Protein 9HJ8 (pdb70)

Nearest PDB structures (foldseek):
  7sq9-assembly1_A  TM=9.921E-01  e=3.343E-62  Mus musculus
  7sq6-assembly1_A  TM=9.912E-01  e=2.392E-61  Mus musculus
  9cbz-assembly1_B  TM=9.897E-01  e=5.062E-61  Mus musculus
  9cc2-assembly1_A  TM=9.206E-01  e=6.271E-58  Mus musculus
  5wpq-assembly1_A  TM=9.072E-01  e=2.489E-53  Mus musculus

Solvent-accessible surface area: 79750 Å² total; per-residue (Å²): 176,100,15,203,116,104,31,129,34,46,106,25,14,29,67,58,54,100,183,46,102,38,123,155,67,56,35,62,96,7,0,85,58,0,25,115,13,1,10,51,1,0,53,42,6,9,91,12,2,73,18,4,3,37,2,54,50,33,0,12,50,0,0,39,44,1,1,10,77,70,30,64,62,71,22,74,119,50,33,20,3,13,20,71,83,79,0,51,105,12,0,38,49,1,0,52,35,0,48,33,4,74,101,29,2,8,15,101,32,10,35,31,126,6,53,56,132,35,25,74,135,34,1,0,0,0,2,1,7,54,23,13,88,72,3,113,13,54,8,61,92,8,27,8,49,0,15,42,106,72,44,73,77,43,41,56,14,91,12,112,115,23,107,127,17,98,8,78,19,56,25,1,24,31,0,9,0,31,0,31,0,34,7,6,4,7,15,13,20,123,24,123,31,46,1,18,4,3,25,1,44,2,67,0,28,3,31,5,115,15,19,0,0,28,2,49,9,47,2,83,30,145,38,115,30,62,105,7,114,147,34,52,9,104,148,128,175,54,106,124,35,0,63,70,0,38,114,14,0,42,81,0,74,110,47,0,38,141,30,48,104,103,2,117,98,12,22,65,75,38,42,34,109,100,217,228,105,112,195,79,88,94,123,18,70,38,46,49,22,79,48,1,24,62,0,0,78,40,0,41,43,0,0,104,40,4,44,11,13,54,60,54,118,81,47,41,26,42,53,0,2,25,32,2,0,39,0,0,23,34,0,36,30,1,24,2,33,26,43,33,67,90,108,80,76,12,21,4,38,13,0,29,158,67,2,82,65,34,3,107,64,8,47,65,4,21,44,26,10,41,71,0,16,4,28,1,0,60,10,1,0,2,16,27,1,96,11,0,108,40,69,28,32,0,27,0,0,0,23,0,0,19,27,12,16,44,0,22,72,1,2,36,35,1,43,62,11,67,72,122,23,68,76,1,25,92,25,1,18,115,8,2,54,51,0,0,40,45,5,26,18,22,9,40,11,0,27,50,13,18,1,38,30,11,17,78,101,32,134,180,101,15,201,117,104,30,129,35,43,102,23,14,28,66,56,52,100,180,44,103,38,124,155,64,55,35,60,97,6,0,86,60,0,24,116,13,2,11,51,0,1,54,43,6,10,91,13,2,71,17,4,3,38,0,53,49,33,1,13,52,0,0,39,43,2,1,10,80,71,30,62,62,70,23,76,118,52,32,20,3,12,20,70,83,80,0,52,106,13,0,40,49,1,0,53,34,0,47,32,5,74,101,28,1,9,14,103,32,8,35,31,127,6,52,56,133,36,25,74,136,33,1,0,0,0,1,1,7,54,23,14,89,69,3,113,14,53,8,63,94,8,27,7,48,0,15,42,108,72,45,71,76,44,42,57,13,91,12,113,115,24,107,126,18,98,9,81,19,56,23,2,26,31,0,9,0,30,0,32,0,35,6,6,4,6,16,13,20,123,25,122,32,47,1,18,3,3,25,0,44,2,66,0,28,3,33,5,112,16,19,0,0,27,1,49,9,50,2,80,32,145,39,114,31,63,104,6,117,147,34,52,8,104,146,129,173,55,106,124,34,0,63,71,0,38,114,14,0,41,82,0,75,109,46,0,40,142,30,48,103,102,2,117,100,13,23,67,76,37,43,34,109,102,216,227,104,110,196,79,87,92,124,17,70,38,45,52,19,79,48,1,24,63,0,0,80,40,0,41,43,0,0,104,40,3,43,10,12,55,60,52,116,84,46,40,26,43,50,0,3,27,31,2,0,38,0,0,24,34,0,35,30,0,23,2,29,25,42,33,64,91,110,79,76,20,20,4,27,23,1,18,152,71,2,65,64,33,2,109,63,7,47,65,4,20,45,25,10,40,70,0,16,4,28,0,0,60,10,0,0,2,16,28,0,96,12,0,108,40,68,27,33,0,27,0,0,0,24,0,0,19,25,12,16,43,0,22,71,0,1,37,36,1,43,63,12,68,71,122,23,69,77,0,26,92,24,0,19,114,8,2,54,51,0,1,39,46,5,26,20,22,9,41,12,0,27,49,14,17,1,38,29,10,16,79,101,34,133,179,101,17,203,119,98,30,127,34,45,109,23,14,28,66,58,52,101,178,44,101,38,122,156,65,54,37,62,96,6,0,85,58,0,25,114,13,2,11,53,1,0,53,43,5,9,90,14,2,72,17,3,2,38,2,51,48,34,1,13,50,0,0,39,44,2,1,10,80,69,29,63,61,70,22,71,118,50,34,20,3,12,20,71,84,80,0,53,104,12,0,39,48,1,0,54,35,0,47,33,4,74,101,29,1,8,15,103,32,8,34,31,125,6,54,56,133,36,24,73,135,33,1,0,0,0,1,1,7,52,23,14,88,70,3,110,14,54,8,63,93,9,26,7,49,0,14,42,107,73,44,72,76,43,42,57,13,90,12,112,115,22,108,127,18,98,9,80,18,55,23,1,25,31,0,10,0,32,0,31,0,35,6,6,4,6,15,12,20,125,25,125,31,47,1,18,4,4,26,0,45,2,66,0,27,4,33,5,115,15,20,0,1,27,2,49,10,50,2,81,32,142,40,111,31,63,103,7,115,147,33,51,8,107,147,130,175,54,108,124,35,0,61,71,0,37,113,14,0,41,81,0,74,109,46,0,40,142,29,47,103,101,2,116,98,18,22,65,83,38,43,34,110,100,217,225,104,111,198,79,88,94,125,17,71,35,44,48,22,79,47,1,24,62,0,0,80,40,0,40,43,0,0,103,39,4,42,10,13,55,60,54,116,82,46,40,26,43,52,0,3,27,31,1,0,39,0,0,24,33,0,36,30,1,23,2,33,26,41,34,64,89,108,80,75,13,20,4,37,15,0,30,165,67,2,80,65,34,2,107,63,8,49,66,3,20,46,27,10,41,70,0,16,4,28,0,0,60,11,0,0,2,15,28,0,95,12,0,109,39,67,27,32,0,26,0,0,0,24,0,0,20,25,12,16,42,0,22,72,0,1,36,34,1,42,63,12,68,71,121,22,68,77,0,25,94,24,1,17,114,8,1,56,51,0,1,39,45,5,25,20,22,8,41,11,1,25,48,13,18,2,37,31,10,18,79,102,32,134,180,102,16,200,114,104,30,129,36,46,104,24,14,29,68,57,52,101,182,46,100,38,125,157,64,53,35,62,98,7,0,87,58,0,25,115,13,2,11,51,1,0,53,43,5,9,91,12,1,72,18,3,2,38,1,54,51,33,1,12,51,0,0,39,45,1,1,10,80,69,30,63,61,71,24,73,119,50,33,20,3,14,20,71,82,81,0,50,103,12,0,39,49,1,0,52,35,0,49,32,4,75,101,28,1,8,15,102,31,8,36,30,126,6,53,57,134,36,25,74,135,33,1,0,0,0,1,1,7,54,23,13,89,71,4,114,13,54,8,61,93,8,27,8,50,0,14,42,108,72,43,72,74,46,41,58,14,90,12,112,117,23,107,127,18,98,8,80,19,56,23,2,24,31,0,10,0,30,0,31,0,33,7,6,5,6,14,12,21,124,25,124,32,47,1,18,3,4,25,0,44,1,66,0,28,3,34,5,113,16,20,0,1,27,1,49,10,49,1,81,32,146,38,112,32,63,105,6,115,149,33,52,9,106,144,128,174,55,106,126,33,0,63,72,0,38,114,14,0,41,81,0,74,111,47,0,40,142,28,48,103,100,2,114,98,15,21,64,74,35,44,34,111,100,217,228,106,110,194,77,89,92,124,19,72,36,44,49,21,78,47,1,24,62,0,0,79,40,0,40,43,0,0,101,40,4,43,10,12,54,58,54,115,83,47,40,26,41,53,0,3,27,32,2,0,38,0,0,25,34,0,37,30,1,23,3,34,26,41,35,65,90,108,81,76,12,20,4,36,16,1,29,159,67,2,80,64,34,3,107,66,7,45,64,3,20,45,26,10,40,69,0,15,3,28,0,0,61,10,1,0,2,16,28,0,94,12,0,108,41,68,28,31,0,27,0,0,0,24,0,0,20,25,11,15,42,0,22,73,1,1,37,34,1,43,63,12,66,72,122,23,67,78,0,25,92,24,0,17,110,8,1,53,52,0,0,40,45,5,26,19,22,8,43,10,0,27,49,13,17,2,38,30,10,17,77,102,32,132

GO terms:
  GO:0043235 signaling receptor complex (C, IDA)
  GO:0099604 ligand-gated calcium channel activity (F, IDA)
  GO:0005262 calcium channel activity (F, IDA)
  GO:0005381 iron ion transmembrane transporter activity (F, IDA)
  GO:0005764 lysosome (C, IDA)
  GO:0005765 lysosomal membrane (C, IDA)
  GO:0005770 late endosome (C, IDA)
  GO:0016020 membrane (C, IDA)
  GO:1905673 positive regulation of lysosome organization (P, IDA)
  GO:1901660 calcium ion export (P, IDA)
  GO:0051289 protein homotetramerization (P, IDA)
  GO:0090382 phagosome maturation (P, IDA)
  GO:0070588 calcium ion transmembrane transport (P, IDA)
  GO:0031902 late endosome membrane (C, EXP)
  GO:0005765 lysosomal membrane (C, EXP)
  GO:0030659 cytoplasmic vesicle membrane (C, EXP)
  GO:0034755 iron ion transmembrane transport (P, IMP)
  GO:0005515 protein binding (F, IPI)
  GO:0097708 intracellular vesicle (C, IDA)
  GO:0006882 intracellular zinc ion homeostasis (P, IMP)

Radius of gyration: 39.44 Å; Cα contacts (8 Å, |Δi|>4): 2819; chains: 4; bounding box: 94×94×93 Å

B-factor: mean 49.82, std 21.17, range [21.71, 121.78]

Organism: Homo sapiens (NCBI:txid9606)

Foldseek 3Di:
DVLVVVVVLLPDAPVVVCVVPVDDCPLLVLLVVLLVLLVVLLVLLVVVLVLVVCVVVVVQVLLCVQQAPPDDPPCQVPAWDQDPVRVLVSVVSNVVSQQCVVPPPPFDKDFDADDDPPGHGQFFKKKKWKFFPDWDDDVVVPDIDGDRDIDIDIDTHHHVVVNPDDDPLQGTAKIKMWGKIKHWSVVCVVSLADIWIKIKIKMWIFGCNVVPSITHIHIDIDIDTAHDDPDDDDVRPSVVSLVVSLVSLVVSLVVLVVSQVVLLVSLVVVVVVVVCDPVSSCVSGDVLSVLSNVLSVLSNVLSVVSVCVRVRVDDCSVSSSVSSVVSSVSSVVSSCSNVCNPLVSNLVVQLCVQLVVVLVVLCVVVVVVLVVLLVCCLVLVLVQAVQNVDSVSSNVVLVCLLVVPPLVVRLVSLVVCCPPPVVSNVVSVVSSVVSNCCRNPPSVVVSVVSSVVSSVVSD/DVLVVVVVLLPDAPVVVCVVPVDDCPLLVLLVVLLVLLVVLLVLLVVVLVLVVCVVVVVQVLLCVQQAPPDDPPCQVPAWDQDPVRVLVSVVSNVVSQQCVVPPPPFDKDFDADDDPPGHGQFFKKKKWKFFPDWDDDVVVPDIDGDRDIDIDIDTHHHVVVNPDDDPLQGTAKIKMWGKIKHWSVVCVVSLADIWIKIKIKMWIFGCNVVPSITHIHIDIDIDTAHDDPDDDDVRPSVVSLVVSLVSLVVSLVVLVVSQVVLLVSLVVVVVVVVCDPVSSCVSGDVLSVLSNVLSVLSNVLSVVSVCVRVRVDDCSVSSSVSSVVSSVSSVVSSCSNVCNPLVSNLVVQLCVQLVVVLVVLCVVVVVVLVVLLVCCLVLVLVQAVQNVDSVSSNVVLVCLLVVPPLVVRLVSLVVCCPPPVVSNVVSVVSSVVSSCCRNPPSVVVSVVSSVVSSVVSD/DVLVVVVVLLPDAPVVVCVVPVDDCPLLVLLVVLLVLLVVLLVLLVVVLVLVVCVVVVVQVLLCVQQAPPDDPPCQVPAWDQDPVRVLVSVVSNVVSQQCVVPPPPFDKDFDADDDPPGHGQFFKKKKWKFFPDWDDDVVVPDIDGDRDIDIDIDTHHHVVVNPDDDPLQGTAKIKMWGKIKHWSVVCVVSLADIWIKIKIKMWIFGCNVVPSITRIHIDIDIDTAHDDPDDDDVRPSVVSLVVSLVSLVVSLVVLVVSQVVLLVSLVVVVVVVVCDPVSSCVSGDVLSVLSNVLSVLSNVLSVVSVCVRVRVDDCSVSSSVSSVVSSVSSVVSSCSNVCNPLVSNLVVQLCVQLVVVLVVLCVVVVVVLVVLLVCCLVLVLVQAVQNVDSVSSNVVLVCLLVVPPLVVRLVSLPVCCPPPVVSNVVSVVSSVVSNCCRNPPSVVVSVVSSVVSSVVSD/DVLVVVVVLLPDAPVVVCVVPVDDCPLLVLLVVLLVLLVVLLVLLVVVLVLVVCVVVVVQVLLCVQQAPPDDPPCQVPAWDQDPVRVLVSVVSNVVSQQCVVPPPPFDKDFDADDDPPGHGQFFKKKKWKFFPDWDDDVVVPDIDGDRDIDIDIDTHHHVVVNPDDDPLQGTAKIKMWGKIKHWSVVCVVSLADIWIKIKIKMWIFGCNVVPSITHIHIDIDIDTAHDDPDDDDVRPSVVSLVVSLVSLVVSLVVLVVSQVVLLVSLVVVVVVVVCDPVSSCVSGDVLSVLSNVLSVLSNVLSVVSVCVRVRVDDCSVSSSVSSVVSSVSSVVSSCSNVCNPLVSNLVVQLCVQLVVVLVVLCVVVVVVLVVLLVCCLVLVLVQAVQNVDSVSSNVVLVCLLVVPPLVVRLVSLVVCCVPPVVSNVVSVVSSVVSSCCRNPPSVVVSVVSSVVSSVVSD

Secondary structure (DSSP, 8-state):
-HHHHHHHHHT--HHHHHHHH----HHHHHHHHHHHHHHHHHHHHHHHHHHHHHHHHHHHHHHHHHHSTT--TT-TTT-EE-BHHHHHHHHHHHHHHHHHHHHHBSS--EE---SSTTPPTT--EEEEEEEEEEEEEETTTTEEEEEEEEEEEEEEE----GGG----GGGEEEEEEEEEEEEE-GGGGGGT-PPPEEEEEEEEEEE-TT-SS-EEEEEEEEEEEEPPSS-EETT--HHHHHHHHHHHHHHHHHHHHHHHHHHHHHHHHHHHHHH--HHHHHTT--HHHHHHHHHHHHHHHHHHHHHHHHTTS---HHHHHHHHHHHHHHHHHHTHHHHTT-GGG-HHHHHHHHHHHHHHHHHHHHHHHHHHHHHHHHHHHTTT-GGGSSHHHHHHHHHHHHTT-SHHHHHHTTTTHHHH-HHHHHHHHHHHHHHHIIIIIIIHHHHHHHHHHHHHHH-/-HHHHHHHHHT--HHHHHHHH----HHHHHHHHHHHHHHHHHHHHHHHHHHHHHHHHHHHHHHHHHHSTT--TT-TTT-EE-BHHHHHHHHHHHHHHHHHHHHHBSS--EE---SSTTPPTT--EEEEEEEEEEEEEETTTTEEEEEEEEEEEEEEE----GGG----GGGEEEEEEEEEEEEE-GGGGGGT-PPPEEEEEEEEEEE-TT-SS-EEEEEEEEEEEEPPSS-EETT--HHHHHHHHHHHHHHHHHHHHHHHHHHHHHHHHHHHHHH--HHHHHTT--HHHHHHHHHHHHHHHHHHHHHHHHTTS---HHHHHHHHHHHHHHHHHHTHHHHTT-GGG-HHHHHHHHHHHHHHHHHHHHHHHHHHHHHHHHHHHTTT-GGGSSHHHHHHHHHHHHTT-SHHHHHHTTTTHHHH-HHHHHHHHHHHHHHHIIIIIIIHHHHHHHHHHHHHHH-/-HHHHHHHHHT--HHHHHHHH----HHHHHHHHHHHHHHHHHHHHHHHHHHHHHHHHHHHHHHHHHHSTT--TT-TTT-EE-BHHHHHHHHHHHHHHHHHHHHHBSS--EE---SSTTPPTT--EEEEEEEEEEEEEETTTTEEEEEEEEEEEEEEE----GGG----GGGEEEEEEEEEEEEE-GGGGGGT-PPPEEEEEEEEEEE-TT-SS-EEEEEEEEEEEEPPSS-EETT--HHHHHHHHHHHHHHHHHHHHHHHHHHHHHHHHHHHHHH--HHHHHTT--HHHHHHHHHHHHHHHHHHHHHHHHTTS---HHHHHHHHHHHHHHHHHHTHHHHTT-GGG-HHHHHHHHHHHHHHHHHHHHHHHHHHHHHHHHHHHTTT-GGGSSHHHHHHHHHHHHTT-SHHHHHHTTTTHHHH-HHHHHHHHHHHHHHHIIIIIIIHHHHHHHHHHHHHHH-/-HHHHHHHHHT--HHHHHHHH----HHHHHHHHHHHHHHHHHHHHHHHHHHHHHHHHHHHHHHHHHHSTT--TT-TTT-EE-BHHHHHHHHHHHHHHHHHHHHHBSS--EE---SSTTPPTT--EEEEEEEEEEEEEETTTTEEEEEEEEEEEEEEE----GGG----GGGEEEEEEEEEEEEE-GGGGGGT-PPPEEEEEEEEEEE-TT-SS-EEEEEEEEEEEEPPSS-EETT--HHHHHHHHHHHHHHHHHHHHHHHHHHHHHHHHHHHHHH--HHHHHTT--HHHHHHHHHHHHHHHHHHHHHHHHTTS---HHHHHHHHHHHHHHHHHHTHHHHTT-GGG-HHHHHHHHHHHHHHHHHHHHHHHHHHHHHHHHHHHTTT-GGGSSHHHHHHHHHHHHTT-SHHHHHHTTTTHHHH-HHHHHHHHHHHHHHHIIIIIIIHHHHHHHHHHHHHHH-

Sequence (1836 aa):
EDLRRRLKYFFMSPCDKFRAKGRKPCKLMLQVVKILVVTVQLILFGLSNQLAVTFREENTIAFRHLFLLGYSDGADDTFAAYTREQLYQAIFHAVDQYLALPDVSLGRYAYVRGGGDPWTNGSGLALCQRYYHRGHHVDPANDTFDIDPMVVTDCIQVDPPSYKNLTLKFHKLVNVTIHFRLKTINLQSLINNEIPDCYTFSVLITFDNKAHSGRIPISLETQAHIQECKHPSVFQHFRLLFDVVVILTCSLSFLLCARSLLRGFLLQNEFVGFMWRSLWERLEFVNGWYILLVTSDVLTISGTIMKIGIEAKNLASYDVCSILLGTSTLLVWVGVIRYLTFFHNYNILIATLRVALPSVMRFCCCVAVIYLGYCFCGWIVLGPYHVKFRSLSMVSECLFSLINGDDMFVTFAAMQAQQGRSSLVWLFSQLYLYSFISLFIYMVLSLFIALITGAYDTIKEDLRRRLKYFFMSPCDKFRAKGRKPCKLMLQVVKILVVTVQLILFGLSNQLAVTFREENTIAFRHLFLLGYSDGADDTFAAYTREQLYQAIFHAVDQYLALPDVSLGRYAYVRGGGDPWTNGSGLALCQRYYHRGHHVDPANDTFDIDPMVVTDCIQVDPPSYKNLTLKFHKLVNVTIHFRLKTINLQSLINNEIPDCYTFSVLITFDNKAHSGRIPISLETQAHIQECKHPSVFQHFRLLFDVVVILTCSLSFLLCARSLLRGFLLQNEFVGFMWRSLWERLEFVNGWYILLVTSDVLTISGTIMKIGIEAKNLASYDVCSILLGTSTLLVWVGVIRYLTFFHNYNILIATLRVALPSVMRFCCCVAVIYLGYCFCGWIVLGPYHVKFRSLSMVSECLFSLINGDDMFVTFAAMQAQQGRSSLVWLFSQLYLYSFISLFIYMVLSLFIALITGAYDTIKEDLRRRLKYFFMSPCDKFRAKGRKPCKLMLQVVKILVVTVQLILFGLSNQLAVTFREENTIAFRHLFLLGYSDGADDTFAAYTREQLYQAIFHAVDQYLALPDVSLGRYAYVRGGGDPWTNGSGLALCQRYYHRGHHVDPANDTFDIDPMVVTDCIQVDPPSYKNLTLKFHKLVNVTIHFRLKTINLQSLINNEIPDCYTFSVLITFDNKAHSGRIPISLETQAHIQECKHPSVFQHFRLLFDVVVILTCSLSFLLCARSLLRGFLLQNEFVGFMWRSLWERLEFVNGWYILLVTSDVLTISGTIMKIGIEAKNLASYDVCSILLGTSTLLVWVGVIRYLTFFHNYNILIATLRVALPSVMRFCCCVAVIYLGYCFCGWIVLGPYHVKFRSLSMVSECLFSLINGDDMFVTFAAMQAQQGRSSLVWLFSQLYLYSFISLFIYMVLSLFIALITGAYDTIKEDLRRRLKYFFMSPCDKFRAKGRKPCKLMLQVVKILVVTVQLILFGLSNQLAVTFREENTIAFRHLFLLGYSDGADDTFAAYTREQLYQAIFHAVDQYLALPDVSLGRYAYVRGGGDPWTNGSGLALCQRYYHRGHHVDPANDTFDIDPMVVTDCIQVDPPSYKNLTLKFHKLVNVTIHFRLKTINLQSLINNEIPDCYTFSVLITFDNKAHSGRIPISLETQAHIQECKHPSVFQHFRLLFDVVVILTCSLSFLLCARSLLRGFLLQNEFVGFMWRSLWERLEFVNGWYILLVTSDVLTISGTIMKIGIEAKNLASYDVCSILLGTSTLLVWVGVIRYLTFFHNYNILIATLRVALPSVMRFCCCVAVIYLGYCFCGWIVLGPYHVKFRSLSMVSECLFSLINGDDMFVTFAAMQAQQGRSSLVWLFSQLYLYSFISLFIYMVLSLFIALITGAYDTIK

Structure (mmCIF, N/CA/C/O backbone):
data_9HJ8
#
_entry.id   9HJ8
#
_cell.length_a   1.00
_cell.length_b   1.00
_cell.length_c   1.00
_cell.angle_alpha   90.00
_cell.angle_beta   90.00
_cell.angle_gamma   90.00
#
loop_
_entity.id
_entity.type
_entity.pdbx_description
1 polymer Mucolipin-1
2 branched 2-acetamido-2-deoxy-beta-D-glucopyranose-(1-4)-2-acetamido-2-deoxy-beta-D-glucopyranose
3 non-polymer '(2R)-3-{[(S)-hydroxy{[(1S,2R,3R,4S,5S,6R)-2,4,6-trihydroxy-3,5-bis(phosphonooxy)cyclohexyl]oxy}phosphoryl]oxy}propane-1,2-diyl dioctanoate'
4 non-polymer "N,N-dimethyl-4-[1'-[2,2,2-tris(fluoranyl)ethyl]spiro[2H-indole-3,4'-piperidine]-1-yl]sulfonyl-benzenesulfonamide"
5 non-polymer 1,2-DIACYL-SN-GLYCERO-3-PHOSPHOCHOLINE
6 non-polymer N-OCTANE
7 water water
#
loop_
_atom_site.group_PDB
_atom_site.id
_atom_site.type_symbol
_atom_site.label_atom_id
_atom_site.label_alt_id
_atom_site.label_comp_id
_atom_site.label_asym_id
_atom_site.label_entity_id
_atom_site.label_seq_id
_atom_site.pdbx_PDB_ins_code
_atom_site.Cartn_x
_atom_site.Cartn_y
_atom_site.Cartn_z
_atom_site.occupancy
_atom_site.B_iso_or_equiv
_atom_site.auth_seq_id
_atom_site.auth_comp_id
_atom_site.auth_asym_id
_atom_site.auth_atom_id
_atom_site.pdbx_PDB_model_num
ATOM 1 N N . GLU A 1 87 ? 224.065 165.151 226.797 1 104.14 39 GLU A N 1
ATOM 2 C CA . GLU A 1 87 ? 225.247 165.979 227.014 1 108.85 39 GLU A CA 1
ATOM 3 C C . GLU A 1 87 ? 225.66 166.676 225.716 1 109.02 39 GLU A C 1
ATOM 4 O O . GLU A 1 87 ? 225.092 167.707 225.357 1 104.78 39 GLU A O 1
ATOM 10 N N . ASP A 1 88 ? 226.65 166.118 225.012 1 109.45 40 ASP A N 1
ATOM 11 C CA . ASP A 1 88 ? 227.075 166.694 223.743 1 106.56 40 ASP A CA 1
ATOM 12 C C . ASP A 1 88 ? 225.993 166.608 222.677 1 104.97 40 ASP A C 1
ATOM 13 O O . ASP A 1 88 ? 226.051 167.356 221.697 1 104.61 40 ASP A O 1
ATOM 18 N N . LEU A 1 89 ? 225.015 165.715 222.841 1 103.45 41 LEU A N 1
ATOM 19 C CA . LEU A 1 89 ? 223.987 165.555 221.818 1 102.07 41 LEU A CA 1
ATOM 20 C C . LEU A 1 89 ? 223.176 166.833 221.641 1 103.28 41 LEU A C 1
ATOM 21 O O . LEU A 1 89 ? 222.846 167.215 220.512 1 102.5 41 LEU A O 1
ATOM 26 N N . ARG A 1 90 ? 222.83 167.499 222.744 1 103.81 42 ARG A N 1
ATOM 27 C CA . ARG A 1 90 ? 222.058 168.734 222.643 1 102.61 42 ARG A CA 1
ATOM 28 C C . ARG A 1 90 ? 222.812 169.779 221.833 1 100.86 42 ARG A C 1
ATOM 29 O O . ARG A 1 90 ? 222.25 170.413 220.932 1 99.31 42 ARG A O 1
ATOM 37 N N . ARG A 1 91 ? 224.096 169.966 222.142 1 99.8 43 ARG A N 1
ATOM 38 C CA . ARG A 1 91 ? 224.899 170.943 221.418 1 98.49 43 ARG A CA 1
ATOM 39 C C . ARG A 1 91 ? 225.056 170.548 219.956 1 98.72 43 ARG A C 1
ATOM 40 O O . ARG A 1 91 ? 225.011 171.406 219.066 1 99.41 43 ARG A O 1
ATOM 48 N N . ARG A 1 92 ? 225.233 169.254 219.687 1 99.06 44 ARG A N 1
ATOM 49 C CA . ARG A 1 92 ? 225.372 168.796 218.309 1 96.94 44 ARG A CA 1
ATOM 50 C C . ARG A 1 92 ? 224.111 169.091 217.506 1 94.56 44 ARG A C 1
ATOM 51 O O . ARG A 1 92 ? 224.185 169.586 216.377 1 93.73 44 ARG A O 1
ATOM 59 N N . LEU A 1 93 ? 222.939 168.803 218.076 1 93.65 45 LEU A N 1
ATOM 60 C CA . LEU A 1 93 ? 221.691 169.092 217.372 1 91.82 45 LEU A CA 1
ATOM 61 C C . LEU A 1 93 ? 221.511 170.591 217.166 1 92.14 45 LEU A C 1
ATOM 62 O O . LEU A 1 93 ? 221.138 171.042 216.071 1 89.92 45 LEU A O 1
ATOM 67 N N . LYS A 1 94 ? 221.781 171.383 218.207 1 92.9 46 LYS A N 1
ATOM 68 C CA . LYS A 1 94 ? 221.639 172.828 218.087 1 91.91 46 LYS A CA 1
ATOM 69 C C . LYS A 1 94 ? 222.529 173.368 216.976 1 91.1 46 LYS A C 1
ATOM 70 O O . LYS A 1 94 ? 222.107 174.23 216.197 1 91.15 46 LYS A O 1
ATOM 76 N N . TYR A 1 95 ? 223.765 172.875 216.888 1 91.68 47 TYR A N 1
ATOM 77 C CA . TYR A 1 95 ? 224.633 173.27 215.786 1 89.69 47 TYR A CA 1
ATOM 78 C C . TYR A 1 95 ? 224.074 172.797 214.452 1 88.26 47 TYR A C 1
ATOM 79 O O . TYR A 1 95 ? 224.125 173.525 213.454 1 88.89 47 TYR A O 1
ATOM 88 N N . PHE A 1 96 ? 223.54 171.576 214.413 1 87.76 48 PHE A N 1
ATOM 89 C CA . PHE A 1 96 ? 223.006 171.033 213.173 1 84.82 48 PHE A CA 1
ATOM 90 C C . PHE A 1 96 ? 221.861 171.87 212.625 1 84.92 48 PHE A C 1
ATOM 91 O O . PHE A 1 96 ? 221.652 171.887 211.408 1 86.33 48 PHE A O 1
ATOM 99 N N . PHE A 1 97 ? 221.116 172.564 213.485 1 86.24 49 PHE A N 1
ATOM 100 C CA . PHE A 1 97 ? 219.987 173.369 213.033 1 85.4 49 PHE A CA 1
ATOM 101 C C . PHE A 1 97 ? 220.297 174.863 212.973 1 85.62 49 PHE A C 1
ATOM 102 O O . PHE A 1 97 ? 219.367 175.674 212.957 1 84.1 49 PHE A O 1
ATOM 110 N N . MET A 1 98 ? 221.57 175.248 212.92 1 87.29 50 MET A N 1
ATOM 111 C CA . MET A 1 98 ? 221.929 176.658 212.908 1 85.73 50 MET A CA 1
ATOM 112 C C . MET A 1 98 ? 222.053 177.184 211.477 1 86.24 50 MET A C 1
ATOM 113 O O . MET A 1 98 ? 222.09 176.426 210.506 1 86.92 50 MET A O 1
ATOM 118 N N . SER A 1 99 ? 222.113 178.508 211.364 1 85.48 51 SER A N 1
ATOM 119 C CA . SER A 1 99 ? 222.212 179.181 210.076 1 83.69 51 SER A CA 1
ATOM 120 C C . SER A 1 99 ? 223.665 179.262 209.626 1 85.96 51 SER A C 1
ATOM 121 O O . SER A 1 99 ? 224.59 179.038 210.409 1 87.62 51 SER A O 1
ATOM 124 N N . PRO A 1 100 ? 223.903 179.571 208.347 1 85.5 52 PRO A N 1
ATOM 125 C CA . PRO A 1 100 ? 225.297 179.682 207.882 1 86.46 52 PRO A CA 1
ATOM 126 C C . PRO A 1 100 ? 226.116 180.689 208.669 1 87.46 52 PRO A C 1
ATOM 127 O O . PRO A 1 100 ? 227.27 180.408 209.011 1 90.36 52 PRO A O 1
ATOM 131 N N . CYS A 1 101 ? 225.55 181.858 208.973 1 88.75 53 CYS A N 1
ATOM 132 C CA . CYS A 1 101 ? 226.272 182.834 209.781 1 88.94 53 CYS A CA 1
ATOM 133 C C . CYS A 1 101 ? 226.507 182.307 211.19 1 89.22 53 CYS A C 1
ATOM 134 O O . CYS A 1 101 ? 227.589 182.49 211.758 1 91.36 53 CYS A O 1
ATOM 137 N N . ASP A 1 102 ? 225.502 181.647 211.766 1 89.87 54 ASP A N 1
ATOM 138 C CA . ASP A 1 102 ? 225.662 181.077 213.098 1 89.53 54 ASP A CA 1
ATOM 139 C C . ASP A 1 102 ? 226.739 180.002 213.11 1 89.64 54 ASP A C 1
ATOM 140 O O . ASP A 1 102 ? 227.544 179.929 214.044 1 90.23 54 ASP A O 1
ATOM 145 N N . LYS A 1 103 ? 226.771 179.156 212.079 1 88.87 55 LYS A N 1
ATOM 146 C CA . LYS A 1 103 ? 227.787 178.111 212.018 1 88.14 55 LYS A CA 1
ATOM 147 C C . LYS A 1 103 ? 229.173 178.704 211.801 1 89.36 55 LYS A C 1
ATOM 148 O O . LYS A 1 103 ? 230.164 178.198 212.341 1 91.16 55 LYS A O 1
ATOM 154 N N . PHE A 1 104 ? 229.263 179.778 211.014 1 90.41 56 PHE A N 1
ATOM 155 C CA . PHE A 1 104 ? 230.538 180.467 210.855 1 91.71 56 PHE A CA 1
ATOM 156 C C . PHE A 1 104 ? 231.013 181.039 212.183 1 92.63 56 PHE A C 1
ATOM 157 O O . PHE A 1 104 ? 232.203 180.967 212.511 1 93.08 56 PHE A O 1
ATOM 165 N N . ARG A 1 105 ? 230.095 181.613 212.962 1 92.97 57 ARG A N 1
ATOM 166 C CA . ARG A 1 105 ? 230.453 182.093 214.292 1 92.18 57 ARG A CA 1
ATOM 167 C C . ARG A 1 105 ? 230.915 180.948 215.183 1 91.32 57 ARG A C 1
ATOM 168 O O . ARG A 1 105 ? 231.892 181.083 215.927 1 90.53 57 ARG A O 1
ATOM 176 N N . ALA A 1 106 ? 230.223 179.81 215.118 1 91.1 58 ALA A N 1
ATOM 177 C CA . ALA A 1 106 ? 230.504 178.71 216.033 1 91.1 58 ALA A CA 1
ATOM 178 C C . ALA A 1 106 ? 231.841 178.051 215.717 1 92.52 58 ALA A C 1
ATOM 179 O O . ALA A 1 106 ? 232.754 178.043 216.551 1 92.46 58 ALA A O 1
ATOM 181 N N . LYS A 1 107 ? 231.978 177.488 214.514 1 92.88 59 LYS A N 1
ATOM 182 C CA . LYS A 1 107 ? 233.154 176.699 214.159 1 91.56 59 LYS A CA 1
ATOM 183 C C . LYS A 1 107 ? 233.902 177.273 212.961 1 91.93 59 LYS A C 1
ATOM 184 O O . LYS A 1 107 ? 234.698 176.565 212.338 1 92.57 59 LYS A O 1
ATOM 190 N N . GLY A 1 108 ? 233.666 178.536 212.623 1 92.01 60 GLY A N 1
ATOM 191 C CA . GLY A 1 108 ? 234.403 179.157 211.534 1 93.31 60 GLY A CA 1
ATOM 192 C C . GLY A 1 108 ? 234.239 178.446 210.209 1 95.23 60 GLY A C 1
ATOM 193 O O . GLY A 1 108 ? 235.197 178.357 209.431 1 96.56 60 GLY A O 1
ATOM 194 N N . ARG A 1 109 ? 233.041 177.94 209.93 1 94.42 61 ARG A N 1
ATOM 195 C CA . ARG A 1 109 ? 232.798 177.204 208.699 1 92.65 61 ARG A CA 1
ATOM 196 C C . ARG A 1 109 ? 232.504 178.171 207.56 1 93.45 61 ARG A C 1
ATOM 197 O O . ARG A 1 109 ? 231.647 179.051 207.684 1 91.44 61 ARG A O 1
ATOM 205 N N . LYS A 1 110 ? 233.22 178.007 206.454 1 94.14 62 LYS A N 1
ATOM 206 C CA . LYS A 1 110 ? 233.007 178.851 205.285 1 91.58 62 LYS A CA 1
ATOM 207 C C . LYS A 1 110 ? 231.795 178.353 204.503 1 88.47 62 LYS A C 1
ATOM 208 O O . LYS A 1 110 ? 231.705 177.157 204.211 1 86.95 62 LYS A O 1
ATOM 214 N N . PRO A 1 111 ? 230.848 179.229 204.148 1 84.72 63 PRO A N 1
ATOM 215 C CA . PRO A 1 111 ? 229.625 178.766 203.461 1 82.38 63 PRO A CA 1
ATOM 216 C C . PRO A 1 111 ? 229.828 178.55 201.963 1 79.79 63 PRO A C 1
ATOM 217 O O . PRO A 1 111 ? 229.459 179.357 201.114 1 78.55 63 PRO A O 1
ATOM 221 N N . CYS A 1 112 ? 230.436 177.414 201.619 1 79.99 64 CYS A N 1
ATOM 222 C CA . CYS A 1 112 ? 230.71 177.139 200.214 1 76.83 64 CYS A CA 1
ATOM 223 C C . CYS A 1 112 ? 229.447 176.744 199.46 1 71.81 64 CYS A C 1
ATOM 224 O O . CYS A 1 112 ? 229.352 176.982 198.253 1 72.27 64 CYS A O 1
ATOM 227 N N . LYS A 1 113 ? 228.47 176.151 200.145 1 69.21 65 LYS A N 1
ATOM 228 C CA . LYS A 1 113 ? 227.236 175.757 199.474 1 66.3 65 LYS A CA 1
ATOM 229 C C . LYS A 1 113 ? 226.47 176.974 198.963 1 66.15 65 LYS A C 1
ATOM 230 O O . LYS A 1 113 ? 225.894 176.94 197.872 1 66.56 65 LYS A O 1
ATOM 236 N N . LEU A 1 114 ? 226.461 178.065 199.732 1 66 66 LEU A N 1
ATOM 237 C CA . LEU A 1 114 ? 225.731 179.26 199.317 1 65.58 66 LEU A CA 1
ATOM 238 C C . LEU A 1 114 ? 226.382 179.917 198.101 1 66.21 66 LEU A C 1
ATOM 239 O O . LEU A 1 114 ? 225.697 180.29 197.136 1 66.91 66 LEU A O 1
ATOM 244 N N . MET A 1 115 ? 227.705 180.082 198.132 1 66.59 67 MET A N 1
ATOM 245 C CA . MET A 1 115 ? 228.391 180.648 196.977 1 67.9 67 MET A CA 1
ATOM 246 C C . MET A 1 115 ? 228.249 179.733 195.768 1 63.38 67 MET A C 1
ATOM 247 O O . MET A 1 115 ? 228.123 180.205 194.631 1 62.96 67 MET A O 1
ATOM 252 N N . LEU A 1 116 ? 228.244 178.418 195.999 1 61.52 68 LEU A N 1
ATOM 253 C CA . LEU A 1 116 ? 227.978 177.482 194.916 1 61.01 68 LEU A CA 1
ATOM 254 C C . LEU A 1 116 ? 226.591 177.703 194.335 1 60.76 68 LEU A C 1
ATOM 255 O O . LEU A 1 116 ? 226.406 177.635 193.12 1 60.11 68 LEU A O 1
ATOM 260 N N . GLN A 1 117 ? 225.599 177.956 195.191 1 58.88 69 GLN A N 1
ATOM 261 C CA . GLN A 1 117 ? 224.246 178.207 194.703 1 58.24 69 GLN A CA 1
ATOM 262 C C . GLN A 1 117 ? 224.199 179.458 193.835 1 56.23 69 GLN A C 1
ATOM 263 O O . GLN A 1 117 ? 223.526 179.48 192.797 1 55.17 69 GLN A O 1
ATOM 269 N N . VAL A 1 118 ? 224.896 180.515 194.25 1 56.63 70 VAL A N 1
ATOM 270 C CA . VAL A 1 118 ? 224.908 181.747 193.458 1 54.91 70 VAL A CA 1
ATOM 271 C C . VAL A 1 118 ? 225.568 181.5 192.101 1 52.76 70 VAL A C 1
ATOM 272 O O . VAL A 1 118 ? 225.04 181.882 191.04 1 54.96 70 VAL A O 1
ATOM 276 N N . VAL A 1 119 ? 226.729 180.843 192.117 1 53.38 71 VAL A N 1
ATOM 277 C CA . VAL A 1 119 ? 227.416 180.514 190.874 1 53.53 71 VAL A CA 1
ATOM 278 C C . VAL A 1 119 ? 226.524 179.654 189.991 1 52.93 71 VAL A C 1
ATOM 279 O O . VAL A 1 119 ? 226.49 179.82 188.765 1 51.23 71 VAL A O 1
ATOM 283 N N . LYS A 1 120 ? 225.803 178.71 190.599 1 49.67 72 LYS A N 1
ATOM 284 C CA . LYS A 1 120 ? 224.921 177.829 189.848 1 46.58 72 LYS A CA 1
ATOM 285 C C . LYS A 1 120 ? 223.817 178.619 189.172 1 47.55 72 LYS A C 1
ATOM 286 O O . LYS A 1 120 ? 223.515 178.399 187.998 1 47.91 72 LYS A O 1
ATOM 292 N N . ILE A 1 121 ? 223.198 179.549 189.897 1 47.44 73 ILE A N 1
ATOM 293 C CA . ILE A 1 121 ? 222.156 180.361 189.281 1 45.78 73 ILE A CA 1
ATOM 294 C C . ILE A 1 121 ? 222.71 181.042 188.04 1 45.69 73 ILE A C 1
ATOM 295 O O . ILE A 1 121 ? 222.158 180.917 186.936 1 46.18 73 ILE A O 1
ATOM 300 N N . LEU A 1 122 ? 223.861 181.704 188.188 1 47.07 74 LEU A N 1
ATOM 301 C CA . LEU A 1 122 ? 224.433 182.425 187.053 1 45.99 74 LEU A CA 1
ATOM 302 C C . LEU A 1 122 ? 224.692 181.491 185.871 1 45.21 74 LEU A C 1
ATOM 303 O O . LEU A 1 122 ? 224.201 181.724 184.755 1 45.33 74 LEU A O 1
ATOM 308 N N . VAL A 1 123 ? 225.442 180.412 186.104 1 46.19 75 VAL A N 1
ATOM 309 C CA . VAL A 1 123 ? 225.919 179.594 184.993 1 45.69 75 VAL A CA 1
ATOM 310 C C . VAL A 1 123 ? 224.774 178.813 184.359 1 43.62 75 VAL A C 1
ATOM 311 O O . VAL A 1 123 ? 224.724 178.655 183.136 1 45.05 75 VAL A O 1
ATOM 315 N N . VAL A 1 124 ? 223.846 178.3 185.17 1 42.08 76 VAL A N 1
ATOM 316 C CA . VAL A 1 124 ? 222.723 177.545 184.63 1 41.65 76 VAL A CA 1
ATOM 317 C C . VAL A 1 124 ? 221.828 178.443 183.786 1 38.82 76 VAL A C 1
ATOM 318 O O . VAL A 1 124 ? 221.379 178.045 182.705 1 41.75 76 VAL A O 1
ATOM 322 N N . THR A 1 125 ? 221.556 179.669 184.249 1 37.62 77 THR A N 1
ATOM 323 C CA . THR A 1 125 ? 220.751 180.575 183.437 1 39.44 77 THR A CA 1
ATOM 324 C C . THR A 1 125 ? 221.448 180.901 182.119 1 38.26 77 THR A C 1
ATOM 325 O O . THR A 1 125 ? 220.814 180.911 181.051 1 40.48 77 THR A O 1
ATOM 329 N N . VAL A 1 126 ? 222.759 181.157 182.171 1 38.19 78 VAL A N 1
ATOM 330 C CA . VAL A 1 126 ? 223.488 181.469 180.944 1 40.48 78 VAL A CA 1
ATOM 331 C C . VAL A 1 126 ? 223.442 180.288 179.981 1 37.94 78 VAL A C 1
ATOM 332 O O . VAL A 1 126 ? 223.243 180.459 178.771 1 37.51 78 VAL A O 1
ATOM 336 N N . GLN A 1 127 ? 223.629 179.074 180.501 1 38.97 79 GLN A N 1
ATOM 337 C CA . GLN A 1 127 ? 223.576 177.889 179.654 1 39.17 79 GLN A CA 1
ATOM 338 C C . GLN A 1 127 ? 222.201 177.726 179.025 1 38.19 79 GLN A C 1
ATOM 339 O O . GLN A 1 127 ? 222.086 177.347 177.853 1 39.72 79 GLN A O 1
ATOM 345 N N . LEU A 1 128 ? 221.144 178.003 179.789 1 35.88 80 LEU A N 1
ATOM 346 C CA . LEU A 1 128 ? 219.796 177.905 179.243 1 35.13 80 LEU A CA 1
ATOM 347 C C . LEU A 1 128 ? 219.613 178.862 178.07 1 34.82 80 LEU A C 1
ATOM 348 O O . LEU A 1 128 ? 219.066 178.485 177.03 1 36.12 80 LEU A O 1
ATOM 353 N N . ILE A 1 129 ? 220.073 180.105 178.217 1 34.79 81 ILE A N 1
ATOM 354 C CA . ILE A 1 129 ? 219.922 181.075 177.129 1 35.59 81 ILE A CA 1
ATOM 355 C C . ILE A 1 129 ? 220.728 180.643 175.902 1 35.28 81 ILE A C 1
ATOM 356 O O . ILE A 1 129 ? 220.25 180.708 174.751 1 39.77 81 ILE A O 1
ATOM 361 N N . LEU A 1 130 ? 221.962 180.189 176.13 1 36.42 82 LEU A N 1
ATOM 362 C CA . LEU A 1 130 ? 222.804 179.766 175.019 1 38.15 82 LEU A CA 1
ATOM 363 C C . LEU A 1 130 ? 222.172 178.607 174.264 1 36.22 82 LEU A C 1
ATOM 364 O O . LEU A 1 130 ? 222.199 178.575 173.03 1 38.78 82 LEU A O 1
ATOM 369 N N . PHE A 1 131 ? 221.593 177.646 174.987 1 32.87 83 PHE A N 1
ATOM 370 C CA . PHE A 1 131 ? 220.875 176.561 174.327 1 34.08 83 PHE A CA 1
ATOM 371 C C . PHE A 1 131 ? 219.655 177.085 173.579 1 32.07 83 PHE A C 1
ATOM 372 O O . PHE A 1 131 ? 219.341 176.616 172.474 1 35.19 83 PHE A O 1
ATOM 380 N N . GLY A 1 132 ? 218.953 178.051 174.174 1 31.7 84 GLY A N 1
ATOM 381 C CA . GLY A 1 132 ? 217.771 178.598 173.541 1 33.04 84 GLY A CA 1
ATOM 382 C C . GLY A 1 132 ? 218.047 179.151 172.162 1 34.64 84 GLY A C 1
ATOM 383 O O . GLY A 1 132 ? 217.189 179.085 171.283 1 39.41 84 GLY A O 1
ATOM 384 N N . LEU A 1 133 ? 219.244 179.695 171.947 1 33.77 85 LEU A N 1
ATOM 385 C CA . LEU A 1 133 ? 219.575 180.171 170.6 1 36.88 85 LEU A CA 1
ATOM 386 C C . LEU A 1 133 ? 219.386 179.07 169.544 1 40.25 85 LEU A C 1
ATOM 387 O O . LEU A 1 133 ? 218.648 179.241 168.559 1 43.79 85 LEU A O 1
ATOM 392 N N . SER A 1 134 ? 220.018 177.912 169.753 1 38.3 86 SER A N 1
ATOM 393 C CA . SER A 1 134 ? 219.936 176.839 168.765 1 37.57 86 SER A CA 1
ATOM 394 C C . SER A 1 134 ? 218.551 176.199 168.736 1 36.3 86 SER A C 1
ATOM 395 O O . SER A 1 134 ? 218.071 175.794 167.664 1 37.76 86 SER A O 1
ATOM 398 N N . ASN A 1 135 ? 217.895 176.103 169.895 1 35.82 87 ASN A N 1
ATOM 399 C CA . ASN A 1 135 ? 216.531 175.585 169.925 1 33.67 87 ASN A CA 1
ATOM 400 C C . ASN A 1 135 ? 215.61 176.437 169.057 1 33.71 87 ASN A C 1
ATOM 401 O O . ASN A 1 135 ? 214.807 175.915 168.269 1 35.65 87 ASN A O 1
ATOM 406 N N . GLN A 1 136 ? 215.726 177.76 169.186 1 33.52 88 GLN A N 1
ATOM 407 C CA . GLN A 1 136 ? 214.939 178.667 168.363 1 35.7 88 GLN A CA 1
ATOM 408 C C . GLN A 1 136 ? 215.255 178.479 166.889 1 36.43 88 GLN A C 1
ATOM 409 O O . GLN A 1 136 ? 214.348 178.481 166.051 1 36.26 88 GLN A O 1
ATOM 415 N N . LEU A 1 137 ? 216.534 178.319 166.547 1 34.45 89 LEU A N 1
ATOM 416 C CA . LEU A 1 137 ? 216.875 178.107 165.142 1 31.77 89 LEU A CA 1
ATOM 417 C C . LEU A 1 137 ? 216.145 176.889 164.576 1 35.43 89 LEU A C 1
ATOM 418 O O . LEU A 1 137 ? 215.527 176.959 163.503 1 37.04 89 LEU A O 1
ATOM 423 N N . ALA A 1 138 ? 216.179 175.768 165.302 1 33.8 90 ALA A N 1
ATOM 424 C CA . ALA A 1 138 ? 215.537 174.55 164.804 1 31.72 90 ALA A CA 1
ATOM 425 C C . ALA A 1 138 ? 214.024 174.73 164.657 1 34.44 90 ALA A C 1
ATOM 426 O O . ALA A 1 138 ? 213.435 174.392 163.613 1 36.03 90 ALA A O 1
ATOM 428 N N . VAL A 1 139 ? 213.376 175.258 165.7 1 34.09 91 VAL A N 1
ATOM 429 C CA . VAL A 1 139 ? 211.921 175.391 165.665 1 35.57 91 VAL A CA 1
ATOM 430 C C . VAL A 1 139 ? 211.5 176.326 164.538 1 34.47 91 VAL A C 1
ATOM 431 O O . VAL A 1 139 ? 210.528 176.06 163.814 1 38.93 91 VAL A O 1
ATOM 435 N N . THR A 1 140 ? 212.216 177.441 164.379 1 34.57 92 THR A N 1
ATOM 436 C CA . THR A 1 140 ? 211.893 178.385 163.32 1 34.41 92 THR A CA 1
ATOM 437 C C . THR A 1 140 ? 212.034 177.742 161.951 1 32.74 92 THR A C 1
ATOM 438 O O . THR A 1 140 ? 211.185 177.944 161.078 1 32.21 92 THR A O 1
ATOM 442 N N . PHE A 1 141 ? 213.103 176.974 161.732 1 32.54 93 PHE A N 1
ATOM 443 C CA . PHE A 1 141 ? 213.25 176.319 160.437 1 31.41 93 PHE A CA 1
ATOM 444 C C . PHE A 1 141 ? 212.035 175.451 160.137 1 31.91 93 PHE A C 1
ATOM 445 O O . PHE A 1 141 ? 211.419 175.567 159.065 1 33.59 93 PHE A O 1
ATOM 453 N N . ARG A 1 142 ? 211.647 174.605 161.095 1 32.89 94 ARG A N 1
ATOM 454 C CA . ARG A 1 142 ? 210.513 173.712 160.855 1 34.84 94 ARG A CA 1
ATOM 455 C C . ARG A 1 142 ? 209.244 174.5 160.53 1 32.6 94 ARG A C 1
ATOM 456 O O . ARG A 1 142 ? 208.572 174.241 159.52 1 33.85 94 ARG A O 1
ATOM 464 N N . GLU A 1 143 ? 208.915 175.487 161.365 1 33.9 95 GLU A N 1
ATOM 465 C CA . GLU A 1 143 ? 207.642 176.185 161.211 1 33.75 95 GLU A CA 1
ATOM 466 C C . GLU A 1 143 ? 207.601 177.031 159.94 1 32.36 95 GLU A C 1
ATOM 467 O O . GLU A 1 143 ? 206.583 177.051 159.235 1 33.11 95 GLU A O 1
ATOM 473 N N . GLU A 1 144 ? 208.688 177.743 159.632 1 31.77 96 GLU A N 1
ATOM 474 C CA . GLU A 1 144 ? 208.703 178.566 158.429 1 31.84 96 GLU A CA 1
ATOM 475 C C . GLU A 1 144 ? 208.594 177.707 157.178 1 28.84 96 GLU A C 1
ATOM 476 O O . GLU A 1 144 ? 207.882 178.069 156.231 1 31.02 96 GLU A O 1
ATOM 482 N N . ASN A 1 145 ? 209.283 176.561 157.151 1 28.34 97 ASN A N 1
ATOM 483 C CA . ASN A 1 145 ? 209.138 175.674 156.004 1 25.76 97 ASN A CA 1
ATOM 484 C C . ASN A 1 145 ? 207.699 175.195 155.861 1 26.13 97 ASN A C 1
ATOM 485 O O . ASN A 1 145 ? 207.174 175.119 154.746 1 25.5 97 ASN A O 1
ATOM 490 N N . THR A 1 146 ? 207.045 174.861 156.977 1 28.08 98 THR A N 1
ATOM 491 C CA . THR A 1 146 ? 205.662 174.396 156.891 1 27.33 98 THR A CA 1
ATOM 492 C C . THR A 1 146 ? 204.738 175.482 156.341 1 27.6 98 THR A C 1
ATOM 493 O O . THR A 1 146 ? 203.855 175.202 155.519 1 28.29 98 THR A O 1
ATOM 497 N N . ILE A 1 147 ? 204.922 176.728 156.785 1 28.01 99 ILE A N 1
ATOM 498 C CA . ILE A 1 147 ? 204.096 177.819 156.266 1 27.95 99 ILE A CA 1
ATOM 499 C C . ILE A 1 147 ? 204.331 177.999 154.77 1 26.22 99 ILE A C 1
ATOM 500 O O . ILE A 1 147 ? 203.385 178.196 153.99 1 28.62 99 ILE A O 1
ATOM 505 N N . ALA A 1 148 ? 205.596 177.941 154.345 1 26.7 100 ALA A N 1
ATOM 506 C CA . ALA A 1 148 ? 205.892 178.054 152.923 1 24.92 100 ALA A CA 1
ATOM 507 C C . ALA A 1 148 ? 205.228 176.932 152.132 1 23.89 100 ALA A C 1
ATOM 508 O O . ALA A 1 148 ? 204.723 177.16 151.03 1 26.03 100 ALA A O 1
ATOM 510 N N . PHE A 1 149 ? 205.225 175.713 152.677 1 24.94 101 PHE A N 1
ATOM 511 C CA . PHE A 1 149 ? 204.558 174.605 151.997 1 24.21 101 PHE A CA 1
ATOM 512 C C . PHE A 1 149 ? 203.064 174.865 151.858 1 24.96 101 PHE A C 1
ATOM 513 O O . PHE A 1 149 ? 202.476 174.594 150.806 1 26.5 101 PHE A O 1
ATOM 521 N N . ARG A 1 150 ? 202.431 175.383 152.911 1 23.89 102 ARG A N 1
ATOM 522 C CA . ARG A 1 150 ? 201.008 175.697 152.811 1 23.36 102 ARG A CA 1
ATOM 523 C C . ARG A 1 150 ? 200.749 176.711 151.706 1 26.15 102 ARG A C 1
ATOM 524 O O . ARG A 1 150 ? 199.793 176.57 150.936 1 29.19 102 ARG A O 1
ATOM 532 N N . HIS A 1 151 ? 201.596 177.736 151.601 1 28.14 103 HIS A N 1
ATOM 533 C CA . HIS A 1 151 ? 201.39 178.726 150.547 1 26.33 103 HIS A CA 1
ATOM 534 C C . HIS A 1 151 ? 201.702 178.167 149.161 1 26.37 103 HIS A C 1
ATOM 535 O O . HIS A 1 151 ? 201.112 178.611 148.172 1 29.54 103 HIS A O 1
ATOM 542 N N . LEU A 1 152 ? 202.615 177.201 149.064 1 28.03 104 LEU A N 1
ATOM 543 C CA . LEU A 1 152 ? 202.989 176.666 147.759 1 23.34 104 LEU A CA 1
ATOM 544 C C . LEU A 1 152 ? 201.973 175.661 147.227 1 26.63 104 LEU A C 1
ATOM 545 O O . LEU A 1 152 ? 201.664 175.67 146.033 1 28.53 104 LEU A O 1
ATOM 550 N N . PHE A 1 153 ? 201.443 174.79 148.086 1 26.28 105 PHE A N 1
ATOM 551 C CA . PHE A 1 153 ? 200.717 173.615 147.624 1 25.88 105 PHE A CA 1
ATOM 552 C C . PHE A 1 153 ? 199.205 173.698 147.793 1 26.28 105 PHE A C 1
ATOM 553 O O . PHE A 1 153 ? 198.497 172.892 147.185 1 29.91 105 PHE A O 1
ATOM 561 N N . LEU A 1 154 ? 198.689 174.636 148.579 1 28.5 106 LEU A N 1
ATOM 562 C CA . LEU A 1 154 ? 197.254 174.753 148.811 1 26.18 106 LEU A CA 1
ATOM 563 C C . LEU A 1 154 ? 196.699 175.895 147.968 1 28.88 106 LEU A C 1
ATOM 564 O O . LEU A 1 154 ? 197.066 177.056 148.167 1 35.69 106 LEU A O 1
ATOM 569 N N . LEU A 1 155 ? 195.806 175.559 147.041 1 29.91 107 LEU A N 1
ATOM 570 C CA . LEU A 1 155 ? 195.278 176.531 146.091 1 26.4 107 LEU A CA 1
ATOM 571 C C . LEU A 1 155 ? 194.388 177.541 146.806 1 28.44 107 LEU A C 1
ATOM 572 O O . LEU A 1 155 ? 193.398 177.169 147.441 1 32.94 107 LEU A O 1
ATOM 577 N N . GLY A 1 156 ? 194.74 178.819 146.698 1 33.48 108 GLY A N 1
ATOM 578 C CA . GLY A 1 156 ? 193.955 179.866 147.317 1 32.21 108 GLY A CA 1
ATOM 579 C C . GLY A 1 156 ? 194.103 179.973 148.814 1 34.83 108 GLY A C 1
ATOM 580 O O . GLY A 1 156 ? 193.252 180.578 149.466 1 41.07 108 GLY A O 1
ATOM 581 N N . TYR A 1 157 ? 195.157 179.398 149.383 1 35.22 109 TYR A N 1
ATOM 582 C CA . TYR A 1 157 ? 195.369 179.478 150.82 1 32.25 109 TYR A CA 1
ATOM 583 C C . TYR A 1 157 ? 195.822 180.877 151.223 1 34.61 109 TYR A C 1
ATOM 584 O O . TYR A 1 157 ? 196.545 181.556 150.492 1 41.3 109 TYR A O 1
ATOM 593 N N . SER A 1 158 ? 195.387 181.306 152.405 1 35.01 110 SER A N 1
ATOM 594 C CA . SER A 1 158 ? 195.826 182.567 152.983 1 38.97 110 SER A CA 1
ATOM 595 C C . SER A 1 158 ? 196.021 182.384 154.48 1 41 110 SER A C 1
ATOM 596 O O . SER A 1 158 ? 195.41 181.51 155.098 1 43.17 110 SER A O 1
ATOM 599 N N . ASP A 1 159 ? 196.882 183.219 155.056 1 42.01 111 ASP A N 1
ATOM 600 C CA . ASP A 1 159 ? 197.221 183.087 156.466 1 41.1 111 ASP A CA 1
ATOM 601 C C . ASP A 1 159 ? 195.982 183.25 157.338 1 42.11 111 ASP A C 1
ATOM 602 O O . ASP A 1 159 ? 195.133 184.109 157.089 1 44.3 111 ASP A O 1
ATOM 607 N N . GLY A 1 160 ? 195.886 182.416 158.369 1 45.84 112 GLY A N 1
ATOM 608 C CA . GLY A 1 160 ? 194.765 182.449 159.282 1 48 112 GLY A CA 1
ATOM 609 C C . GLY A 1 160 ? 193.549 181.669 158.837 1 48.82 112 GLY A C 1
ATOM 610 O O . GLY A 1 160 ? 192.535 181.688 159.542 1 52.83 112 GLY A O 1
ATOM 611 N N . ALA A 1 161 ? 193.612 180.981 157.7 1 51.04 113 ALA A N 1
ATOM 612 C CA . ALA A 1 161 ? 192.479 180.24 157.166 1 50.67 113 ALA A CA 1
ATOM 613 C C . ALA A 1 161 ? 192.553 178.748 157.465 1 49.74 113 ALA A C 1
ATOM 614 O O . ALA A 1 161 ? 191.753 177.982 156.923 1 50.64 113 ALA A O 1
ATOM 616 N N . ASP A 1 162 ? 193.482 178.321 158.323 1 50.33 114 ASP A N 1
ATOM 617 C CA . ASP A 1 162 ? 193.718 176.893 158.509 1 48.64 114 ASP A CA 1
ATOM 618 C C . ASP A 1 162 ? 192.464 176.173 158.989 1 47.21 114 ASP A C 1
ATOM 619 O O . ASP A 1 162 ? 192.168 175.062 158.537 1 47.23 114 ASP A O 1
ATOM 624 N N . ASP A 1 163 ? 191.718 176.786 159.907 1 49.11 115 ASP A N 1
ATOM 625 C CA . ASP A 1 163 ? 190.604 176.089 160.542 1 47.84 115 ASP A CA 1
ATOM 626 C C . ASP A 1 163 ? 189.392 175.953 159.626 1 46.6 115 ASP A C 1
ATOM 627 O O . ASP A 1 163 ? 188.606 175.017 159.795 1 54.79 115 ASP A O 1
ATOM 632 N N . THR A 1 164 ? 189.215 176.86 158.663 1 43.97 116 THR A N 1
ATOM 633 C CA . THR A 1 164 ? 188.047 176.839 157.791 1 43.38 116 THR A CA 1
ATOM 634 C C . THR A 1 164 ? 188.352 176.42 156.36 1 36.64 116 THR A C 1
ATOM 635 O O . THR A 1 164 ? 187.412 176.219 155.586 1 43.04 116 THR A O 1
ATOM 639 N N . PHE A 1 165 ? 189.621 176.284 155.989 1 35.13 117 PHE A N 1
ATOM 640 C CA . PHE A 1 165 ? 189.986 175.957 154.615 1 31.62 117 PHE A CA 1
ATOM 641 C C . PHE A 1 165 ? 189.328 174.652 154.181 1 28.85 117 PHE A C 1
ATOM 642 O O . PHE A 1 165 ? 189.555 173.603 154.789 1 31.41 117 PHE A O 1
ATOM 650 N N . ALA A 1 166 ? 188.519 174.714 153.125 1 27.16 118 ALA A N 1
ATOM 651 C CA . ALA A 1 166 ? 187.743 173.556 152.7 1 27.1 118 ALA A CA 1
ATOM 652 C C . ALA A 1 166 ? 187.298 173.733 151.256 1 25.65 118 ALA A C 1
ATOM 653 O O . ALA A 1 166 ? 187.259 174.845 150.73 1 31.06 118 ALA A O 1
ATOM 655 N N . ALA A 1 167 ? 186.956 172.613 150.628 1 25.48 119 ALA A N 1
ATOM 656 C CA . ALA A 1 167 ? 186.343 172.595 149.309 1 23.55 119 ALA A CA 1
ATOM 657 C C . ALA A 1 167 ? 184.85 172.316 149.435 1 23.56 119 ALA A C 1
ATOM 658 O O . ALA A 1 167 ? 184.397 171.693 150.397 1 24.64 119 ALA A O 1
ATOM 660 N N . TYR A 1 168 ? 184.083 172.791 148.452 1 28.04 120 TYR A N 1
ATOM 661 C CA . TYR A 1 168 ? 182.632 172.661 148.478 1 22.95 120 TYR A CA 1
ATOM 662 C C . TYR A 1 168 ? 182.018 172.194 147.167 1 25.3 120 TYR A C 1
ATOM 663 O O . TYR A 1 168 ? 180.821 171.897 147.15 1 32.43 120 TYR A O 1
ATOM 672 N N . THR A 1 169 ? 182.78 172.12 146.082 1 28.15 121 THR A N 1
ATOM 673 C CA . THR A 1 169 ? 182.294 171.576 144.824 1 28.46 121 THR A CA 1
ATOM 674 C C . THR A 1 169 ? 183.314 170.583 144.288 1 27.8 121 THR A C 1
ATOM 675 O O . THR A 1 169 ? 184.489 170.61 144.655 1 32.93 121 THR A O 1
ATOM 679 N N . ARG A 1 170 ? 182.843 169.692 143.415 1 27.96 122 ARG A N 1
ATOM 680 C CA . ARG A 1 170 ? 183.734 168.71 142.807 1 29.71 122 ARG A CA 1
ATOM 681 C C . ARG A 1 170 ? 184.854 169.395 142.037 1 30.08 122 ARG A C 1
ATOM 682 O O . ARG A 1 170 ? 186.013 168.961 142.077 1 32.94 122 ARG A O 1
ATOM 690 N N . GLU A 1 171 ? 184.519 170.476 141.339 1 31.9 123 GLU A N 1
ATOM 691 C CA . GLU A 1 171 ? 185.505 171.196 140.548 1 31.71 123 GLU A CA 1
ATOM 692 C C . GLU A 1 171 ? 186.573 171.819 141.44 1 30.58 123 GLU A C 1
ATOM 693 O O . GLU A 1 171 ? 187.766 171.757 141.123 1 36.19 123 GLU A O 1
ATOM 699 N N . GLN A 1 172 ? 186.167 172.394 142.575 1 30.57 124 GLN A N 1
ATOM 700 C CA . GLN A 1 172 ? 187.133 172.947 143.519 1 29.7 124 GLN A CA 1
ATOM 701 C C . GLN A 1 172 ? 188.092 171.876 144.019 1 27.42 124 GLN A C 1
ATOM 702 O O . GLN A 1 172 ? 189.3 172.113 144.123 1 33.16 124 GLN A O 1
ATOM 708 N N . LEU A 1 173 ? 187.568 170.697 144.353 1 26.84 125 LEU A N 1
ATOM 709 C CA . LEU A 1 173 ? 188.41 169.63 144.878 1 26.31 125 LEU A CA 1
ATOM 710 C C . LEU A 1 173 ? 189.404 169.146 143.828 1 25.5 125 LEU A C 1
ATOM 711 O O . LEU A 1 173 ? 190.595 168.967 144.119 1 30.38 125 LEU A O 1
ATOM 716 N N . TYR A 1 174 ? 188.932 168.928 142.598 1 28.03 126 TYR A N 1
ATOM 717 C CA . TYR A 1 174 ? 189.843 168.521 141.533 1 27.02 126 TYR A CA 1
ATOM 718 C C . TYR A 1 174 ? 190.922 169.571 141.312 1 27.43 126 TYR A C 1
ATOM 719 O O . TYR A 1 174 ? 192.102 169.238 141.145 1 31.19 126 TYR A O 1
ATOM 728 N N . GLN A 1 175 ? 190.534 170.849 141.311 1 29.35 127 GLN A N 1
ATOM 729 C CA . GLN A 1 175 ? 191.505 171.914 141.105 1 26.61 127 GLN A CA 1
ATOM 730 C C . GLN A 1 175 ? 192.542 171.939 142.218 1 28.88 127 GLN A C 1
ATOM 731 O O . GLN A 1 175 ? 193.731 172.119 141.954 1 32.25 127 GLN A O 1
ATOM 737 N N . ALA A 1 176 ? 192.114 171.754 143.468 1 26.02 128 ALA A N 1
ATOM 738 C CA . ALA A 1 176 ? 193.067 171.743 144.574 1 23.87 128 ALA A CA 1
ATOM 739 C C . ALA A 1 176 ? 194.051 170.582 144.449 1 26.02 128 ALA A C 1
ATOM 740 O O . ALA A 1 176 ? 195.264 170.763 144.624 1 29.35 128 ALA A O 1
ATOM 742 N N . ILE A 1 177 ? 193.549 169.386 144.133 1 26.56 129 ILE A N 1
ATOM 743 C CA . ILE A 1 177 ? 194.428 168.222 144.013 1 26.59 129 ILE A CA 1
ATOM 744 C C . ILE A 1 177 ? 195.452 168.442 142.904 1 26.6 129 ILE A C 1
ATOM 745 O O . ILE A 1 177 ? 196.666 168.25 143.093 1 29.88 129 ILE A O 1
ATOM 750 N N . PHE A 1 178 ? 194.977 168.857 141.728 1 27.57 130 PHE A N 1
ATOM 751 C CA . PHE A 1 178 ? 195.884 169.047 140.605 1 26.67 130 PHE A CA 1
ATOM 752 C C . PHE A 1 178 ? 196.847 170.199 140.852 1 27.34 130 PHE A C 1
ATOM 753 O O . PHE A 1 178 ? 197.997 170.134 140.416 1 33.16 130 PHE A O 1
ATOM 761 N N . HIS A 1 179 ? 196.415 171.247 141.555 1 27.39 131 HIS A N 1
ATOM 762 C CA . HIS A 1 179 ? 197.328 172.331 141.889 1 23.08 131 HIS A CA 1
ATOM 763 C C . HIS A 1 179 ? 198.451 171.84 142.786 1 25.08 131 HIS A C 1
ATOM 764 O O . HIS A 1 179 ? 199.618 172.181 142.57 1 28.53 131 HIS A O 1
ATOM 771 N N . ALA A 1 180 ? 198.119 171.039 143.8 1 26.22 132 ALA A N 1
ATOM 772 C CA . ALA A 1 180 ? 199.157 170.513 144.679 1 23.02 132 ALA A CA 1
ATOM 773 C C . ALA A 1 180 ? 200.169 169.688 143.891 1 25.39 132 ALA A C 1
ATOM 774 O O . ALA A 1 180 ? 201.385 169.873 144.033 1 27.96 132 ALA A O 1
ATOM 776 N N . VAL A 1 181 ? 199.686 168.789 143.031 1 27.17 133 VAL A N 1
ATOM 777 C CA . VAL A 1 181 ? 200.615 167.938 142.285 1 25.51 133 VAL A CA 1
ATOM 778 C C . VAL A 1 181 ? 201.455 168.767 141.312 1 27.03 133 VAL A C 1
ATOM 779 O O . VAL A 1 181 ? 202.671 168.56 141.184 1 29.26 133 VAL A O 1
ATOM 783 N N . ASP A 1 182 ? 200.829 169.715 140.61 1 30.11 134 ASP A N 1
ATOM 784 C CA . ASP A 1 182 ? 201.563 170.538 139.653 1 28.48 134 ASP A CA 1
ATOM 785 C C . ASP A 1 182 ? 202.627 171.375 140.346 1 25.12 134 ASP A C 1
ATOM 786 O O . ASP A 1 182 ? 203.73 171.545 139.82 1 28.98 134 ASP A O 1
ATOM 791 N N . GLN A 1 183 ? 202.309 171.926 141.517 1 26.27 135 GLN A N 1
ATOM 792 C CA . GLN A 1 183 ? 203.303 172.688 142.261 1 25.35 135 GLN A CA 1
ATOM 793 C C . GLN A 1 183 ? 204.444 171.795 142.725 1 25.98 135 GLN A C 1
ATOM 794 O O . GLN A 1 183 ? 205.609 172.206 142.702 1 30.21 135 GLN A O 1
ATOM 800 N N . TYR A 1 184 ? 204.135 170.569 143.151 1 28.41 136 TYR A N 1
ATOM 801 C CA . TYR A 1 184 ? 205.201 169.638 143.497 1 24.71 136 TYR A CA 1
ATOM 802 C C . TYR A 1 184 ? 206.126 169.407 142.31 1 25.79 136 TYR A C 1
ATOM 803 O O . TYR A 1 184 ? 207.349 169.339 142.469 1 28.11 136 TYR A O 1
ATOM 812 N N . LEU A 1 185 ? 205.56 169.28 141.111 1 27 137 LEU A N 1
ATOM 813 C CA . LEU A 1 185 ? 206.397 169.051 139.936 1 27.39 137 LEU A CA 1
ATOM 814 C C . LEU A 1 185 ? 207.161 170.305 139.514 1 30.62 137 LEU A C 1
ATOM 815 O O . LEU A 1 185 ? 208.247 170.197 138.937 1 33.45 137 LEU A O 1
ATOM 820 N N . ALA A 1 186 ? 206.619 171.49 139.779 1 29.47 138 ALA A N 1
ATOM 821 C CA . ALA A 1 186 ? 207.251 172.742 139.377 1 29.33 138 ALA A CA 1
ATOM 822 C C . ALA A 1 186 ? 208.18 173.32 140.44 1 32.63 138 ALA A C 1
ATOM 823 O O . ALA A 1 186 ? 208.826 174.338 140.184 1 32.27 138 ALA A O 1
ATOM 825 N N . LEU A 1 187 ? 208.265 172.69 141.609 1 31.84 139 LEU A N 1
ATOM 826 C CA . LEU A 1 187 ? 208.994 173.255 142.745 1 29.13 139 LEU A CA 1
ATOM 827 C C . LEU A 1 187 ? 210.38 173.797 142.413 1 31.15 139 LEU A C 1
ATOM 828 O O . LEU A 1 187 ? 210.71 174.897 142.879 1 33.68 139 LEU A O 1
ATOM 833 N N . PRO A 1 188 ? 211.232 173.104 141.655 1 36.56 140 PRO A N 1
ATOM 834 C CA . PRO A 1 188 ? 212.584 173.639 141.42 1 33.75 140 PRO A CA 1
ATOM 835 C C . PRO A 1 188 ? 212.598 174.998 140.743 1 35.74 140 PRO A C 1
ATOM 836 O O . PRO A 1 188 ? 213.533 175.776 140.96 1 44.04 140 PRO A O 1
ATOM 840 N N . ASP A 1 189 ? 211.593 175.311 139.928 1 36.17 141 ASP A N 1
ATOM 841 C CA . ASP A 1 189 ? 211.598 176.544 139.153 1 37.29 141 ASP A CA 1
ATOM 842 C C . ASP A 1 189 ? 210.92 177.714 139.852 1 35.67 141 ASP A C 1
ATOM 843 O O . ASP A 1 189 ? 211.167 178.862 139.472 1 37.6 141 ASP A O 1
ATOM 848 N N . VAL A 1 190 ? 210.084 177.467 140.859 1 32.67 142 VAL A N 1
ATOM 849 C CA . VAL A 1 190 ? 209.241 178.522 141.411 1 31.65 142 VAL A CA 1
ATOM 850 C C . VAL A 1 190 ? 209.595 178.815 142.863 1 31.88 142 VAL A C 1
ATOM 851 O O . VAL A 1 190 ? 209.418 179.941 143.335 1 35.52 142 VAL A O 1
ATOM 855 N N . SER A 1 191 ? 210.091 177.816 143.582 1 35.54 143 SER A N 1
ATOM 856 C CA . SER A 1 191 ? 210.271 177.96 145.019 1 33.48 143 SER A CA 1
ATOM 857 C C . SER A 1 191 ? 211.464 178.851 145.348 1 30.82 143 SER A C 1
ATOM 858 O O . SER A 1 191 ? 212.483 178.851 144.655 1 32.53 143 SER A O 1
ATOM 861 N N . LEU A 1 192 ? 211.321 179.621 146.427 1 32.49 144 LEU A N 1
ATOM 862 C CA . LEU A 1 192 ? 212.427 180.403 146.961 1 29.53 144 LEU A CA 1
ATOM 863 C C . LEU A 1 192 ? 213.419 179.554 147.743 1 31.06 144 LEU A C 1
ATOM 864 O O . LEU A 1 192 ? 214.59 179.93 147.842 1 34.48 144 LEU A O 1
ATOM 869 N N . GLY A 1 193 ? 212.98 178.426 148.304 1 31.83 145 GLY A N 1
ATOM 870 C CA . GLY A 1 193 ? 213.886 177.506 148.955 1 30.35 145 GLY A CA 1
ATOM 871 C C . GLY A 1 193 ? 214.492 176.513 147.981 1 30.66 145 GLY A C 1
ATOM 872 O O . GLY A 1 193 ? 214.039 176.358 146.852 1 36.65 145 GLY A O 1
ATOM 873 N N . ARG A 1 194 ? 215.543 175.839 148.438 1 30.84 146 ARG A N 1
ATOM 874 C CA . ARG A 1 194 ? 216.212 174.8 147.661 1 33.69 146 ARG A CA 1
ATOM 875 C C . ARG A 1 194 ? 215.861 173.448 148.27 1 33.01 146 ARG A C 1
ATOM 876 O O . ARG A 1 194 ? 216.24 173.155 149.407 1 33.7 146 ARG A O 1
ATOM 884 N N . TYR A 1 195 ? 215.146 172.626 147.508 1 30.76 147 TYR A N 1
ATOM 885 C CA . TYR A 1 195 ? 214.66 171.341 147.981 1 29.97 147 TYR A CA 1
ATOM 886 C C . TYR A 1 195 ? 215.117 170.238 147.042 1 27.79 147 TYR A C 1
ATOM 887 O O . TYR A 1 195 ? 215.243 170.441 145.834 1 35.52 147 TYR A O 1
ATOM 896 N N . ALA A 1 196 ? 215.367 169.066 147.612 1 30.56 148 ALA A N 1
ATOM 897 C CA . ALA A 1 196 ? 215.67 167.868 146.848 1 31.59 148 ALA A CA 1
ATOM 898 C C . ALA A 1 196 ? 214.552 166.85 147.03 1 29.96 148 ALA A C 1
ATOM 899 O O . ALA A 1 196 ? 213.953 166.746 148.102 1 28.87 148 ALA A O 1
ATOM 901 N N . TYR A 1 197 ? 214.271 166.109 145.963 1 32.27 149 TYR A N 1
ATOM 902 C CA . TYR A 1 197 ? 213.247 165.077 145.997 1 31.88 149 TYR A CA 1
ATOM 903 C C . TYR A 1 197 ? 213.767 163.809 146.663 1 32.74 149 TYR A C 1
ATOM 904 O O . TYR A 1 197 ? 214.961 163.503 146.627 1 38.88 149 TYR A O 1
ATOM 913 N N . VAL A 1 198 ? 212.847 163.069 147.272 1 33.2 150 VAL A N 1
ATOM 914 C CA . VAL A 1 198 ? 213.112 161.745 147.819 1 32.36 150 VAL A CA 1
ATOM 915 C C . VAL A 1 198 ? 212.264 160.744 147.048 1 36.6 150 VAL A C 1
ATOM 916 O O . VAL A 1 198 ? 211.078 160.985 146.804 1 41.27 150 VAL A O 1
ATOM 920 N N . ARG A 1 199 ? 212.871 159.628 146.659 1 38.28 151 ARG A N 1
ATOM 921 C CA . ARG A 1 199 ? 212.196 158.599 145.885 1 40.36 151 ARG A CA 1
ATOM 922 C C . ARG A 1 199 ? 212.206 157.276 146.636 1 40.7 151 ARG A C 1
ATOM 923 O O . ARG A 1 199 ? 213.043 157.035 147.51 1 46.14 151 ARG A O 1
ATOM 931 N N . GLY A 1 200 ? 211.251 156.42 146.284 1 44.48 152 GLY A N 1
ATOM 932 C CA . GLY A 1 200 ? 211.25 155.064 146.801 1 45.26 152 GLY A CA 1
ATOM 933 C C . GLY A 1 200 ? 211.027 155.02 148.299 1 45.63 152 GLY A C 1
ATOM 934 O O . GLY A 1 200 ? 210.282 155.823 148.87 1 45.2 152 GLY A O 1
ATOM 935 N N . GLY A 1 201 ? 211.687 154.067 148.947 1 51.37 153 GLY A N 1
ATOM 936 C CA . GLY A 1 201 ? 211.446 153.813 150.349 1 48.62 153 GLY A CA 1
ATOM 937 C C . GLY A 1 201 ? 210.212 152.95 150.544 1 55.44 153 GLY A C 1
ATOM 938 O O . GLY A 1 201 ? 209.707 152.306 149.618 1 56.39 153 GLY A O 1
ATOM 939 N N . GLY A 1 202 ? 209.718 152.946 151.776 1 51.12 154 GLY A N 1
ATOM 940 C CA . GLY A 1 202 ? 208.548 152.157 152.098 1 53.24 154 GLY A CA 1
ATOM 941 C C . GLY A 1 202 ? 207.287 152.685 151.448 1 53.85 154 GLY A C 1
ATOM 942 O O . GLY A 1 202 ? 207.349 153.479 150.506 1 51.35 154 GLY A O 1
ATOM 943 N N . ASP A 1 203 ? 206.135 152.245 151.94 1 54.83 155 ASP A N 1
ATOM 944 C CA . ASP A 1 203 ? 204.873 152.742 151.437 1 52.06 155 ASP A CA 1
ATOM 945 C C . ASP A 1 203 ? 204.633 154.162 151.945 1 50.06 155 ASP A C 1
ATOM 946 O O . ASP A 1 203 ? 205.19 154.569 152.966 1 52.87 155 ASP A O 1
ATOM 951 N N . PRO A 1 204 ? 203.791 154.935 151.254 1 43.16 156 PRO A N 1
ATOM 952 C CA . PRO A 1 204 ? 202.968 154.571 150.093 1 40.48 156 PRO A CA 1
ATOM 953 C C . PRO A 1 204 ? 203.689 154.703 148.758 1 41.64 156 PRO A C 1
ATOM 954 O O . PRO A 1 204 ? 203.066 154.562 147.712 1 46.04 156 PRO A O 1
ATOM 958 N N . TRP A 1 205 ? 204.99 154.971 148.75 1 41.59 157 TRP A N 1
ATOM 959 C CA . TRP A 1 205 ? 205.726 155.193 147.514 1 40.95 157 TRP A CA 1
ATOM 960 C C . TRP A 1 205 ? 206.276 153.878 146.982 1 45.8 157 TRP A C 1
ATOM 961 O O . TRP A 1 205 ? 206.867 153.096 147.731 1 55.08 157 TRP A O 1
ATOM 972 N N . THR A 1 206 ? 206.076 153.639 145.691 1 47.24 158 THR A N 1
ATOM 973 C CA . THR A 1 206 ? 206.788 152.575 145.009 1 47.53 158 THR A CA 1
ATOM 974 C C . THR A 1 206 ? 208.207 153.035 144.685 1 52.67 158 THR A C 1
ATOM 975 O O . THR A 1 206 ? 208.552 154.212 144.811 1 56.76 158 THR A O 1
ATOM 979 N N . ASN A 1 207 ? 209.042 152.088 144.272 1 55.18 159 ASN A N 1
ATOM 980 C CA . ASN A 1 207 ? 210.42 152.42 143.94 1 54.88 159 ASN A CA 1
ATOM 981 C C . ASN A 1 207 ? 210.445 153.428 142.8 1 51.46 159 ASN A C 1
ATOM 982 O O . ASN A 1 207 ? 209.761 153.255 141.787 1 54.52 159 ASN A O 1
ATOM 987 N N . GLY A 1 208 ? 211.232 154.487 142.97 1 48.22 160 GLY A N 1
ATOM 988 C CA . GLY A 1 208 ? 211.342 155.527 141.974 1 47.36 160 GLY A CA 1
ATOM 989 C C . GLY A 1 208 ? 210.276 156.597 142.039 1 44.89 160 GLY A C 1
ATOM 990 O O . GLY A 1 208 ? 210.372 157.585 141.302 1 50.18 160 GLY A O 1
ATOM 991 N N . SER A 1 209 ? 209.275 156.45 142.899 1 42.45 161 SER A N 1
ATOM 992 C CA . SER A 1 209 ? 208.167 157.389 142.981 1 39.78 161 SER A CA 1
ATOM 993 C C . SER A 1 209 ? 208.43 158.42 144.071 1 39.99 161 SER A C 1
ATOM 994 O O . SER A 1 209 ? 208.894 158.084 145.163 1 37.08 161 SER A O 1
ATOM 997 N N . GLY A 1 210 ? 208.13 159.677 143.763 1 34.99 162 GLY A N 1
ATOM 998 C CA . GLY A 1 210 ? 208.323 160.752 144.71 1 32.01 162 GLY A CA 1
ATOM 999 C C . GLY A 1 210 ? 207.048 161.196 145.392 1 27.25 162 GLY A C 1
ATOM 1000 O O . GLY A 1 210 ? 207.085 161.631 146.544 1 29.62 162 GLY A O 1
ATOM 1001 N N . LEU A 1 211 ? 205.916 161.101 144.699 1 28.26 163 LEU A N 1
ATOM 1002 C CA . LEU A 1 211 ? 204.642 161.564 145.234 1 26.68 163 LEU A CA 1
ATOM 1003 C C . LEU A 1 211 ? 203.605 160.456 145.123 1 27.81 163 LEU A C 1
ATOM 1004 O O . LEU A 1 211 ? 203.505 159.795 144.087 1 28.97 163 LEU A O 1
ATOM 1009 N N . ALA A 1 212 ? 202.841 160.255 146.19 1 28.1 164 ALA A N 1
ATOM 1010 C CA . ALA A 1 212 ? 201.758 159.278 146.208 1 29.88 164 ALA A CA 1
ATOM 1011 C C . ALA A 1 212 ? 200.438 160.015 146.369 1 28.49 164 ALA A C 1
ATOM 1012 O O . ALA A 1 212 ? 200.26 160.771 147.329 1 29.76 164 ALA A O 1
ATOM 1014 N N . LEU A 1 213 ? 199.518 159.794 145.432 1 28.71 165 LEU A N 1
ATOM 1015 C CA . LEU A 1 213 ? 198.198 160.426 145.44 1 30.72 165 LEU A CA 1
ATOM 1016 C C . LEU A 1 213 ? 197.169 159.32 145.625 1 31.18 165 LEU A C 1
ATOM 1017 O O . LEU A 1 213 ? 196.866 158.592 144.675 1 31.57 165 LEU A O 1
ATOM 1022 N N . CYS A 1 214 ? 196.625 159.198 146.834 1 31.59 166 CYS A N 1
ATOM 1023 C CA . CYS A 1 214 ? 195.814 158.049 147.21 1 33.92 166 CYS A CA 1
ATOM 1024 C C . CYS A 1 214 ? 194.405 158.459 147.613 1 34.28 166 CYS A C 1
ATOM 1025 O O . CYS A 1 214 ? 194.219 159.361 148.429 1 35.51 166 CYS A O 1
ATOM 1028 N N . GLN A 1 215 ? 193.41 157.778 147.041 1 33.08 167 GLN A N 1
ATOM 1029 C CA . GLN A 1 215 ? 192.02 157.939 147.446 1 31.87 167 GLN A CA 1
ATOM 1030 C C . GLN A 1 215 ? 191.528 156.663 148.118 1 30.09 167 GLN A C 1
ATOM 1031 O O . GLN A 1 215 ? 191.811 155.548 147.659 1 33.25 167 GLN A O 1
ATOM 1037 N N . ARG A 1 216 ? 190.803 156.849 149.219 1 32.14 168 ARG A N 1
ATOM 1038 C CA . ARG A 1 216 ? 190.289 155.768 150.046 1 32.24 168 ARG A CA 1
ATOM 1039 C C . ARG A 1 216 ? 188.772 155.856 150.076 1 34.28 168 ARG A C 1
ATOM 1040 O O . ARG A 1 216 ? 188.22 156.916 150.411 1 37.55 168 ARG A O 1
ATOM 1048 N N . TYR A 1 217 ? 188.114 154.738 149.752 1 32.98 169 TYR A N 1
ATOM 1049 C CA . TYR A 1 217 ? 186.66 154.696 149.623 1 33.74 169 TYR A CA 1
ATOM 1050 C C . TYR A 1 217 ? 186.136 153.336 150.074 1 34.36 169 TYR A C 1
ATOM 1051 O O . TYR A 1 217 ? 186.888 152.377 150.226 1 34.8 169 TYR A O 1
ATOM 1060 N N . TYR A 1 218 ? 184.822 153.255 150.267 1 36.34 170 TYR A N 1
ATOM 1061 C CA . TYR A 1 218 ? 184.208 152.004 150.703 1 34.31 170 TYR A CA 1
ATOM 1062 C C . TYR A 1 218 ? 184.275 150.948 149.607 1 33.35 170 TYR A C 1
ATOM 1063 O O . TYR A 1 218 ? 184.127 151.248 148.421 1 34.66 170 TYR A O 1
ATOM 1072 N N . HIS A 1 219 ? 184.486 149.695 150.018 1 36.67 171 HIS A N 1
ATOM 1073 C CA . HIS A 1 219 ? 184.575 148.599 149.057 1 37.14 171 HIS A CA 1
ATOM 1074 C C . HIS A 1 219 ? 183.312 148.506 148.209 1 36.89 171 HIS A C 1
ATOM 1075 O O . HIS A 1 219 ? 183.381 148.408 146.98 1 39.15 171 HIS A O 1
ATOM 1082 N N . ARG A 1 220 ? 182.148 148.522 148.85 1 39.36 172 ARG A N 1
ATOM 1083 C CA . ARG A 1 220 ? 180.871 148.604 148.153 1 39.86 172 ARG A CA 1
ATOM 1084 C C . ARG A 1 220 ? 180.071 149.731 148.778 1 39.42 172 ARG A C 1
ATOM 1085 O O . ARG A 1 220 ? 179.757 149.678 149.967 1 42.62 172 ARG A O 1
ATOM 1093 N N . GLY A 1 221 ? 179.784 150.765 148 1 41.94 173 GLY A N 1
ATOM 1094 C CA . GLY A 1 221 ? 178.851 151.773 148.452 1 40.71 173 GLY A CA 1
ATOM 1095 C C . GLY A 1 221 ? 177.758 152.065 147.45 1 40.49 173 GLY A C 1
ATOM 1096 O O . GLY A 1 221 ? 178.027 152.605 146.376 1 46.15 173 GLY A O 1
ATOM 1097 N N A HIS A 1 222 ? 176.518 151.721 147.788 0.5 42.35 174 HIS A N 1
ATOM 1098 N N B HIS A 1 222 ? 176.518 151.728 147.793 0.5 42.39 174 HIS A N 1
ATOM 1099 C CA A HIS A 1 222 ? 175.346 152.108 147.01 0.5 41.82 174 HIS A CA 1
ATOM 1100 C CA B HIS A 1 222 ? 175.348 152.106 147.009 0.5 41.71 174 HIS A CA 1
ATOM 1101 C C A HIS A 1 222 ? 174.486 152.976 147.914 0.5 42.15 174 HIS A C 1
ATOM 1102 C C B HIS A 1 222 ? 174.479 152.973 147.908 0.5 42.16 174 HIS A C 1
ATOM 1103 O O A HIS A 1 222 ? 173.931 152.485 148.9 0.5 43.3 174 HIS A O 1
ATOM 1104 O O B HIS A 1 222 ? 173.914 152.479 148.885 0.5 43.28 174 HIS A O 1
ATOM 1117 N N . VAL A 1 223 ? 174.389 154.261 147.595 1 40.26 175 VAL A N 1
ATOM 1118 C CA . VAL A 1 223 ? 173.706 155.235 148.439 1 40.94 175 VAL A CA 1
ATOM 1119 C C . VAL A 1 223 ? 172.547 155.814 147.643 1 42.87 175 VAL A C 1
ATOM 1120 O O . VAL A 1 223 ? 172.756 156.389 146.569 1 46.2 175 VAL A O 1
ATOM 1124 N N . ASP A 1 224 ? 171.327 155.668 148.164 1 40.56 176 ASP A N 1
ATOM 1125 C CA . ASP A 1 224 ? 170.112 156.058 147.453 1 41.38 176 ASP A CA 1
ATOM 1126 C C . ASP A 1 224 ? 169.206 156.812 148.414 1 41.25 176 ASP A C 1
ATOM 1127 O O . ASP A 1 224 ? 168.22 156.266 148.926 1 44.01 176 ASP A O 1
ATOM 1132 N N . PRO A 1 225 ? 169.528 158.073 148.71 1 40.56 177 PRO A N 1
ATOM 1133 C CA . PRO A 1 225 ? 168.641 158.859 149.583 1 39.62 177 PRO A CA 1
ATOM 1134 C C . PRO A 1 225 ? 167.257 159.072 148.996 1 38.62 177 PRO A C 1
ATOM 1135 O O . PRO A 1 225 ? 166.298 159.264 149.751 1 41.06 177 PRO A O 1
ATOM 1139 N N . ALA A 1 226 ? 167.119 159.034 147.669 1 40.53 178 ALA A N 1
ATOM 1140 C CA . ALA A 1 226 ? 165.804 159.201 147.06 1 40.2 178 ALA A CA 1
ATOM 1141 C C . ALA A 1 226 ? 164.858 158.087 147.483 1 46.33 178 ALA A C 1
ATOM 1142 O O . ALA A 1 226 ? 163.677 158.335 147.752 1 49.64 178 ALA A O 1
ATOM 1144 N N . ASN A 1 227 ? 165.355 156.853 147.544 1 48.71 179 ASN A N 1
ATOM 1145 C CA . ASN A 1 227 ? 164.574 155.709 147.988 1 46.93 179 ASN A CA 1
ATOM 1146 C C . ASN A 1 227 ? 164.818 155.368 149.452 1 46.64 179 ASN A C 1
ATOM 1147 O O . ASN A 1 227 ? 164.305 154.355 149.932 1 52.72 179 ASN A O 1
ATOM 1152 N N . ASP A 1 228 ? 165.582 156.19 150.17 1 48.67 180 ASP A N 1
ATOM 1153 C CA . ASP A 1 228 ? 165.854 155.973 151.59 1 50.47 180 ASP A CA 1
ATOM 1154 C C . ASP A 1 228 ? 166.549 154.634 151.83 1 50.09 180 ASP A C 1
ATOM 1155 O O . ASP A 1 228 ? 166.226 153.912 152.773 1 53.53 180 ASP A O 1
ATOM 1160 N N . THR A 1 229 ? 167.516 154.296 150.979 1 48.84 181 THR A N 1
ATOM 1161 C CA . THR A 1 229 ? 168.162 152.995 151.054 1 47.91 181 THR A CA 1
ATOM 1162 C C . THR A 1 229 ? 169.668 153.135 150.89 1 45.34 181 THR A C 1
ATOM 1163 O O . THR A 1 229 ? 170.176 154.118 150.346 1 47.03 181 THR A O 1
ATOM 1167 N N . PHE A 1 230 ? 170.384 152.133 151.386 1 43.81 182 PHE A N 1
ATOM 1168 C CA . PHE A 1 230 ? 171.803 152.032 151.096 1 41.91 182 PHE A CA 1
ATOM 1169 C C . PHE A 1 230 ? 172.257 150.596 151.298 1 41.01 182 PHE A C 1
ATOM 1170 O O . PHE A 1 230 ? 171.621 149.806 151.999 1 45.36 182 PHE A O 1
ATOM 1178 N N . ASP A 1 231 ? 173.373 150.283 150.653 1 43.12 183 ASP A N 1
ATOM 1179 C CA . ASP A 1 231 ? 174.004 148.969 150.707 1 43.26 183 ASP A CA 1
ATOM 1180 C C . ASP A 1 231 ? 175.505 149.208 150.773 1 41.36 183 ASP A C 1
ATOM 1181 O O . ASP A 1 231 ? 176.116 149.626 149.783 1 44.97 183 ASP A O 1
ATOM 1186 N N . ILE A 1 232 ? 176.09 148.979 151.945 1 42.51 184 ILE A N 1
ATOM 1187 C CA . ILE A 1 232 ? 177.464 149.368 152.223 1 40.44 184 ILE A CA 1
ATOM 1188 C C . ILE A 1 232 ? 178.23 148.171 152.758 1 43.06 184 ILE A C 1
ATOM 1189 O O . ILE A 1 232 ? 177.748 147.462 153.647 1 47.19 184 ILE A O 1
ATOM 1194 N N . ASP A 1 233 ? 179.42 147.951 152.209 1 44.5 185 ASP A N 1
ATOM 1195 C CA . ASP A 1 233 ? 180.467 147.157 152.839 1 41.29 185 ASP A CA 1
ATOM 1196 C C . ASP A 1 233 ? 181.525 148.141 153.324 1 39.03 185 ASP A C 1
ATOM 1197 O O . ASP A 1 233 ? 182.298 148.666 152.51 1 41.48 185 ASP A O 1
ATOM 1202 N N . PRO A 1 234 ? 181.604 148.436 154.626 1 42.53 186 PRO A N 1
ATOM 1203 C CA . PRO A 1 234 ? 182.447 149.554 155.078 1 40.73 186 PRO A CA 1
ATOM 1204 C C . PRO A 1 234 ? 183.942 149.312 154.963 1 39.08 186 PRO A C 1
ATOM 1205 O O . PRO A 1 234 ? 184.715 150.18 155.379 1 44.34 186 PRO A O 1
ATOM 1209 N N . MET A 1 235 ? 184.384 148.176 154.432 1 40.43 187 MET A N 1
ATOM 1210 C CA . MET A 1 235 ? 185.812 147.938 154.276 1 38.42 187 MET A CA 1
ATOM 1211 C C . MET A 1 235 ? 186.42 148.97 153.333 1 39.6 187 MET A C 1
ATOM 1212 O O . MET A 1 235 ? 185.889 149.23 152.25 1 39.87 187 MET A O 1
ATOM 1217 N N . VAL A 1 236 ? 187.545 149.545 153.742 1 38.71 188 VAL A N 1
ATOM 1218 C CA . VAL A 1 236 ? 188.169 150.646 153.018 1 35.96 188 VAL A CA 1
ATOM 1219 C C . VAL A 1 236 ? 189.134 150.092 151.982 1 35.57 188 VAL A C 1
ATOM 1220 O O . VAL A 1 236 ? 189.998 149.267 152.296 1 43.68 188 VAL A O 1
ATOM 1224 N N . VAL A 1 237 ? 188.986 150.552 150.745 1 36.37 189 VAL A N 1
ATOM 1225 C CA . VAL A 1 237 ? 189.887 150.243 149.647 1 36.04 189 VAL A CA 1
ATOM 1226 C C . VAL A 1 237 ? 190.703 151.492 149.353 1 38.39 189 VAL A C 1
ATOM 1227 O O . VAL A 1 237 ? 190.149 152.598 149.254 1 39.85 189 VAL A O 1
ATOM 1231 N N . THR A 1 238 ? 192.015 151.313 149.233 1 38.55 190 THR A N 1
ATOM 1232 C CA . THR A 1 238 ? 192.946 152.376 148.888 1 36.16 190 THR A CA 1
ATOM 1233 C C . THR A 1 238 ? 193.427 152.156 147.462 1 37.53 190 THR A C 1
ATOM 1234 O O . THR A 1 238 ? 193.911 151.071 147.128 1 43.06 190 THR A O 1
ATOM 1238 N N . ASP A 1 239 ? 193.282 153.18 146.625 1 39.77 191 ASP A N 1
ATOM 1239 C CA . ASP A 1 239 ? 193.778 153.159 145.253 1 42.17 191 ASP A CA 1
ATOM 1240 C C . ASP A 1 239 ? 194.628 154.398 145.067 1 41.01 191 ASP A C 1
ATOM 1241 O O . ASP A 1 239 ? 194.188 155.498 145.417 1 42.86 191 ASP A O 1
ATOM 1246 N N . CYS A 1 240 ? 195.84 154.254 144.54 1 42.38 192 CYS A N 1
ATOM 1247 C CA . CYS A 1 240 ? 196.611 155.468 144.359 1 44.99 192 CYS A CA 1
ATOM 1248 C C . CYS A 1 240 ? 197.665 155.432 143.271 1 38.66 192 CYS A C 1
ATOM 1249 O O . CYS A 1 240 ? 198.163 154.38 142.866 1 44.83 192 CYS A O 1
ATOM 1252 N N . ILE A 1 241 ? 197.976 156.644 142.825 1 35.62 193 ILE A N 1
ATOM 1253 C CA . ILE A 1 241 ? 198.797 156.927 141.66 1 35.13 193 ILE A CA 1
ATOM 1254 C C . ILE A 1 241 ? 200.163 157.39 142.135 1 34.19 193 ILE A C 1
ATOM 1255 O O . ILE A 1 241 ? 200.275 158.164 143.098 1 36.71 193 ILE A O 1
ATOM 1260 N N . GLN A 1 242 ? 201.201 156.907 141.466 1 33.75 194 GLN A N 1
ATOM 1261 C CA . GLN A 1 242 ? 202.574 157.258 141.777 1 31.65 194 GLN A CA 1
ATOM 1262 C C . GLN A 1 242 ? 203.068 158.27 140.755 1 33.93 194 GLN A C 1
ATOM 1263 O O . GLN A 1 242 ? 202.919 158.06 139.548 1 41.4 194 GLN A O 1
ATOM 1269 N N . VAL A 1 243 ? 203.646 159.363 141.237 1 32.91 195 VAL A N 1
ATOM 1270 C CA . VAL A 1 243 ? 204.184 160.415 140.389 1 32.63 195 VAL A CA 1
ATOM 1271 C C . VAL A 1 243 ? 205.682 160.489 140.639 1 36.16 195 VAL A C 1
ATOM 1272 O O . VAL A 1 243 ? 206.119 160.675 141.783 1 37.73 195 VAL A O 1
ATOM 1276 N N . ASP A 1 244 ? 206.459 160.324 139.577 1 39.84 196 ASP A N 1
ATOM 1277 C CA . ASP A 1 244 ? 207.9 160.501 139.635 1 39.45 196 ASP A CA 1
ATOM 1278 C C . ASP A 1 244 ? 208.244 161.988 139.564 1 40.79 196 ASP A C 1
ATOM 1279 O O . ASP A 1 244 ? 207.653 162.72 138.768 1 47.03 196 ASP A O 1
ATOM 1284 N N . PRO A 1 245 ? 209.191 162.461 140.366 1 38.33 197 PRO A N 1
ATOM 1285 C CA . PRO A 1 245 ? 209.595 163.863 140.272 1 38.47 197 PRO A CA 1
ATOM 1286 C C . PRO A 1 245 ? 210.247 164.144 138.931 1 38.29 197 PRO A C 1
ATOM 1287 O O . PRO A 1 245 ? 210.761 163.225 138.277 1 40.22 197 PRO A O 1
ATOM 1291 N N . PRO A 1 246 ? 210.24 165.402 138.479 1 46.47 198 PRO A N 1
ATOM 1292 C CA . PRO A 1 246 ? 210.755 165.753 137.152 1 46.55 198 PRO A CA 1
ATOM 1293 C C . PRO A 1 246 ? 212.254 165.504 137.01 1 45.53 198 PRO A C 1
ATOM 1294 O O . PRO A 1 246 ? 212.655 164.808 136.079 1 49.74 198 PRO A O 1
ATOM 1298 N N . SER A 1 265 ? 199.212 161.436 134.009 1 46.17 217 SER A N 1
ATOM 1299 C CA . SER A 1 265 ? 198.578 160.194 134.432 1 49.77 217 SER A CA 1
ATOM 1300 C C . SER A 1 265 ? 197.773 160.419 135.705 1 52.07 217 SER A C 1
ATOM 1301 O O . SER A 1 265 ? 196.691 159.861 135.872 1 53.72 217 SER A O 1
ATOM 1304 N N . TYR A 1 266 ? 198.313 161.235 136.61 1 44.44 218 TYR A N 1
ATOM 1305 C CA . TYR A 1 266 ? 197.534 161.674 137.759 1 41.94 218 TYR A CA 1
ATOM 1306 C C . TYR A 1 266 ? 196.375 162.567 137.344 1 42.54 218 TYR A C 1
ATOM 1307 O O . TYR A 1 266 ? 195.417 162.714 138.108 1 43.68 218 TYR A O 1
ATOM 1316 N N . LYS A 1 267 ? 196.445 163.167 136.155 1 44.49 219 LYS A N 1
ATOM 1317 C CA . LYS A 1 267 ? 195.361 163.997 135.647 1 46.24 219 LYS A CA 1
ATOM 1318 C C . LYS A 1 267 ? 194.123 163.189 135.29 1 44.83 219 LYS A C 1
ATOM 1319 O O . LYS A 1 267 ? 193.051 163.776 135.118 1 45.97 219 LYS A O 1
ATOM 1325 N N . ASN A 1 268 ? 194.242 161.87 135.18 1 46.6 220 ASN A N 1
ATOM 1326 C CA . ASN A 1 268 ? 193.119 160.997 134.878 1 44.81 220 ASN A CA 1
ATOM 1327 C C . ASN A 1 268 ? 192.387 160.537 136.131 1 41.89 220 ASN A C 1
ATOM 1328 O O . ASN A 1 268 ? 191.495 159.69 136.036 1 47.45 220 ASN A O 1
ATOM 1333 N N . LEU A 1 269 ? 192.745 161.072 137.295 1 39.99 221 LEU A N 1
ATOM 1334 C CA . LEU A 1 269 ? 192.099 160.687 138.541 1 38.27 221 LEU A CA 1
ATOM 1335 C C . LEU A 1 269 ? 190.59 160.869 138.444 1 39.4 221 LEU A C 1
ATOM 1336 O O . LEU A 1 269 ? 190.103 161.906 137.987 1 42.37 221 LEU A O 1
ATOM 1341 N N . THR A 1 270 ? 189.853 159.848 138.873 1 39.48 222 THR A N 1
ATOM 1342 C CA . THR A 1 270 ? 188.396 159.886 138.937 1 37.84 222 THR A CA 1
ATOM 1343 C C . THR A 1 270 ? 187.984 159.545 140.361 1 33.67 222 THR A C 1
ATOM 1344 O O . THR A 1 270 ? 188.203 158.422 140.823 1 37.92 222 THR A O 1
ATOM 1348 N N . LEU A 1 271 ? 187.387 160.508 141.051 1 31.77 223 LEU A N 1
ATOM 1349 C CA . LEU A 1 271 ? 187 160.334 142.44 1 30.1 223 LEU A CA 1
ATOM 1350 C C . LEU A 1 271 ? 185.619 159.703 142.536 1 32.94 223 LEU A C 1
ATOM 1351 O O . LEU A 1 271 ? 184.698 160.076 141.804 1 39.6 223 LEU A O 1
ATOM 1356 N N . LYS A 1 272 ? 185.485 158.74 143.446 1 36.17 224 LYS A N 1
ATOM 1357 C CA . LYS A 1 272 ? 184.213 158.064 143.696 1 36.43 224 LYS A CA 1
ATOM 1358 C C . LYS A 1 272 ? 183.504 158.809 144.823 1 35.48 224 LYS A C 1
ATOM 1359 O O . LYS A 1 272 ? 183.518 158.411 145.988 1 39.82 224 LYS A O 1
ATOM 1365 N N . PHE A 1 273 ? 182.851 159.91 144.446 1 36.1 225 PHE A N 1
ATOM 1366 C CA . PHE A 1 273 ? 182.421 160.903 145.426 1 34.9 225 PHE A CA 1
ATOM 1367 C C . PHE A 1 273 ? 181.444 160.322 146.441 1 32.92 225 PHE A C 1
ATOM 1368 O O . PHE A 1 273 ? 181.532 160.625 147.636 1 32.48 225 PHE A O 1
ATOM 1376 N N . HIS A 1 274 ? 180.498 159.498 145.99 1 36.4 226 HIS A N 1
ATOM 1377 C CA . HIS A 1 274 ? 179.423 159.067 146.877 1 36.91 226 HIS A CA 1
ATOM 1378 C C . HIS A 1 274 ? 179.903 158.132 147.98 1 37.46 226 HIS A C 1
ATOM 1379 O O . HIS A 1 274 ? 179.246 158.046 149.021 1 35.16 226 HIS A O 1
ATOM 1386 N N . LYS A 1 275 ? 181.024 157.434 147.788 1 37.64 227 LYS A N 1
ATOM 1387 C CA . LYS A 1 275 ? 181.572 156.558 148.819 1 34.7 227 LYS A CA 1
ATOM 1388 C C . LYS A 1 275 ? 183.009 156.923 149.177 1 31.42 227 LYS A C 1
ATOM 1389 O O . LYS A 1 275 ? 183.735 156.091 149.724 1 34.65 227 LYS A O 1
ATOM 1395 N N . LEU A 1 276 ? 183.425 158.153 148.894 1 32.44 228 LEU A N 1
ATOM 1396 C CA . LEU A 1 276 ? 184.794 158.58 149.146 1 31.05 228 LEU A CA 1
ATOM 1397 C C . LEU A 1 276 ? 185.013 158.819 150.634 1 30.3 228 LEU A C 1
ATOM 1398 O O . LEU A 1 276 ? 184.237 159.531 151.277 1 33.94 228 LEU A O 1
ATOM 1403 N N . VAL A 1 277 ? 186.072 158.232 151.18 1 29.79 229 VAL A N 1
ATOM 1404 C CA . VAL A 1 277 ? 186.424 158.456 152.579 1 29.22 229 VAL A CA 1
ATOM 1405 C C . VAL A 1 277 ? 187.441 159.579 152.716 1 29.67 229 VAL A C 1
ATOM 1406 O O . VAL A 1 277 ? 187.244 160.511 153.498 1 30.1 229 VAL A O 1
ATOM 1410 N N . ASN A 1 278 ? 188.543 159.527 151.972 1 27.88 230 ASN A N 1
ATOM 1411 C CA . ASN A 1 278 ? 189.418 160.698 151.929 1 26.64 230 ASN A CA 1
ATOM 1412 C C . ASN A 1 278 ? 190.384 160.602 150.759 1 26 230 ASN A C 1
ATOM 1413 O O . ASN A 1 278 ? 190.44 159.6 150.045 1 27.28 230 ASN A O 1
ATOM 1418 N N . VAL A 1 279 ? 191.126 161.689 150.56 1 24.36 231 VAL A N 1
ATOM 1419 C CA . VAL A 1 279 ? 192.202 161.753 149.579 1 25.48 231 VAL A CA 1
ATOM 1420 C C . VAL A 1 279 ? 193.439 162.294 150.281 1 25.95 231 VAL A C 1
ATOM 1421 O O . VAL A 1 279 ? 193.348 163.228 151.082 1 27.03 231 VAL A O 1
ATOM 1425 N N . THR A 1 280 ? 194.589 161.694 150.002 1 28.19 232 THR A N 1
ATOM 1426 C CA . THR A 1 280 ? 195.841 162.109 150.611 1 27.19 232 THR A CA 1
ATOM 1427 C C . THR A 1 280 ? 196.927 162.223 149.553 1 26.37 232 THR A C 1
ATOM 1428 O O . THR A 1 280 ? 196.934 161.498 148.556 1 29.02 232 THR A O 1
ATOM 1432 N N . ILE A 1 281 ? 197.83 163.169 149.776 1 27.82 233 ILE A N 1
ATOM 1433 C CA . ILE A 1 281 ? 199.026 163.352 148.964 1 26.1 233 ILE A CA 1
ATOM 1434 C C . ILE A 1 281 ? 200.226 163.276 149.896 1 25.34 233 ILE A C 1
ATOM 1435 O O . ILE A 1 281 ? 200.286 164.001 150.895 1 29.08 233 ILE A O 1
ATOM 1440 N N . HIS A 1 282 ? 201.164 162.388 149.581 1 26.6 234 HIS A N 1
ATOM 1441 C CA . HIS A 1 282 ? 202.345 162.151 150.402 1 26.46 234 HIS A CA 1
ATOM 1442 C C . HIS A 1 282 ? 203.595 162.42 149.58 1 26.33 234 HIS A C 1
ATOM 1443 O O . HIS A 1 282 ? 203.728 161.895 148.469 1 24.66 234 HIS A O 1
ATOM 1450 N N . PHE A 1 283 ? 204.51 163.223 150.123 1 26.2 235 PHE A N 1
ATOM 1451 C CA . PHE A 1 283 ? 205.82 163.35 149.487 1 23.21 235 PHE A CA 1
ATOM 1452 C C . PHE A 1 283 ? 206.837 163.876 150.49 1 23.78 235 PHE A C 1
ATOM 1453 O O . PHE A 1 283 ? 206.483 164.472 151.503 1 27.66 235 PHE A O 1
ATOM 1461 N N . ARG A 1 284 ? 208.113 163.662 150.185 1 28.36 236 ARG A N 1
ATOM 1462 C CA . ARG A 1 284 ? 209.207 164.068 151.057 1 27.04 236 ARG A CA 1
ATOM 1463 C C . ARG A 1 284 ? 210.135 165.029 150.328 1 24.45 236 ARG A C 1
ATOM 1464 O O . ARG A 1 284 ? 210.373 164.887 149.126 1 31.5 236 ARG A O 1
ATOM 1472 N N . LEU A 1 285 ? 210.657 166.006 151.064 1 26.39 237 LEU A N 1
ATOM 1473 C CA . LEU A 1 285 ? 211.581 166.997 150.525 1 28.15 237 LEU A CA 1
ATOM 1474 C C . LEU A 1 285 ? 212.779 167.144 151.45 1 27.26 237 LEU A C 1
ATOM 1475 O O . LEU A 1 285 ? 212.631 167.143 152.671 1 30.57 237 LEU A O 1
ATOM 1480 N N . LYS A 1 286 ? 213.966 167.287 150.873 1 29.96 238 LYS A N 1
ATOM 1481 C CA . LYS A 1 286 ? 215.191 167.454 151.644 1 29.22 238 LYS A CA 1
ATOM 1482 C C . LYS A 1 286 ? 215.71 168.877 151.502 1 29.21 238 LYS A C 1
ATOM 1483 O O . LYS A 1 286 ? 215.692 169.449 150.41 1 32.03 238 LYS A O 1
ATOM 1489 N N . THR A 1 287 ? 216.174 169.443 152.614 1 31.54 239 THR A N 1
ATOM 1490 C CA . THR A 1 287 ? 216.684 170.807 152.622 1 29.44 239 THR A CA 1
ATOM 1491 C C . THR A 1 287 ? 217.745 170.926 153.708 1 30.78 239 THR A C 1
ATOM 1492 O O . THR A 1 287 ? 217.97 170 154.485 1 38.16 239 THR A O 1
ATOM 1496 N N . ILE A 1 288 ? 218.425 172.069 153.737 1 34.34 240 ILE A N 1
ATOM 1497 C CA . ILE A 1 288 ? 219.535 172.309 154.654 1 31.06 240 ILE A CA 1
ATOM 1498 C C . ILE A 1 288 ? 219.249 173.58 155.442 1 31.32 240 ILE A C 1
ATOM 1499 O O . ILE A 1 288 ? 218.869 174.603 154.864 1 38.32 240 ILE A O 1
ATOM 1504 N N . ASN A 1 289 ? 219.437 173.512 156.762 1 29.08 241 ASN A N 1
ATOM 1505 C CA . ASN A 1 289 ? 219.162 174.638 157.657 1 31.55 241 ASN A CA 1
ATOM 1506 C C . ASN A 1 289 ? 220.399 175.535 157.73 1 34.78 241 ASN A C 1
ATOM 1507 O O . ASN A 1 289 ? 221.192 175.489 158.67 1 36.42 241 ASN A O 1
ATOM 1512 N N . LEU A 1 290 ? 220.541 176.391 156.714 1 34.02 242 LEU A N 1
ATOM 1513 C CA . LEU A 1 290 ? 221.737 177.22 156.588 1 35.62 242 LEU A CA 1
ATOM 1514 C C . LEU A 1 290 ? 221.85 178.256 157.702 1 35.58 242 LEU A C 1
ATOM 1515 O O . LEU A 1 290 ? 222.963 178.661 158.053 1 38.19 242 LEU A O 1
ATOM 1520 N N . GLN A 1 291 ? 220.727 178.688 158.278 1 34 243 GLN A N 1
ATOM 1521 C CA . GLN A 1 291 ? 220.776 179.753 159.271 1 35.26 243 GLN A CA 1
ATOM 1522 C C . GLN A 1 291 ? 221.649 179.389 160.463 1 39.51 243 GLN A C 1
ATOM 1523 O O . GLN A 1 291 ? 222.135 180.287 161.158 1 43.48 243 GLN A O 1
ATOM 1529 N N . SER A 1 292 ? 221.888 178.097 160.696 1 39.55 244 SER A N 1
ATOM 1530 C CA . SER A 1 292 ? 222.749 177.69 161.8 1 41.01 244 SER A CA 1
ATOM 1531 C C . SER A 1 292 ? 224.108 178.37 161.727 1 44.21 244 SER A C 1
ATOM 1532 O O . SER A 1 292 ? 224.763 178.556 162.758 1 44.74 244 SER A O 1
ATOM 1535 N N . LEU A 1 293 ? 224.542 178.756 160.525 1 41.98 245 LEU A N 1
ATOM 1536 C CA . LEU A 1 293 ? 225.84 179.407 160.384 1 38.89 245 LEU A CA 1
ATOM 1537 C C . LEU A 1 293 ? 225.952 180.65 161.257 1 40.73 245 LEU A C 1
ATOM 1538 O O . LEU A 1 293 ? 227.048 180.977 161.722 1 45.45 245 LEU A O 1
ATOM 1543 N N . ILE A 1 294 ? 224.844 181.358 161.496 1 45.28 246 ILE A N 1
ATOM 1544 C CA . ILE A 1 294 ? 224.929 182.574 162.297 1 45.96 246 ILE A CA 1
ATOM 1545 C C . ILE A 1 294 ? 225.288 182.272 163.745 1 47.18 246 ILE A C 1
ATOM 1546 O O . ILE A 1 294 ? 225.822 183.143 164.438 1 51.4 246 ILE A O 1
ATOM 1551 N N . ASN A 1 295 ? 225.011 181.061 164.223 1 49.81 247 ASN A N 1
ATOM 1552 C CA . ASN A 1 295 ? 225.35 180.652 165.578 1 45.3 247 ASN A CA 1
ATOM 1553 C C . ASN A 1 295 ? 226.657 179.866 165.63 1 48.17 247 ASN A C 1
ATOM 1554 O O . ASN A 1 295 ? 226.929 179.195 166.629 1 52.62 247 ASN A O 1
ATOM 1559 N N . ASN A 1 296 ? 227.465 179.937 164.572 1 49.38 248 ASN A N 1
ATOM 1560 C CA . ASN A 1 296 ? 228.74 179.224 164.498 1 50.96 248 ASN A CA 1
ATOM 1561 C C . ASN A 1 296 ? 228.544 177.718 164.652 1 48.5 248 ASN A C 1
ATOM 1562 O O . ASN A 1 296 ? 229.336 177.032 165.297 1 52.68 248 ASN A O 1
ATOM 1567 N N . GLU A 1 297 ? 227.483 177.2 164.045 1 50.02 249 GLU A N 1
ATOM 1568 C CA . GLU A 1 297 ? 227.175 175.78 164.067 1 47.37 249 GLU A CA 1
ATOM 1569 C C . GLU A 1 297 ? 227.107 175.255 162.64 1 43.31 249 GLU A C 1
ATOM 1570 O O . GLU A 1 297 ? 226.786 175.994 161.706 1 48.85 249 GLU A O 1
ATOM 1576 N N . ILE A 1 298 ? 227.429 173.979 162.475 1 40.46 250 ILE A N 1
ATOM 1577 C CA . ILE A 1 298 ? 227.344 173.354 161.15 1 41.8 250 ILE A CA 1
ATOM 1578 C C . ILE A 1 298 ? 225.877 173.105 160.809 1 40.72 250 ILE A C 1
ATOM 1579 O O . ILE A 1 298 ? 225.14 172.549 161.641 1 43.61 250 ILE A O 1
ATOM 1584 N N . PRO A 1 299 ? 225.4 173.506 159.63 1 42.26 251 PRO A N 1
ATOM 1585 C CA . PRO A 1 299 ? 224 173.243 159.275 1 39.36 251 PRO A CA 1
ATOM 1586 C C . PRO A 1 299 ? 223.664 171.758 159.27 1 38.2 251 PRO A C 1
ATOM 1587 O O . PRO A 1 299 ? 224.483 170.911 158.914 1 40.1 251 PRO A O 1
ATOM 1591 N N . ASP A 1 300 ? 222.433 171.456 159.668 1 40.13 252 ASP A N 1
ATOM 1592 C CA . ASP A 1 300 ? 221.897 170.104 159.632 1 39.17 252 ASP A CA 1
ATOM 1593 C C . ASP A 1 300 ? 221.139 169.857 158.33 1 38.54 252 ASP A C 1
ATOM 1594 O O . ASP A 1 300 ? 220.755 170.786 157.619 1 38.87 252 ASP A O 1
ATOM 1599 N N . CYS A 1 301 ? 220.916 168.581 158.035 1 39.89 253 CYS A N 1
ATOM 1600 C CA . CYS A 1 301 ? 220.13 168.163 156.881 1 36.65 253 CYS A CA 1
ATOM 1601 C C . CYS A 1 301 ? 218.746 167.731 157.359 1 36 253 CYS A C 1
ATOM 1602 O O . CYS A 1 301 ? 218.627 166.846 158.211 1 39.8 253 CYS A O 1
ATOM 1605 N N . TYR A 1 302 ? 217.706 168.356 156.815 1 34.97 254 TYR A N 1
ATOM 1606 C CA . TYR A 1 302 ? 216.326 168.091 157.192 1 32.03 254 TYR A CA 1
ATOM 1607 C C . TYR A 1 302 ? 215.611 167.341 156.078 1 28.82 254 TYR A C 1
ATOM 1608 O O . TYR A 1 302 ? 215.788 167.65 154.897 1 29.88 254 TYR A O 1
ATOM 1617 N N . THR A 1 303 ? 214.8 166.362 156.463 1 33.55 255 THR A N 1
ATOM 1618 C CA . THR A 1 303 ? 213.825 165.746 155.575 1 30.5 255 THR A CA 1
ATOM 1619 C C . THR A 1 303 ? 212.435 166.064 156.108 1 28.42 255 THR A C 1
ATOM 1620 O O . THR A 1 303 ? 212.117 165.74 157.255 1 34.56 255 THR A O 1
ATOM 1624 N N . PHE A 1 304 ? 211.621 166.705 155.28 1 24.59 256 PHE A N 1
ATOM 1625 C CA . PHE A 1 304 ? 210.242 167.025 155.606 1 27.45 256 PHE A CA 1
ATOM 1626 C C . PHE A 1 304 ? 209.339 166.013 154.914 1 26.45 256 PHE A C 1
ATOM 1627 O O . PHE A 1 304 ? 209.371 165.887 153.686 1 29.13 256 PHE A O 1
ATOM 1635 N N . SER A 1 305 ? 208.554 165.292 155.701 1 30.46 257 SER A N 1
ATOM 1636 C CA . SER A 1 305 ? 207.501 164.431 155.186 1 31.1 257 SER A CA 1
ATOM 1637 C C . SER A 1 305 ? 206.202 165.225 155.194 1 27.83 257 SER A C 1
ATOM 1638 O O . SER A 1 305 ? 205.734 165.64 156.258 1 33.28 257 SER A O 1
ATOM 1641 N N . VAL A 1 306 ? 205.634 165.44 154.012 1 25.58 258 VAL A N 1
ATOM 1642 C CA . VAL A 1 306 ? 204.488 166.313 153.808 1 27.51 258 VAL A CA 1
ATOM 1643 C C . VAL A 1 306 ? 203.279 165.45 153.485 1 26.9 258 VAL A C 1
ATOM 1644 O O . VAL A 1 306 ? 203.323 164.621 152.561 1 31.03 258 VAL A O 1
ATOM 1648 N N . LEU A 1 307 ? 202.202 165.662 154.239 1 26.2 259 LEU A N 1
ATOM 1649 C CA . LEU A 1 307 ? 200.924 164.998 154.035 1 28.3 259 LEU A CA 1
ATOM 1650 C C . LEU A 1 307 ? 199.854 166.06 153.827 1 26.09 259 LEU A C 1
ATOM 1651 O O . LEU A 1 307 ? 199.662 166.928 154.684 1 31.32 259 LEU A O 1
ATOM 1656 N N . ILE A 1 308 ? 199.159 165.99 152.697 1 24.61 260 ILE A N 1
ATOM 1657 C CA . ILE A 1 308 ? 198.022 166.858 152.412 1 26.53 260 ILE A CA 1
ATOM 1658 C C . ILE A 1 308 ? 196.773 165.991 152.424 1 24 260 ILE A C 1
ATOM 1659 O O . ILE A 1 308 ? 196.692 165.004 151.687 1 27.06 260 ILE A O 1
ATOM 1664 N N . THR A 1 309 ? 195.801 166.358 153.252 1 26.55 261 THR A N 1
ATOM 1665 C CA . THR A 1 309 ? 194.588 165.575 153.434 1 27.98 261 THR A CA 1
ATOM 1666 C C . THR A 1 309 ? 193.37 166.374 152.994 1 27.93 261 THR A C 1
ATOM 1667 O O . THR A 1 309 ? 193.184 167.52 153.418 1 29.79 261 THR A O 1
ATOM 1671 N N . PHE A 1 310 ? 192.553 165.757 152.145 1 26.01 262 PHE A N 1
ATOM 1672 C CA . PHE A 1 310 ? 191.21 166.211 151.81 1 25.66 262 PHE A CA 1
ATOM 1673 C C . PHE A 1 310 ? 190.256 165.227 152.475 1 25.26 262 PHE A C 1
ATOM 1674 O O . PHE A 1 310 ? 190.135 164.078 152.031 1 30.34 262 PHE A O 1
ATOM 1682 N N . ASP A 1 311 ? 189.595 165.669 153.544 1 27.97 263 ASP A N 1
ATOM 1683 C CA . ASP A 1 311 ? 188.88 164.776 154.449 1 27.47 263 ASP A CA 1
ATOM 1684 C C . ASP A 1 311 ? 187.384 164.801 154.151 1 27.52 263 ASP A C 1
ATOM 1685 O O . ASP A 1 311 ? 186.752 165.858 154.218 1 33.13 263 ASP A O 1
ATOM 1690 N N . ASN A 1 312 ? 186.821 163.632 153.846 1 26.03 264 ASN A N 1
ATOM 1691 C CA . ASN A 1 312 ? 185.397 163.485 153.566 1 28.27 264 ASN A CA 1
ATOM 1692 C C . ASN A 1 312 ? 184.73 162.503 154.526 1 28.87 264 ASN A C 1
ATOM 1693 O O . ASN A 1 312 ? 183.705 161.908 154.197 1 30.68 264 ASN A O 1
ATOM 1698 N N . LYS A 1 313 ? 185.294 162.321 155.721 1 31.47 265 LYS A N 1
ATOM 1699 C CA . LYS A 1 313 ? 184.754 161.313 156.627 1 33.34 265 LYS A CA 1
ATOM 1700 C C . LYS A 1 313 ? 183.351 161.671 157.106 1 32.99 265 LYS A C 1
ATOM 1701 O O . LYS A 1 313 ? 182.575 160.777 157.456 1 35.85 265 LYS A O 1
ATOM 1707 N N . ALA A 1 314 ? 183.003 162.959 157.121 1 34.43 266 ALA A N 1
ATOM 1708 C CA . ALA A 1 314 ? 181.671 163.373 157.543 1 30.32 266 ALA A CA 1
ATOM 1709 C C . ALA A 1 314 ? 180.624 163.244 156.443 1 30.29 266 ALA A C 1
ATOM 1710 O O . ALA A 1 314 ? 179.431 163.232 156.752 1 34.5 266 ALA A O 1
ATOM 1712 N N . HIS A 1 315 ? 181.035 163.142 155.179 1 30.98 267 HIS A N 1
ATOM 1713 C CA . HIS A 1 315 ? 180.1 163.011 154.058 1 30.82 267 HIS A CA 1
ATOM 1714 C C . HIS A 1 315 ? 179.03 164.1 154.1 1 29.41 267 HIS A C 1
ATOM 1715 O O . HIS A 1 315 ? 177.845 163.842 153.893 1 38.39 267 HIS A O 1
ATOM 1722 N N . SER A 1 316 ? 179.454 165.333 154.365 1 30.32 268 SER A N 1
ATOM 1723 C CA . SER A 1 316 ? 178.538 166.432 154.631 1 26.84 268 SER A CA 1
ATOM 1724 C C . SER A 1 316 ? 178.472 167.462 153.513 1 28.41 268 SER A C 1
ATOM 1725 O O . SER A 1 316 ? 177.798 168.483 153.676 1 31.82 268 SER A O 1
ATOM 1728 N N . GLY A 1 317 ? 179.151 167.236 152.392 1 28.51 269 GLY A N 1
ATOM 1729 C CA . GLY A 1 317 ? 179.251 168.232 151.35 1 27.08 269 GLY A CA 1
ATOM 1730 C C . GLY A 1 317 ? 180.348 169.254 151.557 1 27.01 269 GLY A C 1
ATOM 1731 O O . GLY A 1 317 ? 180.564 170.091 150.674 1 30.25 269 GLY A O 1
ATOM 1732 N N . ARG A 1 318 ? 181.044 169.216 152.689 1 25.57 270 ARG A N 1
ATOM 1733 C CA . ARG A 1 318 ? 182.17 170.097 152.973 1 26.75 270 ARG A CA 1
ATOM 1734 C C . ARG A 1 318 ? 183.39 169.231 153.251 1 26.84 270 ARG A C 1
ATOM 1735 O O . ARG A 1 318 ? 183.371 168.408 154.17 1 31.39 270 ARG A O 1
ATOM 1743 N N . ILE A 1 319 ? 184.446 169.422 152.469 1 26.83 271 ILE A N 1
ATOM 1744 C CA . ILE A 1 319 ? 185.657 168.616 152.599 1 25.71 271 ILE A CA 1
ATOM 1745 C C . ILE A 1 319 ? 186.793 169.508 153.088 1 23.89 271 ILE A C 1
ATOM 1746 O O . ILE A 1 319 ? 187.379 170.251 152.29 1 25.65 271 ILE A O 1
ATOM 1751 N N . PRO A 1 320 ? 187.131 169.482 154.376 1 27.41 272 PRO A N 1
ATOM 1752 C CA . PRO A 1 320 ? 188.269 170.276 154.848 1 25.91 272 PRO A CA 1
ATOM 1753 C C . PRO A 1 320 ? 189.592 169.775 154.29 1 25.9 272 PRO A C 1
ATOM 1754 O O . PRO A 1 320 ? 189.804 168.575 154.086 1 29.9 272 PRO A O 1
ATOM 1758 N N . ILE A 1 321 ? 190.49 170.727 154.054 1 27.81 273 ILE A N 1
ATOM 1759 C CA . ILE A 1 321 ? 191.79 170.485 153.442 1 26.77 273 ILE A CA 1
ATOM 1760 C C . ILE A 1 321 ? 192.86 170.956 154.413 1 28.61 273 ILE A C 1
ATOM 1761 O O . ILE A 1 321 ? 192.784 172.077 154.927 1 32.04 273 ILE A O 1
ATOM 1766 N N . SER A 1 322 ? 193.851 170.106 154.667 1 30.32 274 SER A N 1
ATOM 1767 C CA . SER A 1 322 ? 194.915 170.45 155.601 1 30.9 274 SER A CA 1
ATOM 1768 C C . SER A 1 322 ? 196.251 169.934 155.087 1 27.91 274 SER A C 1
ATOM 1769 O O . SER A 1 322 ? 196.315 169.01 154.276 1 29.4 274 SER A O 1
ATOM 1772 N N . LEU A 1 323 ? 197.323 170.56 155.569 1 32.43 275 LEU A N 1
ATOM 1773 C CA . LEU A 1 323 ? 198.691 170.159 155.269 1 28.26 275 LEU A CA 1
ATOM 1774 C C . LEU A 1 323 ? 199.455 170.03 156.576 1 30.57 275 LEU A C 1
ATOM 1775 O O . LEU A 1 323 ? 199.399 170.929 157.42 1 35.39 275 LEU A O 1
ATOM 1780 N N . GLU A 1 324 ? 200.169 168.919 156.743 1 32.97 276 GLU A N 1
ATOM 1781 C CA . GLU A 1 324 ? 200.99 168.691 157.922 1 32.46 276 GLU A CA 1
ATOM 1782 C C . GLU A 1 324 ? 202.36 168.181 157.502 1 32.19 276 GLU A C 1
ATOM 1783 O O . GLU A 1 324 ? 202.519 167.571 156.441 1 34.83 276 GLU A O 1
ATOM 1789 N N . THR A 1 325 ? 203.355 168.45 158.344 1 33.75 277 THR A N 1
ATOM 1790 C CA . THR A 1 325 ? 204.728 168.052 158.078 1 35.21 277 THR A CA 1
ATOM 1791 C C . THR A 1 325 ? 205.324 167.371 159.299 1 33.77 277 THR A C 1
ATOM 1792 O O . THR A 1 325 ? 204.973 167.677 160.44 1 33.3 277 THR A O 1
ATOM 1796 N N . GLN A 1 326 ? 206.231 166.436 159.038 1 37.79 278 GLN A N 1
ATOM 1797 C CA . GLN A 1 326 ? 207.074 165.843 160.068 1 37.8 278 GLN A CA 1
ATOM 1798 C C . GLN A 1 326 ? 208.526 166.004 159.649 1 34.64 278 GLN A C 1
ATOM 1799 O O . GLN A 1 326 ? 208.884 165.677 158.516 1 37.53 278 GLN A O 1
ATOM 1805 N N . ALA A 1 327 ? 209.358 166.499 160.555 1 35.34 279 ALA A N 1
ATOM 1806 C CA . ALA A 1 327 ? 210.745 166.821 160.249 1 35.67 279 ALA A CA 1
ATOM 1807 C C . ALA A 1 327 ? 211.67 165.784 160.868 1 36.15 279 ALA A C 1
ATOM 1808 O O . ALA A 1 327 ? 211.529 165.443 162.045 1 46.04 279 ALA A O 1
ATOM 1810 N N . HIS A 1 328 ? 212.606 165.284 160.07 1 39.13 280 HIS A N 1
ATOM 1811 C CA . HIS A 1 328 ? 213.651 164.384 160.534 1 37.6 280 HIS A CA 1
ATOM 1812 C C . HIS A 1 328 ? 214.999 165.043 160.291 1 41.38 280 HIS A C 1
ATOM 1813 O O . HIS A 1 328 ? 215.303 165.446 159.165 1 42.9 280 HIS A O 1
ATOM 1820 N N . ILE A 1 329 ? 215.8 165.149 161.343 1 44.3 281 ILE A N 1
ATOM 1821 C CA . ILE A 1 329 ? 217.084 165.84 161.301 1 42.16 281 ILE A CA 1
ATOM 1822 C C . ILE A 1 329 ? 218.197 164.807 161.263 1 42.89 281 ILE A C 1
ATOM 1823 O O . ILE A 1 329 ? 218.158 163.808 161.99 1 50.38 281 ILE A O 1
ATOM 1828 N N . GLN A 1 330 ? 219.192 165.041 160.411 1 48.31 282 GLN A N 1
ATOM 1829 C CA . GLN A 1 330 ? 220.35 164.167 160.344 1 50.27 282 GLN A CA 1
ATOM 1830 C C . GLN A 1 330 ? 221.578 164.992 159.993 1 50.88 282 GLN A C 1
ATOM 1831 O O . GLN A 1 330 ? 221.48 166.093 159.445 1 51.81 282 GLN A O 1
ATOM 1837 N N . GLU A 1 331 ? 222.74 164.445 160.331 1 57.21 283 GLU A N 1
ATOM 1838 C CA . GLU A 1 331 ? 223.998 165.072 159.959 1 56.57 283 GLU A CA 1
ATOM 1839 C C . GLU A 1 331 ? 224.245 164.901 158.466 1 56.97 283 GLU A C 1
ATOM 1840 O O . GLU A 1 331 ? 223.953 163.852 157.887 1 56.47 283 GLU A O 1
ATOM 1846 N N . CYS A 1 332 ? 224.779 165.944 157.843 1 55.26 284 CYS A N 1
ATOM 1847 C CA . CYS A 1 332 ? 225.087 165.894 156.426 1 55.63 284 CYS A CA 1
ATOM 1848 C C . CYS A 1 332 ? 226.421 165.183 156.202 1 57.46 284 CYS A C 1
ATOM 1849 O O . CYS A 1 332 ? 227.225 165.013 157.121 1 59.68 284 CYS A O 1
ATOM 1852 N N . LYS A 1 333 ? 226.647 164.759 154.961 1 58.02 285 LYS A N 1
ATOM 1853 C CA . LYS A 1 333 ? 227.838 163.997 154.605 1 58.07 285 LYS A CA 1
ATOM 1854 C C . LYS A 1 333 ? 228.985 164.947 154.277 1 59.08 285 LYS A C 1
ATOM 1855 O O . LYS A 1 333 ? 228.865 165.783 153.377 1 60.05 285 LYS A O 1
ATOM 1861 N N . HIS A 1 334 ? 230.098 164.799 154.998 1 64.23 286 HIS A N 1
ATOM 1862 C CA . HIS A 1 334 ? 231.33 165.564 154.81 1 65.95 286 HIS A CA 1
ATOM 1863 C C . HIS A 1 334 ? 231.052 166.998 154.369 1 64.07 286 HIS A C 1
ATOM 1864 O O . HIS A 1 334 ? 231.429 167.388 153.257 1 62.79 286 HIS A O 1
ATOM 1871 N N . PRO A 1 335 ? 230.407 167.81 155.202 1 59.48 287 PRO A N 1
ATOM 1872 C CA . PRO A 1 335 ? 230.182 169.211 154.836 1 55.43 287 PRO A CA 1
ATOM 1873 C C . PRO A 1 335 ? 231.456 170.03 154.965 1 54.04 287 PRO A C 1
ATOM 1874 O O . PRO A 1 335 ? 232.433 169.621 155.594 1 57.5 287 PRO A O 1
ATOM 1878 N N . SER A 1 336 ? 231.432 171.213 154.357 1 50.99 288 SER A N 1
ATOM 1879 C CA . SER A 1 336 ? 232.566 172.128 154.376 1 47.46 288 SER A CA 1
ATOM 1880 C C . SER A 1 336 ? 232.072 173.533 154.677 1 47.27 288 SER A C 1
ATOM 1881 O O . SER A 1 336 ? 231.272 174.087 153.918 1 48.62 288 SER A O 1
ATOM 1884 N N . VAL A 1 337 ? 232.545 174.101 155.781 1 50.74 289 VAL A N 1
ATOM 1885 C CA . VAL A 1 337 ? 232.325 175.502 156.114 1 50.41 289 VAL A CA 1
ATOM 1886 C C . VAL A 1 337 ? 233.69 176.15 156.285 1 51.96 289 VAL A C 1
ATOM 1887 O O . VAL A 1 337 ? 234.48 175.725 157.135 1 57.29 289 VAL A O 1
ATOM 1891 N N . PHE A 1 338 ? 233.965 177.171 155.481 1 54.57 290 PHE A N 1
ATOM 1892 C CA . PHE A 1 338 ? 235.221 177.899 155.592 1 55.02 290 PHE A CA 1
ATOM 1893 C C . PHE A 1 338 ? 235.332 178.524 156.975 1 62.02 290 PHE A C 1
ATOM 1894 O O . PHE A 1 338 ? 234.524 179.382 157.344 1 61.18 290 PHE A O 1
ATOM 1902 N N . GLN A 1 339 ? 236.332 178.091 157.744 1 69.39 291 GLN A N 1
ATOM 1903 C CA . GLN A 1 339 ? 236.475 178.485 159.145 1 71.05 291 GLN A CA 1
ATOM 1904 C C . GLN A 1 339 ? 235.217 178.114 159.934 1 70.16 291 GLN A C 1
ATOM 1905 O O . GLN A 1 339 ? 234.483 178.969 160.432 1 69.35 291 GLN A O 1
ATOM 1911 N N . HIS A 1 340 ? 234.981 1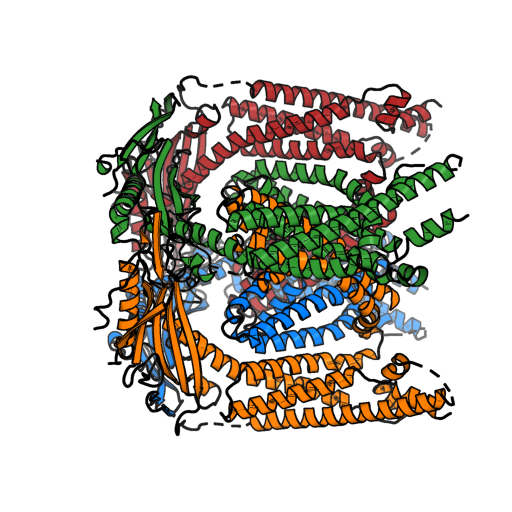76.805 160.023 1 69 292 HIS A N 1
ATOM 1912 C CA . HIS A 1 340 ? 233.785 176.231 160.646 1 68.53 292 HIS A CA 1
ATOM 1913 C C . HIS A 1 340 ? 233.201 177.086 161.764 1 68.25 292 HIS A C 1
ATOM 1914 O O . HIS A 1 340 ? 232.2 176.716 162.377 1 70.6 292 HIS A O 1
ATOM 1921 N N . PHE A 1 345 ? 234.349 176.904 173.246 1 66.76 297 PHE A N 1
ATOM 1922 C CA . PHE A 1 345 ? 233.851 177.666 174.384 1 69.08 297 PHE A CA 1
ATOM 1923 C C . PHE A 1 345 ? 232.64 176.989 175.014 1 73.02 297 PHE A C 1
ATOM 1924 O O . PHE A 1 345 ? 232.613 176.734 176.217 1 72.9 297 PHE A O 1
ATOM 1932 N N . ARG A 1 346 ? 231.637 176.699 174.185 1 72.49 298 ARG A N 1
ATOM 1933 C CA . ARG A 1 346 ? 230.402 176.116 174.696 1 69.25 298 ARG A CA 1
ATOM 1934 C C . ARG A 1 346 ? 230.663 174.776 175.369 1 69.24 298 ARG A C 1
ATOM 1935 O O . ARG A 1 346 ? 230.037 174.453 176.384 1 72.92 298 ARG A O 1
ATOM 1943 N N . LEU A 1 347 ? 231.577 173.978 174.816 1 68.33 299 LEU A N 1
ATOM 1944 C CA . LEU A 1 347 ? 231.925 172.713 175.453 1 68.96 299 LEU A CA 1
ATOM 1945 C C . LEU A 1 347 ? 232.537 172.945 176.829 1 71.52 299 LEU A C 1
ATOM 1946 O O . LEU A 1 347 ? 232.172 172.275 177.802 1 72.54 299 LEU A O 1
ATOM 1951 N N . LEU A 1 348 ? 233.458 173.905 176.934 1 70.3 300 LEU A N 1
ATOM 1952 C CA . LEU A 1 348 ? 234.068 174.196 178.227 1 70.81 300 LEU A CA 1
ATOM 1953 C C . LEU A 1 348 ? 233.04 174.741 179.209 1 67.44 300 LEU A C 1
ATOM 1954 O O . LEU A 1 348 ? 233.089 174.424 180.403 1 66.93 300 LEU A O 1
ATOM 1959 N N . PHE A 1 349 ? 232.106 175.566 178.733 1 63.91 301 PHE A N 1
ATOM 1960 C CA . PHE A 1 349 ? 231.063 176.076 179.616 1 63.72 301 PHE A CA 1
ATOM 1961 C C . PHE A 1 349 ? 230.171 174.949 180.121 1 64.01 301 PHE A C 1
ATOM 1962 O O . PHE A 1 349 ? 229.774 174.934 181.293 1 63.67 301 PHE A O 1
ATOM 1970 N N . ASP A 1 350 ? 229.838 173.996 179.25 1 62.41 302 ASP A N 1
ATOM 1971 C CA . ASP A 1 350 ? 229.061 172.843 179.69 1 61.41 302 ASP A CA 1
ATOM 1972 C C . ASP A 1 350 ? 229.827 172.028 180.724 1 61.8 302 ASP A C 1
ATOM 1973 O O . ASP A 1 350 ? 229.25 171.562 181.714 1 61.42 302 ASP A O 1
ATOM 1978 N N . VAL A 1 351 ? 231.132 171.843 180.514 1 64.77 303 VAL A N 1
ATOM 1979 C CA . VAL A 1 351 ? 231.937 171.118 181.494 1 66.61 303 VAL A CA 1
ATOM 1980 C C . VAL A 1 351 ? 231.957 171.862 182.825 1 62.51 303 VAL A C 1
ATOM 1981 O O . VAL A 1 351 ? 231.915 171.248 183.896 1 61.75 303 VAL A O 1
ATOM 1985 N N . VAL A 1 352 ? 232.027 173.194 182.781 1 59.2 304 VAL A N 1
ATOM 1986 C CA . VAL A 1 352 ? 232.003 173.981 184.011 1 59.26 304 VAL A CA 1
ATOM 1987 C C . VAL A 1 352 ? 230.678 173.796 184.738 1 60.85 304 VAL A C 1
ATOM 1988 O O . VAL A 1 352 ? 230.64 173.643 185.966 1 62.89 304 VAL A O 1
ATOM 1992 N N . VAL A 1 353 ? 229.569 173.834 183.998 1 58 305 VAL A N 1
ATOM 1993 C CA . VAL A 1 353 ? 228.264 173.606 184.612 1 54.64 305 VAL A CA 1
ATOM 1994 C C . VAL A 1 353 ? 228.227 172.23 185.262 1 54.97 305 VAL A C 1
ATOM 1995 O O . VAL A 1 353 ? 227.72 172.065 186.38 1 54.99 305 VAL A O 1
ATOM 1999 N N . ILE A 1 354 ? 228.764 171.224 184.572 1 55.96 306 ILE A N 1
ATOM 2000 C CA . ILE A 1 354 ? 228.765 169.867 185.109 1 56.05 306 ILE A CA 1
ATOM 2001 C C . ILE A 1 354 ? 229.581 169.8 186.394 1 58.08 306 ILE A C 1
ATOM 2002 O O . ILE A 1 354 ? 229.17 169.169 187.371 1 60.19 306 ILE A O 1
ATOM 2007 N N . LEU A 1 355 ? 230.75 170.442 186.413 1 58.88 307 LEU A N 1
ATOM 2008 C CA . LEU A 1 355 ? 231.579 170.429 187.615 1 59.01 307 LEU A CA 1
ATOM 2009 C C . LEU A 1 355 ? 230.874 171.112 188.78 1 58.1 307 LEU A C 1
ATOM 2010 O O . LEU A 1 355 ? 230.887 170.606 189.91 1 59.87 307 LEU A O 1
ATOM 2015 N N . THR A 1 356 ? 230.26 172.268 188.526 1 59.61 308 THR A N 1
ATOM 2016 C CA . THR A 1 356 ? 229.564 172.985 189.589 1 55.54 308 THR A CA 1
ATOM 2017 C C . THR A 1 356 ? 228.426 172.145 190.153 1 55.64 308 THR A C 1
ATOM 2018 O O . THR A 1 356 ? 228.267 172.028 191.376 1 59.04 308 THR A O 1
ATOM 2022 N N . CYS A 1 357 ? 227.631 171.536 189.272 1 56.54 309 CYS A N 1
ATOM 2023 C CA . CYS A 1 357 ? 226.512 170.726 189.736 1 55.83 309 CYS A CA 1
ATOM 2024 C C . CYS A 1 357 ? 226.998 169.484 190.469 1 57.73 309 CYS A C 1
ATOM 2025 O O . CYS A 1 357 ? 226.378 169.058 191.447 1 60.6 309 CYS A O 1
ATOM 2028 N N . SER A 1 358 ? 228.107 168.893 190.022 1 59.5 310 SER A N 1
ATOM 2029 C CA . SER A 1 358 ? 228.649 167.723 190.702 1 57.7 310 SER A CA 1
ATOM 2030 C C . SER A 1 358 ? 229.117 168.069 192.109 1 57.36 310 SER A C 1
ATOM 2031 O O . SER A 1 358 ? 228.848 167.327 193.06 1 59.98 310 SER A O 1
ATOM 2034 N N . LEU A 1 359 ? 229.823 169.191 192.261 1 56.19 311 LEU A N 1
ATOM 2035 C CA . LEU A 1 359 ? 230.262 169.599 193.59 1 58.07 311 LEU A CA 1
ATOM 2036 C C . LEU A 1 359 ? 229.072 169.901 194.493 1 59.61 311 LEU A C 1
ATOM 2037 O O . LEU A 1 359 ? 229.06 169.516 195.671 1 62.18 311 LEU A O 1
ATOM 2042 N N . SER A 1 360 ? 228.061 170.592 193.96 1 57.97 312 SER A N 1
ATOM 2043 C CA . SER A 1 360 ? 226.868 170.865 194.754 1 57.71 312 SER A CA 1
ATOM 2044 C C . SER A 1 360 ? 226.19 169.57 195.181 1 56.3 312 SER A C 1
ATOM 2045 O O . SER A 1 360 ? 225.764 169.431 196.334 1 58.28 312 SER A O 1
ATOM 2048 N N . PHE A 1 361 ? 226.088 168.61 194.263 1 56.25 313 PHE A N 1
ATOM 2049 C CA . PHE A 1 361 ? 225.49 167.322 194.584 1 57.98 313 PHE A CA 1
ATOM 2050 C C . PHE A 1 361 ? 226.267 166.62 195.689 1 62.74 313 PHE A C 1
ATOM 2051 O O . PHE A 1 361 ? 225.672 166.058 196.614 1 64.35 313 PHE A O 1
ATOM 2059 N N . LEU A 1 362 ? 227.597 166.633 195.604 1 60.66 314 LEU A N 1
ATOM 2060 C CA . LEU A 1 362 ? 228.404 165.963 196.618 1 60.96 314 LEU A CA 1
ATOM 2061 C C . LEU A 1 362 ? 228.202 166.6 197.987 1 61.05 314 LEU A C 1
ATOM 2062 O O . LEU A 1 362 ? 228.022 165.9 198.991 1 63.61 314 LEU A O 1
ATOM 2067 N N . LEU A 1 363 ? 228.221 167.933 198.047 1 61.35 315 LEU A N 1
ATOM 2068 C CA . LEU A 1 363 ? 228.031 168.602 199.33 1 63.32 315 LEU A CA 1
ATOM 2069 C C . LEU A 1 363 ? 226.645 168.32 199.902 1 62.92 315 LEU A C 1
ATOM 2070 O O . LEU A 1 363 ? 226.499 168.07 201.106 1 63.63 315 LEU A O 1
ATOM 2075 N N . CYS A 1 364 ? 225.613 168.349 199.056 1 61.63 316 CYS A N 1
ATOM 2076 C CA . CYS A 1 364 ? 224.263 168.096 199.549 1 61.13 316 CYS A CA 1
ATOM 2077 C C . CYS A 1 364 ? 224.106 166.656 200.022 1 62.74 316 CYS A C 1
ATOM 2078 O O . CYS A 1 364 ? 223.435 166.399 201.028 1 67.32 316 CYS A O 1
ATOM 2081 N N . ALA A 1 365 ? 224.709 165.702 199.31 1 64.76 317 ALA A N 1
ATOM 2082 C CA . ALA A 1 365 ? 224.649 164.311 199.746 1 63.52 317 ALA A CA 1
ATOM 2083 C C . ALA A 1 365 ? 225.366 164.126 201.075 1 65.57 317 ALA A C 1
ATOM 2084 O O . ALA A 1 365 ? 224.896 163.385 201.945 1 70.29 317 ALA A O 1
ATOM 2086 N N . ARG A 1 366 ? 226.512 164.786 201.248 1 65.9 318 ARG A N 1
ATOM 2087 C CA . ARG A 1 366 ? 227.208 164.716 202.527 1 67.1 318 ARG A CA 1
ATOM 2088 C C . ARG A 1 366 ? 226.341 165.275 203.648 1 69.95 318 ARG A C 1
ATOM 2089 O O . ARG A 1 366 ? 226.267 164.695 204.739 1 73.88 318 ARG A O 1
ATOM 2097 N N . SER A 1 367 ? 225.675 166.404 203.396 1 69.54 319 SER A N 1
ATOM 2098 C CA . SER A 1 367 ? 224.796 166.98 204.41 1 65.97 319 SER A CA 1
ATOM 2099 C C . SER A 1 367 ? 223.649 166.035 204.747 1 66.59 319 SER A C 1
ATOM 2100 O O . SER A 1 367 ? 223.291 165.873 205.92 1 70.82 319 SER A O 1
ATOM 2103 N N . LEU A 1 368 ? 223.052 165.41 203.73 1 65.82 320 LEU A N 1
ATOM 2104 C CA . LEU A 1 368 ? 221.954 164.483 203.98 1 67.8 320 LEU A CA 1
ATOM 2105 C C . LEU A 1 368 ? 222.421 163.283 204.795 1 73.83 320 LEU A C 1
ATOM 2106 O O . LEU A 1 368 ? 221.716 162.825 205.701 1 76.39 320 LEU A O 1
ATOM 2111 N N . LEU A 1 369 ? 223.607 162.756 204.484 1 73.89 321 LEU A N 1
ATOM 2112 C CA . LEU A 1 369 ? 224.14 161.64 205.259 1 74.76 321 LEU A CA 1
ATOM 2113 C C . LEU A 1 369 ? 224.386 162.044 206.707 1 76.09 321 LEU A C 1
ATOM 2114 O O . LEU A 1 369 ? 224.089 161.28 207.634 1 78.41 321 LEU A O 1
ATOM 2119 N N . ARG A 1 370 ? 224.947 163.235 206.92 1 75.39 322 ARG A N 1
ATOM 2120 C CA . ARG A 1 370 ? 225.176 163.704 208.281 1 77.55 322 ARG A CA 1
ATOM 2121 C C . ARG A 1 370 ? 223.861 163.829 209.038 1 79 322 ARG A C 1
ATOM 2122 O O . ARG A 1 370 ? 223.762 163.434 210.208 1 82.94 322 ARG A O 1
ATOM 2130 N N . GLY A 1 371 ? 222.837 164.377 208.383 1 77.14 323 GLY A N 1
ATOM 2131 C CA . GLY A 1 371 ? 221.533 164.464 209.014 1 79.13 323 GLY A CA 1
ATOM 2132 C C . GLY A 1 371 ? 220.966 163.103 209.361 1 82.03 323 GLY A C 1
ATOM 2133 O O . GLY A 1 371 ? 220.382 162.919 210.429 1 87.76 323 GLY A O 1
ATOM 2134 N N . PHE A 1 372 ? 221.127 162.131 208.461 1 82.2 324 PHE A N 1
ATOM 2135 C CA . PHE A 1 372 ? 220.629 160.784 208.728 1 80.7 324 PHE A CA 1
ATOM 2136 C C . PHE A 1 372 ? 221.336 160.162 209.928 1 83.56 324 PHE A C 1
ATOM 2137 O O . PHE A 1 372 ? 220.696 159.536 210.783 1 85.75 324 PHE A O 1
ATOM 2145 N N . LEU A 1 373 ? 222.658 160.319 210.007 1 83.28 325 LEU A N 1
ATOM 2146 C CA . LEU A 1 373 ? 223.394 159.773 211.144 1 83.39 325 LEU A CA 1
ATOM 2147 C C . LEU A 1 373 ? 222.958 160.431 212.447 1 86.8 325 LEU A C 1
ATOM 2148 O O . LEU A 1 373 ? 222.767 159.752 213.465 1 89.38 325 LEU A O 1
ATOM 2153 N N . LEU A 1 374 ? 222.796 161.756 212.436 1 85.92 326 LEU A N 1
ATOM 2154 C CA . LEU A 1 374 ? 222.344 162.449 213.637 1 86.61 326 LEU A CA 1
ATOM 2155 C C . LEU A 1 374 ? 220.946 161.995 214.035 1 89.2 326 LEU A C 1
ATOM 2156 O O . LEU A 1 374 ? 220.648 161.834 215.224 1 92.99 326 LEU A O 1
ATOM 2161 N N . GLN A 1 375 ? 220.073 161.785 213.049 1 88.08 327 GLN A N 1
ATOM 2162 C CA . GLN A 1 375 ? 218.732 161.287 213.325 1 88.93 327 GLN A CA 1
ATOM 2163 C C . GLN A 1 375 ? 218.786 159.922 213.992 1 93.82 327 GLN A C 1
ATOM 2164 O O . GLN A 1 375 ? 218.057 159.656 214.955 1 96.86 327 GLN A O 1
ATOM 2170 N N . ASN A 1 376 ? 219.631 159.03 213.473 1 93.61 328 ASN A N 1
ATOM 2171 C CA . ASN A 1 376 ? 219.743 157.703 214.067 1 93.69 328 ASN A CA 1
ATOM 2172 C C . ASN A 1 376 ? 220.249 157.788 215.5 1 95.62 328 ASN A C 1
ATOM 2173 O O . ASN A 1 376 ? 219.74 157.095 216.39 1 97.64 328 ASN A O 1
ATOM 2178 N N . GLU A 1 377 ? 221.248 158.637 215.744 1 95.94 329 GLU A N 1
ATOM 2179 C CA . GLU A 1 377 ? 221.757 158.79 217.103 1 96.84 329 GLU A CA 1
ATOM 2180 C C . GLU A 1 377 ? 220.67 159.311 218.038 1 99.45 329 GLU A C 1
ATOM 2181 O O . GLU A 1 377 ? 220.525 158.825 219.166 1 101.87 329 GLU A O 1
ATOM 2187 N N . PHE A 1 378 ? 219.896 160.3 217.589 1 99.69 330 PHE A N 1
ATOM 2188 C CA . PHE A 1 378 ? 218.843 160.85 218.437 1 99.66 330 PHE A CA 1
ATOM 2189 C C . PHE A 1 378 ? 217.761 159.815 218.719 1 101.55 330 PHE A C 1
ATOM 2190 O O . PHE A 1 378 ? 217.247 159.738 219.842 1 105.09 330 PHE A O 1
ATOM 2198 N N . VAL A 1 379 ? 217.386 159.024 217.713 1 101.58 331 VAL A N 1
ATOM 2199 C CA . VAL A 1 379 ? 216.378 157.99 217.931 1 103.96 331 VAL A CA 1
ATOM 2200 C C . VAL A 1 379 ? 216.889 156.961 218.931 1 106.36 331 VAL A C 1
ATOM 2201 O O . VAL A 1 379 ? 216.156 156.528 219.829 1 108.73 331 VAL A O 1
ATOM 2205 N N . GLY A 1 380 ? 218.149 156.549 218.789 1 105.05 332 GLY A N 1
ATOM 2206 C CA . GLY A 1 380 ? 218.723 155.631 219.759 1 105.94 332 GLY A CA 1
ATOM 2207 C C . GLY A 1 380 ? 218.718 156.204 221.163 1 109.55 332 GLY A C 1
ATOM 2208 O O . GLY A 1 380 ? 218.425 155.5 222.131 1 111.24 332 GLY A O 1
ATOM 2209 N N . PHE A 1 381 ? 219.043 157.492 221.291 1 109.73 333 PHE A N 1
ATOM 2210 C CA . PHE A 1 381 ? 219.003 158.137 222.599 1 109.41 333 PHE A CA 1
ATOM 2211 C C . PHE A 1 381 ? 217.596 158.117 223.181 1 110.49 333 PHE A C 1
ATOM 2212 O O . PHE A 1 381 ? 217.41 157.82 224.366 1 111.2 333 PHE A O 1
ATOM 2220 N N . MET A 1 382 ? 216.592 158.438 222.364 1 110.86 334 MET A N 1
ATOM 2221 C CA . MET A 1 382 ? 215.22 158.469 222.86 1 111.06 334 MET A CA 1
ATOM 2222 C C . MET A 1 382 ? 214.747 157.083 223.278 1 112.9 334 MET A C 1
ATOM 2223 O O . MET A 1 382 ? 214.076 156.936 224.307 1 114.96 334 MET A O 1
ATOM 2228 N N . TRP A 1 383 ? 215.083 156.052 222.499 1 113.45 335 TRP A N 1
ATOM 2229 C CA . TRP A 1 383 ? 214.569 154.719 222.8 1 115.84 335 TRP A CA 1
ATOM 2230 C C . TRP A 1 383 ? 215.021 154.252 224.177 1 117.66 335 TRP A C 1
ATOM 2231 O O . TRP A 1 383 ? 214.231 153.677 224.936 1 115.84 335 TRP A O 1
ATOM 2242 N N . ARG A 1 384 ? 216.284 154.486 224.516 1 117.41 336 ARG A N 1
ATOM 2243 C CA . ARG A 1 384 ? 216.801 154.124 225.829 1 115.75 336 ARG A CA 1
ATOM 2244 C C . ARG A 1 384 ? 216.038 154.853 226.928 1 111.92 336 ARG A C 1
ATOM 2245 O O . ARG A 1 384 ? 215.698 156.028 226.787 1 107.58 336 ARG A O 1
ATOM 2253 N N . SER A 1 391 ? 208.229 157.974 216.245 1 99.29 343 SER A N 1
ATOM 2254 C CA . SER A 1 391 ? 207.325 158.837 215.494 1 103.3 343 SER A CA 1
ATOM 2255 C C . SER A 1 391 ? 207.947 159.215 214.157 1 105.61 343 SER A C 1
ATOM 2256 O O . SER A 1 391 ? 209.015 159.821 214.115 1 106.2 343 SER A O 1
ATOM 2259 N N . LEU A 1 392 ? 207.265 158.865 213.063 1 106.03 344 LEU A N 1
ATOM 2260 C CA . LEU A 1 392 ? 207.838 159.072 211.736 1 105.71 344 LEU A CA 1
ATOM 2261 C C . LEU A 1 392 ? 208.112 160.548 211.474 1 105.21 344 LEU A C 1
ATOM 2262 O O . LEU A 1 392 ? 209.145 160.9 210.895 1 103.83 344 LEU A O 1
ATOM 2267 N N . TRP A 1 393 ? 207.192 161.425 211.879 1 104.82 345 TRP A N 1
ATOM 2268 C CA . TRP A 1 393 ? 207.411 162.857 211.703 1 104.67 345 TRP A CA 1
ATOM 2269 C C . TRP A 1 393 ? 208.633 163.323 212.483 1 104.9 345 TRP A C 1
ATOM 2270 O O . TRP A 1 393 ? 209.411 164.157 212.003 1 105.02 345 TRP A O 1
ATOM 2281 N N . GLU A 1 394 ? 208.81 162.802 213.698 1 105.14 346 GLU A N 1
ATOM 2282 C CA . GLU A 1 394 ? 209.957 163.185 214.51 1 105.54 346 GLU A CA 1
ATOM 2283 C C . GLU A 1 394 ? 211.272 162.748 213.88 1 103.61 346 GLU A C 1
ATOM 2284 O O . GLU A 1 394 ? 212.328 163.268 214.254 1 103.77 346 GLU A O 1
ATOM 2290 N N . ARG A 1 395 ? 211.232 161.812 212.932 1 100.96 347 ARG A N 1
ATOM 2291 C CA . ARG A 1 395 ? 212.424 161.434 212.183 1 99.89 347 ARG A CA 1
ATOM 2292 C C . ARG A 1 395 ? 212.57 162.256 210.91 1 98.11 347 ARG A C 1
ATOM 2293 O O . ARG A 1 395 ? 213.672 162.71 210.588 1 95.62 347 ARG A O 1
ATOM 2301 N N . LEU A 1 396 ? 211.469 162.46 210.182 1 97.61 348 LEU A N 1
ATOM 2302 C CA . LEU A 1 396 ? 211.504 163.295 208.988 1 94.7 348 LEU A CA 1
ATOM 2303 C C . LEU A 1 396 ? 211.9 164.726 209.311 1 92.76 348 LEU A C 1
ATOM 2304 O O . LEU A 1 396 ? 212.304 165.465 208.408 1 89.8 348 LEU A O 1
ATOM 2309 N N . GLU A 1 397 ? 211.786 165.134 210.575 1 95.41 349 GLU A N 1
ATOM 2310 C CA . GLU A 1 397 ? 212.256 166.458 210.962 1 94.21 349 GLU A CA 1
ATOM 2311 C C . GLU A 1 397 ? 213.748 166.632 210.708 1 91.73 349 GLU A C 1
ATOM 2312 O O . GLU A 1 397 ? 214.224 167.769 210.639 1 90.42 349 GLU A O 1
ATOM 2318 N N . PHE A 1 398 ? 214.493 165.539 210.572 1 90.79 350 PHE A N 1
ATOM 2319 C CA . PHE A 1 398 ? 215.923 165.595 210.3 1 86.86 350 PHE A CA 1
ATOM 2320 C C . PHE A 1 398 ? 216.246 165.641 208.812 1 81.48 350 PHE A C 1
ATOM 2321 O O . PHE A 1 398 ? 217.422 165.757 208.455 1 75.13 350 PHE A O 1
ATOM 2329 N N . VAL A 1 399 ? 215.245 165.557 207.943 1 80.73 351 VAL A N 1
ATOM 2330 C CA . VAL A 1 399 ? 215.466 165.534 206.502 1 75.45 351 VAL A CA 1
ATOM 2331 C C . VAL A 1 399 ? 215.331 166.952 205.965 1 72.08 351 VAL A C 1
ATOM 2332 O O . VAL A 1 399 ? 214.283 167.587 206.117 1 75.06 351 VAL A O 1
ATOM 2336 N N . ASN A 1 400 ? 216.39 167.445 205.332 1 65.08 352 ASN A N 1
ATOM 2337 C CA . ASN A 1 400 ? 216.38 168.765 204.708 1 60.53 352 ASN A CA 1
ATOM 2338 C C . ASN A 1 400 ? 215.767 168.625 203.32 1 61.95 352 ASN A C 1
ATOM 2339 O O . ASN A 1 400 ? 216.419 168.16 202.384 1 63.79 352 ASN A O 1
ATOM 2344 N N . GLY A 1 401 ? 214.503 169.027 203.183 1 60.98 353 GLY A N 1
ATOM 2345 C CA . GLY A 1 401 ? 213.846 168.945 201.89 1 57.89 353 GLY A CA 1
ATOM 2346 C C . GLY A 1 401 ? 214.498 169.821 200.84 1 58.52 353 GLY A C 1
ATOM 2347 O O . GLY A 1 401 ? 214.486 169.489 199.65 1 59.55 353 GLY A O 1
ATOM 2348 N N . TRP A 1 402 ? 215.072 170.949 201.261 1 58.86 354 TRP A N 1
ATOM 2349 C CA . TRP A 1 402 ? 215.754 171.824 200.316 1 55 354 TRP A CA 1
ATOM 2350 C C . TRP A 1 402 ? 216.909 171.103 199.638 1 54.45 354 TRP A C 1
ATOM 2351 O O . TRP A 1 402 ? 217.151 171.29 198.443 1 54.08 354 TRP A O 1
ATOM 2362 N N . TYR A 1 403 ? 217.635 170.269 200.384 1 56.78 355 TYR A N 1
ATOM 2363 C CA . TYR A 1 403 ? 218.759 169.553 199.792 1 56.83 355 TYR A CA 1
ATOM 2364 C C . TYR A 1 403 ? 218.293 168.44 198.864 1 55.17 355 TYR A C 1
ATOM 2365 O O . TYR A 1 403 ? 218.961 168.151 197.866 1 56.96 355 TYR A O 1
ATOM 2374 N N . ILE A 1 404 ? 217.153 167.815 199.158 1 56.34 356 ILE A N 1
ATOM 2375 C CA . ILE A 1 404 ? 216.57 166.88 198.201 1 56.86 356 ILE A CA 1
ATOM 2376 C C . ILE A 1 404 ? 216.227 167.606 196.907 1 54.93 356 ILE A C 1
ATOM 2377 O O . ILE A 1 404 ? 216.506 167.116 195.803 1 57.3 356 ILE A O 1
ATOM 2382 N N . LEU A 1 405 ? 215.625 168.792 197.022 1 52.73 357 LEU A N 1
ATOM 2383 C CA . LEU A 1 405 ? 215.348 169.59 195.834 1 50.62 357 LEU A CA 1
ATOM 2384 C C . LEU A 1 405 ? 216.633 169.924 195.087 1 52.8 357 LEU A C 1
ATOM 2385 O O . LEU A 1 405 ? 216.672 169.885 193.853 1 56.07 357 LEU A O 1
ATOM 2390 N N . LEU A 1 406 ? 217.693 170.259 195.821 1 52.42 358 LEU A N 1
ATOM 2391 C CA . LEU A 1 406 ? 218.946 170.643 195.182 1 53.41 358 LEU A CA 1
ATOM 2392 C C . LEU A 1 406 ? 219.577 169.474 194.437 1 54.61 358 LEU A C 1
ATOM 2393 O O . LEU A 1 406 ? 220.099 169.65 193.332 1 56.77 358 LEU A O 1
ATOM 2398 N N . VAL A 1 407 ? 219.555 168.275 195.022 1 54.64 359 VAL A N 1
ATOM 2399 C CA . VAL A 1 407 ? 220.127 167.123 194.329 1 55.93 359 VAL A CA 1
ATOM 2400 C C . VAL A 1 407 ? 219.281 166.76 193.115 1 54.83 359 VAL A C 1
ATOM 2401 O O . VAL A 1 407 ? 219.813 166.371 192.067 1 57.48 359 VAL A O 1
ATOM 2405 N N . THR A 1 408 ? 217.956 166.886 193.225 1 52.63 360 THR A N 1
ATOM 2406 C CA . THR A 1 408 ? 217.111 166.681 192.053 1 52.02 360 THR A CA 1
ATOM 2407 C C . THR A 1 408 ? 217.469 167.664 190.946 1 52.64 360 THR A C 1
ATOM 2408 O O . THR A 1 408 ? 217.579 167.286 189.772 1 53.71 360 THR A O 1
ATOM 2412 N N . SER A 1 409 ? 217.664 168.932 191.308 1 53.36 361 SER A N 1
ATOM 2413 C CA . SER A 1 409 ? 218.033 169.944 190.327 1 51.17 361 SER A CA 1
ATOM 2414 C C . SER A 1 409 ? 219.392 169.645 189.708 1 52.2 361 SER A C 1
ATOM 2415 O O . SER A 1 409 ? 219.592 169.856 188.51 1 53.2 361 SER A O 1
ATOM 2418 N N . ASP A 1 410 ? 220.343 169.169 190.513 1 52.64 362 ASP A N 1
ATOM 2419 C CA . ASP A 1 410 ? 221.662 168.832 189.983 1 52.94 362 ASP A CA 1
ATOM 2420 C C . ASP A 1 410 ? 221.579 167.679 188.993 1 51.16 362 ASP A C 1
ATOM 2421 O O . ASP A 1 410 ? 222.22 167.709 187.936 1 54.37 362 ASP A O 1
ATOM 2426 N N . VAL A 1 411 ? 220.799 166.649 189.321 1 49.65 363 VAL A N 1
ATOM 2427 C CA . VAL A 1 411 ? 220.628 165.528 188.4 1 50.5 363 VAL A CA 1
ATOM 2428 C C . VAL A 1 411 ? 220 166.012 187.098 1 50.19 363 VAL A C 1
ATOM 2429 O O . VAL A 1 411 ? 220.447 165.656 185.999 1 49.17 363 VAL A O 1
ATOM 2433 N N . LEU A 1 412 ? 218.959 166.841 187.204 1 48.44 364 LEU A N 1
ATOM 2434 C CA . LEU A 1 412 ? 218.313 167.365 186.005 1 46.79 364 LEU A CA 1
ATOM 2435 C C . LEU A 1 412 ? 219.287 168.185 185.17 1 45.35 364 LEU A C 1
ATOM 2436 O O . LEU A 1 412 ? 219.324 168.056 183.942 1 48.96 364 LEU A O 1
ATOM 2441 N N . THR A 1 413 ? 220.081 169.037 185.819 1 44.87 365 THR A N 1
ATOM 2442 C CA . THR A 1 413 ? 221.013 169.888 185.09 1 47.19 365 THR A CA 1
ATOM 2443 C C . THR A 1 413 ? 222.082 169.064 184.387 1 45.79 365 THR A C 1
ATOM 2444 O O . THR A 1 413 ? 222.422 169.341 183.234 1 46.24 365 THR A O 1
ATOM 2448 N N . ILE A 1 414 ? 222.629 168.054 185.064 1 45.81 366 ILE A N 1
ATOM 2449 C CA . ILE A 1 414 ? 223.658 167.229 184.44 1 46.45 366 ILE A CA 1
ATOM 2450 C C . ILE A 1 414 ? 223.082 166.456 183.261 1 46.19 366 ILE A C 1
ATOM 2451 O O . ILE A 1 414 ? 223.711 166.358 182.201 1 47.97 366 ILE A O 1
ATOM 2456 N N . SER A 1 415 ? 221.882 165.891 183.421 1 45.01 367 SER A N 1
ATOM 2457 C CA . SER A 1 415 ? 221.26 165.183 182.307 1 43.82 367 SER A CA 1
ATOM 2458 C C . SER A 1 415 ? 221.024 166.119 181.129 1 43.45 367 SER A C 1
ATOM 2459 O O . SER A 1 415 ? 221.305 165.765 179.976 1 43.41 367 SER A O 1
ATOM 2462 N N . GLY A 1 416 ? 220.517 167.321 181.401 1 42.78 368 GLY A N 1
ATOM 2463 C CA . GLY A 1 416 ? 220.29 168.276 180.332 1 42.31 368 GLY A CA 1
ATOM 2464 C C . GLY A 1 416 ? 221.572 168.69 179.64 1 41.48 368 GLY A C 1
ATOM 2465 O O . GLY A 1 416 ? 221.603 168.85 178.421 1 42 368 GLY A O 1
ATOM 2466 N N . THR A 1 417 ? 222.646 168.874 180.408 1 40.57 369 THR A N 1
ATOM 2467 C CA . THR A 1 417 ? 223.922 169.26 179.816 1 43.46 369 THR A CA 1
ATOM 2468 C C . THR A 1 417 ? 224.488 168.145 178.947 1 43.94 369 THR A C 1
ATOM 2469 O O . THR A 1 417 ? 225.04 168.408 177.874 1 46.59 369 THR A O 1
ATOM 2473 N N . ILE A 1 418 ? 224.374 166.895 179.397 1 43.45 370 ILE A N 1
ATOM 2474 C CA . ILE A 1 418 ? 224.843 165.779 178.582 1 43.38 370 ILE A CA 1
ATOM 2475 C C . ILE A 1 418 ? 224.041 165.699 177.289 1 42.16 370 ILE A C 1
ATOM 2476 O O . ILE A 1 418 ? 224.599 165.495 176.204 1 42.97 370 ILE A O 1
ATOM 2481 N N . MET A 1 419 ? 222.72 165.87 177.382 1 41.65 371 MET A N 1
ATOM 2482 C CA . MET A 1 419 ? 221.896 165.881 176.177 1 42.11 371 MET A CA 1
ATOM 2483 C C . MET A 1 419 ? 222.289 167.025 175.249 1 42.53 371 MET A C 1
ATOM 2484 O O . MET A 1 419 ? 222.329 166.856 174.026 1 44.59 371 MET A O 1
ATOM 2489 N N . LYS A 1 420 ? 222.566 168.202 175.811 1 40.67 372 LYS A N 1
ATOM 2490 C CA . LYS A 1 420 ? 222.958 169.35 175.002 1 43.08 372 LYS A CA 1
ATOM 2491 C C . LYS A 1 420 ? 224.278 169.093 174.286 1 45.52 372 LYS A C 1
ATOM 2492 O O . LYS A 1 420 ? 224.43 169.425 173.104 1 44.05 372 LYS A O 1
ATOM 2498 N N . ILE A 1 421 ? 225.245 168.5 174.987 1 44.79 373 ILE A N 1
ATOM 2499 C CA . ILE A 1 421 ? 226.519 168.161 174.36 1 45.38 373 ILE A CA 1
ATOM 2500 C C . ILE A 1 421 ? 226.301 167.154 173.24 1 42.82 373 ILE A C 1
ATOM 2501 O O . ILE A 1 421 ? 226.892 167.267 172.161 1 46.95 373 ILE A O 1
ATOM 2506 N N . GLY A 1 422 ? 225.452 166.154 173.476 1 43.27 374 GLY A N 1
ATOM 2507 C CA . GLY A 1 422 ? 225.167 165.181 172.435 1 42.08 374 GLY A CA 1
ATOM 2508 C C . GLY A 1 422 ? 224.517 165.803 171.213 1 43.03 374 GLY A C 1
ATOM 2509 O O . GLY A 1 422 ? 224.838 165.446 170.079 1 43.57 374 GLY A O 1
ATOM 2510 N N . ILE A 1 423 ? 223.587 166.733 171.429 1 44.69 375 ILE A N 1
ATOM 2511 C CA . ILE A 1 423 ? 222.941 167.413 170.311 1 43.27 375 ILE A CA 1
ATOM 2512 C C . ILE A 1 423 ? 223.953 168.25 169.54 1 42.07 375 ILE A C 1
ATOM 2513 O O . ILE A 1 423 ? 223.957 168.26 168.305 1 42.76 375 ILE A O 1
ATOM 2518 N N . GLU A 1 424 ? 224.826 168.965 170.251 1 44.21 376 GLU A N 1
ATOM 2519 C CA . GLU A 1 424 ? 225.839 169.771 169.578 1 43.24 376 GLU A CA 1
ATOM 2520 C C . GLU A 1 424 ? 226.796 168.898 168.778 1 45.08 376 GLU A C 1
ATOM 2521 O O . GLU A 1 424 ? 227.249 169.289 167.697 1 44.04 376 GLU A O 1
ATOM 2527 N N . ALA A 1 425 ? 227.122 167.716 169.296 1 44.37 377 ALA A N 1
ATOM 2528 C CA . ALA A 1 425 ? 227.965 166.773 168.577 1 43.52 377 ALA A CA 1
ATOM 2529 C C . ALA A 1 425 ? 227.231 166.07 167.442 1 47.61 377 ALA A C 1
ATOM 2530 O O . ALA A 1 425 ? 227.866 165.334 166.683 1 51.82 377 ALA A O 1
ATOM 2532 N N . LYS A 1 426 ? 225.92 166.277 167.314 1 49.06 378 LYS A N 1
ATOM 2533 C CA . LYS A 1 426 ? 225.077 165.687 166.278 1 48.2 378 LYS A CA 1
ATOM 2534 C C . LYS A 1 426 ? 224.758 164.224 166.55 1 47 378 LYS A C 1
ATOM 2535 O O . LYS A 1 426 ? 224.348 163.505 165.638 1 52.12 378 LYS A O 1
ATOM 2541 N N . ASN A 1 427 ? 224.943 163.759 167.784 1 48.75 379 ASN A N 1
ATOM 2542 C CA . ASN A 1 427 ? 224.524 162.416 168.154 1 47.89 379 ASN A CA 1
ATOM 2543 C C . ASN A 1 427 ? 223.039 162.34 168.475 1 46.74 379 ASN A C 1
ATOM 2544 O O . ASN A 1 427 ? 222.457 161.255 168.393 1 51.03 379 ASN A O 1
ATOM 2549 N N . LEU A 1 428 ? 222.419 163.462 168.836 1 48.91 380 LEU A N 1
ATOM 2550 C CA . LEU A 1 428 ? 221.009 163.505 169.188 1 45.2 380 LEU A CA 1
ATOM 2551 C C . LEU A 1 428 ? 220.369 164.723 168.539 1 47.58 380 LEU A C 1
ATOM 2552 O O . LEU A 1 428 ? 221.051 165.666 168.133 1 48.68 380 LEU A O 1
ATOM 2557 N N . ALA A 1 429 ? 219.037 164.689 168.445 1 45.51 381 ALA A N 1
ATOM 2558 C CA . ALA A 1 429 ? 218.287 165.833 167.942 1 44.44 381 ALA A CA 1
ATOM 2559 C C . ALA A 1 429 ? 217.026 166.1 168.76 1 45.86 381 ALA A C 1
ATOM 2560 O O . ALA A 1 429 ? 216.088 166.721 168.248 1 48.44 381 ALA A O 1
ATOM 2562 N N . SER A 1 430 ? 216.976 165.652 170.015 1 44.26 382 SER A N 1
ATOM 2563 C CA . SER A 1 430 ? 215.79 165.823 170.855 1 44.54 382 SER A CA 1
ATOM 2564 C C . SER A 1 430 ? 215.874 167.177 171.554 1 42.5 382 SER A C 1
ATOM 2565 O O . SER A 1 430 ? 216.187 167.29 172.74 1 43.45 382 SER A O 1
ATOM 2568 N N . TYR A 1 431 ? 215.579 168.227 170.786 1 42.22 383 TYR A N 1
ATOM 2569 C CA . TYR A 1 431 ? 215.647 169.582 171.323 1 37.32 383 TYR A CA 1
ATOM 2570 C C . TYR A 1 431 ? 214.611 169.802 172.419 1 38.69 383 TYR A C 1
ATOM 2571 O O . TYR A 1 431 ? 214.887 170.48 173.413 1 41.19 383 TYR A O 1
ATOM 2580 N N . ASP A 1 432 ? 213.409 169.249 172.25 1 38.63 384 ASP A N 1
ATOM 2581 C CA . ASP A 1 432 ? 212.334 169.513 173.202 1 39.55 384 ASP A CA 1
ATOM 2582 C C . ASP A 1 432 ? 212.64 168.926 174.577 1 37.27 384 ASP A C 1
ATOM 2583 O O . ASP A 1 432 ? 212.436 169.592 175.6 1 38.9 384 ASP A O 1
ATOM 2588 N N . VAL A 1 433 ? 213.129 167.686 174.626 1 37.73 385 VAL A N 1
ATOM 2589 C CA . VAL A 1 433 ? 213.455 167.068 175.91 1 39.2 385 VAL A CA 1
ATOM 2590 C C . VAL A 1 433 ? 214.568 167.841 176.603 1 36.24 385 VAL A C 1
ATOM 2591 O O . VAL A 1 433 ? 214.507 168.103 177.81 1 38.42 385 VAL A O 1
ATOM 2595 N N . CYS A 1 434 ? 215.609 168.205 175.852 1 35.08 386 CYS A N 1
ATOM 2596 C CA . CYS A 1 434 ? 216.709 168.964 176.434 1 37.06 386 CYS A CA 1
ATOM 2597 C C . CYS A 1 434 ? 216.223 170.301 176.976 1 36.7 386 CYS A C 1
ATOM 2598 O O . CYS A 1 434 ? 216.607 170.712 178.078 1 37.12 386 CYS A O 1
ATOM 2601 N N . SER A 1 435 ? 215.374 170.991 176.213 1 34.83 387 SER A N 1
ATOM 2602 C CA . SER A 1 435 ? 214.86 172.277 176.659 1 35.19 387 SER A CA 1
ATOM 2603 C C . SER A 1 435 ? 214.041 172.125 177.931 1 33.83 387 SER A C 1
ATOM 2604 O O . SER A 1 435 ? 214.163 172.936 178.852 1 35.05 387 SER A O 1
ATOM 2607 N N . ILE A 1 436 ? 213.209 171.086 178.009 1 32.85 388 ILE A N 1
ATOM 2608 C CA . ILE A 1 436 ? 212.399 170.886 179.207 1 32.9 388 ILE A CA 1
ATOM 2609 C C . ILE A 1 436 ? 213.292 170.61 180.411 1 32.89 388 ILE A C 1
ATOM 2610 O O . ILE A 1 436 ? 213.11 171.192 181.488 1 36.51 388 ILE A O 1
ATOM 2615 N N . LEU A 1 437 ? 214.283 169.733 180.242 1 33.83 389 LEU A N 1
ATOM 2616 C CA . LEU A 1 437 ? 215.185 169.425 181.347 1 36.14 389 LEU A CA 1
ATOM 2617 C C . LEU A 1 437 ? 215.89 170.683 181.84 1 36.57 389 LEU A C 1
ATOM 2618 O O . LEU A 1 437 ? 215.887 170.983 183.041 1 39.57 389 LEU A O 1
ATOM 2623 N N . LEU A 1 438 ? 216.486 171.443 180.919 1 36.01 390 LEU A N 1
ATOM 2624 C CA . LEU A 1 438 ? 217.262 172.61 181.321 1 34.02 390 LEU A CA 1
ATOM 2625 C C . LEU A 1 438 ? 216.374 173.698 181.915 1 37.11 390 LEU A C 1
ATOM 2626 O O . LEU A 1 438 ? 216.758 174.34 182.897 1 38.61 390 LEU A O 1
ATOM 2631 N N . GLY A 1 439 ? 215.186 173.92 181.348 1 34.34 391 GLY A N 1
ATOM 2632 C CA . GLY A 1 439 ? 214.296 174.929 181.897 1 33.98 391 GLY A CA 1
ATOM 2633 C C . GLY A 1 439 ? 213.809 174.585 183.291 1 36.36 391 GLY A C 1
ATOM 2634 O O . GLY A 1 439 ? 213.795 175.441 184.185 1 40.46 391 GLY A O 1
ATOM 2635 N N . THR A 1 440 ? 213.409 173.328 183.503 1 36.97 392 THR A N 1
ATOM 2636 C CA . THR A 1 440 ? 213.004 172.911 184.839 1 37.93 392 THR A CA 1
ATOM 2637 C C . THR A 1 440 ? 214.155 173.054 185.826 1 37.91 392 THR A C 1
ATOM 2638 O O . THR A 1 440 ? 213.96 173.522 186.955 1 39.29 392 THR A O 1
ATOM 2642 N N . SER A 1 441 ? 215.362 172.655 185.42 1 36.99 393 SER A N 1
ATOM 2643 C CA . SER A 1 441 ? 216.501 172.767 186.322 1 40.69 393 SER A CA 1
ATOM 2644 C C . SER A 1 441 ? 216.801 174.225 186.649 1 38.15 393 SER A C 1
ATOM 2645 O O . SER A 1 441 ? 217.153 174.549 187.786 1 40.39 393 SER A O 1
ATOM 2648 N N . THR A 1 442 ? 216.664 175.121 185.67 1 34.6 394 THR A N 1
ATOM 2649 C CA . THR A 1 442 ? 216.87 176.542 185.935 1 36.24 394 THR A CA 1
ATOM 2650 C C . THR A 1 442 ? 215.852 177.067 186.94 1 35.75 394 THR A C 1
ATOM 2651 O O . THR A 1 442 ? 216.208 177.801 187.872 1 37.18 394 THR A O 1
ATOM 2655 N N . LEU A 1 443 ? 214.581 176.699 186.768 1 37.54 395 LEU A N 1
ATOM 2656 C CA . LEU A 1 443 ? 213.562 177.131 187.721 1 34.35 395 LEU A CA 1
ATOM 2657 C C . LEU A 1 443 ? 213.875 176.623 189.125 1 36.27 395 LEU A C 1
ATOM 2658 O O . LEU A 1 443 ? 213.791 177.377 190.103 1 38.08 395 LEU A O 1
ATOM 2663 N N . LEU A 1 444 ? 214.256 175.35 189.242 1 36.7 396 LEU A N 1
ATOM 2664 C CA . LEU A 1 444 ? 214.564 174.794 190.556 1 39.71 396 LEU A CA 1
ATOM 2665 C C . LEU A 1 444 ? 215.791 175.458 191.169 1 38.91 396 LEU A C 1
ATOM 2666 O O . LEU A 1 444 ? 215.831 175.695 192.38 1 43.79 396 LEU A O 1
ATOM 2671 N N . VAL A 1 445 ? 216.802 175.759 190.355 1 39.57 397 VAL A N 1
ATOM 2672 C CA . VAL A 1 445 ? 217.995 176.426 190.865 1 37.61 397 VAL A CA 1
ATOM 2673 C C . VAL A 1 445 ? 217.64 177.804 191.404 1 38.6 397 VAL A C 1
ATOM 2674 O O . VAL A 1 445 ? 218.114 178.21 192.471 1 41.53 397 VAL A O 1
ATOM 2678 N N . TRP A 1 446 ? 216.804 178.547 190.678 1 40.14 398 TRP A N 1
ATOM 2679 C CA . TRP A 1 446 ? 216.381 179.853 191.172 1 40.1 398 TRP A CA 1
ATOM 2680 C C . TRP A 1 446 ? 215.594 179.721 192.47 1 40.47 398 TRP A C 1
ATOM 2681 O O . TRP A 1 446 ? 215.761 180.529 193.39 1 44 398 TRP A O 1
ATOM 2692 N N . VAL A 1 447 ? 214.729 178.71 192.564 1 40.42 399 VAL A N 1
ATOM 2693 C CA . VAL A 1 447 ? 213.919 178.546 193.768 1 40.38 399 VAL A CA 1
ATOM 2694 C C . VAL A 1 447 ? 214.77 178.099 194.953 1 43.17 399 VAL A C 1
ATOM 2695 O O . VAL A 1 447 ? 214.423 178.366 196.109 1 46.52 399 VAL A O 1
ATOM 2699 N N . GLY A 1 448 ? 215.886 177.418 194.696 1 47.36 400 GLY A N 1
ATOM 2700 C CA . GLY A 1 448 ? 216.649 176.796 195.763 1 43.53 400 GLY A CA 1
ATOM 2701 C C . GLY A 1 448 ? 217.236 177.755 196.78 1 49.31 400 GLY A C 1
ATOM 2702 O O . GLY A 1 448 ? 217.502 177.345 197.913 1 54.71 400 GLY A O 1
ATOM 2703 N N . VAL A 1 449 ? 217.45 179.02 196.412 1 48.12 401 VAL A N 1
ATOM 2704 C CA . VAL A 1 449 ? 218.107 179.949 197.329 1 50.29 401 VAL A CA 1
ATOM 2705 C C . VAL A 1 449 ? 217.207 180.406 198.466 1 52.29 401 VAL A C 1
ATOM 2706 O O . VAL A 1 449 ? 217.703 181.003 199.426 1 55.83 401 VAL A O 1
ATOM 2710 N N . ILE A 1 450 ? 215.9 180.143 198.389 1 52.51 402 ILE A N 1
ATOM 2711 C CA . ILE A 1 450 ? 215.002 180.461 199.493 1 51 402 ILE A CA 1
ATOM 2712 C C . ILE A 1 450 ? 215.356 179.658 200.739 1 53.7 402 ILE A C 1
ATOM 2713 O O . ILE A 1 450 ? 214.95 180.017 201.853 1 55.8 402 ILE A O 1
ATOM 2718 N N . ARG A 1 451 ? 216.103 178.564 200.572 1 55.4 403 ARG A N 1
ATOM 2719 C CA . ARG A 1 451 ? 216.56 177.781 201.714 1 55.56 403 ARG A CA 1
ATOM 2720 C C . ARG A 1 451 ? 217.29 178.654 202.722 1 58.44 403 ARG A C 1
ATOM 2721 O O . ARG A 1 451 ? 217.166 178.454 203.934 1 62.49 403 ARG A O 1
ATOM 2729 N N . TYR A 1 452 ? 218.063 179.624 202.241 1 56.72 404 TYR A N 1
ATOM 2730 C CA . TYR A 1 452 ? 218.841 180.471 203.132 1 60.35 404 TYR A CA 1
ATOM 2731 C C . TYR A 1 452 ? 218.027 181.62 203.702 1 62.81 404 TYR A C 1
ATOM 2732 O O . TYR A 1 452 ? 218.387 182.152 204.757 1 66.18 404 TYR A O 1
ATOM 2741 N N . LEU A 1 453 ? 216.942 182.011 203.037 1 62.47 405 LEU A N 1
ATOM 2742 C CA . LEU A 1 453 ? 216.018 182.969 203.622 1 63.34 405 LEU A CA 1
ATOM 2743 C C . LEU A 1 453 ? 215.126 182.337 204.679 1 62.93 405 LEU A C 1
ATOM 2744 O O . LEU A 1 453 ? 214.558 183.061 205.503 1 63.67 405 LEU A O 1
ATOM 2749 N N . THR A 1 454 ? 214.992 181.009 204.677 1 62.41 406 THR A N 1
ATOM 2750 C CA . THR A 1 454 ? 214.136 180.365 205.671 1 64.02 406 THR A CA 1
ATOM 2751 C C . THR A 1 454 ? 214.596 180.62 207.103 1 65.39 406 THR A C 1
ATOM 2752 O O . THR A 1 454 ? 213.801 180.452 208.033 1 65.6 406 THR A O 1
ATOM 2756 N N . PHE A 1 455 ? 215.853 181.014 207.311 1 66.63 407 PHE A N 1
ATOM 2757 C CA . PHE A 1 455 ? 216.356 181.181 208.67 1 66.17 407 PHE A CA 1
ATOM 2758 C C . PHE A 1 455 ? 215.82 182.434 209.349 1 67.83 407 PHE A C 1
ATOM 2759 O O . PHE A 1 455 ? 215.855 182.516 210.581 1 68.21 407 PHE A O 1
ATOM 2767 N N . PHE A 1 456 ? 215.32 183.401 208.586 1 67.57 408 PHE A N 1
ATOM 2768 C CA . PHE A 1 456 ? 214.926 184.701 209.112 1 64.36 408 PHE A CA 1
ATOM 2769 C C . PHE A 1 456 ? 213.421 184.869 208.958 1 66.59 408 PHE A C 1
ATOM 2770 O O . PHE A 1 456 ? 212.899 184.839 207.839 1 68.85 408 PHE A O 1
ATOM 2778 N N . HIS A 1 457 ? 212.732 185.058 210.087 1 64.03 409 HIS A N 1
ATOM 2779 C CA . HIS A 1 457 ? 211.272 185.066 210.081 1 67.61 409 HIS A CA 1
ATOM 2780 C C . HIS A 1 457 ? 210.723 186.183 209.203 1 67.15 409 HIS A C 1
ATOM 2781 O O . HIS A 1 457 ? 209.752 185.982 208.465 1 64.44 409 HIS A O 1
ATOM 2788 N N . ASN A 1 458 ? 211.329 187.367 209.27 1 66.3 410 ASN A N 1
ATOM 2789 C CA . ASN A 1 458 ? 210.838 188.492 208.485 1 64.26 410 ASN A CA 1
ATOM 2790 C C . ASN A 1 458 ? 210.907 188.226 206.987 1 63.18 410 ASN A C 1
ATOM 2791 O O . ASN A 1 458 ? 210.211 188.897 206.22 1 61.48 410 ASN A O 1
ATOM 2796 N N . TYR A 1 459 ? 211.725 187.266 206.554 1 61.72 411 TYR A N 1
ATOM 2797 C CA . TYR A 1 459 ? 211.844 186.911 205.147 1 60.7 411 TYR A CA 1
ATOM 2798 C C . TYR A 1 459 ? 211.231 185.559 204.816 1 60.95 411 TYR A C 1
ATOM 2799 O O . TYR A 1 459 ? 211.312 185.127 203.663 1 62.56 411 TYR A O 1
ATOM 2808 N N . ASN A 1 460 ? 210.615 184.884 205.785 1 63.66 412 ASN A N 1
ATOM 2809 C CA . ASN A 1 460 ? 210.159 183.509 205.622 1 64.02 412 ASN A CA 1
ATOM 2810 C C . ASN A 1 460 ? 208.637 183.388 205.696 1 61.72 412 ASN A C 1
ATOM 2811 O O . ASN A 1 460 ? 208.111 182.329 206.042 1 61.2 412 ASN A O 1
ATOM 2816 N N . ILE A 1 461 ? 207.915 184.461 205.367 1 60.75 413 ILE A N 1
ATOM 2817 C CA . ILE A 1 461 ? 206.462 184.458 205.53 1 57.61 413 ILE A CA 1
ATOM 2818 C C . ILE A 1 461 ? 205.824 183.43 204.604 1 54.74 413 ILE A C 1
ATOM 2819 O O . ILE A 1 461 ? 204.951 182.658 205.015 1 53.8 413 ILE A O 1
ATOM 2824 N N . LEU A 1 462 ? 206.255 183.399 203.341 1 55.63 414 LEU A N 1
ATOM 2825 C CA . LEU A 1 462 ? 205.61 182.535 202.356 1 53.04 414 LEU A CA 1
ATOM 2826 C C . LEU A 1 462 ? 205.746 181.063 202.73 1 53.41 414 LEU A C 1
ATOM 2827 O O . LEU A 1 462 ? 204.752 180.33 202.786 1 54.09 414 LEU A O 1
ATOM 2832 N N . ILE A 1 463 ? 206.975 180.612 202.988 1 53.57 415 ILE A N 1
ATOM 2833 C CA . ILE A 1 463 ? 207.199 179.205 203.301 1 55.66 415 ILE A CA 1
ATOM 2834 C C . ILE A 1 463 ? 206.568 178.847 204.639 1 54.92 415 ILE A C 1
ATOM 2835 O O . ILE A 1 463 ? 205.945 177.788 204.784 1 56.93 415 ILE A O 1
ATOM 2840 N N . ALA A 1 464 ? 206.727 179.715 205.639 1 52.14 416 ALA A N 1
ATOM 2841 C CA . ALA A 1 464 ? 206.165 179.434 206.954 1 51.8 416 ALA A CA 1
ATOM 2842 C C . ALA A 1 464 ? 204.651 179.298 206.884 1 54.68 416 ALA A C 1
ATOM 2843 O O . ALA A 1 464 ? 204.068 178.434 207.546 1 56.1 416 ALA A O 1
ATOM 2845 N N . THR A 1 465 ? 203.997 180.147 206.088 1 54.4 417 THR A N 1
ATOM 2846 C CA . THR A 1 465 ? 202.547 180.067 205.962 1 55.05 417 THR A CA 1
ATOM 2847 C C . THR A 1 465 ? 202.126 178.839 205.166 1 52.62 417 THR A C 1
ATOM 2848 O O . THR A 1 465 ? 201.15 178.171 205.524 1 53.5 417 THR A O 1
ATOM 2852 N N . LEU A 1 466 ? 202.837 178.533 204.079 1 48.91 418 LEU A N 1
ATOM 2853 C CA . LEU A 1 466 ? 202.486 177.362 203.285 1 49.47 418 LEU A CA 1
ATOM 2854 C C . LEU A 1 466 ? 202.599 176.088 204.111 1 53.51 418 LEU A C 1
ATOM 2855 O O . LEU A 1 466 ? 201.754 175.192 204.001 1 55.42 418 LEU A O 1
ATOM 2860 N N . ARG A 1 467 ? 203.633 175.989 204.95 1 55.4 419 ARG A N 1
ATOM 2861 C CA . ARG A 1 467 ? 203.8 174.79 205.766 1 52.69 419 ARG A CA 1
ATOM 2862 C C . ARG A 1 467 ? 202.592 174.552 206.664 1 51.29 419 ARG A C 1
ATOM 2863 O O . ARG A 1 467 ? 202.229 173.399 206.918 1 55.29 419 ARG A O 1
ATOM 2871 N N . VAL A 1 468 ? 201.961 175.617 207.153 1 50.54 420 VAL A N 1
ATOM 2872 C CA . VAL A 1 468 ? 200.808 175.452 208.03 1 51.07 420 VAL A CA 1
ATOM 2873 C C . VAL A 1 468 ? 199.523 175.277 207.229 1 51.04 420 VAL A C 1
ATOM 2874 O O . VAL A 1 468 ? 198.595 174.598 207.68 1 51.14 420 VAL A O 1
ATOM 2878 N N . ALA A 1 469 ? 199.441 175.88 206.043 1 50.86 421 ALA A N 1
ATOM 2879 C CA . ALA A 1 469 ? 198.192 175.877 205.291 1 45.56 421 ALA A CA 1
ATOM 2880 C C . ALA A 1 469 ? 198.005 174.616 204.459 1 47.74 421 ALA A C 1
ATOM 2881 O O . ALA A 1 469 ? 196.865 174.196 204.237 1 48.55 421 ALA A O 1
ATOM 2883 N N . LEU A 1 470 ? 199.093 173.997 204.003 1 50.47 422 LEU A N 1
ATOM 2884 C CA . LEU A 1 470 ? 198.978 172.972 202.968 1 52.47 422 LEU A CA 1
ATOM 2885 C C . LEU A 1 470 ? 198.068 171.806 203.342 1 50.08 422 LEU A C 1
ATOM 2886 O O . LEU A 1 470 ? 197.276 171.384 202.482 1 52.44 422 LEU A O 1
ATOM 2891 N N . PRO A 1 471 ? 198.135 171.229 204.544 1 48.68 423 PRO A N 1
ATOM 2892 C CA . PRO A 1 471 ? 197.272 170.065 204.832 1 50.05 423 PRO A CA 1
ATOM 2893 C C . PRO A 1 471 ? 195.784 170.368 204.725 1 48.65 423 PRO A C 1
ATOM 2894 O O . PRO A 1 471 ? 195.029 169.6 204.106 1 51.36 423 PRO A O 1
ATOM 2898 N N . SER A 1 472 ? 195.338 171.473 205.322 1 50.31 424 SER A N 1
ATOM 2899 C CA . SER A 1 472 ? 193.929 171.835 205.232 1 49.18 424 SER A CA 1
ATOM 2900 C C . SER A 1 472 ? 193.539 172.181 203.802 1 45.82 424 SER A C 1
ATOM 2901 O O . SER A 1 472 ? 192.415 171.89 203.381 1 51.34 424 SER A O 1
ATOM 2904 N N . VAL A 1 473 ? 194.457 172.768 203.034 1 44.33 425 VAL A N 1
ATOM 2905 C CA . VAL A 1 473 ? 194.185 173.038 201.626 1 46.57 425 VAL A CA 1
ATOM 2906 C C . VAL A 1 473 ? 193.969 171.735 200.865 1 47.12 425 VAL A C 1
ATOM 2907 O O . VAL A 1 473 ? 193.066 171.632 200.028 1 47.63 425 VAL A O 1
ATOM 2911 N N . MET A 1 474 ? 194.8 170.726 201.131 1 48.63 426 MET A N 1
ATOM 2912 C CA . MET A 1 474 ? 194.64 169.439 200.458 1 51.79 426 MET A CA 1
ATOM 2913 C C . MET A 1 474 ? 193.311 168.789 200.822 1 49.03 426 MET A C 1
ATOM 2914 O O . MET A 1 474 ? 192.609 168.248 199.955 1 52.92 426 MET A O 1
ATOM 2919 N N . ARG A 1 475 ? 192.943 168.839 202.102 1 47.17 427 ARG A N 1
ATOM 2920 C CA . ARG A 1 475 ? 191.662 168.273 202.511 1 49.15 427 ARG A CA 1
ATOM 2921 C C . ARG A 1 475 ? 190.496 169.003 201.848 1 50 427 ARG A C 1
ATOM 2922 O O . ARG A 1 475 ? 189.507 168.378 201.453 1 53.57 427 ARG A O 1
ATOM 2930 N N . PHE A 1 476 ? 190.591 170.329 201.728 1 46.27 428 PHE A N 1
ATOM 2931 C CA . PHE A 1 476 ? 189.569 171.105 201.028 1 44.55 428 PHE A CA 1
ATOM 2932 C C . PHE A 1 476 ? 189.483 170.705 199.556 1 45.41 428 PHE A C 1
ATOM 2933 O O . PHE A 1 476 ? 188.385 170.554 198.995 1 47.14 428 PHE A O 1
ATOM 2941 N N . CYS A 1 477 ? 190.638 170.526 198.916 1 47.37 429 CYS A N 1
ATOM 2942 C CA . CYS A 1 477 ? 190.658 170.123 197.518 1 49.13 429 CYS A CA 1
ATOM 2943 C C . CYS A 1 477 ? 190.021 168.757 197.326 1 51.01 429 CYS A C 1
ATOM 2944 O O . CYS A 1 477 ? 189.425 168.496 196.277 1 50.49 429 CYS A O 1
ATOM 2947 N N . CYS A 1 478 ? 190.135 167.872 198.319 1 54.51 430 CYS A N 1
ATOM 2948 C CA . CYS A 1 478 ? 189.483 166.569 198.212 1 51.35 430 CYS A CA 1
ATOM 2949 C C . CYS A 1 478 ? 188.002 166.725 197.885 1 51.77 430 CYS A C 1
ATOM 2950 O O . CYS A 1 478 ? 187.472 166.051 196.996 1 52.05 430 CYS A O 1
ATOM 2953 N N . CYS A 1 479 ? 187.315 167.613 198.603 1 51.02 431 CYS A N 1
ATOM 2954 C CA . CYS A 1 479 ? 185.889 167.81 198.376 1 46.01 431 CYS A CA 1
ATOM 2955 C C . CYS A 1 479 ? 185.622 168.63 197.119 1 43.39 431 CYS A C 1
ATOM 2956 O O . CYS A 1 479 ? 184.644 168.375 196.409 1 43.94 431 CYS A O 1
ATOM 2959 N N . VAL A 1 480 ? 186.468 169.62 196.827 1 42.83 432 VAL A N 1
ATOM 2960 C CA . VAL A 1 480 ? 186.193 170.477 195.673 1 39.47 432 VAL A CA 1
ATOM 2961 C C . VAL A 1 480 ? 186.397 169.731 194.352 1 38.14 432 VAL A C 1
ATOM 2962 O O . VAL A 1 480 ? 185.731 170.033 193.348 1 38.49 432 VAL A O 1
ATOM 2966 N N . ALA A 1 481 ? 187.316 168.762 194.322 1 37.71 433 ALA A N 1
ATOM 2967 C CA . ALA A 1 481 ? 187.713 168.149 193.06 1 37.43 433 ALA A CA 1
ATOM 2968 C C . ALA A 1 481 ? 186.58 167.348 192.43 1 37.13 433 ALA A C 1
ATOM 2969 O O . ALA A 1 481 ? 186.46 167.308 191.204 1 35.56 433 ALA A O 1
ATOM 2971 N N . VAL A 1 482 ? 185.749 166.686 193.238 1 38 434 VAL A N 1
ATOM 2972 C CA . VAL A 1 482 ? 184.676 165.884 192.657 1 36.84 434 VAL A CA 1
ATOM 2973 C C . VAL A 1 482 ? 183.641 166.782 191.991 1 35.78 434 VAL A C 1
ATOM 2974 O O . VAL A 1 482 ? 183.133 166.466 190.909 1 36.71 434 VAL A O 1
ATOM 2978 N N . ILE A 1 483 ? 183.326 167.922 192.61 1 33.09 435 ILE A N 1
ATOM 2979 C CA . ILE A 1 483 ? 182.425 168.885 191.981 1 33.31 435 ILE A CA 1
ATOM 2980 C C . ILE A 1 483 ? 183.032 169.395 190.681 1 30.67 435 ILE A C 1
ATOM 2981 O O . ILE A 1 483 ? 182.357 169.482 189.644 1 30.3 435 ILE A O 1
ATOM 2986 N N . TYR A 1 484 ? 184.32 169.741 190.721 1 31.85 436 TYR A N 1
ATOM 2987 C CA . TYR A 1 484 ? 184.977 170.26 189.527 1 30.65 436 TYR A CA 1
ATOM 2988 C C . TYR A 1 484 ? 184.948 169.239 188.395 1 32.3 436 TYR A C 1
ATOM 2989 O O . TYR A 1 484 ? 184.673 169.586 187.243 1 31.96 436 TYR A O 1
ATOM 2998 N N . LEU A 1 485 ? 185.213 167.97 188.709 1 31.8 437 LEU A N 1
ATOM 2999 C CA . LEU A 1 485 ? 185.222 166.932 187.683 1 33.66 437 LEU A CA 1
ATOM 3000 C C . LEU A 1 485 ? 183.822 166.665 187.146 1 33.97 437 LEU A C 1
ATOM 3001 O O . LEU A 1 485 ? 183.65 166.416 185.946 1 34.17 437 LEU A O 1
ATOM 3006 N N . GLY A 1 486 ? 182.812 166.687 188.017 1 30.25 438 GLY A N 1
ATOM 3007 C CA . GLY A 1 486 ? 181.449 166.556 187.537 1 32.96 438 GLY A CA 1
ATOM 3008 C C . GLY A 1 486 ? 181.102 167.636 186.533 1 30.25 438 GLY A C 1
ATOM 3009 O O . GLY A 1 486 ? 180.553 167.358 185.461 1 36.08 438 GLY A O 1
ATOM 3010 N N . TYR A 1 487 ? 181.447 168.883 186.856 1 30.84 439 TYR A N 1
ATOM 3011 C CA . TYR A 1 487 ? 181.205 169.97 185.914 1 29.69 439 TYR A CA 1
ATOM 3012 C C . TYR A 1 487 ? 181.996 169.77 184.628 1 28.64 439 TYR A C 1
ATOM 3013 O O . TYR A 1 487 ? 181.481 170.017 183.533 1 30.58 439 TYR A O 1
ATOM 3022 N N . CYS A 1 488 ? 183.247 169.321 184.737 1 29.36 440 CYS A N 1
ATOM 3023 C CA . CYS A 1 488 ? 184.064 169.109 183.547 1 28.63 440 CYS A CA 1
ATOM 3024 C C . CYS A 1 488 ? 183.412 168.105 182.604 1 30.37 440 CYS A C 1
ATOM 3025 O O . CYS A 1 488 ? 183.251 168.374 181.41 1 32.24 440 CYS A O 1
ATOM 3028 N N . PHE A 1 489 ? 183.025 166.94 183.126 1 32.4 441 PHE A N 1
ATOM 3029 C CA . PHE A 1 489 ? 182.436 165.909 182.274 1 32.56 441 PHE A CA 1
ATOM 3030 C C . PHE A 1 489 ? 181.105 166.369 181.69 1 32.21 441 PHE A C 1
ATOM 3031 O O . PHE A 1 489 ? 180.848 166.2 180.488 1 31.36 441 PHE A O 1
ATOM 3039 N N . CYS A 1 490 ? 180.247 166.966 182.525 1 31.06 442 CYS A N 1
ATOM 3040 C CA . CYS A 1 490 ? 178.957 167.437 182.037 1 31.12 442 CYS A CA 1
ATOM 3041 C C . CYS A 1 490 ? 179.135 168.447 180.911 1 32.8 442 CYS A C 1
ATOM 3042 O O . CYS A 1 490 ? 178.511 168.326 179.852 1 37.07 442 CYS A O 1
ATOM 3045 N N . GLY A 1 491 ? 179.979 169.457 181.123 1 32.93 443 GLY A N 1
ATOM 3046 C CA . GLY A 1 491 ? 180.184 170.458 180.093 1 30.84 443 GLY A CA 1
ATOM 3047 C C . GLY A 1 491 ? 180.789 169.876 178.834 1 31.1 443 GLY A C 1
ATOM 3048 O O . GLY A 1 491 ? 180.342 170.174 177.727 1 35.97 443 GLY A O 1
ATOM 3049 N N . TRP A 1 492 ? 181.79 169.008 178.988 1 32.43 444 TRP A N 1
ATOM 3050 C CA . TRP A 1 492 ? 182.445 168.419 177.829 1 30.51 444 TRP A CA 1
ATOM 3051 C C . TRP A 1 492 ? 181.452 167.669 176.955 1 32.84 444 TRP A C 1
ATOM 3052 O O . TRP A 1 492 ? 181.468 167.81 175.728 1 35.78 444 TRP A O 1
ATOM 3063 N N . ILE A 1 493 ? 180.572 166.874 177.561 1 33.18 445 ILE A N 1
ATOM 3064 C CA . ILE A 1 493 ? 179.705 166.039 176.735 1 32.4 445 ILE A CA 1
ATOM 3065 C C . ILE A 1 493 ? 178.481 166.812 176.252 1 32.71 445 ILE A C 1
ATOM 3066 O O . ILE A 1 493 ? 178.073 166.672 175.095 1 34.99 445 ILE A O 1
ATOM 3071 N N . VAL A 1 494 ? 177.873 167.64 177.102 1 32.22 446 VAL A N 1
ATOM 3072 C CA . VAL A 1 494 ? 176.638 168.307 176.705 1 33.67 446 VAL A CA 1
ATOM 3073 C C . VAL A 1 494 ? 176.919 169.516 175.816 1 33.65 446 VAL A C 1
ATOM 3074 O O . VAL A 1 494 ? 176.258 169.706 174.792 1 34.91 446 VAL A O 1
ATOM 3078 N N . LEU A 1 495 ? 177.892 170.353 176.182 1 34.48 447 LEU A N 1
ATOM 3079 C CA . LEU A 1 495 ? 178.129 171.602 175.467 1 35.53 447 LEU A CA 1
ATOM 3080 C C . LEU A 1 495 ? 179.198 171.503 174.39 1 35.57 447 LEU A C 1
ATOM 3081 O O . LEU A 1 495 ? 179.249 172.373 173.517 1 35.57 447 LEU A O 1
ATOM 3086 N N . GLY A 1 496 ? 180.041 170.461 174.414 1 36.23 448 GLY A N 1
ATOM 3087 C CA . GLY A 1 496 ? 181.138 170.35 173.483 1 35.18 448 GLY A CA 1
ATOM 3088 C C . GLY A 1 496 ? 180.76 170.421 172.022 1 37.41 448 GLY A C 1
ATOM 3089 O O . GLY A 1 496 ? 181.438 171.107 171.249 1 40.28 448 GLY A O 1
ATOM 3090 N N . PRO A 1 497 ? 179.698 169.739 171.586 1 39.29 449 PRO A N 1
ATOM 3091 C CA . PRO A 1 497 ? 179.296 169.845 170.174 1 38.08 449 PRO A CA 1
ATOM 3092 C C . PRO A 1 497 ? 178.872 171.245 169.758 1 38.19 449 PRO A C 1
ATOM 3093 O O . PRO A 1 497 ? 178.908 171.552 168.562 1 40.28 449 PRO A O 1
ATOM 3097 N N . TYR A 1 498 ? 178.483 172.107 170.7 1 37.34 450 TYR A N 1
ATOM 3098 C CA . TYR A 1 498 ? 177.969 173.43 170.377 1 38.32 450 TYR A CA 1
ATOM 3099 C C . TYR A 1 498 ? 178.922 174.57 170.702 1 38.82 450 TYR A C 1
ATOM 3100 O O . TYR A 1 498 ? 178.772 175.652 170.131 1 47.1 450 TYR A O 1
ATOM 3109 N N . HIS A 1 499 ? 179.884 174.363 171.596 1 37.3 451 HIS A N 1
ATOM 3110 C CA . HIS A 1 499 ? 180.684 175.441 172.162 1 36.82 451 HIS A CA 1
ATOM 3111 C C . HIS A 1 499 ? 182.149 175.199 171.824 1 36.77 451 HIS A C 1
ATOM 3112 O O . HIS A 1 499 ? 182.7 174.146 172.16 1 39.05 451 HIS A O 1
ATOM 3119 N N . VAL A 1 500 ? 182.779 176.183 171.177 1 36.4 452 VAL A N 1
ATOM 3120 C CA . VAL A 1 500 ? 184.156 176.02 170.712 1 37.33 452 VAL A CA 1
ATOM 3121 C C . VAL A 1 500 ? 185.121 175.816 171.874 1 36.73 452 VAL A C 1
ATOM 3122 O O . VAL A 1 500 ? 186.191 175.225 171.698 1 38.96 452 VAL A O 1
ATOM 3126 N N . LYS A 1 501 ? 184.777 176.299 173.063 1 35.44 453 LYS A N 1
ATOM 3127 C CA . LYS A 1 501 ? 185.651 176.191 174.224 1 34.23 453 LYS A CA 1
ATOM 3128 C C . LYS A 1 501 ? 185.44 174.909 175.018 1 35.09 453 LYS A C 1
ATOM 3129 O O . LYS A 1 501 ? 186.08 174.733 176.058 1 37.74 453 LYS A O 1
ATOM 3135 N N . PHE A 1 502 ? 184.561 174.016 174.568 1 38.49 454 PHE A N 1
ATOM 3136 C CA . PHE A 1 502 ? 184.268 172.778 175.282 1 34.73 454 PHE A CA 1
ATOM 3137 C C . PHE A 1 502 ? 184.548 171.545 174.429 1 36.65 454 PHE A C 1
ATOM 3138 O O . PHE A 1 502 ? 184.043 170.461 174.73 1 37.95 454 PHE A O 1
ATOM 3146 N N . ARG A 1 503 ? 185.356 171.685 173.377 1 37.05 455 ARG A N 1
ATOM 3147 C CA . ARG A 1 503 ? 185.538 170.587 172.431 1 39.45 455 ARG A CA 1
ATOM 3148 C C . ARG A 1 503 ? 186.18 169.374 173.093 1 39.62 455 ARG A C 1
ATOM 3149 O O . ARG A 1 503 ? 185.78 168.234 172.833 1 46.17 455 ARG A O 1
ATOM 3157 N N . SER A 1 504 ? 187.175 169.595 173.944 1 41.43 456 SER A N 1
ATOM 3158 C CA . SER A 1 504 ? 187.949 168.517 174.538 1 39.87 456 SER A CA 1
ATOM 3159 C C . SER A 1 504 ? 188.007 168.699 176.047 1 38.28 456 SER A C 1
ATOM 3160 O O . SER A 1 504 ? 187.783 169.791 176.571 1 42.77 456 SER A O 1
ATOM 3163 N N . LEU A 1 505 ? 188.305 167.602 176.744 1 36.58 457 LEU A N 1
ATOM 3164 C CA . LEU A 1 505 ? 188.325 167.633 178.202 1 39.57 457 LEU A CA 1
ATOM 3165 C C . LEU A 1 505 ? 189.385 168.596 178.73 1 39.46 457 LEU A C 1
ATOM 3166 O O . LEU A 1 505 ? 189.132 169.343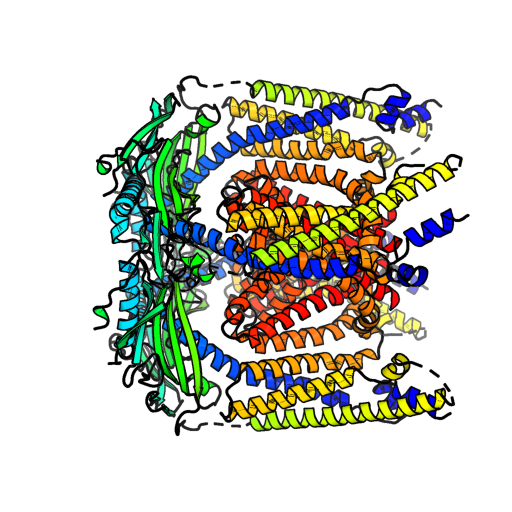 179.681 1 39.61 457 LEU A O 1
ATOM 3171 N N . SER A 1 506 ? 190.581 168.585 178.137 1 38.82 458 SER A N 1
ATOM 3172 C CA . SER A 1 506 ? 191.615 169.524 178.562 1 40.56 458 SER A CA 1
ATOM 3173 C C . SER A 1 506 ? 191.185 170.963 178.3 1 36.81 458 SER A C 1
ATOM 3174 O O . SER A 1 506 ? 191.402 171.852 179.134 1 35.77 458 SER A O 1
ATOM 3177 N N . MET A 1 507 ? 190.555 171.205 177.152 1 32.78 459 MET A N 1
ATOM 3178 C CA . MET A 1 507 ? 190.055 172.538 176.845 1 34.89 459 MET A CA 1
ATOM 3179 C C . MET A 1 507 ? 188.943 172.941 177.81 1 33.65 459 MET A C 1
ATOM 3180 O O . MET A 1 507 ? 188.859 174.105 178.215 1 34.09 459 MET A O 1
ATOM 3185 N N . VAL A 1 508 ? 188.086 171.992 178.197 1 30.34 460 VAL A N 1
ATOM 3186 C CA . VAL A 1 508 ? 187.043 172.283 179.178 1 30.45 460 VAL A CA 1
ATOM 3187 C C . VAL A 1 508 ? 187.664 172.666 180.514 1 31.75 460 VAL A C 1
ATOM 3188 O O . VAL A 1 508 ? 187.21 173.602 181.183 1 32.44 460 VAL A O 1
ATOM 3192 N N . SER A 1 509 ? 188.693 171.93 180.938 1 35.08 461 SER A N 1
ATOM 3193 C CA . SER A 1 509 ? 189.364 172.264 182.187 1 35.8 461 SER A CA 1
ATOM 3194 C C . SER A 1 509 ? 189.97 173.658 182.121 1 31.68 461 SER A C 1
ATOM 3195 O O . SER A 1 509 ? 189.863 174.434 183.075 1 33.46 461 SER A O 1
ATOM 3198 N N . GLU A 1 510 ? 190.601 173.996 180.995 1 29.85 462 GLU A N 1
ATOM 3199 C CA . GLU A 1 510 ? 191.149 175.339 180.84 1 31.06 462 GLU A CA 1
ATOM 3200 C C . GLU A 1 510 ? 190.053 176.395 180.931 1 30.4 462 GLU A C 1
ATOM 3201 O O . GLU A 1 510 ? 190.215 177.412 181.615 1 31.96 462 GLU A O 1
ATOM 3207 N N . CYS A 1 511 ? 188.925 176.165 180.257 1 32.34 463 CYS A N 1
ATOM 3208 C CA . CYS A 1 511 ? 187.843 177.144 180.26 1 28.86 463 CYS A CA 1
ATOM 3209 C C . CYS A 1 511 ? 187.287 177.347 181.664 1 31.02 463 CYS A C 1
ATOM 3210 O O . CYS A 1 511 ? 187.08 178.482 182.103 1 31.13 463 CYS A O 1
ATOM 3213 N N . LEU A 1 512 ? 187.051 176.254 182.391 1 29.75 464 LEU A N 1
ATOM 3214 C CA . LEU A 1 512 ? 186.487 176.376 183.732 1 29.66 464 LEU A CA 1
ATOM 3215 C C . LEU A 1 512 ? 187.479 177.021 184.693 1 29.82 464 LEU A C 1
ATOM 3216 O O . LEU A 1 512 ? 187.099 177.87 185.51 1 30.66 464 LEU A O 1
ATOM 3221 N N . PHE A 1 513 ? 188.756 176.643 184.605 1 30.26 465 PHE A N 1
ATOM 3222 C CA . PHE A 1 513 ? 189.77 177.255 185.452 1 30.48 465 PHE A CA 1
ATOM 3223 C C . PHE A 1 513 ? 189.866 178.753 185.192 1 29.69 465 PHE A C 1
ATOM 3224 O O . PHE A 1 513 ? 189.973 179.546 186.133 1 32.09 465 PHE A O 1
ATOM 3232 N N . SER A 1 514 ? 189.822 179.16 183.922 1 28.86 466 SER A N 1
ATOM 3233 C CA . SER A 1 514 ? 189.843 180.584 183.603 1 29.19 466 SER A CA 1
ATOM 3234 C C . SER A 1 514 ? 188.59 181.287 184.113 1 29.83 466 SER A C 1
ATOM 3235 O O . SER A 1 514 ? 188.667 182.415 184.609 1 35.14 466 SER A O 1
ATOM 3238 N N . LEU A 1 515 ? 187.428 180.638 184.002 1 29.33 467 LEU A N 1
ATOM 3239 C CA . LEU A 1 515 ? 186.193 181.242 184.492 1 30.04 467 LEU A CA 1
ATOM 3240 C C . LEU A 1 515 ? 186.252 181.472 185.996 1 29.85 467 LEU A C 1
ATOM 3241 O O . LEU A 1 515 ? 185.765 182.492 186.493 1 29.53 467 LEU A O 1
ATOM 3246 N N . ILE A 1 516 ? 186.839 180.53 186.737 1 30.92 468 ILE A N 1
ATOM 3247 C CA . ILE A 1 516 ? 186.98 180.71 188.179 1 29.35 468 ILE A CA 1
ATOM 3248 C C . ILE A 1 516 ? 187.75 181.988 188.479 1 31.22 468 ILE A C 1
ATOM 3249 O O . ILE A 1 516 ? 187.452 182.7 189.444 1 36.46 468 ILE A O 1
ATOM 3254 N N . ASN A 1 517 ? 188.747 182.299 187.66 1 32.37 469 ASN A N 1
ATOM 3255 C CA . ASN A 1 517 ? 189.569 183.484 187.838 1 31.11 469 ASN A CA 1
ATOM 3256 C C . ASN A 1 517 ? 188.974 184.716 187.169 1 33.21 469 ASN A C 1
ATOM 3257 O O . ASN A 1 517 ? 189.654 185.74 187.072 1 39.34 469 ASN A O 1
ATOM 3262 N N . GLY A 1 518 ? 187.728 184.637 186.705 1 34.48 470 GLY A N 1
ATOM 3263 C CA . GLY A 1 518 ? 187.043 185.776 186.135 1 29.76 470 GLY A CA 1
ATOM 3264 C C . GLY A 1 518 ? 187.353 186.066 184.685 1 33.26 470 GLY A C 1
ATOM 3265 O O . GLY A 1 518 ? 186.921 187.104 184.177 1 41.11 470 GLY A O 1
ATOM 3266 N N . ASP A 1 519 ? 188.068 185.183 183.996 1 32.16 471 ASP A N 1
ATOM 3267 C CA . ASP A 1 519 ? 188.61 185.472 182.675 1 30.71 471 ASP A CA 1
ATOM 3268 C C . ASP A 1 519 ? 187.709 184.918 181.578 1 33.8 471 ASP A C 1
ATOM 3269 O O . ASP A 1 519 ? 187.278 183.763 181.644 1 34.79 471 ASP A O 1
ATOM 3274 N N . ASP A 1 520 ? 187.432 185.75 180.572 1 33.23 472 ASP A N 1
ATOM 3275 C CA . ASP A 1 520 ? 186.787 185.326 179.331 1 35.07 472 ASP A CA 1
ATOM 3276 C C . ASP A 1 520 ? 185.315 184.966 179.538 1 32.55 472 ASP A C 1
ATOM 3277 O O . ASP A 1 520 ? 184.77 184.125 178.824 1 35.76 472 ASP A O 1
ATOM 3282 N N . MET A 1 521 ? 184.662 185.606 180.508 1 31.57 473 MET A N 1
ATOM 3283 C CA . MET A 1 521 ? 183.313 185.208 180.902 1 31.1 473 MET A CA 1
ATOM 3284 C C . MET A 1 521 ? 182.284 185.538 179.824 1 30.46 473 MET A C 1
ATOM 3285 O O . MET A 1 521 ? 181.501 184.67 179.406 1 34.15 473 MET A O 1
ATOM 3290 N N . PHE A 1 522 ? 182.261 186.791 179.363 1 30.55 474 PHE A N 1
ATOM 3291 C CA . PHE A 1 522 ? 181.2 187.202 178.454 1 31.26 474 PHE A CA 1
ATOM 3292 C C . PHE A 1 522 ? 181.283 186.458 177.132 1 32.69 474 PHE A C 1
ATOM 3293 O O . PHE A 1 522 ? 180.252 186.128 176.546 1 35.14 474 PHE A O 1
ATOM 3301 N N . VAL A 1 523 ? 182.493 186.207 176.631 1 33.86 475 VAL A N 1
ATOM 3302 C CA . VAL A 1 523 ? 182.614 185.471 175.377 1 35.77 475 VAL A CA 1
ATOM 3303 C C . VAL A 1 523 ? 182.134 184.036 175.556 1 34.15 475 VAL A C 1
ATOM 3304 O O . VAL A 1 523 ? 181.543 183.454 174.638 1 34.59 475 VAL A O 1
ATOM 3308 N N . THR A 1 524 ? 182.369 183.446 176.73 1 33.71 476 THR A N 1
ATOM 3309 C CA . THR A 1 524 ? 181.831 182.12 177.009 1 32.95 476 THR A CA 1
ATOM 3310 C C . THR A 1 524 ? 180.31 182.133 176.947 1 33.57 476 THR A C 1
ATOM 3311 O O . THR A 1 524 ? 179.694 181.247 176.347 1 37.96 476 THR A O 1
ATOM 3315 N N . PHE A 1 525 ? 179.683 183.143 177.557 1 34.34 477 PHE A N 1
ATOM 3316 C CA . PHE A 1 525 ? 178.229 183.257 177.462 1 33.93 477 PHE A CA 1
ATOM 3317 C C . PHE A 1 525 ? 177.78 183.481 176.021 1 37.24 477 PHE A C 1
ATOM 3318 O O . PHE A 1 525 ? 176.765 182.929 175.585 1 40.47 477 PHE A O 1
ATOM 3326 N N . ALA A 1 526 ? 178.524 184.292 175.269 1 39.04 478 ALA A N 1
ATOM 3327 C CA . ALA A 1 526 ? 178.093 184.724 173.946 1 37.07 478 ALA A CA 1
ATOM 3328 C C . ALA A 1 526 ? 178.224 183.626 172.903 1 39.42 478 ALA A C 1
ATOM 3329 O O . ALA A 1 526 ? 177.475 183.622 171.922 1 44.88 478 ALA A O 1
ATOM 3331 N N . ALA A 1 527 ? 179.165 182.701 173.086 1 39.32 479 ALA A N 1
ATOM 3332 C CA . ALA A 1 527 ? 179.297 181.605 172.136 1 39.68 479 ALA A CA 1
ATOM 3333 C C . ALA A 1 527 ? 178.019 180.781 172.036 1 42.81 479 ALA A C 1
ATOM 3334 O O . ALA A 1 527 ? 177.808 180.107 171.025 1 46.28 479 ALA A O 1
ATOM 3336 N N . MET A 1 528 ? 177.161 180.831 173.052 1 44.22 480 MET A N 1
ATOM 3337 C CA . MET A 1 528 ? 175.912 180.084 173.057 1 45.78 480 MET A CA 1
ATOM 3338 C C . MET A 1 528 ? 174.738 180.862 172.473 1 48.83 480 MET A C 1
ATOM 3339 O O . MET A 1 528 ? 173.699 180.257 172.195 1 53.53 480 MET A O 1
ATOM 3344 N N . GLN A 1 529 ? 174.875 182.175 172.267 1 48.87 481 GLN A N 1
ATOM 3345 C CA . GLN A 1 529 ? 173.74 182.971 171.806 1 51.27 481 GLN A CA 1
ATOM 3346 C C . GLN A 1 529 ? 173.23 182.498 170.451 1 55.34 481 GLN A C 1
ATOM 3347 O O . GLN A 1 529 ? 172.056 182.705 170.125 1 58.76 481 GLN A O 1
ATOM 3353 N N . ALA A 1 530 ? 174.086 181.862 169.649 1 56.81 482 ALA A N 1
ATOM 3354 C CA . ALA A 1 530 ? 173.642 181.351 168.357 1 59.29 482 ALA A CA 1
ATOM 3355 C C . ALA A 1 530 ? 172.614 180.238 168.512 1 61.12 482 ALA A C 1
ATOM 3356 O O . ALA A 1 530 ? 171.762 180.056 167.636 1 64.84 482 ALA A O 1
ATOM 3358 N N . GLN A 1 531 ? 172.675 179.483 169.609 1 58.67 483 GLN A N 1
ATOM 3359 C CA . GLN A 1 531 ? 171.753 178.376 169.825 1 57.22 483 GLN A CA 1
ATOM 3360 C C . GLN A 1 531 ? 170.431 178.807 170.442 1 57.84 483 GLN A C 1
ATOM 3361 O O . GLN A 1 531 ? 169.513 177.986 170.523 1 58.67 483 GLN A O 1
ATOM 3367 N N . GLN A 1 532 ? 170.304 180.061 170.878 1 57.45 484 GLN A N 1
ATOM 3368 C CA . GLN A 1 532 ? 169.062 180.486 171.511 1 58.05 484 GLN A CA 1
ATOM 3369 C C . GLN A 1 532 ? 167.876 180.355 170.564 1 63.22 484 GLN A C 1
ATOM 3370 O O . GLN A 1 532 ? 166.736 180.204 171.016 1 64.37 484 GLN A O 1
ATOM 3376 N N . GLY A 1 533 ? 168.121 180.406 169.258 1 65.47 485 GLY A N 1
ATOM 3377 C CA . GLY A 1 533 ? 167.061 180.255 168.282 1 67.03 485 GLY A CA 1
ATOM 3378 C C . GLY A 1 533 ? 166.99 178.859 167.7 1 69.54 485 GLY A C 1
ATOM 3379 O O . GLY A 1 533 ? 165.912 178.391 167.326 1 71.95 485 GLY A O 1
ATOM 3380 N N . ARG A 1 534 ? 168.136 178.18 167.622 1 67.78 486 ARG A N 1
ATOM 3381 C CA . ARG A 1 534 ? 168.181 176.852 167.019 1 67.69 486 ARG A CA 1
ATOM 3382 C C . ARG A 1 534 ? 167.845 175.767 168.038 1 68.15 486 ARG A C 1
ATOM 3383 O O . ARG A 1 534 ? 166.904 174.99 167.845 1 72.08 486 ARG A O 1
ATOM 3391 N N . SER A 1 535 ? 168.608 175.698 169.127 1 64.39 487 SER A N 1
ATOM 3392 C CA . SER A 1 535 ? 168.434 174.685 170.168 1 55.27 487 SER A CA 1
ATOM 3393 C C . SER A 1 535 ? 168.167 175.409 171.484 1 49.57 487 SER A C 1
ATOM 3394 O O . SER A 1 535 ? 169.086 175.676 172.26 1 51.31 487 SER A O 1
ATOM 3397 N N . SER A 1 536 ? 166.895 175.719 171.736 1 49.26 488 SER A N 1
ATOM 3398 C CA . SER A 1 536 ? 166.546 176.511 172.91 1 49.05 488 SER A CA 1
ATOM 3399 C C . SER A 1 536 ? 166.82 175.753 174.203 1 41.73 488 SER A C 1
ATOM 3400 O O . SER A 1 536 ? 167.25 176.349 175.196 1 40.86 488 SER A O 1
ATOM 3403 N N . LEU A 1 537 ? 166.558 174.446 174.219 1 42.68 489 LEU A N 1
ATOM 3404 C CA . LEU A 1 537 ? 166.775 173.67 175.435 1 38.56 489 LEU A CA 1
ATOM 3405 C C . LEU A 1 537 ? 168.252 173.631 175.808 1 37.85 489 LEU A C 1
ATOM 3406 O O . LEU A 1 537 ? 168.61 173.801 176.98 1 37.44 489 LEU A O 1
ATOM 3411 N N . VAL A 1 538 ? 169.123 173.418 174.82 1 37.72 490 VAL A N 1
ATOM 3412 C CA . VAL A 1 538 ? 170.559 173.419 175.077 1 36.28 490 VAL A CA 1
ATOM 3413 C C . VAL A 1 538 ? 171.009 174.79 175.562 1 37.69 490 VAL A C 1
ATOM 3414 O O . VAL A 1 538 ? 171.849 174.9 176.461 1 37.96 490 VAL A O 1
ATOM 3418 N N . TRP A 1 539 ? 170.468 175.856 174.968 1 39.91 491 TRP A N 1
ATOM 3419 C CA . TRP A 1 539 ? 170.837 177.204 175.39 1 35.98 491 TRP A CA 1
ATOM 3420 C C . TRP A 1 539 ? 170.428 177.465 176.836 1 34.09 491 TRP A C 1
ATOM 3421 O O . TRP A 1 539 ? 171.201 178.033 177.619 1 38.08 491 TRP A O 1
ATOM 3432 N N . LEU A 1 540 ? 169.215 177.059 177.21 1 33.69 492 LEU A N 1
ATOM 3433 C CA . LEU A 1 540 ? 168.772 177.229 178.588 1 35.61 492 LEU A CA 1
ATOM 3434 C C . LEU A 1 540 ? 169.65 176.434 179.546 1 37.3 492 LEU A C 1
ATOM 3435 O O . LEU A 1 540 ? 170.031 176.928 180.62 1 39.69 492 LEU A O 1
ATOM 3440 N N . PHE A 1 541 ? 169.983 175.197 179.174 1 35.15 493 PHE A N 1
ATOM 3441 C CA . PHE A 1 541 ? 170.865 174.403 180.015 1 33.52 493 PHE A CA 1
ATOM 3442 C C . PHE A 1 541 ? 172.215 175.082 180.177 1 32.71 493 PHE A C 1
ATOM 3443 O O . PHE A 1 541 ? 172.782 175.084 181.27 1 33.52 493 PHE A O 1
ATOM 3451 N N . SER A 1 542 ? 172.758 175.636 179.092 1 32.16 494 SER A N 1
ATOM 3452 C CA . SER A 1 542 ? 174.051 176.304 179.178 1 32.7 494 SER A CA 1
ATOM 3453 C C . SER A 1 542 ? 173.977 177.513 180.098 1 34.94 494 SER A C 1
ATOM 3454 O O . SER A 1 542 ? 174.913 177.782 180.858 1 36.49 494 SER A O 1
ATOM 3457 N N . GLN A 1 543 ? 172.871 178.257 180.041 1 34.03 495 GLN A N 1
ATOM 3458 C CA . GLN A 1 543 ? 172.683 179.367 180.969 1 34.9 495 GLN A CA 1
ATOM 3459 C C . GLN A 1 543 ? 172.757 178.887 182.413 1 34.56 495 GLN A C 1
ATOM 3460 O O . GLN A 1 543 ? 173.526 179.423 183.224 1 37.59 495 GLN A O 1
ATOM 3466 N N . LEU A 1 544 ? 171.966 177.867 182.75 1 34.96 496 LEU A N 1
ATOM 3467 C CA . LEU A 1 544 ? 171.971 177.374 184.125 1 35.25 496 LEU A CA 1
ATOM 3468 C C . LEU A 1 544 ? 173.351 176.857 184.517 1 33.33 496 LEU A C 1
ATOM 3469 O O . LEU A 1 544 ? 173.848 177.152 185.609 1 37.39 496 LEU A O 1
ATOM 3474 N N . TYR A 1 545 ? 173.991 176.111 183.618 1 30.1 497 TYR A N 1
ATOM 3475 C CA . TYR A 1 545 ? 175.302 175.533 183.885 1 28.62 497 TYR A CA 1
ATOM 3476 C C . TYR A 1 545 ? 176.328 176.616 184.202 1 30.05 497 TYR A C 1
ATOM 3477 O O . TYR A 1 545 ? 177 176.567 185.239 1 32.14 497 TYR A O 1
ATOM 3486 N N . LEU A 1 546 ? 176.445 177.618 183.328 1 29.37 498 LEU A N 1
ATOM 3487 C CA . LEU A 1 546 ? 177.468 178.641 183.514 1 29.39 498 LEU A CA 1
ATOM 3488 C C . LEU A 1 546 ? 177.186 179.488 184.748 1 29.59 498 LEU A C 1
ATOM 3489 O O . LEU A 1 546 ? 178.094 179.752 185.547 1 31.73 498 LEU A O 1
ATOM 3494 N N . TYR A 1 547 ? 175.934 179.922 184.931 1 33.09 499 TYR A N 1
ATOM 3495 C CA . TYR A 1 547 ? 175.628 180.75 186.093 1 33.41 499 TYR A CA 1
ATOM 3496 C C . TYR A 1 547 ? 175.913 179.999 187.388 1 32.61 499 TYR A C 1
ATOM 3497 O O . TYR A 1 547 ? 176.556 180.535 188.299 1 36.38 499 TYR A O 1
ATOM 3506 N N . SER A 1 548 ? 175.459 178.744 187.484 1 31.13 500 SER A N 1
ATOM 3507 C CA . SER A 1 548 ? 175.674 177.989 188.712 1 34.48 500 SER A CA 1
ATOM 3508 C C . SER A 1 548 ? 177.158 177.751 188.964 1 31.28 500 SER A C 1
ATOM 3509 O O . SER A 1 548 ? 177.634 177.94 190.089 1 35.03 500 SER A O 1
ATOM 3512 N N . PHE A 1 549 ? 177.915 177.366 187.931 1 27.48 501 PHE A N 1
ATOM 3513 C CA . PHE A 1 549 ? 179.338 177.123 188.136 1 29.08 501 PHE A CA 1
ATOM 3514 C C . PHE A 1 549 ? 180.042 178.382 188.622 1 30.83 501 PHE A C 1
ATOM 3515 O O . PHE A 1 549 ? 180.777 178.351 189.616 1 29.28 501 PHE A O 1
ATOM 3523 N N . ILE A 1 550 ? 179.833 179.502 187.924 1 30.86 502 ILE A N 1
ATOM 3524 C CA . ILE A 1 550 ? 180.542 180.726 188.279 1 29.36 502 ILE A CA 1
ATOM 3525 C C . ILE A 1 550 ? 180.186 181.148 189.696 1 32.48 502 ILE A C 1
ATOM 3526 O O . ILE A 1 550 ? 181.067 181.419 190.519 1 33.58 502 ILE A O 1
ATOM 3531 N N . SER A 1 551 ? 178.889 181.187 190.015 1 32.47 503 SER A N 1
ATOM 3532 C CA . SER A 1 551 ? 178.49 181.624 191.347 1 32.47 503 SER A CA 1
ATOM 3533 C C . SER A 1 551 ? 179.114 180.738 192.417 1 34.74 503 SER A C 1
ATOM 3534 O O . SER A 1 551 ? 179.811 181.228 193.319 1 38.14 503 SER A O 1
ATOM 3537 N N . LEU A 1 552 ? 178.921 179.421 192.298 1 33.35 504 LEU A N 1
ATOM 3538 C CA . LEU A 1 552 ? 179.418 178.504 193.314 1 33.43 504 LEU A CA 1
ATOM 3539 C C . LEU A 1 552 ? 180.92 178.653 193.505 1 32.74 504 LEU A C 1
ATOM 3540 O O . LEU A 1 552 ? 181.402 178.774 194.635 1 35.78 504 LEU A O 1
ATOM 3545 N N . PHE A 1 553 ? 181.681 178.653 192.411 1 30.1 505 PHE A N 1
ATOM 3546 C CA . PHE A 1 553 ? 183.125 178.546 192.563 1 30.01 505 PHE A CA 1
ATOM 3547 C C . PHE A 1 553 ? 183.766 179.88 192.922 1 31.56 505 PHE A C 1
ATOM 3548 O O . PHE A 1 553 ? 184.644 179.923 193.788 1 36.12 505 PHE A O 1
ATOM 3556 N N . ILE A 1 554 ? 183.35 180.982 192.295 1 33.9 506 ILE A N 1
ATOM 3557 C CA . ILE A 1 554 ? 183.97 182.26 192.621 1 32.82 506 ILE A CA 1
ATOM 3558 C C . ILE A 1 554 ? 183.563 182.716 194.017 1 33.34 506 ILE A C 1
ATOM 3559 O O . ILE A 1 554 ? 184.409 183.165 194.799 1 38.21 506 ILE A O 1
ATOM 3564 N N . TYR A 1 555 ? 182.278 182.614 194.365 1 33.28 507 TYR A N 1
ATOM 3565 C CA . TYR A 1 555 ? 181.835 183.278 195.585 1 37.9 507 TYR A CA 1
ATOM 3566 C C . TYR A 1 555 ? 181.906 182.394 196.823 1 37.58 507 TYR A C 1
ATOM 3567 O O . TYR A 1 555 ? 182.093 182.918 197.924 1 40.97 507 TYR A O 1
ATOM 3576 N N . MET A 1 556 ? 181.787 181.075 196.685 1 39.52 508 MET A N 1
ATOM 3577 C CA . MET A 1 556 ? 181.844 180.184 197.842 1 40.59 508 MET A CA 1
ATOM 3578 C C . MET A 1 556 ? 183.184 179.464 197.956 1 38.45 508 MET A C 1
ATOM 3579 O O . MET A 1 556 ? 183.861 179.58 198.979 1 44.01 508 MET A O 1
ATOM 3584 N N . VAL A 1 557 ? 183.591 178.738 196.916 1 36.48 509 VAL A N 1
ATOM 3585 C CA . VAL A 1 557 ? 184.762 177.871 197.029 1 37.74 509 VAL A CA 1
ATOM 3586 C C . VAL A 1 557 ? 186.035 178.698 197.171 1 35.76 509 VAL A C 1
ATOM 3587 O O . VAL A 1 557 ? 186.814 178.515 198.115 1 39.47 509 VAL A O 1
ATOM 3591 N N . LEU A 1 558 ? 186.263 179.62 196.235 1 38.25 510 LEU A N 1
ATOM 3592 C CA . LEU A 1 558 ? 187.498 180.395 196.239 1 37.7 510 LEU A CA 1
ATOM 3593 C C . LEU A 1 558 ? 187.611 181.242 197.5 1 37.04 510 LEU A C 1
ATOM 3594 O O . LEU A 1 558 ? 188.706 181.405 198.053 1 41.17 510 LEU A O 1
ATOM 3599 N N . SER A 1 559 ? 186.49 181.791 197.969 1 35.69 511 SER A N 1
ATOM 3600 C CA . SER A 1 559 ? 186.509 182.586 199.191 1 39.42 511 SER A CA 1
ATOM 3601 C C . SER A 1 559 ? 187.019 181.766 200.368 1 40.14 511 SER A C 1
ATOM 3602 O O . SER A 1 559 ? 187.862 182.228 201.142 1 39.88 511 SER A O 1
ATOM 3605 N N . LEU A 1 560 ? 186.528 180.533 200.511 1 38.48 512 LEU A N 1
ATOM 3606 C CA . LEU A 1 560 ? 186.972 179.688 201.614 1 39.51 512 LEU A CA 1
ATOM 3607 C C . LEU A 1 560 ? 188.42 179.246 201.44 1 39.36 512 LEU A C 1
ATOM 3608 O O . LEU A 1 560 ? 189.147 179.112 202.428 1 42.32 512 LEU A O 1
ATOM 3613 N N . PHE A 1 561 ? 188.857 179.015 200.202 1 37.41 513 PHE A N 1
ATOM 3614 C CA . PHE A 1 561 ? 190.264 178.704 199.962 1 40.67 513 PHE A CA 1
ATOM 3615 C C . PHE A 1 561 ? 191.166 179.834 200.46 1 39.97 513 PHE A C 1
ATOM 3616 O O . PHE A 1 561 ? 192.125 179.611 201.222 1 41.26 513 PHE A O 1
ATOM 3624 N N . ILE A 1 562 ? 190.855 181.065 200.051 1 40.37 514 ILE A N 1
ATOM 3625 C CA . ILE A 1 562 ? 191.643 182.212 200.489 1 41.7 514 ILE A CA 1
ATOM 3626 C C . ILE A 1 562 ? 191.545 182.374 201.999 1 39.79 514 ILE A C 1
ATOM 3627 O O . ILE A 1 562 ? 192.511 182.775 202.656 1 43.04 514 ILE A O 1
ATOM 3632 N N . ALA A 1 563 ? 190.373 182.09 202.571 1 38.56 515 ALA A N 1
ATOM 3633 C CA . ALA A 1 563 ? 190.219 182.186 204.017 1 38.71 515 ALA A CA 1
ATOM 3634 C C . ALA A 1 563 ? 191.134 181.202 204.731 1 41.65 515 ALA A C 1
ATOM 3635 O O . ALA A 1 563 ? 191.73 181.536 205.757 1 41.08 515 ALA A O 1
ATOM 3637 N N . LEU A 1 564 ? 191.258 179.985 204.204 1 44 516 LEU A N 1
ATOM 3638 C CA . LEU A 1 564 ? 192.179 179.018 204.791 1 41.33 516 LEU A CA 1
ATOM 3639 C C . LEU A 1 564 ? 193.608 179.545 204.761 1 42.37 516 LEU A C 1
ATOM 3640 O O . LEU A 1 564 ? 194.331 179.484 205.765 1 43.14 516 LEU A O 1
ATOM 3645 N N . ILE A 1 565 ? 194.029 180.082 203.615 1 42.25 517 ILE A N 1
ATOM 3646 C CA . ILE A 1 565 ? 195.408 180.557 203.514 1 42.78 517 ILE A CA 1
ATOM 3647 C C . ILE A 1 565 ? 195.654 181.731 204.463 1 43.11 517 ILE A C 1
ATOM 3648 O O . ILE A 1 565 ? 196.672 181.776 205.171 1 44.81 517 ILE A O 1
ATOM 3653 N N . THR A 1 566 ? 194.729 182.691 204.508 1 43.15 518 THR A N 1
ATOM 3654 C CA . THR A 1 566 ? 194.93 183.855 205.364 1 44.47 518 THR A CA 1
ATOM 3655 C C . THR A 1 566 ? 194.812 183.496 206.84 1 47.28 518 THR A C 1
ATOM 3656 O O . THR A 1 566 ? 195.468 184.121 207.676 1 51.48 518 THR A O 1
ATOM 3660 N N . GLY A 1 567 ? 194.004 182.492 207.185 1 44.08 519 GLY A N 1
ATOM 3661 C CA . GLY A 1 567 ? 193.974 182.025 208.56 1 42.94 519 GLY A CA 1
ATOM 3662 C C . GLY A 1 567 ? 195.273 181.363 208.968 1 46.13 519 GLY A C 1
ATOM 3663 O O . GLY A 1 567 ? 195.757 181.557 210.087 1 51.53 519 GLY A O 1
ATOM 3664 N N . ALA A 1 568 ? 195.868 180.584 208.064 1 47.1 520 ALA A N 1
ATOM 3665 C CA . ALA A 1 568 ? 197.187 180.031 208.347 1 47.24 520 ALA A CA 1
ATOM 3666 C C . ALA A 1 568 ? 198.204 181.145 208.566 1 53.81 520 ALA A C 1
ATOM 3667 O O . ALA A 1 568 ? 199.022 181.08 209.495 1 57.47 520 ALA A O 1
ATOM 3669 N N . TYR A 1 569 ? 198.165 182.182 207.725 1 50.83 521 TYR A N 1
ATOM 3670 C CA . TYR A 1 569 ? 199.067 183.311 207.933 1 52.16 521 TYR A CA 1
ATOM 3671 C C . TYR A 1 569 ? 198.823 183.969 209.286 1 53.21 521 TYR A C 1
ATOM 3672 O O . TYR A 1 569 ? 199.772 184.29 210.008 1 56.71 521 TYR A O 1
ATOM 3681 N N . ASP A 1 570 ? 197.556 184.187 209.642 1 54.32 522 ASP A N 1
ATOM 3682 C CA . ASP A 1 570 ? 197.241 184.744 210.953 1 55.45 522 ASP A CA 1
ATOM 3683 C C . ASP A 1 570 ? 197.837 183.891 212.062 1 58.83 522 ASP A C 1
ATOM 3684 O O . ASP A 1 570 ? 198.277 184.412 213.092 1 62.59 522 ASP A O 1
ATOM 3689 N N . THR A 1 571 ? 197.845 182.572 211.873 1 59.96 523 THR A N 1
ATOM 3690 C CA . THR A 1 571 ? 198.436 181.689 212.872 1 58.59 523 THR A CA 1
ATOM 3691 C C . THR A 1 571 ? 199.944 181.898 212.971 1 59.77 523 THR A C 1
ATOM 3692 O O . THR A 1 571 ? 200.482 182.081 214.069 1 60.73 523 THR A O 1
ATOM 3696 N N . ILE A 1 572 ? 200.649 181.882 211.834 1 61.51 524 ILE A N 1
ATOM 3697 C CA . ILE A 1 572 ? 202.109 181.988 211.87 1 58.98 524 ILE A CA 1
ATOM 3698 C C . ILE A 1 572 ? 202.592 183.403 212.139 1 62.19 524 ILE A C 1
ATOM 3699 O O . ILE A 1 572 ? 203.806 183.621 212.24 1 65.99 524 ILE A O 1
ATOM 3704 N N . LYS A 1 573 ? 201.688 184.369 212.255 1 66.07 525 LYS A N 1
ATOM 3705 C CA . LYS A 1 573 ? 202.066 185.751 212.52 1 67.42 525 LYS A CA 1
ATOM 3706 C C . LYS A 1 573 ? 201.55 186.173 213.892 1 68.85 525 LYS A C 1
ATOM 3707 O O . LYS A 1 573 ? 202.233 186.881 214.631 1 69.92 525 LYS A O 1
ATOM 3713 N N . GLU B 1 87 ? 165.16 155.365 226.805 1 104.11 39 GLU B N 1
ATOM 3714 C CA . GLU B 1 87 ? 165.977 154.179 227.035 1 108.99 39 GLU B CA 1
ATOM 3715 C C . GLU B 1 87 ? 166.686 153.756 225.746 1 108.89 39 GLU B C 1
ATOM 3716 O O . GLU B 1 87 ? 167.742 154.294 225.414 1 104.55 39 GLU B O 1
ATOM 3722 N N . ASP B 1 88 ? 166.11 152.794 225.021 1 109.18 40 ASP B N 1
ATOM 3723 C CA . ASP B 1 88 ? 166.698 152.363 223.759 1 106.42 40 ASP B CA 1
ATOM 3724 C C . ASP B 1 88 ? 166.609 153.436 222.685 1 104.89 40 ASP B C 1
ATOM 3725 O O . ASP B 1 88 ? 167.354 153.37 221.702 1 104.4 40 ASP B O 1
ATOM 3730 N N . LEU B 1 89 ? 165.719 154.417 222.845 1 103.5 41 LEU B N 1
ATOM 3731 C CA . LEU B 1 89 ? 165.558 155.44 221.818 1 101.88 41 LEU B CA 1
ATOM 3732 C C . LEU B 1 89 ? 166.835 156.253 221.64 1 103.22 41 LEU B C 1
ATOM 3733 O O . LEU B 1 89 ? 167.217 156.582 220.511 1 102.46 41 LEU B O 1
ATOM 3738 N N . ARG B 1 90 ? 167.501 156.602 222.742 1 103.59 42 ARG B N 1
ATOM 3739 C CA . ARG B 1 90 ? 168.735 157.372 222.641 1 102.41 42 ARG B CA 1
ATOM 3740 C C . ARG B 1 90 ? 169.78 156.616 221.832 1 100.52 42 ARG B C 1
ATOM 3741 O O . ARG B 1 90 ? 170.415 157.177 220.93 1 98.84 42 ARG B O 1
ATOM 3749 N N . ARG B 1 91 ? 169.967 155.333 222.142 1 99.69 43 ARG B N 1
ATOM 3750 C CA . ARG B 1 91 ? 170.943 154.528 221.418 1 98.48 43 ARG B CA 1
ATOM 3751 C C . ARG B 1 91 ? 170.547 154.371 219.956 1 99.02 43 ARG B C 1
ATOM 3752 O O . ARG B 1 91 ? 171.403 154.416 219.066 1 99.85 43 ARG B O 1
ATOM 3760 N N . ARG B 1 92 ? 169.252 154.192 219.688 1 99.39 44 ARG B N 1
ATOM 3761 C CA . ARG B 1 92 ? 168.794 154.053 218.311 1 96.98 44 ARG B CA 1
ATOM 3762 C C . ARG B 1 92 ? 169.091 155.313 217.507 1 94.72 44 ARG B C 1
ATOM 3763 O O . ARG B 1 92 ? 169.587 155.238 216.379 1 93.81 44 ARG B O 1
ATOM 3771 N N . LEU B 1 93 ? 168.804 156.486 218.076 1 93.64 45 LEU B N 1
ATOM 3772 C CA . LEU B 1 93 ? 169.093 157.733 217.371 1 91.64 45 LEU B CA 1
ATOM 3773 C C . LEU B 1 93 ? 170.592 157.914 217.165 1 91.93 45 LEU B C 1
ATOM 3774 O O . LEU B 1 93 ? 171.043 158.285 216.069 1 89.94 45 LEU B O 1
ATOM 3779 N N . LYS B 1 94 ? 171.383 157.649 218.207 1 92.73 46 LYS B N 1
ATOM 3780 C CA . LYS B 1 94 ? 172.829 157.789 218.087 1 91.86 46 LYS B CA 1
ATOM 3781 C C . LYS B 1 94 ? 173.367 156.9 216.975 1 90.76 46 LYS B C 1
ATOM 3782 O O . LYS B 1 94 ? 174.228 157.322 216.195 1 90.6 46 LYS B O 1
ATOM 3788 N N . TYR B 1 95 ? 172.875 155.663 216.888 1 91.39 47 TYR B N 1
ATOM 3789 C CA . TYR B 1 95 ? 173.27 154.796 215.785 1 89.44 47 TYR B CA 1
ATOM 3790 C C . TYR B 1 95 ? 172.796 155.355 214.451 1 87.87 47 TYR B C 1
ATOM 3791 O O . TYR B 1 95 ? 173.525 155.305 213.454 1 88.38 47 TYR B O 1
ATOM 3800 N N . PHE B 1 96 ? 171.576 155.889 214.413 1 87.5 48 PHE B N 1
ATOM 3801 C CA . PHE B 1 96 ? 171.033 156.423 213.173 1 84.82 48 PHE B CA 1
ATOM 3802 C C . PHE B 1 96 ? 171.869 157.568 212.624 1 84.76 48 PHE B C 1
ATOM 3803 O O . PHE B 1 96 ? 171.887 157.775 211.407 1 86.38 48 PHE B O 1
ATOM 3811 N N . PHE B 1 97 ? 172.56 158.316 213.484 1 86.18 49 PHE B N 1
ATOM 3812 C CA . PHE B 1 97 ? 173.367 159.443 213.03 1 85.4 49 PHE B CA 1
ATOM 3813 C C . PHE B 1 97 ? 174.86 159.132 212.975 1 85.52 49 PHE B C 1
ATOM 3814 O O . PHE B 1 97 ? 175.673 160.061 212.978 1 83.79 49 PHE B O 1
ATOM 3822 N N . MET B 1 98 ? 175.244 157.859 212.905 1 87.28 50 MET B N 1
ATOM 3823 C CA . MET B 1 98 ? 176.653 157.498 212.899 1 85.55 50 MET B CA 1
ATOM 3824 C C . MET B 1 98 ? 177.184 157.373 211.471 1 85.85 50 MET B C 1
ATOM 3825 O O . MET B 1 98 ? 176.429 157.335 210.497 1 86.4 50 MET B O 1
ATOM 3830 N N . SER B 1 99 ? 178.508 157.312 211.362 1 84.99 51 SER B N 1
ATOM 3831 C CA . SER B 1 99 ? 179.185 157.213 210.076 1 83.05 51 SER B CA 1
ATOM 3832 C C . SER B 1 99 ? 179.265 155.76 209.625 1 85.3 51 SER B C 1
ATOM 3833 O O . SER B 1 99 ? 179.04 154.835 210.408 1 87.28 51 SER B O 1
ATOM 3836 N N . PRO B 1 100 ? 179.577 155.522 208.347 1 84.78 52 PRO B N 1
ATOM 3837 C CA . PRO B 1 100 ? 179.689 154.129 207.882 1 85.92 52 PRO B CA 1
ATOM 3838 C C . PRO B 1 100 ? 180.694 153.309 208.671 1 86.72 52 PRO B C 1
ATOM 3839 O O . PRO B 1 100 ? 180.413 152.155 209.013 1 90.03 52 PRO B O 1
ATOM 3843 N N . CYS B 1 101 ? 181.863 153.875 208.976 1 87.97 53 CYS B N 1
ATOM 3844 C CA . CYS B 1 101 ? 182.838 153.154 209.786 1 88.54 53 CYS B CA 1
ATOM 3845 C C . CYS B 1 101 ? 182.309 152.921 211.194 1 88.93 53 CYS B C 1
ATOM 3846 O O . CYS B 1 101 ? 182.492 151.839 211.765 1 91 53 CYS B O 1
ATOM 3849 N N . ASP B 1 102 ? 181.645 153.925 211.768 1 89.64 54 ASP B N 1
ATOM 3850 C CA . ASP B 1 102 ? 181.072 153.766 213.098 1 88.88 54 ASP B CA 1
ATOM 3851 C C . ASP B 1 102 ? 179.999 152.686 213.108 1 89.1 54 ASP B C 1
ATOM 3852 O O . ASP B 1 102 ? 179.925 151.882 214.043 1 89.82 54 ASP B O 1
ATOM 3857 N N . LYS B 1 103 ? 179.155 152.652 212.076 1 88.44 55 LYS B N 1
ATOM 3858 C CA . LYS B 1 103 ? 178.112 151.634 212.014 1 87.9 55 LYS B CA 1
ATOM 3859 C C . LYS B 1 103 ? 178.708 150.249 211.797 1 89.04 55 LYS B C 1
ATOM 3860 O O . LYS B 1 103 ? 178.201 149.257 212.335 1 90.73 55 LYS B O 1
ATOM 3866 N N . PHE B 1 104 ? 179.785 150.161 211.015 1 90.02 56 PHE B N 1
ATOM 3867 C CA . PHE B 1 104 ? 180.482 148.89 210.864 1 91.17 56 PHE B CA 1
ATOM 3868 C C . PHE B 1 104 ? 181.043 148.418 212.198 1 91.99 56 PHE B C 1
ATOM 3869 O O . PHE B 1 104 ? 180.962 147.231 212.532 1 92.37 56 PHE B O 1
ATOM 3877 N N . ARG B 1 105 ? 181.617 149.337 212.976 1 92.15 57 ARG B N 1
ATOM 3878 C CA . ARG B 1 105 ? 182.096 148.98 214.307 1 91.71 57 ARG B CA 1
ATOM 3879 C C . ARG B 1 105 ? 180.95 148.521 215.198 1 90.92 57 ARG B C 1
ATOM 3880 O O . ARG B 1 105 ? 181.086 147.55 215.951 1 90.29 57 ARG B O 1
ATOM 3888 N N . ALA B 1 106 ? 179.81 149.207 215.124 1 90.52 58 ALA B N 1
ATOM 3889 C CA . ALA B 1 106 ? 178.707 148.928 216.036 1 90.36 58 ALA B CA 1
ATOM 3890 C C . ALA B 1 106 ? 178.049 147.59 215.72 1 91.93 58 ALA B C 1
ATOM 3891 O O . ALA B 1 106 ? 178.037 146.678 216.555 1 91.89 58 ALA B O 1
ATOM 3893 N N . LYS B 1 107 ? 177.491 147.451 214.514 1 92.55 59 LYS B N 1
ATOM 3894 C CA . LYS B 1 107 ? 176.701 146.276 214.158 1 91.14 59 LYS B CA 1
ATOM 3895 C C . LYS B 1 107 ? 177.279 145.526 212.963 1 91.48 59 LYS B C 1
ATOM 3896 O O . LYS B 1 107 ? 176.576 144.72 212.346 1 92.25 59 LYS B O 1
ATOM 3902 N N . GLY B 1 108 ? 178.54 145.77 212.622 1 91.63 60 GLY B N 1
ATOM 3903 C CA . GLY B 1 108 ? 179.163 145.035 211.533 1 92.78 60 GLY B CA 1
ATOM 3904 C C . GLY B 1 108 ? 178.45 145.196 210.209 1 94.84 60 GLY B C 1
ATOM 3905 O O . GLY B 1 108 ? 178.364 144.237 209.431 1 96.14 60 GLY B O 1
ATOM 3906 N N . ARG B 1 109 ? 177.939 146.391 209.93 1 94.32 61 ARG B N 1
ATOM 3907 C CA . ARG B 1 109 ? 177.204 146.633 208.698 1 92.35 61 ARG B CA 1
ATOM 3908 C C . ARG B 1 109 ? 178.172 146.929 207.56 1 93.08 61 ARG B C 1
ATOM 3909 O O . ARG B 1 109 ? 179.049 147.789 207.685 1 91.13 61 ARG B O 1
ATOM 3917 N N . LYS B 1 110 ? 178.011 146.214 206.454 1 93.67 62 LYS B N 1
ATOM 3918 C CA . LYS B 1 110 ? 178.861 146.426 205.289 1 91.08 62 LYS B CA 1
ATOM 3919 C C . LYS B 1 110 ? 178.371 147.641 204.506 1 88.05 62 LYS B C 1
ATOM 3920 O O . LYS B 1 110 ? 177.175 147.739 204.215 1 86.52 62 LYS B O 1
ATOM 3926 N N . PRO B 1 111 ? 179.253 148.583 204.151 1 84.57 63 PRO B N 1
ATOM 3927 C CA . PRO B 1 111 ? 178.797 149.81 203.468 1 82.02 63 PRO B CA 1
ATOM 3928 C C . PRO B 1 111 ? 178.567 149.607 201.972 1 79.35 63 PRO B C 1
ATOM 3929 O O . PRO B 1 111 ? 179.372 149.965 201.116 1 78.54 63 PRO B O 1
ATOM 3933 N N . CYS B 1 112 ? 177.422 149.011 201.638 1 79.63 64 CYS B N 1
ATOM 3934 C CA . CYS B 1 112 ? 177.135 148.73 200.237 1 76.41 64 CYS B CA 1
ATOM 3935 C C . CYS B 1 112 ? 176.752 149.992 199.476 1 71.39 64 CYS B C 1
ATOM 3936 O O . CYS B 1 112 ? 177.016 150.088 198.274 1 72.04 64 CYS B O 1
ATOM 3939 N N . LYS B 1 113 ? 176.14 150.966 200.149 1 68.86 65 LYS B N 1
ATOM 3940 C CA . LYS B 1 113 ? 175.752 152.198 199.47 1 65.99 65 LYS B CA 1
ATOM 3941 C C . LYS B 1 113 ? 176.973 152.96 198.963 1 65.96 65 LYS B C 1
ATOM 3942 O O . LYS B 1 113 ? 176.941 153.54 197.875 1 66.18 65 LYS B O 1
ATOM 3948 N N . LEU B 1 114 ? 178.063 152.96 199.732 1 66.1 66 LEU B N 1
ATOM 3949 C CA . LEU B 1 114 ? 179.258 153.697 199.326 1 65.3 66 LEU B CA 1
ATOM 3950 C C . LEU B 1 114 ? 179.92 153.059 198.106 1 65.91 66 LEU B C 1
ATOM 3951 O O . LEU B 1 114 ? 180.283 153.752 197.143 1 66.67 66 LEU B O 1
ATOM 3956 N N . MET B 1 115 ? 180.097 151.737 198.129 1 66.4 67 MET B N 1
ATOM 3957 C CA . MET B 1 115 ? 180.678 151.069 196.971 1 68.02 67 MET B CA 1
ATOM 3958 C C . MET B 1 115 ? 179.754 151.19 195.767 1 63.64 67 MET B C 1
ATOM 3959 O O . MET B 1 115 ? 180.218 151.306 194.625 1 63.35 67 MET B O 1
ATOM 3964 N N . LEU B 1 116 ? 178.441 151.189 196.005 1 61.53 68 LEU B N 1
ATOM 3965 C CA . LEU B 1 116 ? 177.498 151.447 194.927 1 60.95 68 LEU B CA 1
ATOM 3966 C C . LEU B 1 116 ? 177.71 152.834 194.341 1 60.74 68 LEU B C 1
ATOM 3967 O O . LEU B 1 116 ? 177.64 153.014 193.125 1 60.06 68 LEU B O 1
ATOM 3972 N N . GLN B 1 117 ? 177.959 153.829 195.193 1 59.04 69 GLN B N 1
ATOM 3973 C CA . GLN B 1 117 ? 178.206 155.181 194.702 1 58.33 69 GLN B CA 1
ATOM 3974 C C . GLN B 1 117 ? 179.457 155.231 193.835 1 56.23 69 GLN B C 1
ATOM 3975 O O . GLN B 1 117 ? 179.479 155.903 192.797 1 55.38 69 GLN B O 1
ATOM 3981 N N . VAL B 1 118 ? 180.515 154.536 194.251 1 56.36 70 VAL B N 1
ATOM 3982 C CA . VAL B 1 118 ? 181.748 154.525 193.459 1 55.03 70 VAL B CA 1
ATOM 3983 C C . VAL B 1 118 ? 181.503 153.866 192.102 1 53 70 VAL B C 1
ATOM 3984 O O . VAL B 1 118 ? 181.884 154.395 191.042 1 55.44 70 VAL B O 1
ATOM 3988 N N . VAL B 1 119 ? 180.847 152.704 192.118 1 53.4 71 VAL B N 1
ATOM 3989 C CA . VAL B 1 119 ? 180.519 152.015 190.875 1 53.62 71 VAL B CA 1
ATOM 3990 C C . VAL B 1 119 ? 179.657 152.906 189.992 1 52.89 71 VAL B C 1
ATOM 3991 O O . VAL B 1 119 ? 179.821 152.939 188.766 1 51.39 71 VAL B O 1
ATOM 3995 N N . LYS B 1 120 ? 178.713 153.625 190.601 1 49.81 72 LYS B N 1
ATOM 3996 C CA . LYS B 1 120 ? 177.829 154.505 189.85 1 46.75 72 LYS B CA 1
ATOM 3997 C C . LYS B 1 120 ? 178.617 155.611 189.174 1 47.61 72 LYS B C 1
ATOM 3998 O O . LYS B 1 120 ? 178.395 155.913 188 1 47.79 72 LYS B O 1
ATOM 4004 N N . ILE B 1 121 ? 179.547 156.229 189.898 1 47.37 73 ILE B N 1
ATOM 4005 C CA . ILE B 1 121 ? 180.359 157.272 189.281 1 45.65 73 ILE B CA 1
ATOM 4006 C C . ILE B 1 121 ? 181.04 156.717 188.04 1 45.58 73 ILE B C 1
ATOM 4007 O O . ILE B 1 121 ? 180.915 157.27 186.936 1 46.22 73 ILE B O 1
ATOM 4012 N N . LEU B 1 122 ? 181.703 155.567 188.189 1 47.22 74 LEU B N 1
ATOM 4013 C CA . LEU B 1 122 ? 182.424 154.994 187.053 1 46.07 74 LEU B CA 1
ATOM 4014 C C . LEU B 1 122 ? 181.49 154.737 185.871 1 45.11 74 LEU B C 1
ATOM 4015 O O . LEU B 1 122 ? 181.722 155.228 184.756 1 45.35 74 LEU B O 1
ATOM 4020 N N . VAL B 1 123 ? 180.41 153.987 186.104 1 46.02 75 VAL B N 1
ATOM 4021 C CA . VAL B 1 123 ? 179.592 153.51 184.993 1 45.46 75 VAL B CA 1
ATOM 4022 C C . VAL B 1 123 ? 178.811 154.655 184.36 1 43.68 75 VAL B C 1
ATOM 4023 O O . VAL B 1 123 ? 178.653 154.706 183.137 1 45.26 75 VAL B O 1
ATOM 4027 N N . VAL B 1 124 ? 178.298 155.582 185.171 1 42.02 76 VAL B N 1
ATOM 4028 C CA . VAL B 1 124 ? 177.541 156.704 184.632 1 41.7 76 VAL B CA 1
ATOM 4029 C C . VAL B 1 124 ? 178.439 157.601 183.789 1 38.79 76 VAL B C 1
ATOM 4030 O O . VAL B 1 124 ? 178.04 158.055 182.711 1 41.74 76 VAL B O 1
ATOM 4034 N N . THR B 1 125 ? 179.666 157.869 184.251 1 37.47 77 THR B N 1
ATOM 4035 C CA . THR B 1 125 ? 180.572 158.677 183.441 1 39.36 77 THR B CA 1
ATOM 4036 C C . THR B 1 125 ? 180.9 157.981 182.122 1 38.02 77 THR B C 1
ATOM 4037 O O . THR B 1 125 ? 180.911 158.617 181.055 1 40.44 77 THR B O 1
ATOM 4041 N N . VAL B 1 126 ? 181.154 156.671 182.172 1 38.06 78 VAL B N 1
ATOM 4042 C CA . VAL B 1 126 ? 181.465 155.942 180.945 1 40.64 78 VAL B CA 1
ATOM 4043 C C . VAL B 1 126 ? 180.284 155.99 179.982 1 37.97 78 VAL B C 1
ATOM 4044 O O . VAL B 1 126 ? 180.456 156.188 178.772 1 37.79 78 VAL B O 1
ATOM 4048 N N . GLN B 1 127 ? 179.07 155.804 180.501 1 38.87 79 GLN B N 1
ATOM 4049 C CA . GLN B 1 127 ? 177.885 155.858 179.654 1 39.11 79 GLN B CA 1
ATOM 4050 C C . GLN B 1 127 ? 177.722 157.236 179.029 1 38.02 79 GLN B C 1
ATOM 4051 O O . GLN B 1 127 ? 177.346 157.353 177.857 1 39.49 79 GLN B O 1
ATOM 4057 N N . LEU B 1 128 ? 177.994 158.292 179.798 1 35.96 80 LEU B N 1
ATOM 4058 C CA . LEU B 1 128 ? 177.911 159.64 179.25 1 35.12 80 LEU B CA 1
ATOM 4059 C C . LEU B 1 128 ? 178.865 159.814 178.074 1 34.82 80 LEU B C 1
ATOM 4060 O O . LEU B 1 128 ? 178.483 160.357 177.034 1 36.32 80 LEU B O 1
ATOM 4065 N N . ILE B 1 129 ? 180.108 159.352 178.218 1 34.72 81 ILE B N 1
ATOM 4066 C CA . ILE B 1 129 ? 181.078 159.505 177.129 1 35.72 81 ILE B CA 1
ATOM 4067 C C . ILE B 1 129 ? 180.645 158.7 175.902 1 35.52 81 ILE B C 1
ATOM 4068 O O . ILE B 1 129 ? 180.709 159.177 174.751 1 39.73 81 ILE B O 1
ATOM 4073 N N . LEU B 1 130 ? 180.189 157.466 176.13 1 36.72 82 LEU B N 1
ATOM 4074 C CA . LEU B 1 130 ? 179.766 156.623 175.019 1 38.43 82 LEU B CA 1
ATOM 4075 C C . LEU B 1 130 ? 178.607 157.257 174.265 1 36.55 82 LEU B C 1
ATOM 4076 O O . LEU B 1 130 ? 178.575 157.231 173.03 1 39.21 82 LEU B O 1
ATOM 4081 N N . PHE B 1 131 ? 177.646 157.835 174.988 1 32.98 83 PHE B N 1
ATOM 4082 C CA . PHE B 1 131 ? 176.561 158.553 174.328 1 34.58 83 PHE B CA 1
ATOM 4083 C C . PHE B 1 131 ? 177.085 159.774 173.58 1 32.26 83 PHE B C 1
ATOM 4084 O O . PHE B 1 131 ? 176.615 160.089 172.476 1 35.48 83 PHE B O 1
ATOM 4092 N N . GLY B 1 132 ? 178.051 160.475 174.175 1 32.08 84 GLY B N 1
ATOM 4093 C CA . GLY B 1 132 ? 178.599 161.657 173.544 1 33.11 84 GLY B CA 1
ATOM 4094 C C . GLY B 1 132 ? 179.151 161.382 172.164 1 34.68 84 GLY B C 1
ATOM 4095 O O . GLY B 1 132 ? 179.084 162.24 171.286 1 39.49 84 GLY B O 1
ATOM 4096 N N . LEU B 1 133 ? 179.697 160.186 171.949 1 33.96 85 LEU B N 1
ATOM 4097 C CA . LEU B 1 133 ? 180.173 159.855 170.602 1 36.79 85 LEU B CA 1
ATOM 4098 C C . LEU B 1 133 ? 179.071 160.044 169.546 1 40.37 85 LEU B C 1
ATOM 4099 O O . LEU B 1 133 ? 179.241 160.781 168.56 1 43.9 85 LEU B O 1
ATOM 4104 N N . SER B 1 134 ? 177.914 159.411 169.756 1 38.24 86 SER B N 1
ATOM 4105 C CA . SER B 1 134 ? 176.84 159.492 168.769 1 37.44 86 SER B CA 1
ATOM 4106 C C . SER B 1 134 ? 176.199 160.877 168.739 1 36.29 86 SER B C 1
ATOM 4107 O O . SER B 1 134 ? 175.796 161.356 167.666 1 37.96 86 SER B O 1
ATOM 4110 N N . ASN B 1 135 ? 176.102 161.534 169.897 1 35.76 87 ASN B N 1
ATOM 4111 C CA . ASN B 1 135 ? 175.584 162.898 169.926 1 33.6 87 ASN B CA 1
ATOM 4112 C C . ASN B 1 135 ? 176.437 163.818 169.058 1 33.59 87 ASN B C 1
ATOM 4113 O O . ASN B 1 135 ? 175.915 164.621 168.27 1 35.62 87 ASN B O 1
ATOM 4118 N N . GLN B 1 136 ? 177.76 163.702 169.187 1 33.36 88 GLN B N 1
ATOM 4119 C CA . GLN B 1 136 ? 178.667 164.489 168.365 1 35.37 88 GLN B CA 1
ATOM 4120 C C . GLN B 1 136 ? 178.479 164.174 166.89 1 36.29 88 GLN B C 1
ATOM 4121 O O . GLN B 1 136 ? 178.482 165.081 166.052 1 36.31 88 GLN B O 1
ATOM 4127 N N . LEU B 1 137 ? 178.319 162.894 166.547 1 34.35 89 LEU B N 1
ATOM 4128 C CA . LEU B 1 137 ? 178.107 162.555 165.142 1 31.9 89 LEU B CA 1
ATOM 4129 C C . LEU B 1 137 ? 176.888 163.285 164.578 1 35.61 89 LEU B C 1
ATOM 4130 O O . LEU B 1 137 ? 176.958 163.903 163.505 1 37.39 89 LEU B O 1
ATOM 4135 N N . ALA B 1 138 ? 175.767 163.25 165.303 1 33.96 90 ALA B N 1
ATOM 4136 C CA . ALA B 1 138 ? 174.549 163.893 164.806 1 31.88 90 ALA B CA 1
ATOM 4137 C C . ALA B 1 138 ? 174.73 165.406 164.659 1 34.67 90 ALA B C 1
ATOM 4138 O O . ALA B 1 138 ? 174.393 165.995 163.616 1 36.11 90 ALA B O 1
ATOM 4140 N N . VAL B 1 139 ? 175.259 166.054 165.702 1 34.57 91 VAL B N 1
ATOM 4141 C CA . VAL B 1 139 ? 175.394 167.509 165.668 1 36.12 91 VAL B CA 1
ATOM 4142 C C . VAL B 1 139 ? 176.329 167.929 164.54 1 34.84 91 VAL B C 1
ATOM 4143 O O . VAL B 1 139 ? 176.063 168.901 163.816 1 39.24 91 VAL B O 1
ATOM 4147 N N . THR B 1 140 ? 177.443 167.212 164.38 1 34.64 92 THR B N 1
ATOM 4148 C CA . THR B 1 140 ? 178.387 167.535 163.321 1 34.6 92 THR B CA 1
ATOM 4149 C C . THR B 1 140 ? 177.742 167.394 161.952 1 33 92 THR B C 1
ATOM 4150 O O . THR B 1 140 ? 177.945 168.243 161.078 1 32.54 92 THR B O 1
ATOM 4154 N N . PHE B 1 141 ? 176.973 166.325 161.733 1 32.68 93 PHE B N 1
ATOM 4155 C CA . PHE B 1 141 ? 176.318 166.179 160.438 1 31.65 93 PHE B CA 1
ATOM 4156 C C . PHE B 1 141 ? 175.451 167.395 160.138 1 32.26 93 PHE B C 1
ATOM 4157 O O . PHE B 1 141 ? 175.567 168.011 159.066 1 33.91 93 PHE B O 1
ATOM 4165 N N . ARG B 1 142 ? 174.606 167.785 161.096 1 33.37 94 ARG B N 1
ATOM 4166 C CA . ARG B 1 142 ? 173.714 168.919 160.856 1 35.16 94 ARG B CA 1
ATOM 4167 C C . ARG B 1 142 ? 174.502 170.188 160.532 1 32.81 94 ARG B C 1
ATOM 4168 O O . ARG B 1 142 ? 174.244 170.86 159.522 1 34.21 94 ARG B O 1
ATOM 4176 N N . GLU B 1 143 ? 175.488 170.518 161.369 1 33.93 95 GLU B N 1
ATOM 4177 C CA . GLU B 1 143 ? 176.189 171.789 161.213 1 34.02 95 GLU B CA 1
ATOM 4178 C C . GLU B 1 143 ? 177.033 171.827 159.941 1 32.65 95 GLU B C 1
ATOM 4179 O O . GLU B 1 143 ? 177.054 172.845 159.235 1 33.29 95 GLU B O 1
ATOM 4185 N N . GLU B 1 144 ? 177.743 170.74 159.631 1 32 96 GLU B N 1
ATOM 4186 C CA . GLU B 1 144 ? 178.566 170.724 158.429 1 32.27 96 GLU B CA 1
ATOM 4187 C C . GLU B 1 144 ? 177.708 170.834 157.178 1 29.09 96 GLU B C 1
ATOM 4188 O O . GLU B 1 144 ? 178.07 171.546 156.231 1 31.44 96 GLU B O 1
ATOM 4194 N N . ASN B 1 145 ? 176.561 170.146 157.151 1 28.32 97 ASN B N 1
ATOM 4195 C CA . ASN B 1 145 ? 175.675 170.291 156.003 1 25.93 97 ASN B CA 1
ATOM 4196 C C . ASN B 1 145 ? 175.196 171.73 155.861 1 26.42 97 ASN B C 1
ATOM 4197 O O . ASN B 1 145 ? 175.12 172.255 154.746 1 25.53 97 ASN B O 1
ATOM 4202 N N . THR B 1 146 ? 174.861 172.384 156.977 1 28.32 98 THR B N 1
ATOM 4203 C CA . THR B 1 146 ? 174.397 173.768 156.891 1 27.39 98 THR B CA 1
ATOM 4204 C C . THR B 1 146 ? 175.483 174.691 156.341 1 27.62 98 THR B C 1
ATOM 4205 O O . THR B 1 146 ? 175.204 175.574 155.518 1 28.23 98 THR B O 1
ATOM 4209 N N . ILE B 1 147 ? 176.729 174.506 156.784 1 28.11 99 ILE B N 1
ATOM 4210 C CA . ILE B 1 147 ? 177.82 175.332 156.266 1 28.07 99 ILE B CA 1
ATOM 4211 C C . ILE B 1 147 ? 178.001 175.097 154.77 1 26.28 99 ILE B C 1
ATOM 4212 O O . ILE B 1 147 ? 178.197 176.044 153.99 1 28.82 99 ILE B O 1
ATOM 4217 N N . ALA B 1 148 ? 177.942 173.833 154.344 1 26.84 100 ALA B N 1
ATOM 4218 C CA . ALA B 1 148 ? 178.056 173.538 152.921 1 24.87 100 ALA B CA 1
ATOM 4219 C C . ALA B 1 148 ? 176.934 174.202 152.132 1 23.94 100 ALA B C 1
ATOM 4220 O O . ALA B 1 148 ? 177.161 174.709 151.029 1 26.04 100 ALA B O 1
ATOM 4222 N N . PHE B 1 149 ? 175.715 174.204 152.676 1 25.24 101 PHE B N 1
ATOM 4223 C CA . PHE B 1 149 ? 174.606 174.868 151.996 1 24.42 101 PHE B CA 1
ATOM 4224 C C . PHE B 1 149 ? 174.863 176.362 151.858 1 24.98 101 PHE B C 1
ATOM 4225 O O . PHE B 1 149 ? 174.588 176.952 150.807 1 26.35 101 PHE B O 1
ATOM 4233 N N . ARG B 1 150 ? 175.388 176.993 152.909 1 23.69 102 ARG B N 1
ATOM 4234 C CA . ARG B 1 150 ? 175.698 178.417 152.813 1 23.24 102 ARG B CA 1
ATOM 4235 C C . ARG B 1 150 ? 176.715 178.68 151.71 1 26.11 102 ARG B C 1
ATOM 4236 O O . ARG B 1 150 ? 176.577 179.64 150.945 1 29.08 102 ARG B O 1
ATOM 4244 N N . HIS B 1 151 ? 177.737 177.831 151.602 1 28.14 103 HIS B N 1
ATOM 4245 C CA . HIS B 1 151 ? 178.729 178.037 150.549 1 26.35 103 HIS B CA 1
ATOM 4246 C C . HIS B 1 151 ? 178.174 177.726 149.162 1 26.31 103 HIS B C 1
ATOM 4247 O O . HIS B 1 151 ? 178.627 178.31 148.174 1 29.44 103 HIS B O 1
ATOM 4254 N N . LEU B 1 152 ? 177.2 176.822 149.062 1 28.29 104 LEU B N 1
ATOM 4255 C CA . LEU B 1 152 ? 176.673 176.452 147.753 1 23.22 104 LEU B CA 1
ATOM 4256 C C . LEU B 1 152 ? 175.663 177.464 147.225 1 26.54 104 LEU B C 1
ATOM 4257 O O . LEU B 1 152 ? 175.67 177.777 146.031 1 28.47 104 LEU B O 1
ATOM 4262 N N . PHE B 1 153 ? 174.788 177.985 148.085 1 26.29 105 PHE B N 1
ATOM 4263 C CA . PHE B 1 153 ? 173.613 178.711 147.627 1 26 105 PHE B CA 1
ATOM 4264 C C . PHE B 1 153 ? 173.698 180.223 147.791 1 26.25 105 PHE B C 1
ATOM 4265 O O . PHE B 1 153 ? 172.887 180.931 147.189 1 29.97 105 PHE B O 1
ATOM 4273 N N . LEU B 1 154 ? 174.644 180.741 148.568 1 28.61 106 LEU B N 1
ATOM 4274 C CA . LEU B 1 154 ? 174.759 182.175 148.804 1 26.38 106 LEU B CA 1
ATOM 4275 C C . LEU B 1 154 ? 175.898 182.738 147.962 1 29.12 106 LEU B C 1
ATOM 4276 O O . LEU B 1 154 ? 177.064 182.391 148.173 1 35.61 106 LEU B O 1
ATOM 4281 N N . LEU B 1 155 ? 175.555 183.612 147.02 1 30.15 107 LEU B N 1
ATOM 4282 C CA . LEU B 1 155 ? 176.53 184.165 146.087 1 26.52 107 LEU B CA 1
ATOM 4283 C C . LEU B 1 155 ? 177.539 185.04 146.822 1 28.33 107 LEU B C 1
ATOM 4284 O O . LEU B 1 155 ? 177.165 186.013 147.483 1 33.06 107 LEU B O 1
ATOM 4289 N N . GLY B 1 156 ? 178.818 184.697 146.7 1 33.58 108 GLY B N 1
ATOM 4290 C CA . GLY B 1 156 ? 179.866 185.478 147.322 1 32.43 108 GLY B CA 1
ATOM 4291 C C . GLY B 1 156 ? 179.969 185.328 148.82 1 34.67 108 GLY B C 1
ATOM 4292 O O . GLY B 1 156 ? 180.572 186.18 149.474 1 40.88 108 GLY B O 1
ATOM 4293 N N . TYR B 1 157 ? 179.396 184.272 149.387 1 35.07 109 TYR B N 1
ATOM 4294 C CA . TYR B 1 157 ? 179.476 184.059 150.823 1 32.2 109 TYR B CA 1
ATOM 4295 C C . TYR B 1 157 ? 180.876 183.606 151.225 1 34.8 109 TYR B C 1
ATOM 4296 O O . TYR B 1 157 ? 181.554 182.883 150.494 1 41.47 109 TYR B O 1
ATOM 4305 N N . SER B 1 158 ? 181.305 184.042 152.407 1 35.22 110 SER B N 1
ATOM 4306 C CA . SER B 1 158 ? 182.566 183.604 152.984 1 39.61 110 SER B CA 1
ATOM 4307 C C . SER B 1 158 ? 182.383 183.408 154.481 1 41.39 110 SER B C 1
ATOM 4308 O O . SER B 1 158 ? 181.51 184.019 155.1 1 43.33 110 SER B O 1
ATOM 4311 N N . ASP B 1 159 ? 183.219 182.547 155.057 1 42.5 111 ASP B N 1
ATOM 4312 C CA . ASP B 1 159 ? 183.087 182.208 156.467 1 41.48 111 ASP B CA 1
ATOM 4313 C C . ASP B 1 159 ? 183.25 183.447 157.339 1 42.28 111 ASP B C 1
ATOM 4314 O O . ASP B 1 159 ? 184.109 184.296 157.09 1 44.02 111 ASP B O 1
ATOM 4319 N N . GLY B 1 160 ? 182.415 183.542 158.37 1 46.19 112 GLY B N 1
ATOM 4320 C CA . GLY B 1 160 ? 182.448 184.664 159.282 1 47.91 112 GLY B CA 1
ATOM 4321 C C . GLY B 1 160 ? 181.669 185.88 158.837 1 48.2 112 GLY B C 1
ATOM 4322 O O . GLY B 1 160 ? 181.687 186.894 159.542 1 52.49 112 GLY B O 1
ATOM 4323 N N . ALA B 1 161 ? 180.981 185.817 157.7 1 50.64 113 ALA B N 1
ATOM 4324 C CA . ALA B 1 161 ? 180.241 186.95 157.165 1 50.22 113 ALA B CA 1
ATOM 4325 C C . ALA B 1 161 ? 178.749 186.877 157.464 1 49.16 113 ALA B C 1
ATOM 4326 O O . ALA B 1 161 ? 177.984 187.678 156.922 1 50.06 113 ALA B O 1
ATOM 4328 N N . ASP B 1 162 ? 178.321 185.948 158.322 1 50.11 114 ASP B N 1
ATOM 4329 C CA . ASP B 1 162 ? 176.892 185.713 158.507 1 48.17 114 ASP B CA 1
ATOM 4330 C C . ASP B 1 162 ? 176.173 186.968 158.987 1 46.51 114 ASP B C 1
ATOM 4331 O O . ASP B 1 162 ? 175.064 187.266 158.533 1 46.95 114 ASP B O 1
ATOM 4336 N N . ASP B 1 163 ? 176.785 187.712 159.908 1 48.33 115 ASP B N 1
ATOM 4337 C CA . ASP B 1 163 ? 176.088 188.825 160.544 1 47.05 115 ASP B CA 1
ATOM 4338 C C . ASP B 1 163 ? 175.957 190.04 159.631 1 45.93 115 ASP B C 1
ATOM 4339 O O . ASP B 1 163 ? 175.027 190.833 159.808 1 53.95 115 ASP B O 1
ATOM 4344 N N . THR B 1 164 ? 176.858 190.212 158.663 1 43.7 116 THR B N 1
ATOM 4345 C CA . THR B 1 164 ? 176.839 191.38 157.791 1 42.98 116 THR B CA 1
ATOM 4346 C C . THR B 1 164 ? 176.42 191.076 156.36 1 36.17 116 THR B C 1
ATOM 4347 O O . THR B 1 164 ? 176.219 192.017 155.587 1 42.84 116 THR B O 1
ATOM 4351 N N . PHE B 1 165 ? 176.283 189.807 155.989 1 34.62 117 PHE B N 1
ATOM 4352 C CA . PHE B 1 165 ? 175.957 189.442 154.615 1 31.58 117 PHE B CA 1
ATOM 4353 C C . PHE B 1 165 ? 174.652 190.101 154.181 1 28.78 117 PHE B C 1
ATOM 4354 O O . PHE B 1 165 ? 173.603 189.874 154.788 1 31.2 117 PHE B O 1
ATOM 4362 N N . ALA B 1 166 ? 174.714 190.91 153.125 1 27.19 118 ALA B N 1
ATOM 4363 C CA . ALA B 1 166 ? 173.556 191.686 152.7 1 26.9 118 ALA B CA 1
ATOM 4364 C C . ALA B 1 166 ? 173.732 192.13 151.256 1 25.66 118 ALA B C 1
ATOM 4365 O O . ALA B 1 166 ? 174.844 192.169 150.729 1 31.16 118 ALA B O 1
ATOM 4367 N N . ALA B 1 167 ? 172.612 192.472 150.629 1 25.65 119 ALA B N 1
ATOM 4368 C CA . ALA B 1 167 ? 172.593 193.085 149.309 1 23.42 119 ALA B CA 1
ATOM 4369 C C . ALA B 1 167 ? 172.314 194.579 149.436 1 23.48 119 ALA B C 1
ATOM 4370 O O . ALA B 1 167 ? 171.692 195.032 150.398 1 24.78 119 ALA B O 1
ATOM 4372 N N . TYR B 1 168 ? 172.787 195.345 148.451 1 27.97 120 TYR B N 1
ATOM 4373 C CA . TYR B 1 168 ? 172.662 196.796 148.477 1 22.87 120 TYR B CA 1
ATOM 4374 C C . TYR B 1 168 ? 172.194 197.41 147.167 1 25.24 120 TYR B C 1
ATOM 4375 O O . TYR B 1 168 ? 171.896 198.607 147.15 1 32.71 120 TYR B O 1
ATOM 4384 N N . THR B 1 169 ? 172.12 196.649 146.081 1 28.14 121 THR B N 1
ATOM 4385 C CA . THR B 1 169 ? 171.576 197.135 144.823 1 28.63 121 THR B CA 1
ATOM 4386 C C . THR B 1 169 ? 170.583 196.115 144.287 1 27.87 121 THR B C 1
ATOM 4387 O O . THR B 1 169 ? 170.609 194.94 144.655 1 33.15 121 THR B O 1
ATOM 4391 N N . ARG B 1 170 ? 169.692 196.586 143.415 1 28 122 ARG B N 1
ATOM 4392 C CA . ARG B 1 170 ? 168.709 195.695 142.807 1 29.77 122 ARG B CA 1
ATOM 4393 C C . ARG B 1 170 ? 169.395 194.576 142.036 1 30.14 122 ARG B C 1
ATOM 4394 O O . ARG B 1 170 ? 168.961 193.416 142.076 1 33.07 122 ARG B O 1
ATOM 4402 N N . GLU B 1 171 ? 170.476 194.91 141.339 1 32.2 123 GLU B N 1
ATOM 4403 C CA . GLU B 1 171 ? 171.196 193.925 140.548 1 31.76 123 GLU B CA 1
ATOM 4404 C C . GLU B 1 171 ? 171.82 192.856 141.439 1 30.63 123 GLU B C 1
ATOM 4405 O O . GLU B 1 171 ? 171.757 191.664 141.123 1 36.13 123 GLU B O 1
ATOM 4411 N N . GLN B 1 172 ? 172.394 193.262 142.574 1 30.67 124 GLN B N 1
ATOM 4412 C CA . GLN B 1 172 ? 172.946 192.296 143.518 1 29.81 124 GLN B CA 1
ATOM 4413 C C . GLN B 1 172 ? 171.875 191.337 144.018 1 27.43 124 GLN B C 1
ATOM 4414 O O . GLN B 1 172 ? 172.112 190.129 144.122 1 33.43 124 GLN B O 1
ATOM 4420 N N . LEU B 1 173 ? 170.697 191.861 144.351 1 26.79 125 LEU B N 1
ATOM 4421 C CA . LEU B 1 173 ? 169.629 191.019 144.877 1 26.57 125 LEU B CA 1
ATOM 4422 C C . LEU B 1 173 ? 169.145 190.025 143.827 1 25.38 125 LEU B C 1
ATOM 4423 O O . LEU B 1 173 ? 168.967 188.834 144.118 1 30.16 125 LEU B O 1
ATOM 4428 N N . TYR B 1 174 ? 168.927 190.497 142.597 1 27.9 126 TYR B N 1
ATOM 4429 C CA . TYR B 1 174 ? 168.521 189.585 141.532 1 27.12 126 TYR B CA 1
ATOM 4430 C C . TYR B 1 174 ? 169.572 188.507 141.311 1 27.34 126 TYR B C 1
ATOM 4431 O O . TYR B 1 174 ? 169.239 187.326 141.144 1 31.02 126 TYR B O 1
ATOM 4440 N N . GLN B 1 175 ? 170.849 188.895 141.31 1 29.24 127 GLN B N 1
ATOM 4441 C CA . GLN B 1 175 ? 171.915 187.925 141.104 1 26.47 127 GLN B CA 1
ATOM 4442 C C . GLN B 1 175 ? 171.939 186.888 142.217 1 28.94 127 GLN B C 1
ATOM 4443 O O . GLN B 1 175 ? 172.119 185.698 141.953 1 32.12 127 GLN B O 1
ATOM 4449 N N . ALA B 1 176 ? 171.754 187.315 143.467 1 26.14 128 ALA B N 1
ATOM 4450 C CA . ALA B 1 176 ? 171.742 186.362 144.573 1 23.76 128 ALA B CA 1
ATOM 4451 C C . ALA B 1 176 ? 170.582 185.378 144.447 1 25.99 128 ALA B C 1
ATOM 4452 O O . ALA B 1 176 ? 170.762 184.165 144.622 1 29.47 128 ALA B O 1
ATOM 4454 N N . ILE B 1 177 ? 169.386 185.88 144.13 1 26.46 129 ILE B N 1
ATOM 4455 C CA . ILE B 1 177 ? 168.221 185.002 144.01 1 26.62 129 ILE B CA 1
ATOM 4456 C C . ILE B 1 177 ? 168.441 183.977 142.902 1 26.53 129 ILE B C 1
ATOM 4457 O O . ILE B 1 177 ? 168.25 182.763 143.092 1 29.74 129 ILE B O 1
ATOM 4462 N N . PHE B 1 178 ? 168.855 184.451 141.725 1 27.73 130 PHE B N 1
ATOM 4463 C CA . PHE B 1 178 ? 169.046 183.543 140.604 1 26.71 130 PHE B CA 1
ATOM 4464 C C . PHE B 1 178 ? 170.199 182.581 140.852 1 27.48 130 PHE B C 1
ATOM 4465 O O . PHE B 1 178 ? 170.135 181.431 140.416 1 33.22 130 PHE B O 1
ATOM 4473 N N . HIS B 1 179 ? 171.247 183.015 141.555 1 27.55 131 HIS B N 1
ATOM 4474 C CA . HIS B 1 179 ? 172.331 182.102 141.889 1 23.48 131 HIS B CA 1
ATOM 4475 C C . HIS B 1 179 ? 171.839 180.978 142.785 1 25.37 131 HIS B C 1
ATOM 4476 O O . HIS B 1 179 ? 172.181 179.811 142.569 1 28.72 131 HIS B O 1
ATOM 4483 N N . ALA B 1 180 ? 171.039 181.309 143.799 1 26.27 132 ALA B N 1
ATOM 4484 C CA . ALA B 1 180 ? 170.512 180.272 144.677 1 22.97 132 ALA B CA 1
ATOM 4485 C C . ALA B 1 180 ? 169.687 179.259 143.89 1 25.43 132 ALA B C 1
ATOM 4486 O O . ALA B 1 180 ? 169.873 178.043 144.031 1 28.21 132 ALA B O 1
ATOM 4488 N N . VAL B 1 181 ? 168.785 179.743 143.032 1 27.16 133 VAL B N 1
ATOM 4489 C CA . VAL B 1 181 ? 167.937 178.814 142.283 1 25.68 133 VAL B CA 1
ATOM 4490 C C . VAL B 1 181 ? 168.769 177.973 141.312 1 27.1 133 VAL B C 1
ATOM 4491 O O . VAL B 1 181 ? 168.561 176.758 141.184 1 29.15 133 VAL B O 1
ATOM 4495 N N . ASP B 1 182 ? 169.717 178.599 140.611 1 30.29 134 ASP B N 1
ATOM 4496 C CA . ASP B 1 182 ? 170.54 177.866 139.655 1 28.62 134 ASP B CA 1
ATOM 4497 C C . ASP B 1 182 ? 171.377 176.801 140.347 1 25.27 134 ASP B C 1
ATOM 4498 O O . ASP B 1 182 ? 171.547 175.698 139.82 1 28.98 134 ASP B O 1
ATOM 4503 N N . GLN B 1 183 ? 171.927 177.117 141.519 1 26.39 135 GLN B N 1
ATOM 4504 C CA . GLN B 1 183 ? 172.688 176.122 142.263 1 25.25 135 GLN B CA 1
ATOM 4505 C C . GLN B 1 183 ? 171.794 174.982 142.727 1 25.66 135 GLN B C 1
ATOM 4506 O O . GLN B 1 183 ? 172.202 173.817 142.702 1 30.36 135 GLN B O 1
ATOM 4512 N N . TYR B 1 184 ? 170.57 175.295 143.157 1 28.08 136 TYR B N 1
ATOM 4513 C CA . TYR B 1 184 ? 169.629 174.233 143.491 1 24.63 136 TYR B CA 1
ATOM 4514 C C . TYR B 1 184 ? 169.413 173.305 142.304 1 25.95 136 TYR B C 1
ATOM 4515 O O . TYR B 1 184 ? 169.358 172.082 142.464 1 27.96 136 TYR B O 1
ATOM 4524 N N . LEU B 1 185 ? 169.283 173.869 141.104 1 27.26 137 LEU B N 1
ATOM 4525 C CA . LEU B 1 185 ? 169.053 173.031 139.93 1 27.39 137 LEU B CA 1
ATOM 4526 C C . LEU B 1 185 ? 170.308 172.267 139.51 1 30.62 137 LEU B C 1
ATOM 4527 O O . LEU B 1 185 ? 170.2 171.181 138.933 1 33.22 137 LEU B O 1
ATOM 4532 N N . ALA B 1 186 ? 171.492 172.808 139.776 1 29.31 138 ALA B N 1
ATOM 4533 C CA . ALA B 1 186 ? 172.745 172.177 139.376 1 29.23 138 ALA B CA 1
ATOM 4534 C C . ALA B 1 186 ? 173.322 171.248 140.439 1 32.62 138 ALA B C 1
ATOM 4535 O O . ALA B 1 186 ? 174.34 170.602 140.184 1 32.08 138 ALA B O 1
ATOM 4537 N N . LEU B 1 187 ? 172.691 171.162 141.608 1 31.95 139 LEU B N 1
ATOM 4538 C CA . LEU B 1 187 ? 173.255 170.433 142.744 1 29.09 139 LEU B CA 1
ATOM 4539 C C . LEU B 1 187 ? 173.796 169.047 142.411 1 30.97 139 LEU B C 1
ATOM 4540 O O . LEU B 1 187 ? 174.897 168.717 142.878 1 33.77 139 LEU B O 1
ATOM 4545 N N . PRO B 1 188 ? 173.104 168.195 141.652 1 36.38 140 PRO B N 1
ATOM 4546 C CA . PRO B 1 188 ? 173.639 166.843 141.417 1 33.78 140 PRO B CA 1
ATOM 4547 C C . PRO B 1 188 ? 174.999 166.83 140.742 1 36.1 140 PRO B C 1
ATOM 4548 O O . PRO B 1 188 ? 175.776 165.894 140.962 1 44.61 140 PRO B O 1
ATOM 4552 N N . ASP B 1 189 ? 175.314 167.833 139.926 1 36.32 141 ASP B N 1
ATOM 4553 C CA . ASP B 1 189 ? 176.548 167.827 139.154 1 37.7 141 ASP B CA 1
ATOM 4554 C C . ASP B 1 189 ? 177.716 168.509 139.853 1 36.13 141 ASP B C 1
ATOM 4555 O O . ASP B 1 189 ? 178.865 168.264 139.473 1 38.04 141 ASP B O 1
ATOM 4560 N N . VAL B 1 190 ? 177.467 169.345 140.859 1 33 142 VAL B N 1
ATOM 4561 C CA . VAL B 1 190 ? 178.521 170.189 141.411 1 32.3 142 VAL B CA 1
ATOM 4562 C C . VAL B 1 190 ? 178.814 169.835 142.863 1 32.19 142 VAL B C 1
ATOM 4563 O O . VAL B 1 190 ? 179.939 170.012 143.335 1 36.28 142 VAL B O 1
ATOM 4567 N N . SER B 1 191 ? 177.814 169.339 143.581 1 35.81 143 SER B N 1
ATOM 4568 C CA . SER B 1 191 ? 177.958 169.159 145.018 1 33.41 143 SER B CA 1
ATOM 4569 C C . SER B 1 191 ? 178.849 167.965 145.347 1 30.63 143 SER B C 1
ATOM 4570 O O . SER B 1 191 ? 178.85 166.947 144.653 1 32.62 143 SER B O 1
ATOM 4573 N N . LEU B 1 192 ? 179.618 168.107 146.427 1 32.32 144 LEU B N 1
ATOM 4574 C CA . LEU B 1 192 ? 180.4 167 146.961 1 29.21 144 LEU B CA 1
ATOM 4575 C C . LEU B 1 192 ? 179.55 166.008 147.742 1 30.77 144 LEU B C 1
ATOM 4576 O O . LEU B 1 192 ? 179.921 164.835 147.834 1 34.78 144 LEU B O 1
ATOM 4581 N N . GLY B 1 193 ? 178.426 166.45 148.311 1 32.05 145 GLY B N 1
ATOM 4582 C CA . GLY B 1 193 ? 177.503 165.544 148.958 1 30.49 145 GLY B CA 1
ATOM 4583 C C . GLY B 1 193 ? 176.516 164.933 147.981 1 30.62 145 GLY B C 1
ATOM 4584 O O . GLY B 1 193 ? 176.367 165.382 146.849 1 36.75 145 GLY B O 1
ATOM 4585 N N . ARG B 1 194 ? 175.84 163.884 148.438 1 30.72 146 ARG B N 1
ATOM 4586 C CA . ARG B 1 194 ? 174.803 163.212 147.66 1 33.4 146 ARG B CA 1
ATOM 4587 C C . ARG B 1 194 ? 173.45 163.566 148.264 1 33.04 146 ARG B C 1
ATOM 4588 O O . ARG B 1 194 ? 173.156 163.194 149.404 1 33.68 146 ARG B O 1
ATOM 4596 N N . TYR B 1 195 ? 172.628 164.274 147.496 1 30.67 147 TYR B N 1
ATOM 4597 C CA . TYR B 1 195 ? 171.349 164.775 147.968 1 29.67 147 TYR B CA 1
ATOM 4598 C C . TYR B 1 195 ? 170.239 164.317 147.037 1 27.71 147 TYR B C 1
ATOM 4599 O O . TYR B 1 195 ? 170.437 164.187 145.828 1 36 147 TYR B O 1
ATOM 4608 N N . ALA B 1 196 ? 169.071 164.066 147.613 1 30.66 148 ALA B N 1
ATOM 4609 C CA . ALA B 1 196 ? 167.87 163.761 146.854 1 31.81 148 ALA B CA 1
ATOM 4610 C C . ALA B 1 196 ? 166.852 164.879 147.034 1 30.19 148 ALA B C 1
ATOM 4611 O O . ALA B 1 196 ? 166.757 165.488 148.101 1 28.98 148 ALA B O 1
ATOM 4613 N N . TYR B 1 197 ? 166.1 165.148 145.972 1 32.2 149 TYR B N 1
ATOM 4614 C CA . TYR B 1 197 ? 165.071 166.175 146.002 1 31.8 149 TYR B CA 1
ATOM 4615 C C . TYR B 1 197 ? 163.799 165.66 146.663 1 32.83 149 TYR B C 1
ATOM 4616 O O . TYR B 1 197 ? 163.48 164.47 146.609 1 39.08 149 TYR B O 1
ATOM 4625 N N . VAL B 1 198 ? 163.07 166.579 147.287 1 33.24 150 VAL B N 1
ATOM 4626 C CA . VAL B 1 198 ? 161.741 166.323 147.827 1 32.4 150 VAL B CA 1
ATOM 4627 C C . VAL B 1 198 ? 160.747 167.168 147.045 1 36.54 150 VAL B C 1
ATOM 4628 O O . VAL B 1 198 ? 160.994 168.351 146.789 1 40.94 150 VAL B O 1
ATOM 4632 N N . ARG B 1 199 ? 159.629 166.561 146.659 1 38.63 151 ARG B N 1
ATOM 4633 C CA . ARG B 1 199 ? 158.6 167.235 145.884 1 40.46 151 ARG B CA 1
ATOM 4634 C C . ARG B 1 199 ? 157.277 167.225 146.635 1 40.65 151 ARG B C 1
ATOM 4635 O O . ARG B 1 199 ? 157.036 166.389 147.508 1 46 151 ARG B O 1
ATOM 4643 N N . GLY B 1 200 ? 156.42 168.18 146.283 1 44.68 152 GLY B N 1
ATOM 4644 C CA . GLY B 1 200 ? 155.064 168.18 146.801 1 45.4 152 GLY B CA 1
ATOM 4645 C C . GLY B 1 200 ? 155.021 168.403 148.299 1 45.48 152 GLY B C 1
ATOM 4646 O O . GLY B 1 200 ? 155.824 169.147 148.87 1 45.41 152 GLY B O 1
ATOM 4647 N N . GLY B 1 201 ? 154.067 167.743 148.947 1 51.19 153 GLY B N 1
ATOM 4648 C CA . GLY B 1 201 ? 153.815 167.982 150.349 1 48.34 153 GLY B CA 1
ATOM 4649 C C . GLY B 1 201 ? 152.953 169.216 150.547 1 55.18 153 GLY B C 1
ATOM 4650 O O . GLY B 1 201 ? 152.307 169.721 149.623 1 56.31 153 GLY B O 1
ATOM 4651 N N . GLY B 1 202 ? 152.954 169.711 151.778 1 51.14 154 GLY B N 1
ATOM 4652 C CA . GLY B 1 202 ? 152.168 170.882 152.102 1 53.43 154 GLY B CA 1
ATOM 4653 C C . GLY B 1 202 ? 152.693 172.142 151.448 1 53.92 154 GLY B C 1
ATOM 4654 O O . GLY B 1 202 ? 153.484 172.079 150.504 1 51.39 154 GLY B O 1
ATOM 4655 N N . ASP B 1 203 ? 152.253 173.295 151.938 1 55.3 155 ASP B N 1
ATOM 4656 C CA . ASP B 1 203 ? 152.744 174.557 151.427 1 52.34 155 ASP B CA 1
ATOM 4657 C C . ASP B 1 203 ? 154.163 174.808 151.932 1 50.48 155 ASP B C 1
ATOM 4658 O O . ASP B 1 203 ? 154.574 174.259 152.955 1 53.47 155 ASP B O 1
ATOM 4663 N N . PRO B 1 204 ? 154.931 175.651 151.235 1 43.59 156 PRO B N 1
ATOM 4664 C CA . PRO B 1 204 ? 154.556 176.465 150.073 1 40.89 156 PRO B CA 1
ATOM 4665 C C . PRO B 1 204 ? 154.703 175.74 148.741 1 42.15 156 PRO B C 1
ATOM 4666 O O . PRO B 1 204 ? 154.573 176.36 147.693 1 46.7 156 PRO B O 1
ATOM 4670 N N . TRP B 1 205 ? 154.97 174.438 148.74 1 41.86 157 TRP B N 1
ATOM 4671 C CA . TRP B 1 205 ? 155.194 173.698 147.507 1 41.27 157 TRP B CA 1
ATOM 4672 C C . TRP B 1 205 ? 153.88 173.147 146.975 1 46.05 157 TRP B C 1
ATOM 4673 O O . TRP B 1 205 ? 153.099 172.554 147.723 1 55.52 157 TRP B O 1
ATOM 4684 N N . THR B 1 206 ? 153.64 173.349 145.685 1 47.61 158 THR B N 1
ATOM 4685 C CA . THR B 1 206 ? 152.575 172.638 145.003 1 48.07 158 THR B CA 1
ATOM 4686 C C . THR B 1 206 ? 153.034 171.219 144.679 1 52.8 158 THR B C 1
ATOM 4687 O O . THR B 1 206 ? 154.213 170.876 144.796 1 56.96 158 THR B O 1
ATOM 4691 N N . ASN B 1 207 ? 152.085 170.381 144.277 1 55.43 159 ASN B N 1
ATOM 4692 C CA . ASN B 1 207 ? 152.417 169.004 143.942 1 55.1 159 ASN B CA 1
ATOM 4693 C C . ASN B 1 207 ? 153.426 168.982 142.803 1 51.42 159 ASN B C 1
ATOM 4694 O O . ASN B 1 207 ? 153.254 169.667 141.791 1 54.32 159 ASN B O 1
ATOM 4699 N N . GLY B 1 208 ? 154.485 168.195 142.973 1 48.13 160 GLY B N 1
ATOM 4700 C CA . GLY B 1 208 ? 155.525 168.086 141.977 1 47.35 160 GLY B CA 1
ATOM 4701 C C . GLY B 1 208 ? 156.595 169.153 142.042 1 45.03 160 GLY B C 1
ATOM 4702 O O . GLY B 1 208 ? 157.582 169.057 141.304 1 50.18 160 GLY B O 1
ATOM 4703 N N . SER B 1 209 ? 156.448 170.153 142.903 1 42.4 161 SER B N 1
ATOM 4704 C CA . SER B 1 209 ? 157.387 171.261 142.984 1 40.02 161 SER B CA 1
ATOM 4705 C C . SER B 1 209 ? 158.42 170.999 144.072 1 40.03 161 SER B C 1
ATOM 4706 O O . SER B 1 209 ? 158.086 170.532 145.164 1 37.28 161 SER B O 1
ATOM 4709 N N . GLY B 1 210 ? 159.675 171.301 143.763 1 35.14 162 GLY B N 1
ATOM 4710 C CA . GLY B 1 210 ? 160.753 171.11 144.707 1 32.24 162 GLY B CA 1
ATOM 4711 C C . GLY B 1 210 ? 161.191 172.385 145.393 1 27.38 162 GLY B C 1
ATOM 4712 O O . GLY B 1 210 ? 161.609 172.35 146.551 1 29.77 162 GLY B O 1
ATOM 4713 N N . LEU B 1 211 ? 161.112 173.515 144.695 1 28.22 163 LEU B N 1
ATOM 4714 C CA . LEU B 1 211 ? 161.571 174.789 145.232 1 26.8 163 LEU B CA 1
ATOM 4715 C C . LEU B 1 211 ? 160.46 175.823 145.123 1 27.96 163 LEU B C 1
ATOM 4716 O O . LEU B 1 211 ? 159.798 175.921 144.087 1 28.77 163 LEU B O 1
ATOM 4721 N N . ALA B 1 212 ? 160.258 176.587 146.19 1 28.17 164 ALA B N 1
ATOM 4722 C CA . ALA B 1 212 ? 159.281 177.669 146.208 1 29.95 164 ALA B CA 1
ATOM 4723 C C . ALA B 1 212 ? 160.018 178.99 146.369 1 28.38 164 ALA B C 1
ATOM 4724 O O . ALA B 1 212 ? 160.772 179.167 147.331 1 29.6 164 ALA B O 1
ATOM 4726 N N . LEU B 1 213 ? 159.798 179.91 145.433 1 28.64 165 LEU B N 1
ATOM 4727 C CA . LEU B 1 213 ? 160.429 181.229 145.441 1 30.91 165 LEU B CA 1
ATOM 4728 C C . LEU B 1 213 ? 159.323 182.259 145.624 1 31.51 165 LEU B C 1
ATOM 4729 O O . LEU B 1 213 ? 158.597 182.562 144.673 1 31.71 165 LEU B O 1
ATOM 4734 N N . CYS B 1 214 ? 159.2 182.805 146.832 1 31.84 166 CYS B N 1
ATOM 4735 C CA . CYS B 1 214 ? 158.052 183.619 147.204 1 34.08 166 CYS B CA 1
ATOM 4736 C C . CYS B 1 214 ? 158.463 185.027 147.606 1 34.25 166 CYS B C 1
ATOM 4737 O O . CYS B 1 214 ? 159.366 185.212 148.422 1 35.36 166 CYS B O 1
ATOM 4740 N N . GLN B 1 215 ? 157.784 186.024 147.034 1 33.08 167 GLN B N 1
ATOM 4741 C CA . GLN B 1 215 ? 157.943 187.413 147.448 1 31.91 167 GLN B CA 1
ATOM 4742 C C . GLN B 1 215 ? 156.666 187.897 148.122 1 30.31 167 GLN B C 1
ATOM 4743 O O . GLN B 1 215 ? 155.551 187.618 147.659 1 33.33 167 GLN B O 1
ATOM 4749 N N . ARG B 1 216 ? 156.851 188.614 149.228 1 32.41 168 ARG B N 1
ATOM 4750 C CA . ARG B 1 216 ? 155.77 189.134 150.051 1 32.22 168 ARG B CA 1
ATOM 4751 C C . ARG B 1 216 ? 155.865 190.65 150.074 1 34.24 168 ARG B C 1
ATOM 4752 O O . ARG B 1 216 ? 156.926 191.199 150.412 1 37.74 168 ARG B O 1
ATOM 4760 N N . TYR B 1 217 ? 154.753 191.311 149.74 1 33.02 169 TYR B N 1
ATOM 4761 C CA . TYR B 1 217 ? 154.71 192.766 149.632 1 33.82 169 TYR B CA 1
ATOM 4762 C C . TYR B 1 217 ? 153.37 193.284 150.144 1 34.6 169 TYR B C 1
ATOM 4763 O O . TYR B 1 217 ? 152.474 192.515 150.483 1 34.82 169 TYR B O 1
ATOM 4772 N N . TYR B 1 218 ? 153.248 194.607 150.222 1 36.58 170 TYR B N 1
ATOM 4773 C CA . TYR B 1 218 ? 152.002 195.216 150.675 1 34.28 170 TYR B CA 1
ATOM 4774 C C . TYR B 1 218 ? 150.937 195.151 149.588 1 33.48 170 TYR B C 1
ATOM 4775 O O . TYR B 1 218 ? 151.227 195.307 148.4 1 34.75 170 TYR B O 1
ATOM 4784 N N . HIS B 1 219 ? 149.689 194.93 150.007 1 36.79 171 HIS B N 1
ATOM 4785 C CA . HIS B 1 219 ? 148.588 194.843 149.052 1 37.15 171 HIS B CA 1
ATOM 4786 C C . HIS B 1 219 ? 148.493 196.107 148.206 1 36.95 171 HIS B C 1
ATOM 4787 O O . HIS B 1 219 ? 148.399 196.04 146.976 1 39.3 171 HIS B O 1
ATOM 4794 N N . ARG B 1 220 ? 148.506 197.269 148.849 1 38.99 172 ARG B N 1
ATOM 4795 C CA . ARG B 1 220 ? 148.592 198.547 148.155 1 39.65 172 ARG B CA 1
ATOM 4796 C C . ARG B 1 220 ? 149.723 199.34 148.784 1 39.3 172 ARG B C 1
ATOM 4797 O O . ARG B 1 220 ? 149.686 199.622 149.982 1 41.99 172 ARG B O 1
ATOM 4805 N N . GLY B 1 221 ? 150.737 199.664 147.996 1 41.81 173 GLY B N 1
ATOM 4806 C CA . GLY B 1 221 ? 151.739 200.596 148.461 1 40.61 173 GLY B CA 1
ATOM 4807 C C . GLY B 1 221 ? 152.047 201.681 147.456 1 40.56 173 GLY B C 1
ATOM 4808 O O . GLY B 1 221 ? 152.587 201.405 146.383 1 46.15 173 GLY B O 1
ATOM 4809 N N A HIS B 1 222 ? 151.714 202.924 147.792 0.5 42.31 174 HIS B N 1
ATOM 4810 N N B HIS B 1 222 ? 151.722 202.924 147.797 0.5 42.37 174 HIS B N 1
ATOM 4811 C CA A HIS B 1 222 ? 152.109 204.091 147.011 0.5 41.81 174 HIS B CA 1
ATOM 4812 C CA B HIS B 1 222 ? 152.103 204.092 147.013 0.5 41.59 174 HIS B CA 1
ATOM 4813 C C A HIS B 1 222 ? 152.977 204.949 147.917 0.5 42.16 174 HIS B C 1
ATOM 4814 C C B HIS B 1 222 ? 152.974 204.958 147.911 0.5 42.18 174 HIS B C 1
ATOM 4815 O O A HIS B 1 222 ? 152.488 205.499 148.905 0.5 43.3 174 HIS B O 1
ATOM 4816 O O B HIS B 1 222 ? 152.483 205.521 148.892 0.5 43.34 174 HIS B O 1
ATOM 4829 N N . VAL B 1 223 ? 154.262 205.048 147.595 1 40.34 175 VAL B N 1
ATOM 4830 C CA . VAL B 1 223 ? 155.237 205.728 148.44 1 41 175 VAL B CA 1
ATOM 4831 C C . VAL B 1 223 ? 155.817 206.887 147.644 1 43.12 175 VAL B C 1
ATOM 4832 O O . VAL B 1 223 ? 156.394 206.678 146.57 1 46.15 175 VAL B O 1
ATOM 4836 N N . ASP B 1 224 ? 155.671 208.106 148.165 1 40.56 176 ASP B N 1
ATOM 4837 C CA . ASP B 1 224 ? 156.06 209.321 147.453 1 41.29 176 ASP B CA 1
ATOM 4838 C C . ASP B 1 224 ? 156.814 210.227 148.415 1 41.43 176 ASP B C 1
ATOM 4839 O O . ASP B 1 224 ? 156.268 211.213 148.926 1 44.01 176 ASP B O 1
ATOM 4844 N N . PRO B 1 225 ? 158.075 209.904 148.711 1 40.83 177 PRO B N 1
ATOM 4845 C CA . PRO B 1 225 ? 158.86 210.79 149.585 1 39.74 177 PRO B CA 1
ATOM 4846 C C . PRO B 1 225 ? 159.073 212.175 148.998 1 38.6 177 PRO B C 1
ATOM 4847 O O . PRO B 1 225 ? 159.263 213.133 149.755 1 41.32 177 PRO B O 1
ATOM 4851 N N . ALA B 1 226 ? 159.037 212.313 147.672 1 40.31 178 ALA B N 1
ATOM 4852 C CA . ALA B 1 226 ? 159.202 213.628 147.063 1 40.2 178 ALA B CA 1
ATOM 4853 C C . ALA B 1 226 ? 158.087 214.574 147.487 1 46.28 178 ALA B C 1
ATOM 4854 O O . ALA B 1 226 ? 158.335 215.753 147.763 1 49.54 178 ALA B O 1
ATOM 4856 N N . ASN B 1 227 ? 156.853 214.077 147.54 1 48.78 179 ASN B N 1
ATOM 4857 C CA . ASN B 1 227 ? 155.707 214.856 147.985 1 46.64 179 ASN B CA 1
ATOM 4858 C C . ASN B 1 227 ? 155.368 214.614 149.449 1 46.38 179 ASN B C 1
ATOM 4859 O O . ASN B 1 227 ? 154.357 215.128 149.931 1 52.4 179 ASN B O 1
ATOM 4864 N N . ASP B 1 228 ? 156.19 213.849 150.166 1 48.58 180 ASP B N 1
ATOM 4865 C CA . ASP B 1 228 ? 155.973 213.578 151.587 1 50.63 180 ASP B CA 1
ATOM 4866 C C . ASP B 1 228 ? 154.635 212.883 151.827 1 50.1 180 ASP B C 1
ATOM 4867 O O . ASP B 1 228 ? 153.912 213.209 152.769 1 53.14 180 ASP B O 1
ATOM 4872 N N . THR B 1 229 ? 154.297 211.915 150.978 1 48.9 181 THR B N 1
ATOM 4873 C CA . THR B 1 229 ? 152.995 211.269 151.054 1 47.59 181 THR B CA 1
ATOM 4874 C C . THR B 1 229 ? 153.135 209.763 150.89 1 45.1 181 THR B C 1
ATOM 4875 O O . THR B 1 229 ? 154.117 209.255 150.345 1 46.66 181 THR B O 1
ATOM 4879 N N . PHE B 1 230 ? 152.132 209.047 151.385 1 44.07 182 PHE B N 1
ATOM 4880 C CA . PHE B 1 230 ? 152.032 207.629 151.096 1 41.83 182 PHE B CA 1
ATOM 4881 C C . PHE B 1 230 ? 150.596 207.174 151.301 1 40.99 182 PHE B C 1
ATOM 4882 O O . PHE B 1 230 ? 149.807 207.811 152.001 1 45.31 182 PHE B O 1
ATOM 4890 N N . ASP B 1 231 ? 150.282 206.056 150.658 1 43.02 183 ASP B N 1
ATOM 4891 C CA . ASP B 1 231 ? 148.967 205.428 150.711 1 43.13 183 ASP B CA 1
ATOM 4892 C C . ASP B 1 231 ? 149.202 203.926 150.774 1 41.31 183 ASP B C 1
ATOM 4893 O O . ASP B 1 231 ? 149.613 203.317 149.78 1 44.86 183 ASP B O 1
ATOM 4898 N N . ILE B 1 232 ? 148.981 203.34 151.946 1 42.44 184 ILE B N 1
ATOM 4899 C CA . ILE B 1 232 ? 149.369 201.964 152.221 1 40.29 184 ILE B CA 1
ATOM 4900 C C . ILE B 1 232 ? 148.171 201.199 152.757 1 42.95 184 ILE B C 1
ATOM 4901 O O . ILE B 1 232 ? 147.463 201.682 153.645 1 47.31 184 ILE B O 1
ATOM 4906 N N . ASP B 1 233 ? 147.952 200.008 152.21 1 44.42 185 ASP B N 1
ATOM 4907 C CA . ASP B 1 233 ? 147.158 198.962 152.842 1 41.19 185 ASP B CA 1
ATOM 4908 C C . ASP B 1 233 ? 148.142 197.904 153.326 1 38.98 185 ASP B C 1
ATOM 4909 O O . ASP B 1 233 ? 148.667 197.13 152.512 1 41.47 185 ASP B O 1
ATOM 4914 N N . PRO B 1 234 ? 148.439 197.825 154.628 1 42.35 186 PRO B N 1
ATOM 4915 C CA . PRO B 1 234 ? 149.556 196.981 155.079 1 40.7 186 PRO B CA 1
ATOM 4916 C C . PRO B 1 234 ? 149.312 195.485 154.963 1 39.17 186 PRO B C 1
ATOM 4917 O O . PRO B 1 234 ? 150.178 194.711 155.38 1 44.58 186 PRO B O 1
ATOM 4921 N N . MET B 1 235 ? 148.177 195.047 154.429 1 40.22 187 MET B N 1
ATOM 4922 C CA . MET B 1 235 ? 147.936 193.62 154.266 1 38.29 187 MET B CA 1
ATOM 4923 C C . MET B 1 235 ? 148.97 193.013 153.325 1 39.64 187 MET B C 1
ATOM 4924 O O . MET B 1 235 ? 149.237 193.548 152.246 1 40.21 187 MET B O 1
ATOM 4929 N N . VAL B 1 236 ? 149.538 191.882 153.73 1 38.76 188 VAL B N 1
ATOM 4930 C CA . VAL B 1 236 ? 150.64 191.258 153.008 1 35.87 188 VAL B CA 1
ATOM 4931 C C . VAL B 1 236 ? 150.088 190.296 151.967 1 35.75 188 VAL B C 1
ATOM 4932 O O . VAL B 1 236 ? 149.265 189.428 152.278 1 43.55 188 VAL B O 1
ATOM 4936 N N . VAL B 1 237 ? 150.547 190.451 150.732 1 36.58 189 VAL B N 1
ATOM 4937 C CA . VAL B 1 237 ? 150.247 189.547 149.632 1 36.29 189 VAL B CA 1
ATOM 4938 C C . VAL B 1 237 ? 151.498 188.731 149.346 1 38.71 189 VAL B C 1
ATOM 4939 O O . VAL B 1 237 ? 152.604 189.285 149.249 1 39.99 189 VAL B O 1
ATOM 4943 N N . THR B 1 238 ? 151.32 187.418 149.23 1 38.86 190 THR B N 1
ATOM 4944 C CA . THR B 1 238 ? 152.381 186.485 148.885 1 36.21 190 THR B CA 1
ATOM 4945 C C . THR B 1 238 ? 152.16 185.999 147.461 1 37.68 190 THR B C 1
ATOM 4946 O O . THR B 1 238 ? 151.082 185.494 147.135 1 43.27 190 THR B O 1
ATOM 4950 N N . ASP B 1 239 ? 153.174 186.165 146.616 1 40.1 191 ASP B N 1
ATOM 4951 C CA . ASP B 1 239 ? 153.154 185.665 145.246 1 42.4 191 ASP B CA 1
ATOM 4952 C C . ASP B 1 239 ? 154.393 184.813 145.064 1 41.41 191 ASP B C 1
ATOM 4953 O O . ASP B 1 239 ? 155.492 185.251 145.422 1 43.37 191 ASP B O 1
ATOM 4958 N N . CYS B 1 240 ? 154.25 183.603 144.531 1 42.94 192 CYS B N 1
ATOM 4959 C CA . CYS B 1 240 ? 155.464 182.829 144.355 1 45.52 192 CYS B CA 1
ATOM 4960 C C . CYS B 1 240 ? 155.427 181.768 143.273 1 39.08 192 CYS B C 1
ATOM 4961 O O . CYS B 1 240 ? 154.375 181.271 142.868 1 45.14 192 CYS B O 1
ATOM 4964 N N . ILE B 1 241 ? 156.64 181.448 142.833 1 35.74 193 ILE B N 1
ATOM 4965 C CA . ILE B 1 241 ? 156.923 180.629 141.667 1 35.38 193 ILE B CA 1
ATOM 4966 C C . ILE B 1 241 ? 157.39 179.265 142.14 1 34.23 193 ILE B C 1
ATOM 4967 O O . ILE B 1 241 ? 158.165 179.152 143.102 1 36.71 193 ILE B O 1
ATOM 4972 N N . GLN B 1 242 ? 156.91 178.227 141.469 1 33.46 194 GLN B N 1
ATOM 4973 C CA . GLN B 1 242 ? 157.262 176.853 141.777 1 31.69 194 GLN B CA 1
ATOM 4974 C C . GLN B 1 242 ? 158.275 176.363 140.755 1 33.69 194 GLN B C 1
ATOM 4975 O O . GLN B 1 242 ? 158.067 176.514 139.547 1 41.19 194 GLN B O 1
ATOM 4981 N N . VAL B 1 243 ? 159.368 175.783 141.236 1 32.69 195 VAL B N 1
ATOM 4982 C CA . VAL B 1 243 ? 160.418 175.241 140.387 1 32.43 195 VAL B CA 1
ATOM 4983 C C . VAL B 1 243 ? 160.489 173.743 140.638 1 36.07 195 VAL B C 1
ATOM 4984 O O . VAL B 1 243 ? 160.674 173.306 141.782 1 37.58 195 VAL B O 1
ATOM 4988 N N . ASP B 1 244 ? 160.322 172.966 139.577 1 39.95 196 ASP B N 1
ATOM 4989 C CA . ASP B 1 244 ? 160.5 171.525 139.635 1 39.62 196 ASP B CA 1
ATOM 4990 C C . ASP B 1 244 ? 161.986 171.182 139.564 1 40.64 196 ASP B C 1
ATOM 4991 O O . ASP B 1 244 ? 162.718 171.773 138.767 1 46.73 196 ASP B O 1
ATOM 4996 N N . PRO B 1 245 ? 162.46 170.236 140.367 1 38.39 197 PRO B N 1
ATOM 4997 C CA . PRO B 1 245 ? 163.863 169.833 140.273 1 38.35 197 PRO B CA 1
ATOM 4998 C C . PRO B 1 245 ? 164.145 169.182 138.933 1 38.26 197 PRO B C 1
ATOM 4999 O O . PRO B 1 245 ? 163.228 168.667 138.277 1 40.14 197 PRO B O 1
ATOM 5003 N N . PRO B 1 246 ? 165.404 169.189 138.481 1 46.63 198 PRO B N 1
ATOM 5004 C CA . PRO B 1 246 ? 165.757 168.676 137.154 1 46.75 198 PRO B CA 1
ATOM 5005 C C . PRO B 1 246 ? 165.507 167.178 137.009 1 45.79 198 PRO B C 1
ATOM 5006 O O . PRO B 1 246 ? 164.808 166.778 136.079 1 49.77 198 PRO B O 1
ATOM 5010 N N . SER B 1 265 ? 161.449 180.212 134.016 1 46.12 217 SER B N 1
ATOM 5011 C CA . SER B 1 265 ? 160.208 180.851 134.433 1 49.91 217 SER B CA 1
ATOM 5012 C C . SER B 1 265 ? 160.429 181.657 135.706 1 51.91 217 SER B C 1
ATOM 5013 O O . SER B 1 265 ? 159.866 182.737 135.872 1 53.27 217 SER B O 1
ATOM 5016 N N . TYR B 1 266 ? 161.247 181.12 136.611 1 44.48 218 TYR B N 1
ATOM 5017 C CA . TYR B 1 266 ? 161.681 181.9 137.76 1 41.99 218 TYR B CA 1
ATOM 5018 C C . TYR B 1 266 ? 162.571 183.063 137.345 1 42.59 218 TYR B C 1
ATOM 5019 O O . TYR B 1 266 ? 162.716 184.02 138.11 1 43.65 218 TYR B O 1
ATOM 5028 N N . LYS B 1 267 ? 163.171 182.995 136.156 1 44.5 219 LYS B N 1
ATOM 5029 C CA . LYS B 1 267 ? 163.995 184.082 135.646 1 46.19 219 LYS B CA 1
ATOM 5030 C C . LYS B 1 267 ? 163.183 185.32 135.297 1 44.87 219 LYS B C 1
ATOM 5031 O O . LYS B 1 267 ? 163.765 186.398 135.149 1 46.17 219 LYS B O 1
ATOM 5037 N N . ASN B 1 268 ? 161.866 185.193 135.167 1 46.4 220 ASN B N 1
ATOM 5038 C CA . ASN B 1 268 ? 160.99 186.316 134.873 1 44.9 220 ASN B CA 1
ATOM 5039 C C . ASN B 1 268 ? 160.533 187.043 136.129 1 41.97 220 ASN B C 1
ATOM 5040 O O . ASN B 1 268 ? 159.683 187.933 136.04 1 48.17 220 ASN B O 1
ATOM 5045 N N . LEU B 1 269 ? 161.074 186.685 137.291 1 39.67 221 LEU B N 1
ATOM 5046 C CA . LEU B 1 269 ? 160.692 187.329 138.539 1 38.19 221 LEU B CA 1
ATOM 5047 C C . LEU B 1 269 ? 160.871 188.838 138.442 1 39.45 221 LEU B C 1
ATOM 5048 O O . LEU B 1 269 ? 161.906 189.327 137.983 1 42.59 221 LEU B O 1
ATOM 5053 N N . THR B 1 270 ? 159.849 189.574 138.873 1 39.33 222 THR B N 1
ATOM 5054 C CA . THR B 1 270 ? 159.885 191.031 138.936 1 37.73 222 THR B CA 1
ATOM 5055 C C . THR B 1 270 ? 159.544 191.443 140.361 1 33.93 222 THR B C 1
ATOM 5056 O O . THR B 1 270 ? 158.421 191.224 140.823 1 38.02 222 THR B O 1
ATOM 5060 N N . LEU B 1 271 ? 160.507 192.042 141.05 1 32 223 LEU B N 1
ATOM 5061 C CA . LEU B 1 271 ? 160.333 192.428 142.44 1 30.1 223 LEU B CA 1
ATOM 5062 C C . LEU B 1 271 ? 159.701 193.808 142.536 1 32.74 223 LEU B C 1
ATOM 5063 O O . LEU B 1 271 ? 160.072 194.73 141.805 1 39.54 223 LEU B O 1
ATOM 5068 N N . LYS B 1 272 ? 158.737 193.941 143.447 1 36.08 224 LYS B N 1
ATOM 5069 C CA . LYS B 1 272 ? 158.06 195.212 143.699 1 36.31 224 LYS B CA 1
ATOM 5070 C C . LYS B 1 272 ? 158.807 195.922 144.824 1 35.51 224 LYS B C 1
ATOM 5071 O O . LYS B 1 272 ? 158.412 195.908 145.99 1 40.03 224 LYS B O 1
ATOM 5077 N N . PHE B 1 273 ? 159.906 196.577 144.443 1 35.87 225 PHE B N 1
ATOM 5078 C CA . PHE B 1 273 ? 160.903 197.007 145.419 1 34.95 225 PHE B CA 1
ATOM 5079 C C . PHE B 1 273 ? 160.325 197.983 146.437 1 33.25 225 PHE B C 1
ATOM 5080 O O . PHE B 1 273 ? 160.636 197.898 147.63 1 32.7 225 PHE B O 1
ATOM 5088 N N . HIS B 1 274 ? 159.495 198.926 145.991 1 36.5 226 HIS B N 1
ATOM 5089 C CA . HIS B 1 274 ? 159.068 200.002 146.878 1 37.11 226 HIS B CA 1
ATOM 5090 C C . HIS B 1 274 ? 158.131 199.524 147.981 1 37.54 226 HIS B C 1
ATOM 5091 O O . HIS B 1 274 ? 158.044 200.182 149.021 1 35.16 226 HIS B O 1
ATOM 5098 N N . LYS B 1 275 ? 157.432 198.403 147.789 1 37.56 227 LYS B N 1
ATOM 5099 C CA . LYS B 1 275 ? 156.556 197.855 148.819 1 34.83 227 LYS B CA 1
ATOM 5100 C C . LYS B 1 275 ? 156.921 196.419 149.178 1 31.68 227 LYS B C 1
ATOM 5101 O O . LYS B 1 275 ? 156.089 195.692 149.725 1 34.62 227 LYS B O 1
ATOM 5107 N N . LEU B 1 276 ? 158.151 196.003 148.895 1 32.44 228 LEU B N 1
ATOM 5108 C CA . LEU B 1 276 ? 158.578 194.634 149.147 1 31.05 228 LEU B CA 1
ATOM 5109 C C . LEU B 1 276 ? 158.819 194.416 150.635 1 30.19 228 LEU B C 1
ATOM 5110 O O . LEU B 1 276 ? 159.53 195.192 151.278 1 33.86 228 LEU B O 1
ATOM 5115 N N . VAL B 1 277 ? 158.233 193.355 151.181 1 29.76 229 VAL B N 1
ATOM 5116 C CA . VAL B 1 277 ? 158.458 193.005 152.58 1 29.24 229 VAL B CA 1
ATOM 5117 C C . VAL B 1 277 ? 159.582 191.988 152.718 1 29.6 229 VAL B C 1
ATOM 5118 O O . VAL B 1 277 ? 160.514 192.187 153.5 1 30.06 229 VAL B O 1
ATOM 5122 N N . ASN B 1 278 ? 159.53 190.885 151.974 1 28.12 230 ASN B N 1
ATOM 5123 C CA . ASN B 1 278 ? 160.701 190.01 151.931 1 26.55 230 ASN B CA 1
ATOM 5124 C C . ASN B 1 278 ? 160.604 189.046 150.761 1 25.79 230 ASN B C 1
ATOM 5125 O O . ASN B 1 278 ? 159.602 188.99 150.047 1 26.82 230 ASN B O 1
ATOM 5130 N N . VAL B 1 279 ? 161.691 188.304 150.56 1 24.47 231 VAL B N 1
ATOM 5131 C CA . VAL B 1 279 ? 161.754 187.228 149.579 1 25.53 231 VAL B CA 1
ATOM 5132 C C . VAL B 1 279 ? 162.295 185.991 150.28 1 26.08 231 VAL B C 1
ATOM 5133 O O . VAL B 1 279 ? 163.23 186.08 151.08 1 27.16 231 VAL B O 1
ATOM 5137 N N . THR B 1 280 ? 161.694 184.841 150.002 1 28.16 232 THR B N 1
ATOM 5138 C CA . THR B 1 280 ? 162.109 183.589 150.61 1 27.23 232 THR B CA 1
ATOM 5139 C C . THR B 1 280 ? 162.222 182.503 149.552 1 26.33 232 THR B C 1
ATOM 5140 O O . THR B 1 280 ? 161.498 182.495 148.555 1 28.87 232 THR B O 1
ATOM 5144 N N . ILE B 1 281 ? 163.168 181.599 149.775 1 27.87 233 ILE B N 1
ATOM 5145 C CA . ILE B 1 281 ? 163.351 180.403 148.964 1 26.37 233 ILE B CA 1
ATOM 5146 C C . ILE B 1 281 ? 163.276 179.203 149.896 1 25.38 233 ILE B C 1
ATOM 5147 O O . ILE B 1 281 ? 164.001 179.145 150.895 1 29.14 233 ILE B O 1
ATOM 5152 N N . HIS B 1 282 ? 162.387 178.265 149.582 1 26.5 234 HIS B N 1
ATOM 5153 C CA . HIS B 1 282 ? 162.154 177.083 150.404 1 26.3 234 HIS B CA 1
ATOM 5154 C C . HIS B 1 282 ? 162.422 175.834 149.581 1 26.38 234 HIS B C 1
ATOM 5155 O O . HIS B 1 282 ? 161.9 175.703 148.468 1 24.62 234 HIS B O 1
ATOM 5162 N N . PHE B 1 283 ? 163.221 174.916 150.126 1 26.43 235 PHE B N 1
ATOM 5163 C CA . PHE B 1 283 ? 163.349 173.607 149.489 1 23.05 235 PHE B CA 1
ATOM 5164 C C . PHE B 1 283 ? 163.877 172.59 150.49 1 23.77 235 PHE B C 1
ATOM 5165 O O . PHE B 1 283 ? 164.474 172.944 151.503 1 27.55 235 PHE B O 1
ATOM 5173 N N . ARG B 1 284 ? 163.664 171.314 150.184 1 28.48 236 ARG B N 1
ATOM 5174 C CA . ARG B 1 284 ? 164.072 170.22 151.056 1 26.85 236 ARG B CA 1
ATOM 5175 C C . ARG B 1 284 ? 165.031 169.29 150.326 1 24.63 236 ARG B C 1
ATOM 5176 O O . ARG B 1 284 ? 164.882 169.046 149.126 1 31.81 236 ARG B O 1
ATOM 5184 N N . LEU B 1 285 ? 166.014 168.775 151.059 1 26.71 237 LEU B N 1
ATOM 5185 C CA . LEU B 1 285 ? 166.998 167.843 150.522 1 28.41 237 LEU B CA 1
ATOM 5186 C C . LEU B 1 285 ? 167.141 166.646 151.45 1 27.61 237 LEU B C 1
ATOM 5187 O O . LEU B 1 285 ? 167.141 166.798 152.67 1 31.03 237 LEU B O 1
ATOM 5192 N N . LYS B 1 286 ? 167.282 165.458 150.875 1 30.23 238 LYS B N 1
ATOM 5193 C CA . LYS B 1 286 ? 167.453 164.235 151.648 1 29.54 238 LYS B CA 1
ATOM 5194 C C . LYS B 1 286 ? 168.877 163.718 151.505 1 29.26 238 LYS B C 1
ATOM 5195 O O . LYS B 1 286 ? 169.448 163.739 150.413 1 32.27 238 LYS B O 1
ATOM 5201 N N . THR B 1 287 ? 169.443 163.253 152.615 1 31.51 239 THR B N 1
ATOM 5202 C CA . THR B 1 287 ? 170.808 162.746 152.624 1 29.31 239 THR B CA 1
ATOM 5203 C C . THR B 1 287 ? 170.929 161.684 153.71 1 30.87 239 THR B C 1
ATOM 5204 O O . THR B 1 287 ? 170.005 161.463 154.491 1 38.15 239 THR B O 1
ATOM 5208 N N . ILE B 1 288 ? 172.068 160.997 153.732 1 34.53 240 ILE B N 1
ATOM 5209 C CA . ILE B 1 288 ? 172.309 159.89 154.651 1 31.25 240 ILE B CA 1
ATOM 5210 C C . ILE B 1 288 ? 173.578 160.178 155.44 1 31.48 240 ILE B C 1
ATOM 5211 O O . ILE B 1 288 ? 174.601 160.56 154.863 1 38.43 240 ILE B O 1
ATOM 5216 N N . ASN B 1 289 ? 173.511 159.991 156.76 1 29.26 241 ASN B N 1
ATOM 5217 C CA . ASN B 1 289 ? 174.635 160.269 157.655 1 31.78 241 ASN B CA 1
ATOM 5218 C C . ASN B 1 289 ? 175.534 159.034 157.73 1 34.64 241 ASN B C 1
ATOM 5219 O O . ASN B 1 289 ? 175.488 158.242 158.672 1 36.19 241 ASN B O 1
ATOM 5224 N N . LEU B 1 290 ? 176.39 158.891 156.715 1 34.03 242 LEU B N 1
ATOM 5225 C CA . LEU B 1 290 ? 177.218 157.694 156.591 1 35.75 242 LEU B CA 1
ATOM 5226 C C . LEU B 1 290 ? 178.255 157.581 157.704 1 35.64 242 LEU B C 1
ATOM 5227 O O . LEU B 1 290 ? 178.661 156.468 158.055 1 38.14 242 LEU B O 1
ATOM 5232 N N . GLN B 1 291 ? 178.686 158.704 158.282 1 34.01 243 GLN B N 1
ATOM 5233 C CA . GLN B 1 291 ? 179.751 158.654 159.275 1 35.22 243 GLN B CA 1
ATOM 5234 C C . GLN B 1 291 ? 179.388 157.778 160.466 1 39.35 243 GLN B C 1
ATOM 5235 O O . GLN B 1 291 ? 180.286 157.292 161.16 1 43.31 243 GLN B O 1
ATOM 5241 N N . SER B 1 292 ? 178.096 157.538 160.699 1 39.37 244 SER B N 1
ATOM 5242 C CA . SER B 1 292 ? 177.692 156.676 161.803 1 41.06 244 SER B CA 1
ATOM 5243 C C . SER B 1 292 ? 178.371 155.318 161.728 1 44.19 244 SER B C 1
ATOM 5244 O O . SER B 1 292 ? 178.559 154.661 162.758 1 44.58 244 SER B O 1
ATOM 5247 N N . LEU B 1 293 ? 178.753 154.884 160.524 1 41.89 245 LEU B N 1
ATOM 5248 C CA . LEU B 1 293 ? 179.407 153.588 160.381 1 38.51 245 LEU B CA 1
ATOM 5249 C C . LEU B 1 293 ? 180.649 153.476 161.256 1 40.44 245 LEU B C 1
ATOM 5250 O O . LEU B 1 293 ? 180.975 152.38 161.721 1 45.4 245 LEU B O 1
ATOM 5255 N N . ILE B 1 294 ? 181.357 154.584 161.495 1 45.39 246 ILE B N 1
ATOM 5256 C CA . ILE B 1 294 ? 182.574 154.498 162.294 1 46.21 246 ILE B CA 1
ATOM 5257 C C . ILE B 1 294 ? 182.274 154.139 163.742 1 47.27 246 ILE B C 1
ATOM 5258 O O . ILE B 1 294 ? 183.145 153.604 164.434 1 51.63 246 ILE B O 1
ATOM 5263 N N . ASN B 1 295 ? 181.063 154.417 164.222 1 49.77 247 ASN B N 1
ATOM 5264 C CA . ASN B 1 295 ? 180.656 154.078 165.577 1 45.67 247 ASN B CA 1
ATOM 5265 C C . ASN B 1 295 ? 179.868 152.774 165.631 1 48.5 247 ASN B C 1
ATOM 5266 O O . ASN B 1 295 ? 179.196 152.503 166.63 1 52.58 247 ASN B O 1
ATOM 5271 N N . ASN B 1 296 ? 179.938 151.964 164.574 1 49.57 248 ASN B N 1
ATOM 5272 C CA . ASN B 1 296 ? 179.223 150.689 164.5 1 51.07 248 ASN B CA 1
ATOM 5273 C C . ASN B 1 296 ? 177.717 150.887 164.653 1 48.52 248 ASN B C 1
ATOM 5274 O O . ASN B 1 296 ? 177.03 150.096 165.3 1 53.14 248 ASN B O 1
ATOM 5279 N N . GLU B 1 297 ? 177.199 151.947 164.044 1 49.93 249 GLU B N 1
ATOM 5280 C CA . GLU B 1 297 ? 175.78 152.255 164.066 1 47.6 249 GLU B CA 1
ATOM 5281 C C . GLU B 1 297 ? 175.254 152.324 162.64 1 43.38 249 GLU B C 1
ATOM 5282 O O . GLU B 1 297 ? 175.993 152.644 161.706 1 48.73 249 GLU B O 1
ATOM 5288 N N . ILE B 1 298 ? 173.978 152.002 162.476 1 40.59 250 ILE B N 1
ATOM 5289 C CA . ILE B 1 298 ? 173.351 152.089 161.151 1 41.72 250 ILE B CA 1
ATOM 5290 C C . ILE B 1 298 ? 173.1 153.557 160.814 1 40.64 250 ILE B C 1
ATOM 5291 O O . ILE B 1 298 ? 172.543 154.291 161.648 1 43.4 250 ILE B O 1
ATOM 5296 N N . PRO B 1 299 ? 173.499 154.037 159.637 1 42.12 251 PRO B N 1
ATOM 5297 C CA . PRO B 1 299 ? 173.232 155.437 159.284 1 39.31 251 PRO B CA 1
ATOM 5298 C C . PRO B 1 299 ? 171.746 155.768 159.277 1 38.01 251 PRO B C 1
ATOM 5299 O O . PRO B 1 299 ? 170.902 154.948 158.917 1 40.06 251 PRO B O 1
ATOM 5303 N N . ASP B 1 300 ? 171.438 156.997 159.679 1 39.8 252 ASP B N 1
ATOM 5304 C CA . ASP B 1 300 ? 170.086 157.531 159.632 1 38.9 252 ASP B CA 1
ATOM 5305 C C . ASP B 1 300 ? 169.847 158.289 158.329 1 38.34 252 ASP B C 1
ATOM 5306 O O . ASP B 1 300 ? 170.779 158.672 157.622 1 38.5 252 ASP B O 1
ATOM 5311 N N . CYS B 1 301 ? 168.572 158.512 158.027 1 40.17 253 CYS B N 1
ATOM 5312 C CA . CYS B 1 301 ? 168.159 159.3 156.873 1 36.64 253 CYS B CA 1
ATOM 5313 C C . CYS B 1 301 ? 167.726 160.683 157.352 1 35.84 253 CYS B C 1
ATOM 5314 O O . CYS B 1 301 ? 166.832 160.801 158.196 1 39.67 253 CYS B O 1
ATOM 5317 N N . TYR B 1 302 ? 168.359 161.723 156.818 1 34.84 254 TYR B N 1
ATOM 5318 C CA . TYR B 1 302 ? 168.094 163.103 157.195 1 32.18 254 TYR B CA 1
ATOM 5319 C C . TYR B 1 302 ? 167.344 163.817 156.082 1 28.83 254 TYR B C 1
ATOM 5320 O O . TYR B 1 302 ? 167.652 163.639 154.9 1 29.85 254 TYR B O 1
ATOM 5329 N N . THR B 1 303 ? 166.365 164.629 156.466 1 33.53 255 THR B N 1
ATOM 5330 C CA . THR B 1 303 ? 165.747 165.602 155.576 1 30.65 255 THR B CA 1
ATOM 5331 C C . THR B 1 303 ? 166.064 166.993 156.108 1 28.7 255 THR B C 1
ATOM 5332 O O . THR B 1 303 ? 165.74 167.311 157.255 1 34.73 255 THR B O 1
ATOM 5336 N N . PHE B 1 304 ? 166.704 167.806 155.28 1 24.9 256 PHE B N 1
ATOM 5337 C CA . PHE B 1 304 ? 167.024 169.186 155.604 1 27.63 256 PHE B CA 1
ATOM 5338 C C . PHE B 1 304 ? 166.013 170.089 154.913 1 26.66 256 PHE B C 1
ATOM 5339 O O . PHE B 1 304 ? 165.886 170.057 153.685 1 29.39 256 PHE B O 1
ATOM 5347 N N . SER B 1 305 ? 165.292 170.875 155.701 1 30.42 257 SER B N 1
ATOM 5348 C CA . SER B 1 305 ? 164.431 171.928 155.187 1 31.04 257 SER B CA 1
ATOM 5349 C C . SER B 1 305 ? 165.225 173.227 155.194 1 27.75 257 SER B C 1
ATOM 5350 O O . SER B 1 305 ? 165.64 173.695 156.258 1 33.39 257 SER B O 1
ATOM 5353 N N . VAL B 1 306 ? 165.441 173.795 154.012 1 25.6 258 VAL B N 1
ATOM 5354 C CA . VAL B 1 306 ? 166.313 174.942 153.808 1 27.52 258 VAL B CA 1
ATOM 5355 C C . VAL B 1 306 ? 165.45 176.151 153.485 1 26.87 258 VAL B C 1
ATOM 5356 O O . VAL B 1 306 ? 164.62 176.107 152.562 1 30.94 258 VAL B O 1
ATOM 5360 N N . LEU B 1 307 ? 165.663 177.228 154.239 1 26.29 259 LEU B N 1
ATOM 5361 C CA . LEU B 1 307 ? 165 178.507 154.034 1 28.5 259 LEU B CA 1
ATOM 5362 C C . LEU B 1 307 ? 166.064 179.576 153.824 1 25.94 259 LEU B C 1
ATOM 5363 O O . LEU B 1 307 ? 166.929 179.77 154.683 1 31.18 259 LEU B O 1
ATOM 5368 N N . ILE B 1 308 ? 165.996 180.267 152.692 1 24.5 260 ILE B N 1
ATOM 5369 C CA . ILE B 1 308 ? 166.862 181.408 152.408 1 26.64 260 ILE B CA 1
ATOM 5370 C C . ILE B 1 308 ? 165.993 182.655 152.419 1 23.92 260 ILE B C 1
ATOM 5371 O O . ILE B 1 308 ? 165.002 182.733 151.686 1 27.21 260 ILE B O 1
ATOM 5376 N N . THR B 1 309 ? 166.364 183.63 153.241 1 26.63 261 THR B N 1
ATOM 5377 C CA . THR B 1 309 ? 165.578 184.841 153.428 1 28.04 261 THR B CA 1
ATOM 5378 C C . THR B 1 309 ? 166.375 186.062 152.996 1 27.98 261 THR B C 1
ATOM 5379 O O . THR B 1 309 ? 167.517 186.253 153.428 1 29.74 261 THR B O 1
ATOM 5383 N N . PHE B 1 310 ? 165.762 186.875 152.14 1 26.09 262 PHE B N 1
ATOM 5384 C CA . PHE B 1 310 ? 166.213 188.221 151.809 1 25.47 262 PHE B CA 1
ATOM 5385 C C . PHE B 1 310 ? 165.228 189.173 152.475 1 25.09 262 PHE B C 1
ATOM 5386 O O . PHE B 1 310 ? 164.08 189.293 152.03 1 29.97 262 PHE B O 1
ATOM 5394 N N . ASP B 1 311 ? 165.67 189.834 153.544 1 27.81 263 ASP B N 1
ATOM 5395 C CA . ASP B 1 311 ? 164.776 190.548 154.448 1 27.28 263 ASP B CA 1
ATOM 5396 C C . ASP B 1 311 ? 164.799 192.044 154.15 1 27.51 263 ASP B C 1
ATOM 5397 O O . ASP B 1 311 ? 165.856 192.677 154.216 1 33.42 263 ASP B O 1
ATOM 5402 N N . ASN B 1 312 ? 163.631 192.607 153.846 1 25.91 264 ASN B N 1
ATOM 5403 C CA . ASN B 1 312 ? 163.484 194.031 153.566 1 28.22 264 ASN B CA 1
ATOM 5404 C C . ASN B 1 312 ? 162.502 194.699 154.526 1 28.9 264 ASN B C 1
ATOM 5405 O O . ASN B 1 312 ? 161.907 195.724 154.197 1 30.81 264 ASN B O 1
ATOM 5410 N N . LYS B 1 313 ? 162.321 194.135 155.72 1 31.57 265 LYS B N 1
ATOM 5411 C CA . LYS B 1 313 ? 161.313 194.675 156.627 1 33.56 265 LYS B CA 1
ATOM 5412 C C . LYS B 1 313 ? 161.671 196.078 157.106 1 33.05 265 LYS B C 1
ATOM 5413 O O . LYS B 1 313 ? 160.777 196.854 157.456 1 36.26 265 LYS B O 1
ATOM 5419 N N . ALA B 1 314 ? 162.959 196.426 157.121 1 34.47 266 ALA B N 1
ATOM 5420 C CA . ALA B 1 314 ? 163.373 197.757 157.543 1 30.33 266 ALA B CA 1
ATOM 5421 C C . ALA B 1 314 ? 163.244 198.804 156.443 1 30.36 266 ALA B C 1
ATOM 5422 O O . ALA B 1 314 ? 163.232 199.998 156.752 1 34.56 266 ALA B O 1
ATOM 5424 N N . HIS B 1 315 ? 163.143 198.394 155.179 1 31.01 267 HIS B N 1
ATOM 5425 C CA . HIS B 1 315 ? 163.011 199.329 154.058 1 30.87 267 HIS B CA 1
ATOM 5426 C C . HIS B 1 315 ? 164.101 200.398 154.101 1 29.59 267 HIS B C 1
ATOM 5427 O O . HIS B 1 315 ? 163.843 201.584 153.893 1 38.33 267 HIS B O 1
ATOM 5434 N N . SER B 1 316 ? 165.334 199.974 154.366 1 30.43 268 SER B N 1
ATOM 5435 C CA . SER B 1 316 ? 166.434 200.89 154.63 1 26.92 268 SER B CA 1
ATOM 5436 C C . SER B 1 316 ? 167.464 200.953 153.512 1 28.37 268 SER B C 1
ATOM 5437 O O . SER B 1 316 ? 168.486 201.623 153.676 1 32.01 268 SER B O 1
ATOM 5440 N N . GLY B 1 317 ? 167.234 200.278 152.39 1 28.31 269 GLY B N 1
ATOM 5441 C CA . GLY B 1 317 ? 168.23 200.174 151.348 1 26.92 269 GLY B CA 1
ATOM 5442 C C . GLY B 1 317 ? 169.254 199.081 151.558 1 27.05 269 GLY B C 1
ATOM 5443 O O . GLY B 1 317 ? 170.093 198.866 150.677 1 30.42 269 GLY B O 1
ATOM 5444 N N . ARG B 1 318 ? 169.215 198.385 152.692 1 25.69 270 ARG B N 1
ATOM 5445 C CA . ARG B 1 318 ? 170.097 197.26 152.977 1 26.89 270 ARG B CA 1
ATOM 5446 C C . ARG B 1 318 ? 169.234 196.04 153.257 1 26.75 270 ARG B C 1
ATOM 5447 O O . ARG B 1 318 ? 168.412 196.058 154.177 1 31.39 270 ARG B O 1
ATOM 5455 N N . ILE B 1 319 ? 169.423 194.985 152.473 1 26.83 271 ILE B N 1
ATOM 5456 C CA . ILE B 1 319 ? 168.618 193.773 152.603 1 25.75 271 ILE B CA 1
ATOM 5457 C C . ILE B 1 319 ? 169.513 192.638 153.088 1 23.69 271 ILE B C 1
ATOM 5458 O O . ILE B 1 319 ? 170.253 192.052 152.288 1 25.55 271 ILE B O 1
ATOM 5463 N N . PRO B 1 320 ? 169.491 192.299 154.376 1 27.32 272 PRO B N 1
ATOM 5464 C CA . PRO B 1 320 ? 170.286 191.16 154.844 1 25.97 272 PRO B CA 1
ATOM 5465 C C . PRO B 1 320 ? 169.778 189.837 154.293 1 25.99 272 PRO B C 1
ATOM 5466 O O . PRO B 1 320 ? 168.577 189.626 154.096 1 30.17 272 PRO B O 1
ATOM 5470 N N . ILE B 1 321 ? 170.728 188.937 154.054 1 27.76 273 ILE B N 1
ATOM 5471 C CA . ILE B 1 321 ? 170.482 187.637 153.443 1 26.68 273 ILE B CA 1
ATOM 5472 C C . ILE B 1 321 ? 170.955 186.567 154.413 1 28.45 273 ILE B C 1
ATOM 5473 O O . ILE B 1 321 ? 172.077 186.642 154.925 1 32.24 273 ILE B O 1
ATOM 5478 N N . SER B 1 322 ? 170.104 185.577 154.67 1 30.3 274 SER B N 1
ATOM 5479 C CA . SER B 1 322 ? 170.452 184.511 155.599 1 30.76 274 SER B CA 1
ATOM 5480 C C . SER B 1 322 ? 169.936 183.176 155.084 1 27.93 274 SER B C 1
ATOM 5481 O O . SER B 1 322 ? 169.014 183.113 154.27 1 29.5 274 SER B O 1
ATOM 5484 N N . LEU B 1 323 ? 170.559 182.104 155.569 1 32.3 275 LEU B N 1
ATOM 5485 C CA . LEU B 1 323 ? 170.158 180.736 155.269 1 28.24 275 LEU B CA 1
ATOM 5486 C C . LEU B 1 323 ? 170.029 179.971 156.576 1 30.53 275 LEU B C 1
ATOM 5487 O O . LEU B 1 323 ? 170.928 180.028 157.42 1 35.61 275 LEU B O 1
ATOM 5492 N N . GLU B 1 324 ? 168.918 179.259 156.744 1 32.7 276 GLU B N 1
ATOM 5493 C CA . GLU B 1 324 ? 168.691 178.437 157.923 1 32.15 276 GLU B CA 1
ATOM 5494 C C . GLU B 1 324 ? 168.18 177.067 157.503 1 32.12 276 GLU B C 1
ATOM 5495 O O . GLU B 1 324 ? 167.57 176.909 156.442 1 34.89 276 GLU B O 1
ATOM 5501 N N . THR B 1 325 ? 168.45 176.072 158.343 1 33.95 277 THR B N 1
ATOM 5502 C CA . THR B 1 325 ? 168.051 174.699 158.078 1 35.39 277 THR B CA 1
ATOM 5503 C C . THR B 1 325 ? 167.37 174.103 159.299 1 33.78 277 THR B C 1
ATOM 5504 O O . THR B 1 325 ? 167.675 174.454 160.44 1 33.01 277 THR B O 1
ATOM 5508 N N . GLN B 1 326 ? 166.435 173.197 159.038 1 37.29 278 GLN B N 1
ATOM 5509 C CA . GLN B 1 326 ? 165.841 172.353 160.067 1 37.87 278 GLN B CA 1
ATOM 5510 C C . GLN B 1 326 ? 166.003 170.901 159.648 1 34.73 278 GLN B C 1
ATOM 5511 O O . GLN B 1 326 ? 165.677 170.543 158.515 1 37.71 278 GLN B O 1
ATOM 5517 N N . ALA B 1 327 ? 166.497 170.069 160.555 1 35.57 279 ALA B N 1
ATOM 5518 C CA . ALA B 1 327 ? 166.821 168.682 160.251 1 35.85 279 ALA B CA 1
ATOM 5519 C C . ALA B 1 327 ? 165.785 167.757 160.87 1 36.29 279 ALA B C 1
ATOM 5520 O O . ALA B 1 327 ? 165.45 167.892 162.05 1 46.11 279 ALA B O 1
ATOM 5522 N N . HIS B 1 328 ? 165.279 166.824 160.071 1 38.96 280 HIS B N 1
ATOM 5523 C CA . HIS B 1 328 ? 164.38 165.78 160.535 1 37.6 280 HIS B CA 1
ATOM 5524 C C . HIS B 1 328 ? 165.041 164.432 160.293 1 41.45 280 HIS B C 1
ATOM 5525 O O . HIS B 1 328 ? 165.462 164.136 159.171 1 43.02 280 HIS B O 1
ATOM 5532 N N . ILE B 1 329 ? 165.127 163.622 161.339 1 44.45 281 ILE B N 1
ATOM 5533 C CA . ILE B 1 329 ? 165.826 162.343 161.301 1 42.07 281 ILE B CA 1
ATOM 5534 C C . ILE B 1 329 ? 164.8 161.224 161.26 1 42.69 281 ILE B C 1
ATOM 5535 O O . ILE B 1 329 ? 163.799 161.258 161.985 1 50.28 281 ILE B O 1
ATOM 5540 N N . GLN B 1 330 ? 165.041 160.23 160.41 1 48.09 282 GLN B N 1
ATOM 5541 C CA . GLN B 1 330 ? 164.166 159.071 160.341 1 49.97 282 GLN B CA 1
ATOM 5542 C C . GLN B 1 330 ? 164.99 157.843 159.99 1 50.64 282 GLN B C 1
ATOM 5543 O O . GLN B 1 330 ? 166.084 157.939 159.428 1 51.69 282 GLN B O 1
ATOM 5549 N N . GLU B 1 331 ? 164.4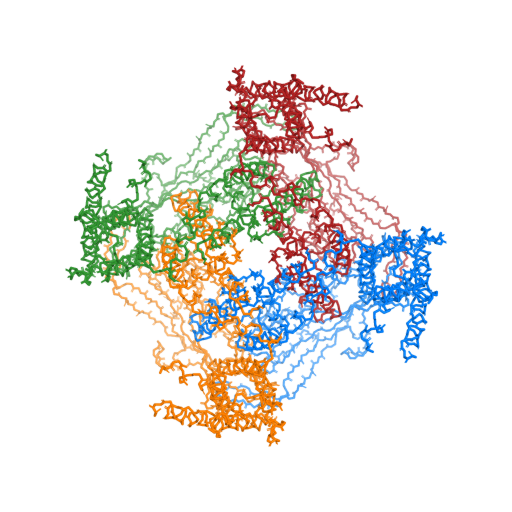51 156.682 160.345 1 57.09 283 GLU B N 1
ATOM 5550 C CA . GLU B 1 331 ? 165.069 155.422 159.964 1 56.78 283 GLU B CA 1
ATOM 5551 C C . GLU B 1 331 ? 164.907 155.193 158.467 1 56.67 283 GLU B C 1
ATOM 5552 O O . GLU B 1 331 ? 163.871 155.516 157.88 1 55.41 283 GLU B O 1
ATOM 5558 N N . CYS B 1 332 ? 165.941 154.637 157.85 1 54.91 284 CYS B N 1
ATOM 5559 C CA . CYS B 1 332 ? 165.892 154.337 156.431 1 54.78 284 CYS B CA 1
ATOM 5560 C C . CYS B 1 332 ? 165.184 153.004 156.2 1 56.4 284 CYS B C 1
ATOM 5561 O O . CYS B 1 332 ? 165.011 152.196 157.116 1 58.83 284 CYS B O 1
ATOM 5564 N N . LYS B 1 333 ? 164.764 152.781 154.958 1 56.95 285 LYS B N 1
ATOM 5565 C CA . LYS B 1 333 ? 163.998 151.594 154.596 1 57.13 285 LYS B CA 1
ATOM 5566 C C . LYS B 1 333 ? 164.944 150.443 154.272 1 58.33 285 LYS B C 1
ATOM 5567 O O . LYS B 1 333 ? 165.776 150.555 153.366 1 59.58 285 LYS B O 1
ATOM 5573 N N . HIS B 1 334 ? 164.799 149.336 155.004 1 63.47 286 HIS B N 1
ATOM 5574 C CA . HIS B 1 334 ? 165.562 148.103 154.82 1 65.43 286 HIS B CA 1
ATOM 5575 C C . HIS B 1 334 ? 166.996 148.377 154.376 1 63.15 286 HIS B C 1
ATOM 5576 O O . HIS B 1 334 ? 167.384 147.997 153.264 1 62.27 286 HIS B O 1
ATOM 5583 N N . PRO B 1 335 ? 167.81 149.023 155.206 1 58.29 287 PRO B N 1
ATOM 5584 C CA . PRO B 1 335 ? 169.21 149.247 154.837 1 54.11 287 PRO B CA 1
ATOM 5585 C C . PRO B 1 335 ? 170.029 147.972 154.967 1 53.52 287 PRO B C 1
ATOM 5586 O O . PRO B 1 335 ? 169.62 146.995 155.596 1 57.27 287 PRO B O 1
ATOM 5590 N N . SER B 1 336 ? 171.212 147.996 154.358 1 50.85 288 SER B N 1
ATOM 5591 C CA . SER B 1 336 ? 172.127 146.862 154.378 1 47.24 288 SER B CA 1
ATOM 5592 C C . SER B 1 336 ? 173.532 147.356 154.679 1 47.26 288 SER B C 1
ATOM 5593 O O . SER B 1 336 ? 174.086 148.156 153.92 1 49.2 288 SER B O 1
ATOM 5596 N N . VAL B 1 337 ? 174.1 146.883 155.783 1 51.01 289 VAL B N 1
ATOM 5597 C CA . VAL B 1 337 ? 175.502 147.103 156.115 1 50.35 289 VAL B CA 1
ATOM 5598 C C . VAL B 1 337 ? 176.149 145.739 156.287 1 51.9 289 VAL B C 1
ATOM 5599 O O . VAL B 1 337 ? 175.724 144.948 157.137 1 57.28 289 VAL B O 1
ATOM 5603 N N . PHE B 1 338 ? 177.171 145.464 155.484 1 54.29 290 PHE B N 1
ATOM 5604 C CA . PHE B 1 338 ? 177.899 144.207 155.594 1 55.2 290 PHE B CA 1
ATOM 5605 C C . PHE B 1 338 ? 178.525 144.097 156.978 1 62.77 290 PHE B C 1
ATOM 5606 O O . PHE B 1 338 ? 179.385 144.903 157.345 1 63.05 290 PHE B O 1
ATOM 5614 N N . GLN B 1 339 ? 178.089 143.099 157.748 1 69.75 291 GLN B N 1
ATOM 5615 C CA . GLN B 1 339 ? 178.48 142.959 159.151 1 71.48 291 GLN B CA 1
ATOM 5616 C C . GLN B 1 339 ? 178.108 144.219 159.937 1 70.72 291 GLN B C 1
ATOM 5617 O O . GLN B 1 339 ? 178.964 144.95 160.438 1 70.45 291 GLN B O 1
ATOM 5623 N N . HIS B 1 340 ? 176.8 144.46 160.019 1 69.39 292 HIS B N 1
ATOM 5624 C CA . HIS B 1 340 ? 176.227 145.654 160.647 1 68.77 292 HIS B CA 1
ATOM 5625 C C . HIS B 1 340 ? 177.082 146.233 161.767 1 68.32 292 HIS B C 1
ATOM 5626 O O . HIS B 1 340 ? 176.713 147.233 162.384 1 70.51 292 HIS B O 1
ATOM 5633 N N . PHE B 1 345 ? 176.91 145.069 173.254 1 66.26 297 PHE B N 1
ATOM 5634 C CA . PHE B 1 345 ? 177.672 145.574 174.389 1 68.52 297 PHE B CA 1
ATOM 5635 C C . PHE B 1 345 ? 176.992 146.784 175.016 1 72.67 297 PHE B C 1
ATOM 5636 O O . PHE B 1 345 ? 176.735 146.813 176.219 1 72.61 297 PHE B O 1
ATOM 5644 N N . ARG B 1 346 ? 176.701 147.786 174.185 1 72.09 298 ARG B N 1
ATOM 5645 C CA . ARG B 1 346 ? 176.119 149.022 174.694 1 68.78 298 ARG B CA 1
ATOM 5646 C C . ARG B 1 346 ? 174.779 148.763 175.368 1 68.97 298 ARG B C 1
ATOM 5647 O O . ARG B 1 346 ? 174.456 149.39 176.383 1 72.62 298 ARG B O 1
ATOM 5655 N N . LEU B 1 347 ? 173.98 147.848 174.816 1 68.13 299 LEU B N 1
ATOM 5656 C CA . LEU B 1 347 ? 172.715 147.503 175.453 1 68.64 299 LEU B CA 1
ATOM 5657 C C . LEU B 1 347 ? 172.947 146.891 176.829 1 71.01 299 LEU B C 1
ATOM 5658 O O . LEU B 1 347 ? 172.276 147.257 177.802 1 72.22 299 LEU B O 1
ATOM 5663 N N . LEU B 1 348 ? 173.905 145.969 176.935 1 69.71 300 LEU B N 1
ATOM 5664 C CA . LEU B 1 348 ? 174.197 145.361 178.229 1 70.41 300 LEU B CA 1
ATOM 5665 C C . LEU B 1 348 ? 174.741 146.389 179.21 1 67.26 300 LEU B C 1
ATOM 5666 O O . LEU B 1 348 ? 174.425 146.341 180.404 1 66.91 300 LEU B O 1
ATOM 5671 N N . PHE B 1 349 ? 175.566 147.323 178.733 1 63.76 301 PHE B N 1
ATOM 5672 C CA . PHE B 1 349 ? 176.076 148.367 179.616 1 63.75 301 PHE B CA 1
ATOM 5673 C C . PHE B 1 349 ? 174.948 149.259 180.12 1 64 301 PHE B C 1
ATOM 5674 O O . PHE B 1 349 ? 174.932 149.656 181.291 1 63.37 301 PHE B O 1
ATOM 5682 N N . ASP B 1 350 ? 173.995 149.591 179.248 1 62.28 302 ASP B N 1
ATOM 5683 C CA . ASP B 1 350 ? 172.842 150.368 179.687 1 61.31 302 ASP B CA 1
ATOM 5684 C C . ASP B 1 350 ? 172.028 149.602 180.723 1 61.63 302 ASP B C 1
ATOM 5685 O O . ASP B 1 350 ? 171.563 150.181 181.712 1 61.16 302 ASP B O 1
ATOM 5690 N N . VAL B 1 351 ? 171.843 148.298 180.514 1 64.31 303 VAL B N 1
ATOM 5691 C CA . VAL B 1 351 ? 171.118 147.493 181.495 1 66 303 VAL B CA 1
ATOM 5692 C C . VAL B 1 351 ? 171.864 147.474 182.826 1 62.14 303 VAL B C 1
ATOM 5693 O O . VAL B 1 351 ? 171.25 147.518 183.897 1 61.46 303 VAL B O 1
ATOM 5697 N N . VAL B 1 352 ? 173.195 147.405 182.781 1 59.08 304 VAL B N 1
ATOM 5698 C CA . VAL B 1 352 ? 173.983 147.429 184.011 1 59.01 304 VAL B CA 1
ATOM 5699 C C . VAL B 1 352 ? 173.797 148.754 184.739 1 60.66 304 VAL B C 1
ATOM 5700 O O . VAL B 1 352 ? 173.644 148.79 185.967 1 62.85 304 VAL B O 1
ATOM 5704 N N . VAL B 1 353 ? 173.836 149.863 183.999 1 57.67 305 VAL B N 1
ATOM 5705 C CA . VAL B 1 353 ? 173.605 151.167 184.613 1 54.61 305 VAL B CA 1
ATOM 5706 C C . VAL B 1 353 ? 172.229 151.203 185.262 1 55.04 305 VAL B C 1
ATOM 5707 O O . VAL B 1 353 ? 172.061 151.709 186.38 1 54.85 305 VAL B O 1
ATOM 5711 N N . ILE B 1 354 ? 171.224 150.665 184.571 1 56.16 306 ILE B N 1
ATOM 5712 C CA . ILE B 1 354 ? 169.867 150.664 185.106 1 56.25 306 ILE B CA 1
ATOM 5713 C C . ILE B 1 354 ? 169.799 149.85 186.392 1 58.06 306 ILE B C 1
ATOM 5714 O O . ILE B 1 354 ? 169.167 150.264 187.368 1 60.28 306 ILE B O 1
ATOM 5719 N N . LEU B 1 355 ? 170.442 148.682 186.415 1 58.85 307 LEU B N 1
ATOM 5720 C CA . LEU B 1 355 ? 170.423 147.854 187.617 1 59.08 307 LEU B CA 1
ATOM 5721 C C . LEU B 1 355 ? 171.111 148.554 188.781 1 58.22 307 LEU B C 1
ATOM 5722 O O . LEU B 1 355 ? 170.611 148.537 189.913 1 60.12 307 LEU B O 1
ATOM 5727 N N . THR B 1 356 ? 172.266 149.169 188.525 1 59.68 308 THR B N 1
ATOM 5728 C CA . THR B 1 356 ? 172.985 149.865 189.586 1 55.74 308 THR B CA 1
ATOM 5729 C C . THR B 1 356 ? 172.146 151.003 190.152 1 55.86 308 THR B C 1
ATOM 5730 O O . THR B 1 356 ? 172.032 151.163 191.375 1 59.14 308 THR B O 1
ATOM 5734 N N . CYS B 1 357 ? 171.535 151.798 189.272 1 56.8 309 CYS B N 1
ATOM 5735 C CA . CYS B 1 357 ? 170.724 152.915 189.737 1 56 309 CYS B CA 1
ATOM 5736 C C . CYS B 1 357 ? 169.483 152.427 190.47 1 57.86 309 CYS B C 1
ATOM 5737 O O . CYS B 1 357 ? 169.052 153.048 191.445 1 60.66 309 CYS B O 1
ATOM 5740 N N . SER B 1 358 ? 168.897 151.315 190.025 1 59.58 310 SER B N 1
ATOM 5741 C CA . SER B 1 358 ? 167.729 150.769 190.706 1 57.75 310 SER B CA 1
ATOM 5742 C C . SER B 1 358 ? 168.077 150.305 192.113 1 57.4 310 SER B C 1
ATOM 5743 O O . SER B 1 358 ? 167.334 150.573 193.065 1 60.07 310 SER B O 1
ATOM 5746 N N . LEU B 1 359 ? 169.202 149.604 192.266 1 56.52 311 LEU B N 1
ATOM 5747 C CA . LEU B 1 359 ? 169.617 149.174 193.597 1 58.31 311 LEU B CA 1
ATOM 5748 C C . LEU B 1 359 ? 169.909 150.369 194.494 1 59.77 311 LEU B C 1
ATOM 5749 O O . LEU B 1 359 ? 169.523 150.383 195.672 1 62.14 311 LEU B O 1
ATOM 5754 N N . SER B 1 360 ? 170.594 151.383 193.958 1 58.14 312 SER B N 1
ATOM 5755 C CA . SER B 1 360 ? 170.863 152.579 194.748 1 57.9 312 SER B CA 1
ATOM 5756 C C . SER B 1 360 ? 169.565 153.25 195.177 1 56.55 312 SER B C 1
ATOM 5757 O O . SER B 1 360 ? 169.424 153.673 196.331 1 58.07 312 SER B O 1
ATOM 5760 N N . PHE B 1 361 ? 168.604 153.348 194.26 1 56.31 313 PHE B N 1
ATOM 5761 C CA . PHE B 1 361 ? 167.313 153.941 194.582 1 58.01 313 PHE B CA 1
ATOM 5762 C C . PHE B 1 361 ? 166.616 153.164 195.688 1 62.34 313 PHE B C 1
ATOM 5763 O O . PHE B 1 361 ? 166.055 153.757 196.614 1 63.87 313 PHE B O 1
ATOM 5771 N N . LEU B 1 362 ? 166.63 151.833 195.603 1 60.47 314 LEU B N 1
ATOM 5772 C CA . LEU B 1 362 ? 165.961 151.026 196.618 1 61.14 314 LEU B CA 1
ATOM 5773 C C . LEU B 1 362 ? 166.6 151.227 197.986 1 61.18 314 LEU B C 1
ATOM 5774 O O . LEU B 1 362 ? 165.9 151.406 198.991 1 63.6 314 LEU B O 1
ATOM 5779 N N . LEU B 1 363 ? 167.933 151.208 198.045 1 61.65 315 LEU B N 1
ATOM 5780 C CA . LEU B 1 363 ? 168.602 151.398 199.329 1 63.36 315 LEU B CA 1
ATOM 5781 C C . LEU B 1 363 ? 168.32 152.784 199.9 1 62.76 315 LEU B C 1
ATOM 5782 O O . LEU B 1 363 ? 168.07 152.93 201.104 1 63.71 315 LEU B O 1
ATOM 5787 N N . CYS B 1 364 ? 168.347 153.816 199.055 1 61.13 316 CYS B N 1
ATOM 5788 C CA . CYS B 1 364 ? 168.094 155.166 199.548 1 61.08 316 CYS B CA 1
ATOM 5789 C C . CYS B 1 364 ? 166.654 155.322 200.022 1 62.91 316 CYS B C 1
ATOM 5790 O O . CYS B 1 364 ? 166.397 155.992 201.028 1 67.64 316 CYS B O 1
ATOM 5793 N N . ALA B 1 365 ? 165.7 154.718 199.311 1 64.92 317 ALA B N 1
ATOM 5794 C CA . ALA B 1 365 ? 164.31 154.777 199.747 1 63.44 317 ALA B CA 1
ATOM 5795 C C . ALA B 1 365 ? 164.126 154.06 201.076 1 65.52 317 ALA B C 1
ATOM 5796 O O . ALA B 1 365 ? 163.384 154.529 201.947 1 70.51 317 ALA B O 1
ATOM 5798 N N . ARG B 1 366 ? 164.787 152.914 201.249 1 65.81 318 ARG B N 1
ATOM 5799 C CA . ARG B 1 366 ? 164.719 152.219 202.529 1 67.21 318 ARG B CA 1
ATOM 5800 C C . ARG B 1 366 ? 165.279 153.086 203.648 1 69.91 318 ARG B C 1
ATOM 5801 O O . ARG B 1 366 ? 164.699 153.161 204.739 1 73.76 318 ARG B O 1
ATOM 5809 N N . SER B 1 367 ? 166.407 153.753 203.395 1 69.38 319 SER B N 1
ATOM 5810 C CA . SER B 1 367 ? 166.984 154.632 204.408 1 66.2 319 SER B CA 1
ATOM 5811 C C . SER B 1 367 ? 166.038 155.779 204.746 1 66.51 319 SER B C 1
ATOM 5812 O O . SER B 1 367 ? 165.879 156.137 205.918 1 70.6 319 SER B O 1
ATOM 5815 N N . LEU B 1 368 ? 165.409 156.372 203.73 1 65.79 320 LEU B N 1
ATOM 5816 C CA . LEU B 1 368 ? 164.483 157.472 203.98 1 67.78 320 LEU B CA 1
ATOM 5817 C C . LEU B 1 368 ? 163.283 157.005 204.794 1 74 320 LEU B C 1
ATOM 5818 O O . LEU B 1 368 ? 162.825 157.712 205.699 1 76.78 320 LEU B O 1
ATOM 5823 N N . LEU B 1 369 ? 162.757 155.819 204.485 1 73.86 321 LEU B N 1
ATOM 5824 C CA . LEU B 1 369 ? 161.642 155.286 205.261 1 74.81 321 LEU B CA 1
ATOM 5825 C C . LEU B 1 369 ? 162.047 155.041 206.708 1 76.22 321 LEU B C 1
ATOM 5826 O O . LEU B 1 369 ? 161.284 155.34 207.636 1 78.57 321 LEU B O 1
ATOM 5831 N N . ARG B 1 370 ? 163.238 154.48 206.921 1 75.45 322 ARG B N 1
ATOM 5832 C CA . ARG B 1 370 ? 163.708 154.253 208.283 1 77.51 322 ARG B CA 1
ATOM 5833 C C . ARG B 1 370 ? 163.834 155.569 209.038 1 79.22 322 ARG B C 1
ATOM 5834 O O . ARG B 1 370 ? 163.438 155.669 210.208 1 83.3 322 ARG B O 1
ATOM 5842 N N . GLY B 1 371 ? 164.383 156.592 208.382 1 77.66 323 GLY B N 1
ATOM 5843 C CA . GLY B 1 371 ? 164.472 157.896 209.013 1 79.38 323 GLY B CA 1
ATOM 5844 C C . GLY B 1 371 ? 163.111 158.465 209.36 1 82.25 323 GLY B C 1
ATOM 5845 O O . GLY B 1 371 ? 162.928 159.049 210.427 1 88 323 GLY B O 1
ATOM 5846 N N . PHE B 1 372 ? 162.139 158.305 208.46 1 82.55 324 PHE B N 1
ATOM 5847 C CA . PHE B 1 372 ? 160.794 158.804 208.727 1 81.06 324 PHE B CA 1
ATOM 5848 C C . PHE B 1 372 ? 160.17 158.098 209.926 1 83.87 324 PHE B C 1
ATOM 5849 O O . PHE B 1 372 ? 159.543 158.738 210.78 1 86.15 324 PHE B O 1
ATOM 5857 N N . LEU B 1 373 ? 160.328 156.776 210.006 1 83.44 325 LEU B N 1
ATOM 5858 C CA . LEU B 1 373 ? 159.778 156.041 211.141 1 83.53 325 LEU B CA 1
ATOM 5859 C C . LEU B 1 373 ? 160.435 156.474 212.446 1 86.9 325 LEU B C 1
ATOM 5860 O O . LEU B 1 373 ? 159.754 156.663 213.464 1 89.51 325 LEU B O 1
ATOM 5865 N N . LEU B 1 374 ? 161.76 156.635 212.437 1 86.1 326 LEU B N 1
ATOM 5866 C CA . LEU B 1 374 ? 162.452 157.088 213.639 1 86.88 326 LEU B CA 1
ATOM 5867 C C . LEU B 1 374 ? 161.997 158.487 214.034 1 89.46 326 LEU B C 1
ATOM 5868 O O . LEU B 1 374 ? 161.834 158.787 215.223 1 93.02 326 LEU B O 1
ATOM 5873 N N . GLN B 1 375 ? 161.793 159.359 213.046 1 88.36 327 GLN B N 1
ATOM 5874 C CA . GLN B 1 375 ? 161.287 160.698 213.316 1 89.22 327 GLN B CA 1
ATOM 5875 C C . GLN B 1 375 ? 159.923 160.641 213.987 1 94.08 327 GLN B C 1
ATOM 5876 O O . GLN B 1 375 ? 159.66 161.368 214.952 1 97.28 327 GLN B O 1
ATOM 5882 N N . ASN B 1 376 ? 159.032 159.794 213.471 1 93.94 328 ASN B N 1
ATOM 5883 C CA . ASN B 1 376 ? 157.705 159.682 214.065 1 94.08 328 ASN B CA 1
ATOM 5884 C C . ASN B 1 376 ? 157.79 159.179 215.499 1 95.85 328 ASN B C 1
ATOM 5885 O O . ASN B 1 376 ? 157.097 159.689 216.388 1 98.01 328 ASN B O 1
ATOM 5890 N N . GLU B 1 377 ? 158.639 158.179 215.744 1 95.95 329 GLU B N 1
ATOM 5891 C CA . GLU B 1 377 ? 158.791 157.671 217.103 1 96.9 329 GLU B CA 1
ATOM 5892 C C . GLU B 1 377 ? 159.311 158.757 218.038 1 99.59 329 GLU B C 1
ATOM 5893 O O . GLU B 1 377 ? 158.824 158.903 219.166 1 101.99 329 GLU B O 1
ATOM 5899 N N . PHE B 1 378 ? 160.3 159.531 217.589 1 99.82 330 PHE B N 1
ATOM 5900 C CA . PHE B 1 378 ? 160.85 160.584 218.437 1 99.92 330 PHE B CA 1
ATOM 5901 C C . PHE B 1 378 ? 159.816 161.667 218.718 1 101.93 330 PHE B C 1
ATOM 5902 O O . PHE B 1 378 ? 159.738 162.182 219.84 1 105.61 330 PHE B O 1
ATOM 5910 N N . VAL B 1 379 ? 159.026 162.042 217.711 1 101.85 331 VAL B N 1
ATOM 5911 C CA . VAL B 1 379 ? 157.991 163.049 217.928 1 104.41 331 VAL B CA 1
ATOM 5912 C C . VAL B 1 379 ? 156.963 162.54 218.928 1 106.63 331 VAL B C 1
ATOM 5913 O O . VAL B 1 379 ? 156.53 163.273 219.826 1 109.09 331 VAL B O 1
ATOM 5917 N N . GLY B 1 380 ? 156.55 161.279 218.787 1 104.96 332 GLY B N 1
ATOM 5918 C CA . GLY B 1 380 ? 155.632 160.707 219.757 1 105.72 332 GLY B CA 1
ATOM 5919 C C . GLY B 1 380 ? 156.205 160.711 221.161 1 109.59 332 GLY B C 1
ATOM 5920 O O . GLY B 1 380 ? 155.501 161.006 222.13 1 111.38 332 GLY B O 1
ATOM 5921 N N . PHE B 1 381 ? 157.492 160.386 221.289 1 109.95 333 PHE B N 1
ATOM 5922 C CA . PHE B 1 381 ? 158.138 160.425 222.597 1 109.76 333 PHE B CA 1
ATOM 5923 C C . PHE B 1 381 ? 158.118 161.832 223.18 1 110.87 333 PHE B C 1
ATOM 5924 O O . PHE B 1 381 ? 157.821 162.018 224.366 1 111.59 333 PHE B O 1
ATOM 5932 N N . MET B 1 382 ? 158.44 162.836 222.363 1 111.06 334 MET B N 1
ATOM 5933 C CA . MET B 1 382 ? 158.47 164.208 222.86 1 111.17 334 MET B CA 1
ATOM 5934 C C . MET B 1 382 ? 157.083 164.681 223.277 1 112.93 334 MET B C 1
ATOM 5935 O O . MET B 1 382 ? 156.935 165.351 224.305 1 114.68 334 MET B O 1
ATOM 5940 N N . TRP B 1 383 ? 156.052 164.343 222.498 1 113.7 335 TRP B N 1
ATOM 5941 C CA . TRP B 1 383 ? 154.719 164.856 222.798 1 116.2 335 TRP B CA 1
ATOM 5942 C C . TRP B 1 383 ? 154.252 164.404 224.175 1 117.82 335 TRP B C 1
ATOM 5943 O O . TRP B 1 383 ? 153.677 165.193 224.933 1 116.08 335 TRP B O 1
ATOM 5954 N N . ARG B 1 384 ? 154.487 163.142 224.515 1 117.23 336 ARG B N 1
ATOM 5955 C CA . ARG B 1 384 ? 154.125 162.624 225.827 1 115.62 336 ARG B CA 1
ATOM 5956 C C . ARG B 1 384 ? 154.854 163.388 226.927 1 111.74 336 ARG B C 1
ATOM 5957 O O . ARG B 1 384 ? 156.028 163.728 226.785 1 107.06 336 ARG B O 1
ATOM 5965 N N . SER B 1 391 ? 157.983 171.203 216.25 1 99.47 343 SER B N 1
ATOM 5966 C CA . SER B 1 391 ? 158.846 172.105 215.498 1 103.14 343 SER B CA 1
ATOM 5967 C C . SER B 1 391 ? 159.221 171.481 214.16 1 105.6 343 SER B C 1
ATOM 5968 O O . SER B 1 391 ? 159.826 170.413 214.119 1 106.35 343 SER B O 1
ATOM 5971 N N . LEU B 1 392 ? 158.869 172.163 213.067 1 105.89 344 LEU B N 1
ATOM 5972 C CA . LEU B 1 392 ? 159.074 171.587 211.741 1 105.81 344 LEU B CA 1
ATOM 5973 C C . LEU B 1 392 ? 160.549 171.315 211.475 1 105.51 344 LEU B C 1
ATOM 5974 O O . LEU B 1 392 ? 160.901 170.282 210.895 1 103.95 344 LEU B O 1
ATOM 5979 N N . TRP B 1 393 ? 161.427 172.236 211.878 1 105.03 345 TRP B N 1
ATOM 5980 C CA . TRP B 1 393 ? 162.859 172.016 211.7 1 104.6 345 TRP B CA 1
ATOM 5981 C C . TRP B 1 393 ? 163.326 170.796 212.483 1 104.91 345 TRP B C 1
ATOM 5982 O O . TRP B 1 393 ? 164.161 170.018 212.004 1 105.12 345 TRP B O 1
ATOM 5993 N N . GLU B 1 394 ? 162.803 170.618 213.697 1 104.92 346 GLU B N 1
ATOM 5994 C CA . GLU B 1 394 ? 163.185 169.473 214.511 1 105.44 346 GLU B CA 1
ATOM 5995 C C . GLU B 1 394 ? 162.75 168.158 213.881 1 104 346 GLU B C 1
ATOM 5996 O O . GLU B 1 394 ? 163.27 167.102 214.255 1 104.11 346 GLU B O 1
ATOM 6002 N N . ARG B 1 395 ? 161.814 168.197 212.932 1 101.27 347 ARG B N 1
ATOM 6003 C CA . ARG B 1 395 ? 161.436 167.006 212.183 1 100.01 347 ARG B CA 1
ATOM 6004 C C . ARG B 1 395 ? 162.258 166.859 210.91 1 98.15 347 ARG B C 1
ATOM 6005 O O . ARG B 1 395 ? 162.713 165.756 210.59 1 95.68 347 ARG B O 1
ATOM 6013 N N . LEU B 1 396 ? 162.463 167.959 210.182 1 97.7 348 LEU B N 1
ATOM 6014 C CA . LEU B 1 396 ? 163.298 167.921 208.988 1 94.61 348 LEU B CA 1
ATOM 6015 C C . LEU B 1 396 ? 164.73 167.532 209.311 1 92.51 348 LEU B C 1
ATOM 6016 O O . LEU B 1 396 ? 165.473 167.136 208.408 1 89.9 348 LEU B O 1
ATOM 6021 N N . GLU B 1 397 ? 165.135 167.64 210.577 1 94.94 349 GLU B N 1
ATOM 6022 C CA . GLU B 1 397 ? 166.459 167.169 210.964 1 93.95 349 GLU B CA 1
ATOM 6023 C C . GLU B 1 397 ? 166.632 165.678 210.709 1 91.64 349 GLU B C 1
ATOM 6024 O O . GLU B 1 397 ? 167.769 165.2 210.644 1 90.58 349 GLU B O 1
ATOM 6030 N N . PHE B 1 398 ? 165.538 164.934 210.567 1 90.94 350 PHE B N 1
ATOM 6031 C CA . PHE B 1 398 ? 165.593 163.504 210.297 1 87.03 350 PHE B CA 1
ATOM 6032 C C . PHE B 1 398 ? 165.642 163.178 208.81 1 81.65 350 PHE B C 1
ATOM 6033 O O . PHE B 1 398 ? 165.754 162.001 208.454 1 75.04 350 PHE B O 1
ATOM 6041 N N . VAL B 1 399 ? 165.566 164.179 207.939 1 80.82 351 VAL B N 1
ATOM 6042 C CA . VAL B 1 399 ? 165.538 163.956 206.497 1 75.21 351 VAL B CA 1
ATOM 6043 C C . VAL B 1 399 ? 166.956 164.078 205.956 1 72.03 351 VAL B C 1
ATOM 6044 O O . VAL B 1 399 ? 167.6 165.121 206.105 1 75.01 351 VAL B O 1
ATOM 6048 N N . ASN B 1 400 ? 167.438 163.014 205.323 1 65.15 352 ASN B N 1
ATOM 6049 C CA . ASN B 1 400 ? 168.748 163.018 204.679 1 60.26 352 ASN B CA 1
ATOM 6050 C C . ASN B 1 400 ? 168.604 163.659 203.304 1 62.01 352 ASN B C 1
ATOM 6051 O O . ASN B 1 400 ? 168.115 163.034 202.362 1 64.06 352 ASN B O 1
ATOM 6056 N N . GLY B 1 401 ? 169.027 164.918 203.185 1 61.27 353 GLY B N 1
ATOM 6057 C CA . GLY B 1 401 ? 168.959 165.59 201.899 1 57.8 353 GLY B CA 1
ATOM 6058 C C . GLY B 1 401 ? 169.827 164.934 200.845 1 58.76 353 GLY B C 1
ATOM 6059 O O . GLY B 1 401 ? 169.486 164.941 199.657 1 59.96 353 GLY B O 1
ATOM 6060 N N . TRP B 1 402 ? 170.957 164.36 201.26 1 58.87 354 TRP B N 1
ATOM 6061 C CA . TRP B 1 402 ? 171.829 163.68 200.311 1 54.97 354 TRP B CA 1
ATOM 6062 C C . TRP B 1 402 ? 171.105 162.525 199.634 1 54.53 354 TRP B C 1
ATOM 6063 O O . TRP B 1 402 ? 171.298 162.276 198.441 1 54.13 354 TRP B O 1
ATOM 6074 N N . TYR B 1 403 ? 170.26 161.809 200.376 1 57.1 355 TYR B N 1
ATOM 6075 C CA . TYR B 1 403 ? 169.551 160.681 199.783 1 57.08 355 TYR B CA 1
ATOM 6076 C C . TYR B 1 403 ? 168.43 161.143 198.864 1 55.4 355 TYR B C 1
ATOM 6077 O O . TYR B 1 403 ? 168.133 160.471 197.871 1 57.25 355 TYR B O 1
ATOM 6086 N N . ILE B 1 404 ? 167.812 162.287 199.156 1 56.61 356 ILE B N 1
ATOM 6087 C CA . ILE B 1 404 ? 166.875 162.868 198.201 1 57.07 356 ILE B CA 1
ATOM 6088 C C . ILE B 1 404 ? 167.6 163.212 196.907 1 55.11 356 ILE B C 1
ATOM 6089 O O . ILE B 1 404 ? 167.11 162.934 195.803 1 57.49 356 ILE B O 1
ATOM 6094 N N . LEU B 1 405 ? 168.789 163.807 197.023 1 52.91 357 LEU B N 1
ATOM 6095 C CA . LEU B 1 405 ? 169.589 164.083 195.835 1 50.9 357 LEU B CA 1
ATOM 6096 C C . LEU B 1 405 ? 169.922 162.797 195.089 1 52.98 357 LEU B C 1
ATOM 6097 O O . LEU B 1 405 ? 169.882 162.758 193.855 1 55.98 357 LEU B O 1
ATOM 6102 N N . LEU B 1 406 ? 170.258 161.737 195.822 1 52.41 358 LEU B N 1
ATOM 6103 C CA . LEU B 1 406 ? 170.639 160.483 195.183 1 53.66 358 LEU B CA 1
ATOM 6104 C C . LEU B 1 406 ? 169.468 159.853 194.44 1 54.64 358 LEU B C 1
ATOM 6105 O O . LEU B 1 406 ? 169.643 159.329 193.336 1 56.9 358 LEU B O 1
ATOM 6110 N N . VAL B 1 407 ? 168.269 159.88 195.025 1 54.88 359 VAL B N 1
ATOM 6111 C CA . VAL B 1 407 ? 167.117 159.308 194.333 1 56.06 359 VAL B CA 1
ATOM 6112 C C . VAL B 1 407 ? 166.758 160.152 193.116 1 54.89 359 VAL B C 1
ATOM 6113 O O . VAL B 1 407 ? 166.37 159.619 192.068 1 57.32 359 VAL B O 1
ATOM 6117 N N . THR B 1 408 ? 166.884 161.477 193.225 1 52.61 360 THR B N 1
ATOM 6118 C CA . THR B 1 408 ? 166.68 162.322 192.052 1 52.21 360 THR B CA 1
ATOM 6119 C C . THR B 1 408 ? 167.665 161.961 190.947 1 52.92 360 THR B C 1
ATOM 6120 O O . THR B 1 408 ? 167.288 161.851 189.772 1 53.74 360 THR B O 1
ATOM 6124 N N . SER B 1 409 ? 168.932 161.765 191.31 1 53.68 361 SER B N 1
ATOM 6125 C CA . SER B 1 409 ? 169.945 161.396 190.331 1 51.49 361 SER B CA 1
ATOM 6126 C C . SER B 1 409 ? 169.646 160.037 189.711 1 52.27 361 SER B C 1
ATOM 6127 O O . SER B 1 409 ? 169.857 159.837 188.513 1 53.01 361 SER B O 1
ATOM 6130 N N . ASP B 1 410 ? 169.169 159.085 190.515 1 52.61 362 ASP B N 1
ATOM 6131 C CA . ASP B 1 410 ? 168.833 157.767 189.984 1 52.84 362 ASP B CA 1
ATOM 6132 C C . ASP B 1 410 ? 167.679 157.849 188.994 1 51.14 362 ASP B C 1
ATOM 6133 O O . ASP B 1 410 ? 167.711 157.209 187.937 1 54.53 362 ASP B O 1
ATOM 6138 N N . VAL B 1 411 ? 166.649 158.629 189.322 1 49.76 363 VAL B N 1
ATOM 6139 C CA . VAL B 1 411 ? 165.529 158.8 188.401 1 50.65 363 VAL B CA 1
ATOM 6140 C C . VAL B 1 411 ? 166.013 159.429 187.1 1 50.37 363 VAL B C 1
ATOM 6141 O O . VAL B 1 411 ? 165.657 158.983 186 1 49.39 363 VAL B O 1
ATOM 6145 N N . LEU B 1 412 ? 166.844 160.47 187.207 1 48.61 364 LEU B N 1
ATOM 6146 C CA . LEU B 1 412 ? 167.368 161.116 186.009 1 46.83 364 LEU B CA 1
ATOM 6147 C C . LEU B 1 412 ? 168.187 160.143 185.173 1 45.14 364 LEU B C 1
ATOM 6148 O O . LEU B 1 412 ? 168.057 160.107 183.945 1 48.69 364 LEU B O 1
ATOM 6153 N N . THR B 1 413 ? 169.04 159.348 185.82 1 44.88 365 THR B N 1
ATOM 6154 C CA . THR B 1 413 ? 169.89 158.416 185.09 1 47.27 365 THR B CA 1
ATOM 6155 C C . THR B 1 413 ? 169.065 157.348 184.387 1 45.74 365 THR B C 1
ATOM 6156 O O . THR B 1 413 ? 169.342 157.008 183.234 1 46.2 365 THR B O 1
ATOM 6160 N N . ILE B 1 414 ? 168.055 156.801 185.064 1 45.75 366 ILE B N 1
ATOM 6161 C CA . ILE B 1 414 ? 167.23 155.772 184.441 1 46.57 366 ILE B CA 1
ATOM 6162 C C . ILE B 1 414 ? 166.457 156.349 183.262 1 46.08 366 ILE B C 1
ATOM 6163 O O . ILE B 1 414 ? 166.359 155.72 182.201 1 47.61 366 ILE B O 1
ATOM 6168 N N . SER B 1 415 ? 165.892 157.55 183.422 1 44.85 367 SER B N 1
ATOM 6169 C CA . SER B 1 415 ? 165.185 158.173 182.309 1 43.55 367 SER B CA 1
ATOM 6170 C C . SER B 1 415 ? 166.12 158.408 181.13 1 43.23 367 SER B C 1
ATOM 6171 O O . SER B 1 415 ? 165.766 158.128 179.977 1 43.09 367 SER B O 1
ATOM 6174 N N . GLY B 1 416 ? 167.324 158.914 181.402 1 42.9 368 GLY B N 1
ATOM 6175 C CA . GLY B 1 416 ? 168.278 159.139 180.333 1 42.35 368 GLY B CA 1
ATOM 6176 C C . GLY B 1 416 ? 168.691 157.857 179.64 1 41.41 368 GLY B C 1
ATOM 6177 O O . GLY B 1 416 ? 168.851 157.827 178.421 1 41.84 368 GLY B O 1
ATOM 6178 N N . THR B 1 417 ? 168.875 156.782 180.407 1 40.27 369 THR B N 1
ATOM 6179 C CA . THR B 1 417 ? 169.259 155.506 179.814 1 43.13 369 THR B CA 1
ATOM 6180 C C . THR B 1 417 ? 168.143 154.942 178.946 1 43.66 369 THR B C 1
ATOM 6181 O O . THR B 1 417 ? 168.405 154.39 177.873 1 46.3 369 THR B O 1
ATOM 6185 N N . ILE B 1 418 ? 166.894 155.059 179.395 1 43.22 370 ILE B N 1
ATOM 6186 C CA . ILE B 1 418 ? 165.776 154.595 178.58 1 43.12 370 ILE B CA 1
ATOM 6187 C C . ILE B 1 418 ? 165.698 155.4 177.289 1 41.95 370 ILE B C 1
ATOM 6188 O O . ILE B 1 418 ? 165.492 154.844 176.202 1 43.14 370 ILE B O 1
ATOM 6193 N N . MET B 1 419 ? 165.874 156.72 177.383 1 41.25 371 MET B N 1
ATOM 6194 C CA . MET B 1 419 ? 165.892 157.545 176.18 1 41.72 371 MET B CA 1
ATOM 6195 C C . MET B 1 419 ? 167.03 157.142 175.249 1 42.47 371 MET B C 1
ATOM 6196 O O . MET B 1 419 ? 166.857 157.099 174.027 1 44.74 371 MET B O 1
ATOM 6201 N N . LYS B 1 420 ? 168.206 156.858 175.809 1 40.81 372 LYS B N 1
ATOM 6202 C CA . LYS B 1 420 ? 169.353 156.473 174.995 1 42.98 372 LYS B CA 1
ATOM 6203 C C . LYS B 1 420 ? 169.102 155.149 174.284 1 45.65 372 LYS B C 1
ATOM 6204 O O . LYS B 1 420 ? 169.438 154.993 173.104 1 44.46 372 LYS B O 1
ATOM 6210 N N . ILE B 1 421 ? 168.506 154.184 174.986 1 44.83 373 ILE B N 1
ATOM 6211 C CA . ILE B 1 421 ? 168.163 152.911 174.36 1 45.56 373 ILE B CA 1
ATOM 6212 C C . ILE B 1 421 ? 167.156 153.13 173.241 1 42.7 373 ILE B C 1
ATOM 6213 O O . ILE B 1 421 ? 167.267 152.539 172.162 1 47.19 373 ILE B O 1
ATOM 6218 N N . GLY B 1 422 ? 166.156 153.98 173.479 1 43.21 374 GLY B N 1
ATOM 6219 C CA . GLY B 1 422 ? 165.181 154.263 172.439 1 42.24 374 GLY B CA 1
ATOM 6220 C C . GLY B 1 422 ? 165.799 154.916 171.217 1 43.08 374 GLY B C 1
ATOM 6221 O O . GLY B 1 422 ? 165.434 154.604 170.083 1 43.38 374 GLY B O 1
ATOM 6222 N N . ILE B 1 423 ? 166.737 155.839 171.432 1 44.69 375 ILE B N 1
ATOM 6223 C CA . ILE B 1 423 ? 167.412 156.487 170.313 1 43.43 375 ILE B CA 1
ATOM 6224 C C . ILE B 1 423 ? 168.254 155.479 169.543 1 42.35 375 ILE B C 1
ATOM 6225 O O . ILE B 1 423 ? 168.276 155.485 168.308 1 43.22 375 ILE B O 1
ATOM 6230 N N . GLU B 1 424 ? 168.956 154.597 170.254 1 44.33 376 GLU B N 1
ATOM 6231 C CA . GLU B 1 424 ? 169.766 153.586 169.582 1 43.09 376 GLU B CA 1
ATOM 6232 C C . GLU B 1 424 ? 168.896 152.628 168.78 1 45.02 376 GLU B C 1
ATOM 6233 O O . GLU B 1 424 ? 169.29 152.176 167.7 1 44.03 376 GLU B O 1
ATOM 6239 N N . ALA B 1 425 ? 167.712 152.301 169.295 1 44.4 377 ALA B N 1
ATOM 6240 C CA . ALA B 1 425 ? 166.77 151.459 168.573 1 43.48 377 ALA B CA 1
ATOM 6241 C C . ALA B 1 425 ? 166.065 152.197 167.442 1 47.83 377 ALA B C 1
ATOM 6242 O O . ALA B 1 425 ? 165.329 151.563 166.68 1 52.07 377 ALA B O 1
ATOM 6244 N N . LYS B 1 426 ? 166.269 153.509 167.319 1 49.23 378 LYS B N 1
ATOM 6245 C CA . LYS B 1 426 ? 165.679 154.354 166.285 1 48.6 378 LYS B CA 1
ATOM 6246 C C . LYS B 1 426 ? 164.216 154.673 166.556 1 47.22 378 LYS B C 1
ATOM 6247 O O . LYS B 1 426 ? 163.499 155.084 165.644 1 52.51 378 LYS B O 1
ATOM 6253 N N . ASN B 1 427 ? 163.75 154.488 167.79 1 48.75 379 ASN B N 1
ATOM 6254 C CA . ASN B 1 427 ? 162.407 154.912 168.158 1 47.96 379 ASN B CA 1
ATOM 6255 C C . ASN B 1 427 ? 162.334 156.396 168.481 1 46.78 379 ASN B C 1
ATOM 6256 O O . ASN B 1 427 ? 161.251 156.981 168.396 1 51.37 379 ASN B O 1
ATOM 6261 N N . LEU B 1 428 ? 163.457 157.013 168.843 1 48.9 380 LEU B N 1
ATOM 6262 C CA . LEU B 1 428 ? 163.505 158.423 169.197 1 45.03 380 LEU B CA 1
ATOM 6263 C C . LEU B 1 428 ? 164.721 159.061 168.543 1 47.42 380 LEU B C 1
ATOM 6264 O O . LEU B 1 428 ? 165.662 158.378 168.134 1 48.36 380 LEU B O 1
ATOM 6269 N N . ALA B 1 429 ? 164.688 160.393 168.449 1 45.52 381 ALA B N 1
ATOM 6270 C CA . ALA B 1 429 ? 165.831 161.142 167.943 1 44.02 381 ALA B CA 1
ATOM 6271 C C . ALA B 1 429 ? 166.101 162.403 168.761 1 45.7 381 ALA B C 1
ATOM 6272 O O . ALA B 1 429 ? 166.723 163.339 168.248 1 48.58 381 ALA B O 1
ATOM 6274 N N . SER B 1 430 ? 165.653 162.454 170.016 1 43.94 382 SER B N 1
ATOM 6275 C CA . SER B 1 430 ? 165.825 163.64 170.856 1 44.57 382 SER B CA 1
ATOM 6276 C C . SER B 1 430 ? 167.18 163.555 171.553 1 42.43 382 SER B C 1
ATOM 6277 O O . SER B 1 430 ? 167.293 163.244 172.74 1 43.16 382 SER B O 1
ATOM 6280 N N . TYR B 1 431 ? 168.23 163.847 170.785 1 42.15 383 TYR B N 1
ATOM 6281 C CA . TYR B 1 431 ? 169.584 163.779 171.323 1 37.37 383 TYR B CA 1
ATOM 6282 C C . TYR B 1 431 ? 169.804 164.816 172.418 1 38.55 383 TYR B C 1
ATOM 6283 O O . TYR B 1 431 ? 170.476 164.54 173.416 1 40.96 383 TYR B O 1
ATOM 6292 N N . ASP B 1 432 ? 169.258 166.021 172.242 1 38.41 384 ASP B N 1
ATOM 6293 C CA . ASP B 1 432 ? 169.518 167.096 173.196 1 39.3 384 ASP B CA 1
ATOM 6294 C C . ASP B 1 432 ? 168.93 166.789 174.571 1 37.2 384 ASP B C 1
ATOM 6295 O O . ASP B 1 432 ? 169.595 166.993 175.594 1 38.77 384 ASP B O 1
ATOM 6300 N N . VAL B 1 433 ? 167.691 166.296 174.619 1 37.56 385 VAL B N 1
ATOM 6301 C CA . VAL B 1 433 ? 167.072 165.974 175.902 1 38.97 385 VAL B CA 1
ATOM 6302 C C . VAL B 1 433 ? 167.843 164.861 176.599 1 36.13 385 VAL B C 1
ATOM 6303 O O . VAL B 1 433 ? 168.105 164.925 177.806 1 38.14 385 VAL B O 1
ATOM 6307 N N . CYS B 1 434 ? 168.207 163.818 175.851 1 35.07 386 CYS B N 1
ATOM 6308 C CA . CYS B 1 434 ? 168.962 162.717 176.438 1 37.19 386 CYS B CA 1
ATOM 6309 C C . CYS B 1 434 ? 170.299 163.202 176.978 1 36.78 386 CYS B C 1
ATOM 6310 O O . CYS B 1 434 ? 170.711 162.818 178.081 1 37.38 386 CYS B O 1
ATOM 6313 N N . SER B 1 435 ? 170.99 164.049 176.214 1 34.86 387 SER B N 1
ATOM 6314 C CA . SER B 1 435 ? 172.277 164.564 176.659 1 35.06 387 SER B CA 1
ATOM 6315 C C . SER B 1 435 ? 172.126 165.386 177.929 1 33.8 387 SER B C 1
ATOM 6316 O O . SER B 1 435 ? 172.936 165.264 178.851 1 34.79 387 SER B O 1
ATOM 6319 N N . ILE B 1 436 ? 171.088 166.22 178.005 1 33.06 388 ILE B N 1
ATOM 6320 C CA . ILE B 1 436 ? 170.887 167.031 179.203 1 33.08 388 ILE B CA 1
ATOM 6321 C C . ILE B 1 436 ? 170.612 166.138 180.407 1 32.84 388 ILE B C 1
ATOM 6322 O O . ILE B 1 436 ? 171.193 166.32 181.484 1 36.77 388 ILE B O 1
ATOM 6327 N N . LEU B 1 437 ? 169.736 165.146 180.238 1 33.97 389 LEU B N 1
ATOM 6328 C CA . LEU B 1 437 ? 169.426 164.248 181.346 1 36.19 389 LEU B CA 1
ATOM 6329 C C . LEU B 1 437 ? 170.682 163.542 181.841 1 36.86 389 LEU B C 1
ATOM 6330 O O . LEU B 1 437 ? 170.98 163.545 183.043 1 39.78 389 LEU B O 1
ATOM 6335 N N . LEU B 1 438 ? 171.442 162.944 180.921 1 35.98 390 LEU B N 1
ATOM 6336 C CA . LEU B 1 438 ? 172.608 162.168 181.323 1 34.11 390 LEU B CA 1
ATOM 6337 C C . LEU B 1 438 ? 173.697 163.056 181.916 1 37.18 390 LEU B C 1
ATOM 6338 O O . LEU B 1 438 ? 174.341 162.672 182.897 1 38.68 390 LEU B O 1
ATOM 6343 N N . GLY B 1 439 ? 173.919 164.244 181.349 1 34.15 391 GLY B N 1
ATOM 6344 C CA . GLY B 1 439 ? 174.929 165.134 181.897 1 34.08 391 GLY B CA 1
ATOM 6345 C C . GLY B 1 439 ? 174.584 165.621 183.291 1 36.37 391 GLY B C 1
ATOM 6346 O O . GLY B 1 439 ? 175.44 165.635 184.184 1 40.27 391 GLY B O 1
ATOM 6347 N N . THR B 1 440 ? 173.328 166.021 183.503 1 37.04 392 THR B N 1
ATOM 6348 C CA . THR B 1 440 ? 172.91 166.425 184.839 1 38.06 392 THR B CA 1
ATOM 6349 C C . THR B 1 440 ? 173.054 165.275 185.826 1 37.89 392 THR B C 1
ATOM 6350 O O . THR B 1 440 ? 173.523 165.469 186.954 1 39.39 392 THR B O 1
ATOM 6354 N N . SER B 1 441 ? 172.655 164.067 185.421 1 36.96 393 SER B N 1
ATOM 6355 C CA . SER B 1 441 ? 172.767 162.929 186.323 1 40.58 393 SER B CA 1
ATOM 6356 C C . SER B 1 441 ? 174.225 162.628 186.65 1 38.1 393 SER B C 1
ATOM 6357 O O . SER B 1 441 ? 174.548 162.276 187.786 1 40.27 393 SER B O 1
ATOM 6360 N N . THR B 1 442 ? 175.121 162.765 185.67 1 34.34 394 THR B N 1
ATOM 6361 C CA . THR B 1 442 ? 176.541 162.559 185.935 1 35.89 394 THR B CA 1
ATOM 6362 C C . THR B 1 442 ? 177.067 163.577 186.94 1 35.61 394 THR B C 1
ATOM 6363 O O . THR B 1 442 ? 177.802 163.222 187.872 1 37.23 394 THR B O 1
ATOM 6367 N N . LEU B 1 443 ? 176.698 164.848 186.768 1 37.23 395 LEU B N 1
ATOM 6368 C CA . LEU B 1 443 ? 177.129 165.867 187.72 1 33.68 395 LEU B CA 1
ATOM 6369 C C . LEU B 1 443 ? 176.622 165.553 189.125 1 35.9 395 LEU B C 1
ATOM 6370 O O . LEU B 1 443 ? 177.376 165.639 190.103 1 38.02 395 LEU B O 1
ATOM 6375 N N . LEU B 1 444 ? 175.351 165.167 189.242 1 36.65 396 LEU B N 1
ATOM 6376 C CA . LEU B 1 444 ? 174.796 164.863 190.558 1 39.53 396 LEU B CA 1
ATOM 6377 C C . LEU B 1 444 ? 175.456 163.634 191.171 1 38.74 396 LEU B C 1
ATOM 6378 O O . LEU B 1 444 ? 175.692 163.593 192.381 1 43.45 396 LEU B O 1
ATOM 6383 N N . VAL B 1 445 ? 175.76 162.625 190.355 1 39.42 397 VAL B N 1
ATOM 6384 C CA . VAL B 1 445 ? 176.428 161.432 190.864 1 37.43 397 VAL B CA 1
ATOM 6385 C C . VAL B 1 445 ? 177.806 161.789 191.403 1 38.4 397 VAL B C 1
ATOM 6386 O O . VAL B 1 445 ? 178.212 161.315 192.47 1 41.57 397 VAL B O 1
ATOM 6390 N N . TRP B 1 446 ? 178.547 162.626 190.677 1 40.04 398 TRP B N 1
ATOM 6391 C CA . TRP B 1 446 ? 179.854 163.049 191.169 1 40.25 398 TRP B CA 1
ATOM 6392 C C . TRP B 1 446 ? 179.724 163.838 192.466 1 40.39 398 TRP B C 1
ATOM 6393 O O . TRP B 1 446 ? 180.536 163.677 193.383 1 44.08 398 TRP B O 1
ATOM 6404 N N . VAL B 1 447 ? 178.707 164.697 192.563 1 40.25 399 VAL B N 1
ATOM 6405 C CA . VAL B 1 447 ? 178.544 165.507 193.767 1 40.34 399 VAL B CA 1
ATOM 6406 C C . VAL B 1 447 ? 178.097 164.657 194.953 1 42.96 399 VAL B C 1
ATOM 6407 O O . VAL B 1 447 ? 178.364 165.005 196.108 1 46.31 399 VAL B O 1
ATOM 6411 N N . GLY B 1 448 ? 177.415 163.541 194.696 1 47.31 400 GLY B N 1
ATOM 6412 C CA . GLY B 1 448 ? 176.795 162.779 195.765 1 43.2 400 GLY B CA 1
ATOM 6413 C C . GLY B 1 448 ? 177.754 162.193 196.781 1 48.82 400 GLY B C 1
ATOM 6414 O O . GLY B 1 448 ? 177.345 161.927 197.915 1 54.36 400 GLY B O 1
ATOM 6415 N N . VAL B 1 449 ? 179.019 161.98 196.413 1 47.67 401 VAL B N 1
ATOM 6416 C CA . VAL B 1 449 ? 179.948 161.323 197.329 1 49.81 401 VAL B CA 1
ATOM 6417 C C . VAL B 1 449 ? 180.405 162.223 198.466 1 52.08 401 VAL B C 1
ATOM 6418 O O . VAL B 1 449 ? 181.002 161.728 199.427 1 55.61 401 VAL B O 1
ATOM 6422 N N . ILE B 1 450 ? 180.142 163.53 198.39 1 52.53 402 ILE B N 1
ATOM 6423 C CA . ILE B 1 450 ? 180.459 164.428 199.494 1 50.84 402 ILE B CA 1
ATOM 6424 C C . ILE B 1 450 ? 179.655 164.075 200.74 1 53.35 402 ILE B C 1
ATOM 6425 O O . ILE B 1 450 ? 180.014 164.482 201.854 1 55.96 402 ILE B O 1
ATOM 6430 N N . ARG B 1 451 ? 178.562 163.327 200.572 1 54.84 403 ARG B N 1
ATOM 6431 C CA . ARG B 1 451 ? 177.78 162.868 201.714 1 55.22 403 ARG B CA 1
ATOM 6432 C C . ARG B 1 451 ? 178.654 162.14 202.722 1 58.22 403 ARG B C 1
ATOM 6433 O O . ARG B 1 451 ? 178.45 162.26 203.935 1 62.31 403 ARG B O 1
ATOM 6441 N N . TYR B 1 452 ? 179.629 161.372 202.241 1 56.72 404 TYR B N 1
ATOM 6442 C CA . TYR B 1 452 ? 180.476 160.594 203.133 1 60.12 404 TYR B CA 1
ATOM 6443 C C . TYR B 1 452 ? 181.626 161.408 203.703 1 62.33 404 TYR B C 1
ATOM 6444 O O . TYR B 1 452 ? 182.156 161.048 204.76 1 65.8 404 TYR B O 1
ATOM 6453 N N . LEU B 1 453 ? 182.018 162.492 203.039 1 61.79 405 LEU B N 1
ATOM 6454 C CA . LEU B 1 453 ? 182.976 163.417 203.625 1 62.94 405 LEU B CA 1
ATOM 6455 C C . LEU B 1 453 ? 182.34 164.308 204.681 1 62.63 405 LEU B C 1
ATOM 6456 O O . LEU B 1 453 ? 183.061 164.876 205.507 1 63.51 405 LEU B O 1
ATOM 6461 N N . THR B 1 454 ? 181.012 164.442 204.674 1 62.1 406 THR B N 1
ATOM 6462 C CA . THR B 1 454 ? 180.362 165.296 205.666 1 63.67 406 THR B CA 1
ATOM 6463 C C . THR B 1 454 ? 180.619 164.839 207.099 1 65.3 406 THR B C 1
ATOM 6464 O O . THR B 1 454 ? 180.453 165.636 208.027 1 65.91 406 THR B O 1
ATOM 6468 N N . PHE B 1 455 ? 181.011 163.582 207.308 1 66.06 407 PHE B N 1
ATOM 6469 C CA . PHE B 1 455 ? 181.178 163.08 208.668 1 65.69 407 PHE B CA 1
ATOM 6470 C C . PHE B 1 455 ? 182.428 163.621 209.347 1 67.4 407 PHE B C 1
ATOM 6471 O O . PHE B 1 455 ? 182.498 163.61 210.58 1 67.59 407 PHE B O 1
ATOM 6479 N N . PHE B 1 456 ? 183.405 164.098 208.583 1 67.33 408 PHE B N 1
ATOM 6480 C CA . PHE B 1 456 ? 184.703 164.495 209.111 1 63.92 408 PHE B CA 1
ATOM 6481 C C . PHE B 1 456 ? 184.868 166.001 208.956 1 66.28 408 PHE B C 1
ATOM 6482 O O . PHE B 1 456 ? 184.837 166.521 207.836 1 68.77 408 PHE B O 1
ATOM 6490 N N . HIS B 1 457 ? 185.058 166.691 210.084 1 63.78 409 HIS B N 1
ATOM 6491 C CA . HIS B 1 457 ? 185.063 168.151 210.077 1 67.42 409 HIS B CA 1
ATOM 6492 C C . HIS B 1 457 ? 186.176 168.702 209.196 1 67.18 409 HIS B C 1
ATOM 6493 O O . HIS B 1 457 ? 185.972 169.672 208.458 1 64.45 409 HIS B O 1
ATOM 6500 N N . ASN B 1 458 ? 187.363 168.099 209.261 1 66.13 410 ASN B N 1
ATOM 6501 C CA . ASN B 1 458 ? 188.485 168.594 208.476 1 64.16 410 ASN B CA 1
ATOM 6502 C C . ASN B 1 458 ? 188.217 168.532 206.978 1 63.38 410 ASN B C 1
ATOM 6503 O O . ASN B 1 458 ? 188.872 169.249 206.215 1 62.23 410 ASN B O 1
ATOM 6508 N N . TYR B 1 459 ? 187.275 167.697 206.54 1 61.74 411 TYR B N 1
ATOM 6509 C CA . TYR B 1 459 ? 186.915 167.589 205.133 1 60.72 411 TYR B CA 1
ATOM 6510 C C . TYR B 1 459 ? 185.559 168.2 204.811 1 61.01 411 TYR B C 1
ATOM 6511 O O . TYR B 1 459 ? 185.12 168.118 203.66 1 62.79 411 TYR B O 1
ATOM 6520 N N . ASN B 1 460 ? 184.888 168.814 205.783 1 63.57 412 ASN B N 1
ATOM 6521 C CA . ASN B 1 460 ? 183.512 169.269 205.627 1 63.82 412 ASN B CA 1
ATOM 6522 C C . ASN B 1 460 ? 183.39 170.791 205.698 1 61.75 412 ASN B C 1
ATOM 6523 O O . ASN B 1 460 ? 182.332 171.317 206.047 1 61.22 412 ASN B O 1
ATOM 6528 N N . ILE B 1 461 ? 184.461 171.513 205.365 1 61.02 413 ILE B N 1
ATOM 6529 C CA . ILE B 1 461 ? 184.458 172.966 205.526 1 57.82 413 ILE B CA 1
ATOM 6530 C C . ILE B 1 461 ? 183.431 173.605 204.598 1 55.14 413 ILE B C 1
ATOM 6531 O O . ILE B 1 461 ? 182.659 174.478 205.009 1 53.89 413 ILE B O 1
ATOM 6536 N N . LEU B 1 462 ? 183.401 173.176 203.336 1 56.46 414 LEU B N 1
ATOM 6537 C CA . LEU B 1 462 ? 182.536 173.821 202.352 1 53.37 414 LEU B CA 1
ATOM 6538 C C . LEU B 1 462 ? 181.065 173.681 202.727 1 53.76 414 LEU B C 1
ATOM 6539 O O . LEU B 1 462 ? 180.329 174.674 202.784 1 54.66 414 LEU B O 1
ATOM 6544 N N . ILE B 1 463 ? 180.618 172.451 202.983 1 53.77 415 ILE B N 1
ATOM 6545 C CA . ILE B 1 463 ? 179.211 172.223 203.298 1 56.28 415 ILE B CA 1
ATOM 6546 C C . ILE B 1 463 ? 178.855 172.854 204.635 1 55.2 415 ILE B C 1
ATOM 6547 O O . ILE B 1 463 ? 177.795 173.475 204.781 1 57.09 415 ILE B O 1
ATOM 6552 N N . ALA B 1 464 ? 179.724 172.698 205.634 1 51.78 416 ALA B N 1
ATOM 6553 C CA . ALA B 1 464 ? 179.443 173.26 206.949 1 50.39 416 ALA B CA 1
ATOM 6554 C C . ALA B 1 464 ? 179.302 174.774 206.878 1 54.52 416 ALA B C 1
ATOM 6555 O O . ALA B 1 464 ? 178.438 175.355 207.541 1 55.47 416 ALA B O 1
ATOM 6557 N N . THR B 1 465 ? 180.148 175.43 206.08 1 54.52 417 THR B N 1
ATOM 6558 C CA . THR B 1 465 ? 180.068 176.881 205.958 1 55.01 417 THR B CA 1
ATOM 6559 C C . THR B 1 465 ? 178.838 177.304 205.167 1 52.77 417 THR B C 1
ATOM 6560 O O . THR B 1 465 ? 178.169 178.276 205.533 1 53.45 417 THR B O 1
ATOM 6564 N N . LEU B 1 466 ? 178.531 176.599 204.076 1 49.56 418 LEU B N 1
ATOM 6565 C CA . LEU B 1 466 ? 177.349 176.945 203.295 1 50.78 418 LEU B CA 1
ATOM 6566 C C . LEU B 1 466 ? 176.086 176.82 204.136 1 55.02 418 LEU B C 1
ATOM 6567 O O . LEU B 1 466 ? 175.182 177.658 204.04 1 56.25 418 LEU B O 1
ATOM 6572 N N . ARG B 1 467 ? 176.011 175.785 204.977 1 56.57 419 ARG B N 1
ATOM 6573 C CA . ARG B 1 467 ? 174.843 175.609 205.834 1 52.86 419 ARG B CA 1
ATOM 6574 C C . ARG B 1 467 ? 174.574 176.847 206.676 1 51 419 ARG B C 1
ATOM 6575 O O . ARG B 1 467 ? 173.414 177.219 206.879 1 55.33 419 ARG B O 1
ATOM 6583 N N . VAL B 1 468 ? 175.625 177.491 207.18 1 50.46 420 VAL B N 1
ATOM 6584 C CA . VAL B 1 468 ? 175.441 178.652 208.043 1 51.11 420 VAL B CA 1
ATOM 6585 C C . VAL B 1 468 ? 175.27 179.927 207.227 1 51.15 420 VAL B C 1
ATOM 6586 O O . VAL B 1 468 ? 174.585 180.858 207.664 1 51.43 420 VAL B O 1
ATOM 6590 N N . ALA B 1 469 ? 175.882 179.999 206.045 1 51.11 421 ALA B N 1
ATOM 6591 C CA . ALA B 1 469 ? 175.881 181.24 205.282 1 45.81 421 ALA B CA 1
ATOM 6592 C C . ALA B 1 469 ? 174.618 181.423 204.452 1 47.7 421 ALA B C 1
ATOM 6593 O O . ALA B 1 469 ? 174.195 182.561 204.231 1 48.59 421 ALA B O 1
ATOM 6595 N N . LEU B 1 470 ? 174 180.333 203.999 1 50.65 422 LEU B N 1
ATOM 6596 C CA . LEU B 1 470 ? 172.974 180.445 202.965 1 52.53 422 LEU B CA 1
ATOM 6597 C C . LEU B 1 470 ? 171.809 181.356 203.339 1 50.07 422 LEU B C 1
ATOM 6598 O O . LEU B 1 470 ? 171.387 182.148 202.479 1 52.42 422 LEU B O 1
ATOM 6603 N N . PRO B 1 471 ? 171.233 181.291 204.542 1 48.71 423 PRO B N 1
ATOM 6604 C CA . PRO B 1 471 ? 170.069 182.154 204.83 1 50.24 423 PRO B CA 1
ATOM 6605 C C . PRO B 1 471 ? 170.37 183.642 204.723 1 48.86 423 PRO B C 1
ATOM 6606 O O . PRO B 1 471 ? 169.602 184.396 204.104 1 51.27 423 PRO B O 1
ATOM 6610 N N . SER B 1 472 ? 171.475 184.09 205.321 1 50.37 424 SER B N 1
ATOM 6611 C CA . SER B 1 472 ? 171.835 185.498 205.231 1 49.07 424 SER B CA 1
ATOM 6612 C C . SER B 1 472 ? 172.181 185.889 203.801 1 45.72 424 SER B C 1
ATOM 6613 O O . SER B 1 472 ? 171.89 187.012 203.38 1 51.22 424 SER B O 1
ATOM 6616 N N . VAL B 1 473 ? 172.769 184.971 203.033 1 44.36 425 VAL B N 1
ATOM 6617 C CA . VAL B 1 473 ? 173.038 185.242 201.624 1 46.32 425 VAL B CA 1
ATOM 6618 C C . VAL B 1 473 ? 171.734 185.458 200.865 1 47.06 425 VAL B C 1
ATOM 6619 O O . VAL B 1 473 ? 171.63 186.361 200.028 1 47.69 425 VAL B O 1
ATOM 6623 N N . MET B 1 474 ? 170.725 184.627 201.132 1 48.82 426 MET B N 1
ATOM 6624 C CA . MET B 1 474 ? 169.438 184.786 200.46 1 51.86 426 MET B CA 1
ATOM 6625 C C . MET B 1 474 ? 168.788 186.116 200.823 1 48.9 426 MET B C 1
ATOM 6626 O O . MET B 1 474 ? 168.25 186.818 199.954 1 52.61 426 MET B O 1
ATOM 6631 N N . ARG B 1 475 ? 168.838 186.484 202.102 1 47.19 427 ARG B N 1
ATOM 6632 C CA . ARG B 1 475 ? 168.272 187.766 202.51 1 48.94 427 ARG B CA 1
ATOM 6633 C C . ARG B 1 475 ? 169.002 188.932 201.847 1 49.64 427 ARG B C 1
ATOM 6634 O O . ARG B 1 475 ? 168.376 189.919 201.449 1 53.18 427 ARG B O 1
ATOM 6642 N N . PHE B 1 476 ? 170.327 188.837 201.728 1 46.16 428 PHE B N 1
ATOM 6643 C CA . PHE B 1 476 ? 171.103 189.86 201.028 1 44.42 428 PHE B CA 1
ATOM 6644 C C . PHE B 1 476 ? 170.704 189.945 199.556 1 45.45 428 PHE B C 1
ATOM 6645 O O . PHE B 1 476 ? 170.554 191.043 198.995 1 47.09 428 PHE B O 1
ATOM 6653 N N . CYS B 1 477 ? 170.524 188.79 198.917 1 47.38 429 CYS B N 1
ATOM 6654 C CA . CYS B 1 477 ? 170.121 188.769 197.519 1 48.98 429 CYS B CA 1
ATOM 6655 C C . CYS B 1 477 ? 168.755 189.407 197.326 1 50.92 429 CYS B C 1
ATOM 6656 O O . CYS B 1 477 ? 168.495 190.004 196.277 1 50.39 429 CYS B O 1
ATOM 6659 N N . CYS B 1 478 ? 167.869 189.292 198.318 1 54.61 430 CYS B N 1
ATOM 6660 C CA . CYS B 1 478 ? 166.567 189.946 198.21 1 51.54 430 CYS B CA 1
ATOM 6661 C C . CYS B 1 478 ? 166.725 191.427 197.884 1 51.84 430 CYS B C 1
ATOM 6662 O O . CYS B 1 478 ? 166.052 191.957 196.993 1 52.07 430 CYS B O 1
ATOM 6665 N N . CYS B 1 479 ? 167.613 192.113 198.603 1 51.12 431 CYS B N 1
ATOM 6666 C CA . CYS B 1 479 ? 167.81 193.54 198.376 1 46.15 431 CYS B CA 1
ATOM 6667 C C . CYS B 1 479 ? 168.63 193.807 197.12 1 43.33 431 CYS B C 1
ATOM 6668 O O . CYS B 1 479 ? 168.374 194.784 196.409 1 43.74 431 CYS B O 1
ATOM 6671 N N . VAL B 1 480 ? 169.62 192.961 196.827 1 42.64 432 VAL B N 1
ATOM 6672 C CA . VAL B 1 480 ? 170.477 193.236 195.673 1 39.28 432 VAL B CA 1
ATOM 6673 C C . VAL B 1 480 ? 169.731 193.031 194.353 1 38.14 432 VAL B C 1
ATOM 6674 O O . VAL B 1 480 ? 170.033 193.698 193.349 1 38.44 432 VAL B O 1
ATOM 6678 N N . ALA B 1 481 ? 168.762 192.113 194.323 1 37.85 433 ALA B N 1
ATOM 6679 C CA . ALA B 1 481 ? 168.15 191.715 193.06 1 37.4 433 ALA B CA 1
ATOM 6680 C C . ALA B 1 481 ? 167.348 192.847 192.43 1 36.85 433 ALA B C 1
ATOM 6681 O O . ALA B 1 481 ? 167.309 192.967 191.204 1 35.52 433 ALA B O 1
ATOM 6683 N N . VAL B 1 482 ? 166.686 193.678 193.237 1 37.61 434 VAL B N 1
ATOM 6684 C CA . VAL B 1 482 ? 165.884 194.751 192.656 1 36.78 434 VAL B CA 1
ATOM 6685 C C . VAL B 1 482 ? 166.782 195.787 191.991 1 35.73 434 VAL B C 1
ATOM 6686 O O . VAL B 1 482 ? 166.466 196.296 190.909 1 36.57 434 VAL B O 1
ATOM 6690 N N . ILE B 1 483 ? 167.922 196.101 192.611 1 33.03 435 ILE B N 1
ATOM 6691 C CA . ILE B 1 483 ? 168.885 197.002 191.983 1 33.52 435 ILE B CA 1
ATOM 6692 C C . ILE B 1 483 ? 169.394 196.397 190.682 1 30.76 435 ILE B C 1
ATOM 6693 O O . ILE B 1 483 ? 169.481 197.072 189.645 1 30.45 435 ILE B O 1
ATOM 6698 N N . TYR B 1 484 ? 169.742 195.11 190.721 1 31.77 436 TYR B N 1
ATOM 6699 C CA . TYR B 1 484 ? 170.261 194.453 189.527 1 30.58 436 TYR B CA 1
ATOM 6700 C C . TYR B 1 484 ? 169.239 194.482 188.396 1 32.36 436 TYR B C 1
ATOM 6701 O O . TYR B 1 484 ? 169.585 194.756 187.243 1 31.98 436 TYR B O 1
ATOM 6710 N N . LEU B 1 485 ? 167.97 194.217 188.711 1 31.96 437 LEU B N 1
ATOM 6711 C CA . LEU B 1 485 ? 166.932 194.206 187.685 1 33.56 437 LEU B CA 1
ATOM 6712 C C . LEU B 1 485 ? 166.665 195.606 187.146 1 33.98 437 LEU B C 1
ATOM 6713 O O . LEU B 1 485 ? 166.416 195.776 185.946 1 34.18 437 LEU B O 1
ATOM 6718 N N . GLY B 1 486 ? 166.685 196.616 188.017 1 30.45 438 GLY B N 1
ATOM 6719 C CA . GLY B 1 486 ? 166.554 197.979 187.536 1 32.86 438 GLY B CA 1
ATOM 6720 C C . GLY B 1 486 ? 167.634 198.326 186.533 1 30.18 438 GLY B C 1
ATOM 6721 O O . GLY B 1 486 ? 167.358 198.875 185.461 1 35.94 438 GLY B O 1
ATOM 6722 N N . TYR B 1 487 ? 168.882 197.981 186.857 1 30.99 439 TYR B N 1
ATOM 6723 C CA . TYR B 1 487 ? 169.969 198.224 185.915 1 29.78 439 TYR B CA 1
ATOM 6724 C C . TYR B 1 487 ? 169.77 197.433 184.629 1 28.87 439 TYR B C 1
ATOM 6725 O O . TYR B 1 487 ? 170.017 197.948 183.534 1 30.83 439 TYR B O 1
ATOM 6734 N N . CYS B 1 488 ? 169.321 196.182 184.738 1 29.59 440 CYS B N 1
ATOM 6735 C CA . CYS B 1 488 ? 169.109 195.365 183.547 1 28.72 440 CYS B CA 1
ATOM 6736 C C . CYS B 1 488 ? 168.105 196.017 182.604 1 30.46 440 CYS B C 1
ATOM 6737 O O . CYS B 1 488 ? 168.375 196.177 181.41 1 32.31 440 CYS B O 1
ATOM 6740 N N . PHE B 1 489 ? 166.94 196.404 183.127 1 32.55 441 PHE B N 1
ATOM 6741 C CA . PHE B 1 489 ? 165.91 196.993 182.274 1 32.8 441 PHE B CA 1
ATOM 6742 C C . PHE B 1 489 ? 166.37 198.324 181.69 1 32.38 441 PHE B C 1
ATOM 6743 O O . PHE B 1 489 ? 166.2 198.581 180.488 1 31.79 441 PHE B O 1
ATOM 6751 N N . CYS B 1 490 ? 166.967 199.181 182.524 1 30.97 442 CYS B N 1
ATOM 6752 C CA . CYS B 1 490 ? 167.436 200.472 182.036 1 31.19 442 CYS B CA 1
ATOM 6753 C C . CYS B 1 490 ? 168.448 200.296 180.911 1 33.03 442 CYS B C 1
ATOM 6754 O O . CYS B 1 490 ? 168.329 200.922 179.853 1 37.25 442 CYS B O 1
ATOM 6757 N N . GLY B 1 491 ? 169.456 199.449 181.122 1 33.39 443 GLY B N 1
ATOM 6758 C CA . GLY B 1 491 ? 170.457 199.243 180.093 1 31.3 443 GLY B CA 1
ATOM 6759 C C . GLY B 1 491 ? 169.875 198.639 178.834 1 31.4 443 GLY B C 1
ATOM 6760 O O . GLY B 1 491 ? 170.173 199.087 177.726 1 36.02 443 GLY B O 1
ATOM 6761 N N . TRP B 1 492 ? 169.007 197.638 178.988 1 32.66 444 TRP B N 1
ATOM 6762 C CA . TRP B 1 492 ? 168.416 196.984 177.829 1 30.61 444 TRP B CA 1
ATOM 6763 C C . TRP B 1 492 ? 167.667 197.979 176.956 1 32.77 444 TRP B C 1
ATOM 6764 O O . TRP B 1 492 ? 167.809 197.964 175.728 1 35.88 444 TRP B O 1
ATOM 6775 N N . ILE B 1 493 ? 166.872 198.86 177.562 1 33.14 445 ILE B N 1
ATOM 6776 C CA . ILE B 1 493 ? 166.039 199.728 176.736 1 32.38 445 ILE B CA 1
ATOM 6777 C C . ILE B 1 493 ? 166.814 200.95 176.252 1 32.72 445 ILE B C 1
ATOM 6778 O O . ILE B 1 493 ? 166.676 201.356 175.094 1 34.94 445 ILE B O 1
ATOM 6783 N N . VAL B 1 494 ? 167.642 201.558 177.102 1 32.32 446 VAL B N 1
ATOM 6784 C CA . VAL B 1 494 ? 168.31 202.793 176.705 1 33.76 446 VAL B CA 1
ATOM 6785 C C . VAL B 1 494 ? 169.518 202.511 175.816 1 33.84 446 VAL B C 1
ATOM 6786 O O . VAL B 1 494 ? 169.709 203.171 174.792 1 35.3 446 VAL B O 1
ATOM 6790 N N . LEU B 1 495 ? 170.355 201.537 176.182 1 34.76 447 LEU B N 1
ATOM 6791 C CA . LEU B 1 495 ? 171.603 201.3 175.468 1 35.71 447 LEU B CA 1
ATOM 6792 C C . LEU B 1 495 ? 171.503 200.23 174.391 1 35.81 447 LEU B C 1
ATOM 6793 O O . LEU B 1 495 ? 172.373 200.179 173.517 1 35.77 447 LEU B O 1
ATOM 6798 N N . GLY B 1 496 ? 170.461 199.388 174.415 1 36.45 448 GLY B N 1
ATOM 6799 C CA . GLY B 1 496 ? 170.349 198.289 173.485 1 35.27 448 GLY B CA 1
ATOM 6800 C C . GLY B 1 496 ? 170.42 198.667 172.024 1 37.43 448 GLY B C 1
ATOM 6801 O O . GLY B 1 496 ? 171.107 197.989 171.251 1 40.12 448 GLY B O 1
ATOM 6802 N N . PRO B 1 497 ? 169.738 199.728 171.586 1 39.53 449 PRO B N 1
ATOM 6803 C CA . PRO B 1 497 ? 169.844 200.129 170.174 1 38.19 449 PRO B CA 1
ATOM 6804 C C . PRO B 1 497 ? 171.243 200.557 169.759 1 38.4 449 PRO B C 1
ATOM 6805 O O . PRO B 1 497 ? 171.55 200.524 168.563 1 40.14 449 PRO B O 1
ATOM 6809 N N . TYR B 1 498 ? 172.104 200.946 170.701 1 37.59 450 TYR B N 1
ATOM 6810 C CA . TYR B 1 498 ? 173.428 201.46 170.378 1 38.59 450 TYR B CA 1
ATOM 6811 C C . TYR B 1 498 ? 174.568 200.507 170.703 1 38.86 450 TYR B C 1
ATOM 6812 O O . TYR B 1 498 ? 175.65 200.658 170.131 1 47.12 450 TYR B O 1
ATOM 6821 N N . HIS B 1 499 ? 174.362 199.545 171.596 1 37.27 451 HIS B N 1
ATOM 6822 C CA . HIS B 1 499 ? 175.44 198.745 172.162 1 36.79 451 HIS B CA 1
ATOM 6823 C C . HIS B 1 499 ? 175.198 197.28 171.825 1 36.69 451 HIS B C 1
ATOM 6824 O O . HIS B 1 499 ? 174.145 196.729 172.163 1 38.89 451 HIS B O 1
ATOM 6831 N N . VAL B 1 500 ? 176.181 196.65 171.177 1 36.38 452 VAL B N 1
ATOM 6832 C CA . VAL B 1 500 ? 176.018 195.273 170.713 1 37.36 452 VAL B CA 1
ATOM 6833 C C . VAL B 1 500 ? 175.814 194.308 171.875 1 36.71 452 VAL B C 1
ATOM 6834 O O . VAL B 1 500 ? 175.221 193.239 171.701 1 39.24 452 VAL B O 1
ATOM 6838 N N . LYS B 1 501 ? 176.301 194.65 173.063 1 35.58 453 LYS B N 1
ATOM 6839 C CA . LYS B 1 501 ? 176.193 193.777 174.225 1 34.03 453 LYS B CA 1
ATOM 6840 C C . LYS B 1 501 ? 174.911 193.989 175.02 1 35.01 453 LYS B C 1
ATOM 6841 O O . LYS B 1 501 ? 174.735 193.348 176.059 1 37.88 453 LYS B O 1
ATOM 6847 N N . PHE B 1 502 ? 174.02 194.87 174.57 1 38.55 454 PHE B N 1
ATOM 6848 C CA . PHE B 1 502 ? 172.781 195.162 175.283 1 34.9 454 PHE B CA 1
ATOM 6849 C C . PHE B 1 502 ? 171.55 194.881 174.428 1 36.79 454 PHE B C 1
ATOM 6850 O O . PHE B 1 502 ? 170.465 195.386 174.726 1 37.89 454 PHE B O 1
ATOM 6858 N N . ARG B 1 503 ? 171.693 194.072 173.377 1 37.01 455 ARG B N 1
ATOM 6859 C CA . ARG B 1 503 ? 170.598 193.889 172.428 1 39.6 455 ARG B CA 1
ATOM 6860 C C . ARG B 1 503 ? 169.383 193.251 173.089 1 39.71 455 ARG B C 1
ATOM 6861 O O . ARG B 1 503 ? 168.244 193.653 172.826 1 46.11 455 ARG B O 1
ATOM 6869 N N . SER B 1 504 ? 169.6 192.256 173.941 1 41.54 456 SER B N 1
ATOM 6870 C CA . SER B 1 504 ? 168.521 191.484 174.534 1 39.99 456 SER B CA 1
ATOM 6871 C C . SER B 1 504 ? 168.702 191.425 176.043 1 38.57 456 SER B C 1
ATOM 6872 O O . SER B 1 504 ? 169.794 191.65 176.568 1 42.96 456 SER B O 1
ATOM 6875 N N . LEU B 1 505 ? 167.605 191.126 176.74 1 36.82 457 LEU B N 1
ATOM 6876 C CA . LEU B 1 505 ? 167.636 191.108 178.198 1 39.73 457 LEU B CA 1
ATOM 6877 C C . LEU B 1 505 ? 168.596 190.048 178.728 1 39.74 457 LEU B C 1
ATOM 6878 O O . LEU B 1 505 ? 169.344 190.3 179.679 1 39.69 457 LEU B O 1
ATOM 6883 N N . SER B 1 506 ? 168.586 188.852 178.136 1 39.26 458 SER B N 1
ATOM 6884 C CA . SER B 1 506 ? 169.523 187.817 178.563 1 40.93 458 SER B CA 1
ATOM 6885 C C . SER B 1 506 ? 170.962 188.245 178.3 1 37.07 458 SER B C 1
ATOM 6886 O O . SER B 1 506 ? 171.851 188.028 179.135 1 35.97 458 SER B O 1
ATOM 6889 N N . MET B 1 507 ? 171.206 188.872 177.151 1 32.9 459 MET B N 1
ATOM 6890 C CA . MET B 1 507 ? 172.539 189.372 176.844 1 35.14 459 MET B CA 1
ATOM 6891 C C . MET B 1 507 ? 172.941 190.484 177.809 1 33.84 459 MET B C 1
ATOM 6892 O O . MET B 1 507 ? 174.105 190.568 178.214 1 34 459 MET B O 1
ATOM 6897 N N . VAL B 1 508 ? 171.992 191.342 178.195 1 30.77 460 VAL B N 1
ATOM 6898 C CA . VAL B 1 508 ? 172.283 192.386 179.175 1 30.63 460 VAL B CA 1
ATOM 6899 C C . VAL B 1 508 ? 172.666 191.766 180.512 1 31.87 460 VAL B C 1
ATOM 6900 O O . VAL B 1 508 ? 173.603 192.219 181.179 1 32.42 460 VAL B O 1
ATOM 6904 N N . SER B 1 509 ? 171.93 190.739 180.937 1 35.24 461 SER B N 1
ATOM 6905 C CA . SER B 1 509 ? 172.264 190.071 182.188 1 36 461 SER B CA 1
ATOM 6906 C C . SER B 1 509 ? 173.657 189.462 182.122 1 31.76 461 SER B C 1
ATOM 6907 O O . SER B 1 509 ? 174.433 189.568 183.077 1 33.82 461 SER B O 1
ATOM 6910 N N . GLU B 1 510 ? 173.994 188.83 180.997 1 29.88 462 GLU B N 1
ATOM 6911 C CA . GLU B 1 510 ? 175.337 188.282 180.841 1 31.11 462 GLU B CA 1
ATOM 6912 C C . GLU B 1 510 ? 176.393 189.377 180.932 1 30.33 462 GLU B C 1
ATOM 6913 O O . GLU B 1 510 ? 177.41 189.214 181.615 1 31.76 462 GLU B O 1
ATOM 6919 N N . CYS B 1 511 ? 176.163 190.505 180.258 1 32.35 463 CYS B N 1
ATOM 6920 C CA . CYS B 1 511 ? 177.143 191.586 180.261 1 28.75 463 CYS B CA 1
ATOM 6921 C C . CYS B 1 511 ? 177.346 192.141 181.666 1 30.77 463 CYS B C 1
ATOM 6922 O O . CYS B 1 511 ? 178.481 192.35 182.104 1 30.97 463 CYS B O 1
ATOM 6925 N N . LEU B 1 512 ? 176.253 192.377 182.393 1 29.66 464 LEU B N 1
ATOM 6926 C CA . LEU B 1 512 ? 176.375 192.939 183.735 1 29.73 464 LEU B CA 1
ATOM 6927 C C . LEU B 1 512 ? 177.021 191.947 184.695 1 30.05 464 LEU B C 1
ATOM 6928 O O . LEU B 1 512 ? 177.87 192.327 185.512 1 30.64 464 LEU B O 1
ATOM 6933 N N . PHE B 1 513 ? 176.643 190.67 184.606 1 30.51 465 PHE B N 1
ATOM 6934 C CA . PHE B 1 513 ? 177.26 189.654 185.45 1 30.73 465 PHE B CA 1
ATOM 6935 C C . PHE B 1 513 ? 178.758 189.563 185.189 1 29.85 465 PHE B C 1
ATOM 6936 O O . PHE B 1 513 ? 179.552 189.458 186.129 1 32.36 465 PHE B O 1
ATOM 6944 N N . SER B 1 514 ? 179.164 189.608 183.918 1 28.69 466 SER B N 1
ATOM 6945 C CA . SER B 1 514 ? 180.587 189.588 183.599 1 29.15 466 SER B CA 1
ATOM 6946 C C . SER B 1 514 ? 181.29 190.841 184.11 1 30.01 466 SER B C 1
ATOM 6947 O O . SER B 1 514 ? 182.418 190.764 184.606 1 35.35 466 SER B O 1
ATOM 6950 N N . LEU B 1 515 ? 180.639 192.003 184 1 29.38 467 LEU B N 1
ATOM 6951 C CA . LEU B 1 515 ? 181.242 193.238 184.491 1 30.11 467 LEU B CA 1
ATOM 6952 C C . LEU B 1 515 ? 181.472 193.177 185.995 1 29.95 467 LEU B C 1
ATOM 6953 O O . LEU B 1 515 ? 182.492 193.665 186.493 1 29.63 467 LEU B O 1
ATOM 6958 N N . ILE B 1 516 ? 180.531 192.589 186.736 1 31.13 468 ILE B N 1
ATOM 6959 C CA . ILE B 1 516 ? 180.711 192.448 188.178 1 29.44 468 ILE B CA 1
ATOM 6960 C C . ILE B 1 516 ? 181.989 191.679 188.478 1 31.37 468 ILE B C 1
ATOM 6961 O O . ILE B 1 516 ? 182.701 191.978 189.442 1 36.58 468 ILE B O 1
ATOM 6966 N N . ASN B 1 517 ? 182.299 190.68 187.66 1 32.65 469 ASN B N 1
ATOM 6967 C CA . ASN B 1 517 ? 183.485 189.86 187.838 1 31.31 469 ASN B CA 1
ATOM 6968 C C . ASN B 1 517 ? 184.716 190.455 187.168 1 33.29 469 ASN B C 1
ATOM 6969 O O . ASN B 1 517 ? 185.74 189.775 187.069 1 39.73 469 ASN B O 1
ATOM 6974 N N . GLY B 1 518 ? 184.636 191.7 186.703 1 34.45 470 GLY B N 1
ATOM 6975 C CA . GLY B 1 518 ? 185.775 192.386 186.133 1 29.85 470 GLY B CA 1
ATOM 6976 C C . GLY B 1 518 ? 186.066 192.075 184.684 1 33.45 470 GLY B C 1
ATOM 6977 O O . GLY B 1 518 ? 187.106 192.505 184.177 1 40.98 470 GLY B O 1
ATOM 6978 N N . ASP B 1 519 ? 185.184 191.36 183.994 1 32.44 471 ASP B N 1
ATOM 6979 C CA . ASP B 1 519 ? 185.474 190.818 182.674 1 30.84 471 ASP B CA 1
ATOM 6980 C C . ASP B 1 519 ? 184.917 191.717 181.577 1 33.62 471 ASP B C 1
ATOM 6981 O O . ASP B 1 519 ? 183.763 192.149 181.645 1 34.72 471 ASP B O 1
ATOM 6986 N N . ASP B 1 520 ? 185.746 191.992 180.568 1 33.26 472 ASP B N 1
ATOM 6987 C CA . ASP B 1 520 ? 185.318 192.636 179.328 1 34.9 472 ASP B CA 1
ATOM 6988 C C . ASP B 1 520 ? 184.955 194.107 179.536 1 32.32 472 ASP B C 1
ATOM 6989 O O . ASP B 1 520 ? 184.102 194.647 178.833 1 35.97 472 ASP B O 1
ATOM 6994 N N . MET B 1 521 ? 185.609 194.765 180.493 1 31.36 473 MET B N 1
ATOM 6995 C CA . MET B 1 521 ? 185.207 196.111 180.894 1 31.13 473 MET B CA 1
ATOM 6996 C C . MET B 1 521 ? 185.539 197.146 179.822 1 30.73 473 MET B C 1
ATOM 6997 O O . MET B 1 521 ? 184.671 197.929 179.404 1 34.02 473 MET B O 1
ATOM 7002 N N . PHE B 1 522 ? 186.794 197.174 179.368 1 30.82 474 PHE B N 1
ATOM 7003 C CA . PHE B 1 522 ? 187.204 198.235 178.458 1 31.43 474 PHE B CA 1
ATOM 7004 C C . PHE B 1 522 ? 186.46 198.15 177.136 1 32.77 474 PHE B C 1
ATOM 7005 O O . PHE B 1 522 ? 186.129 199.179 176.549 1 35.11 474 PHE B O 1
ATOM 7013 N N . VAL B 1 523 ? 186.21 196.939 176.636 1 34.02 475 VAL B N 1
ATOM 7014 C CA . VAL B 1 523 ? 185.474 196.816 175.382 1 35.76 475 VAL B CA 1
ATOM 7015 C C . VAL B 1 523 ? 184.039 197.294 175.559 1 34.34 475 VAL B C 1
ATOM 7016 O O . VAL B 1 523 ? 183.457 197.885 174.641 1 34.6 475 VAL B O 1
ATOM 7020 N N . THR B 1 524 ? 183.448 197.059 176.732 1 33.94 476 THR B N 1
ATOM 7021 C CA . THR B 1 524 ? 182.121 197.596 177.011 1 33.1 476 THR B CA 1
ATOM 7022 C C . THR B 1 524 ? 182.132 199.117 176.948 1 33.41 476 THR B C 1
ATOM 7023 O O . THR B 1 524 ? 181.246 199.731 176.347 1 37.85 476 THR B O 1
ATOM 7027 N N . PHE B 1 525 ? 183.141 199.744 177.558 1 34.21 477 PHE B N 1
ATOM 7028 C CA . PHE B 1 525 ? 183.255 201.199 177.463 1 33.99 477 PHE B CA 1
ATOM 7029 C C . PHE B 1 525 ? 183.479 201.648 176.021 1 37.23 477 PHE B C 1
ATOM 7030 O O . PHE B 1 525 ? 182.926 202.662 175.585 1 40.35 477 PHE B O 1
ATOM 7038 N N . ALA B 1 526 ? 184.291 200.905 175.27 1 38.95 478 ALA B N 1
ATOM 7039 C CA . ALA B 1 526 ? 184.725 201.335 173.947 1 37.06 478 ALA B CA 1
ATOM 7040 C C . ALA B 1 526 ? 183.628 201.204 172.904 1 39.56 478 ALA B C 1
ATOM 7041 O O . ALA B 1 526 ? 183.623 201.954 171.923 1 45.03 478 ALA B O 1
ATOM 7043 N N . ALA B 1 527 ? 182.703 200.262 173.085 1 39.51 479 ALA B N 1
ATOM 7044 C CA . ALA B 1 527 ? 181.607 200.132 172.135 1 39.88 479 ALA B CA 1
ATOM 7045 C C . ALA B 1 527 ? 180.786 201.412 172.035 1 43.03 479 ALA B C 1
ATOM 7046 O O . ALA B 1 527 ? 180.122 201.631 171.018 1 46.74 479 ALA B O 1
ATOM 7048 N N . MET B 1 528 ? 180.826 202.263 173.057 1 44.25 480 MET B N 1
ATOM 7049 C CA . MET B 1 528 ? 180.083 203.515 173.063 1 46.17 480 MET B CA 1
ATOM 7050 C C . MET B 1 528 ? 180.861 204.686 172.474 1 49.12 480 MET B C 1
ATOM 7051 O O . MET B 1 528 ? 180.256 205.725 172.195 1 53.65 480 MET B O 1
ATOM 7056 N N . GLN B 1 529 ? 182.173 204.548 172.267 1 49.03 481 GLN B N 1
ATOM 7057 C CA . GLN B 1 529 ? 182.97 205.683 171.809 1 51.41 481 GLN B CA 1
ATOM 7058 C C . GLN B 1 529 ? 182.498 206.197 170.455 1 55.68 481 GLN B C 1
ATOM 7059 O O . GLN B 1 529 ? 182.707 207.372 170.133 1 59.09 481 GLN B O 1
ATOM 7065 N N . ALA B 1 530 ? 181.861 205.344 169.651 1 57.34 482 ALA B N 1
ATOM 7066 C CA . ALA B 1 530 ? 181.348 205.793 168.361 1 59.83 482 ALA B CA 1
ATOM 7067 C C . ALA B 1 530 ? 180.24 206.826 168.523 1 61.27 482 ALA B C 1
ATOM 7068 O O . ALA B 1 530 ? 180.075 207.696 167.661 1 64.54 482 ALA B O 1
ATOM 7070 N N . GLN B 1 531 ? 179.47 206.748 169.608 1 59 483 GLN B N 1
ATOM 7071 C CA . GLN B 1 531 ? 178.365 207.671 169.829 1 57.36 483 GLN B CA 1
ATOM 7072 C C . GLN B 1 531 ? 178.8 208.995 170.441 1 57.89 483 GLN B C 1
ATOM 7073 O O . GLN B 1 531 ? 177.98 209.914 170.522 1 58.73 483 GLN B O 1
ATOM 7079 N N . GLN B 1 532 ? 180.055 209.121 170.874 1 57.39 484 GLN B N 1
ATOM 7080 C CA . GLN B 1 532 ? 180.484 210.365 171.503 1 58.02 484 GLN B CA 1
ATOM 7081 C C . GLN B 1 532 ? 180.351 211.549 170.554 1 63.09 484 GLN B C 1
ATOM 7082 O O . GLN B 1 532 ? 180.204 212.69 171.005 1 64.04 484 GLN B O 1
ATOM 7088 N N . GLY B 1 533 ? 180.4 211.303 169.249 1 65.5 485 GLY B N 1
ATOM 7089 C CA . GLY B 1 533 ? 180.249 212.362 168.271 1 67.09 485 GLY B CA 1
ATOM 7090 C C . GLY B 1 533 ? 178.854 212.431 167.687 1 69.59 485 GLY B C 1
ATOM 7091 O O . GLY B 1 533 ? 178.39 213.506 167.3 1 71.99 485 GLY B O 1
ATOM 7092 N N . ARG B 1 534 ? 178.173 211.286 167.619 1 67.86 486 ARG B N 1
ATOM 7093 C CA . ARG B 1 534 ? 176.847 211.237 167.011 1 67.68 486 ARG B CA 1
ATOM 7094 C C . ARG B 1 534 ? 175.758 211.57 168.026 1 68.03 486 ARG B C 1
ATOM 7095 O O . ARG B 1 534 ? 174.963 212.493 167.818 1 71.59 486 ARG B O 1
ATOM 7103 N N . SER B 1 535 ? 175.703 210.824 169.127 1 64.54 487 SER B N 1
ATOM 7104 C CA . SER B 1 535 ? 174.689 210.997 170.167 1 55.25 487 SER B CA 1
ATOM 7105 C C . SER B 1 535 ? 175.413 211.266 171.483 1 49.29 487 SER B C 1
ATOM 7106 O O . SER B 1 535 ? 175.68 210.348 172.26 1 51.56 487 SER B O 1
ATOM 7109 N N . SER B 1 536 ? 175.722 212.538 171.735 1 48.95 488 SER B N 1
ATOM 7110 C CA . SER B 1 536 ? 176.513 212.889 172.908 1 48.75 488 SER B CA 1
ATOM 7111 C C . SER B 1 536 ? 175.757 212.611 174.201 1 41.32 488 SER B C 1
ATOM 7112 O O . SER B 1 536 ? 176.353 212.178 175.193 1 40.65 488 SER B O 1
ATOM 7115 N N . LEU B 1 537 ? 174.45 212.873 174.219 1 42.41 489 LEU B N 1
ATOM 7116 C CA . LEU B 1 537 ? 173.676 212.658 175.437 1 38.32 489 LEU B CA 1
ATOM 7117 C C . LEU B 1 537 ? 173.633 211.181 175.81 1 37.92 489 LEU B C 1
ATOM 7118 O O . LEU B 1 537 ? 173.802 210.822 176.982 1 37.59 489 LEU B O 1
ATOM 7123 N N . VAL B 1 538 ? 173.418 210.311 174.822 1 37.96 490 VAL B N 1
ATOM 7124 C CA . VAL B 1 538 ? 173.417 208.875 175.078 1 36.32 490 VAL B CA 1
ATOM 7125 C C . VAL B 1 538 ? 174.788 208.423 175.562 1 37.67 490 VAL B C 1
ATOM 7126 O O . VAL B 1 538 ? 174.898 207.582 176.46 1 38.01 490 VAL B O 1
ATOM 7130 N N . TRP B 1 539 ? 175.855 208.963 174.968 1 39.61 491 TRP B N 1
ATOM 7131 C CA . TRP B 1 539 ? 177.202 208.594 175.391 1 35.76 491 TRP B CA 1
ATOM 7132 C C . TRP B 1 539 ? 177.463 209.002 176.837 1 34.07 491 TRP B C 1
ATOM 7133 O O . TRP B 1 539 ? 178.03 208.228 177.619 1 38.06 491 TRP B O 1
ATOM 7144 N N . LEU B 1 540 ? 177.06 210.216 177.21 1 33.62 492 LEU B N 1
ATOM 7145 C CA . LEU B 1 540 ? 177.227 210.659 178.589 1 35.44 492 LEU B CA 1
ATOM 7146 C C . LEU B 1 540 ? 176.433 209.779 179.546 1 37.24 492 LEU B C 1
ATOM 7147 O O . LEU B 1 540 ? 176.928 209.398 180.62 1 39.47 492 LEU B O 1
ATOM 7152 N N . PHE B 1 541 ? 175.196 209.446 179.174 1 35.29 493 PHE B N 1
ATOM 7153 C CA . PHE B 1 541 ? 174.402 208.564 180.015 1 33.53 493 PHE B CA 1
ATOM 7154 C C . PHE B 1 541 ? 175.081 207.214 180.177 1 32.69 493 PHE B C 1
ATOM 7155 O O . PHE B 1 541 ? 175.083 206.647 181.27 1 33.53 493 PHE B O 1
ATOM 7163 N N . SER B 1 542 ? 175.635 206.671 179.092 1 32.22 494 SER B N 1
ATOM 7164 C CA . SER B 1 542 ? 176.303 205.378 179.178 1 32.59 494 SER B CA 1
ATOM 7165 C C . SER B 1 542 ? 177.513 205.452 180.098 1 34.87 494 SER B C 1
ATOM 7166 O O . SER B 1 542 ? 177.781 204.516 180.858 1 36.25 494 SER B O 1
ATOM 7169 N N . GLN B 1 543 ? 178.256 206.558 180.041 1 33.93 495 GLN B N 1
ATOM 7170 C CA . GLN B 1 543 ? 179.366 206.746 180.969 1 34.91 495 GLN B CA 1
ATOM 7171 C C . GLN B 1 543 ? 178.886 206.672 182.413 1 34.5 495 GLN B C 1
ATOM 7172 O O . GLN B 1 543 ? 179.422 205.903 183.224 1 37.47 495 GLN B O 1
ATOM 7178 N N . LEU B 1 544 ? 177.865 207.463 182.75 1 34.99 496 LEU B N 1
ATOM 7179 C CA . LEU B 1 544 ? 177.372 207.458 184.126 1 35.33 496 LEU B CA 1
ATOM 7180 C C . LEU B 1 544 ? 176.855 206.078 184.517 1 33.35 496 LEU B C 1
ATOM 7181 O O . LEU B 1 544 ? 177.151 205.58 185.609 1 37.28 496 LEU B O 1
ATOM 7186 N N . TYR B 1 545 ? 176.11 205.437 183.618 1 29.97 497 TYR B N 1
ATOM 7187 C CA . TYR B 1 545 ? 175.533 204.126 183.884 1 28.77 497 TYR B CA 1
ATOM 7188 C C . TYR B 1 545 ? 176.616 203.1 184.201 1 30.18 497 TYR B C 1
ATOM 7189 O O . TYR B 1 545 ? 176.567 202.428 185.238 1 32.19 497 TYR B O 1
ATOM 7198 N N . LEU B 1 546 ? 177.618 202.983 183.327 1 29.35 498 LEU B N 1
ATOM 7199 C CA . LEU B 1 546 ? 178.641 201.96 183.514 1 29.29 498 LEU B CA 1
ATOM 7200 C C . LEU B 1 546 ? 179.488 202.243 184.747 1 29.51 498 LEU B C 1
ATOM 7201 O O . LEU B 1 546 ? 179.753 201.335 185.546 1 31.74 498 LEU B O 1
ATOM 7206 N N . TYR B 1 547 ? 179.921 203.495 184.931 1 33.01 499 TYR B N 1
ATOM 7207 C CA . TYR B 1 547 ? 180.749 203.802 186.092 1 33.45 499 TYR B CA 1
ATOM 7208 C C . TYR B 1 547 ? 179.999 203.516 187.387 1 32.69 499 TYR B C 1
ATOM 7209 O O . TYR B 1 547 ? 180.536 202.873 188.298 1 36.74 499 TYR B O 1
ATOM 7218 N N . SER B 1 548 ? 178.743 203.969 187.484 1 31.18 500 SER B N 1
ATOM 7219 C CA . SER B 1 548 ? 177.989 203.754 188.712 1 34.42 500 SER B CA 1
ATOM 7220 C C . SER B 1 548 ? 177.751 202.27 188.963 1 31.29 500 SER B C 1
ATOM 7221 O O . SER B 1 548 ? 177.939 201.794 190.089 1 35.25 500 SER B O 1
ATOM 7224 N N . PHE B 1 549 ? 177.367 201.513 187.93 1 27.46 501 PHE B N 1
ATOM 7225 C CA . PHE B 1 549 ? 177.124 200.09 188.135 1 29.07 501 PHE B CA 1
ATOM 7226 C C . PHE B 1 549 ? 178.383 199.387 188.621 1 31.02 501 PHE B C 1
ATOM 7227 O O . PHE B 1 549 ? 178.353 198.653 189.617 1 29.44 501 PHE B O 1
ATOM 7235 N N . ILE B 1 550 ? 179.503 199.595 187.924 1 31.02 502 ILE B N 1
ATOM 7236 C CA . ILE B 1 550 ? 180.728 198.886 188.279 1 29.35 502 ILE B CA 1
ATOM 7237 C C . ILE B 1 550 ? 181.149 199.244 189.697 1 32.48 502 ILE B C 1
ATOM 7238 O O . ILE B 1 550 ? 181.42 198.363 190.521 1 33.82 502 ILE B O 1
ATOM 7243 N N . SER B 1 551 ? 181.187 200.54 190.015 1 32.27 503 SER B N 1
ATOM 7244 C CA . SER B 1 551 ? 181.624 200.941 191.347 1 32.6 503 SER B CA 1
ATOM 7245 C C . SER B 1 551 ? 180.739 200.318 192.417 1 35.24 503 SER B C 1
ATOM 7246 O O . SER B 1 551 ? 181.229 199.621 193.319 1 38.35 503 SER B O 1
ATOM 7249 N N . LEU B 1 552 ? 179.422 200.509 192.298 1 33.49 504 LEU B N 1
ATOM 7250 C CA . LEU B 1 552 ? 178.505 200.014 193.316 1 33.5 504 LEU B CA 1
ATOM 7251 C C . LEU B 1 552 ? 178.653 198.511 193.506 1 32.61 504 LEU B C 1
ATOM 7252 O O . LEU B 1 552 ? 178.772 198.029 194.636 1 35.63 504 LEU B O 1
ATOM 7257 N N . PHE B 1 553 ? 178.656 197.75 192.411 1 30.11 505 PHE B N 1
ATOM 7258 C CA . PHE B 1 553 ? 178.546 196.307 192.562 1 30.11 505 PHE B CA 1
ATOM 7259 C C . PHE B 1 553 ? 179.879 195.663 192.92 1 31.7 505 PHE B C 1
ATOM 7260 O O . PHE B 1 553 ? 179.92 194.783 193.785 1 36.1 505 PHE B O 1
ATOM 7268 N N . ILE B 1 554 ? 180.981 196.078 192.293 1 34 506 ILE B N 1
ATOM 7269 C CA . ILE B 1 554 ? 182.26 195.461 192.622 1 32.92 506 ILE B CA 1
ATOM 7270 C C . ILE B 1 554 ? 182.714 195.867 194.019 1 33.55 506 ILE B C 1
ATOM 7271 O O . ILE B 1 554 ? 183.164 195.023 194.801 1 38.65 506 ILE B O 1
ATOM 7276 N N . TYR B 1 555 ? 182.609 197.152 194.366 1 33.3 507 TYR B N 1
ATOM 7277 C CA . TYR B 1 555 ? 183.274 197.597 195.585 1 37.92 507 TYR B CA 1
ATOM 7278 C C . TYR B 1 555 ? 182.391 197.527 196.823 1 37.46 507 TYR B C 1
ATOM 7279 O O . TYR B 1 555 ? 182.915 197.345 197.926 1 41.12 507 TYR B O 1
ATOM 7288 N N . MET B 1 556 ? 181.071 197.641 196.685 1 39.23 508 MET B N 1
ATOM 7289 C CA . MET B 1 556 ? 180.178 197.584 197.84 1 40.58 508 MET B CA 1
ATOM 7290 C C . MET B 1 556 ? 179.461 196.242 197.955 1 38.58 508 MET B C 1
ATOM 7291 O O . MET B 1 556 ? 179.577 195.567 198.979 1 43.93 508 MET B O 1
ATOM 7296 N N . VAL B 1 557 ? 178.738 195.832 196.914 1 36.73 509 VAL B N 1
ATOM 7297 C CA . VAL B 1 557 ? 177.873 194.66 197.027 1 37.73 509 VAL B CA 1
ATOM 7298 C C . VAL B 1 557 ? 178.702 193.387 197.167 1 35.89 509 VAL B C 1
ATOM 7299 O O . VAL B 1 557 ? 178.522 192.608 198.112 1 39.43 509 VAL B O 1
ATOM 7303 N N . LEU B 1 558 ? 179.622 193.16 196.228 1 38.29 510 LEU B N 1
ATOM 7304 C CA . LEU B 1 558 ? 180.408 191.932 196.238 1 37.54 510 LEU B CA 1
ATOM 7305 C C . LEU B 1 558 ? 181.244 191.822 197.506 1 37.07 510 LEU B C 1
ATOM 7306 O O . LEU B 1 558 ? 181.404 190.728 198.062 1 41.11 510 LEU B O 1
ATOM 7311 N N . SER B 1 559 ? 181.792 192.944 197.974 1 35.55 511 SER B N 1
ATOM 7312 C CA . SER B 1 559 ? 182.586 192.926 199.197 1 39.46 511 SER B CA 1
ATOM 7313 C C . SER B 1 559 ? 181.764 192.413 200.373 1 40.03 511 SER B C 1
ATOM 7314 O O . SER B 1 559 ? 182.227 191.569 201.146 1 39.95 511 SER B O 1
ATOM 7317 N N . LEU B 1 560 ? 180.531 192.902 200.515 1 38.43 512 LEU B N 1
ATOM 7318 C CA . LEU B 1 560 ? 179.685 192.455 201.617 1 39.69 512 LEU B CA 1
ATOM 7319 C C . LEU B 1 560 ? 179.245 191.007 201.441 1 39.3 512 LEU B C 1
ATOM 7320 O O . LEU B 1 560 ? 179.11 190.28 202.429 1 42.2 512 LEU B O 1
ATOM 7325 N N . PHE B 1 561 ? 179.017 190.57 200.203 1 37.47 513 PHE B N 1
ATOM 7326 C CA . PHE B 1 561 ? 178.708 189.163 199.962 1 40.87 513 PHE B CA 1
ATOM 7327 C C . PHE B 1 561 ? 179.837 188.261 200.461 1 39.96 513 PHE B C 1
ATOM 7328 O O . PHE B 1 561 ? 179.614 187.303 201.223 1 41.15 513 PHE B O 1
ATOM 7336 N N . ILE B 1 562 ? 181.069 188.572 200.052 1 40.11 514 ILE B N 1
ATOM 7337 C CA . ILE B 1 562 ? 182.215 187.785 200.493 1 41.39 514 ILE B CA 1
ATOM 7338 C C . ILE B 1 562 ? 182.376 187.885 202.002 1 39.76 514 ILE B C 1
ATOM 7339 O O . ILE B 1 562 ? 182.778 186.92 202.661 1 43.17 514 ILE B O 1
ATOM 7344 N N . ALA B 1 563 ? 182.09 189.057 202.573 1 38.67 515 ALA B N 1
ATOM 7345 C CA . ALA B 1 563 ? 182.184 189.212 204.018 1 38.6 515 ALA B CA 1
ATOM 7346 C C . ALA B 1 563 ? 181.201 188.295 204.732 1 41.81 515 ALA B C 1
ATOM 7347 O O . ALA B 1 563 ? 181.534 187.699 205.758 1 41.29 515 ALA B O 1
ATOM 7349 N N . LEU B 1 564 ? 179.984 188.17 204.204 1 44.13 516 LEU B N 1
ATOM 7350 C CA . LEU B 1 564 ? 179.017 187.249 204.793 1 41.22 516 LEU B CA 1
ATOM 7351 C C . LEU B 1 564 ? 179.543 185.82 204.762 1 42.29 516 LEU B C 1
ATOM 7352 O O . LEU B 1 564 ? 179.479 185.095 205.764 1 43.36 516 LEU B O 1
ATOM 7357 N N . ILE B 1 565 ? 180.084 185.401 203.617 1 42.31 517 ILE B N 1
ATOM 7358 C CA . ILE B 1 565 ? 180.56 184.021 203.516 1 43.01 517 ILE B CA 1
ATOM 7359 C C . ILE B 1 565 ? 181.734 183.776 204.465 1 43.33 517 ILE B C 1
ATOM 7360 O O . ILE B 1 565 ? 181.78 182.758 205.173 1 44.99 517 ILE B O 1
ATOM 7365 N N . THR B 1 566 ? 182.694 184.701 204.511 1 43.41 518 THR B N 1
ATOM 7366 C CA . THR B 1 566 ? 183.856 184.501 205.368 1 44.66 518 THR B CA 1
ATOM 7367 C C . THR B 1 566 ? 183.495 184.618 206.843 1 47.39 518 THR B C 1
ATOM 7368 O O . THR B 1 566 ? 184.12 183.963 207.68 1 51.63 518 THR B O 1
ATOM 7372 N N . GLY B 1 567 ? 182.489 185.424 207.186 1 44.56 519 GLY B N 1
ATOM 7373 C CA . GLY B 1 567 ? 182.018 185.454 208.56 1 43.33 519 GLY B CA 1
ATOM 7374 C C . GLY B 1 567 ? 181.36 184.152 208.967 1 46.12 519 GLY B C 1
ATOM 7375 O O . GLY B 1 567 ? 181.558 183.667 210.084 1 51.5 519 GLY B O 1
ATOM 7376 N N . ALA B 1 568 ? 180.576 183.56 208.065 1 47.09 520 ALA B N 1
ATOM 7377 C CA . ALA B 1 568 ? 180.027 182.239 208.346 1 47.48 520 ALA B CA 1
ATOM 7378 C C . ALA B 1 568 ? 181.143 181.224 208.567 1 53.93 520 ALA B C 1
ATOM 7379 O O . ALA B 1 568 ? 181.08 180.407 209.496 1 57.57 520 ALA B O 1
ATOM 7381 N N . TYR B 1 569 ? 182.181 181.265 207.727 1 51.26 521 TYR B N 1
ATOM 7382 C CA . TYR B 1 569 ? 183.31 180.363 207.934 1 52.61 521 TYR B CA 1
ATOM 7383 C C . TYR B 1 569 ? 183.969 180.607 209.287 1 53.37 521 TYR B C 1
ATOM 7384 O O . TYR B 1 569 ? 184.293 179.657 210.006 1 56.8 521 TYR B O 1
ATOM 7393 N N . ASP B 1 570 ? 184.181 181.873 209.647 1 54.56 522 ASP B N 1
ATOM 7394 C CA . ASP B 1 570 ? 184.744 182.186 210.955 1 55.48 522 ASP B CA 1
ATOM 7395 C C . ASP B 1 570 ? 183.889 181.596 212.066 1 58.82 522 ASP B C 1
ATOM 7396 O O . ASP B 1 570 ? 184.41 181.167 213.102 1 62.49 522 ASP B O 1
ATOM 7401 N N . THR B 1 571 ? 182.572 181.582 211.874 1 59.83 523 THR B N 1
ATOM 7402 C CA . THR B 1 571 ? 181.687 180.991 212.873 1 58.64 523 THR B CA 1
ATOM 7403 C C . THR B 1 571 ? 181.897 179.483 212.972 1 59.63 523 THR B C 1
ATOM 7404 O O . THR B 1 571 ? 182.08 178.946 214.07 1 60.16 523 THR B O 1
ATOM 7408 N N . ILE B 1 572 ? 181.882 178.779 211.834 1 61.5 524 ILE B N 1
ATOM 7409 C CA . ILE B 1 572 ? 181.989 177.319 211.871 1 59.27 524 ILE B CA 1
ATOM 7410 C C . ILE B 1 572 ? 183.403 176.836 212.139 1 62.67 524 ILE B C 1
ATOM 7411 O O . ILE B 1 572 ? 183.621 175.622 212.24 1 65.85 524 ILE B O 1
ATOM 7416 N N . LYS B 1 573 ? 184.369 177.739 212.255 1 66.32 525 LYS B N 1
ATOM 7417 C CA . LYS B 1 573 ? 185.752 177.362 212.52 1 66.99 525 LYS B CA 1
ATOM 7418 C C . LYS B 1 573 ? 186.173 177.878 213.892 1 68.69 525 LYS B C 1
ATOM 7419 O O . LYS B 1 573 ? 186.881 177.196 214.632 1 69.99 525 LYS B O 1
ATOM 7425 N N . GLU C 1 87 ? 155.356 214.265 226.787 1 104.65 39 GLU C N 1
ATOM 7426 C CA . GLU C 1 87 ? 154.174 213.439 227.005 1 109.59 39 GLU C CA 1
ATOM 7427 C C . GLU C 1 87 ? 153.76 212.739 225.708 1 109.48 39 GLU C C 1
ATOM 7428 O O . GLU C 1 87 ? 154.316 211.697 225.36 1 105.4 39 GLU C O 1
ATOM 7434 N N . ASP C 1 88 ? 152.783 213.306 224.994 1 109.77 40 ASP C N 1
ATOM 7435 C CA . ASP C 1 88 ? 152.358 212.725 223.727 1 107.08 40 ASP C CA 1
ATOM 7436 C C . ASP C 1 88 ? 153.436 212.818 222.657 1 105.38 40 ASP C C 1
ATOM 7437 O O . ASP C 1 88 ? 153.377 212.075 221.673 1 104.88 40 ASP C O 1
ATOM 7442 N N . LEU C 1 89 ? 154.415 213.709 222.825 1 103.71 41 LEU C N 1
ATOM 7443 C CA . LEU C 1 89 ? 155.447 213.867 221.807 1 102.28 41 LEU C CA 1
ATOM 7444 C C . LEU C 1 89 ? 156.255 212.588 221.634 1 103.63 41 LEU C C 1
ATOM 7445 O O . LEU C 1 89 ? 156.574 212.195 220.506 1 102.59 41 LEU C O 1
ATOM 7450 N N . ARG C 1 90 ? 156.611 211.931 222.739 1 103.86 42 ARG C N 1
ATOM 7451 C CA . ARG C 1 90 ? 157.382 210.696 222.645 1 102.51 42 ARG C CA 1
ATOM 7452 C C . ARG C 1 90 ? 156.626 209.645 221.844 1 100.74 42 ARG C C 1
ATOM 7453 O O . ARG C 1 90 ? 157.183 209.01 220.94 1 99.22 42 ARG C O 1
ATOM 7461 N N . ARG C 1 91 ? 155.346 209.454 222.163 1 99.79 43 ARG C N 1
ATOM 7462 C CA . ARG C 1 91 ? 154.542 208.465 221.457 1 98.68 43 ARG C CA 1
ATOM 7463 C C . ARG C 1 91 ? 154.383 208.835 219.989 1 99.13 43 ARG C C 1
ATOM 7464 O O . ARG C 1 91 ? 154.437 207.963 219.113 1 99.84 43 ARG C O 1
ATOM 7472 N N . ARG C 1 92 ? 154.191 210.122 219.698 1 99.18 44 ARG C N 1
ATOM 7473 C CA . ARG C 1 92 ? 154.027 210.545 218.312 1 96.79 44 ARG C CA 1
ATOM 7474 C C . ARG C 1 92 ? 155.294 210.29 217.507 1 94.49 44 ARG C C 1
ATOM 7475 O O . ARG C 1 92 ? 155.231 209.812 216.371 1 93.62 44 ARG C O 1
ATOM 7483 N N . LEU C 1 93 ? 156.461 210.6 218.078 1 93.57 45 LEU C N 1
ATOM 7484 C CA . LEU C 1 93 ? 157.713 210.326 217.375 1 91.92 45 LEU C CA 1
ATOM 7485 C C . LEU C 1 93 ? 157.908 208.828 217.17 1 92.15 45 LEU C C 1
ATOM 7486 O O . LEU C 1 93 ? 158.285 208.381 216.075 1 89.97 45 LEU C O 1
ATOM 7491 N N . LYS C 1 94 ? 157.648 208.036 218.212 1 92.86 46 LYS C N 1
ATOM 7492 C CA . LYS C 1 94 ? 157.789 206.591 218.09 1 91.77 46 LYS C CA 1
ATOM 7493 C C . LYS C 1 94 ? 156.902 206.053 216.976 1 90.81 46 LYS C C 1
ATOM 7494 O O . LYS C 1 94 ? 157.326 205.193 216.195 1 90.85 46 LYS C O 1
ATOM 7500 N N . TYR C 1 95 ? 155.666 206.546 216.887 1 91.36 47 TYR C N 1
ATOM 7501 C CA . TYR C 1 95 ? 154.797 206.149 215.785 1 89.4 47 TYR C CA 1
ATOM 7502 C C . TYR C 1 95 ? 155.356 206.619 214.45 1 87.82 47 TYR C C 1
ATOM 7503 O O . TYR C 1 95 ? 155.308 205.888 213.455 1 88.4 47 TYR C O 1
ATOM 7512 N N . PHE C 1 96 ? 155.887 207.841 214.408 1 87.16 48 PHE C N 1
ATOM 7513 C CA . PHE C 1 96 ? 156.422 208.385 213.168 1 84.63 48 PHE C CA 1
ATOM 7514 C C . PHE C 1 96 ? 157.571 207.552 212.624 1 84.61 48 PHE C C 1
ATOM 7515 O O . PHE C 1 96 ? 157.782 207.533 211.407 1 86.1 48 PHE C O 1
ATOM 7523 N N . PHE C 1 97 ? 158.317 206.864 213.487 1 85.94 49 PHE C N 1
ATOM 7524 C CA . PHE C 1 97 ? 159.448 206.059 213.04 1 84.91 49 PHE C CA 1
ATOM 7525 C C . PHE C 1 97 ? 159.139 204.565 212.985 1 84.78 49 PHE C C 1
ATOM 7526 O O . PHE C 1 97 ? 160.068 203.753 213.001 1 83.13 49 PHE C O 1
ATOM 7534 N N . MET C 1 98 ? 157.867 204.182 212.901 1 86.96 50 MET C N 1
ATOM 7535 C CA . MET C 1 98 ? 157.504 202.772 212.896 1 84.97 50 MET C CA 1
ATOM 7536 C C . MET C 1 98 ? 157.374 202.242 211.468 1 85.33 50 MET C C 1
ATOM 7537 O O . MET C 1 98 ? 157.328 202.998 210.494 1 86.18 50 MET C O 1
ATOM 7542 N N . SER C 1 99 ? 157.316 200.918 211.358 1 84.51 51 SER C N 1
ATOM 7543 C CA . SER C 1 99 ? 157.216 200.243 210.072 1 83.05 51 SER C CA 1
ATOM 7544 C C . SER C 1 99 ? 155.762 200.16 209.623 1 85.51 51 SER C C 1
ATOM 7545 O O . SER C 1 99 ? 154.838 200.38 210.408 1 87.41 51 SER C O 1
ATOM 7548 N N . PRO C 1 100 ? 155.522 199.852 208.345 1 85.12 52 PRO C N 1
ATOM 7549 C CA . PRO C 1 100 ? 154.129 199.742 207.881 1 86.04 52 PRO C CA 1
ATOM 7550 C C . PRO C 1 100 ? 153.309 198.736 208.668 1 86.75 52 PRO C C 1
ATOM 7551 O O . PRO C 1 100 ? 152.155 199.016 209.01 1 89.77 52 PRO C O 1
ATOM 7555 N N . CYS C 1 101 ? 153.876 197.567 208.972 1 88.23 53 CYS C N 1
ATOM 7556 C CA . CYS C 1 101 ? 153.154 196.591 209.781 1 88.63 53 CYS C CA 1
ATOM 7557 C C . CYS C 1 101 ? 152.92 197.119 211.19 1 88.8 53 CYS C C 1
ATOM 7558 O O . CYS C 1 101 ? 151.837 196.938 211.758 1 91.05 53 CYS C O 1
ATOM 7561 N N . ASP C 1 102 ? 153.924 197.78 211.765 1 89.32 54 ASP C N 1
ATOM 7562 C CA . ASP C 1 102 ? 153.765 198.35 213.097 1 88.64 54 ASP C CA 1
ATOM 7563 C C . ASP C 1 102 ? 152.689 199.426 213.108 1 89.11 54 ASP C C 1
ATOM 7564 O O . ASP C 1 102 ? 151.884 199.501 214.042 1 90.04 54 ASP C O 1
ATOM 7569 N N . LYS C 1 103 ? 152.657 200.272 212.077 1 88.42 55 LYS C N 1
ATOM 7570 C CA . LYS C 1 103 ? 151.642 201.318 212.015 1 87.78 55 LYS C CA 1
ATOM 7571 C C . LYS C 1 103 ? 150.256 200.725 211.799 1 88.92 55 LYS C C 1
ATOM 7572 O O . LYS C 1 103 ? 149.265 201.233 212.339 1 90.64 55 LYS C O 1
ATOM 7578 N N . PHE C 1 104 ? 150.164 199.651 211.013 1 89.68 56 PHE C N 1
ATOM 7579 C CA . PHE C 1 104 ? 148.889 198.962 210.855 1 90.94 56 PHE C CA 1
ATOM 7580 C C . PHE C 1 104 ? 148.415 198.391 212.184 1 92.14 56 PHE C C 1
ATOM 7581 O O . PHE C 1 104 ? 147.226 198.464 212.513 1 92.71 56 PHE C O 1
ATOM 7589 N N . ARG C 1 105 ? 149.333 197.818 212.963 1 92.14 57 ARG C N 1
ATOM 7590 C CA . ARG C 1 105 ? 148.976 197.338 214.294 1 91.13 57 ARG C CA 1
ATOM 7591 C C . ARG C 1 105 ? 148.515 198.484 215.184 1 90.43 57 ARG C C 1
ATOM 7592 O O . ARG C 1 105 ? 147.538 198.349 215.929 1 90.18 57 ARG C O 1
ATOM 7600 N N . ALA C 1 106 ? 149.207 199.621 215.118 1 90.24 58 ALA C N 1
ATOM 7601 C CA . ALA C 1 106 ? 148.925 200.722 216.032 1 90.07 58 ALA C CA 1
ATOM 7602 C C . ALA C 1 106 ? 147.588 201.38 215.715 1 91.94 58 ALA C C 1
ATOM 7603 O O . ALA C 1 106 ? 146.675 201.389 216.549 1 92.08 58 ALA C O 1
ATOM 7605 N N . LYS C 1 107 ? 147.45 201.942 214.511 1 92.59 59 LYS C N 1
ATOM 7606 C CA . LYS C 1 107 ? 146.273 202.729 214.156 1 91.33 59 LYS C CA 1
ATOM 7607 C C . LYS C 1 107 ? 145.525 202.153 212.959 1 91.57 59 LYS C C 1
ATOM 7608 O O . LYS C 1 107 ? 144.726 202.859 212.337 1 92.12 59 LYS C O 1
ATOM 7614 N N . GLY C 1 108 ? 145.764 200.89 212.622 1 91.76 60 GLY C N 1
ATOM 7615 C CA . GLY C 1 108 ? 145.026 200.267 211.534 1 93.11 60 GLY C CA 1
ATOM 7616 C C . GLY C 1 108 ? 145.187 200.978 210.209 1 94.81 60 GLY C C 1
ATOM 7617 O O . GLY C 1 108 ? 144.228 201.062 209.432 1 95.96 60 GLY C O 1
ATOM 7618 N N . ARG C 1 109 ? 146.382 201.489 209.929 1 94.18 61 ARG C N 1
ATOM 7619 C CA . ARG C 1 109 ? 146.621 202.225 208.697 1 92.42 61 ARG C CA 1
ATOM 7620 C C . ARG C 1 109 ? 146.925 201.259 207.56 1 93.42 61 ARG C C 1
ATOM 7621 O O . ARG C 1 109 ? 147.79 200.386 207.687 1 91.33 61 ARG C O 1
ATOM 7629 N N . LYS C 1 110 ? 146.209 201.413 206.454 1 93.91 62 LYS C N 1
ATOM 7630 C CA . LYS C 1 110 ? 146.428 200.566 205.288 1 91.14 62 LYS C CA 1
ATOM 7631 C C . LYS C 1 110 ? 147.637 201.069 204.503 1 88.33 62 LYS C C 1
ATOM 7632 O O . LYS C 1 110 ? 147.722 202.266 204.212 1 87.17 62 LYS C O 1
ATOM 7638 N N . PRO C 1 111 ? 148.587 200.197 204.147 1 84.78 63 PRO C N 1
ATOM 7639 C CA . PRO C 1 111 ? 149.808 200.663 203.46 1 82.28 63 PRO C CA 1
ATOM 7640 C C . PRO C 1 111 ? 149.604 200.879 201.962 1 79.75 63 PRO C C 1
ATOM 7641 O O . PRO C 1 111 ? 149.972 200.072 201.113 1 78.29 63 PRO C O 1
ATOM 7645 N N . CYS C 1 112 ? 148.993 202.014 201.618 1 80.02 64 CYS C N 1
ATOM 7646 C CA . CYS C 1 112 ? 148.72 202.289 200.213 1 76.64 64 CYS C CA 1
ATOM 7647 C C . CYS C 1 112 ? 149.982 202.686 199.46 1 71.53 64 CYS C C 1
ATOM 7648 O O . CYS C 1 112 ? 150.077 202.452 198.252 1 72.02 64 CYS C O 1
ATOM 7651 N N . LYS C 1 113 ? 150.959 203.278 200.146 1 69.03 65 LYS C N 1
ATOM 7652 C CA . LYS C 1 113 ? 152.193 203.674 199.475 1 66 65 LYS C CA 1
ATOM 7653 C C . LYS C 1 113 ? 152.959 202.458 198.964 1 65.81 65 LYS C C 1
ATOM 7654 O O . LYS C 1 113 ? 153.534 202.494 197.871 1 66.19 65 LYS C O 1
ATOM 7660 N N . LEU C 1 114 ? 152.971 201.368 199.732 1 65.91 66 LEU C N 1
ATOM 7661 C CA . LEU C 1 114 ? 153.701 200.172 199.315 1 65.17 66 LEU C CA 1
ATOM 7662 C C . LEU C 1 114 ? 153.048 199.516 198.101 1 66.03 66 LEU C C 1
ATOM 7663 O O . LEU C 1 114 ? 153.732 199.141 197.135 1 66.76 66 LEU C O 1
ATOM 7668 N N . MET C 1 115 ? 151.724 199.353 198.133 1 66.66 67 MET C N 1
ATOM 7669 C CA . MET C 1 115 ? 151.037 198.786 196.979 1 68.06 67 MET C CA 1
ATOM 7670 C C . MET C 1 115 ? 151.177 199.699 195.769 1 63.83 67 MET C C 1
ATOM 7671 O O . MET C 1 115 ? 151.304 199.226 194.632 1 63.58 67 MET C O 1
ATOM 7676 N N . LEU C 1 116 ? 151.182 201.015 195.997 1 61.63 68 LEU C N 1
ATOM 7677 C CA . LEU C 1 116 ? 151.45 201.948 194.912 1 61.01 68 LEU C CA 1
ATOM 7678 C C . LEU C 1 116 ? 152.838 201.725 194.334 1 60.81 68 LEU C C 1
ATOM 7679 O O . LEU C 1 116 ? 153.024 201.793 193.119 1 60.46 68 LEU C O 1
ATOM 7684 N N . GLN C 1 117 ? 153.829 201.473 195.19 1 59.02 69 GLN C N 1
ATOM 7685 C CA . GLN C 1 117 ? 155.181 201.221 194.703 1 58.49 69 GLN C CA 1
ATOM 7686 C C . GLN C 1 117 ? 155.229 199.97 193.835 1 56.52 69 GLN C C 1
ATOM 7687 O O . GLN C 1 117 ? 155.901 199.948 192.797 1 55.68 69 GLN C O 1
ATOM 7693 N N . VAL C 1 118 ? 154.532 198.913 194.25 1 56.68 70 VAL C N 1
ATOM 7694 C CA . VAL C 1 118 ? 154.519 197.681 193.458 1 55.14 70 VAL C CA 1
ATOM 7695 C C . VAL C 1 118 ? 153.86 197.928 192.101 1 53.1 70 VAL C C 1
ATOM 7696 O O . VAL C 1 118 ? 154.387 197.546 191.04 1 55.48 70 VAL C O 1
ATOM 7700 N N . VAL C 1 119 ? 152.699 198.586 192.118 1 53.48 71 VAL C N 1
ATOM 7701 C CA . VAL C 1 119 ? 152.011 198.915 190.875 1 53.77 71 VAL C CA 1
ATOM 7702 C C . VAL C 1 119 ? 152.904 199.773 189.99 1 52.98 71 VAL C C 1
ATOM 7703 O O . VAL C 1 119 ? 152.938 199.606 188.765 1 51.32 71 VAL C O 1
ATOM 7707 N N . LYS C 1 120 ? 153.625 200.717 190.598 1 50.01 72 LYS C N 1
ATOM 7708 C CA . LYS C 1 120 ? 154.507 201.598 189.845 1 46.94 72 LYS C CA 1
ATOM 7709 C C . LYS C 1 120 ? 155.612 200.809 189.171 1 47.73 72 LYS C C 1
ATOM 7710 O O . LYS C 1 120 ? 155.914 201.028 187.997 1 47.97 72 LYS C O 1
ATOM 7716 N N . ILE C 1 121 ? 156.231 199.879 189.897 1 47.42 73 ILE C N 1
ATOM 7717 C CA . ILE C 1 121 ? 157.273 199.067 189.281 1 45.9 73 ILE C CA 1
ATOM 7718 C C . ILE C 1 121 ? 156.718 198.386 188.04 1 45.71 73 ILE C C 1
ATOM 7719 O O . ILE C 1 121 ? 157.271 198.51 186.936 1 46.17 73 ILE C O 1
ATOM 7724 N N . LEU C 1 122 ? 155.567 197.725 188.188 1 47.38 74 LEU C N 1
ATOM 7725 C CA . LEU C 1 122 ? 154.995 197.003 187.053 1 46.16 74 LEU C CA 1
ATOM 7726 C C . LEU C 1 122 ? 154.737 197.937 185.871 1 45.17 74 LEU C C 1
ATOM 7727 O O . LEU C 1 122 ? 155.228 197.705 184.755 1 45.59 74 LEU C O 1
ATOM 7732 N N . VAL C 1 123 ? 153.988 199.017 186.103 1 45.86 75 VAL C N 1
ATOM 7733 C CA . VAL C 1 123 ? 153.511 199.835 184.992 1 45.56 75 VAL C CA 1
ATOM 7734 C C . VAL C 1 123 ? 154.656 200.615 184.359 1 43.66 75 VAL C C 1
ATOM 7735 O O . VAL C 1 123 ? 154.706 200.772 183.135 1 45.11 75 VAL C O 1
ATOM 7739 N N . VAL C 1 124 ? 155.583 201.128 185.169 1 41.98 76 VAL C N 1
ATOM 7740 C CA . VAL C 1 124 ? 156.707 201.884 184.63 1 41.38 76 VAL C CA 1
ATOM 7741 C C . VAL C 1 124 ? 157.602 200.985 183.786 1 38.72 76 VAL C C 1
ATOM 7742 O O . VAL C 1 124 ? 158.051 201.382 182.705 1 41.99 76 VAL C O 1
ATOM 7746 N N . THR C 1 125 ? 157.874 199.76 184.249 1 37.56 77 THR C N 1
ATOM 7747 C CA . THR C 1 125 ? 158.679 198.853 183.438 1 39.44 77 THR C CA 1
ATOM 7748 C C . THR C 1 125 ? 157.981 198.527 182.12 1 38.08 77 THR C C 1
ATOM 7749 O O . THR C 1 125 ? 158.616 198.517 181.051 1 40.22 77 THR C O 1
ATOM 7753 N N . VAL C 1 126 ? 156.671 198.271 182.172 1 38.13 78 VAL C N 1
ATOM 7754 C CA . VAL C 1 126 ? 155.942 197.958 180.945 1 40.77 78 VAL C CA 1
ATOM 7755 C C . VAL C 1 126 ? 155.989 199.138 179.981 1 38.02 78 VAL C C 1
ATOM 7756 O O . VAL C 1 126 ? 156.189 198.965 178.772 1 37.54 78 VAL C O 1
ATOM 7760 N N . GLN C 1 127 ? 155.8 200.353 180.499 1 38.88 79 GLN C N 1
ATOM 7761 C CA . GLN C 1 127 ? 155.85 201.536 179.649 1 39.16 79 GLN C CA 1
ATOM 7762 C C . GLN C 1 127 ? 157.227 201.703 179.023 1 37.98 79 GLN C C 1
ATOM 7763 O O . GLN C 1 127 ? 157.343 202.084 177.853 1 39.45 79 GLN C O 1
ATOM 7769 N N . LEU C 1 128 ? 158.283 201.425 179.789 1 36.03 80 LEU C N 1
ATOM 7770 C CA . LEU C 1 128 ? 159.632 201.52 179.244 1 35.19 80 LEU C CA 1
ATOM 7771 C C . LEU C 1 128 ? 159.814 200.565 178.071 1 34.84 80 LEU C C 1
ATOM 7772 O O . LEU C 1 128 ? 160.36 200.943 177.03 1 36.58 80 LEU C O 1
ATOM 7777 N N . ILE C 1 129 ? 159.353 199.322 178.216 1 34.75 81 ILE C N 1
ATOM 7778 C CA . ILE C 1 129 ? 159.506 198.352 177.128 1 35.73 81 ILE C CA 1
ATOM 7779 C C . ILE C 1 129 ? 158.7 198.785 175.901 1 35.4 81 ILE C C 1
ATOM 7780 O O . ILE C 1 129 ? 159.179 198.721 174.75 1 39.69 81 ILE C O 1
ATOM 7785 N N . LEU C 1 130 ? 157.467 199.24 176.128 1 36.68 82 LEU C N 1
ATOM 7786 C CA . LEU C 1 130 ? 156.625 199.666 175.018 1 38.52 82 LEU C CA 1
ATOM 7787 C C . LEU C 1 130 ? 157.262 200.823 174.263 1 36.41 82 LEU C C 1
ATOM 7788 O O . LEU C 1 130 ? 157.243 200.85 173.028 1 39.17 82 LEU C O 1
ATOM 7793 N N . PHE C 1 131 ? 157.831 201.789 174.986 1 33.01 83 PHE C N 1
ATOM 7794 C CA . PHE C 1 131 ? 158.553 202.872 174.328 1 34.49 83 PHE C CA 1
ATOM 7795 C C . PHE C 1 131 ? 159.771 202.346 173.578 1 32.19 83 PHE C C 1
ATOM 7796 O O . PHE C 1 131 ? 160.084 202.813 172.472 1 35.48 83 PHE C O 1
ATOM 7804 N N . GLY C 1 132 ? 160.474 201.381 174.174 1 32 84 GLY C N 1
ATOM 7805 C CA . GLY C 1 132 ? 161.657 200.834 173.542 1 33.12 84 GLY C CA 1
ATOM 7806 C C . GLY C 1 132 ? 161.382 200.281 172.164 1 34.68 84 GLY C C 1
ATOM 7807 O O . GLY C 1 132 ? 162.241 200.346 171.285 1 39.24 84 GLY C O 1
ATOM 7808 N N . LEU C 1 133 ? 160.186 199.736 171.948 1 33.73 85 LEU C N 1
ATOM 7809 C CA . LEU C 1 133 ? 159.857 199.259 170.601 1 36.85 85 LEU C CA 1
ATOM 7810 C C . LEU C 1 133 ? 160.046 200.359 169.544 1 40.35 85 LEU C C 1
ATOM 7811 O O . LEU C 1 133 ? 160.784 200.188 168.559 1 43.86 85 LEU C O 1
ATOM 7816 N N . SER C 1 134 ? 159.412 201.516 169.751 1 38.14 86 SER C N 1
ATOM 7817 C CA . SER C 1 134 ? 159.495 202.588 168.761 1 37.47 86 SER C CA 1
ATOM 7818 C C . SER C 1 134 ? 160.879 203.23 168.735 1 36.13 86 SER C C 1
ATOM 7819 O O . SER C 1 134 ? 161.36 203.635 167.663 1 38.09 86 SER C O 1
ATOM 7822 N N . ASN C 1 135 ? 161.534 203.326 169.894 1 35.6 87 ASN C N 1
ATOM 7823 C CA . ASN C 1 135 ? 162.899 203.843 169.925 1 33.56 87 ASN C CA 1
ATOM 7824 C C . ASN C 1 135 ? 163.819 202.99 169.056 1 33.65 87 ASN C C 1
ATOM 7825 O O . ASN C 1 135 ? 164.622 203.513 168.268 1 35.49 87 ASN C O 1
ATOM 7830 N N . GLN C 1 136 ? 163.703 201.667 169.185 1 33.22 88 GLN C N 1
ATOM 7831 C CA . GLN C 1 136 ? 164.49 200.761 168.362 1 35.17 88 GLN C CA 1
ATOM 7832 C C . GLN C 1 136 ? 164.175 200.95 166.888 1 36.12 88 GLN C C 1
ATOM 7833 O O . GLN C 1 136 ? 165.082 200.948 166.05 1 36.2 88 GLN C O 1
ATOM 7839 N N . LEU C 1 137 ? 162.895 201.11 166.546 1 34.26 89 LEU C N 1
ATOM 7840 C CA . LEU C 1 137 ? 162.555 201.323 165.141 1 31.84 89 LEU C CA 1
ATOM 7841 C C . LEU C 1 137 ? 163.286 202.54 164.576 1 35.47 89 LEU C C 1
ATOM 7842 O O . LEU C 1 137 ? 163.903 202.47 163.503 1 37 89 LEU C O 1
ATOM 7847 N N . ALA C 1 138 ? 163.251 203.661 165.301 1 33.89 90 ALA C N 1
ATOM 7848 C CA . ALA C 1 138 ? 163.894 204.88 164.804 1 31.82 90 ALA C CA 1
ATOM 7849 C C . ALA C 1 138 ? 165.406 204.7 164.657 1 34.32 90 ALA C C 1
ATOM 7850 O O . ALA C 1 138 ? 165.996 205.038 163.614 1 35.93 90 ALA C O 1
ATOM 7852 N N . VAL C 1 139 ? 166.055 204.171 165.7 1 33.98 91 VAL C N 1
ATOM 7853 C CA . VAL C 1 139 ? 167.51 204.038 165.665 1 35.78 91 VAL C CA 1
ATOM 7854 C C . VAL C 1 139 ? 167.93 203.103 164.538 1 34.42 91 VAL C C 1
ATOM 7855 O O . VAL C 1 139 ? 168.902 203.37 163.814 1 38.91 91 VAL C O 1
ATOM 7859 N N . THR C 1 140 ? 167.214 201.989 164.379 1 34.5 92 THR C N 1
ATOM 7860 C CA . THR C 1 140 ? 167.538 201.044 163.321 1 34.56 92 THR C CA 1
ATOM 7861 C C . THR C 1 140 ? 167.397 201.687 161.951 1 32.72 92 THR C C 1
ATOM 7862 O O . THR C 1 140 ? 168.245 201.485 161.078 1 32.45 92 THR C O 1
ATOM 7866 N N . PHE C 1 141 ? 166.327 202.454 161.732 1 32.41 93 PHE C N 1
ATOM 7867 C CA . PHE C 1 141 ? 166.18 203.11 160.438 1 31.5 93 PHE C CA 1
ATOM 7868 C C . PHE C 1 141 ? 167.395 203.978 160.137 1 32.29 93 PHE C C 1
ATOM 7869 O O . PHE C 1 141 ? 168.012 203.861 159.065 1 34.01 93 PHE C O 1
ATOM 7877 N N . ARG C 1 142 ? 167.783 204.825 161.094 1 33.33 94 ARG C N 1
ATOM 7878 C CA . ARG C 1 142 ? 168.917 205.717 160.853 1 34.88 94 ARG C CA 1
ATOM 7879 C C . ARG C 1 142 ? 170.186 204.929 160.528 1 32.56 94 ARG C C 1
ATOM 7880 O O . ARG C 1 142 ? 170.858 205.187 159.518 1 33.95 94 ARG C O 1
ATOM 7888 N N . GLU C 1 143 ? 170.515 203.942 161.364 1 33.69 95 GLU C N 1
ATOM 7889 C CA . GLU C 1 143 ? 171.789 203.245 161.21 1 33.72 95 GLU C CA 1
ATOM 7890 C C . GLU C 1 143 ? 171.829 202.398 159.94 1 32.54 95 GLU C C 1
ATOM 7891 O O . GLU C 1 143 ? 172.848 202.378 159.235 1 33.41 95 GLU C O 1
ATOM 7897 N N . GLU C 1 144 ? 170.743 201.686 159.632 1 32.11 96 GLU C N 1
ATOM 7898 C CA . GLU C 1 144 ? 170.727 200.863 158.429 1 32.16 96 GLU C CA 1
ATOM 7899 C C . GLU C 1 144 ? 170.837 201.721 157.178 1 29.04 96 GLU C C 1
ATOM 7900 O O . GLU C 1 144 ? 171.548 201.359 156.231 1 31.39 96 GLU C O 1
ATOM 7906 N N . ASN C 1 145 ? 170.148 202.868 157.151 1 28.45 97 ASN C N 1
ATOM 7907 C CA . ASN C 1 145 ? 170.293 203.754 156.003 1 25.97 97 ASN C CA 1
ATOM 7908 C C . ASN C 1 145 ? 171.732 204.233 155.861 1 26.26 97 ASN C C 1
ATOM 7909 O O . ASN C 1 145 ? 172.256 204.309 154.745 1 25.35 97 ASN C O 1
ATOM 7914 N N . THR C 1 146 ? 172.386 204.566 156.977 1 28.26 98 THR C N 1
ATOM 7915 C CA . THR C 1 146 ? 173.769 205.031 156.891 1 27.49 98 THR C CA 1
ATOM 7916 C C . THR C 1 146 ? 174.693 203.945 156.341 1 27.69 98 THR C C 1
ATOM 7917 O O . THR C 1 146 ? 175.577 204.225 155.519 1 28.24 98 THR C O 1
ATOM 7921 N N . ILE C 1 147 ? 174.509 202.699 156.784 1 28.02 99 ILE C N 1
ATOM 7922 C CA . ILE C 1 147 ? 175.335 201.608 156.264 1 28.16 99 ILE C CA 1
ATOM 7923 C C . ILE C 1 147 ? 175.099 201.429 154.768 1 26.26 99 ILE C C 1
ATOM 7924 O O . ILE C 1 147 ? 176.045 201.232 153.988 1 28.9 99 ILE C O 1
ATOM 7929 N N . ALA C 1 148 ? 173.834 201.488 154.344 1 26.73 100 ALA C N 1
ATOM 7930 C CA . ALA C 1 148 ? 173.537 201.375 152.922 1 24.79 100 ALA C CA 1
ATOM 7931 C C . ALA C 1 148 ? 174.202 202.497 152.132 1 23.77 100 ALA C C 1
ATOM 7932 O O . ALA C 1 148 ? 174.707 202.269 151.029 1 26.12 100 ALA C O 1
ATOM 7934 N N . PHE C 1 149 ? 174.207 203.716 152.677 1 25.08 101 PHE C N 1
ATOM 7935 C CA . PHE C 1 149 ? 174.873 204.823 151.996 1 24.42 101 PHE C CA 1
ATOM 7936 C C . PHE C 1 149 ? 176.367 204.564 151.858 1 24.89 101 PHE C C 1
ATOM 7937 O O . PHE C 1 149 ? 176.956 204.835 150.805 1 26.38 101 PHE C O 1
ATOM 7945 N N . ARG C 1 150 ? 177.002 204.046 152.911 1 23.34 102 ARG C N 1
ATOM 7946 C CA . ARG C 1 150 ? 178.424 203.731 152.808 1 23.32 102 ARG C CA 1
ATOM 7947 C C . ARG C 1 150 ? 178.681 202.717 151.702 1 26.19 102 ARG C C 1
ATOM 7948 O O . ARG C 1 150 ? 179.636 202.858 150.93 1 29.29 102 ARG C O 1
ATOM 7956 N N . HIS C 1 151 ? 177.835 201.692 151.599 1 28.27 103 HIS C N 1
ATOM 7957 C CA . HIS C 1 151 ? 178.039 200.702 150.544 1 26.32 103 HIS C CA 1
ATOM 7958 C C . HIS C 1 151 ? 177.726 201.262 149.159 1 26.32 103 HIS C C 1
ATOM 7959 O O . HIS C 1 151 ? 178.315 200.817 148.169 1 29.58 103 HIS C O 1
ATOM 7966 N N . LEU C 1 152 ? 176.815 202.228 149.062 1 28.16 104 LEU C N 1
ATOM 7967 C CA . LEU C 1 152 ? 176.44 202.764 147.758 1 23.21 104 LEU C CA 1
ATOM 7968 C C . LEU C 1 152 ? 177.456 203.769 147.226 1 26.55 104 LEU C C 1
ATOM 7969 O O . LEU C 1 152 ? 177.765 203.76 146.032 1 28.47 104 LEU C O 1
ATOM 7974 N N . PHE C 1 153 ? 177.986 204.64 148.085 1 26.28 105 PHE C N 1
ATOM 7975 C CA . PHE C 1 153 ? 178.712 205.815 147.624 1 26.03 105 PHE C CA 1
ATOM 7976 C C . PHE C 1 153 ? 180.224 205.732 147.793 1 26.25 105 PHE C C 1
ATOM 7977 O O . PHE C 1 153 ? 180.933 206.536 147.183 1 29.72 105 PHE C O 1
ATOM 7985 N N . LEU C 1 154 ? 180.74 204.796 148.583 1 28.48 106 LEU C N 1
ATOM 7986 C CA . LEU C 1 154 ? 182.175 204.678 148.812 1 26.28 106 LEU C CA 1
ATOM 7987 C C . LEU C 1 154 ? 182.727 203.534 147.97 1 28.96 106 LEU C C 1
ATOM 7988 O O . LEU C 1 154 ? 182.355 202.374 148.169 1 35.81 106 LEU C O 1
ATOM 7993 N N . LEU C 1 155 ? 183.621 203.867 147.044 1 30.06 107 LEU C N 1
ATOM 7994 C CA . LEU C 1 155 ? 184.144 202.893 146.094 1 26.56 107 LEU C CA 1
ATOM 7995 C C . LEU C 1 155 ? 185.041 201.886 146.806 1 28.14 107 LEU C C 1
ATOM 7996 O O . LEU C 1 155 ? 186.032 202.262 147.437 1 32.84 107 LEU C O 1
ATOM 8001 N N . GLY C 1 156 ? 184.692 200.607 146.701 1 33.28 108 GLY C N 1
ATOM 8002 C CA . GLY C 1 156 ? 185.484 199.564 147.318 1 32.16 108 GLY C CA 1
ATOM 8003 C C . GLY C 1 156 ? 185.331 199.449 148.815 1 34.82 108 GLY C C 1
ATOM 8004 O O . GLY C 1 156 ? 186.172 198.828 149.464 1 40.84 108 GLY C O 1
ATOM 8005 N N . TYR C 1 157 ? 184.283 200.034 149.386 1 35.38 109 TYR C N 1
ATOM 8006 C CA . TYR C 1 157 ? 184.073 199.954 150.822 1 32.33 109 TYR C CA 1
ATOM 8007 C C . TYR C 1 157 ? 183.615 198.555 151.224 1 34.88 109 TYR C C 1
ATOM 8008 O O . TYR C 1 157 ? 182.903 197.873 150.486 1 41.81 109 TYR C O 1
ATOM 8017 N N . SER C 1 158 ? 184.035 198.132 152.414 1 35.27 110 SER C N 1
ATOM 8018 C CA . SER C 1 158 ? 183.596 196.869 152.988 1 39.27 110 SER C CA 1
ATOM 8019 C C . SER C 1 158 ? 183.407 197.046 154.487 1 41.3 110 SER C C 1
ATOM 8020 O O . SER C 1 158 ? 184.031 197.909 155.109 1 43.38 110 SER C O 1
ATOM 8023 N N . ASP C 1 159 ? 182.536 196.22 155.059 1 42.43 111 ASP C N 1
ATOM 8024 C CA . ASP C 1 159 ? 182.202 196.345 156.472 1 41.47 111 ASP C CA 1
ATOM 8025 C C . ASP C 1 159 ? 183.443 196.18 157.339 1 42.28 111 ASP C C 1
ATOM 8026 O O . ASP C 1 159 ? 184.292 195.323 157.085 1 44.23 111 ASP C O 1
ATOM 8031 N N . GLY C 1 160 ? 183.54 197.01 158.374 1 46.11 112 GLY C N 1
ATOM 8032 C CA . GLY C 1 160 ? 184.661 196.972 159.287 1 48.07 112 GLY C CA 1
ATOM 8033 C C . GLY C 1 160 ? 185.879 197.751 158.846 1 48.07 112 GLY C C 1
ATOM 8034 O O . GLY C 1 160 ? 186.894 197.725 159.55 1 52.44 112 GLY C O 1
ATOM 8035 N N . ALA C 1 161 ? 185.817 198.446 157.713 1 50.51 113 ALA C N 1
ATOM 8036 C CA . ALA C 1 161 ? 186.953 199.183 157.181 1 50.83 113 ALA C CA 1
ATOM 8037 C C . ALA C 1 161 ? 186.874 200.678 157.462 1 49.39 113 ALA C C 1
ATOM 8038 O O . ALA C 1 161 ? 187.664 201.442 156.903 1 50.24 113 ALA C O 1
ATOM 8040 N N . ASP C 1 162 ? 185.953 201.111 158.326 1 50.16 114 ASP C N 1
ATOM 8041 C CA . ASP C 1 162 ? 185.719 202.541 158.502 1 48.13 114 ASP C CA 1
ATOM 8042 C C . ASP C 1 162 ? 186.972 203.26 158.986 1 47.1 114 ASP C C 1
ATOM 8043 O O . ASP C 1 162 ? 187.272 204.369 158.532 1 47.39 114 ASP C O 1
ATOM 8048 N N . ASP C 1 163 ? 187.712 202.649 159.909 1 49.08 115 ASP C N 1
ATOM 8049 C CA . ASP C 1 163 ? 188.827 203.344 160.545 1 47.78 115 ASP C CA 1
ATOM 8050 C C . ASP C 1 163 ? 190.042 203.473 159.632 1 46.43 115 ASP C C 1
ATOM 8051 O O . ASP C 1 163 ? 190.837 204.4 159.81 1 54.45 115 ASP C O 1
ATOM 8056 N N . THR C 1 164 ? 190.211 202.572 158.663 1 44.01 116 THR C N 1
ATOM 8057 C CA . THR C 1 164 ? 191.379 202.59 157.791 1 42.96 116 THR C CA 1
ATOM 8058 C C . THR C 1 164 ? 191.075 203.01 156.359 1 36.27 116 THR C C 1
ATOM 8059 O O . THR C 1 164 ? 192.015 203.211 155.586 1 42.85 116 THR C O 1
ATOM 8063 N N . PHE C 1 165 ? 189.806 203.146 155.988 1 34.74 117 PHE C N 1
ATOM 8064 C CA . PHE C 1 165 ? 189.441 203.474 154.614 1 31.3 117 PHE C CA 1
ATOM 8065 C C . PHE C 1 165 ? 190.101 204.778 154.181 1 28.78 117 PHE C C 1
ATOM 8066 O O . PHE C 1 165 ? 189.875 205.827 154.789 1 31.39 117 PHE C O 1
ATOM 8074 N N . ALA C 1 166 ? 190.91 204.716 153.125 1 27.06 118 ALA C N 1
ATOM 8075 C CA . ALA C 1 166 ? 191.686 205.874 152.7 1 26.8 118 ALA C CA 1
ATOM 8076 C C . ALA C 1 166 ? 192.131 205.697 151.256 1 25.66 118 ALA C C 1
ATOM 8077 O O . ALA C 1 166 ? 192.17 204.585 150.729 1 31.18 118 ALA C O 1
ATOM 8079 N N . ALA C 1 167 ? 192.473 206.817 150.628 1 25.57 119 ALA C N 1
ATOM 8080 C CA . ALA C 1 167 ? 193.086 206.835 149.309 1 23.26 119 ALA C CA 1
ATOM 8081 C C . ALA C 1 167 ? 194.579 207.114 149.435 1 23.46 119 ALA C C 1
ATOM 8082 O O . ALA C 1 167 ? 195.032 207.737 150.397 1 24.66 119 ALA C O 1
ATOM 8084 N N . TYR C 1 168 ? 195.346 206.638 148.452 1 27.9 120 TYR C N 1
ATOM 8085 C CA . TYR C 1 168 ? 196.797 206.768 148.478 1 23.01 120 TYR C CA 1
ATOM 8086 C C . TYR C 1 168 ? 197.409 207.235 147.167 1 25.37 120 TYR C C 1
ATOM 8087 O O . TYR C 1 168 ? 198.606 207.533 147.148 1 32.87 120 TYR C O 1
ATOM 8096 N N . THR C 1 169 ? 196.647 207.308 146.082 1 28.17 121 THR C N 1
ATOM 8097 C CA . THR C 1 169 ? 197.132 207.851 144.824 1 28.46 121 THR C CA 1
ATOM 8098 C C . THR C 1 169 ? 196.114 208.846 144.288 1 28.03 121 THR C C 1
ATOM 8099 O O . THR C 1 169 ? 194.939 208.823 144.657 1 32.93 121 THR C O 1
ATOM 8103 N N . ARG C 1 170 ? 196.586 209.735 143.415 1 28.03 122 ARG C N 1
ATOM 8104 C CA . ARG C 1 170 ? 195.698 210.719 142.806 1 29.67 122 ARG C CA 1
ATOM 8105 C C . ARG C 1 170 ? 194.577 210.036 142.037 1 30.05 122 ARG C C 1
ATOM 8106 O O . ARG C 1 170 ? 193.418 210.47 142.078 1 33.3 122 ARG C O 1
ATOM 8114 N N . GLU C 1 171 ? 194.91 208.954 141.339 1 32.06 123 GLU C N 1
ATOM 8115 C CA . GLU C 1 171 ? 193.924 208.234 140.548 1 31.86 123 GLU C CA 1
ATOM 8116 C C . GLU C 1 171 ? 192.856 207.611 141.441 1 30.58 123 GLU C C 1
ATOM 8117 O O . GLU C 1 171 ? 191.664 207.672 141.124 1 35.93 123 GLU C O 1
ATOM 8123 N N . GLN C 1 172 ? 193.263 207.036 142.575 1 30.65 124 GLN C N 1
ATOM 8124 C CA . GLN C 1 172 ? 192.297 206.484 143.52 1 29.87 124 GLN C CA 1
ATOM 8125 C C . GLN C 1 172 ? 191.338 207.555 144.02 1 27.52 124 GLN C C 1
ATOM 8126 O O . GLN C 1 172 ? 190.13 207.319 144.124 1 33.39 124 GLN C O 1
ATOM 8132 N N . LEU C 1 173 ? 191.863 208.734 144.352 1 26.8 125 LEU C N 1
ATOM 8133 C CA . LEU C 1 173 ? 191.022 209.804 144.875 1 26.64 125 LEU C CA 1
ATOM 8134 C C . LEU C 1 173 ? 190.026 210.283 143.825 1 25.62 125 LEU C C 1
ATOM 8135 O O . LEU C 1 173 ? 188.834 210.459 144.116 1 30.31 125 LEU C O 1
ATOM 8140 N N . TYR C 1 174 ? 190.497 210.505 142.595 1 28.2 126 TYR C N 1
ATOM 8141 C CA . TYR C 1 174 ? 189.585 210.909 141.531 1 27.28 126 TYR C CA 1
ATOM 8142 C C . TYR C 1 174 ? 188.507 209.858 141.311 1 27.43 126 TYR C C 1
ATOM 8143 O O . TYR C 1 174 ? 187.326 210.19 141.144 1 30.93 126 TYR C O 1
ATOM 8152 N N . GLN C 1 175 ? 188.895 208.581 141.31 1 29.68 127 GLN C N 1
ATOM 8153 C CA . GLN C 1 175 ? 187.925 207.515 141.105 1 26.6 127 GLN C CA 1
ATOM 8154 C C . GLN C 1 175 ? 186.888 207.49 142.217 1 28.86 127 GLN C C 1
ATOM 8155 O O . GLN C 1 175 ? 185.698 207.311 141.953 1 32.12 127 GLN C O 1
ATOM 8161 N N . ALA C 1 176 ? 187.315 207.674 143.468 1 26.23 128 ALA C N 1
ATOM 8162 C CA . ALA C 1 176 ? 186.362 207.686 144.573 1 24.02 128 ALA C CA 1
ATOM 8163 C C . ALA C 1 176 ? 185.378 208.847 144.448 1 26.14 128 ALA C C 1
ATOM 8164 O O . ALA C 1 176 ? 184.165 208.667 144.623 1 29.4 128 ALA C O 1
ATOM 8166 N N . ILE C 1 177 ? 185.88 210.043 144.13 1 26.76 129 ILE C N 1
ATOM 8167 C CA . ILE C 1 177 ? 185.002 211.208 144.011 1 26.66 129 ILE C CA 1
ATOM 8168 C C . ILE C 1 177 ? 183.977 210.988 142.902 1 26.63 129 ILE C C 1
ATOM 8169 O O . ILE C 1 177 ? 182.763 211.179 143.093 1 29.88 129 ILE C O 1
ATOM 8174 N N . PHE C 1 178 ? 184.451 210.573 141.726 1 27.64 130 PHE C N 1
ATOM 8175 C CA . PHE C 1 178 ? 183.544 210.383 140.604 1 26.63 130 PHE C CA 1
ATOM 8176 C C . PHE C 1 178 ? 182.581 209.232 140.851 1 27.32 130 PHE C C 1
ATOM 8177 O O . PHE C 1 178 ? 181.431 209.296 140.415 1 33.11 130 PHE C O 1
ATOM 8185 N N . HIS C 1 179 ? 183.014 208.183 141.554 1 27.4 131 HIS C N 1
ATOM 8186 C CA . HIS C 1 179 ? 182.1 207.099 141.888 1 23.39 131 HIS C CA 1
ATOM 8187 C C . HIS C 1 179 ? 180.977 207.591 142.785 1 25.38 131 HIS C C 1
ATOM 8188 O O . HIS C 1 179 ? 179.81 207.249 142.571 1 28.82 131 HIS C O 1
ATOM 8195 N N . ALA C 1 180 ? 181.31 208.392 143.798 1 26.49 132 ALA C N 1
ATOM 8196 C CA . ALA C 1 180 ? 180.273 208.92 144.677 1 23.33 132 ALA C CA 1
ATOM 8197 C C . ALA C 1 180 ? 179.26 209.744 143.89 1 25.56 132 ALA C C 1
ATOM 8198 O O . ALA C 1 180 ? 178.044 209.558 144.031 1 28.26 132 ALA C O 1
ATOM 8200 N N . VAL C 1 181 ? 179.743 210.647 143.031 1 27.1 133 VAL C N 1
ATOM 8201 C CA . VAL C 1 181 ? 178.813 211.493 142.28 1 25.7 133 VAL C CA 1
ATOM 8202 C C . VAL C 1 181 ? 177.973 210.658 141.311 1 27.16 133 VAL C C 1
ATOM 8203 O O . VAL C 1 181 ? 176.758 210.866 141.183 1 29.15 133 VAL C O 1
ATOM 8207 N N . ASP C 1 182 ? 178.599 209.709 140.612 1 30.22 134 ASP C N 1
ATOM 8208 C CA . ASP C 1 182 ? 177.865 208.887 139.655 1 28.72 134 ASP C CA 1
ATOM 8209 C C . ASP C 1 182 ? 176.8 208.05 140.348 1 25.3 134 ASP C C 1
ATOM 8210 O O . ASP C 1 182 ? 175.698 207.877 139.82 1 28.94 134 ASP C O 1
ATOM 8215 N N . GLN C 1 183 ? 177.116 207.503 141.522 1 26.36 135 GLN C N 1
ATOM 8216 C CA . GLN C 1 183 ? 176.121 206.742 142.265 1 25.44 135 GLN C CA 1
ATOM 8217 C C . GLN C 1 183 ? 174.982 207.637 142.731 1 25.87 135 GLN C C 1
ATOM 8218 O O . GLN C 1 183 ? 173.816 207.229 142.706 1 30.18 135 GLN C O 1
ATOM 8224 N N . TYR C 1 184 ? 175.295 208.86 143.16 1 28.22 136 TYR C N 1
ATOM 8225 C CA . TYR C 1 184 ? 174.234 209.803 143.49 1 24.8 136 TYR C CA 1
ATOM 8226 C C . TYR C 1 184 ? 173.306 210.016 142.302 1 25.89 136 TYR C C 1
ATOM 8227 O O . TYR C 1 184 ? 172.083 210.072 142.462 1 28.06 136 TYR C O 1
ATOM 8236 N N . LEU C 1 185 ? 173.87 210.144 141.102 1 27.28 137 LEU C N 1
ATOM 8237 C CA . LEU C 1 185 ? 173.032 210.375 139.929 1 27.4 137 LEU C CA 1
ATOM 8238 C C . LEU C 1 185 ? 172.267 209.121 139.508 1 30.64 137 LEU C C 1
ATOM 8239 O O . LEU C 1 185 ? 171.182 209.228 138.93 1 33.41 137 LEU C O 1
ATOM 8244 N N . ALA C 1 186 ? 172.808 207.936 139.775 1 29.57 138 ALA C N 1
ATOM 8245 C CA . ALA C 1 186 ? 172.176 206.684 139.376 1 29.24 138 ALA C CA 1
ATOM 8246 C C . ALA C 1 186 ? 171.248 206.107 140.439 1 32.63 138 ALA C C 1
ATOM 8247 O O . ALA C 1 186 ? 170.602 205.088 140.185 1 32.28 138 ALA C O 1
ATOM 8249 N N . LEU C 1 187 ? 171.163 206.737 141.608 1 31.97 139 LEU C N 1
ATOM 8250 C CA . LEU C 1 187 ? 170.434 206.174 142.745 1 29.24 139 LEU C CA 1
ATOM 8251 C C . LEU C 1 187 ? 169.048 205.633 142.412 1 31.08 139 LEU C C 1
ATOM 8252 O O . LEU C 1 187 ? 168.718 204.532 142.879 1 33.77 139 LEU C O 1
ATOM 8257 N N . PRO C 1 188 ? 168.195 206.325 141.655 1 36.76 140 PRO C N 1
ATOM 8258 C CA . PRO C 1 188 ? 166.843 205.79 141.42 1 33.87 140 PRO C CA 1
ATOM 8259 C C . PRO C 1 188 ? 166.83 204.432 140.741 1 35.96 140 PRO C C 1
ATOM 8260 O O . PRO C 1 188 ? 165.893 203.654 140.956 1 44.77 140 PRO C O 1
ATOM 8264 N N . ASP C 1 189 ? 167.835 204.119 139.927 1 36.47 141 ASP C N 1
ATOM 8265 C CA . ASP C 1 189 ? 167.832 202.886 139.153 1 37.76 141 ASP C CA 1
ATOM 8266 C C . ASP C 1 189 ? 168.509 201.716 139.853 1 36.13 141 ASP C C 1
ATOM 8267 O O . ASP C 1 189 ? 168.262 200.568 139.472 1 38.15 141 ASP C O 1
ATOM 8272 N N . VAL C 1 190 ? 169.344 201.963 140.861 1 33.08 142 VAL C N 1
ATOM 8273 C CA . VAL C 1 190 ? 170.185 200.908 141.415 1 32.06 142 VAL C CA 1
ATOM 8274 C C . VAL C 1 190 ? 169.828 200.617 142.866 1 32.31 142 VAL C C 1
ATOM 8275 O O . VAL C 1 190 ? 170.001 199.491 143.339 1 36.36 142 VAL C O 1
ATOM 8279 N N . SER C 1 191 ? 169.336 201.619 143.584 1 36.01 143 SER C N 1
ATOM 8280 C CA . SER C 1 191 ? 169.147 201.474 145.02 1 33.49 143 SER C CA 1
ATOM 8281 C C . SER C 1 191 ? 167.959 200.573 145.343 1 30.55 143 SER C C 1
ATOM 8282 O O . SER C 1 191 ? 166.945 200.564 144.645 1 32.51 143 SER C O 1
ATOM 8285 N N . LEU C 1 192 ? 168.103 199.806 146.425 1 32.59 144 LEU C N 1
ATOM 8286 C CA . LEU C 1 192 ? 166.999 199.023 146.962 1 29.35 144 LEU C CA 1
ATOM 8287 C C . LEU C 1 192 ? 166.007 199.873 147.743 1 30.77 144 LEU C C 1
ATOM 8288 O O . LEU C 1 192 ? 164.836 199.496 147.845 1 34.76 144 LEU C O 1
ATOM 8293 N N . GLY C 1 193 ? 166.445 201.003 148.301 1 32.29 145 GLY C N 1
ATOM 8294 C CA . GLY C 1 193 ? 165.539 201.923 148.953 1 30.74 145 GLY C CA 1
ATOM 8295 C C . GLY C 1 193 ? 164.931 202.916 147.98 1 31.12 145 GLY C C 1
ATOM 8296 O O . GLY C 1 193 ? 165.383 203.073 146.851 1 37.52 145 GLY C O 1
ATOM 8297 N N . ARG C 1 194 ? 163.881 203.591 148.439 1 31.14 146 ARG C N 1
ATOM 8298 C CA . ARG C 1 194 ? 163.212 204.632 147.666 1 33.61 146 ARG C CA 1
ATOM 8299 C C . ARG C 1 194 ? 163.568 205.982 148.274 1 33.15 146 ARG C C 1
ATOM 8300 O O . ARG C 1 194 ? 163.193 206.275 149.413 1 33.75 146 ARG C O 1
ATOM 8308 N N . TYR C 1 195 ? 164.282 206.803 147.511 1 30.75 147 TYR C N 1
ATOM 8309 C CA . TYR C 1 195 ? 164.77 208.089 147.982 1 29.75 147 TYR C CA 1
ATOM 8310 C C . TYR C 1 195 ? 164.313 209.192 147.043 1 27.93 147 TYR C C 1
ATOM 8311 O O . TYR C 1 195 ? 164.186 208.988 145.835 1 35.91 147 TYR C O 1
ATOM 8320 N N . ALA C 1 196 ? 164.062 210.363 147.613 1 30.79 148 ALA C N 1
ATOM 8321 C CA . ALA C 1 196 ? 163.759 211.561 146.849 1 31.66 148 ALA C CA 1
ATOM 8322 C C . ALA C 1 196 ? 164.876 212.579 147.029 1 30.4 148 ALA C C 1
ATOM 8323 O O . ALA C 1 196 ? 165.477 212.682 148.101 1 29.29 148 ALA C O 1
ATOM 8325 N N . TYR C 1 197 ? 165.157 213.32 145.963 1 32.44 149 TYR C N 1
ATOM 8326 C CA . TYR C 1 197 ? 166.181 214.352 145.996 1 32.13 149 TYR C CA 1
ATOM 8327 C C . TYR C 1 197 ? 165.662 215.62 146.662 1 32.9 149 TYR C C 1
ATOM 8328 O O . TYR C 1 197 ? 164.468 215.926 146.626 1 38.94 149 TYR C O 1
ATOM 8337 N N . VAL C 1 198 ? 166.582 216.361 147.271 1 33.4 150 VAL C N 1
ATOM 8338 C CA . VAL C 1 198 ? 166.317 217.684 147.817 1 32.36 150 VAL C CA 1
ATOM 8339 C C . VAL C 1 198 ? 167.166 218.685 147.047 1 36.69 150 VAL C C 1
ATOM 8340 O O . VAL C 1 198 ? 168.352 218.444 146.803 1 41.09 150 VAL C O 1
ATOM 8344 N N . ARG C 1 199 ? 166.559 219.801 146.658 1 38.7 151 ARG C N 1
ATOM 8345 C CA . ARG C 1 199 ? 167.234 220.83 145.885 1 40.59 151 ARG C CA 1
ATOM 8346 C C . ARG C 1 199 ? 167.223 222.153 146.637 1 40.71 151 ARG C C 1
ATOM 8347 O O . ARG C 1 199 ? 166.387 222.394 147.51 1 46.19 151 ARG C O 1
ATOM 8355 N N . GLY C 1 200 ? 168.177 223.01 146.284 1 44.58 152 GLY C N 1
ATOM 8356 C CA . GLY C 1 200 ? 168.178 224.366 146.802 1 45.38 152 GLY C CA 1
ATOM 8357 C C . GLY C 1 200 ? 168.402 224.41 148.299 1 45.42 152 GLY C C 1
ATOM 8358 O O . GLY C 1 200 ? 169.147 223.608 148.87 1 45.36 152 GLY C O 1
ATOM 8359 N N . GLY C 1 201 ? 167.741 225.363 148.948 1 51.28 153 GLY C N 1
ATOM 8360 C CA . GLY C 1 201 ? 167.984 225.617 150.35 1 48.84 153 GLY C CA 1
ATOM 8361 C C . GLY C 1 201 ? 169.217 226.48 150.543 1 55.33 153 GLY C C 1
ATOM 8362 O O . GLY C 1 201 ? 169.722 227.123 149.616 1 56.31 153 GLY C O 1
ATOM 8363 N N . GLY C 1 202 ? 169.713 226.485 151.774 1 51.02 154 GLY C N 1
ATOM 8364 C CA . GLY C 1 202 ? 170.884 227.273 152.094 1 53.05 154 GLY C CA 1
ATOM 8365 C C . GLY C 1 202 ? 172.143 226.744 151.444 1 53.72 154 GLY C C 1
ATOM 8366 O O . GLY C 1 202 ? 172.081 225.948 150.503 1 51.57 154 GLY C O 1
ATOM 8367 N N . ASP C 1 203 ? 173.296 227.184 151.934 1 54.69 155 ASP C N 1
ATOM 8368 C CA . ASP C 1 203 ? 174.558 226.684 151.433 1 51.8 155 ASP C CA 1
ATOM 8369 C C . ASP C 1 203 ? 174.796 225.265 151.944 1 50.14 155 ASP C C 1
ATOM 8370 O O . ASP C 1 203 ? 174.235 224.86 152.963 1 53.22 155 ASP C O 1
ATOM 8375 N N . PRO C 1 204 ? 175.639 224.49 151.256 1 43.71 156 PRO C N 1
ATOM 8376 C CA . PRO C 1 204 ? 176.463 224.851 150.095 1 41.01 156 PRO C CA 1
ATOM 8377 C C . PRO C 1 204 ? 175.74 224.725 148.76 1 42.02 156 PRO C C 1
ATOM 8378 O O . PRO C 1 204 ? 176.362 224.871 147.714 1 46.65 156 PRO C O 1
ATOM 8382 N N . TRP C 1 205 ? 174.439 224.457 148.752 1 41.83 157 TRP C N 1
ATOM 8383 C CA . TRP C 1 205 ? 173.704 224.237 147.515 1 41.22 157 TRP C CA 1
ATOM 8384 C C . TRP C 1 205 ? 173.153 225.552 146.983 1 45.89 157 TRP C C 1
ATOM 8385 O O . TRP C 1 205 ? 172.562 226.333 147.733 1 55.31 157 TRP C O 1
ATOM 8396 N N . THR C 1 206 ? 173.353 225.792 145.693 1 47.4 158 THR C N 1
ATOM 8397 C CA . THR C 1 206 ? 172.641 226.855 145.01 1 47.71 158 THR C CA 1
ATOM 8398 C C . THR C 1 206 ? 171.222 226.395 144.687 1 52.59 158 THR C C 1
ATOM 8399 O O . THR C 1 206 ? 170.879 225.217 144.812 1 56.9 158 THR C O 1
ATOM 8403 N N . ASN C 1 207 ? 170.387 227.341 144.274 1 55.25 159 ASN C N 1
ATOM 8404 C CA . ASN C 1 207 ? 169.009 227.009 143.943 1 55.11 159 ASN C CA 1
ATOM 8405 C C . ASN C 1 207 ? 168.983 226.001 142.802 1 51.59 159 ASN C C 1
ATOM 8406 O O . ASN C 1 207 ? 169.666 226.174 141.789 1 54.43 159 ASN C O 1
ATOM 8411 N N . GLY C 1 208 ? 168.196 224.943 142.973 1 48.49 160 GLY C N 1
ATOM 8412 C CA . GLY C 1 208 ? 168.083 223.904 141.975 1 47.46 160 GLY C CA 1
ATOM 8413 C C . GLY C 1 208 ? 169.148 222.832 142.037 1 45.18 160 GLY C C 1
ATOM 8414 O O . GLY C 1 208 ? 169.048 221.845 141.3 1 50.65 160 GLY C O 1
ATOM 8415 N N . SER C 1 209 ? 170.151 222.977 142.894 1 42.78 161 SER C N 1
ATOM 8416 C CA . SER C 1 209 ? 171.258 222.037 142.97 1 40.41 161 SER C CA 1
ATOM 8417 C C . SER C 1 209 ? 171.001 221.009 144.064 1 40.4 161 SER C C 1
ATOM 8418 O O . SER C 1 209 ? 170.542 221.349 145.158 1 37.67 161 SER C O 1
ATOM 8421 N N . GLY C 1 210 ? 171.3 219.752 143.759 1 35.23 162 GLY C N 1
ATOM 8422 C CA . GLY C 1 210 ? 171.107 218.679 144.709 1 32.31 162 GLY C CA 1
ATOM 8423 C C . GLY C 1 210 ? 172.381 218.235 145.391 1 27.29 162 GLY C C 1
ATOM 8424 O O . GLY C 1 210 ? 172.344 217.801 146.543 1 29.49 162 GLY C O 1
ATOM 8425 N N . LEU C 1 211 ? 173.514 218.329 144.699 1 28.23 163 LEU C N 1
ATOM 8426 C CA . LEU C 1 211 ? 174.786 217.865 145.235 1 26.61 163 LEU C CA 1
ATOM 8427 C C . LEU C 1 211 ? 175.824 218.972 145.124 1 27.97 163 LEU C C 1
ATOM 8428 O O . LEU C 1 211 ? 175.925 219.632 144.087 1 28.96 163 LEU C O 1
ATOM 8433 N N . ALA C 1 212 ? 176.588 219.174 146.191 1 28.5 164 ALA C N 1
ATOM 8434 C CA . ALA C 1 212 ? 177.669 220.152 146.209 1 29.94 164 ALA C CA 1
ATOM 8435 C C . ALA C 1 212 ? 178.99 219.415 146.371 1 28.42 164 ALA C C 1
ATOM 8436 O O . ALA C 1 212 ? 179.168 218.66 147.331 1 29.61 164 ALA C O 1
ATOM 8438 N N . LEU C 1 213 ? 179.911 219.636 145.434 1 28.79 165 LEU C N 1
ATOM 8439 C CA . LEU C 1 213 ? 181.23 219.003 145.443 1 30.5 165 LEU C CA 1
ATOM 8440 C C . LEU C 1 213 ? 182.259 220.11 145.626 1 31.34 165 LEU C C 1
ATOM 8441 O O . LEU C 1 213 ? 182.563 220.836 144.675 1 31.66 165 LEU C O 1
ATOM 8446 N N . CYS C 1 214 ? 182.804 220.232 146.835 1 31.78 166 CYS C N 1
ATOM 8447 C CA . CYS C 1 214 ? 183.615 221.381 147.21 1 34.04 166 CYS C CA 1
ATOM 8448 C C . CYS C 1 214 ? 185.024 220.971 147.613 1 34.14 166 CYS C C 1
ATOM 8449 O O . CYS C 1 214 ? 185.211 220.068 148.428 1 35.27 166 CYS C O 1
ATOM 8452 N N . GLN C 1 215 ? 186.019 221.651 147.041 1 32.97 167 GLN C N 1
ATOM 8453 C CA . GLN C 1 215 ? 187.409 221.491 147.446 1 31.94 167 GLN C CA 1
ATOM 8454 C C . GLN C 1 215 ? 187.901 222.766 148.118 1 30.19 167 GLN C C 1
ATOM 8455 O O . GLN C 1 215 ? 187.618 223.881 147.658 1 33.14 167 GLN C O 1
ATOM 8461 N N . ARG C 1 216 ? 188.625 222.581 149.22 1 32.24 168 ARG C N 1
ATOM 8462 C CA . ARG C 1 216 ? 189.14 223.662 150.045 1 32.34 168 ARG C CA 1
ATOM 8463 C C . ARG C 1 216 ? 190.657 223.573 150.075 1 34.35 168 ARG C C 1
ATOM 8464 O O . ARG C 1 216 ? 191.209 222.513 150.411 1 37.67 168 ARG C O 1
ATOM 8472 N N . TYR C 1 217 ? 191.315 224.691 149.75 1 32.98 169 TYR C N 1
ATOM 8473 C CA . TYR C 1 217 ? 192.769 224.734 149.623 1 33.66 169 TYR C CA 1
ATOM 8474 C C . TYR C 1 217 ? 193.292 226.093 150.074 1 34.34 169 TYR C C 1
ATOM 8475 O O . TYR C 1 217 ? 192.54 227.052 150.226 1 34.6 169 TYR C O 1
ATOM 8484 N N . TYR C 1 218 ? 194.607 226.176 150.268 1 36.57 170 TYR C N 1
ATOM 8485 C CA . TYR C 1 218 ? 195.218 227.426 150.705 1 34.45 170 TYR C CA 1
ATOM 8486 C C . TYR C 1 218 ? 195.149 228.484 149.61 1 33.26 170 TYR C C 1
ATOM 8487 O O . TYR C 1 218 ? 195.301 228.186 148.424 1 34.62 170 TYR C O 1
ATOM 8496 N N . HIS C 1 219 ? 194.93 229.735 150.021 1 36.69 171 HIS C N 1
ATOM 8497 C CA . HIS C 1 219 ? 194.841 230.832 149.061 1 37.35 171 HIS C CA 1
ATOM 8498 C C . HIS C 1 219 ? 196.102 230.925 148.212 1 36.78 171 HIS C C 1
ATOM 8499 O O . HIS C 1 219 ? 196.033 231.014 146.982 1 39.34 171 HIS C O 1
ATOM 8506 N N . ARG C 1 220 ? 197.266 230.92 148.853 1 38.87 172 ARG C N 1
ATOM 8507 C CA . ARG C 1 220 ? 198.542 230.835 148.156 1 39.75 172 ARG C CA 1
ATOM 8508 C C . ARG C 1 220 ? 199.338 229.705 148.783 1 39.24 172 ARG C C 1
ATOM 8509 O O . ARG C 1 220 ? 199.62 229.74 149.981 1 42.01 172 ARG C O 1
ATOM 8517 N N . GLY C 1 221 ? 199.663 228.693 147.994 1 41.57 173 GLY C N 1
ATOM 8518 C CA . GLY C 1 221 ? 200.597 227.692 148.457 1 40.51 173 GLY C CA 1
ATOM 8519 C C . GLY C 1 221 ? 201.68 227.384 147.45 1 40.64 173 GLY C C 1
ATOM 8520 O O . GLY C 1 221 ? 201.401 226.85 146.375 1 46.75 173 GLY C O 1
ATOM 8521 N N A HIS C 1 222 ? 202.924 227.713 147.785 0.5 42.42 174 HIS C N 1
ATOM 8522 N N B HIS C 1 222 ? 202.925 227.701 147.793 0.5 42.39 174 HIS C N 1
ATOM 8523 C CA A HIS C 1 222 ? 204.09 227.315 147.005 0.5 41.75 174 HIS C CA 1
ATOM 8524 C CA B HIS C 1 222 ? 204.089 227.318 147.004 0.5 41.65 174 HIS C CA 1
ATOM 8525 C C A HIS C 1 222 ? 204.948 226.448 147.913 0.5 42.19 174 HIS C C 1
ATOM 8526 C C B HIS C 1 222 ? 204.96 226.453 147.903 0.5 42.22 174 HIS C C 1
ATOM 8527 O O A HIS C 1 222 ? 205.498 226.94 148.9 0.5 43.27 174 HIS C O 1
ATOM 8528 O O B HIS C 1 222 ? 205.527 226.949 148.878 0.5 43.28 174 HIS C O 1
ATOM 8541 N N . VAL C 1 223 ? 205.049 225.163 147.593 1 40.51 175 VAL C N 1
ATOM 8542 C CA . VAL C 1 223 ? 205.73 224.191 148.439 1 40.92 175 VAL C CA 1
ATOM 8543 C C . VAL C 1 223 ? 206.889 223.611 147.643 1 43.15 175 VAL C C 1
ATOM 8544 O O . VAL C 1 223 ? 206.68 223.033 146.571 1 46.23 175 VAL C O 1
ATOM 8548 N N . ASP C 1 224 ? 208.108 223.76 148.164 1 40.67 176 ASP C N 1
ATOM 8549 C CA . ASP C 1 224 ? 209.324 223.371 147.452 1 41.46 176 ASP C CA 1
ATOM 8550 C C . ASP C 1 224 ? 210.229 222.617 148.415 1 41.48 176 ASP C C 1
ATOM 8551 O O . ASP C 1 224 ? 211.214 223.162 148.927 1 43.94 176 ASP C O 1
ATOM 8556 N N . PRO C 1 225 ? 209.905 221.356 148.712 1 40.79 177 PRO C N 1
ATOM 8557 C CA . PRO C 1 225 ? 210.79 220.569 149.584 1 39.65 177 PRO C CA 1
ATOM 8558 C C . PRO C 1 225 ? 212.175 220.355 148.997 1 38.56 177 PRO C C 1
ATOM 8559 O O . PRO C 1 225 ? 213.133 220.163 149.753 1 41.23 177 PRO C O 1
ATOM 8563 N N . ALA C 1 226 ? 212.312 220.394 147.671 1 40.39 178 ALA C N 1
ATOM 8564 C CA . ALA C 1 226 ? 213.628 220.229 147.062 1 40.23 178 ALA C CA 1
ATOM 8565 C C . ALA C 1 226 ? 214.574 221.343 147.486 1 46.64 178 ALA C C 1
ATOM 8566 O O . ALA C 1 226 ? 215.754 221.095 147.755 1 50.3 178 ALA C O 1
ATOM 8568 N N . ASN C 1 227 ? 214.076 222.576 147.549 1 48.89 179 ASN C N 1
ATOM 8569 C CA . ASN C 1 227 ? 214.856 223.721 147.995 1 47 179 ASN C CA 1
ATOM 8570 C C . ASN C 1 227 ? 214.609 224.061 149.458 1 46.82 179 ASN C C 1
ATOM 8571 O O . ASN C 1 227 ? 215.12 225.074 149.94 1 52.85 179 ASN C O 1
ATOM 8576 N N . ASP C 1 228 ? 213.843 223.239 150.174 1 48.91 180 ASP C N 1
ATOM 8577 C CA . ASP C 1 228 ? 213.569 223.457 151.594 1 50.7 180 ASP C CA 1
ATOM 8578 C C . ASP C 1 228 ? 212.876 224.797 151.832 1 49.93 180 ASP C C 1
ATOM 8579 O O . ASP C 1 228 ? 213.197 225.517 152.777 1 52.69 180 ASP C O 1
ATOM 8584 N N . THR C 1 229 ? 211.915 225.139 150.976 1 48.86 181 THR C N 1
ATOM 8585 C CA . THR C 1 229 ? 211.268 226.44 151.051 1 47.66 181 THR C CA 1
ATOM 8586 C C . THR C 1 229 ? 209.762 226.298 150.888 1 44.77 181 THR C C 1
ATOM 8587 O O . THR C 1 229 ? 209.255 225.316 150.341 1 46.29 181 THR C O 1
ATOM 8591 N N . PHE C 1 230 ? 209.044 227.297 151.389 1 43.78 182 PHE C N 1
ATOM 8592 C CA . PHE C 1 230 ? 207.626 227.396 151.099 1 42.03 182 PHE C CA 1
ATOM 8593 C C . PHE C 1 230 ? 207.17 228.832 151.3 1 40.86 182 PHE C C 1
ATOM 8594 O O . PHE C 1 230 ? 207.806 229.622 152 1 45.16 182 PHE C O 1
ATOM 8602 N N . ASP C 1 231 ? 206.054 229.145 150.655 1 42.97 183 ASP C N 1
ATOM 8603 C CA . ASP C 1 231 ? 205.425 230.459 150.708 1 43.14 183 ASP C CA 1
ATOM 8604 C C . ASP C 1 231 ? 203.923 230.222 150.772 1 41.13 183 ASP C C 1
ATOM 8605 O O . ASP C 1 231 ? 203.314 229.806 149.781 1 44.67 183 ASP C O 1
ATOM 8610 N N . ILE C 1 232 ? 203.336 230.451 151.942 1 42.31 184 ILE C N 1
ATOM 8611 C CA . ILE C 1 232 ? 201.961 230.061 152.22 1 40.18 184 ILE C CA 1
ATOM 8612 C C . ILE C 1 232 ? 201.195 231.259 152.755 1 42.9 184 ILE C C 1
ATOM 8613 O O . ILE C 1 232 ? 201.679 231.97 153.641 1 47.43 184 ILE C O 1
ATOM 8618 N N . ASP C 1 233 ? 200.002 231.474 152.211 1 44.54 185 ASP C N 1
ATOM 8619 C CA . ASP C 1 233 ? 198.957 232.271 152.841 1 41.41 185 ASP C CA 1
ATOM 8620 C C . ASP C 1 233 ? 197.9 231.29 153.335 1 39.02 185 ASP C C 1
ATOM 8621 O O . ASP C 1 233 ? 197.124 230.761 152.527 1 41.45 185 ASP C O 1
ATOM 8626 N N . PRO C 1 234 ? 197.827 231.002 154.639 1 42.32 186 PRO C N 1
ATOM 8627 C CA . PRO C 1 234 ? 196.982 229.891 155.104 1 40.49 186 PRO C CA 1
ATOM 8628 C C . PRO C 1 234 ? 195.487 230.116 154.954 1 39.07 186 PRO C C 1
ATOM 8629 O O . PRO C 1 234 ? 194.716 229.226 155.323 1 44.88 186 PRO C O 1
ATOM 8633 N N . MET C 1 235 ? 195.044 231.262 154.445 1 40.17 187 MET C N 1
ATOM 8634 C CA . MET C 1 235 ? 193.616 231.496 154.281 1 38.52 187 MET C CA 1
ATOM 8635 C C . MET C 1 235 ? 193.013 230.462 153.337 1 39.86 187 MET C C 1
ATOM 8636 O O . MET C 1 235 ? 193.548 230.201 152.257 1 40.05 187 MET C O 1
ATOM 8641 N N . VAL C 1 236 ? 191.886 229.887 153.742 1 38.89 188 VAL C N 1
ATOM 8642 C CA . VAL C 1 236 ? 191.264 228.786 153.018 1 36.01 188 VAL C CA 1
ATOM 8643 C C . VAL C 1 236 ? 190.297 229.339 151.982 1 35.88 188 VAL C C 1
ATOM 8644 O O . VAL C 1 236 ? 189.434 230.164 152.296 1 43.5 188 VAL C O 1
ATOM 8648 N N . VAL C 1 237 ? 190.445 228.879 150.746 1 36.59 189 VAL C N 1
ATOM 8649 C CA . VAL C 1 237 ? 189.543 229.188 149.648 1 36.33 189 VAL C CA 1
ATOM 8650 C C . VAL C 1 237 ? 188.727 227.938 149.354 1 38.44 189 VAL C C 1
ATOM 8651 O O . VAL C 1 237 ? 189.281 226.832 149.255 1 39.83 189 VAL C O 1
ATOM 8655 N N . THR C 1 238 ? 187.415 228.116 149.235 1 38.77 190 THR C N 1
ATOM 8656 C CA . THR C 1 238 ? 186.484 227.053 148.89 1 36.32 190 THR C CA 1
ATOM 8657 C C . THR C 1 238 ? 186.002 227.274 147.464 1 37.6 190 THR C C 1
ATOM 8658 O O . THR C 1 238 ? 185.518 228.359 147.131 1 43.03 190 THR C O 1
ATOM 8662 N N . ASP C 1 239 ? 186.146 226.251 146.627 1 39.98 191 ASP C N 1
ATOM 8663 C CA . ASP C 1 239 ? 185.649 226.273 145.255 1 42.34 191 ASP C CA 1
ATOM 8664 C C . ASP C 1 239 ? 184.801 225.033 145.068 1 41.1 191 ASP C C 1
ATOM 8665 O O . ASP C 1 239 ? 185.244 223.933 145.417 1 43.25 191 ASP C O 1
ATOM 8670 N N . CYS C 1 240 ? 183.589 225.176 144.542 1 42.38 192 CYS C N 1
ATOM 8671 C CA . CYS C 1 240 ? 182.818 223.961 144.363 1 45.11 192 CYS C CA 1
ATOM 8672 C C . CYS C 1 240 ? 181.764 223.997 143.275 1 38.64 192 CYS C C 1
ATOM 8673 O O . CYS C 1 240 ? 181.258 225.048 142.877 1 44.63 192 CYS C O 1
ATOM 8676 N N . ILE C 1 241 ? 181.462 222.785 142.82 1 35.64 193 ILE C N 1
ATOM 8677 C CA . ILE C 1 241 ? 180.637 222.505 141.658 1 35.38 193 ILE C CA 1
ATOM 8678 C C . ILE C 1 241 ? 179.272 222.045 142.137 1 34.28 193 ILE C C 1
ATOM 8679 O O . ILE C 1 241 ? 179.16 221.28 143.107 1 36.84 193 ILE C O 1
ATOM 8684 N N . GLN C 1 242 ? 178.234 222.519 141.463 1 33.67 194 GLN C N 1
ATOM 8685 C CA . GLN C 1 242 ? 176.861 222.167 141.775 1 31.74 194 GLN C CA 1
ATOM 8686 C C . GLN C 1 242 ? 176.369 221.153 140.754 1 33.98 194 GLN C C 1
ATOM 8687 O O . GLN C 1 242 ? 176.532 221.353 139.547 1 41.6 194 GLN C O 1
ATOM 8693 N N . VAL C 1 243 ? 175.776 220.068 141.237 1 33.01 195 VAL C N 1
ATOM 8694 C CA . VAL C 1 243 ? 175.24 219.014 140.389 1 32.52 195 VAL C CA 1
ATOM 8695 C C . VAL C 1 243 ? 173.743 218.938 140.639 1 36.11 195 VAL C C 1
ATOM 8696 O O . VAL C 1 243 ? 173.305 218.752 141.783 1 37.65 195 VAL C O 1
ATOM 8700 N N . ASP C 1 244 ? 172.966 219.102 139.578 1 39.99 196 ASP C N 1
ATOM 8701 C CA . ASP C 1 244 ? 171.525 218.925 139.636 1 39.72 196 ASP C CA 1
ATOM 8702 C C . ASP C 1 244 ? 171.182 217.438 139.564 1 40.98 196 ASP C C 1
ATOM 8703 O O . ASP C 1 244 ? 171.774 216.705 138.77 1 47.04 196 ASP C O 1
ATOM 8708 N N . PRO C 1 245 ? 170.234 216.965 140.366 1 38.5 197 PRO C N 1
ATOM 8709 C CA . PRO C 1 245 ? 169.829 215.562 140.271 1 38.55 197 PRO C CA 1
ATOM 8710 C C . PRO C 1 245 ? 169.18 215.283 138.929 1 38.56 197 PRO C C 1
ATOM 8711 O O . PRO C 1 245 ? 168.668 216.202 138.273 1 40.55 197 PRO C O 1
ATOM 8715 N N . PRO C 1 246 ? 169.187 214.024 138.476 1 46.69 198 PRO C N 1
ATOM 8716 C CA . PRO C 1 246 ? 168.673 213.673 137.149 1 47.18 198 PRO C CA 1
ATOM 8717 C C . PRO C 1 246 ? 167.175 213.924 137.004 1 46.24 198 PRO C C 1
ATOM 8718 O O . PRO C 1 246 ? 166.776 214.624 136.075 1 49.92 198 PRO C O 1
ATOM 8722 N N . SER C 1 265 ? 180.221 217.993 134.007 1 46.44 217 SER C N 1
ATOM 8723 C CA . SER C 1 265 ? 180.85 219.235 134.435 1 49.88 217 SER C CA 1
ATOM 8724 C C . SER C 1 265 ? 181.655 219.009 135.708 1 51.94 217 SER C C 1
ATOM 8725 O O . SER C 1 265 ? 182.736 219.569 135.876 1 53.72 217 SER C O 1
ATOM 8728 N N . TYR C 1 266 ? 181.116 218.191 136.611 1 44.49 218 TYR C N 1
ATOM 8729 C CA . TYR C 1 266 ? 181.895 217.752 137.76 1 41.96 218 TYR C CA 1
ATOM 8730 C C . TYR C 1 266 ? 183.053 216.858 137.346 1 42.42 218 TYR C C 1
ATOM 8731 O O . TYR C 1 266 ? 184.004 216.698 138.116 1 43.46 218 TYR C O 1
ATOM 8740 N N . LYS C 1 267 ? 182.991 216.272 136.149 1 44.31 219 LYS C N 1
ATOM 8741 C CA . LYS C 1 267 ? 184.074 215.439 135.644 1 46.33 219 LYS C CA 1
ATOM 8742 C C . LYS C 1 267 ? 185.313 216.245 135.285 1 45.15 219 LYS C C 1
ATOM 8743 O O . LYS C 1 267 ? 186.384 215.657 135.113 1 46.32 219 LYS C O 1
ATOM 8749 N N . ASN C 1 268 ? 185.195 217.564 135.174 1 46.36 220 ASN C N 1
ATOM 8750 C CA . ASN C 1 268 ? 186.319 218.437 134.876 1 44.74 220 ASN C CA 1
ATOM 8751 C C . ASN C 1 268 ? 187.047 218.897 136.131 1 42.09 220 ASN C C 1
ATOM 8752 O O . ASN C 1 268 ? 187.939 219.744 136.039 1 48.09 220 ASN C O 1
ATOM 8757 N N . LEU C 1 269 ? 186.687 218.36 137.294 1 40.1 221 LEU C N 1
ATOM 8758 C CA . LEU C 1 269 ? 187.33 218.744 138.542 1 38.45 221 LEU C CA 1
ATOM 8759 C C . LEU C 1 269 ? 188.839 218.563 138.446 1 39.63 221 LEU C C 1
ATOM 8760 O O . LEU C 1 269 ? 189.327 217.527 137.989 1 42.8 221 LEU C O 1
ATOM 8765 N N . THR C 1 270 ? 189.575 219.584 138.877 1 39.22 222 THR C N 1
ATOM 8766 C CA . THR C 1 270 ? 191.032 219.547 138.941 1 37.63 222 THR C CA 1
ATOM 8767 C C . THR C 1 270 ? 191.444 219.883 140.367 1 33.84 222 THR C C 1
ATOM 8768 O O . THR C 1 270 ? 191.225 221.005 140.833 1 38.17 222 THR C O 1
ATOM 8772 N N . LEU C 1 271 ? 192.042 218.917 141.052 1 31.86 223 LEU C N 1
ATOM 8773 C CA . LEU C 1 271 ? 192.429 219.084 142.443 1 30.12 223 LEU C CA 1
ATOM 8774 C C . LEU C 1 271 ? 193.807 219.723 142.54 1 33.07 223 LEU C C 1
ATOM 8775 O O . LEU C 1 271 ? 194.729 219.359 141.806 1 39.89 223 LEU C O 1
ATOM 8780 N N . LYS C 1 272 ? 193.936 220.683 143.454 1 36.28 224 LYS C N 1
ATOM 8781 C CA . LYS C 1 272 ? 195.203 221.367 143.704 1 36.55 224 LYS C CA 1
ATOM 8782 C C . LYS C 1 272 ? 195.92 220.623 144.827 1 35.62 224 LYS C C 1
ATOM 8783 O O . LYS C 1 272 ? 195.911 221.02 145.992 1 40.19 224 LYS C O 1
ATOM 8789 N N . PHE C 1 273 ? 196.575 219.525 144.445 1 35.79 225 PHE C N 1
ATOM 8790 C CA . PHE C 1 273 ? 197.007 218.529 145.421 1 35.02 225 PHE C CA 1
ATOM 8791 C C . PHE C 1 273 ? 197.984 219.108 146.438 1 33.36 225 PHE C C 1
ATOM 8792 O O . PHE C 1 273 ? 197.897 218.803 147.632 1 32.58 225 PHE C O 1
ATOM 8800 N N . HIS C 1 274 ? 198.931 219.932 145.988 1 36.64 226 HIS C N 1
ATOM 8801 C CA . HIS C 1 274 ? 200.005 220.363 146.876 1 37.26 226 HIS C CA 1
ATOM 8802 C C . HIS C 1 274 ? 199.523 221.297 147.98 1 37.55 226 HIS C C 1
ATOM 8803 O O . HIS C 1 274 ? 200.179 221.381 149.022 1 35.07 226 HIS C O 1
ATOM 8810 N N . LYS C 1 275 ? 198.403 221.996 147.787 1 37.51 227 LYS C N 1
ATOM 8811 C CA . LYS C 1 275 ? 197.855 222.872 148.818 1 34.83 227 LYS C CA 1
ATOM 8812 C C . LYS C 1 275 ? 196.419 222.507 149.177 1 31.68 227 LYS C C 1
ATOM 8813 O O . LYS C 1 275 ? 195.692 223.338 149.725 1 34.75 227 LYS C O 1
ATOM 8819 N N . LEU C 1 276 ? 196.002 221.277 148.893 1 32.35 228 LEU C N 1
ATOM 8820 C CA . LEU C 1 276 ? 194.634 220.85 149.145 1 30.93 228 LEU C CA 1
ATOM 8821 C C . LEU C 1 276 ? 194.415 220.61 150.634 1 30.21 228 LEU C C 1
ATOM 8822 O O . LEU C 1 276 ? 195.192 219.899 151.277 1 33.87 228 LEU C O 1
ATOM 8827 N N . VAL C 1 277 ? 193.356 221.198 151.18 1 29.9 229 VAL C N 1
ATOM 8828 C CA . VAL C 1 277 ? 193.004 220.972 152.579 1 29.41 229 VAL C CA 1
ATOM 8829 C C . VAL C 1 277 ? 191.987 219.85 152.716 1 29.48 229 VAL C C 1
ATOM 8830 O O . VAL C 1 277 ? 192.184 218.917 153.498 1 30.06 229 VAL C O 1
ATOM 8834 N N . ASN C 1 278 ? 190.884 219.903 151.972 1 27.81 230 ASN C N 1
ATOM 8835 C CA . ASN C 1 278 ? 190.01 218.732 151.928 1 26.44 230 ASN C CA 1
ATOM 8836 C C . ASN C 1 278 ? 189.045 218.828 150.758 1 25.95 230 ASN C C 1
ATOM 8837 O O . ASN C 1 278 ? 188.989 219.829 150.044 1 27.03 230 ASN C O 1
ATOM 8842 N N . VAL C 1 279 ? 188.303 217.74 150.558 1 24.31 231 VAL C N 1
ATOM 8843 C CA . VAL C 1 279 ? 187.227 217.676 149.578 1 25.61 231 VAL C CA 1
ATOM 8844 C C . VAL C 1 279 ? 185.99 217.135 150.28 1 25.98 231 VAL C C 1
ATOM 8845 O O . VAL C 1 279 ? 186.081 216.201 151.08 1 27.11 231 VAL C O 1
ATOM 8849 N N . THR C 1 280 ? 184.84 217.735 150.002 1 28.32 232 THR C N 1
ATOM 8850 C CA . THR C 1 280 ? 183.588 217.319 150.611 1 27.19 232 THR C CA 1
ATOM 8851 C C . THR C 1 280 ? 182.502 217.206 149.553 1 26.16 232 THR C C 1
ATOM 8852 O O . THR C 1 280 ? 182.494 217.932 148.557 1 29.05 232 THR C O 1
ATOM 8856 N N . ILE C 1 281 ? 181.599 216.26 149.775 1 27.71 233 ILE C N 1
ATOM 8857 C CA . ILE C 1 281 ? 180.403 216.078 148.964 1 26.22 233 ILE C CA 1
ATOM 8858 C C . ILE C 1 281 ? 179.203 216.154 149.896 1 25.45 233 ILE C C 1
ATOM 8859 O O . ILE C 1 281 ? 179.144 215.428 150.895 1 29.24 233 ILE C O 1
ATOM 8864 N N . HIS C 1 282 ? 178.265 217.042 149.583 1 26.48 234 HIS C N 1
ATOM 8865 C CA . HIS C 1 282 ? 177.083 217.276 150.404 1 26.37 234 HIS C CA 1
ATOM 8866 C C . HIS C 1 282 ? 175.834 217.007 149.58 1 26.3 234 HIS C C 1
ATOM 8867 O O . HIS C 1 282 ? 175.703 217.529 148.468 1 24.53 234 HIS C O 1
ATOM 8874 N N . PHE C 1 283 ? 174.917 216.207 150.125 1 26.23 235 PHE C N 1
ATOM 8875 C CA . PHE C 1 283 ? 173.608 216.08 149.488 1 23.07 235 PHE C CA 1
ATOM 8876 C C . PHE C 1 283 ? 172.59 215.553 150.49 1 23.7 235 PHE C C 1
ATOM 8877 O O . PHE C 1 283 ? 172.944 214.958 151.503 1 27.5 235 PHE C O 1
ATOM 8885 N N . ARG C 1 284 ? 171.314 215.766 150.184 1 28.47 236 ARG C N 1
ATOM 8886 C CA . ARG C 1 284 ? 170.22 215.361 151.057 1 27.04 236 ARG C CA 1
ATOM 8887 C C . ARG C 1 284 ? 169.292 214.399 150.328 1 24.64 236 ARG C C 1
ATOM 8888 O O . ARG C 1 284 ? 169.054 214.54 149.127 1 31.53 236 ARG C O 1
ATOM 8896 N N . LEU C 1 285 ? 168.771 213.422 151.066 1 26.7 237 LEU C N 1
ATOM 8897 C CA . LEU C 1 285 ? 167.85 212.429 150.527 1 28.56 237 LEU C CA 1
ATOM 8898 C C . LEU C 1 285 ? 166.651 212.279 151.452 1 27.72 237 LEU C C 1
ATOM 8899 O O . LEU C 1 285 ? 166.801 212.265 152.672 1 31.16 237 LEU C O 1
ATOM 8904 N N . LYS C 1 286 ? 165.463 212.148 150.874 1 30.35 238 LYS C N 1
ATOM 8905 C CA . LYS C 1 286 ? 164.238 211.981 151.644 1 29.56 238 LYS C CA 1
ATOM 8906 C C . LYS C 1 286 ? 163.717 210.559 151.5 1 29.35 238 LYS C C 1
ATOM 8907 O O . LYS C 1 286 ? 163.734 209.99 150.407 1 32.49 238 LYS C O 1
ATOM 8913 N N . THR C 1 287 ? 163.254 209.99 152.61 1 31.41 239 THR C N 1
ATOM 8914 C CA . THR C 1 287 ? 162.742 208.626 152.614 1 29.36 239 THR C CA 1
ATOM 8915 C C . THR C 1 287 ? 161.687 208.503 153.706 1 30.98 239 THR C C 1
ATOM 8916 O O . THR C 1 287 ? 161.464 209.427 154.486 1 38.12 239 THR C O 1
ATOM 8920 N N . ILE C 1 288 ? 161.008 207.359 153.735 1 34.64 240 ILE C N 1
ATOM 8921 C CA . ILE C 1 288 ? 159.897 207.118 154.651 1 31.32 240 ILE C CA 1
ATOM 8922 C C . ILE C 1 288 ? 160.181 205.848 155.441 1 31.49 240 ILE C C 1
ATOM 8923 O O . ILE C 1 288 ? 160.561 204.824 154.863 1 38.32 240 ILE C O 1
ATOM 8928 N N . ASN C 1 289 ? 159.992 205.915 156.76 1 29.2 241 ASN C N 1
ATOM 8929 C CA . ASN C 1 289 ? 160.267 204.79 157.656 1 31.74 241 ASN C CA 1
ATOM 8930 C C . ASN C 1 289 ? 159.031 203.893 157.73 1 34.72 241 ASN C C 1
ATOM 8931 O O . ASN C 1 289 ? 158.237 203.941 158.67 1 36.43 241 ASN C O 1
ATOM 8936 N N . LEU C 1 290 ? 158.89 203.033 156.718 1 33.92 242 LEU C N 1
ATOM 8937 C CA . LEU C 1 290 ? 157.695 202.201 156.596 1 35.68 242 LEU C CA 1
ATOM 8938 C C . LEU C 1 290 ? 157.586 201.166 157.711 1 35.74 242 LEU C C 1
ATOM 8939 O O . LEU C 1 290 ? 156.474 200.758 158.062 1 38.56 242 LEU C O 1
ATOM 8944 N N . GLN C 1 291 ? 158.71 200.738 158.287 1 34.29 243 GLN C N 1
ATOM 8945 C CA . GLN C 1 291 ? 158.664 199.687 159.297 1 35.35 243 GLN C CA 1
ATOM 8946 C C . GLN C 1 291 ? 157.763 200.05 160.469 1 39.5 243 GLN C C 1
ATOM 8947 O O . GLN C 1 291 ? 157.253 199.15 161.143 1 43.69 243 GLN C O 1
ATOM 8953 N N . SER C 1 292 ? 157.549 201.343 160.722 1 39.12 244 SER C N 1
ATOM 8954 C CA . SER C 1 292 ? 156.666 201.752 161.808 1 41.05 244 SER C CA 1
ATOM 8955 C C . SER C 1 292 ? 155.314 201.059 161.731 1 44.26 244 SER C C 1
ATOM 8956 O O . SER C 1 292 ? 154.654 200.875 162.759 1 44.79 244 SER C O 1
ATOM 8959 N N . LEU C 1 293 ? 154.889 200.658 160.53 1 41.93 245 LEU C N 1
ATOM 8960 C CA . LEU C 1 293 ? 153.588 200.013 160.386 1 38.69 245 LEU C CA 1
ATOM 8961 C C . LEU C 1 293 ? 153.468 198.772 161.261 1 40.56 245 LEU C C 1
ATOM 8962 O O . LEU C 1 293 ? 152.37 198.451 161.726 1 45.54 245 LEU C O 1
ATOM 8967 N N . ILE C 1 294 ? 154.572 198.06 161.5 1 45.48 246 ILE C N 1
ATOM 8968 C CA . ILE C 1 294 ? 154.493 196.849 162.309 1 46.4 246 ILE C CA 1
ATOM 8969 C C . ILE C 1 294 ? 154.14 197.157 163.758 1 47.33 246 ILE C C 1
ATOM 8970 O O . ILE C 1 294 ? 153.615 196.287 164.459 1 51.78 246 ILE C O 1
ATOM 8975 N N . ASN C 1 295 ? 154.412 198.373 164.228 1 49.89 247 ASN C N 1
ATOM 8976 C CA . ASN C 1 295 ? 154.074 198.787 165.582 1 45.56 247 ASN C CA 1
ATOM 8977 C C . ASN C 1 295 ? 152.762 199.563 165.635 1 48.33 247 ASN C C 1
ATOM 8978 O O . ASN C 1 295 ? 152.482 200.226 166.636 1 52.79 247 ASN C O 1
ATOM 8983 N N . ASN C 1 296 ? 151.959 199.495 164.573 1 49.57 248 ASN C N 1
ATOM 8984 C CA . ASN C 1 296 ? 150.683 200.206 164.496 1 51.08 248 ASN C CA 1
ATOM 8985 C C . ASN C 1 296 ? 150.879 201.712 164.649 1 48.52 248 ASN C C 1
ATOM 8986 O O . ASN C 1 296 ? 150.085 202.399 165.291 1 52.74 248 ASN C O 1
ATOM 8991 N N . GLU C 1 297 ? 151.942 202.23 164.045 1 50.07 249 GLU C N 1
ATOM 8992 C CA . GLU C 1 297 ? 152.252 203.649 164.067 1 47.48 249 GLU C CA 1
ATOM 8993 C C . GLU C 1 297 ? 152.319 204.175 162.641 1 43.2 249 GLU C C 1
ATOM 8994 O O . GLU C 1 297 ? 152.638 203.436 161.707 1 48.54 249 GLU C O 1
ATOM 9000 N N . ILE C 1 298 ? 151.998 205.451 162.477 1 40.73 250 ILE C N 1
ATOM 9001 C CA . ILE C 1 298 ? 152.084 206.076 161.152 1 41.76 250 ILE C CA 1
ATOM 9002 C C . ILE C 1 298 ? 153.552 206.324 160.812 1 40.94 250 ILE C C 1
ATOM 9003 O O . ILE C 1 298 ? 154.289 206.879 161.645 1 44.12 250 ILE C O 1
ATOM 9008 N N . PRO C 1 299 ? 154.029 205.922 159.634 1 42.36 251 PRO C N 1
ATOM 9009 C CA . PRO C 1 299 ? 155.43 206.184 159.279 1 39.17 251 PRO C CA 1
ATOM 9010 C C . PRO C 1 299 ? 155.767 207.668 159.273 1 38.05 251 PRO C C 1
ATOM 9011 O O . PRO C 1 299 ? 154.949 208.517 158.916 1 40.35 251 PRO C O 1
ATOM 9015 N N . ASP C 1 300 ? 156.998 207.97 159.672 1 39.77 252 ASP C N 1
ATOM 9016 C CA . ASP C 1 300 ? 157.535 209.321 159.638 1 39.16 252 ASP C CA 1
ATOM 9017 C C . ASP C 1 300 ? 158.289 209.571 158.335 1 38.86 252 ASP C C 1
ATOM 9018 O O . ASP C 1 300 ? 158.658 208.646 157.612 1 38.98 252 ASP C O 1
ATOM 9023 N N . CYS C 1 301 ? 158.525 210.848 158.052 1 40.39 253 CYS C N 1
ATOM 9024 C CA . CYS C 1 301 ? 159.296 211.272 156.89 1 36.76 253 CYS C CA 1
ATOM 9025 C C . CYS C 1 301 ? 160.684 211.706 157.357 1 35.97 253 CYS C C 1
ATOM 9026 O O . CYS C 1 301 ? 160.808 212.601 158.197 1 39.93 253 CYS C O 1
ATOM 9029 N N . TYR C 1 302 ? 161.721 211.071 156.819 1 34.69 254 TYR C N 1
ATOM 9030 C CA . TYR C 1 302 ? 163.102 211.336 157.192 1 32.04 254 TYR C CA 1
ATOM 9031 C C . TYR C 1 302 ? 163.815 212.087 156.078 1 28.78 254 TYR C C 1
ATOM 9032 O O . TYR C 1 302 ? 163.636 211.78 154.896 1 29.92 254 TYR C O 1
ATOM 9041 N N . THR C 1 303 ? 164.627 213.065 156.462 1 33.53 255 THR C N 1
ATOM 9042 C CA . THR C 1 303 ? 165.602 213.682 155.574 1 30.7 255 THR C CA 1
ATOM 9043 C C . THR C 1 303 ? 166.992 213.364 156.107 1 28.78 255 THR C C 1
ATOM 9044 O O . THR C 1 303 ? 167.309 213.687 157.255 1 34.69 255 THR C O 1
ATOM 9048 N N . PHE C 1 304 ? 167.807 212.725 155.279 1 24.74 256 PHE C N 1
ATOM 9049 C CA . PHE C 1 304 ? 169.187 212.407 155.605 1 27.54 256 PHE C CA 1
ATOM 9050 C C . PHE C 1 304 ? 170.089 213.418 154.914 1 26.63 256 PHE C C 1
ATOM 9051 O O . PHE C 1 304 ? 170.059 213.545 153.686 1 29.31 256 PHE C O 1
ATOM 9059 N N . SER C 1 305 ? 170.875 214.139 155.702 1 30.51 257 SER C N 1
ATOM 9060 C CA . SER C 1 305 ? 171.929 215 155.189 1 31 257 SER C CA 1
ATOM 9061 C C . SER C 1 305 ? 173.227 214.205 155.195 1 27.7 257 SER C C 1
ATOM 9062 O O . SER C 1 305 ? 173.695 213.789 156.259 1 33.27 257 SER C O 1
ATOM 9065 N N . VAL C 1 306 ? 173.794 213.989 154.013 1 25.72 258 VAL C N 1
ATOM 9066 C CA . VAL C 1 306 ? 174.94 213.117 153.809 1 27.63 258 VAL C CA 1
ATOM 9067 C C . VAL C 1 306 ? 176.149 213.979 153.485 1 27.04 258 VAL C C 1
ATOM 9068 O O . VAL C 1 306 ? 176.105 214.808 152.561 1 30.97 258 VAL C O 1
ATOM 9072 N N . LEU C 1 307 ? 177.227 213.767 154.239 1 26.28 259 LEU C N 1
ATOM 9073 C CA . LEU C 1 307 ? 178.505 214.432 154.034 1 28.57 259 LEU C CA 1
ATOM 9074 C C . LEU C 1 307 ? 179.574 213.369 153.826 1 26.11 259 LEU C C 1
ATOM 9075 O O . LEU C 1 307 ? 179.767 212.502 154.684 1 31.3 259 LEU C O 1
ATOM 9080 N N . ILE C 1 308 ? 180.269 213.438 152.696 1 24.52 260 ILE C N 1
ATOM 9081 C CA . ILE C 1 308 ? 181.407 212.571 152.412 1 26.48 260 ILE C CA 1
ATOM 9082 C C . ILE C 1 308 ? 182.656 213.438 152.423 1 23.92 260 ILE C C 1
ATOM 9083 O O . ILE C 1 308 ? 182.736 214.425 151.686 1 27.13 260 ILE C O 1
ATOM 9088 N N . THR C 1 309 ? 183.628 213.072 153.25 1 26.48 261 THR C N 1
ATOM 9089 C CA . THR C 1 309 ? 184.842 213.854 153.43 1 28.05 261 THR C CA 1
ATOM 9090 C C . THR C 1 309 ? 186.059 213.053 152.991 1 27.91 261 THR C C 1
ATOM 9091 O O . THR C 1 309 ? 186.246 211.909 153.417 1 29.7 261 THR C O 1
ATOM 9095 N N . PHE C 1 310 ? 186.874 213.668 152.139 1 25.9 262 PHE C N 1
ATOM 9096 C CA . PHE C 1 310 ? 188.218 213.215 151.803 1 25.46 262 PHE C CA 1
ATOM 9097 C C . PHE C 1 310 ? 189.171 214.2 152.468 1 25.05 262 PHE C C 1
ATOM 9098 O O . PHE C 1 310 ? 189.293 215.347 152.021 1 30.13 262 PHE C O 1
ATOM 9106 N N . ASP C 1 311 ? 189.83 213.759 153.538 1 27.86 263 ASP C N 1
ATOM 9107 C CA . ASP C 1 311 ? 190.541 214.655 154.443 1 27.37 263 ASP C CA 1
ATOM 9108 C C . ASP C 1 311 ? 192.038 214.625 154.152 1 27.46 263 ASP C C 1
ATOM 9109 O O . ASP C 1 311 ? 192.668 213.567 154.226 1 33.21 263 ASP C O 1
ATOM 9114 N N . ASN C 1 312 ? 192.605 215.791 153.845 1 25.86 264 ASN C N 1
ATOM 9115 C CA . ASN C 1 312 ? 194.029 215.932 153.565 1 28.27 264 ASN C CA 1
ATOM 9116 C C . ASN C 1 312 ? 194.697 216.918 154.52 1 29.06 264 ASN C C 1
ATOM 9117 O O . ASN C 1 312 ? 195.722 217.512 154.19 1 30.91 264 ASN C O 1
ATOM 9122 N N . LYS C 1 313 ? 194.132 217.102 155.714 1 31.55 265 LYS C N 1
ATOM 9123 C CA . LYS C 1 313 ? 194.67 218.113 156.619 1 33.63 265 LYS C CA 1
ATOM 9124 C C . LYS C 1 313 ? 196.073 217.76 157.099 1 33.44 265 LYS C C 1
ATOM 9125 O O . LYS C 1 313 ? 196.843 218.655 157.456 1 36.23 265 LYS C O 1
ATOM 9131 N N . ALA C 1 314 ? 196.427 216.474 157.109 1 34.34 266 ALA C N 1
ATOM 9132 C CA . ALA C 1 314 ? 197.758 216.064 157.537 1 30.35 266 ALA C CA 1
ATOM 9133 C C . ALA C 1 314 ? 198.806 216.186 156.437 1 30.37 266 ALA C C 1
ATOM 9134 O O . ALA C 1 314 ? 200 216.195 156.748 1 34.76 266 ALA C O 1
ATOM 9136 N N . HIS C 1 315 ? 198.398 216.285 155.172 1 31.26 267 HIS C N 1
ATOM 9137 C CA . HIS C 1 315 ? 199.334 216.415 154.053 1 30.98 267 HIS C CA 1
ATOM 9138 C C . HIS C 1 315 ? 200.403 215.326 154.098 1 29.49 267 HIS C C 1
ATOM 9139 O O . HIS C 1 315 ? 201.589 215.583 153.891 1 38.2 267 HIS C O 1
ATOM 9146 N N . SER C 1 316 ? 199.979 214.093 154.365 1 30.35 268 SER C N 1
ATOM 9147 C CA . SER C 1 316 ? 200.894 212.993 154.629 1 26.81 268 SER C CA 1
ATOM 9148 C C . SER C 1 316 ? 200.956 211.963 153.511 1 28.53 268 SER C C 1
ATOM 9149 O O . SER C 1 316 ? 201.625 210.94 153.674 1 31.86 268 SER C O 1
ATOM 9152 N N . GLY C 1 317 ? 200.28 212.194 152.389 1 28.68 269 GLY C N 1
ATOM 9153 C CA . GLY C 1 317 ? 200.174 211.2 151.346 1 27.26 269 GLY C CA 1
ATOM 9154 C C . GLY C 1 317 ? 199.08 210.177 151.556 1 27.21 269 GLY C C 1
ATOM 9155 O O . GLY C 1 317 ? 198.859 209.341 150.673 1 30.38 269 GLY C O 1
ATOM 9156 N N . ARG C 1 318 ? 198.389 210.211 152.693 1 25.61 270 ARG C N 1
ATOM 9157 C CA . ARG C 1 318 ? 197.262 209.333 152.978 1 26.75 270 ARG C CA 1
ATOM 9158 C C . ARG C 1 318 ? 196.042 210.2 153.252 1 26.93 270 ARG C C 1
ATOM 9159 O O . ARG C 1 318 ? 196.061 211.027 154.168 1 31.57 270 ARG C O 1
ATOM 9167 N N . ILE C 1 319 ? 194.986 210.006 152.47 1 27.03 271 ILE C N 1
ATOM 9168 C CA . ILE C 1 319 ? 193.775 210.813 152.599 1 25.79 271 ILE C CA 1
ATOM 9169 C C . ILE C 1 319 ? 192.639 209.921 153.088 1 23.92 271 ILE C C 1
ATOM 9170 O O . ILE C 1 319 ? 192.053 209.178 152.291 1 25.39 271 ILE C O 1
ATOM 9175 N N . PRO C 1 320 ? 192.301 209.948 154.377 1 27.66 272 PRO C N 1
ATOM 9176 C CA . PRO C 1 320 ? 191.162 209.155 154.849 1 26.19 272 PRO C CA 1
ATOM 9177 C C . PRO C 1 320 ? 189.839 209.656 154.29 1 26.01 272 PRO C C 1
ATOM 9178 O O . PRO C 1 320 ? 189.626 210.855 154.085 1 30.08 272 PRO C O 1
ATOM 9182 N N . ILE C 1 321 ? 188.941 208.703 154.056 1 27.86 273 ILE C N 1
ATOM 9183 C CA . ILE C 1 321 ? 187.641 208.945 153.443 1 26.72 273 ILE C CA 1
ATOM 9184 C C . ILE C 1 321 ? 186.571 208.473 154.414 1 28.59 273 ILE C C 1
ATOM 9185 O O . ILE C 1 321 ? 186.647 207.353 154.928 1 32.14 273 ILE C O 1
ATOM 9190 N N . SER C 1 322 ? 185.58 209.323 154.668 1 30.51 274 SER C N 1
ATOM 9191 C CA . SER C 1 322 ? 184.513 208.976 155.598 1 30.71 274 SER C CA 1
ATOM 9192 C C . SER C 1 322 ? 183.178 209.493 155.082 1 27.81 274 SER C C 1
ATOM 9193 O O . SER C 1 322 ? 183.115 210.415 154.27 1 29.46 274 SER C O 1
ATOM 9196 N N . LEU C 1 323 ? 182.106 208.871 155.568 1 32.24 275 LEU C N 1
ATOM 9197 C CA . LEU C 1 323 ? 180.738 209.272 155.268 1 28.4 275 LEU C CA 1
ATOM 9198 C C . LEU C 1 323 ? 179.973 209.4 156.575 1 30.47 275 LEU C C 1
ATOM 9199 O O . LEU C 1 323 ? 180.03 208.501 157.418 1 35.32 275 LEU C O 1
ATOM 9204 N N . GLU C 1 324 ? 179.261 210.511 156.743 1 32.61 276 GLU C N 1
ATOM 9205 C CA . GLU C 1 324 ? 178.439 210.738 157.922 1 32.14 276 GLU C CA 1
ATOM 9206 C C . GLU C 1 324 ? 177.069 211.248 157.502 1 32.16 276 GLU C C 1
ATOM 9207 O O . GLU C 1 324 ? 176.911 211.859 156.441 1 34.9 276 GLU C O 1
ATOM 9213 N N . THR C 1 325 ? 176.073 210.979 158.343 1 33.73 277 THR C N 1
ATOM 9214 C CA . THR C 1 325 ? 174.7 211.378 158.077 1 35.17 277 THR C CA 1
ATOM 9215 C C . THR C 1 325 ? 174.104 212.06 159.297 1 33.62 277 THR C C 1
ATOM 9216 O O . THR C 1 325 ? 174.459 211.759 160.438 1 32.78 277 THR C O 1
ATOM 9220 N N . GLN C 1 326 ? 173.193 212.989 159.035 1 37.5 278 GLN C N 1
ATOM 9221 C CA . GLN C 1 326 ? 172.353 213.587 160.065 1 37.71 278 GLN C CA 1
ATOM 9222 C C . GLN C 1 326 ? 170.9 213.429 159.649 1 34.4 278 GLN C C 1
ATOM 9223 O O . GLN C 1 326 ? 170.541 213.756 158.516 1 37.68 278 GLN C O 1
ATOM 9229 N N . ALA C 1 327 ? 170.068 212.935 160.556 1 35.44 279 ALA C N 1
ATOM 9230 C CA . ALA C 1 327 ? 168.682 212.609 160.253 1 35.87 279 ALA C CA 1
ATOM 9231 C C . ALA C 1 327 ? 167.755 213.646 160.87 1 36.37 279 ALA C C 1
ATOM 9232 O O . ALA C 1 327 ? 167.89 213.981 162.05 1 46.46 279 ALA C O 1
ATOM 9234 N N . HIS C 1 328 ? 166.824 214.15 160.07 1 39.21 280 HIS C N 1
ATOM 9235 C CA . HIS C 1 328 ? 165.777 215.049 160.532 1 37.7 280 HIS C CA 1
ATOM 9236 C C . HIS C 1 328 ? 164.43 214.387 160.29 1 41.44 280 HIS C C 1
ATOM 9237 O O . HIS C 1 328 ? 164.126 213.982 159.164 1 43.02 280 HIS C O 1
ATOM 9244 N N . ILE C 1 329 ? 163.629 214.281 161.342 1 44.45 281 ILE C N 1
ATOM 9245 C CA . ILE C 1 329 ? 162.345 213.59 161.3 1 42.25 281 ILE C CA 1
ATOM 9246 C C . ILE C 1 329 ? 161.232 214.624 161.262 1 42.63 281 ILE C C 1
ATOM 9247 O O . ILE C 1 329 ? 161.271 215.622 161.99 1 50.32 281 ILE C O 1
ATOM 9252 N N . GLN C 1 330 ? 160.237 214.39 160.41 1 48.3 282 GLN C N 1
ATOM 9253 C CA . GLN C 1 330 ? 159.079 215.264 160.344 1 50.14 282 GLN C CA 1
ATOM 9254 C C . GLN C 1 330 ? 157.851 214.438 159.993 1 50.71 282 GLN C C 1
ATOM 9255 O O . GLN C 1 330 ? 157.95 213.337 159.447 1 51.84 282 GLN C O 1
ATOM 9261 N N . GLU C 1 331 ? 156.688 214.984 160.328 1 56.81 283 GLU C N 1
ATOM 9262 C CA . GLU C 1 331 ? 155.431 214.355 159.955 1 56.37 283 GLU C CA 1
ATOM 9263 C C . GLU C 1 331 ? 155.185 214.525 158.462 1 56.57 283 GLU C C 1
ATOM 9264 O O . GLU C 1 331 ? 155.475 215.575 157.883 1 55.46 283 GLU C O 1
ATOM 9270 N N . CYS C 1 332 ? 154.655 213.481 157.838 1 54.8 284 CYS C N 1
ATOM 9271 C CA . CYS C 1 332 ? 154.348 213.533 156.421 1 54.82 284 CYS C CA 1
ATOM 9272 C C . CYS C 1 332 ? 153.015 214.246 156.198 1 56.39 284 CYS C C 1
ATOM 9273 O O . CYS C 1 332 ? 152.213 214.421 157.118 1 58.69 284 CYS C O 1
ATOM 9276 N N . LYS C 1 333 ? 152.787 214.668 154.956 1 56.96 285 LYS C N 1
ATOM 9277 C CA . LYS C 1 333 ? 151.595 215.429 154.601 1 57.31 285 LYS C CA 1
ATOM 9278 C C . LYS C 1 333 ? 150.448 214.479 154.276 1 58.52 285 LYS C C 1
ATOM 9279 O O . LYS C 1 333 ? 150.566 213.642 153.377 1 59.68 285 LYS C O 1
ATOM 9285 N N . HIS C 1 334 ? 149.336 214.627 155 1 63.79 286 HIS C N 1
ATOM 9286 C CA . HIS C 1 334 ? 148.103 213.864 154.813 1 65.91 286 HIS C CA 1
ATOM 9287 C C . HIS C 1 334 ? 148.378 212.43 154.372 1 63.63 286 HIS C C 1
ATOM 9288 O O . HIS C 1 334 ? 147.999 212.039 153.261 1 62.74 286 HIS C O 1
ATOM 9295 N N . PRO C 1 335 ? 149.023 211.617 155.205 1 58.37 287 PRO C N 1
ATOM 9296 C CA . PRO C 1 335 ? 149.248 210.217 154.839 1 54.14 287 PRO C CA 1
ATOM 9297 C C . PRO C 1 335 ? 147.974 209.397 154.967 1 53.31 287 PRO C C 1
ATOM 9298 O O . PRO C 1 335 ? 146.996 209.807 155.594 1 57.16 287 PRO C O 1
ATOM 9302 N N . SER C 1 336 ? 148 208.213 154.361 1 50.74 288 SER C N 1
ATOM 9303 C CA . SER C 1 336 ? 146.865 207.299 154.377 1 46.72 288 SER C CA 1
ATOM 9304 C C . SER C 1 336 ? 147.357 205.894 154.681 1 47 288 SER C C 1
ATOM 9305 O O . SER C 1 336 ? 148.161 205.338 153.927 1 48.85 288 SER C O 1
ATOM 9308 N N . VAL C 1 337 ? 146.879 205.326 155.783 1 50.84 289 VAL C N 1
ATOM 9309 C CA . VAL C 1 337 ? 147.096 203.925 156.118 1 50.14 289 VAL C CA 1
ATOM 9310 C C . VAL C 1 337 ? 145.731 203.278 156.286 1 51.76 289 VAL C C 1
ATOM 9311 O O . VAL C 1 337 ? 144.937 203.705 157.133 1 57.21 289 VAL C O 1
ATOM 9315 N N . PHE C 1 338 ? 145.458 202.256 155.483 1 54.45 290 PHE C N 1
ATOM 9316 C CA . PHE C 1 338 ? 144.202 201.526 155.591 1 55.37 290 PHE C CA 1
ATOM 9317 C C . PHE C 1 338 ? 144.089 200.899 156.974 1 62.88 290 PHE C C 1
ATOM 9318 O O . PHE C 1 338 ? 144.894 200.037 157.341 1 62.65 290 PHE C O 1
ATOM 9326 N N . GLN C 1 339 ? 143.091 201.334 157.743 1 69.93 291 GLN C N 1
ATOM 9327 C CA . GLN C 1 339 ? 142.952 200.948 159.147 1 71.35 291 GLN C CA 1
ATOM 9328 C C . GLN C 1 339 ? 144.216 201.317 159.929 1 70.76 291 GLN C C 1
ATOM 9329 O O . GLN C 1 339 ? 144.953 200.46 160.419 1 70.6 291 GLN C O 1
ATOM 9335 N N . HIS C 1 340 ? 144.452 202.625 160.02 1 69.57 292 HIS C N 1
ATOM 9336 C CA . HIS C 1 340 ? 145.649 203.197 160.644 1 69.05 292 HIS C CA 1
ATOM 9337 C C . HIS C 1 340 ? 146.231 202.34 161.761 1 68.9 292 HIS C C 1
ATOM 9338 O O . HIS C 1 340 ? 147.229 202.711 162.378 1 71.28 292 HIS C O 1
ATOM 9345 N N . PHE C 1 345 ? 145.077 202.529 173.253 1 66.69 297 PHE C N 1
ATOM 9346 C CA . PHE C 1 345 ? 145.581 201.766 174.387 1 68.97 297 PHE C CA 1
ATOM 9347 C C . PHE C 1 345 ? 146.79 202.445 175.017 1 73.23 297 PHE C C 1
ATOM 9348 O O . PHE C 1 345 ? 146.818 202.697 176.221 1 73.08 297 PHE C O 1
ATOM 9356 N N . ARG C 1 346 ? 147.792 202.738 174.188 1 72.55 298 ARG C N 1
ATOM 9357 C CA . ARG C 1 346 ? 149.027 203.319 174.701 1 69.24 298 ARG C CA 1
ATOM 9358 C C . ARG C 1 346 ? 148.767 204.66 175.374 1 69.37 298 ARG C C 1
ATOM 9359 O O . ARG C 1 346 ? 149.397 204.985 176.387 1 72.91 298 ARG C O 1
ATOM 9367 N N . LEU C 1 347 ? 147.85 205.458 174.824 1 68.37 299 LEU C N 1
ATOM 9368 C CA . LEU C 1 347 ? 147.503 206.723 175.461 1 68.99 299 LEU C CA 1
ATOM 9369 C C . LEU C 1 347 ? 146.888 206.492 176.836 1 71.39 299 LEU C C 1
ATOM 9370 O O . LEU C 1 347 ? 147.245 207.168 177.809 1 72.38 299 LEU C O 1
ATOM 9375 N N . LEU C 1 348 ? 145.969 205.53 176.94 1 70.02 300 LEU C N 1
ATOM 9376 C CA . LEU C 1 348 ? 145.359 205.235 178.232 1 70.74 300 LEU C CA 1
ATOM 9377 C C . LEU C 1 348 ? 146.387 204.689 179.214 1 67.48 300 LEU C C 1
ATOM 9378 O O . LEU C 1 348 ? 146.339 205.006 180.407 1 67.1 300 LEU C O 1
ATOM 9383 N N . PHE C 1 349 ? 147.321 203.864 178.737 1 63.98 301 PHE C N 1
ATOM 9384 C CA . PHE C 1 349 ? 148.364 203.353 179.62 1 63.9 301 PHE C CA 1
ATOM 9385 C C . PHE C 1 349 ? 149.259 204.479 180.124 1 64.1 301 PHE C C 1
ATOM 9386 O O . PHE C 1 349 ? 149.655 204.494 181.296 1 63.36 301 PHE C O 1
ATOM 9394 N N . ASP C 1 350 ? 149.594 205.43 179.252 1 62.48 302 ASP C N 1
ATOM 9395 C CA . ASP C 1 350 ? 150.373 206.582 179.69 1 61.43 302 ASP C CA 1
ATOM 9396 C C . ASP C 1 350 ? 149.607 207.396 180.726 1 61.51 302 ASP C C 1
ATOM 9397 O O . ASP C 1 350 ? 150.186 207.862 181.715 1 60.86 302 ASP C O 1
ATOM 9402 N N . VAL C 1 351 ? 148.303 207.579 180.518 1 64.47 303 VAL C N 1
ATOM 9403 C CA . VAL C 1 351 ? 147.497 208.311 181.493 1 66.54 303 VAL C CA 1
ATOM 9404 C C . VAL C 1 351 ? 147.471 207.57 182.826 1 62.42 303 VAL C C 1
ATOM 9405 O O . VAL C 1 351 ? 147.508 208.187 183.896 1 61.55 303 VAL C O 1
ATOM 9409 N N . VAL C 1 352 ? 147.402 206.239 182.784 1 59.21 304 VAL C N 1
ATOM 9410 C CA . VAL C 1 352 ? 147.426 205.45 184.014 1 59.03 304 VAL C CA 1
ATOM 9411 C C . VAL C 1 352 ? 148.752 205.635 184.74 1 60.72 304 VAL C C 1
ATOM 9412 O O . VAL C 1 352 ? 148.79 205.785 185.969 1 62.88 304 VAL C O 1
ATOM 9416 N N . VAL C 1 353 ? 149.861 205.597 183.999 1 57.84 305 VAL C N 1
ATOM 9417 C CA . VAL C 1 353 ? 151.166 205.825 184.613 1 54.61 305 VAL C CA 1
ATOM 9418 C C . VAL C 1 353 ? 151.203 207.2 185.264 1 54.97 305 VAL C C 1
ATOM 9419 O O . VAL C 1 353 ? 151.71 207.366 186.381 1 54.77 305 VAL C O 1
ATOM 9423 N N . ILE C 1 354 ? 150.664 208.206 184.575 1 56.2 306 ILE C N 1
ATOM 9424 C CA . ILE C 1 354 ? 150.661 209.563 185.112 1 56.2 306 ILE C CA 1
ATOM 9425 C C . ILE C 1 354 ? 149.844 209.628 186.397 1 58.14 306 ILE C C 1
ATOM 9426 O O . ILE C 1 354 ? 150.254 210.26 187.374 1 60.21 306 ILE C O 1
ATOM 9431 N N . LEU C 1 355 ? 148.677 208.983 186.415 1 58.95 307 LEU C N 1
ATOM 9432 C CA . LEU C 1 355 ? 147.848 208.993 187.618 1 58.9 307 LEU C CA 1
ATOM 9433 C C . LEU C 1 355 ? 148.556 208.313 188.782 1 58.06 307 LEU C C 1
ATOM 9434 O O . LEU C 1 355 ? 148.543 208.82 189.912 1 60.08 307 LEU C O 1
ATOM 9439 N N . THR C 1 356 ? 149.172 207.158 188.528 1 59.68 308 THR C N 1
ATOM 9440 C CA . THR C 1 356 ? 149.871 206.443 189.59 1 55.73 308 THR C CA 1
ATOM 9441 C C . THR C 1 356 ? 151.008 207.285 190.155 1 55.56 308 THR C C 1
ATOM 9442 O O . THR C 1 356 ? 151.166 207.403 191.377 1 58.82 308 THR C O 1
ATOM 9446 N N . CYS C 1 357 ? 151.803 207.895 189.274 1 56.33 309 CYS C N 1
ATOM 9447 C CA . CYS C 1 357 ? 152.92 208.706 189.74 1 56.08 309 CYS C CA 1
ATOM 9448 C C . CYS C 1 357 ? 152.432 209.949 190.47 1 57.86 309 CYS C C 1
ATOM 9449 O O . CYS C 1 357 ? 153.052 210.38 191.446 1 60.67 309 CYS C O 1
ATOM 9452 N N . SER C 1 358 ? 151.321 210.536 190.023 1 59.48 310 SER C N 1
ATOM 9453 C CA . SER C 1 358 ? 150.778 211.707 190.701 1 57.61 310 SER C CA 1
ATOM 9454 C C . SER C 1 358 ? 150.311 211.362 192.109 1 57.24 310 SER C C 1
ATOM 9455 O O . SER C 1 358 ? 150.582 212.105 193.059 1 59.73 310 SER C O 1
ATOM 9458 N N . LEU C 1 359 ? 149.605 210.241 192.263 1 56.43 311 LEU C N 1
ATOM 9459 C CA . LEU C 1 359 ? 149.172 209.832 193.595 1 58.19 311 LEU C CA 1
ATOM 9460 C C . LEU C 1 359 ? 150.366 209.532 194.493 1 59.55 311 LEU C C 1
ATOM 9461 O O . LEU C 1 359 ? 150.38 209.914 195.672 1 61.96 311 LEU C O 1
ATOM 9466 N N . SER C 1 360 ? 151.377 208.845 193.956 1 58.01 312 SER C N 1
ATOM 9467 C CA . SER C 1 360 ? 152.574 208.576 194.744 1 57.84 312 SER C CA 1
ATOM 9468 C C . SER C 1 360 ? 153.244 209.874 195.177 1 56.38 312 SER C C 1
ATOM 9469 O O . SER C 1 360 ? 153.666 210.012 196.331 1 58.25 312 SER C O 1
ATOM 9472 N N . PHE C 1 361 ? 153.344 210.836 194.261 1 56.21 313 PHE C N 1
ATOM 9473 C CA . PHE C 1 361 ? 153.94 212.124 194.585 1 57.95 313 PHE C CA 1
ATOM 9474 C C . PHE C 1 361 ? 153.161 212.823 195.689 1 62.34 313 PHE C C 1
ATOM 9475 O O . PHE C 1 361 ? 153.753 213.387 196.615 1 63.91 313 PHE C O 1
ATOM 9483 N N . LEU C 1 362 ? 151.831 212.803 195.606 1 60.31 314 LEU C N 1
ATOM 9484 C CA . LEU C 1 362 ? 151.021 213.469 196.619 1 61.17 314 LEU C CA 1
ATOM 9485 C C . LEU C 1 362 ? 151.224 212.832 197.988 1 61.04 314 LEU C C 1
ATOM 9486 O O . LEU C 1 362 ? 151.406 213.533 198.992 1 63.58 314 LEU C O 1
ATOM 9491 N N . LEU C 1 363 ? 151.205 211.499 198.049 1 61.37 315 LEU C N 1
ATOM 9492 C CA . LEU C 1 363 ? 151.396 210.831 199.332 1 63.33 315 LEU C CA 1
ATOM 9493 C C . LEU C 1 363 ? 152.783 211.113 199.902 1 62.76 315 LEU C C 1
ATOM 9494 O O . LEU C 1 363 ? 152.93 211.361 201.107 1 63.83 315 LEU C O 1
ATOM 9499 N N . CYS C 1 364 ? 153.813 211.087 199.055 1 61.56 316 CYS C N 1
ATOM 9500 C CA . CYS C 1 364 ? 155.164 211.338 199.546 1 61.17 316 CYS C CA 1
ATOM 9501 C C . CYS C 1 364 ? 155.321 212.776 200.023 1 62.93 316 CYS C C 1
ATOM 9502 O O . CYS C 1 364 ? 155.991 213.03 201.03 1 67.52 316 CYS C O 1
ATOM 9505 N N . ALA C 1 365 ? 154.719 213.733 199.314 1 64.9 317 ALA C N 1
ATOM 9506 C CA . ALA C 1 365 ? 154.78 215.122 199.755 1 63.73 317 ALA C CA 1
ATOM 9507 C C . ALA C 1 365 ? 154.059 215.304 201.082 1 65.74 317 ALA C C 1
ATOM 9508 O O . ALA C 1 365 ? 154.524 216.047 201.953 1 70.48 317 ALA C O 1
ATOM 9510 N N . ARG C 1 366 ? 152.917 214.637 201.253 1 66.04 318 ARG C N 1
ATOM 9511 C CA . ARG C 1 366 ? 152.219 214.703 202.532 1 67.25 318 ARG C CA 1
ATOM 9512 C C . ARG C 1 366 ? 153.087 214.148 203.654 1 69.97 318 ARG C C 1
ATOM 9513 O O . ARG C 1 366 ? 153.161 214.733 204.743 1 74.09 318 ARG C O 1
ATOM 9521 N N . SER C 1 367 ? 153.755 213.02 203.405 1 69.33 319 SER C N 1
ATOM 9522 C CA . SER C 1 367 ? 154.635 212.449 204.419 1 66.22 319 SER C CA 1
ATOM 9523 C C . SER C 1 367 ? 155.781 213.396 204.752 1 66.53 319 SER C C 1
ATOM 9524 O O . SER C 1 367 ? 156.141 213.56 205.924 1 70.58 319 SER C O 1
ATOM 9527 N N . LEU C 1 368 ? 156.376 214.02 203.734 1 65.57 320 LEU C N 1
ATOM 9528 C CA . LEU C 1 368 ? 157.474 214.948 203.981 1 67.75 320 LEU C CA 1
ATOM 9529 C C . LEU C 1 368 ? 157.007 216.148 204.796 1 74.03 320 LEU C C 1
ATOM 9530 O O . LEU C 1 368 ? 157.713 216.605 205.702 1 76.65 320 LEU C O 1
ATOM 9535 N N . LEU C 1 369 ? 155.82 216.675 204.488 1 73.91 321 LEU C N 1
ATOM 9536 C CA . LEU C 1 369 ? 155.289 217.791 205.263 1 74.71 321 LEU C CA 1
ATOM 9537 C C . LEU C 1 369 ? 155.043 217.388 206.711 1 76.14 321 LEU C C 1
ATOM 9538 O O . LEU C 1 369 ? 155.34 218.152 207.638 1 78.47 321 LEU C O 1
ATOM 9543 N N . ARG C 1 370 ? 154.482 216.197 206.925 1 75.57 322 ARG C N 1
ATOM 9544 C CA . ARG C 1 370 ? 154.254 215.729 208.287 1 77.64 322 ARG C CA 1
ATOM 9545 C C . ARG C 1 370 ? 155.57 215.606 209.043 1 79.12 322 ARG C C 1
ATOM 9546 O O . ARG C 1 370 ? 155.669 216.005 210.212 1 83.1 322 ARG C O 1
ATOM 9554 N N . GLY C 1 371 ? 156.593 215.057 208.389 1 77.2 323 GLY C N 1
ATOM 9555 C CA . GLY C 1 371 ? 157.898 214.971 209.019 1 79.05 323 GLY C CA 1
ATOM 9556 C C . GLY C 1 371 ? 158.464 216.334 209.362 1 82.07 323 GLY C C 1
ATOM 9557 O O . GLY C 1 371 ? 159.052 216.52 210.427 1 87.67 323 GLY C O 1
ATOM 9558 N N . PHE C 1 372 ? 158.299 217.305 208.462 1 82.66 324 PHE C N 1
ATOM 9559 C CA . PHE C 1 372 ? 158.796 218.652 208.726 1 80.85 324 PHE C CA 1
ATOM 9560 C C . PHE C 1 372 ? 158.093 219.276 209.927 1 83.74 324 PHE C C 1
ATOM 9561 O O . PHE C 1 372 ? 158.737 219.902 210.779 1 85.87 324 PHE C O 1
ATOM 9569 N N . LEU C 1 373 ? 156.771 219.118 210.011 1 83.26 325 LEU C N 1
ATOM 9570 C CA . LEU C 1 373 ? 156.041 219.664 211.152 1 83.21 325 LEU C CA 1
ATOM 9571 C C . LEU C 1 373 ? 156.484 219.007 212.453 1 86.53 325 LEU C C 1
ATOM 9572 O O . LEU C 1 373 ? 156.684 219.688 213.47 1 89.08 325 LEU C O 1
ATOM 9577 N N . LEU C 1 374 ? 156.645 217.682 212.442 1 85.82 326 LEU C N 1
ATOM 9578 C CA . LEU C 1 374 ? 157.1 216.989 213.642 1 86.37 326 LEU C CA 1
ATOM 9579 C C . LEU C 1 374 ? 158.499 217.445 214.036 1 89.14 326 LEU C C 1
ATOM 9580 O O . LEU C 1 374 ? 158.797 217.615 215.225 1 93.25 326 LEU C O 1
ATOM 9585 N N . GLN C 1 375 ? 159.371 217.648 213.049 1 87.97 327 GLN C N 1
ATOM 9586 C CA . GLN C 1 375 ? 160.713 218.146 213.32 1 88.92 327 GLN C CA 1
ATOM 9587 C C . GLN C 1 375 ? 160.664 219.514 213.981 1 93.63 327 GLN C C 1
ATOM 9588 O O . GLN C 1 375 ? 161.392 219.781 214.944 1 96.8 327 GLN C O 1
ATOM 9594 N N . ASN C 1 376 ? 159.822 220.406 213.458 1 93.31 328 ASN C N 1
ATOM 9595 C CA . ASN C 1 376 ? 159.719 221.739 214.04 1 93.6 328 ASN C CA 1
ATOM 9596 C C . ASN C 1 376 ? 159.225 221.667 215.478 1 95.7 328 ASN C C 1
ATOM 9597 O O . ASN C 1 376 ? 159.749 222.36 216.36 1 97.87 328 ASN C O 1
ATOM 9602 N N . GLU C 1 377 ? 158.221 220.828 215.736 1 95.81 329 GLU C N 1
ATOM 9603 C CA . GLU C 1 377 ? 157.717 220.703 217.099 1 97.12 329 GLU C CA 1
ATOM 9604 C C . GLU C 1 377 ? 158.794 220.16 218.032 1 99.8 329 GLU C C 1
ATOM 9605 O O . GLU C 1 377 ? 158.94 220.633 219.165 1 102.05 329 GLU C O 1
ATOM 9611 N N . PHE C 1 378 ? 159.555 219.162 217.58 1 99.86 330 PHE C N 1
ATOM 9612 C CA . PHE C 1 378 ? 160.603 218.602 218.428 1 99.82 330 PHE C CA 1
ATOM 9613 C C . PHE C 1 378 ? 161.693 219.627 218.711 1 101.98 330 PHE C C 1
ATOM 9614 O O . PHE C 1 378 ? 162.208 219.701 219.833 1 105.62 330 PHE C O 1
ATOM 9622 N N . VAL C 1 379 ? 162.072 220.417 217.704 1 101.8 331 VAL C N 1
ATOM 9623 C CA . VAL C 1 379 ? 163.08 221.449 217.923 1 104.32 331 VAL C CA 1
ATOM 9624 C C . VAL C 1 379 ? 162.571 222.476 218.925 1 106.65 331 VAL C C 1
ATOM 9625 O O . VAL C 1 379 ? 163.306 222.908 219.822 1 109.36 331 VAL C O 1
ATOM 9629 N N . GLY C 1 380 ? 161.31 222.887 218.788 1 104.97 332 GLY C N 1
ATOM 9630 C CA . GLY C 1 380 ? 160.741 223.809 219.757 1 105.93 332 GLY C CA 1
ATOM 9631 C C . GLY C 1 380 ? 160.742 223.238 221.162 1 109.6 332 GLY C C 1
ATOM 9632 O O . GLY C 1 380 ? 161.037 223.942 222.13 1 111.25 332 GLY C O 1
ATOM 9633 N N . PHE C 1 381 ? 160.412 221.951 221.291 1 109.99 333 PHE C N 1
ATOM 9634 C CA . PHE C 1 381 ? 160.448 221.304 222.598 1 109.75 333 PHE C CA 1
ATOM 9635 C C . PHE C 1 381 ? 161.854 221.317 223.181 1 110.79 333 PHE C C 1
ATOM 9636 O O . PHE C 1 381 ? 162.04 221.612 224.367 1 111.62 333 PHE C O 1
ATOM 9644 N N . MET C 1 382 ? 162.857 220.993 222.364 1 111 334 MET C N 1
ATOM 9645 C CA . MET C 1 382 ? 164.229 220.963 222.861 1 111.3 334 MET C CA 1
ATOM 9646 C C . MET C 1 382 ? 164.701 222.35 223.278 1 113 334 MET C C 1
ATOM 9647 O O . MET C 1 382 ? 165.373 222.498 224.305 1 114.73 334 MET C O 1
ATOM 9652 N N . TRP C 1 383 ? 164.362 223.381 222.5 1 113.53 335 TRP C N 1
ATOM 9653 C CA . TRP C 1 383 ? 164.87 224.715 222.802 1 116.05 335 TRP C CA 1
ATOM 9654 C C . TRP C 1 383 ? 164.414 225.18 224.179 1 117.81 335 TRP C C 1
ATOM 9655 O O . TRP C 1 383 ? 165.201 225.756 224.939 1 116.37 335 TRP C O 1
ATOM 9666 N N . ARG C 1 384 ? 163.151 224.943 224.515 1 117.16 336 ARG C N 1
ATOM 9667 C CA . ARG C 1 384 ? 162.631 225.304 225.827 1 115.29 336 ARG C CA 1
ATOM 9668 C C . ARG C 1 384 ? 163.393 224.573 226.927 1 111.21 336 ARG C C 1
ATOM 9669 O O . ARG C 1 384 ? 163.731 223.398 226.787 1 106.83 336 ARG C O 1
ATOM 9677 N N . SER C 1 391 ? 171.202 221.458 216.242 1 98.44 343 SER C N 1
ATOM 9678 C CA . SER C 1 391 ? 172.105 220.593 215.492 1 102.6 343 SER C CA 1
ATOM 9679 C C . SER C 1 391 ? 171.483 220.215 214.155 1 105.29 343 SER C C 1
ATOM 9680 O O . SER C 1 391 ? 170.415 219.61 214.113 1 105.97 343 SER C O 1
ATOM 9683 N N . LEU C 1 392 ? 172.166 220.563 213.061 1 105.57 344 LEU C N 1
ATOM 9684 C CA . LEU C 1 392 ? 171.594 220.354 211.735 1 105.38 344 LEU C CA 1
ATOM 9685 C C . LEU C 1 392 ? 171.32 218.879 211.474 1 104.86 344 LEU C C 1
ATOM 9686 O O . LEU C 1 392 ? 170.288 218.527 210.891 1 103.16 344 LEU C O 1
ATOM 9691 N N . TRP C 1 393 ? 172.237 218.001 211.883 1 104.46 345 TRP C N 1
ATOM 9692 C CA . TRP C 1 393 ? 172.017 216.569 211.704 1 104.01 345 TRP C CA 1
ATOM 9693 C C . TRP C 1 393 ? 170.798 216.101 212.488 1 104.34 345 TRP C C 1
ATOM 9694 O O . TRP C 1 393 ? 170.02 215.265 212.009 1 104.65 345 TRP C O 1
ATOM 9705 N N . GLU C 1 394 ? 170.619 216.626 213.701 1 104.62 346 GLU C N 1
ATOM 9706 C CA . GLU C 1 394 ? 169.473 216.245 214.514 1 105.14 346 GLU C CA 1
ATOM 9707 C C . GLU C 1 394 ? 168.158 216.675 213.88 1 103.44 346 GLU C C 1
ATOM 9708 O O . GLU C 1 394 ? 167.104 216.144 214.245 1 103.58 346 GLU C O 1
ATOM 9714 N N . ARG C 1 395 ? 168.195 217.619 212.94 1 100.5 347 ARG C N 1
ATOM 9715 C CA . ARG C 1 395 ? 167.004 217.996 212.189 1 99.32 347 ARG C CA 1
ATOM 9716 C C . ARG C 1 395 ? 166.859 217.172 210.917 1 97.66 347 ARG C C 1
ATOM 9717 O O . ARG C 1 395 ? 165.757 216.716 210.596 1 95.16 347 ARG C O 1
ATOM 9725 N N . LEU C 1 396 ? 167.96 216.97 210.189 1 97.25 348 LEU C N 1
ATOM 9726 C CA . LEU C 1 396 ? 167.924 216.137 208.993 1 94.09 348 LEU C CA 1
ATOM 9727 C C . LEU C 1 396 ? 167.534 214.705 209.314 1 91.78 348 LEU C C 1
ATOM 9728 O O . LEU C 1 396 ? 167.137 213.963 208.409 1 88.74 348 LEU C O 1
ATOM 9733 N N . GLU C 1 397 ? 167.644 214.296 210.578 1 94.45 349 GLU C N 1
ATOM 9734 C CA . GLU C 1 397 ? 167.173 212.972 210.963 1 93.43 349 GLU C CA 1
ATOM 9735 C C . GLU C 1 397 ? 165.682 212.799 210.709 1 91.06 349 GLU C C 1
ATOM 9736 O O . GLU C 1 397 ? 165.205 211.662 210.639 1 89.64 349 GLU C O 1
ATOM 9742 N N . PHE C 1 398 ? 164.937 213.892 210.573 1 90.36 350 PHE C N 1
ATOM 9743 C CA . PHE C 1 398 ? 163.507 213.836 210.301 1 86.26 350 PHE C CA 1
ATOM 9744 C C . PHE C 1 398 ? 163.185 213.793 208.813 1 81.18 350 PHE C C 1
ATOM 9745 O O . PHE C 1 398 ? 162.01 213.673 208.454 1 74.64 350 PHE C O 1
ATOM 9753 N N . VAL C 1 399 ? 164.186 213.882 207.944 1 80.23 351 VAL C N 1
ATOM 9754 C CA . VAL C 1 399 ? 163.968 213.901 206.503 1 74.83 351 VAL C CA 1
ATOM 9755 C C . VAL C 1 399 ? 164.108 212.482 205.97 1 71.51 351 VAL C C 1
ATOM 9756 O O . VAL C 1 399 ? 165.157 211.849 206.13 1 74.79 351 VAL C O 1
ATOM 9760 N N . ASN C 1 400 ? 163.054 211.984 205.333 1 64.16 352 ASN C N 1
ATOM 9761 C CA . ASN C 1 400 ? 163.069 210.658 204.724 1 59.91 352 ASN C CA 1
ATOM 9762 C C . ASN C 1 400 ? 163.667 210.79 203.329 1 61.46 352 ASN C C 1
ATOM 9763 O O . ASN C 1 400 ? 163.003 211.242 202.395 1 63.42 352 ASN C O 1
ATOM 9768 N N . GLY C 1 401 ? 164.934 210.397 203.184 1 60.66 353 GLY C N 1
ATOM 9769 C CA . GLY C 1 401 ? 165.583 210.485 201.887 1 57.38 353 GLY C CA 1
ATOM 9770 C C . GLY C 1 401 ? 164.931 209.608 200.839 1 58.37 353 GLY C C 1
ATOM 9771 O O . GLY C 1 401 ? 164.941 209.939 199.648 1 59.63 353 GLY C O 1
ATOM 9772 N N . TRP C 1 402 ? 164.358 208.48 201.26 1 58.53 354 TRP C N 1
ATOM 9773 C CA . TRP C 1 402 ? 163.676 207.604 200.316 1 54.78 354 TRP C CA 1
ATOM 9774 C C . TRP C 1 402 ? 162.52 208.326 199.639 1 54.27 354 TRP C C 1
ATOM 9775 O O . TRP C 1 402 ? 162.277 208.139 198.444 1 54 354 TRP C O 1
ATOM 9786 N N . TYR C 1 403 ? 161.796 209.161 200.385 1 56.67 355 TYR C N 1
ATOM 9787 C CA . TYR C 1 403 ? 160.671 209.878 199.795 1 56.78 355 TYR C CA 1
ATOM 9788 C C . TYR C 1 403 ? 161.137 210.989 198.866 1 55.31 355 TYR C C 1
ATOM 9789 O O . TYR C 1 403 ? 160.469 211.277 197.867 1 57.11 355 TYR C O 1
ATOM 9798 N N . ILE C 1 404 ? 162.277 211.615 199.158 1 56.53 356 ILE C N 1
ATOM 9799 C CA . ILE C 1 404 ? 162.86 212.55 198.201 1 56.86 356 ILE C CA 1
ATOM 9800 C C . ILE C 1 404 ? 163.203 211.825 196.907 1 54.9 356 ILE C C 1
ATOM 9801 O O . ILE C 1 404 ? 162.922 212.315 195.804 1 57.47 356 ILE C O 1
ATOM 9806 N N . LEU C 1 405 ? 163.805 210.64 197.021 1 52.66 357 LEU C N 1
ATOM 9807 C CA . LEU C 1 405 ? 164.084 209.842 195.832 1 50.91 357 LEU C CA 1
ATOM 9808 C C . LEU C 1 405 ? 162.799 209.507 195.086 1 53.06 357 LEU C C 1
ATOM 9809 O O . LEU C 1 405 ? 162.759 209.547 193.852 1 56.15 357 LEU C O 1
ATOM 9814 N N . LEU C 1 406 ? 161.74 209.169 195.82 1 52.46 358 LEU C N 1
ATOM 9815 C CA . LEU C 1 406 ? 160.486 208.785 195.182 1 53.34 358 LEU C CA 1
ATOM 9816 C C . LEU C 1 406 ? 159.854 209.954 194.438 1 54.4 358 LEU C C 1
ATOM 9817 O O . LEU C 1 406 ? 159.332 209.777 193.334 1 56.65 358 LEU C O 1
ATOM 9822 N N . VAL C 1 407 ? 159.876 211.152 195.023 1 54.51 359 VAL C N 1
ATOM 9823 C CA . VAL C 1 407 ? 159.302 212.304 194.331 1 55.64 359 VAL C CA 1
ATOM 9824 C C . VAL C 1 407 ? 160.147 212.667 193.116 1 54.68 359 VAL C C 1
ATOM 9825 O O . VAL C 1 407 ? 159.615 213.056 192.069 1 57.1 359 VAL C O 1
ATOM 9829 N N . THR C 1 408 ? 161.472 212.543 193.226 1 52.57 360 THR C N 1
ATOM 9830 C CA . THR C 1 408 ? 162.317 212.753 192.055 1 52.1 360 THR C CA 1
ATOM 9831 C C . THR C 1 408 ? 161.962 211.769 190.947 1 52.84 360 THR C C 1
ATOM 9832 O O . THR C 1 408 ? 161.856 212.147 189.772 1 53.53 360 THR C O 1
ATOM 9836 N N . SER C 1 409 ? 161.763 210.502 191.309 1 53.64 361 SER C N 1
ATOM 9837 C CA . SER C 1 409 ? 161.401 209.489 190.326 1 51.14 361 SER C CA 1
ATOM 9838 C C . SER C 1 409 ? 160.039 209.782 189.709 1 52.12 361 SER C C 1
ATOM 9839 O O . SER C 1 409 ? 159.838 209.567 188.511 1 53.18 361 SER C O 1
ATOM 9842 N N . ASP C 1 410 ? 159.088 210.256 190.514 1 52.5 362 ASP C N 1
ATOM 9843 C CA . ASP C 1 410 ? 157.769 210.593 189.984 1 52.66 362 ASP C CA 1
ATOM 9844 C C . ASP C 1 410 ? 157.85 211.747 188.995 1 50.93 362 ASP C C 1
ATOM 9845 O O . ASP C 1 410 ? 157.209 211.716 187.938 1 54.18 362 ASP C O 1
ATOM 9850 N N . VAL C 1 411 ? 158.63 212.777 189.323 1 49.68 363 VAL C N 1
ATOM 9851 C CA . VAL C 1 411 ? 158.801 213.897 188.402 1 50.34 363 VAL C CA 1
ATOM 9852 C C . VAL C 1 411 ? 159.429 213.415 187.1 1 50.19 363 VAL C C 1
ATOM 9853 O O . VAL C 1 411 ? 158.982 213.771 186.001 1 49.06 363 VAL C O 1
ATOM 9857 N N . LEU C 1 412 ? 160.47 212.585 187.206 1 48.55 364 LEU C N 1
ATOM 9858 C CA . LEU C 1 412 ? 161.115 212.061 186.007 1 46.73 364 LEU C CA 1
ATOM 9859 C C . LEU C 1 412 ? 160.141 211.241 185.172 1 44.93 364 LEU C C 1
ATOM 9860 O O . LEU C 1 412 ? 160.103 211.369 183.944 1 48.4 364 LEU C O 1
ATOM 9865 N N . THR C 1 413 ? 159.346 210.389 185.822 1 44.61 365 THR C N 1
ATOM 9866 C CA . THR C 1 413 ? 158.414 209.538 185.093 1 47.06 365 THR C CA 1
ATOM 9867 C C . THR C 1 413 ? 157.347 210.364 184.388 1 45.7 365 THR C C 1
ATOM 9868 O O . THR C 1 413 ? 157.009 210.087 183.235 1 46.35 365 THR C O 1
ATOM 9872 N N . ILE C 1 414 ? 156.8 211.374 185.065 1 45.91 366 ILE C N 1
ATOM 9873 C CA . ILE C 1 414 ? 155.771 212.199 184.441 1 46.64 366 ILE C CA 1
ATOM 9874 C C . ILE C 1 414 ? 156.349 212.973 183.262 1 46.14 366 ILE C C 1
ATOM 9875 O O . ILE C 1 414 ? 155.72 213.071 182.202 1 47.73 366 ILE C O 1
ATOM 9880 N N . SER C 1 415 ? 157.548 213.538 183.423 1 44.73 367 SER C N 1
ATOM 9881 C CA . SER C 1 415 ? 158.171 214.246 182.31 1 43.58 367 SER C CA 1
ATOM 9882 C C . SER C 1 415 ? 158.407 213.311 181.131 1 43.4 367 SER C C 1
ATOM 9883 O O . SER C 1 415 ? 158.126 213.665 179.978 1 43.41 367 SER C O 1
ATOM 9886 N N . GLY C 1 416 ? 158.915 212.108 181.402 1 42.5 368 GLY C N 1
ATOM 9887 C CA . GLY C 1 416 ? 159.142 211.155 180.333 1 42.18 368 GLY C CA 1
ATOM 9888 C C . GLY C 1 416 ? 157.86 210.74 179.641 1 41.39 368 GLY C C 1
ATOM 9889 O O . GLY C 1 416 ? 157.829 210.581 178.422 1 42 368 GLY C O 1
ATOM 9890 N N . THR C 1 417 ? 156.786 210.556 180.409 1 40.39 369 THR C N 1
ATOM 9891 C CA . THR C 1 417 ? 155.511 210.169 179.817 1 43.53 369 THR C CA 1
ATOM 9892 C C . THR C 1 417 ? 154.944 211.283 178.948 1 43.97 369 THR C C 1
ATOM 9893 O O . THR C 1 417 ? 154.393 211.02 177.875 1 46.51 369 THR C O 1
ATOM 9897 N N . ILE C 1 418 ? 155.058 212.533 179.397 1 43.29 370 ILE C N 1
ATOM 9898 C CA . ILE C 1 418 ? 154.59 213.65 178.581 1 43.23 370 ILE C CA 1
ATOM 9899 C C . ILE C 1 418 ? 155.393 213.729 177.289 1 42.07 370 ILE C C 1
ATOM 9900 O O . ILE C 1 418 ? 154.835 213.934 176.204 1 42.96 370 ILE C O 1
ATOM 9905 N N . MET C 1 419 ? 156.713 213.556 177.382 1 41.48 371 MET C N 1
ATOM 9906 C CA . MET C 1 419 ? 157.538 213.544 176.178 1 42 371 MET C CA 1
ATOM 9907 C C . MET C 1 419 ? 157.142 212.402 175.249 1 42.71 371 MET C C 1
ATOM 9908 O O . MET C 1 419 ? 157.102 212.574 174.026 1 44.73 371 MET C O 1
ATOM 9913 N N . LYS C 1 420 ? 156.863 211.226 175.81 1 40.94 372 LYS C N 1
ATOM 9914 C CA . LYS C 1 420 ? 156.476 210.078 174.997 1 43.12 372 LYS C CA 1
ATOM 9915 C C . LYS C 1 420 ? 155.152 210.33 174.286 1 45.67 372 LYS C C 1
ATOM 9916 O O . LYS C 1 420 ? 154.995 209.993 173.106 1 44.35 372 LYS C O 1
ATOM 9922 N N . ILE C 1 421 ? 154.188 210.926 174.988 1 44.93 373 ILE C N 1
ATOM 9923 C CA . ILE C 1 421 ? 152.913 211.266 174.363 1 45.61 373 ILE C CA 1
ATOM 9924 C C . ILE C 1 421 ? 153.13 212.273 173.242 1 42.86 373 ILE C C 1
ATOM 9925 O O . ILE C 1 421 ? 152.538 212.159 172.164 1 47.09 373 ILE C O 1
ATOM 9930 N N . GLY C 1 422 ? 153.978 213.274 173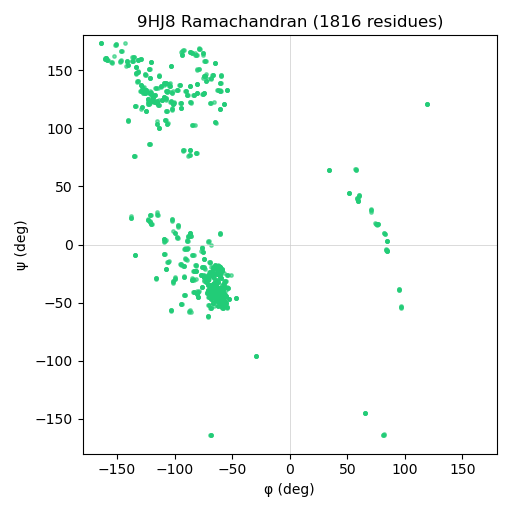.478 1 43.3 374 GLY C N 1
ATOM 9931 C CA . GLY C 1 422 ? 154.26 214.247 172.436 1 42.32 374 GLY C CA 1
ATOM 9932 C C . GLY C 1 422 ? 154.913 213.627 171.215 1 43.3 374 GLY C C 1
ATOM 9933 O O . GLY C 1 422 ? 154.597 213.989 170.081 1 43.74 374 GLY C O 1
ATOM 9934 N N . ILE C 1 423 ? 155.839 212.693 171.432 1 44.94 375 ILE C N 1
ATOM 9935 C CA . ILE C 1 423 ? 156.486 212.015 170.313 1 43.48 375 ILE C CA 1
ATOM 9936 C C . ILE C 1 423 ? 155.475 211.177 169.542 1 42.09 375 ILE C C 1
ATOM 9937 O O . ILE C 1 423 ? 155.473 211.167 168.307 1 42.9 375 ILE C O 1
ATOM 9942 N N . GLU C 1 424 ? 154.602 210.461 170.252 1 44.15 376 GLU C N 1
ATOM 9943 C CA . GLU C 1 424 ? 153.589 209.658 169.576 1 43.23 376 GLU C CA 1
ATOM 9944 C C . GLU C 1 424 ? 152.632 210.533 168.778 1 45.17 376 GLU C C 1
ATOM 9945 O O . GLU C 1 424 ? 152.18 210.144 167.695 1 43.88 376 GLU C O 1
ATOM 9951 N N . ALA C 1 425 ? 152.306 211.714 169.298 1 44.62 377 ALA C N 1
ATOM 9952 C CA . ALA C 1 425 ? 151.463 212.658 168.58 1 43.44 377 ALA C CA 1
ATOM 9953 C C . ALA C 1 425 ? 152.197 213.361 167.446 1 47.69 377 ALA C C 1
ATOM 9954 O O . ALA C 1 425 ? 151.562 214.098 166.687 1 51.97 377 ALA C O 1
ATOM 9956 N N . LYS C 1 426 ? 153.508 213.155 167.319 1 49 378 LYS C N 1
ATOM 9957 C CA . LYS C 1 426 ? 154.351 213.744 166.282 1 48.3 378 LYS C CA 1
ATOM 9958 C C . LYS C 1 426 ? 154.67 215.207 166.551 1 47.11 378 LYS C C 1
ATOM 9959 O O . LYS C 1 426 ? 155.08 215.924 165.637 1 52.51 378 LYS C O 1
ATOM 9965 N N . ASN C 1 427 ? 154.487 215.675 167.784 1 48.71 379 ASN C N 1
ATOM 9966 C CA . ASN C 1 427 ? 154.911 217.019 168.151 1 47.84 379 ASN C CA 1
ATOM 9967 C C . ASN C 1 427 ? 156.396 217.091 168.471 1 46.86 379 ASN C C 1
ATOM 9968 O O . ASN C 1 427 ? 156.983 218.172 168.377 1 51.54 379 ASN C O 1
ATOM 9973 N N . LEU C 1 428 ? 157.01 215.97 168.844 1 49.01 380 LEU C N 1
ATOM 9974 C CA . LEU C 1 428 ? 158.421 215.923 169.195 1 45.35 380 LEU C CA 1
ATOM 9975 C C . LEU C 1 428 ? 159.059 214.708 168.541 1 47.79 380 LEU C C 1
ATOM 9976 O O . LEU C 1 428 ? 158.377 213.766 168.132 1 48.77 380 LEU C O 1
ATOM 9981 N N . ALA C 1 429 ? 160.392 214.742 168.447 1 45.8 381 ALA C N 1
ATOM 9982 C CA . ALA C 1 429 ? 161.142 213.598 167.943 1 44.44 381 ALA C CA 1
ATOM 9983 C C . ALA C 1 429 ? 162.402 213.331 168.762 1 46.08 381 ALA C C 1
ATOM 9984 O O . ALA C 1 429 ? 163.34 212.71 168.251 1 48.41 381 ALA C O 1
ATOM 9986 N N . SER C 1 430 ? 162.451 213.779 170.017 1 44.2 382 SER C N 1
ATOM 9987 C CA . SER C 1 430 ? 163.636 213.61 170.859 1 44.59 382 SER C CA 1
ATOM 9988 C C . SER C 1 430 ? 163.554 212.255 171.556 1 42.45 382 SER C C 1
ATOM 9989 O O . SER C 1 430 ? 163.242 212.14 172.742 1 43.07 382 SER C O 1
ATOM 9992 N N . TYR C 1 431 ? 163.851 211.206 170.787 1 42.3 383 TYR C N 1
ATOM 9993 C CA . TYR C 1 431 ? 163.785 209.85 171.321 1 37.25 383 TYR C CA 1
ATOM 9994 C C . TYR C 1 431 ? 164.819 209.629 172.418 1 38.54 383 TYR C C 1
ATOM 9995 O O . TYR C 1 431 ? 164.544 208.946 173.409 1 41.06 383 TYR C O 1
ATOM 10004 N N . ASP C 1 432 ? 166.021 210.184 172.252 1 38.24 384 ASP C N 1
ATOM 10005 C CA . ASP C 1 432 ? 167.096 209.919 173.204 1 39.23 384 ASP C CA 1
ATOM 10006 C C . ASP C 1 432 ? 166.789 210.504 174.58 1 37.26 384 ASP C C 1
ATOM 10007 O O . ASP C 1 432 ? 166.993 209.837 175.602 1 38.67 384 ASP C O 1
ATOM 10012 N N . VAL C 1 433 ? 166.299 211.744 174.63 1 37.5 385 VAL C N 1
ATOM 10013 C CA . VAL C 1 433 ? 165.97 212.359 175.914 1 39.03 385 VAL C CA 1
ATOM 10014 C C . VAL C 1 433 ? 164.854 211.584 176.602 1 36.1 385 VAL C C 1
ATOM 10015 O O . VAL C 1 433 ? 164.911 211.321 177.81 1 38.12 385 VAL C O 1
ATOM 10019 N N . CYS C 1 434 ? 163.816 211.221 175.847 1 35.04 386 CYS C N 1
ATOM 10020 C CA . CYS C 1 434 ? 162.721 210.448 176.418 1 37.16 386 CYS C CA 1
ATOM 10021 C C . CYS C 1 434 ? 163.217 209.12 176.97 1 37.01 386 CYS C C 1
ATOM 10022 O O . CYS C 1 434 ? 162.835 208.714 178.075 1 37.44 386 CYS C O 1
ATOM 10025 N N . SER C 1 435 ? 164.066 208.428 176.21 1 35 387 SER C N 1
ATOM 10026 C CA . SER C 1 435 ? 164.58 207.143 176.66 1 35.08 387 SER C CA 1
ATOM 10027 C C . SER C 1 435 ? 165.396 207.299 177.934 1 33.62 387 SER C C 1
ATOM 10028 O O . SER C 1 435 ? 165.272 206.49 178.856 1 34.77 387 SER C O 1
ATOM 10031 N N . ILE C 1 436 ? 166.225 208.34 178.012 1 33.15 388 ILE C N 1
ATOM 10032 C CA . ILE C 1 436 ? 167.034 208.543 179.21 1 33.05 388 ILE C CA 1
ATOM 10033 C C . ILE C 1 436 ? 166.139 208.819 180.413 1 32.74 388 ILE C C 1
ATOM 10034 O O . ILE C 1 436 ? 166.319 208.237 181.491 1 36.52 388 ILE C O 1
ATOM 10039 N N . LEU C 1 437 ? 165.148 209.696 180.243 1 33.72 389 LEU C N 1
ATOM 10040 C CA . LEU C 1 437 ? 164.244 210.003 181.347 1 35.88 389 LEU C CA 1
ATOM 10041 C C . LEU C 1 437 ? 163.54 208.745 181.84 1 36.51 389 LEU C C 1
ATOM 10042 O O . LEU C 1 437 ? 163.542 208.446 183.041 1 39.46 389 LEU C O 1
ATOM 10047 N N . LEU C 1 438 ? 162.944 207.985 180.919 1 35.93 390 LEU C N 1
ATOM 10048 C CA . LEU C 1 438 ? 162.168 206.819 181.321 1 33.79 390 LEU C CA 1
ATOM 10049 C C . LEU C 1 438 ? 163.055 205.731 181.916 1 37.09 390 LEU C C 1
ATOM 10050 O O . LEU C 1 438 ? 162.672 205.089 182.898 1 38.79 390 LEU C O 1
ATOM 10055 N N . GLY C 1 439 ? 164.244 205.509 181.35 1 34.35 391 GLY C N 1
ATOM 10056 C CA . GLY C 1 439 ? 165.134 204.5 181.899 1 34.12 391 GLY C CA 1
ATOM 10057 C C . GLY C 1 439 ? 165.621 204.845 183.293 1 36.45 391 GLY C C 1
ATOM 10058 O O . GLY C 1 439 ? 165.637 203.989 184.186 1 40.15 391 GLY C O 1
ATOM 10059 N N . THR C 1 440 ? 166.02 206.102 183.505 1 36.94 392 THR C N 1
ATOM 10060 C CA . THR C 1 440 ? 166.424 206.519 184.841 1 38.19 392 THR C CA 1
ATOM 10061 C C . THR C 1 440 ? 165.274 206.376 185.828 1 38.04 392 THR C C 1
ATOM 10062 O O . THR C 1 440 ? 165.468 205.907 186.956 1 39.39 392 THR C O 1
ATOM 10066 N N . SER C 1 441 ? 164.066 206.774 185.423 1 36.81 393 SER C N 1
ATOM 10067 C CA . SER C 1 441 ? 162.927 206.661 186.324 1 40.41 393 SER C CA 1
ATOM 10068 C C . SER C 1 441 ? 162.629 205.203 186.651 1 38.18 393 SER C C 1
ATOM 10069 O O . SER C 1 441 ? 162.276 204.879 187.787 1 40.4 393 SER C O 1
ATOM 10072 N N . THR C 1 442 ? 162.768 204.308 185.671 1 34.54 394 THR C N 1
ATOM 10073 C CA . THR C 1 442 ? 162.564 202.887 185.936 1 36.09 394 THR C CA 1
ATOM 10074 C C . THR C 1 442 ? 163.581 202.362 186.942 1 35.64 394 THR C C 1
ATOM 10075 O O . THR C 1 442 ? 163.226 201.628 187.874 1 37.04 394 THR C O 1
ATOM 10079 N N . LEU C 1 443 ? 164.853 202.73 186.769 1 37.17 395 LEU C N 1
ATOM 10080 C CA . LEU C 1 443 ? 165.872 202.306 187.724 1 33.83 395 LEU C CA 1
ATOM 10081 C C . LEU C 1 443 ? 165.552 202.81 189.128 1 36.08 395 LEU C C 1
ATOM 10082 O O . LEU C 1 443 ? 165.636 202.054 190.104 1 38.2 395 LEU C O 1
ATOM 10087 N N . LEU C 1 444 ? 165.166 204.081 189.247 1 36.55 396 LEU C N 1
ATOM 10088 C CA . LEU C 1 444 ? 164.861 204.633 190.563 1 39.57 396 LEU C CA 1
ATOM 10089 C C . LEU C 1 444 ? 163.632 203.973 191.174 1 38.69 396 LEU C C 1
ATOM 10090 O O . LEU C 1 444 ? 163.588 203.737 192.384 1 43.34 396 LEU C O 1
ATOM 10095 N N . VAL C 1 445 ? 162.624 203.668 190.357 1 39.47 397 VAL C N 1
ATOM 10096 C CA . VAL C 1 445 ? 161.431 203 190.864 1 37.64 397 VAL C CA 1
ATOM 10097 C C . VAL C 1 445 ? 161.786 201.623 191.404 1 38.66 397 VAL C C 1
ATOM 10098 O O . VAL C 1 445 ? 161.312 201.217 192.471 1 41.83 397 VAL C O 1
ATOM 10102 N N . TRP C 1 446 ? 162.624 200.88 190.678 1 40.17 398 TRP C N 1
ATOM 10103 C CA . TRP C 1 446 ? 163.047 199.575 191.173 1 40.19 398 TRP C CA 1
ATOM 10104 C C . TRP C 1 446 ? 163.834 199.708 192.471 1 40.45 398 TRP C C 1
ATOM 10105 O O . TRP C 1 446 ? 163.668 198.901 193.391 1 44.08 398 TRP C O 1
ATOM 10116 N N . VAL C 1 447 ? 164.698 200.721 192.565 1 40.3 399 VAL C N 1
ATOM 10117 C CA . VAL C 1 447 ? 165.509 200.884 193.769 1 40.34 399 VAL C CA 1
ATOM 10118 C C . VAL C 1 447 ? 164.658 201.331 194.954 1 42.82 399 VAL C C 1
ATOM 10119 O O . VAL C 1 447 ? 165.006 201.065 196.11 1 46.41 399 VAL C O 1
ATOM 10123 N N . GLY C 1 448 ? 163.541 202.012 194.698 1 47.43 400 GLY C N 1
ATOM 10124 C CA . GLY C 1 448 ? 162.778 202.632 195.766 1 43.31 400 GLY C CA 1
ATOM 10125 C C . GLY C 1 448 ? 162.192 201.671 196.782 1 48.71 400 GLY C C 1
ATOM 10126 O O . GLY C 1 448 ? 161.926 202.08 197.916 1 54.23 400 GLY C O 1
ATOM 10127 N N . VAL C 1 449 ? 161.978 200.407 196.412 1 47.91 401 VAL C N 1
ATOM 10128 C CA . VAL C 1 449 ? 161.322 199.477 197.329 1 50.12 401 VAL C CA 1
ATOM 10129 C C . VAL C 1 449 ? 162.223 199.02 198.466 1 52.19 401 VAL C C 1
ATOM 10130 O O . VAL C 1 449 ? 161.729 198.422 199.426 1 55.66 401 VAL C O 1
ATOM 10134 N N . ILE C 1 450 ? 163.53 199.284 198.388 1 52.44 402 ILE C N 1
ATOM 10135 C CA . ILE C 1 450 ? 164.429 198.97 199.493 1 50.96 402 ILE C CA 1
ATOM 10136 C C . ILE C 1 450 ? 164.073 199.773 200.738 1 53.56 402 ILE C C 1
ATOM 10137 O O . ILE C 1 450 ? 164.478 199.413 201.853 1 55.97 402 ILE C O 1
ATOM 10142 N N . ARG C 1 451 ? 163.326 200.866 200.57 1 55.24 403 ARG C N 1
ATOM 10143 C CA . ARG C 1 451 ? 162.87 201.651 201.711 1 55.2 403 ARG C CA 1
ATOM 10144 C C . ARG C 1 451 ? 162.142 200.78 202.722 1 58.28 403 ARG C C 1
ATOM 10145 O O . ARG C 1 451 ? 162.264 200.986 203.934 1 62.42 403 ARG C O 1
ATOM 10153 N N . TYR C 1 452 ? 161.371 199.806 202.244 1 56.8 404 TYR C N 1
ATOM 10154 C CA . TYR C 1 452 ? 160.595 198.961 203.138 1 60.18 404 TYR C CA 1
ATOM 10155 C C . TYR C 1 452 ? 161.409 197.811 203.708 1 62.46 404 TYR C C 1
ATOM 10156 O O . TYR C 1 452 ? 161.056 197.288 204.769 1 65.91 404 TYR C O 1
ATOM 10165 N N . LEU C 1 453 ? 162.486 197.411 203.036 1 62.13 405 LEU C N 1
ATOM 10166 C CA . LEU C 1 453 ? 163.412 196.454 203.621 1 63.21 405 LEU C CA 1
ATOM 10167 C C . LEU C 1 453 ? 164.302 197.089 204.679 1 62.93 405 LEU C C 1
ATOM 10168 O O . LEU C 1 453 ? 164.868 196.368 205.505 1 63.94 405 LEU C O 1
ATOM 10173 N N . THR C 1 454 ? 164.434 198.417 204.673 1 62.41 406 THR C N 1
ATOM 10174 C CA . THR C 1 454 ? 165.288 199.068 205.666 1 63.91 406 THR C CA 1
ATOM 10175 C C . THR C 1 454 ? 164.832 198.809 207.099 1 65.64 406 THR C C 1
ATOM 10176 O O . THR C 1 454 ? 165.631 198.975 208.027 1 65.91 406 THR C O 1
ATOM 10180 N N . PHE C 1 455 ? 163.576 198.415 207.309 1 66.53 407 PHE C N 1
ATOM 10181 C CA . PHE C 1 455 ? 163.074 198.249 208.669 1 66.01 407 PHE C CA 1
ATOM 10182 C C . PHE C 1 455 ? 163.617 196.999 209.348 1 68.02 407 PHE C C 1
ATOM 10183 O O . PHE C 1 455 ? 163.602 196.928 210.582 1 68.04 407 PHE C O 1
ATOM 10191 N N . PHE C 1 456 ? 164.097 196.023 208.585 1 67.94 408 PHE C N 1
ATOM 10192 C CA . PHE C 1 456 ? 164.496 194.726 209.113 1 64.14 408 PHE C CA 1
ATOM 10193 C C . PHE C 1 456 ? 166.001 194.561 208.959 1 66.5 408 PHE C C 1
ATOM 10194 O O . PHE C 1 456 ? 166.522 194.592 207.839 1 69.04 408 PHE C O 1
ATOM 10202 N N . HIS C 1 457 ? 166.691 194.372 210.087 1 63.54 409 HIS C N 1
ATOM 10203 C CA . HIS C 1 457 ? 168.151 194.364 210.08 1 67.42 409 HIS C CA 1
ATOM 10204 C C . HIS C 1 457 ? 168.7 193.248 209.202 1 67.27 409 HIS C C 1
ATOM 10205 O O . HIS C 1 457 ? 169.671 193.448 208.464 1 65 409 HIS C O 1
ATOM 10212 N N . ASN C 1 458 ? 168.095 192.063 209.269 1 66.12 410 ASN C N 1
ATOM 10213 C CA . ASN C 1 458 ? 168.586 190.938 208.486 1 64.54 410 ASN C CA 1
ATOM 10214 C C . ASN C 1 458 ? 168.519 191.203 206.988 1 63.86 410 ASN C C 1
ATOM 10215 O O . ASN C 1 458 ? 169.216 190.53 206.221 1 62.37 410 ASN C O 1
ATOM 10220 N N . TYR C 1 459 ? 167.704 192.164 206.554 1 62.36 411 TYR C N 1
ATOM 10221 C CA . TYR C 1 459 ? 167.582 192.515 205.146 1 61.07 411 TYR C CA 1
ATOM 10222 C C . TYR C 1 459 ? 168.2 193.865 204.81 1 61.42 411 TYR C C 1
ATOM 10223 O O . TYR C 1 459 ? 168.134 194.285 203.651 1 63.08 411 TYR C O 1
ATOM 10232 N N . ASN C 1 460 ? 168.8 194.551 205.781 1 63.74 412 ASN C N 1
ATOM 10233 C CA . ASN C 1 460 ? 169.26 195.923 205.609 1 64.05 412 ASN C CA 1
ATOM 10234 C C . ASN C 1 460 ? 170.781 196.042 205.707 1 62.14 412 ASN C C 1
ATOM 10235 O O . ASN C 1 460 ? 171.304 197.093 206.08 1 61.62 412 ASN C O 1
ATOM 10240 N N . ILE C 1 461 ? 171.506 194.974 205.368 1 61.28 413 ILE C N 1
ATOM 10241 C CA . ILE C 1 461 ? 172.959 194.977 205.532 1 58.16 413 ILE C CA 1
ATOM 10242 C C . ILE C 1 461 ? 173.6 196.005 204.607 1 55.34 413 ILE C C 1
ATOM 10243 O O . ILE C 1 461 ? 174.472 196.776 205.02 1 54.23 413 ILE C O 1
ATOM 10248 N N . LEU C 1 462 ? 173.173 196.035 203.344 1 56.65 414 LEU C N 1
ATOM 10249 C CA . LEU C 1 462 ? 173.825 196.895 202.36 1 53.74 414 LEU C CA 1
ATOM 10250 C C . LEU C 1 462 ? 173.687 198.368 202.73 1 53.96 414 LEU C C 1
ATOM 10251 O O . LEU C 1 462 ? 174.681 199.102 202.785 1 54.88 414 LEU C O 1
ATOM 10256 N N . ILE C 1 463 ? 172.459 198.819 202.986 1 53.9 415 ILE C N 1
ATOM 10257 C CA . ILE C 1 463 ? 172.233 200.226 203.3 1 56.12 415 ILE C CA 1
ATOM 10258 C C . ILE C 1 463 ? 172.865 200.584 204.637 1 55.39 415 ILE C C 1
ATOM 10259 O O . ILE C 1 463 ? 173.489 201.643 204.782 1 56.88 415 ILE C O 1
ATOM 10264 N N . ALA C 1 464 ? 172.705 199.716 205.638 1 52.52 416 ALA C N 1
ATOM 10265 C CA . ALA C 1 464 ? 173.266 199.998 206.953 1 51.66 416 ALA C CA 1
ATOM 10266 C C . ALA C 1 464 ? 174.779 200.134 206.884 1 54.69 416 ALA C C 1
ATOM 10267 O O . ALA C 1 464 ? 175.363 200.996 207.549 1 56.13 416 ALA C O 1
ATOM 10269 N N . THR C 1 465 ? 175.433 199.288 206.085 1 54.41 417 THR C N 1
ATOM 10270 C CA . THR C 1 465 ? 176.884 199.366 205.961 1 55.07 417 THR C CA 1
ATOM 10271 C C . THR C 1 465 ? 177.306 200.593 205.164 1 52.53 417 THR C C 1
ATOM 10272 O O . THR C 1 465 ? 178.283 201.26 205.522 1 53.15 417 THR C O 1
ATOM 10276 N N . LEU C 1 466 ? 176.596 200.899 204.076 1 49.15 418 LEU C N 1
ATOM 10277 C CA . LEU C 1 466 ? 176.948 202.069 203.282 1 49.89 418 LEU C CA 1
ATOM 10278 C C . LEU C 1 466 ? 176.836 203.343 204.108 1 54.07 418 LEU C C 1
ATOM 10279 O O . LEU C 1 466 ? 177.68 204.239 203.997 1 55.52 418 LEU C O 1
ATOM 10284 N N . ARG C 1 467 ? 175.803 203.442 204.949 1 56 419 ARG C N 1
ATOM 10285 C CA . ARG C 1 467 ? 175.638 204.639 205.765 1 53.11 419 ARG C CA 1
ATOM 10286 C C . ARG C 1 467 ? 176.847 204.876 206.661 1 51.38 419 ARG C C 1
ATOM 10287 O O . ARG C 1 467 ? 177.218 206.028 206.908 1 55.57 419 ARG C O 1
ATOM 10295 N N . VAL C 1 468 ? 177.472 203.809 207.155 1 50.61 420 VAL C N 1
ATOM 10296 C CA . VAL C 1 468 ? 178.625 203.973 208.033 1 51.36 420 VAL C CA 1
ATOM 10297 C C . VAL C 1 468 ? 179.911 204.148 207.233 1 51.26 420 VAL C C 1
ATOM 10298 O O . VAL C 1 468 ? 180.841 204.819 207.69 1 51.34 420 VAL C O 1
ATOM 10302 N N . ALA C 1 469 ? 179.99 203.556 206.042 1 51.05 421 ALA C N 1
ATOM 10303 C CA . ALA C 1 469 ? 181.24 203.557 205.293 1 45.78 421 ALA C CA 1
ATOM 10304 C C . ALA C 1 469 ? 181.427 204.815 204.455 1 47.93 421 ALA C C 1
ATOM 10305 O O . ALA C 1 469 ? 182.566 205.232 204.229 1 48.78 421 ALA C O 1
ATOM 10307 N N . LEU C 1 470 ? 180.338 205.436 204.003 1 51.03 422 LEU C N 1
ATOM 10308 C CA . LEU C 1 470 ? 180.452 206.46 202.968 1 52.63 422 LEU C CA 1
ATOM 10309 C C . LEU C 1 470 ? 181.362 207.626 203.341 1 50.06 422 LEU C C 1
ATOM 10310 O O . LEU C 1 470 ? 182.153 208.049 202.482 1 52.43 422 LEU C O 1
ATOM 10315 N N . PRO C 1 471 ? 181.294 208.203 204.543 1 49.07 423 PRO C N 1
ATOM 10316 C CA . PRO C 1 471 ? 182.158 209.367 204.832 1 50.23 423 PRO C CA 1
ATOM 10317 C C . PRO C 1 471 ? 183.646 209.063 204.725 1 48.62 423 PRO C C 1
ATOM 10318 O O . PRO C 1 471 ? 184.401 209.831 204.106 1 51.14 423 PRO C O 1
ATOM 10322 N N . SER C 1 472 ? 184.092 207.958 205.321 1 50.18 424 SER C N 1
ATOM 10323 C CA . SER C 1 472 ? 185.5 207.595 205.231 1 49.24 424 SER C CA 1
ATOM 10324 C C . SER C 1 472 ? 185.89 207.249 203.801 1 45.72 424 SER C C 1
ATOM 10325 O O . SER C 1 472 ? 187.014 207.54 203.381 1 51.33 424 SER C O 1
ATOM 10328 N N . VAL C 1 473 ? 184.972 206.662 203.033 1 44.5 425 VAL C N 1
ATOM 10329 C CA . VAL C 1 473 ? 185.245 206.391 201.625 1 46.58 425 VAL C CA 1
ATOM 10330 C C . VAL C 1 473 ? 185.461 207.694 200.864 1 47.03 425 VAL C C 1
ATOM 10331 O O . VAL C 1 473 ? 186.363 207.797 200.027 1 47.89 425 VAL C O 1
ATOM 10335 N N . MET C 1 474 ? 184.63 208.704 201.13 1 48.59 426 MET C N 1
ATOM 10336 C CA . MET C 1 474 ? 184.789 209.99 200.458 1 51.79 426 MET C CA 1
ATOM 10337 C C . MET C 1 474 ? 186.118 210.641 200.821 1 48.92 426 MET C C 1
ATOM 10338 O O . MET C 1 474 ? 186.82 211.181 199.953 1 52.76 426 MET C O 1
ATOM 10343 N N . ARG C 1 475 ? 186.486 210.591 202.101 1 47.15 427 ARG C N 1
ATOM 10344 C CA . ARG C 1 475 ? 187.768 211.158 202.509 1 49.11 427 ARG C CA 1
ATOM 10345 C C . ARG C 1 475 ? 188.933 210.427 201.847 1 50.02 427 ARG C C 1
ATOM 10346 O O . ARG C 1 475 ? 189.922 211.053 201.45 1 53.44 427 ARG C O 1
ATOM 10354 N N . PHE C 1 476 ? 188.838 209.102 201.727 1 46.46 428 PHE C N 1
ATOM 10355 C CA . PHE C 1 476 ? 189.86 208.325 201.028 1 44.34 428 PHE C CA 1
ATOM 10356 C C . PHE C 1 476 ? 189.946 208.724 199.556 1 45.49 428 PHE C C 1
ATOM 10357 O O . PHE C 1 476 ? 191.044 208.874 198.995 1 47.08 428 PHE C O 1
ATOM 10365 N N . CYS C 1 477 ? 188.792 208.903 198.916 1 47.47 429 CYS C N 1
ATOM 10366 C CA . CYS C 1 477 ? 188.771 209.306 197.517 1 49.11 429 CYS C CA 1
ATOM 10367 C C . CYS C 1 477 ? 189.409 210.673 197.325 1 51.17 429 CYS C C 1
ATOM 10368 O O . CYS C 1 477 ? 190.004 210.933 196.276 1 50.55 429 CYS C O 1
ATOM 10371 N N . CYS C 1 478 ? 189.294 211.557 198.318 1 54.59 430 CYS C N 1
ATOM 10372 C CA . CYS C 1 478 ? 189.947 212.861 198.21 1 51.39 430 CYS C CA 1
ATOM 10373 C C . CYS C 1 478 ? 191.428 212.704 197.884 1 51.84 430 CYS C C 1
ATOM 10374 O O . CYS C 1 478 ? 191.957 213.377 196.994 1 52.14 430 CYS C O 1
ATOM 10377 N N . CYS C 1 479 ? 192.114 211.816 198.603 1 51.23 431 CYS C N 1
ATOM 10378 C CA . CYS C 1 479 ? 193.54 211.619 198.376 1 46.17 431 CYS C CA 1
ATOM 10379 C C . CYS C 1 479 ? 193.808 210.799 197.119 1 43.31 431 CYS C C 1
ATOM 10380 O O . CYS C 1 479 ? 194.785 211.054 196.409 1 43.7 431 CYS C O 1
ATOM 10383 N N . VAL C 1 480 ? 192.962 209.809 196.827 1 42.97 432 VAL C N 1
ATOM 10384 C CA . VAL C 1 480 ? 193.236 208.952 195.672 1 39.5 432 VAL C CA 1
ATOM 10385 C C . VAL C 1 480 ? 193.032 209.698 194.352 1 38.28 432 VAL C C 1
ATOM 10386 O O . VAL C 1 480 ? 193.698 209.397 193.348 1 38.5 432 VAL C O 1
ATOM 10390 N N . ALA C 1 481 ? 192.113 210.667 194.322 1 38.07 433 ALA C N 1
ATOM 10391 C CA . ALA C 1 481 ? 191.716 211.28 193.06 1 37.58 433 ALA C CA 1
ATOM 10392 C C . ALA C 1 481 ? 192.849 212.081 192.43 1 36.92 433 ALA C C 1
ATOM 10393 O O . ALA C 1 481 ? 192.969 212.121 191.204 1 35.45 433 ALA C O 1
ATOM 10395 N N . VAL C 1 482 ? 193.68 212.743 193.238 1 37.85 434 VAL C N 1
ATOM 10396 C CA . VAL C 1 482 ? 194.753 213.545 192.657 1 36.84 434 VAL C CA 1
ATOM 10397 C C . VAL C 1 482 ? 195.788 212.647 191.991 1 35.46 434 VAL C C 1
ATOM 10398 O O . VAL C 1 482 ? 196.296 212.963 190.909 1 36.33 434 VAL C O 1
ATOM 10402 N N . ILE C 1 483 ? 196.103 211.507 192.61 1 33.12 435 ILE C N 1
ATOM 10403 C CA . ILE C 1 483 ? 197.004 210.544 191.981 1 33.64 435 ILE C CA 1
ATOM 10404 C C . ILE C 1 483 ? 196.397 210.034 190.68 1 30.79 435 ILE C C 1
ATOM 10405 O O . ILE C 1 483 ? 197.072 209.947 189.643 1 30.37 435 ILE C O 1
ATOM 10410 N N . TYR C 1 484 ? 195.109 209.689 190.72 1 31.88 436 TYR C N 1
ATOM 10411 C CA . TYR C 1 484 ? 194.452 209.169 189.527 1 30.48 436 TYR C CA 1
ATOM 10412 C C . TYR C 1 484 ? 194.482 210.191 188.395 1 32.02 436 TYR C C 1
ATOM 10413 O O . TYR C 1 484 ? 194.758 209.843 187.243 1 31.55 436 TYR C O 1
ATOM 10422 N N . LEU C 1 485 ? 194.216 211.459 188.709 1 31.78 437 LEU C N 1
ATOM 10423 C CA . LEU C 1 485 ? 194.207 212.497 187.683 1 33.56 437 LEU C CA 1
ATOM 10424 C C . LEU C 1 485 ? 195.608 212.763 187.146 1 33.7 437 LEU C C 1
ATOM 10425 O O . LEU C 1 485 ? 195.78 213.013 185.946 1 34.06 437 LEU C O 1
ATOM 10430 N N . GLY C 1 486 ? 196.618 212.741 188.017 1 30.18 438 GLY C N 1
ATOM 10431 C CA . GLY C 1 486 ? 197.981 212.871 187.537 1 32.84 438 GLY C CA 1
ATOM 10432 C C . GLY C 1 486 ? 198.327 211.792 186.533 1 30.2 438 GLY C C 1
ATOM 10433 O O . GLY C 1 486 ? 198.876 212.07 185.461 1 36.14 438 GLY C O 1
ATOM 10434 N N . TYR C 1 487 ? 197.982 210.544 186.855 1 31.07 439 TYR C N 1
ATOM 10435 C CA . TYR C 1 487 ? 198.224 209.458 185.912 1 30.03 439 TYR C CA 1
ATOM 10436 C C . TYR C 1 487 ? 197.433 209.659 184.626 1 28.8 439 TYR C C 1
ATOM 10437 O O . TYR C 1 487 ? 197.948 209.412 183.531 1 30.89 439 TYR C O 1
ATOM 10446 N N . CYS C 1 488 ? 196.181 210.107 184.735 1 29.29 440 CYS C N 1
ATOM 10447 C CA . CYS C 1 488 ? 195.365 210.319 183.544 1 28.66 440 CYS C CA 1
ATOM 10448 C C . CYS C 1 488 ? 196.018 211.324 182.603 1 30.29 440 CYS C C 1
ATOM 10449 O O . CYS C 1 488 ? 196.178 211.056 181.408 1 32.16 440 CYS C O 1
ATOM 10452 N N . PHE C 1 489 ? 196.405 212.488 183.126 1 32.31 441 PHE C N 1
ATOM 10453 C CA . PHE C 1 489 ? 196.994 213.519 182.275 1 32.51 441 PHE C CA 1
ATOM 10454 C C . PHE C 1 489 ? 198.325 213.06 181.691 1 32.25 441 PHE C C 1
ATOM 10455 O O . PHE C 1 489 ? 198.582 213.23 180.488 1 31.52 441 PHE C O 1
ATOM 10463 N N . CYS C 1 490 ? 199.183 212.463 182.525 1 31.18 442 CYS C N 1
ATOM 10464 C CA . CYS C 1 490 ? 200.473 211.993 182.036 1 31.3 442 CYS C CA 1
ATOM 10465 C C . CYS C 1 490 ? 200.296 210.982 180.911 1 32.81 442 CYS C C 1
ATOM 10466 O O . CYS C 1 490 ? 200.922 211.101 179.852 1 37.3 442 CYS C O 1
ATOM 10469 N N . GLY C 1 491 ? 199.449 209.974 181.122 1 32.99 443 GLY C N 1
ATOM 10470 C CA . GLY C 1 491 ? 199.243 208.972 180.093 1 30.95 443 GLY C CA 1
ATOM 10471 C C . GLY C 1 491 ? 198.638 209.555 178.834 1 31.24 443 GLY C C 1
ATOM 10472 O O . GLY C 1 491 ? 199.085 209.255 177.726 1 35.87 443 GLY C O 1
ATOM 10473 N N . TRP C 1 492 ? 197.638 210.424 178.987 1 32.72 444 TRP C N 1
ATOM 10474 C CA . TRP C 1 492 ? 196.984 211.013 177.828 1 30.42 444 TRP C CA 1
ATOM 10475 C C . TRP C 1 492 ? 197.979 211.763 176.955 1 32.59 444 TRP C C 1
ATOM 10476 O O . TRP C 1 492 ? 197.963 211.622 175.728 1 35.66 444 TRP C O 1
ATOM 10487 N N . ILE C 1 493 ? 198.86 212.557 177.561 1 33.1 445 ILE C N 1
ATOM 10488 C CA . ILE C 1 493 ? 199.728 213.39 176.736 1 32.29 445 ILE C CA 1
ATOM 10489 C C . ILE C 1 493 ? 200.951 212.615 176.251 1 32.64 445 ILE C C 1
ATOM 10490 O O . ILE C 1 493 ? 201.355 212.751 175.093 1 34.79 445 ILE C O 1
ATOM 10495 N N . VAL C 1 494 ? 201.561 211.789 177.102 1 32.22 446 VAL C N 1
ATOM 10496 C CA . VAL C 1 494 ? 202.795 211.121 176.704 1 33.73 446 VAL C CA 1
ATOM 10497 C C . VAL C 1 494 ? 202.511 209.911 175.818 1 33.77 446 VAL C C 1
ATOM 10498 O O . VAL C 1 494 ? 203.173 209.717 174.795 1 35.22 446 VAL C O 1
ATOM 10502 N N . LEU C 1 495 ? 201.535 209.078 176.184 1 34.78 447 LEU C N 1
ATOM 10503 C CA . LEU C 1 495 ? 201.296 207.827 175.477 1 35.83 447 LEU C CA 1
ATOM 10504 C C . LEU C 1 495 ? 200.233 207.925 174.393 1 35.77 447 LEU C C 1
ATOM 10505 O O . LEU C 1 495 ? 200.193 207.059 173.516 1 35.58 447 LEU C O 1
ATOM 10510 N N . GLY C 1 496 ? 199.385 208.962 174.416 1 36.32 448 GLY C N 1
ATOM 10511 C CA . GLY C 1 496 ? 198.29 209.072 173.482 1 35.13 448 GLY C CA 1
ATOM 10512 C C . GLY C 1 496 ? 198.673 209.004 172.022 1 37.38 448 GLY C C 1
ATOM 10513 O O . GLY C 1 496 ? 197.996 208.32 171.246 1 40.19 448 GLY C O 1
ATOM 10514 N N . PRO C 1 497 ? 199.734 209.688 171.591 1 39.11 449 PRO C N 1
ATOM 10515 C CA . PRO C 1 497 ? 200.141 209.585 170.18 1 37.98 449 PRO C CA 1
ATOM 10516 C C . PRO C 1 497 ? 200.559 208.185 169.76 1 38.13 449 PRO C C 1
ATOM 10517 O O . PRO C 1 497 ? 200.52 207.88 168.564 1 40.04 449 PRO C O 1
ATOM 10521 N N . TYR C 1 498 ? 200.948 207.32 170.699 1 37.37 450 TYR C N 1
ATOM 10522 C CA . TYR C 1 498 ? 201.46 205.997 170.373 1 38.46 450 TYR C CA 1
ATOM 10523 C C . TYR C 1 498 ? 200.507 204.858 170.699 1 38.46 450 TYR C C 1
ATOM 10524 O O . TYR C 1 498 ? 200.656 203.776 170.127 1 46.85 450 TYR C O 1
ATOM 10533 N N . HIS C 1 499 ? 199.546 205.065 171.594 1 36.86 451 HIS C N 1
ATOM 10534 C CA . HIS C 1 499 ? 198.747 203.987 172.161 1 36.54 451 HIS C CA 1
ATOM 10535 C C . HIS C 1 499 ? 197.282 204.229 171.825 1 36.88 451 HIS C C 1
ATOM 10536 O O . HIS C 1 499 ? 196.731 205.281 172.163 1 39.01 451 HIS C O 1
ATOM 10543 N N . VAL C 1 500 ? 196.651 203.246 171.177 1 36.49 452 VAL C N 1
ATOM 10544 C CA . VAL C 1 500 ? 195.275 203.409 170.712 1 37.38 452 VAL C CA 1
ATOM 10545 C C . VAL C 1 500 ? 194.309 203.613 171.872 1 36.44 452 VAL C C 1
ATOM 10546 O O . VAL C 1 500 ? 193.237 204.2 171.696 1 38.88 452 VAL C O 1
ATOM 10550 N N . LYS C 1 501 ? 194.653 203.131 173.063 1 35.11 453 LYS C N 1
ATOM 10551 C CA . LYS C 1 501 ? 193.778 203.239 174.223 1 34.16 453 LYS C CA 1
ATOM 10552 C C . LYS C 1 501 ? 193.989 204.52 175.019 1 35.22 453 LYS C C 1
ATOM 10553 O O . LYS C 1 501 ? 193.351 204.694 176.059 1 37.84 453 LYS C O 1
ATOM 10559 N N . PHE C 1 502 ? 194.868 205.414 174.568 1 38.6 454 PHE C N 1
ATOM 10560 C CA . PHE C 1 502 ? 195.16 206.651 175.283 1 34.86 454 PHE C CA 1
ATOM 10561 C C . PHE C 1 502 ? 194.88 207.886 174.431 1 36.72 454 PHE C C 1
ATOM 10562 O O . PHE C 1 502 ? 195.385 208.969 174.734 1 37.86 454 PHE C O 1
ATOM 10570 N N . ARG C 1 503 ? 194.073 207.747 173.378 1 37.08 455 ARG C N 1
ATOM 10571 C CA . ARG C 1 503 ? 193.893 208.847 172.434 1 39.57 455 ARG C CA 1
ATOM 10572 C C . ARG C 1 503 ? 193.25 210.058 173.096 1 39.42 455 ARG C C 1
ATOM 10573 O O . ARG C 1 503 ? 193.649 211.198 172.837 1 45.74 455 ARG C O 1
ATOM 10581 N N . SER C 1 504 ? 192.254 209.836 173.946 1 41.49 456 SER C N 1
ATOM 10582 C CA . SER C 1 504 ? 191.476 210.911 174.538 1 39.83 456 SER C CA 1
ATOM 10583 C C . SER C 1 504 ? 191.417 210.729 176.047 1 38.49 456 SER C C 1
ATOM 10584 O O . SER C 1 504 ? 191.635 209.636 176.571 1 43.07 456 SER C O 1
ATOM 10587 N N . LEU C 1 505 ? 191.125 211.827 176.744 1 36.49 457 LEU C N 1
ATOM 10588 C CA . LEU C 1 505 ? 191.105 211.796 178.202 1 39.54 457 LEU C CA 1
ATOM 10589 C C . LEU C 1 505 ? 190.045 210.834 178.73 1 39.73 457 LEU C C 1
ATOM 10590 O O . LEU C 1 505 ? 190.297 210.086 179.681 1 39.69 457 LEU C O 1
ATOM 10595 N N . SER C 1 506 ? 188.849 210.845 178.137 1 39.15 458 SER C N 1
ATOM 10596 C CA . SER C 1 506 ? 187.815 209.906 178.562 1 40.96 458 SER C CA 1
ATOM 10597 C C . SER C 1 506 ? 188.246 208.467 178.301 1 36.91 458 SER C C 1
ATOM 10598 O O . SER C 1 506 ? 188.029 207.579 179.135 1 36.12 458 SER C O 1
ATOM 10601 N N . MET C 1 507 ? 188.875 208.225 177.153 1 32.97 459 MET C N 1
ATOM 10602 C CA . MET C 1 507 ? 189.375 206.892 176.846 1 35.25 459 MET C CA 1
ATOM 10603 C C . MET C 1 507 ? 190.488 206.489 177.81 1 33.85 459 MET C C 1
ATOM 10604 O O . MET C 1 507 ? 190.572 205.325 178.215 1 34.14 459 MET C O 1
ATOM 10609 N N . VAL C 1 508 ? 191.344 207.438 178.197 1 30.52 460 VAL C N 1
ATOM 10610 C CA . VAL C 1 508 ? 192.388 207.147 179.179 1 30.79 460 VAL C CA 1
ATOM 10611 C C . VAL C 1 508 ? 191.767 206.764 180.515 1 31.88 460 VAL C C 1
ATOM 10612 O O . VAL C 1 508 ? 192.22 205.826 181.182 1 32.53 460 VAL C O 1
ATOM 10616 N N . SER C 1 509 ? 190.742 207.502 180.941 1 35.1 461 SER C N 1
ATOM 10617 C CA . SER C 1 509 ? 190.074 207.167 182.192 1 35.79 461 SER C CA 1
ATOM 10618 C C . SER C 1 509 ? 189.465 205.774 182.124 1 31.84 461 SER C C 1
ATOM 10619 O O . SER C 1 509 ? 189.569 204.997 183.078 1 33.82 461 SER C O 1
ATOM 10622 N N . GLU C 1 510 ? 188.835 205.438 180.997 1 29.97 462 GLU C N 1
ATOM 10623 C CA . GLU C 1 510 ? 188.285 204.097 180.837 1 31 462 GLU C CA 1
ATOM 10624 C C . GLU C 1 510 ? 189.378 203.039 180.931 1 30.49 462 GLU C C 1
ATOM 10625 O O . GLU C 1 510 ? 189.213 202.023 181.616 1 31.95 462 GLU C O 1
ATOM 10631 N N . CYS C 1 511 ? 190.508 203.266 180.257 1 32.44 463 CYS C N 1
ATOM 10632 C CA . CYS C 1 511 ? 191.587 202.284 180.26 1 28.55 463 CYS C CA 1
ATOM 10633 C C . CYS C 1 511 ? 192.143 202.082 181.665 1 30.81 463 CYS C C 1
ATOM 10634 O O . CYS C 1 511 ? 192.352 200.947 182.103 1 31.06 463 CYS C O 1
ATOM 10637 N N . LEU C 1 512 ? 192.379 203.174 182.392 1 29.7 464 LEU C N 1
ATOM 10638 C CA . LEU C 1 512 ? 192.942 203.053 183.732 1 29.84 464 LEU C CA 1
ATOM 10639 C C . LEU C 1 512 ? 191.951 202.408 184.694 1 29.92 464 LEU C C 1
ATOM 10640 O O . LEU C 1 512 ? 192.331 201.559 185.511 1 30.51 464 LEU C O 1
ATOM 10645 N N . PHE C 1 513 ? 190.674 202.787 184.605 1 30.57 465 PHE C N 1
ATOM 10646 C CA . PHE C 1 513 ? 189.659 202.175 185.453 1 30.72 465 PHE C CA 1
ATOM 10647 C C . PHE C 1 513 ? 189.561 200.677 185.191 1 29.84 465 PHE C C 1
ATOM 10648 O O . PHE C 1 513 ? 189.444 199.883 186.13 1 32.57 465 PHE C O 1
ATOM 10656 N N . SER C 1 514 ? 189.618 200.27 183.921 1 28.9 466 SER C N 1
ATOM 10657 C CA . SER C 1 514 ? 189.593 198.847 183.602 1 29.04 466 SER C CA 1
ATOM 10658 C C . SER C 1 514 ? 190.845 198.141 184.11 1 30.01 466 SER C C 1
ATOM 10659 O O . SER C 1 514 ? 190.765 197.012 184.604 1 35.4 466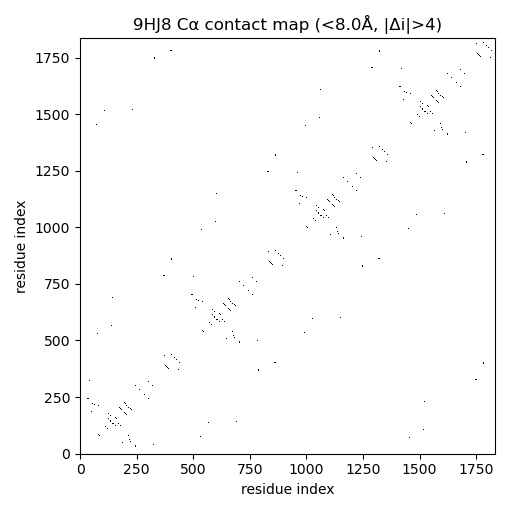 SER C O 1
ATOM 10662 N N . LEU C 1 515 ? 192.008 198.788 184.001 1 29.31 467 LEU C N 1
ATOM 10663 C CA . LEU C 1 515 ? 193.24 198.182 184.496 1 30.17 467 LEU C CA 1
ATOM 10664 C C . LEU C 1 515 ? 193.178 197.955 185.999 1 29.9 467 LEU C C 1
ATOM 10665 O O . LEU C 1 515 ? 193.663 196.935 186.499 1 29.98 467 LEU C O 1
ATOM 10670 N N . ILE C 1 516 ? 192.591 198.898 186.738 1 30.95 468 ILE C N 1
ATOM 10671 C CA . ILE C 1 516 ? 192.448 198.721 188.18 1 29.4 468 ILE C CA 1
ATOM 10672 C C . ILE C 1 516 ? 191.679 197.442 188.48 1 31.5 468 ILE C C 1
ATOM 10673 O O . ILE C 1 516 ? 191.977 196.731 189.446 1 36.72 468 ILE C O 1
ATOM 10678 N N . ASN C 1 517 ? 190.683 197.13 187.66 1 32.71 469 ASN C N 1
ATOM 10679 C CA . ASN C 1 517 ? 189.861 195.946 187.839 1 31.12 469 ASN C CA 1
ATOM 10680 C C . ASN C 1 517 ? 190.456 194.713 187.171 1 33.24 469 ASN C C 1
ATOM 10681 O O . ASN C 1 517 ? 189.776 193.689 187.076 1 39.65 469 ASN C O 1
ATOM 10686 N N . GLY C 1 518 ? 191.701 194.792 186.706 1 34.69 470 GLY C N 1
ATOM 10687 C CA . GLY C 1 518 ? 192.387 193.654 186.135 1 30.24 470 GLY C CA 1
ATOM 10688 C C . GLY C 1 518 ? 192.072 193.361 184.687 1 33.63 470 GLY C C 1
ATOM 10689 O O . GLY C 1 518 ? 192.492 192.315 184.184 1 41.13 470 GLY C O 1
ATOM 10690 N N . ASP C 1 519 ? 191.367 194.248 183.995 1 32.64 471 ASP C N 1
ATOM 10691 C CA . ASP C 1 519 ? 190.827 193.963 182.672 1 30.89 471 ASP C CA 1
ATOM 10692 C C . ASP C 1 519 ? 191.734 194.513 181.579 1 33.74 471 ASP C C 1
ATOM 10693 O O . ASP C 1 519 ? 192.164 195.669 181.643 1 34.8 471 ASP C O 1
ATOM 10698 N N . ASP C 1 520 ? 192.016 193.678 180.577 1 33.11 472 ASP C N 1
ATOM 10699 C CA . ASP C 1 520 ? 192.669 194.098 179.339 1 34.93 472 ASP C CA 1
ATOM 10700 C C . ASP C 1 520 ? 194.143 194.449 179.55 1 32.16 472 ASP C C 1
ATOM 10701 O O . ASP C 1 520 ? 194.705 195.259 178.814 1 35.95 472 ASP C O 1
ATOM 10706 N N . MET C 1 521 ? 194.779 193.838 180.552 1 31.59 473 MET C N 1
ATOM 10707 C CA . MET C 1 521 ? 196.139 194.217 180.928 1 31.09 473 MET C CA 1
ATOM 10708 C C . MET C 1 521 ? 197.148 193.896 179.829 1 30.52 473 MET C C 1
ATOM 10709 O O . MET C 1 521 ? 197.927 194.765 179.408 1 34.17 473 MET C O 1
ATOM 10714 N N . PHE C 1 522 ? 197.158 192.648 179.354 1 30.72 474 PHE C N 1
ATOM 10715 C CA . PHE C 1 522 ? 198.223 192.234 178.448 1 31.34 474 PHE C CA 1
ATOM 10716 C C . PHE C 1 522 ? 198.141 192.973 177.123 1 32.8 474 PHE C C 1
ATOM 10717 O O . PHE C 1 522 ? 199.172 193.299 176.535 1 35.18 474 PHE C O 1
ATOM 10725 N N . VAL C 1 523 ? 196.931 193.227 176.623 1 34 475 VAL C N 1
ATOM 10726 C CA . VAL C 1 523 ? 196.811 193.965 175.37 1 35.75 475 VAL C CA 1
ATOM 10727 C C . VAL C 1 523 ? 197.294 195.398 175.551 1 34.2 475 VAL C C 1
ATOM 10728 O O . VAL C 1 523 ? 197.889 195.98 174.635 1 34.59 475 VAL C O 1
ATOM 10732 N N . THR C 1 524 ? 197.06 195.987 176.725 1 33.71 476 THR C N 1
ATOM 10733 C CA . THR C 1 524 ? 197.601 197.312 177.008 1 32.82 476 THR C CA 1
ATOM 10734 C C . THR C 1 524 ? 199.122 197.296 176.947 1 33.64 476 THR C C 1
ATOM 10735 O O . THR C 1 524 ? 199.739 198.182 176.346 1 37.75 476 THR C O 1
ATOM 10739 N N . PHE C 1 525 ? 199.747 196.286 177.557 1 34.51 477 PHE C N 1
ATOM 10740 C CA . PHE C 1 525 ? 201.201 196.171 177.464 1 33.99 477 PHE C CA 1
ATOM 10741 C C . PHE C 1 525 ? 201.652 195.947 176.023 1 37.3 477 PHE C C 1
ATOM 10742 O O . PHE C 1 525 ? 202.667 196.5 175.588 1 40.74 477 PHE C O 1
ATOM 10750 N N . ALA C 1 526 ? 200.909 195.137 175.27 1 38.95 478 ALA C N 1
ATOM 10751 C CA . ALA C 1 526 ? 201.341 194.707 173.947 1 37.22 478 ALA C CA 1
ATOM 10752 C C . ALA C 1 526 ? 201.211 195.807 172.907 1 39.7 478 ALA C C 1
ATOM 10753 O O . ALA C 1 526 ? 201.958 195.811 171.923 1 45.14 478 ALA C O 1
ATOM 10755 N N . ALA C 1 527 ? 200.274 196.736 173.093 1 39.38 479 ALA C N 1
ATOM 10756 C CA . ALA C 1 527 ? 200.141 197.833 172.145 1 39.45 479 ALA C CA 1
ATOM 10757 C C . ALA C 1 527 ? 201.421 198.652 172.035 1 42.67 479 ALA C C 1
ATOM 10758 O O . ALA C 1 527 ? 201.634 199.314 171.016 1 46.47 479 ALA C O 1
ATOM 10760 N N . MET C 1 528 ? 202.281 198.614 173.051 1 44.14 480 MET C N 1
ATOM 10761 C CA . MET C 1 528 ? 203.534 199.355 173.04 1 46.03 480 MET C CA 1
ATOM 10762 C C . MET C 1 528 ? 204.705 198.565 172.466 1 48.85 480 MET C C 1
ATOM 10763 O O . MET C 1 528 ? 205.753 199.16 172.199 1 53.38 480 MET C O 1
ATOM 10768 N N . GLN C 1 529 ? 204.558 197.254 172.257 1 48.77 481 GLN C N 1
ATOM 10769 C CA . GLN C 1 529 ? 205.69 196.454 171.796 1 51.29 481 GLN C CA 1
ATOM 10770 C C . GLN C 1 529 ? 206.201 196.927 170.441 1 55.37 481 GLN C C 1
ATOM 10771 O O . GLN C 1 529 ? 207.375 196.722 170.117 1 58.42 481 GLN C O 1
ATOM 10777 N N . ALA C 1 530 ? 205.345 197.563 169.64 1 56.89 482 ALA C N 1
ATOM 10778 C CA . ALA C 1 530 ? 205.79 198.078 168.35 1 59.35 482 ALA C CA 1
ATOM 10779 C C . ALA C 1 530 ? 206.817 199.192 168.509 1 60.99 482 ALA C C 1
ATOM 10780 O O . ALA C 1 530 ? 207.671 199.375 167.635 1 64.59 482 ALA C O 1
ATOM 10782 N N . GLN C 1 531 ? 206.752 199.946 169.606 1 58.72 483 GLN C N 1
ATOM 10783 C CA . GLN C 1 531 ? 207.673 201.054 169.826 1 57.03 483 GLN C CA 1
ATOM 10784 C C . GLN C 1 531 ? 208.996 200.622 170.442 1 57.69 483 GLN C C 1
ATOM 10785 O O . GLN C 1 531 ? 209.913 201.443 170.525 1 58.43 483 GLN C O 1
ATOM 10791 N N . GLN C 1 532 ? 209.124 199.366 170.873 1 57.33 484 GLN C N 1
ATOM 10792 C CA . GLN C 1 532 ? 210.367 198.938 171.503 1 57.88 484 GLN C CA 1
ATOM 10793 C C . GLN C 1 532 ? 211.552 199.073 170.555 1 62.81 484 GLN C C 1
ATOM 10794 O O . GLN C 1 532 ? 212.692 199.224 171.007 1 63.86 484 GLN C O 1
ATOM 10800 N N . GLY C 1 533 ? 211.307 199.024 169.249 1 65.07 485 GLY C N 1
ATOM 10801 C CA . GLY C 1 533 ? 212.367 199.175 168.273 1 66.91 485 GLY C CA 1
ATOM 10802 C C . GLY C 1 533 ? 212.433 200.568 167.683 1 69.08 485 GLY C C 1
ATOM 10803 O O . GLY C 1 533 ? 213.506 201.026 167.282 1 71.53 485 GLY C O 1
ATOM 10804 N N . ARG C 1 534 ? 211.292 201.255 167.628 1 67.3 486 ARG C N 1
ATOM 10805 C CA . ARG C 1 534 ? 211.243 202.58 167.02 1 67.51 486 ARG C CA 1
ATOM 10806 C C . ARG C 1 534 ? 211.578 203.67 168.033 1 67.9 486 ARG C C 1
ATOM 10807 O O . ARG C 1 534 ? 212.508 204.457 167.829 1 71.27 486 ARG C O 1
ATOM 10815 N N . SER C 1 535 ? 210.826 203.732 169.13 1 64.33 487 SER C N 1
ATOM 10816 C CA . SER C 1 535 ? 211 204.747 170.168 1 55.26 487 SER C CA 1
ATOM 10817 C C . SER C 1 535 ? 211.265 204.022 171.485 1 49.25 487 SER C C 1
ATOM 10818 O O . SER C 1 535 ? 210.344 203.757 172.26 1 51.16 487 SER C O 1
ATOM 10821 N N . SER C 1 536 ? 212.535 203.711 171.739 1 48.93 488 SER C N 1
ATOM 10822 C CA . SER C 1 536 ? 212.882 202.918 172.913 1 48.93 488 SER C CA 1
ATOM 10823 C C . SER C 1 536 ? 212.608 203.677 174.205 1 41.65 488 SER C C 1
ATOM 10824 O O . SER C 1 536 ? 212.177 203.082 175.198 1 41.15 488 SER C O 1
ATOM 10827 N N . LEU C 1 537 ? 212.868 204.985 174.22 1 42.49 489 LEU C N 1
ATOM 10828 C CA . LEU C 1 537 ? 212.65 205.762 175.435 1 38.28 489 LEU C CA 1
ATOM 10829 C C . LEU C 1 537 ? 211.173 205.8 175.808 1 37.8 489 LEU C C 1
ATOM 10830 O O . LEU C 1 537 ? 210.816 205.629 176.98 1 37.57 489 LEU C O 1
ATOM 10835 N N . VAL C 1 538 ? 210.302 206.011 174.82 1 37.82 490 VAL C N 1
ATOM 10836 C CA . VAL C 1 538 ? 208.866 206.007 175.077 1 36.26 490 VAL C CA 1
ATOM 10837 C C . VAL C 1 538 ? 208.418 204.635 175.563 1 37.61 490 VAL C C 1
ATOM 10838 O O . VAL C 1 538 ? 207.578 204.524 176.461 1 38.09 490 VAL C O 1
ATOM 10842 N N . TRP C 1 539 ? 208.961 203.57 174.97 1 39.54 491 TRP C N 1
ATOM 10843 C CA . TRP C 1 539 ? 208.592 202.222 175.392 1 35.63 491 TRP C CA 1
ATOM 10844 C C . TRP C 1 539 ? 209.002 201.961 176.838 1 34.1 491 TRP C C 1
ATOM 10845 O O . TRP C 1 539 ? 208.229 201.393 177.621 1 38.16 491 TRP C O 1
ATOM 10856 N N . LEU C 1 540 ? 210.215 202.368 177.212 1 33.6 492 LEU C N 1
ATOM 10857 C CA . LEU C 1 540 ? 210.657 202.2 178.591 1 35.46 492 LEU C CA 1
ATOM 10858 C C . LEU C 1 540 ? 209.778 202.995 179.547 1 37.12 492 LEU C C 1
ATOM 10859 O O . LEU C 1 540 ? 209.398 202.502 180.622 1 39.62 492 LEU C O 1
ATOM 10864 N N . PHE C 1 541 ? 209.444 204.231 179.172 1 34.99 493 PHE C N 1
ATOM 10865 C CA . PHE C 1 541 ? 208.559 205.025 180.011 1 33.38 493 PHE C CA 1
ATOM 10866 C C . PHE C 1 541 ? 207.211 204.343 180.174 1 32.83 493 PHE C C 1
ATOM 10867 O O . PHE C 1 541 ? 206.644 204.341 181.268 1 33.45 493 PHE C O 1
ATOM 10875 N N . SER C 1 542 ? 206.668 203.786 179.09 1 32.41 494 SER C N 1
ATOM 10876 C CA . SER C 1 542 ? 205.376 203.117 179.177 1 32.55 494 SER C CA 1
ATOM 10877 C C . SER C 1 542 ? 205.451 201.909 180.099 1 34.9 494 SER C C 1
ATOM 10878 O O . SER C 1 542 ? 204.515 201.641 180.86 1 36.24 494 SER C O 1
ATOM 10881 N N . GLN C 1 543 ? 206.557 201.166 180.043 1 33.8 495 GLN C N 1
ATOM 10882 C CA . GLN C 1 543 ? 206.746 200.058 180.974 1 34.99 495 GLN C CA 1
ATOM 10883 C C . GLN C 1 543 ? 206.673 200.541 182.416 1 34.6 495 GLN C C 1
ATOM 10884 O O . GLN C 1 543 ? 205.904 200.006 183.229 1 37.68 495 GLN C O 1
ATOM 10890 N N . LEU C 1 544 ? 207.463 201.562 182.752 1 34.87 496 LEU C N 1
ATOM 10891 C CA . LEU C 1 544 ? 207.459 202.055 184.127 1 35.33 496 LEU C CA 1
ATOM 10892 C C . LEU C 1 544 ? 206.079 202.574 184.519 1 33.27 496 LEU C C 1
ATOM 10893 O O . LEU C 1 544 ? 205.582 202.28 185.612 1 37.28 496 LEU C O 1
ATOM 10898 N N . TYR C 1 545 ? 205.437 203.315 183.617 1 29.99 497 TYR C N 1
ATOM 10899 C CA . TYR C 1 545 ? 204.127 203.895 183.886 1 28.77 497 TYR C CA 1
ATOM 10900 C C . TYR C 1 545 ? 203.099 202.814 184.201 1 30.13 497 TYR C C 1
ATOM 10901 O O . TYR C 1 545 ? 202.427 202.863 185.238 1 32.21 497 TYR C O 1
ATOM 10910 N N . LEU C 1 546 ? 202.98 201.812 183.326 1 29.49 498 LEU C N 1
ATOM 10911 C CA . LEU C 1 546 ? 201.96 200.789 183.518 1 29.15 498 LEU C CA 1
ATOM 10912 C C . LEU C 1 546 ? 202.246 199.941 184.75 1 29.39 498 LEU C C 1
ATOM 10913 O O . LEU C 1 546 ? 201.337 199.679 185.548 1 31.44 498 LEU C O 1
ATOM 10918 N N . TYR C 1 547 ? 203.497 199.505 184.934 1 32.86 499 TYR C N 1
ATOM 10919 C CA . TYR C 1 547 ? 203.802 198.677 186.096 1 33.27 499 TYR C CA 1
ATOM 10920 C C . TYR C 1 547 ? 203.518 199.43 187.391 1 32.61 499 TYR C C 1
ATOM 10921 O O . TYR C 1 547 ? 202.876 198.894 188.303 1 36.53 499 TYR C O 1
ATOM 10930 N N . SER C 1 548 ? 203.971 200.685 187.485 1 30.94 500 SER C N 1
ATOM 10931 C CA . SER C 1 548 ? 203.756 201.443 188.711 1 34.41 500 SER C CA 1
ATOM 10932 C C . SER C 1 548 ? 202.271 201.678 188.963 1 31.25 500 SER C C 1
ATOM 10933 O O . SER C 1 548 ? 201.795 201.487 190.088 1 35.15 500 SER C O 1
ATOM 10936 N N . PHE C 1 549 ? 201.514 202.066 187.931 1 27.43 501 PHE C N 1
ATOM 10937 C CA . PHE C 1 549 ? 200.091 202.31 188.137 1 29.05 501 PHE C CA 1
ATOM 10938 C C . PHE C 1 549 ? 199.387 201.05 188.622 1 31.04 501 PHE C C 1
ATOM 10939 O O . PHE C 1 549 ? 198.648 201.081 189.614 1 29.25 501 PHE C O 1
ATOM 10947 N N . ILE C 1 550 ? 199.604 199.928 187.93 1 31 502 ILE C N 1
ATOM 10948 C CA . ILE C 1 550 ? 198.891 198.705 188.281 1 29.28 502 ILE C CA 1
ATOM 10949 C C . ILE C 1 550 ? 199.246 198.28 189.698 1 32.36 502 ILE C C 1
ATOM 10950 O O . ILE C 1 550 ? 198.363 198.009 190.52 1 33.59 502 ILE C O 1
ATOM 10955 N N . SER C 1 551 ? 200.542 198.24 190.019 1 32.27 503 SER C N 1
ATOM 10956 C CA . SER C 1 551 ? 200.94 197.804 191.352 1 32.64 503 SER C CA 1
ATOM 10957 C C . SER C 1 551 ? 200.316 198.691 192.42 1 34.98 503 SER C C 1
ATOM 10958 O O . SER C 1 551 ? 199.617 198.203 193.322 1 38.19 503 SER C O 1
ATOM 10961 N N . LEU C 1 552 ? 200.51 200.008 192.299 1 33.46 504 LEU C N 1
ATOM 10962 C CA . LEU C 1 552 ? 200.011 200.928 193.312 1 33.58 504 LEU C CA 1
ATOM 10963 C C . LEU C 1 552 ? 198.509 200.776 193.503 1 32.84 504 LEU C C 1
ATOM 10964 O O . LEU C 1 552 ? 198.027 200.655 194.634 1 35.81 504 LEU C O 1
ATOM 10969 N N . PHE C 1 553 ? 197.747 200.775 192.409 1 30.23 505 PHE C N 1
ATOM 10970 C CA . PHE C 1 553 ? 196.304 200.882 192.562 1 30.28 505 PHE C CA 1
ATOM 10971 C C . PHE C 1 553 ? 195.663 199.548 192.921 1 31.55 505 PHE C C 1
ATOM 10972 O O . PHE C 1 553 ? 194.784 199.506 193.786 1 36.24 505 PHE C O 1
ATOM 10980 N N . ILE C 1 554 ? 196.078 198.447 192.294 1 33.96 506 ILE C N 1
ATOM 10981 C CA . ILE C 1 554 ? 195.459 197.168 192.62 1 32.79 506 ILE C CA 1
ATOM 10982 C C . ILE C 1 554 ? 195.865 196.712 194.016 1 33.36 506 ILE C C 1
ATOM 10983 O O . ILE C 1 554 ? 195.019 196.265 194.799 1 38.51 506 ILE C O 1
ATOM 10988 N N . TYR C 1 555 ? 197.15 196.814 194.364 1 33.53 507 TYR C N 1
ATOM 10989 C CA . TYR C 1 555 ? 197.593 196.151 195.584 1 38.12 507 TYR C CA 1
ATOM 10990 C C . TYR C 1 555 ? 197.523 197.034 196.821 1 37.92 507 TYR C C 1
ATOM 10991 O O . TYR C 1 555 ? 197.338 196.511 197.924 1 41.29 507 TYR C O 1
ATOM 11000 N N . MET C 1 556 ? 197.64 198.354 196.684 1 39.38 508 MET C N 1
ATOM 11001 C CA . MET C 1 556 ? 197.582 199.244 197.84 1 40.66 508 MET C CA 1
ATOM 11002 C C . MET C 1 556 ? 196.241 199.964 197.953 1 38.54 508 MET C C 1
ATOM 11003 O O . MET C 1 556 ? 195.559 199.843 198.972 1 44.08 508 MET C O 1
ATOM 11008 N N . VAL C 1 557 ? 195.839 200.697 196.915 1 36.69 509 VAL C N 1
ATOM 11009 C CA . VAL C 1 557 ? 194.667 201.562 197.027 1 37.66 509 VAL C CA 1
ATOM 11010 C C . VAL C 1 557 ? 193.395 200.734 197.17 1 35.74 509 VAL C C 1
ATOM 11011 O O . VAL C 1 557 ? 192.616 200.916 198.115 1 39.56 509 VAL C O 1
ATOM 11015 N N . LEU C 1 558 ? 193.167 199.811 196.235 1 38.2 510 LEU C N 1
ATOM 11016 C CA . LEU C 1 558 ? 191.932 199.036 196.24 1 37.95 510 LEU C CA 1
ATOM 11017 C C . LEU C 1 558 ? 191.819 198.189 197.501 1 37.33 510 LEU C C 1
ATOM 11018 O O . LEU C 1 558 ? 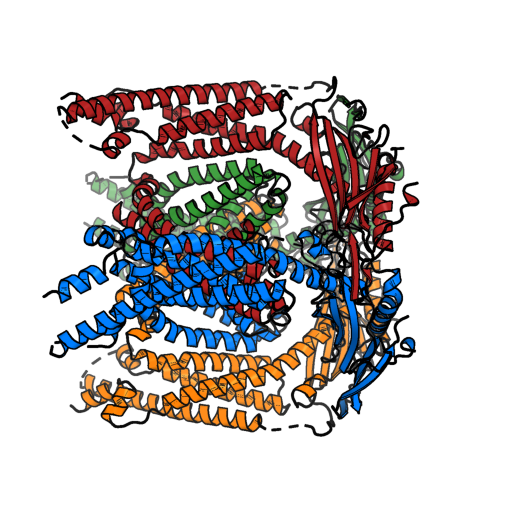190.724 198.025 198.053 1 41.43 510 LEU C O 1
ATOM 11023 N N . SER C 1 559 ? 192.941 197.642 197.97 1 36.02 511 SER C N 1
ATOM 11024 C CA . SER C 1 559 ? 192.923 196.847 199.192 1 39.51 511 SER C CA 1
ATOM 11025 C C . SER C 1 559 ? 192.413 197.668 200.37 1 40.19 511 SER C C 1
ATOM 11026 O O . SER C 1 559 ? 191.57 197.205 201.144 1 40.18 511 SER C O 1
ATOM 11029 N N . LEU C 1 560 ? 192.904 198.901 200.512 1 38.56 512 LEU C N 1
ATOM 11030 C CA . LEU C 1 560 ? 192.458 199.747 201.614 1 39.84 512 LEU C CA 1
ATOM 11031 C C . LEU C 1 560 ? 191.009 200.185 201.439 1 39.2 512 LEU C C 1
ATOM 11032 O O . LEU C 1 560 ? 190.282 200.318 202.428 1 42.38 512 LEU C O 1
ATOM 11037 N N . PHE C 1 561 ? 190.572 200.415 200.202 1 37.43 513 PHE C N 1
ATOM 11038 C CA . PHE C 1 561 ? 189.165 200.725 199.962 1 40.95 513 PHE C CA 1
ATOM 11039 C C . PHE C 1 561 ? 188.263 199.594 200.46 1 39.92 513 PHE C C 1
ATOM 11040 O O . PHE C 1 561 ? 187.305 199.817 201.222 1 41.07 513 PHE C O 1
ATOM 11048 N N . ILE C 1 562 ? 188.575 198.363 200.051 1 40.14 514 ILE C N 1
ATOM 11049 C CA . ILE C 1 562 ? 187.787 197.216 200.489 1 41.45 514 ILE C CA 1
ATOM 11050 C C . ILE C 1 562 ? 187.885 197.054 201.999 1 39.93 514 ILE C C 1
ATOM 11051 O O . ILE C 1 562 ? 186.919 196.653 202.656 1 43.24 514 ILE C O 1
ATOM 11056 N N . ALA C 1 563 ? 189.057 197.339 202.571 1 38.62 515 ALA C N 1
ATOM 11057 C CA . ALA C 1 563 ? 189.211 197.242 204.017 1 38.67 515 ALA C CA 1
ATOM 11058 C C . ALA C 1 563 ? 188.296 198.227 204.731 1 41.8 515 ALA C C 1
ATOM 11059 O O . ALA C 1 563 ? 187.7 197.893 205.757 1 41.41 515 ALA C O 1
ATOM 11061 N N . LEU C 1 564 ? 188.172 199.444 204.204 1 44.06 516 LEU C N 1
ATOM 11062 C CA . LEU C 1 564 ? 187.25 200.411 204.791 1 41.07 516 LEU C CA 1
ATOM 11063 C C . LEU C 1 564 ? 185.822 199.884 204.761 1 41.95 516 LEU C C 1
ATOM 11064 O O . LEU C 1 564 ? 185.098 199.944 205.765 1 43.12 516 LEU C O 1
ATOM 11069 N N . ILE C 1 565 ? 185.401 199.346 203.615 1 41.71 517 ILE C N 1
ATOM 11070 C CA . ILE C 1 565 ? 184.022 198.87 203.514 1 42.53 517 ILE C CA 1
ATOM 11071 C C . ILE C 1 565 ? 183.776 197.697 204.464 1 43.14 517 ILE C C 1
ATOM 11072 O O . ILE C 1 565 ? 182.759 197.651 205.171 1 44.74 517 ILE C O 1
ATOM 11077 N N . THR C 1 566 ? 184.702 196.737 204.51 1 43.18 518 THR C N 1
ATOM 11078 C CA . THR C 1 566 ? 184.501 195.574 205.366 1 44.26 518 THR C CA 1
ATOM 11079 C C . THR C 1 566 ? 184.618 195.933 206.842 1 47.12 518 THR C C 1
ATOM 11080 O O . THR C 1 566 ? 183.961 195.309 207.677 1 51.31 518 THR C O 1
ATOM 11084 N N . GLY C 1 567 ? 185.426 196.938 207.186 1 44.36 519 GLY C N 1
ATOM 11085 C CA . GLY C 1 567 ? 185.456 197.405 208.561 1 43.18 519 GLY C CA 1
ATOM 11086 C C . GLY C 1 567 ? 184.156 198.067 208.969 1 45.96 519 GLY C C 1
ATOM 11087 O O . GLY C 1 567 ? 183.672 197.873 210.088 1 51.41 519 GLY C O 1
ATOM 11088 N N . ALA C 1 568 ? 183.561 198.846 208.064 1 47.03 520 ALA C N 1
ATOM 11089 C CA . ALA C 1 568 ? 182.242 199.398 208.348 1 47.31 520 ALA C CA 1
ATOM 11090 C C . ALA C 1 568 ? 181.225 198.284 208.566 1 53.88 520 ALA C C 1
ATOM 11091 O O . ALA C 1 568 ? 180.407 198.349 209.494 1 57.86 520 ALA C O 1
ATOM 11093 N N . TYR C 1 569 ? 181.265 197.247 207.725 1 51.31 521 TYR C N 1
ATOM 11094 C CA . TYR C 1 569 ? 180.363 196.118 207.933 1 52.64 521 TYR C CA 1
ATOM 11095 C C . TYR C 1 569 ? 180.607 195.46 209.286 1 53.45 521 TYR C C 1
ATOM 11096 O O . TYR C 1 569 ? 179.657 195.135 210.006 1 56.75 521 TYR C O 1
ATOM 11105 N N . ASP C 1 570 ? 181.874 195.248 209.645 1 54.72 522 ASP C N 1
ATOM 11106 C CA . ASP C 1 570 ? 182.186 194.686 210.954 1 55.8 522 ASP C CA 1
ATOM 11107 C C . ASP C 1 570 ? 181.597 195.541 212.065 1 59.04 522 ASP C C 1
ATOM 11108 O O . ASP C 1 570 ? 181.167 195.021 213.1 1 62.36 522 ASP C O 1
ATOM 11113 N N . THR C 1 571 ? 181.583 196.859 211.873 1 60.16 523 THR C N 1
ATOM 11114 C CA . THR C 1 571 ? 180.992 197.743 212.872 1 59.17 523 THR C CA 1
ATOM 11115 C C . THR C 1 571 ? 179.485 197.532 212.971 1 59.98 523 THR C C 1
ATOM 11116 O O . THR C 1 571 ? 178.948 197.35 214.069 1 60.31 523 THR C O 1
ATOM 11120 N N . ILE C 1 572 ? 178.78 197.547 211.834 1 61.73 524 ILE C N 1
ATOM 11121 C CA . ILE C 1 572 ? 177.32 197.44 211.871 1 59.45 524 ILE C CA 1
ATOM 11122 C C . ILE C 1 572 ? 176.837 196.026 212.14 1 62.75 524 ILE C C 1
ATOM 11123 O O . ILE C 1 572 ? 175.623 195.808 212.241 1 65.98 524 ILE C O 1
ATOM 11128 N N . LYS C 1 573 ? 177.74 195.06 212.256 1 66.47 525 LYS C N 1
ATOM 11129 C CA . LYS C 1 573 ? 177.362 193.678 212.52 1 67.42 525 LYS C CA 1
ATOM 11130 C C . LYS C 1 573 ? 177.878 193.256 213.893 1 69.2 525 LYS C C 1
ATOM 11131 O O . LYS C 1 573 ? 177.195 192.548 214.632 1 70.5 525 LYS C O 1
ATOM 11137 N N . GLU D 1 87 ? 214.284 224.061 226.795 1 104.21 39 GLU D N 1
ATOM 11138 C CA . GLU D 1 87 ? 213.454 225.241 227.014 1 109.19 39 GLU D CA 1
ATOM 11139 C C . GLU D 1 87 ? 212.758 225.656 225.715 1 109.37 39 GLU D C 1
ATOM 11140 O O . GLU D 1 87 ? 211.725 225.091 225.356 1 105.22 39 GLU D O 1
ATOM 11146 N N . ASP D 1 88 ? 213.319 226.643 225.011 1 109.85 40 ASP D N 1
ATOM 11147 C CA . ASP D 1 88 ? 212.745 227.07 223.742 1 106.81 40 ASP D CA 1
ATOM 11148 C C . ASP D 1 88 ? 212.828 225.987 222.676 1 105.04 40 ASP D C 1
ATOM 11149 O O . ASP D 1 88 ? 212.078 226.046 221.697 1 104.75 40 ASP D O 1
ATOM 11154 N N . LEU D 1 89 ? 213.719 225.008 222.839 1 103.45 41 LEU D N 1
ATOM 11155 C CA . LEU D 1 89 ? 213.876 223.979 221.816 1 102.01 41 LEU D CA 1
ATOM 11156 C C . LEU D 1 89 ? 212.596 223.171 221.641 1 103.39 41 LEU D C 1
ATOM 11157 O O . LEU D 1 89 ? 212.212 222.841 220.513 1 102.58 41 LEU D O 1
ATOM 11162 N N . ARG D 1 90 ? 211.93 222.827 222.744 1 103.95 42 ARG D N 1
ATOM 11163 C CA . ARG D 1 90 ? 210.695 222.057 222.646 1 102.57 42 ARG D CA 1
ATOM 11164 C C . ARG D 1 90 ? 209.65 222.812 221.835 1 100.65 42 ARG D C 1
ATOM 11165 O O . ARG D 1 90 ? 209.017 222.251 220.933 1 99.22 42 ARG D O 1
ATOM 11173 N N . ARG D 1 91 ? 209.464 224.096 222.143 1 99.61 43 ARG D N 1
ATOM 11174 C CA . ARG D 1 91 ? 208.487 224.899 221.419 1 98.65 43 ARG D CA 1
ATOM 11175 C C . ARG D 1 91 ? 208.882 225.056 219.957 1 98.95 43 ARG D C 1
ATOM 11176 O O . ARG D 1 91 ? 208.024 225.01 219.067 1 99.72 43 ARG D O 1
ATOM 11184 N N . ARG D 1 92 ? 210.176 225.233 219.688 1 99.15 44 ARG D N 1
ATOM 11185 C CA . ARG D 1 92 ? 210.634 225.372 218.31 1 96.71 44 ARG D CA 1
ATOM 11186 C C . ARG D 1 92 ? 210.339 224.111 217.506 1 94.6 44 ARG D C 1
ATOM 11187 O O . ARG D 1 92 ? 209.844 224.185 216.378 1 93.68 44 ARG D O 1
ATOM 11195 N N . LEU D 1 93 ? 210.627 222.939 218.076 1 93.67 45 LEU D N 1
ATOM 11196 C CA . LEU D 1 93 ? 210.339 221.691 217.372 1 91.95 45 LEU D CA 1
ATOM 11197 C C . LEU D 1 93 ? 208.84 221.511 217.166 1 92 45 LEU D C 1
ATOM 11198 O O . LEU D 1 93 ? 208.39 221.137 216.071 1 89.83 45 LEU D O 1
ATOM 11203 N N . LYS D 1 94 ? 208.048 221.781 218.207 1 92.58 46 LYS D N 1
ATOM 11204 C CA . LYS D 1 94 ? 206.604 221.638 218.088 1 91.79 46 LYS D CA 1
ATOM 11205 C C . LYS D 1 94 ? 206.062 222.527 216.978 1 90.89 46 LYS D C 1
ATOM 11206 O O . LYS D 1 94 ? 205.199 222.106 216.199 1 90.77 46 LYS D O 1
ATOM 11212 N N . TYR D 1 95 ? 206.555 223.764 216.889 1 91.54 47 TYR D N 1
ATOM 11213 C CA . TYR D 1 95 ? 206.159 224.632 215.787 1 89.4 47 TYR D CA 1
ATOM 11214 C C . TYR D 1 95 ? 206.632 224.073 214.453 1 87.99 47 TYR D C 1
ATOM 11215 O O . TYR D 1 95 ? 205.904 224.124 213.456 1 88.5 47 TYR D O 1
ATOM 11224 N N . PHE D 1 96 ? 207.853 223.539 214.414 1 87.5 48 PHE D N 1
ATOM 11225 C CA . PHE D 1 96 ? 208.394 223.003 213.173 1 84.59 48 PHE D CA 1
ATOM 11226 C C . PHE D 1 96 ? 207.556 221.859 212.627 1 84.59 48 PHE D C 1
ATOM 11227 O O . PHE D 1 96 ? 207.537 221.649 211.41 1 86.34 48 PHE D O 1
ATOM 11235 N N . PHE D 1 97 ? 206.862 221.115 213.488 1 85.63 49 PHE D N 1
ATOM 11236 C CA . PHE D 1 97 ? 206.053 219.988 213.038 1 84.97 49 PHE D CA 1
ATOM 11237 C C . PHE D 1 97 ? 204.559 220.299 212.986 1 85.07 49 PHE D C 1
ATOM 11238 O O . PHE D 1 97 ? 203.746 219.371 213.007 1 83.57 49 PHE D O 1
ATOM 11246 N N . MET D 1 98 ? 204.176 221.571 212.898 1 86.9 50 MET D N 1
ATOM 11247 C CA . MET D 1 98 ? 202.766 221.933 212.895 1 85.28 50 MET D CA 1
ATOM 11248 C C . MET D 1 98 ? 202.233 222.064 211.468 1 86.02 50 MET D C 1
ATOM 11249 O O . MET D 1 98 ? 202.987 222.137 210.495 1 86.65 50 MET D O 1
ATOM 11254 N N . SER D 1 99 ? 200.908 222.089 211.359 1 85.34 51 SER D N 1
ATOM 11255 C CA . SER D 1 99 ? 200.228 222.198 210.075 1 83.38 51 SER D CA 1
ATOM 11256 C C . SER D 1 99 ? 200.163 223.653 209.626 1 85.68 51 SER D C 1
ATOM 11257 O O . SER D 1 99 ? 200.397 224.574 210.41 1 87.59 51 SER D O 1
ATOM 11260 N N . PRO D 1 100 ? 199.857 223.895 208.348 1 85.33 52 PRO D N 1
ATOM 11261 C CA . PRO D 1 100 ? 199.755 225.29 207.885 1 86.32 52 PRO D CA 1
ATOM 11262 C C . PRO D 1 100 ? 198.75 226.112 208.671 1 87.07 52 PRO D C 1
ATOM 11263 O O . PRO D 1 100 ? 199.032 227.266 209.014 1 90.11 52 PRO D O 1
ATOM 11267 N N . CYS D 1 101 ? 197.58 225.548 208.975 1 88.28 53 CYS D N 1
ATOM 11268 C CA . CYS D 1 101 ? 196.603 226.271 209.781 1 88.53 53 CYS D CA 1
ATOM 11269 C C . CYS D 1 101 ? 197.13 226.508 211.189 1 88.87 53 CYS D C 1
ATOM 11270 O O . CYS D 1 101 ? 196.947 227.591 211.756 1 91.18 53 CYS D O 1
ATOM 11273 N N . ASP D 1 102 ? 197.791 225.505 211.767 1 89.47 54 ASP D N 1
ATOM 11274 C CA . ASP D 1 102 ? 198.361 225.667 213.099 1 88.7 54 ASP D CA 1
ATOM 11275 C C . ASP D 1 102 ? 199.437 226.744 213.108 1 89.29 54 ASP D C 1
ATOM 11276 O O . ASP D 1 102 ? 199.512 227.549 214.042 1 89.96 54 ASP D O 1
ATOM 11281 N N . LYS D 1 103 ? 200.281 226.775 212.076 1 88.67 55 LYS D N 1
ATOM 11282 C CA . LYS D 1 103 ? 201.326 227.792 212.012 1 88 55 LYS D CA 1
ATOM 11283 C C . LYS D 1 103 ? 200.732 229.178 211.799 1 88.96 55 LYS D C 1
ATOM 11284 O O . LYS D 1 103 ? 201.234 230.167 212.347 1 90.77 55 LYS D O 1
ATOM 11290 N N . PHE D 1 104 ? 199.662 229.271 211.007 1 89.62 56 PHE D N 1
ATOM 11291 C CA . PHE D 1 104 ? 198.972 230.546 210.851 1 91.03 56 PHE D CA 1
ATOM 11292 C C . PHE D 1 104 ? 198.398 231.016 212.181 1 92.11 56 PHE D C 1
ATOM 11293 O O . PHE D 1 104 ? 198.468 232.204 212.513 1 92.83 56 PHE D O 1
ATOM 11301 N N . ARG D 1 105 ? 197.825 230.094 212.955 1 92.28 57 ARG D N 1
ATOM 11302 C CA . ARG D 1 105 ? 197.336 230.446 214.284 1 91.29 57 ARG D CA 1
ATOM 11303 C C . ARG D 1 105 ? 198.475 230.91 215.182 1 90.58 57 ARG D C 1
ATOM 11304 O O . ARG D 1 105 ? 198.331 231.884 215.929 1 90.55 57 ARG D O 1
ATOM 11312 N N . ALA D 1 106 ? 199.616 230.225 215.12 1 90.37 58 ALA D N 1
ATOM 11313 C CA . ALA D 1 106 ? 200.713 230.512 216.038 1 90.45 58 ALA D CA 1
ATOM 11314 C C . ALA D 1 106 ? 201.37 231.85 215.719 1 92.11 58 ALA D C 1
ATOM 11315 O O . ALA D 1 106 ? 201.365 232.769 216.545 1 92.27 58 ALA D O 1
ATOM 11317 N N . LYS D 1 107 ? 201.945 231.98 214.521 1 92.65 59 LYS D N 1
ATOM 11318 C CA . LYS D 1 107 ? 202.731 233.158 214.164 1 91.35 59 LYS D CA 1
ATOM 11319 C C . LYS D 1 107 ? 202.156 233.903 212.965 1 91.76 59 LYS D C 1
ATOM 11320 O O . LYS D 1 107 ? 202.862 234.7 212.342 1 92.59 59 LYS D O 1
ATOM 11326 N N . GLY D 1 108 ? 200.893 233.663 212.626 1 91.97 60 GLY D N 1
ATOM 11327 C CA . GLY D 1 108 ? 200.272 234.399 211.536 1 93.15 60 GLY D CA 1
ATOM 11328 C C . GLY D 1 108 ? 200.984 234.236 210.212 1 95.12 60 GLY D C 1
ATOM 11329 O O . GLY D 1 108 ? 201.071 235.194 209.434 1 96.3 60 GLY D O 1
ATOM 11330 N N . ARG D 1 109 ? 201.492 233.039 209.933 1 94.27 61 ARG D N 1
ATOM 11331 C CA . ARG D 1 109 ? 202.227 232.797 208.701 1 92.45 61 ARG D CA 1
ATOM 11332 C C . ARG D 1 109 ? 201.26 232.504 207.562 1 93.01 61 ARG D C 1
ATOM 11333 O O . ARG D 1 109 ? 200.379 231.648 207.686 1 90.87 61 ARG D O 1
ATOM 11341 N N . LYS D 1 110 ? 201.424 233.22 206.456 1 93.74 62 LYS D N 1
ATOM 11342 C CA . LYS D 1 110 ? 200.58 233.007 205.287 1 90.94 62 LYS D CA 1
ATOM 11343 C C . LYS D 1 110 ? 201.078 231.795 204.504 1 88.09 62 LYS D C 1
ATOM 11344 O O . LYS D 1 110 ? 202.274 231.705 204.213 1 86.71 62 LYS D O 1
ATOM 11350 N N . PRO D 1 111 ? 200.202 230.848 204.149 1 84.56 63 PRO D N 1
ATOM 11351 C CA . PRO D 1 111 ? 200.665 229.626 203.461 1 82.35 63 PRO D CA 1
ATOM 11352 C C . PRO D 1 111 ? 200.88 229.829 201.964 1 79.5 63 PRO D C 1
ATOM 11353 O O . PRO D 1 111 ? 200.072 229.462 201.115 1 78.14 63 PRO D O 1
ATOM 11357 N N . CYS D 1 112 ? 202.017 230.435 201.619 1 80.08 64 CYS D N 1
ATOM 11358 C CA . CYS D 1 112 ? 202.292 230.708 200.214 1 76.89 64 CYS D CA 1
ATOM 11359 C C . CYS D 1 112 ? 202.683 229.444 199.46 1 71.61 64 CYS D C 1
ATOM 11360 O O . CYS D 1 112 ? 202.445 229.35 198.252 1 72.15 64 CYS D O 1
ATOM 11363 N N . LYS D 1 113 ? 203.274 228.465 200.145 1 69.25 65 LYS D N 1
ATOM 11364 C CA . LYS D 1 113 ? 203.661 227.229 199.474 1 66.16 65 LYS D CA 1
ATOM 11365 C C . LYS D 1 113 ? 202.439 226.467 198.969 1 65.82 65 LYS D C 1
ATOM 11366 O O . LYS D 1 113 ? 202.468 225.888 197.879 1 66.49 65 LYS D O 1
ATOM 11372 N N . LEU D 1 114 ? 201.352 226.462 199.742 1 65.91 66 LEU D N 1
ATOM 11373 C CA . LEU D 1 114 ? 200.146 225.748 199.328 1 65.23 66 LEU D CA 1
ATOM 11374 C C . LEU D 1 114 ? 199.505 226.396 198.102 1 65.94 66 LEU D C 1
ATOM 11375 O O . LEU D 1 114 ? 199.14 225.709 197.136 1 66.83 66 LEU D O 1
ATOM 11380 N N . MET D 1 115 ? 199.346 227.721 198.127 1 66.47 67 MET D N 1
ATOM 11381 C CA . MET D 1 115 ? 198.783 228.404 196.969 1 68.01 67 MET D CA 1
ATOM 11382 C C . MET D 1 115 ? 199.699 228.256 195.762 1 63.64 67 MET D C 1
ATOM 11383 O O . MET D 1 115 ? 199.228 228.129 194.625 1 63.34 67 MET D O 1
ATOM 11388 N N . LEU D 1 116 ? 201.013 228.247 195.994 1 61.59 68 LEU D N 1
ATOM 11389 C CA . LEU D 1 116 ? 201.95 227.977 194.912 1 60.98 68 LEU D CA 1
ATOM 11390 C C . LEU D 1 116 ? 201.725 226.589 194.334 1 60.7 68 LEU D C 1
ATOM 11391 O O . LEU D 1 116 ? 201.795 226.402 193.12 1 60.04 68 LEU D O 1
ATOM 11396 N N . GLN D 1 117 ? 201.468 225.6 195.191 1 58.96 69 GLN D N 1
ATOM 11397 C CA . GLN D 1 117 ? 201.214 224.247 194.705 1 58.38 69 GLN D CA 1
ATOM 11398 C C . GLN D 1 117 ? 199.964 224.201 193.835 1 56.39 69 GLN D C 1
ATOM 11399 O O . GLN D 1 117 ? 199.943 223.529 192.797 1 55.49 69 GLN D O 1
ATOM 11405 N N . VAL D 1 118 ? 198.908 224.9 194.249 1 56.64 70 VAL D N 1
ATOM 11406 C CA . VAL D 1 118 ? 197.677 224.913 193.455 1 54.78 70 VAL D CA 1
ATOM 11407 C C . VAL D 1 118 ? 197.926 225.573 192.099 1 52.96 70 VAL D C 1
ATOM 11408 O O . VAL D 1 118 ? 197.544 225.046 191.037 1 55.33 70 VAL D O 1
ATOM 11412 N N . VAL D 1 119 ? 198.587 226.732 192.116 1 53.54 71 VAL D N 1
ATOM 11413 C CA . VAL D 1 119 ? 198.918 227.42 190.872 1 53.6 71 VAL D CA 1
ATOM 11414 C C . VAL D 1 119 ? 199.776 226.526 189.99 1 52.82 71 VAL D C 1
ATOM 11415 O O . VAL D 1 119 ? 199.611 226.493 188.764 1 51.35 71 VAL D O 1
ATOM 11419 N N . LYS D 1 120 ? 200.718 225.803 190.598 1 49.72 72 LYS D N 1
ATOM 11420 C CA . LYS D 1 120 ? 201.598 224.92 189.847 1 46.68 72 LYS D CA 1
ATOM 11421 C C . LYS D 1 120 ? 200.808 223.817 189.171 1 47.75 72 LYS D C 1
ATOM 11422 O O . LYS D 1 120 ? 201.029 223.513 187.998 1 47.99 72 LYS D O 1
ATOM 11428 N N . ILE D 1 121 ? 199.876 223.2 189.896 1 47.51 73 ILE D N 1
ATOM 11429 C CA . ILE D 1 121 ? 199.063 222.159 189.278 1 45.78 73 ILE D CA 1
ATOM 11430 C C . ILE D 1 121 ? 198.383 222.716 188.038 1 45.57 73 ILE D C 1
ATOM 11431 O O . ILE D 1 121 ? 198.508 222.164 186.933 1 46.02 73 ILE D O 1
ATOM 11436 N N . LEU D 1 122 ? 197.721 223.867 188.187 1 47.13 74 LEU D N 1
ATOM 11437 C CA . LEU D 1 122 ? 197.006 224.446 187.052 1 45.98 74 LEU D CA 1
ATOM 11438 C C . LEU D 1 122 ? 197.943 224.697 185.87 1 45.34 74 LEU D C 1
ATOM 11439 O O . LEU D 1 122 ? 197.71 224.204 184.755 1 45.62 74 LEU D O 1
ATOM 11444 N N . VAL D 1 123 ? 199.024 225.444 186.103 1 46.21 75 VAL D N 1
ATOM 11445 C CA . VAL D 1 123 ? 199.844 225.919 184.992 1 45.7 75 VAL D CA 1
ATOM 11446 C C . VAL D 1 123 ? 200.622 224.772 184.359 1 43.6 75 VAL D C 1
ATOM 11447 O O . VAL D 1 123 ? 200.78 224.721 183.135 1 44.97 75 VAL D O 1
ATOM 11451 N N . VAL D 1 124 ? 201.132 223.844 185.17 1 42.23 76 VAL D N 1
ATOM 11452 C CA . VAL D 1 124 ? 201.887 222.719 184.632 1 41.67 76 VAL D CA 1
ATOM 11453 C C . VAL D 1 124 ? 200.987 221.825 183.788 1 38.88 76 VAL D C 1
ATOM 11454 O O . VAL D 1 124 ? 201.386 221.374 182.708 1 41.92 76 VAL D O 1
ATOM 11458 N N . THR D 1 125 ? 199.761 221.555 184.25 1 37.46 77 THR D N 1
ATOM 11459 C CA . THR D 1 125 ? 198.854 220.751 183.438 1 39.31 77 THR D CA 1
ATOM 11460 C C . THR D 1 125 ? 198.529 221.448 182.12 1 38.02 77 THR D C 1
ATOM 11461 O O . THR D 1 125 ? 198.517 220.813 181.052 1 40.32 77 THR D O 1
ATOM 11465 N N . VAL D 1 126 ? 198.275 222.759 182.171 1 37.99 78 VAL D N 1
ATOM 11466 C CA . VAL D 1 126 ? 197.965 223.488 180.943 1 40.38 78 VAL D CA 1
ATOM 11467 C C . VAL D 1 126 ? 199.147 223.439 179.981 1 37.82 78 VAL D C 1
ATOM 11468 O O . VAL D 1 126 ? 198.975 223.241 178.771 1 37.43 78 VAL D O 1
ATOM 11472 N N . GLN D 1 127 ? 200.361 223.626 180.501 1 39.07 79 GLN D N 1
ATOM 11473 C CA . GLN D 1 127 ? 201.548 223.567 179.658 1 39.18 79 GLN D CA 1
ATOM 11474 C C . GLN D 1 127 ? 201.704 222.19 179.028 1 38.14 79 GLN D C 1
ATOM 11475 O O . GLN D 1 127 ? 202.078 222.075 177.855 1 39.61 79 GLN D O 1
ATOM 11481 N N . LEU D 1 128 ? 201.432 221.134 179.795 1 36.27 80 LEU D N 1
ATOM 11482 C CA . LEU D 1 128 ? 201.514 219.784 179.249 1 35.35 80 LEU D CA 1
ATOM 11483 C C . LEU D 1 128 ? 200.563 219.613 178.071 1 34.88 80 LEU D C 1
ATOM 11484 O O . LEU D 1 128 ? 200.942 219.073 177.028 1 36.26 80 LEU D O 1
ATOM 11489 N N . ILE D 1 129 ? 199.318 220.072 178.217 1 34.64 81 ILE D N 1
ATOM 11490 C CA . ILE D 1 129 ? 198.349 219.921 177.128 1 35.66 81 ILE D CA 1
ATOM 11491 C C . ILE D 1 129 ? 198.783 220.727 175.903 1 35.27 81 ILE D C 1
ATOM 11492 O O . ILE D 1 129 ? 198.72 220.25 174.751 1 39.61 81 ILE D O 1
ATOM 11497 N N . LEU D 1 130 ? 199.239 221.96 176.132 1 36.54 82 LEU D N 1
ATOM 11498 C CA . LEU D 1 130 ? 199.663 222.804 175.023 1 38.29 82 LEU D CA 1
ATOM 11499 C C . LEU D 1 130 ? 200.819 222.168 174.266 1 36.56 82 LEU D C 1
ATOM 11500 O O . LEU D 1 130 ? 200.845 222.188 173.031 1 39.14 82 LEU D O 1
ATOM 11505 N N . PHE D 1 131 ? 201.785 221.596 174.987 1 33.2 83 PHE D N 1
ATOM 11506 C CA . PHE D 1 131 ? 202.869 220.877 174.327 1 34.52 83 PHE D CA 1
ATOM 11507 C C . PHE D 1 131 ? 202.344 219.657 173.577 1 32.18 83 PHE D C 1
ATOM 11508 O O . PHE D 1 131 ? 202.811 219.346 172.47 1 35.45 83 PHE D O 1
ATOM 11516 N N . GLY D 1 132 ? 201.381 218.952 174.173 1 32.1 84 GLY D N 1
ATOM 11517 C CA . GLY D 1 132 ? 200.834 217.77 173.54 1 33.25 84 GLY D CA 1
ATOM 11518 C C . GLY D 1 132 ? 200.279 218.048 172.163 1 34.75 84 GLY D C 1
ATOM 11519 O O . GLY D 1 132 ? 200.342 217.19 171.283 1 39.5 84 GLY D O 1
ATOM 11520 N N . LEU D 1 133 ? 199.737 219.246 171.95 1 33.88 85 LEU D N 1
ATOM 11521 C CA . LEU D 1 133 ? 199.262 219.583 170.604 1 36.79 85 LEU D CA 1
ATOM 11522 C C . LEU D 1 133 ? 200.362 219.388 169.547 1 40.31 85 LEU D C 1
ATOM 11523 O O . LEU D 1 133 ? 200.189 218.646 168.566 1 43.83 85 LEU D O 1
ATOM 11528 N N . SER D 1 134 ? 201.518 220.024 169.75 1 38.3 86 SER D N 1
ATOM 11529 C CA . SER D 1 134 ? 202.59 219.939 168.761 1 37.75 86 SER D CA 1
ATOM 11530 C C . SER D 1 134 ? 203.23 218.553 168.734 1 36.53 86 SER D C 1
ATOM 11531 O O . SER D 1 134 ? 203.636 218.073 167.663 1 37.94 86 SER D O 1
ATOM 11534 N N . ASN D 1 135 ? 203.325 217.898 169.894 1 35.89 87 ASN D N 1
ATOM 11535 C CA . ASN D 1 135 ? 203.842 216.534 169.925 1 33.93 87 ASN D CA 1
ATOM 11536 C C . ASN D 1 135 ? 202.991 215.612 169.057 1 33.66 87 ASN D C 1
ATOM 11537 O O . ASN D 1 135 ? 203.514 214.809 168.269 1 35.54 87 ASN D O 1
ATOM 11542 N N . GLN D 1 136 ? 201.667 215.727 169.185 1 33.36 88 GLN D N 1
ATOM 11543 C CA . GLN D 1 136 ? 200.762 214.94 168.362 1 35.4 88 GLN D CA 1
ATOM 11544 C C . GLN D 1 136 ? 200.951 215.256 166.888 1 36.35 88 GLN D C 1
ATOM 11545 O O . GLN D 1 136 ? 200.949 214.349 166.05 1 36.61 88 GLN D O 1
ATOM 11551 N N . LEU D 1 137 ? 201.11 216.536 166.546 1 34.52 89 LEU D N 1
ATOM 11552 C CA . LEU D 1 137 ? 201.325 216.876 165.142 1 32.04 89 LEU D CA 1
ATOM 11553 C C . LEU D 1 137 ? 202.543 216.145 164.578 1 35.59 89 LEU D C 1
ATOM 11554 O O . LEU D 1 137 ? 202.473 215.527 163.505 1 36.95 89 LEU D O 1
ATOM 11559 N N . ALA D 1 138 ? 203.664 216.179 165.303 1 34.03 90 ALA D N 1
ATOM 11560 C CA . ALA D 1 138 ? 204.882 215.537 164.806 1 31.89 90 ALA D CA 1
ATOM 11561 C C . ALA D 1 138 ? 204.702 214.024 164.659 1 34.5 90 ALA D C 1
ATOM 11562 O O . ALA D 1 138 ? 205.039 213.435 163.615 1 35.85 90 ALA D O 1
ATOM 11564 N N . VAL D 1 139 ? 204.173 213.376 165.701 1 34.34 91 VAL D N 1
ATOM 11565 C CA . VAL D 1 139 ? 204.04 211.921 165.667 1 35.76 91 VAL D CA 1
ATOM 11566 C C . VAL D 1 139 ? 203.106 211.5 164.54 1 34.6 91 VAL D C 1
ATOM 11567 O O . VAL D 1 139 ? 203.372 210.527 163.818 1 39.01 91 VAL D O 1
ATOM 11571 N N . THR D 1 140 ? 201.993 212.218 164.378 1 34.69 92 THR D N 1
ATOM 11572 C CA . THR D 1 140 ? 201.047 211.891 163.322 1 34.69 92 THR D CA 1
ATOM 11573 C C . THR D 1 140 ? 201.687 212.034 161.951 1 32.87 92 THR D C 1
ATOM 11574 O O . THR D 1 140 ? 201.483 211.186 161.078 1 32.25 92 THR D O 1
ATOM 11578 N N . PHE D 1 141 ? 202.454 213.104 161.731 1 32.61 93 PHE D N 1
ATOM 11579 C CA . PHE D 1 141 ? 203.111 213.249 160.438 1 31.49 93 PHE D CA 1
ATOM 11580 C C . PHE D 1 141 ? 203.978 212.033 160.139 1 32.01 93 PHE D C 1
ATOM 11581 O O . PHE D 1 141 ? 203.862 211.416 159.068 1 33.72 93 PHE D O 1
ATOM 11589 N N . ARG D 1 142 ? 204.825 211.646 161.097 1 33.31 94 ARG D N 1
ATOM 11590 C CA . ARG D 1 142 ? 205.718 210.513 160.856 1 34.9 94 ARG D CA 1
ATOM 11591 C C . ARG D 1 142 ? 204.93 209.243 160.532 1 32.47 94 ARG D C 1
ATOM 11592 O O . ARG D 1 142 ? 205.188 208.57 159.523 1 33.68 94 ARG D O 1
ATOM 11600 N N . GLU D 1 143 ? 203.942 208.915 161.367 1 33.57 95 GLU D N 1
ATOM 11601 C CA . GLU D 1 143 ? 203.243 207.642 161.213 1 33.68 95 GLU D CA 1
ATOM 11602 C C . GLU D 1 143 ? 202.398 207.602 159.941 1 32.57 95 GLU D C 1
ATOM 11603 O O . GLU D 1 143 ? 202.379 206.583 159.236 1 33.35 95 GLU D O 1
ATOM 11609 N N . GLU D 1 144 ? 201.686 208.688 159.632 1 32.19 96 GLU D N 1
ATOM 11610 C CA . GLU D 1 144 ? 200.863 208.702 158.428 1 32.39 96 GLU D CA 1
ATOM 11611 C C . GLU D 1 144 ? 201.722 208.594 157.178 1 29.14 96 GLU D C 1
ATOM 11612 O O . GLU D 1 144 ? 201.361 207.885 156.229 1 31.37 96 GLU D O 1
ATOM 11618 N N . ASN D 1 145 ? 202.87 209.282 157.153 1 28.4 97 ASN D N 1
ATOM 11619 C CA . ASN D 1 145 ? 203.756 209.137 156.005 1 25.9 97 ASN D CA 1
ATOM 11620 C C . ASN D 1 145 ? 204.235 207.699 155.862 1 26.11 97 ASN D C 1
ATOM 11621 O O . ASN D 1 145 ? 204.311 207.174 154.747 1 25.54 97 ASN D O 1
ATOM 11626 N N . THR D 1 146 ? 204.569 207.044 156.979 1 28.26 98 THR D N 1
ATOM 11627 C CA . THR D 1 146 ? 205.034 205.661 156.892 1 27.53 98 THR D CA 1
ATOM 11628 C C . THR D 1 146 ? 203.947 204.738 156.342 1 27.64 98 THR D C 1
ATOM 11629 O O . THR D 1 146 ? 204.227 203.855 155.519 1 28.27 98 THR D O 1
ATOM 11633 N N . ILE D 1 147 ? 202.702 204.922 156.786 1 28.06 99 ILE D N 1
ATOM 11634 C CA . ILE D 1 147 ? 201.611 204.096 156.267 1 28.07 99 ILE D CA 1
ATOM 11635 C C . ILE D 1 147 ? 201.43 204.332 154.771 1 26.28 99 ILE D C 1
ATOM 11636 O O . ILE D 1 147 ? 201.234 203.385 153.991 1 28.87 99 ILE D O 1
ATOM 11641 N N . ALA D 1 148 ? 201.488 205.596 154.347 1 26.71 100 ALA D N 1
ATOM 11642 C CA . ALA D 1 148 ? 201.375 205.893 152.925 1 24.84 100 ALA D CA 1
ATOM 11643 C C . ALA D 1 148 ? 202.496 205.229 152.134 1 23.91 100 ALA D C 1
ATOM 11644 O O . ALA D 1 148 ? 202.268 204.724 151.031 1 26.12 100 ALA D O 1
ATOM 11646 N N . PHE D 1 149 ? 203.716 205.225 152.678 1 25.14 101 PHE D N 1
ATOM 11647 C CA . PHE D 1 149 ? 204.822 204.558 151.995 1 24.33 101 PHE D CA 1
ATOM 11648 C C . PHE D 1 149 ? 204.563 203.064 151.858 1 24.97 101 PHE D C 1
ATOM 11649 O O . PHE D 1 149 ? 204.832 202.475 150.806 1 26.32 101 PHE D O 1
ATOM 11657 N N . ARG D 1 150 ? 204.046 202.431 152.912 1 23.8 102 ARG D N 1
ATOM 11658 C CA . ARG D 1 150 ? 203.732 201.008 152.811 1 23.37 102 ARG D CA 1
ATOM 11659 C C . ARG D 1 150 ? 202.717 200.749 151.706 1 26.19 102 ARG D C 1
ATOM 11660 O O . ARG D 1 150 ? 202.858 199.793 150.936 1 29.24 102 ARG D O 1
ATOM 11668 N N . HIS D 1 151 ? 201.692 201.595 151.602 1 28.18 103 HIS D N 1
ATOM 11669 C CA . HIS D 1 151 ? 200.702 201.39 150.546 1 26.5 103 HIS D CA 1
ATOM 11670 C C . HIS D 1 151 ? 201.263 201.701 149.161 1 26.09 103 HIS D C 1
ATOM 11671 O O . HIS D 1 151 ? 200.823 201.108 148.173 1 29.48 103 HIS D O 1
ATOM 11678 N N . LEU D 1 152 ? 202.224 202.619 149.063 1 27.97 104 LEU D N 1
ATOM 11679 C CA . LEU D 1 152 ? 202.759 202.994 147.759 1 23.36 104 LEU D CA 1
ATOM 11680 C C . LEU D 1 152 ? 203.765 201.978 147.227 1 26.67 104 LEU D C 1
ATOM 11681 O O . LEU D 1 152 ? 203.765 201.679 146.03 1 28.49 104 LEU D O 1
ATOM 11686 N N . PHE D 1 153 ? 204.626 201.438 148.089 1 26.42 105 PHE D N 1
ATOM 11687 C CA . PHE D 1 153 ? 205.807 200.719 147.633 1 25.9 105 PHE D CA 1
ATOM 11688 C C . PHE D 1 153 ? 205.728 199.207 147.795 1 26.19 105 PHE D C 1
ATOM 11689 O O . PHE D 1 153 ? 206.536 198.502 147.185 1 29.8 105 PHE D O 1
ATOM 11697 N N . LEU D 1 154 ? 204.79 198.685 148.578 1 28.39 106 LEU D N 1
ATOM 11698 C CA . LEU D 1 154 ? 204.677 197.249 148.806 1 26.2 106 LEU D CA 1
ATOM 11699 C C . LEU D 1 154 ? 203.536 196.693 147.964 1 29.07 106 LEU D C 1
ATOM 11700 O O . LEU D 1 154 ? 202.373 197.054 148.168 1 35.65 106 LEU D O 1
ATOM 11705 N N . LEU D 1 155 ? 203.873 195.807 147.031 1 30.04 107 LEU D N 1
ATOM 11706 C CA . LEU D 1 155 ? 202.9 195.272 146.086 1 26.36 107 LEU D CA 1
ATOM 11707 C C . LEU D 1 155 ? 201.89 194.387 146.808 1 28.29 107 LEU D C 1
ATOM 11708 O O . LEU D 1 155 ? 202.261 193.401 147.45 1 33.01 107 LEU D O 1
ATOM 11713 N N . GLY D 1 156 ? 200.612 194.739 146.699 1 33.45 108 GLY D N 1
ATOM 11714 C CA . GLY D 1 156 ? 199.564 193.955 147.318 1 32.13 108 GLY D CA 1
ATOM 11715 C C . GLY D 1 156 ? 199.457 194.104 148.815 1 34.89 108 GLY D C 1
ATOM 11716 O O . GLY D 1 156 ? 198.852 193.253 149.467 1 41 108 GLY D O 1
ATOM 11717 N N . TYR D 1 157 ? 200.032 195.158 149.384 1 35.45 109 TYR D N 1
ATOM 11718 C CA . TYR D 1 157 ? 199.952 195.37 150.82 1 32.39 109 TYR D CA 1
ATOM 11719 C C . TYR D 1 157 ? 198.553 195.822 151.224 1 34.68 109 TYR D C 1
ATOM 11720 O O . TYR D 1 157 ? 197.873 196.544 150.493 1 41.43 109 TYR D O 1
ATOM 11729 N N . SER D 1 158 ? 198.125 195.386 152.406 1 35 110 SER D N 1
ATOM 11730 C CA . SER D 1 158 ? 196.863 195.823 152.984 1 38.95 110 SER D CA 1
ATOM 11731 C C . SER D 1 158 ? 197.046 196.02 154.481 1 40.89 110 SER D C 1
ATOM 11732 O O . SER D 1 158 ? 197.92 195.41 155.1 1 43.26 110 SER D O 1
ATOM 11735 N N . ASP D 1 159 ? 196.211 196.881 155.056 1 42.11 111 ASP D N 1
ATOM 11736 C CA . ASP D 1 159 ? 196.342 197.22 156.466 1 41.3 111 ASP D CA 1
ATOM 11737 C C . ASP D 1 159 ? 196.179 195.981 157.338 1 42.34 111 ASP D C 1
ATOM 11738 O O . ASP D 1 159 ? 195.32 195.132 157.09 1 44.32 111 ASP D O 1
ATOM 11743 N N . GLY D 1 160 ? 197.013 195.886 158.37 1 45.87 112 GLY D N 1
ATOM 11744 C CA . GLY D 1 160 ? 196.98 194.765 159.282 1 47.93 112 GLY D CA 1
ATOM 11745 C C . GLY D 1 160 ? 197.76 193.548 158.838 1 48.48 112 GLY D C 1
ATOM 11746 O O . GLY D 1 160 ? 197.741 192.534 159.543 1 52.83 112 GLY D O 1
ATOM 11747 N N . ALA D 1 161 ? 198.448 193.612 157.7 1 51.07 113 ALA D N 1
ATOM 11748 C CA . ALA D 1 161 ? 199.189 192.479 157.166 1 50.8 113 ALA D CA 1
ATOM 11749 C C . ALA D 1 161 ? 200.681 192.553 157.466 1 49.77 113 ALA D C 1
ATOM 11750 O O . ALA D 1 161 ? 201.447 191.752 156.926 1 50.65 113 ALA D O 1
ATOM 11752 N N . ASP D 1 162 ? 201.108 193.483 158.323 1 50.32 114 ASP D N 1
ATOM 11753 C CA . ASP D 1 162 ? 202.536 193.719 158.509 1 48.52 114 ASP D CA 1
ATOM 11754 C C . ASP D 1 162 ? 203.256 192.465 158.989 1 47.14 114 ASP D C 1
ATOM 11755 O O . ASP D 1 162 ? 204.367 192.169 158.537 1 47.46 114 ASP D O 1
ATOM 11760 N N . ASP D 1 163 ? 202.644 191.719 159.907 1 48.93 115 ASP D N 1
ATOM 11761 C CA . ASP D 1 163 ? 203.34 190.604 160.542 1 47.7 115 ASP D CA 1
ATOM 11762 C C . ASP D 1 163 ? 203.476 189.393 159.626 1 46.55 115 ASP D C 1
ATOM 11763 O O . ASP D 1 163 ? 204.414 188.608 159.794 1 54.57 115 ASP D O 1
ATOM 11768 N N . THR D 1 164 ? 202.569 189.214 158.664 1 44.04 116 THR D N 1
ATOM 11769 C CA . THR D 1 164 ? 202.59 188.046 157.793 1 43.18 116 THR D CA 1
ATOM 11770 C C . THR D 1 164 ? 203.009 188.35 156.361 1 36.48 116 THR D C 1
ATOM 11771 O O . THR D 1 164 ? 203.213 187.41 155.588 1 43.09 116 THR D O 1
ATOM 11775 N N . PHE D 1 165 ? 203.144 189.619 155.99 1 35.01 117 PHE D N 1
ATOM 11776 C CA . PHE D 1 165 ? 203.468 189.985 154.615 1 31.86 117 PHE D CA 1
ATOM 11777 C C . PHE D 1 165 ? 204.775 189.33 154.18 1 29.11 117 PHE D C 1
ATOM 11778 O O . PHE D 1 165 ? 205.824 189.561 154.787 1 31.61 117 PHE D O 1
ATOM 11786 N N . ALA D 1 166 ? 204.714 188.52 153.125 1 27.31 118 ALA D N 1
ATOM 11787 C CA . ALA D 1 166 ? 205.873 187.745 152.701 1 27.15 118 ALA D CA 1
ATOM 11788 C C . ALA D 1 166 ? 205.696 187.299 151.257 1 25.85 118 ALA D C 1
ATOM 11789 O O . ALA D 1 166 ? 204.583 187.26 150.73 1 31.34 118 ALA D O 1
ATOM 11791 N N . ALA D 1 167 ? 206.815 186.957 150.629 1 25.53 119 ALA D N 1
ATOM 11792 C CA . ALA D 1 167 ? 206.834 186.344 149.31 1 23.4 119 ALA D CA 1
ATOM 11793 C C . ALA D 1 167 ? 207.113 184.851 149.435 1 23.44 119 ALA D C 1
ATOM 11794 O O . ALA D 1 167 ? 207.737 184.398 150.397 1 24.84 119 ALA D O 1
ATOM 11796 N N . TYR D 1 168 ? 206.638 184.085 148.452 1 28.05 120 TYR D N 1
ATOM 11797 C CA . TYR D 1 168 ? 206.769 182.634 148.476 1 22.75 120 TYR D CA 1
ATOM 11798 C C . TYR D 1 168 ? 207.235 182.024 147.164 1 25.41 120 TYR D C 1
ATOM 11799 O O . TYR D 1 168 ? 207.532 180.826 147.143 1 33.57 120 TYR D O 1
ATOM 11808 N N . THR D 1 169 ? 207.308 182.788 146.08 1 28.28 121 THR D N 1
ATOM 11809 C CA . THR D 1 169 ? 207.852 182.306 144.82 1 28.63 121 THR D CA 1
ATOM 11810 C C . THR D 1 169 ? 208.853 183.322 144.291 1 28.18 121 THR D C 1
ATOM 11811 O O . THR D 1 169 ? 208.833 184.496 144.663 1 33.66 121 THR D O 1
ATOM 11815 N N . ARG D 1 170 ? 209.74 182.849 143.417 1 28.07 122 ARG D N 1
ATOM 11816 C CA . ARG D 1 170 ? 210.723 183.738 142.806 1 29.86 122 ARG D CA 1
ATOM 11817 C C . ARG D 1 170 ? 210.038 184.856 142.035 1 30.33 122 ARG D C 1
ATOM 11818 O O . ARG D 1 170 ? 210.471 186.016 142.074 1 33.32 122 ARG D O 1
ATOM 11826 N N . GLU D 1 171 ? 208.956 184.521 141.338 1 32.35 123 GLU D N 1
ATOM 11827 C CA . GLU D 1 171 ? 208.234 185.506 140.548 1 32.16 123 GLU D CA 1
ATOM 11828 C C . GLU D 1 171 ? 207.609 186.572 141.441 1 30.97 123 GLU D C 1
ATOM 11829 O O . GLU D 1 171 ? 207.669 187.765 141.125 1 36.23 123 GLU D O 1
ATOM 11835 N N . GLN D 1 172 ? 207.034 186.164 142.575 1 31.01 124 GLN D N 1
ATOM 11836 C CA . GLN D 1 172 ? 206.482 187.13 143.52 1 29.71 124 GLN D CA 1
ATOM 11837 C C . GLN D 1 172 ? 207.553 188.09 144.019 1 27.61 124 GLN D C 1
ATOM 11838 O O . GLN D 1 172 ? 207.316 189.298 144.122 1 33.35 124 GLN D O 1
ATOM 11844 N N . LEU D 1 173 ? 208.732 187.566 144.354 1 27.13 125 LEU D N 1
ATOM 11845 C CA . LEU D 1 173 ? 209.8 188.409 144.878 1 26.62 125 LEU D CA 1
ATOM 11846 C C . LEU D 1 173 ? 210.281 189.404 143.827 1 25.79 125 LEU D C 1
ATOM 11847 O O . LEU D 1 173 ? 210.462 190.594 144.119 1 30.39 125 LEU D O 1
ATOM 11852 N N . TYR D 1 174 ? 210.493 188.933 142.596 1 28.45 126 TYR D N 1
ATOM 11853 C CA . TYR D 1 174 ? 210.902 189.844 141.532 1 27.32 126 TYR D CA 1
ATOM 11854 C C . TYR D 1 174 ? 209.853 190.923 141.309 1 27.51 126 TYR D C 1
ATOM 11855 O O . TYR D 1 174 ? 210.188 192.103 141.143 1 31.01 126 TYR D O 1
ATOM 11864 N N . GLN D 1 175 ? 208.574 190.537 141.306 1 29.55 127 GLN D N 1
ATOM 11865 C CA . GLN D 1 175 ? 207.511 191.511 141.103 1 26.37 127 GLN D CA 1
ATOM 11866 C C . GLN D 1 175 ? 207.489 192.545 142.22 1 28.83 127 GLN D C 1
ATOM 11867 O O . GLN D 1 175 ? 207.309 193.735 141.959 1 32.22 127 GLN D O 1
ATOM 11873 N N . ALA D 1 176 ? 207.675 192.114 143.469 1 26.14 128 ALA D N 1
ATOM 11874 C CA . ALA D 1 176 ? 207.688 193.065 144.576 1 23.86 128 ALA D CA 1
ATOM 11875 C C . ALA D 1 176 ? 208.848 194.05 144.45 1 26.16 128 ALA D C 1
ATOM 11876 O O . ALA D 1 176 ? 208.667 195.263 144.624 1 29.2 128 ALA D O 1
ATOM 11878 N N . ILE D 1 177 ? 210.044 193.549 144.132 1 26.59 129 ILE D N 1
ATOM 11879 C CA . ILE D 1 177 ? 211.208 194.427 144.013 1 26.58 129 ILE D CA 1
ATOM 11880 C C . ILE D 1 177 ? 210.987 195.452 142.904 1 26.51 129 ILE D C 1
ATOM 11881 O O . ILE D 1 177 ? 211.18 196.666 143.094 1 29.77 129 ILE D O 1
ATOM 11886 N N . PHE D 1 178 ? 210.572 194.978 141.728 1 27.54 130 PHE D N 1
ATOM 11887 C CA . PHE D 1 178 ? 210.382 195.884 140.605 1 26.69 130 PHE D CA 1
ATOM 11888 C C . PHE D 1 178 ? 209.23 196.848 140.853 1 27.24 130 PHE D C 1
ATOM 11889 O O . PHE D 1 178 ? 209.295 197.998 140.415 1 33.2 130 PHE D O 1
ATOM 11897 N N . HIS D 1 179 ? 208.182 196.415 141.556 1 27.34 131 HIS D N 1
ATOM 11898 C CA . HIS D 1 179 ? 207.099 197.329 141.892 1 23.14 131 HIS D CA 1
ATOM 11899 C C . HIS D 1 179 ? 207.592 198.452 142.787 1 25.18 131 HIS D C 1
ATOM 11900 O O . HIS D 1 179 ? 207.25 199.619 142.572 1 28.69 131 HIS D O 1
ATOM 11907 N N . ALA D 1 180 ? 208.394 198.121 143.8 1 26.18 132 ALA D N 1
ATOM 11908 C CA . ALA D 1 180 ? 208.921 199.159 144.677 1 22.85 132 ALA D CA 1
ATOM 11909 C C . ALA D 1 180 ? 209.745 200.171 143.889 1 25.28 132 ALA D C 1
ATOM 11910 O O . ALA D 1 180 ? 209.558 201.387 144.029 1 28.15 132 ALA D O 1
ATOM 11912 N N . VAL D 1 181 ? 210.647 199.687 143.031 1 27.07 133 VAL D N 1
ATOM 11913 C CA . VAL D 1 181 ? 211.494 200.617 142.28 1 25.61 133 VAL D CA 1
ATOM 11914 C C . VAL D 1 181 ? 210.66 201.457 141.311 1 27.17 133 VAL D C 1
ATOM 11915 O O . VAL D 1 181 ? 210.865 202.673 141.184 1 29.22 133 VAL D O 1
ATOM 11919 N N . ASP D 1 182 ? 209.712 200.83 140.61 1 30.18 134 ASP D N 1
ATOM 11920 C CA . ASP D 1 182 ? 208.889 201.563 139.653 1 28.63 134 ASP D CA 1
ATOM 11921 C C . ASP D 1 182 ? 208.052 202.627 140.346 1 25.39 134 ASP D C 1
ATOM 11922 O O . ASP D 1 182 ? 207.883 203.731 139.82 1 29.03 134 ASP D O 1
ATOM 11927 N N . GLN D 1 183 ? 207.502 202.31 141.518 1 26.31 135 GLN D N 1
ATOM 11928 C CA . GLN D 1 183 ? 206.739 203.304 142.261 1 25.36 135 GLN D CA 1
ATOM 11929 C C . GLN D 1 183 ? 207.632 204.445 142.726 1 25.85 135 GLN D C 1
ATOM 11930 O O . GLN D 1 183 ? 207.22 205.609 142.703 1 30.4 135 GLN D O 1
ATOM 11936 N N . TYR D 1 184 ? 208.857 204.135 143.153 1 28.24 136 TYR D N 1
ATOM 11937 C CA . TYR D 1 184 ? 209.789 205.201 143.499 1 24.87 136 TYR D CA 1
ATOM 11938 C C . TYR D 1 184 ? 210.022 206.126 142.312 1 25.91 136 TYR D C 1
ATOM 11939 O O . TYR D 1 184 ? 210.095 207.348 142.472 1 28.08 136 TYR D O 1
ATOM 11948 N N . LEU D 1 185 ? 210.143 205.56 141.111 1 27.02 137 LEU D N 1
ATOM 11949 C CA . LEU D 1 185 ? 210.376 206.398 139.938 1 27.39 137 LEU D CA 1
ATOM 11950 C C . LEU D 1 185 ? 209.122 207.158 139.51 1 30.64 137 LEU D C 1
ATOM 11951 O O . LEU D 1 185 ? 209.229 208.238 138.922 1 33.47 137 LEU D O 1
ATOM 11956 N N . ALA D 1 186 ? 207.937 206.62 139.783 1 29.49 138 ALA D N 1
ATOM 11957 C CA . ALA D 1 186 ? 206.685 207.251 139.382 1 29.42 138 ALA D CA 1
ATOM 11958 C C . ALA D 1 186 ? 206.109 208.182 140.444 1 32.71 138 ALA D C 1
ATOM 11959 O O . ALA D 1 186 ? 205.091 208.828 140.187 1 32.33 138 ALA D O 1
ATOM 11961 N N . LEU D 1 187 ? 206.739 208.268 141.613 1 31.9 139 LEU D N 1
ATOM 11962 C CA . LEU D 1 187 ? 206.176 209.001 142.747 1 29.16 139 LEU D CA 1
ATOM 11963 C C . LEU D 1 187 ? 205.636 210.386 142.411 1 31.06 139 LEU D C 1
ATOM 11964 O O . LEU D 1 187 ? 204.535 210.718 142.876 1 33.75 139 LEU D O 1
ATOM 11969 N N . PRO D 1 188 ? 206.33 211.237 141.651 1 36.65 140 PRO D N 1
ATOM 11970 C CA . PRO D 1 188 ? 205.795 212.589 141.413 1 34.24 140 PRO D CA 1
ATOM 11971 C C . PRO D 1 188 ? 204.437 212.602 140.736 1 35.95 140 PRO D C 1
ATOM 11972 O O . PRO D 1 188 ? 203.665 213.545 140.943 1 44.72 140 PRO D O 1
ATOM 11976 N N . ASP D 1 189 ? 204.117 211.592 139.931 1 36.25 141 ASP D N 1
ATOM 11977 C CA . ASP D 1 189 ? 202.884 211.598 139.156 1 37.61 141 ASP D CA 1
ATOM 11978 C C . ASP D 1 189 ? 201.714 210.918 139.852 1 35.9 141 ASP D C 1
ATOM 11979 O O . ASP D 1 189 ? 200.567 211.164 139.47 1 37.94 141 ASP D O 1
ATOM 11984 N N . VAL D 1 190 ? 201.961 210.082 140.859 1 32.91 142 VAL D N 1
ATOM 11985 C CA . VAL D 1 190 ? 200.905 209.24 141.412 1 32.13 142 VAL D CA 1
ATOM 11986 C C . VAL D 1 190 ? 200.614 209.594 142.864 1 32.22 142 VAL D C 1
ATOM 11987 O O . VAL D 1 190 ? 199.489 209.417 143.337 1 36.25 142 VAL D O 1
ATOM 11991 N N . SER D 1 191 ? 201.614 210.091 143.581 1 35.91 143 SER D N 1
ATOM 11992 C CA . SER D 1 191 ? 201.471 210.272 145.018 1 33.53 143 SER D CA 1
ATOM 11993 C C . SER D 1 191 ? 200.579 211.465 145.347 1 30.64 143 SER D C 1
ATOM 11994 O O . SER D 1 191 ? 200.577 212.482 144.653 1 32.46 143 SER D O 1
ATOM 11997 N N . LEU D 1 192 ? 199.811 211.322 146.428 1 32.56 144 LEU D N 1
ATOM 11998 C CA . LEU D 1 192 ? 199.026 212.427 146.96 1 29.18 144 LEU D CA 1
ATOM 11999 C C . LEU D 1 192 ? 199.873 213.422 147.741 1 30.56 144 LEU D C 1
ATOM 12000 O O . LEU D 1 192 ? 199.495 214.593 147.837 1 34.83 144 LEU D O 1
ATOM 12005 N N . GLY D 1 193 ? 201.001 212.986 148.304 1 31.96 145 GLY D N 1
ATOM 12006 C CA . GLY D 1 193 ? 201.918 213.896 148.955 1 30.5 145 GLY D CA 1
ATOM 12007 C C . GLY D 1 193 ? 202.913 214.501 147.983 1 30.77 145 GLY D C 1
ATOM 12008 O O . GLY D 1 193 ? 203.073 214.045 146.856 1 37.02 145 GLY D O 1
ATOM 12009 N N . ARG D 1 194 ? 203.584 215.554 148.439 1 30.98 146 ARG D N 1
ATOM 12010 C CA . ARG D 1 194 ? 204.627 216.221 147.664 1 33.75 146 ARG D CA 1
ATOM 12011 C C . ARG D 1 194 ? 205.976 215.863 148.275 1 33.08 146 ARG D C 1
ATOM 12012 O O . ARG D 1 194 ? 206.268 216.237 149.414 1 33.54 146 ARG D O 1
ATOM 12020 N N . TYR D 1 195 ? 206.798 215.15 147.511 1 30.74 147 TYR D N 1
ATOM 12021 C CA . TYR D 1 195 ? 208.079 214.655 147.984 1 30.05 147 TYR D CA 1
ATOM 12022 C C . TYR D 1 195 ? 209.187 215.116 147.052 1 27.98 147 TYR D C 1
ATOM 12023 O O . TYR D 1 195 ? 208.989 215.242 145.843 1 36.03 147 TYR D O 1
ATOM 12032 N N . ALA D 1 196 ? 210.353 215.372 147.628 1 30.67 148 ALA D N 1
ATOM 12033 C CA . ALA D 1 196 ? 211.551 215.685 146.869 1 31.89 148 ALA D CA 1
ATOM 12034 C C . ALA D 1 196 ? 212.569 214.565 147.035 1 30.39 148 ALA D C 1
ATOM 12035 O O . ALA D 1 196 ? 212.659 213.935 148.091 1 28.8 148 ALA D O 1
ATOM 12037 N N . TYR D 1 197 ? 213.328 214.32 145.973 1 32.39 149 TYR D N 1
ATOM 12038 C CA . TYR D 1 197 ? 214.349 213.286 145.977 1 31.91 149 TYR D CA 1
ATOM 12039 C C . TYR D 1 197 ? 215.622 213.783 146.652 1 32.87 149 TYR D C 1
ATOM 12040 O O . TYR D 1 197 ? 215.935 214.975 146.637 1 39.13 149 TYR D O 1
ATOM 12049 N N . VAL D 1 198 ? 216.358 212.848 147.243 1 33.32 150 VAL D N 1
ATOM 12050 C CA . VAL D 1 198 ? 217.678 213.103 147.804 1 32.28 150 VAL D CA 1
ATOM 12051 C C . VAL D 1 198 ? 218.683 212.254 147.04 1 36.64 150 VAL D C 1
ATOM 12052 O O . VAL D 1 198 ? 218.443 211.068 146.794 1 41.15 150 VAL D O 1
ATOM 12056 N N . ARG D 1 199 ? 219.801 212.862 146.658 1 38.67 151 ARG D N 1
ATOM 12057 C CA . ARG D 1 199 ? 220.832 212.191 145.884 1 40.69 151 ARG D CA 1
ATOM 12058 C C . ARG D 1 199 ? 222.155 212.202 146.637 1 40.9 151 ARG D C 1
ATOM 12059 O O . ARG D 1 199 ? 222.393 213.038 147.512 1 46.34 151 ARG D O 1
ATOM 12067 N N . GLY D 1 200 ? 223.013 211.249 146.285 1 44.46 152 GLY D N 1
ATOM 12068 C CA . GLY D 1 200 ? 224.368 211.249 146.804 1 45.1 152 GLY D CA 1
ATOM 12069 C C . GLY D 1 200 ? 224.411 211.023 148.301 1 45.48 152 GLY D C 1
ATOM 12070 O O . GLY D 1 200 ? 223.608 210.278 148.871 1 45.36 152 GLY D O 1
ATOM 12071 N N . GLY D 1 201 ? 225.365 211.682 148.951 1 51.53 153 GLY D N 1
ATOM 12072 C CA . GLY D 1 201 ? 225.621 211.435 150.351 1 48.73 153 GLY D CA 1
ATOM 12073 C C . GLY D 1 201 ? 226.486 210.202 150.539 1 55.81 153 GLY D C 1
ATOM 12074 O O . GLY D 1 201 ? 227.125 209.7 149.608 1 56.69 153 GLY D O 1
ATOM 12075 N N . GLY D 1 202 ? 226.497 209.705 151.769 1 51.62 154 GLY D N 1
ATOM 12076 C CA . GLY D 1 202 ? 227.287 208.533 152.083 1 53.26 154 GLY D CA 1
ATOM 12077 C C . GLY D 1 202 ? 226.749 207.274 151.44 1 53.63 154 GLY D C 1
ATOM 12078 O O . GLY D 1 202 ? 225.935 207.336 150.515 1 51.42 154 GLY D O 1
ATOM 12079 N N . ASP D 1 203 ? 227.202 206.121 151.919 1 54.46 155 ASP D N 1
ATOM 12080 C CA . ASP D 1 203 ? 226.694 204.859 151.425 1 51.57 155 ASP D CA 1
ATOM 12081 C C . ASP D 1 203 ? 225.276 204.63 151.942 1 49.7 155 ASP D C 1
ATOM 12082 O O . ASP D 1 203 ? 224.878 205.194 152.962 1 52.79 155 ASP D O 1
ATOM 12087 N N . PRO D 1 204 ? 224.494 203.789 151.259 1 43.08 156 PRO D N 1
ATOM 12088 C CA . PRO D 1 204 ? 224.844 202.962 150.097 1 40.59 156 PRO D CA 1
ATOM 12089 C C . PRO D 1 204 ? 224.716 203.683 148.761 1 41.63 156 PRO D C 1
ATOM 12090 O O . PRO D 1 204 ? 224.85 203.057 147.716 1 45.86 156 PRO D O 1
ATOM 12094 N N . TRP D 1 205 ? 224.462 204.987 148.752 1 41.55 157 TRP D N 1
ATOM 12095 C CA . TRP D 1 205 ? 224.238 205.721 147.515 1 40.99 157 TRP D CA 1
ATOM 12096 C C . TRP D 1 205 ? 225.551 206.272 146.981 1 45.86 157 TRP D C 1
ATOM 12097 O O . TRP D 1 205 ? 226.333 206.866 147.728 1 55.43 157 TRP D O 1
ATOM 12108 N N . THR D 1 206 ? 225.79 206.068 145.691 1 47.35 158 THR D N 1
ATOM 12109 C CA . THR D 1 206 ? 226.856 206.777 145.008 1 47.71 158 THR D CA 1
ATOM 12110 C C . THR D 1 206 ? 226.4 208.197 144.686 1 52.68 158 THR D C 1
ATOM 12111 O O . THR D 1 206 ? 225.224 208.544 144.812 1 56.97 158 THR D O 1
ATOM 12115 N N . ASN D 1 207 ? 227.348 209.031 144.274 1 55.06 159 ASN D N 1
ATOM 12116 C CA . ASN D 1 207 ? 227.019 210.41 143.947 1 55.15 159 ASN D CA 1
ATOM 12117 C C . ASN D 1 207 ? 226.012 210.439 142.806 1 51.55 159 ASN D C 1
ATOM 12118 O O . ASN D 1 207 ? 226.182 209.757 141.793 1 54.38 159 ASN D O 1
ATOM 12123 N N . GLY D 1 208 ? 224.955 211.23 142.978 1 48.29 160 GLY D N 1
ATOM 12124 C CA . GLY D 1 208 ? 223.918 211.345 141.98 1 47.44 160 GLY D CA 1
ATOM 12125 C C . GLY D 1 208 ? 222.844 210.282 142.041 1 45.28 160 GLY D C 1
ATOM 12126 O O . GLY D 1 208 ? 221.862 210.379 141.296 1 50.52 160 GLY D O 1
ATOM 12127 N N . SER D 1 209 ? 222.981 209.284 142.906 1 42.59 161 SER D N 1
ATOM 12128 C CA . SER D 1 209 ? 222.041 208.177 142.98 1 40.12 161 SER D CA 1
ATOM 12129 C C . SER D 1 209 ? 221.011 208.432 144.072 1 40.27 161 SER D C 1
ATOM 12130 O O . SER D 1 209 ? 221.349 208.893 145.166 1 37.35 161 SER D O 1
ATOM 12133 N N . GLY D 1 210 ? 219.755 208.13 143.766 1 35.1 162 GLY D N 1
ATOM 12134 C CA . GLY D 1 210 ? 218.681 208.32 144.715 1 31.94 162 GLY D CA 1
ATOM 12135 C C . GLY D 1 210 ? 218.236 207.044 145.395 1 27.1 162 GLY D C 1
ATOM 12136 O O . GLY D 1 210 ? 217.809 207.077 146.549 1 29.5 162 GLY D O 1
ATOM 12137 N N . LEU D 1 211 ? 218.322 205.915 144.697 1 28.24 163 LEU D N 1
ATOM 12138 C CA . LEU D 1 211 ? 217.859 204.64 145.23 1 26.72 163 LEU D CA 1
ATOM 12139 C C . LEU D 1 211 ? 218.968 203.604 145.122 1 28.02 163 LEU D C 1
ATOM 12140 O O . LEU D 1 211 ? 219.62 203.493 144.081 1 29.07 163 LEU D O 1
ATOM 12145 N N . ALA D 1 212 ? 219.184 202.853 146.196 1 28.34 164 ALA D N 1
ATOM 12146 C CA . ALA D 1 212 ? 220.162 201.771 146.214 1 29.98 164 ALA D CA 1
ATOM 12147 C C . ALA D 1 212 ? 219.428 200.447 146.374 1 28.23 164 ALA D C 1
ATOM 12148 O O . ALA D 1 212 ? 218.666 200.272 147.33 1 29.52 164 ALA D O 1
ATOM 12150 N N . LEU D 1 213 ? 219.656 199.522 145.442 1 28.47 165 LEU D N 1
ATOM 12151 C CA . LEU D 1 213 ? 219.033 198.199 145.463 1 30.64 165 LEU D CA 1
ATOM 12152 C C . LEU D 1 213 ? 220.145 197.172 145.65 1 31.01 165 LEU D C 1
ATOM 12153 O O . LEU D 1 213 ? 220.898 196.901 144.709 1 31.18 165 LEU D O 1
ATOM 12158 N N . CYS D 1 214 ? 220.245 196.596 146.848 1 32.05 166 CYS D N 1
ATOM 12159 C CA . CYS D 1 214 ? 221.38 195.758 147.211 1 34.18 166 CYS D CA 1
ATOM 12160 C C . CYS D 1 214 ? 220.952 194.355 147.609 1 33.85 166 CYS D C 1
ATOM 12161 O O . CYS D 1 214 ? 220.038 194.174 148.412 1 35.13 166 CYS D O 1
ATOM 12164 N N . GLN D 1 215 ? 221.632 193.361 147.04 1 32.77 167 GLN D N 1
ATOM 12165 C CA . GLN D 1 215 ? 221.477 191.972 147.442 1 31.69 167 GLN D CA 1
ATOM 12166 C C . GLN D 1 215 ? 222.757 191.494 148.116 1 30.06 167 GLN D C 1
ATOM 12167 O O . GLN D 1 215 ? 223.868 191.776 147.65 1 32.98 167 GLN D O 1
ATOM 12173 N N . ARG D 1 216 ? 222.579 190.791 149.23 1 32.21 168 ARG D N 1
ATOM 12174 C CA . ARG D 1 216 ? 223.665 190.283 150.051 1 32.37 168 ARG D CA 1
ATOM 12175 C C . ARG D 1 216 ? 223.577 188.767 150.085 1 34.17 168 ARG D C 1
ATOM 12176 O O . ARG D 1 216 ? 222.518 188.215 150.418 1 37.42 168 ARG D O 1
ATOM 12184 N N . TYR D 1 217 ? 224.695 188.11 149.759 1 33.05 169 TYR D N 1
ATOM 12185 C CA . TYR D 1 217 ? 224.736 186.657 149.627 1 33.76 169 TYR D CA 1
ATOM 12186 C C . TYR D 1 217 ? 226.098 186.134 150.073 1 34.39 169 TYR D C 1
ATOM 12187 O O . TYR D 1 217 ? 227.058 186.885 150.217 1 34.8 169 TYR D O 1
ATOM 12196 N N . TYR D 1 218 ? 226.179 184.82 150.27 1 36.44 170 TYR D N 1
ATOM 12197 C CA . TYR D 1 218 ? 227.429 184.207 150.707 1 34.36 170 TYR D CA 1
ATOM 12198 C C . TYR D 1 218 ? 228.486 184.277 149.612 1 33.49 170 TYR D C 1
ATOM 12199 O O . TYR D 1 218 ? 228.188 184.126 148.426 1 34.79 170 TYR D O 1
ATOM 12208 N N . HIS D 1 219 ? 229.737 184.497 150.023 1 36.76 171 HIS D N 1
ATOM 12209 C CA . HIS D 1 219 ? 230.833 184.588 149.062 1 37.16 171 HIS D CA 1
ATOM 12210 C C . HIS D 1 219 ? 230.926 183.327 148.213 1 36.98 171 HIS D C 1
ATOM 12211 O O . HIS D 1 219 ? 231.016 183.397 146.983 1 39.47 171 HIS D O 1
ATOM 12218 N N . ARG D 1 220 ? 230.92 182.162 148.852 1 39.26 172 ARG D N 1
ATOM 12219 C CA . ARG D 1 220 ? 230.835 180.887 148.154 1 39.84 172 ARG D CA 1
ATOM 12220 C C . ARG D 1 220 ? 229.705 180.091 148.781 1 39.19 172 ARG D C 1
ATOM 12221 O O . ARG D 1 220 ? 229.742 179.806 149.978 1 42.14 172 ARG D O 1
ATOM 12229 N N . GLY D 1 221 ? 228.691 179.769 147.992 1 41.64 173 GLY D N 1
ATOM 12230 C CA . GLY D 1 221 ? 227.69 178.836 148.456 1 40.32 173 GLY D CA 1
ATOM 12231 C C . GLY D 1 221 ? 227.383 177.752 147.449 1 40.48 173 GLY D C 1
ATOM 12232 O O . GLY D 1 221 ? 226.853 178.032 146.372 1 46.21 173 GLY D O 1
ATOM 12233 N N A HIS D 1 222 ? 227.708 176.508 147.786 0.5 42.34 174 HIS D N 1
ATOM 12234 N N B HIS D 1 222 ? 227.696 176.507 147.793 0.5 42.41 174 HIS D N 1
ATOM 12235 C CA A HIS D 1 222 ? 227.311 175.343 147.005 0.5 41.81 174 HIS D CA 1
ATOM 12236 C CA B HIS D 1 222 ? 227.313 175.344 147.002 0.5 41.78 174 HIS D CA 1
ATOM 12237 C C A HIS D 1 222 ? 226.445 174.483 147.912 0.5 42.19 174 HIS D C 1
ATOM 12238 C C B HIS D 1 222 ? 226.45 174.47 147.9 0.5 42.19 174 HIS D C 1
ATOM 12239 O O A HIS D 1 222 ? 226.937 173.93 148.897 0.5 43.48 174 HIS D O 1
ATOM 12240 O O B HIS D 1 222 ? 226.949 173.897 148.871 0.5 43.41 174 HIS D O 1
ATOM 12253 N N . VAL D 1 223 ? 225.159 174.386 147.595 1 40.4 175 VAL D N 1
ATOM 12254 C CA . VAL D 1 223 ? 224.188 173.702 148.441 1 40.98 175 VAL D CA 1
ATOM 12255 C C . VAL D 1 223 ? 223.611 172.542 147.645 1 43.26 175 VAL D C 1
ATOM 12256 O O . VAL D 1 223 ? 223.033 172.75 146.572 1 46.74 175 VAL D O 1
ATOM 12260 N N . ASP D 1 224 ? 223.761 171.323 148.166 1 40.93 176 ASP D N 1
ATOM 12261 C CA . ASP D 1 224 ? 223.372 170.107 147.454 1 41.68 176 ASP D CA 1
ATOM 12262 C C . ASP D 1 224 ? 222.617 169.202 148.416 1 41.8 176 ASP D C 1
ATOM 12263 O O . ASP D 1 224 ? 223.162 168.216 148.927 1 44.25 176 ASP D O 1
ATOM 12268 N N . PRO D 1 225 ? 221.356 169.525 148.711 1 41.09 177 PRO D N 1
ATOM 12269 C CA . PRO D 1 225 ? 220.57 168.639 149.584 1 40.25 177 PRO D CA 1
ATOM 12270 C C . PRO D 1 225 ? 220.356 167.254 148.997 1 39.19 177 PRO D C 1
ATOM 12271 O O . PRO D 1 225 ? 220.166 166.296 149.753 1 42.06 177 PRO D O 1
ATOM 12275 N N . ALA D 1 226 ? 220.394 167.117 147.671 1 41.07 178 ALA D N 1
ATOM 12276 C CA . ALA D 1 226 ? 220.229 165.801 147.062 1 40.46 178 ALA D CA 1
ATOM 12277 C C . ALA D 1 226 ? 221.344 164.856 147.485 1 47.31 178 ALA D C 1
ATOM 12278 O O . ALA D 1 226 ? 221.098 163.675 147.755 1 50.91 178 ALA D O 1
ATOM 12280 N N . ASN D 1 227 ? 222.577 165.354 147.545 1 49.51 179 ASN D N 1
ATOM 12281 C CA . ASN D 1 227 ? 223.723 164.575 147.989 1 47.69 179 ASN D CA 1
ATOM 12282 C C . ASN D 1 227 ? 224.066 164.821 149.451 1 47.2 179 ASN D C 1
ATOM 12283 O O . ASN D 1 227 ? 225.079 164.308 149.931 1 52.92 179 ASN D O 1
ATOM 12288 N N . ASP D 1 228 ? 223.247 165.589 150.168 1 49.58 180 ASP D N 1
ATOM 12289 C CA . ASP D 1 228 ? 223.462 165.858 151.589 1 51.65 180 ASP D CA 1
ATOM 12290 C C . ASP D 1 228 ? 224.798 166.556 151.831 1 51.2 180 ASP D C 1
ATOM 12291 O O . ASP D 1 228 ? 225.517 166.238 152.778 1 54.01 180 ASP D O 1
ATOM 12296 N N . THR D 1 229 ? 225.139 167.518 150.976 1 50.13 181 THR D N 1
ATOM 12297 C CA . THR D 1 229 ? 226.441 168.165 151.051 1 49.24 181 THR D CA 1
ATOM 12298 C C . THR D 1 229 ? 226.3 169.671 150.89 1 46.38 181 THR D C 1
ATOM 12299 O O . THR D 1 229 ? 225.316 170.179 150.348 1 47.7 181 THR D O 1
ATOM 12303 N N . PHE D 1 230 ? 227.303 170.387 151.385 1 44.66 182 PHE D N 1
ATOM 12304 C CA . PHE D 1 230 ? 227.401 171.806 151.094 1 41.97 182 PHE D CA 1
ATOM 12305 C C . PHE D 1 230 ? 228.837 172.264 151.294 1 40.59 182 PHE D C 1
ATOM 12306 O O . PHE D 1 230 ? 229.63 171.629 151.991 1 44.43 182 PHE D O 1
ATOM 12314 N N . ASP D 1 231 ? 229.146 173.382 150.649 1 42.97 183 ASP D N 1
ATOM 12315 C CA . ASP D 1 231 ? 230.459 174.015 150.695 1 43.23 183 ASP D CA 1
ATOM 12316 C C . ASP D 1 231 ? 230.217 175.515 150.77 1 40.96 183 ASP D C 1
ATOM 12317 O O . ASP D 1 231 ? 229.801 176.13 149.782 1 44.7 183 ASP D O 1
ATOM 12322 N N . ILE D 1 232 ? 230.442 176.096 151.944 1 42.17 184 ILE D N 1
ATOM 12323 C CA . ILE D 1 232 ? 230.057 177.471 152.224 1 39.96 184 ILE D CA 1
ATOM 12324 C C . ILE D 1 232 ? 231.257 178.234 152.758 1 42.32 184 ILE D C 1
ATOM 12325 O O . ILE D 1 232 ? 231.962 177.753 153.651 1 46.9 184 ILE D O 1
ATOM 12330 N N . ASP D 1 233 ? 231.484 179.421 152.203 1 44.23 185 ASP D N 1
ATOM 12331 C CA . ASP D 1 233 ? 232.277 180.468 152.833 1 41.15 185 ASP D CA 1
ATOM 12332 C C . ASP D 1 233 ? 231.293 181.525 153.319 1 38.65 185 ASP D C 1
ATOM 12333 O O . ASP D 1 233 ? 230.765 182.296 152.504 1 41.49 185 ASP D O 1
ATOM 12338 N N . PRO D 1 234 ? 230.999 181.605 154.621 1 42 186 PRO D N 1
ATOM 12339 C CA . PRO D 1 234 ? 229.879 182.445 155.073 1 40.65 186 PRO D CA 1
ATOM 12340 C C . PRO D 1 234 ? 230.117 183.942 154.962 1 39.26 186 PRO D C 1
ATOM 12341 O O . PRO D 1 234 ? 229.245 184.711 155.376 1 44.88 186 PRO D O 1
ATOM 12345 N N . MET D 1 235 ? 231.254 184.39 154.436 1 40.26 187 MET D N 1
ATOM 12346 C CA . MET D 1 235 ? 231.488 185.82 154.293 1 38.55 187 MET D CA 1
ATOM 12347 C C . MET D 1 235 ? 230.461 186.428 153.345 1 39.65 187 MET D C 1
ATOM 12348 O O . MET D 1 235 ? 230.211 185.902 152.258 1 39.74 187 MET D O 1
ATOM 12353 N N . VAL D 1 236 ? 229.878 187.549 153.754 1 38.98 188 VAL D N 1
ATOM 12354 C CA . VAL D 1 236 ? 228.78 188.172 153.025 1 36.21 188 VAL D CA 1
ATOM 12355 C C . VAL D 1 236 ? 229.338 189.134 151.988 1 35.9 188 VAL D C 1
ATOM 12356 O O . VAL D 1 236 ? 230.161 190 152.303 1 43.73 188 VAL D O 1
ATOM 12360 N N . VAL D 1 237 ? 228.884 188.982 150.75 1 36.66 189 VAL D N 1
ATOM 12361 C CA . VAL D 1 237 ? 229.192 189.883 149.652 1 36.45 189 VAL D CA 1
ATOM 12362 C C . VAL D 1 237 ? 227.941 190.696 149.358 1 38.79 189 VAL D C 1
ATOM 12363 O O . VAL D 1 237 ? 226.837 190.139 149.256 1 40.11 189 VAL D O 1
ATOM 12367 N N . THR D 1 238 ? 228.114 192.009 149.243 1 38.91 190 THR D N 1
ATOM 12368 C CA . THR D 1 238 ? 227.048 192.938 148.9 1 36.39 190 THR D CA 1
ATOM 12369 C C . THR D 1 238 ? 227.257 193.422 147.474 1 37.57 190 THR D C 1
ATOM 12370 O O . THR D 1 238 ? 228.331 193.932 147.141 1 42.92 190 THR D O 1
ATOM 12374 N N . ASP D 1 239 ? 226.236 193.262 146.639 1 40.11 191 ASP D N 1
ATOM 12375 C CA . ASP D 1 239 ? 226.245 193.78 145.276 1 42.53 191 ASP D CA 1
ATOM 12376 C C . ASP D 1 239 ? 225.017 194.65 145.102 1 41.11 191 ASP D C 1
ATOM 12377 O O . ASP D 1 239 ? 223.912 194.229 145.459 1 42.98 191 ASP D O 1
ATOM 12382 N N . CYS D 1 240 ? 225.18 195.851 144.553 1 42.55 192 CYS D N 1
ATOM 12383 C CA . CYS D 1 240 ? 223.985 196.632 144.296 1 44.85 192 CYS D CA 1
ATOM 12384 C C . CYS D 1 240 ? 224.043 197.638 143.167 1 39.21 192 CYS D C 1
ATOM 12385 O O . CYS D 1 240 ? 225.102 198.047 142.687 1 45.61 192 CYS D O 1
ATOM 12388 N N . ILE D 1 241 ? 222.83 198.001 142.78 1 35.42 193 ILE D N 1
ATOM 12389 C CA . ILE D 1 241 ? 222.525 198.814 141.619 1 35.62 193 ILE D CA 1
ATOM 12390 C C . ILE D 1 241 ? 222.057 200.172 142.111 1 34.4 193 ILE D C 1
ATOM 12391 O O . ILE D 1 241 ? 221.286 200.273 143.079 1 36.73 193 ILE D O 1
ATOM 12396 N N . GLN D 1 242 ? 222.542 201.218 141.459 1 34.12 194 GLN D 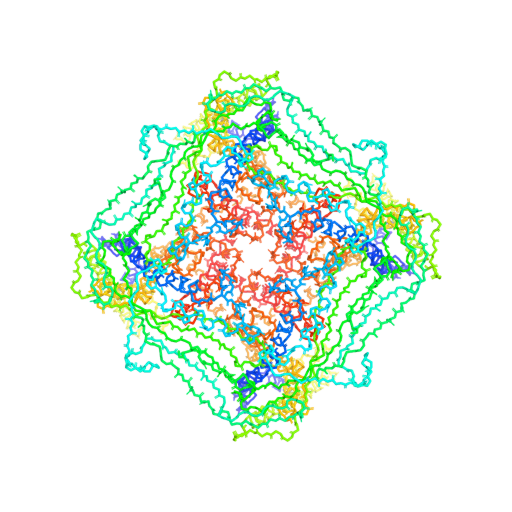N 1
ATOM 12397 C CA . GLN D 1 242 ? 222.171 202.585 141.775 1 32 194 GLN D CA 1
ATOM 12398 C C . GLN D 1 242 ? 221.153 203.065 140.753 1 33.89 194 GLN D C 1
ATOM 12399 O O . GLN D 1 242 ? 221.347 202.886 139.547 1 41.31 194 GLN D O 1
ATOM 12405 N N . VAL D 1 243 ? 220.067 203.656 141.235 1 32.94 195 VAL D N 1
ATOM 12406 C CA . VAL D 1 243 ? 219.014 204.19 140.386 1 32.42 195 VAL D CA 1
ATOM 12407 C C . VAL D 1 243 ? 218.938 205.687 140.636 1 35.95 195 VAL D C 1
ATOM 12408 O O . VAL D 1 243 ? 218.752 206.124 141.78 1 37.59 195 VAL D O 1
ATOM 12412 N N . ASP D 1 244 ? 219.105 206.464 139.575 1 39.64 196 ASP D N 1
ATOM 12413 C CA . ASP D 1 244 ? 218.927 207.904 139.634 1 39.37 196 ASP D CA 1
ATOM 12414 C C . ASP D 1 244 ? 217.441 208.247 139.561 1 40.86 196 ASP D C 1
ATOM 12415 O O . ASP D 1 244 ? 216.709 207.655 138.765 1 47.35 196 ASP D O 1
ATOM 12420 N N . PRO D 1 245 ? 216.966 209.193 140.363 1 38.35 197 PRO D N 1
ATOM 12421 C CA . PRO D 1 245 ? 215.563 209.597 140.267 1 38.38 197 PRO D CA 1
ATOM 12422 C C . PRO D 1 245 ? 215.285 210.248 138.926 1 38.32 197 PRO D C 1
ATOM 12423 O O . PRO D 1 245 ? 216.204 210.765 138.273 1 40.43 197 PRO D O 1
ATOM 12427 N N . PRO D 1 246 ? 214.027 210.239 138.47 1 46.47 198 PRO D N 1
ATOM 12428 C CA . PRO D 1 246 ? 213.677 210.759 137.145 1 46.82 198 PRO D CA 1
ATOM 12429 C C . PRO D 1 246 ? 213.93 212.257 137.007 1 45.78 198 PRO D C 1
ATOM 12430 O O . PRO D 1 246 ? 214.624 212.659 136.075 1 49.8 198 PRO D O 1
ATOM 12434 N N . SER D 1 265 ? 218.007 199.209 134.007 1 46.09 217 SER D N 1
ATOM 12435 C CA . SER D 1 265 ? 219.245 198.569 134.432 1 49.79 217 SER D CA 1
ATOM 12436 C C . SER D 1 265 ? 219.016 197.768 135.707 1 51.94 217 SER D C 1
ATOM 12437 O O . SER D 1 265 ? 219.573 196.686 135.879 1 53.49 217 SER D O 1
ATOM 12440 N N . TYR D 1 266 ? 218.196 198.312 136.607 1 44.6 218 TYR D N 1
ATOM 12441 C CA . TYR D 1 266 ? 217.753 197.538 137.757 1 41.7 218 TYR D CA 1
ATOM 12442 C C . TYR D 1 266 ? 216.858 196.379 137.343 1 42.51 218 TYR D C 1
ATOM 12443 O O . TYR D 1 266 ? 216.708 195.423 138.109 1 43.42 218 TYR D O 1
ATOM 12452 N N . LYS D 1 267 ? 216.259 196.448 136.153 1 44.44 219 LYS D N 1
ATOM 12453 C CA . LYS D 1 267 ? 215.431 195.363 135.645 1 46.35 219 LYS D CA 1
ATOM 12454 C C . LYS D 1 267 ? 216.24 194.124 135.291 1 44.99 219 LYS D C 1
ATOM 12455 O O . LYS D 1 267 ? 215.653 193.052 135.121 1 46.29 219 LYS D O 1
ATOM 12461 N N . ASN D 1 268 ? 217.559 194.244 135.182 1 46.5 220 ASN D N 1
ATOM 12462 C CA . ASN D 1 268 ? 218.432 193.121 134.88 1 44.64 220 ASN D CA 1
ATOM 12463 C C . ASN D 1 268 ? 218.891 192.389 136.134 1 41.66 220 ASN D C 1
ATOM 12464 O O . ASN D 1 268 ? 219.739 191.498 136.04 1 47.78 220 ASN D O 1
ATOM 12469 N N . LEU D 1 269 ? 218.355 192.746 137.297 1 39.65 221 LEU D N 1
ATOM 12470 C CA . LEU D 1 269 ? 218.739 192.1 138.544 1 38.09 221 LEU D CA 1
ATOM 12471 C C . LEU D 1 269 ? 218.558 190.591 138.445 1 39.43 221 LEU D C 1
ATOM 12472 O O . LEU D 1 269 ? 217.523 190.103 137.986 1 42.65 221 LEU D O 1
ATOM 12477 N N . THR D 1 270 ? 219.58 189.854 138.874 1 39.29 222 THR D N 1
ATOM 12478 C CA . THR D 1 270 ? 219.543 188.397 138.936 1 37.78 222 THR D CA 1
ATOM 12479 C C . THR D 1 270 ? 219.884 187.984 140.36 1 33.75 222 THR D C 1
ATOM 12480 O O . THR D 1 270 ? 221.007 188.202 140.822 1 37.93 222 THR D O 1
ATOM 12484 N N . LEU D 1 271 ? 218.92 187.386 141.049 1 31.98 223 LEU D N 1
ATOM 12485 C CA . LEU D 1 271 ? 219.094 187 142.439 1 30.24 223 LEU D CA 1
ATOM 12486 C C . LEU D 1 271 ? 219.725 185.618 142.535 1 33.19 223 LEU D C 1
ATOM 12487 O O . LEU D 1 271 ? 219.353 184.698 141.803 1 40.03 223 LEU D O 1
ATOM 12492 N N . LYS D 1 272 ? 220.688 185.485 143.446 1 36.48 224 LYS D N 1
ATOM 12493 C CA . LYS D 1 272 ? 221.364 184.213 143.697 1 36.55 224 LYS D CA 1
ATOM 12494 C C . LYS D 1 272 ? 220.619 183.505 144.824 1 35.49 224 LYS D C 1
ATOM 12495 O O . LYS D 1 272 ? 221.017 183.518 145.989 1 40.12 224 LYS D O 1
ATOM 12501 N N . PHE D 1 273 ? 219.518 182.851 144.447 1 35.81 225 PHE D N 1
ATOM 12502 C CA . PHE D 1 273 ? 218.524 182.421 145.427 1 34.99 225 PHE D CA 1
ATOM 12503 C C . PHE D 1 273 ? 219.105 181.444 146.442 1 33.18 225 PHE D C 1
ATOM 12504 O O . PHE D 1 273 ? 218.803 181.532 147.637 1 32.73 225 PHE D O 1
ATOM 12512 N N . HIS D 1 274 ? 219.929 180.497 145.99 1 36.65 226 HIS D N 1
ATOM 12513 C CA . HIS D 1 274 ? 220.36 179.422 146.877 1 37.11 226 HIS D CA 1
ATOM 12514 C C . HIS D 1 274 ? 221.297 179.903 147.979 1 37.66 226 HIS D C 1
ATOM 12515 O O . HIS D 1 274 ? 221.382 179.247 149.021 1 35.04 226 HIS D O 1
ATOM 12522 N N . LYS D 1 275 ? 221.996 181.023 147.785 1 37.63 227 LYS D N 1
ATOM 12523 C CA . LYS D 1 275 ? 222.873 181.572 148.814 1 34.91 227 LYS D CA 1
ATOM 12524 C C . LYS D 1 275 ? 222.511 183.009 149.169 1 31.64 227 LYS D C 1
ATOM 12525 O O . LYS D 1 275 ? 223.349 183.741 149.698 1 34.94 227 LYS D O 1
ATOM 12531 N N . LEU D 1 276 ? 221.275 183.421 148.905 1 32.34 228 LEU D N 1
ATOM 12532 C CA . LEU D 1 276 ? 220.851 184.792 149.15 1 31.02 228 LEU D CA 1
ATOM 12533 C C . LEU D 1 276 ? 220.608 185.016 150.637 1 30.36 228 LEU D C 1
ATOM 12534 O O . LEU D 1 276 ? 219.892 184.244 151.28 1 33.82 228 LEU D O 1
ATOM 12539 N N . VAL D 1 277 ? 221.199 186.074 151.182 1 29.82 229 VAL D N 1
ATOM 12540 C CA . VAL D 1 277 ? 220.975 186.427 152.581 1 29.22 229 VAL D CA 1
ATOM 12541 C C . VAL D 1 277 ? 219.852 187.444 152.718 1 29.61 229 VAL D C 1
ATOM 12542 O O . VAL D 1 277 ? 218.92 187.246 153.5 1 30.17 229 VAL D O 1
ATOM 12546 N N . ASN D 1 278 ? 219.905 188.546 151.974 1 27.95 230 ASN D N 1
ATOM 12547 C CA . ASN D 1 278 ? 218.732 189.419 151.93 1 26.58 230 ASN D CA 1
ATOM 12548 C C . ASN D 1 278 ? 218.825 190.383 150.759 1 26.04 230 ASN D C 1
ATOM 12549 O O . ASN D 1 278 ? 219.826 190.439 150.043 1 27 230 ASN D O 1
ATOM 12554 N N . VAL D 1 279 ? 217.737 191.125 150.561 1 24.49 231 VAL D N 1
ATOM 12555 C CA . VAL D 1 279 ? 217.672 192.202 149.582 1 25.54 231 VAL D CA 1
ATOM 12556 C C . VAL D 1 279 ? 217.13 193.437 150.284 1 26.12 231 VAL D C 1
ATOM 12557 O O . VAL D 1 279 ? 216.196 193.346 151.085 1 27.34 231 VAL D O 1
ATOM 12561 N N . THR D 1 280 ? 217.729 194.588 150.007 1 28.14 232 THR D N 1
ATOM 12562 C CA . THR D 1 280 ? 217.315 195.841 150.615 1 27.28 232 THR D CA 1
ATOM 12563 C C . THR D 1 280 ? 217.205 196.927 149.557 1 26.19 232 THR D C 1
ATOM 12564 O O . THR D 1 280 ? 217.934 196.936 148.563 1 29.14 232 THR D O 1
ATOM 12568 N N . ILE D 1 281 ? 216.258 197.831 149.778 1 27.57 233 ILE D N 1
ATOM 12569 C CA . ILE D 1 281 ? 216.077 199.026 148.966 1 26 233 ILE D CA 1
ATOM 12570 C C . ILE D 1 281 ? 216.153 200.226 149.898 1 25.25 233 ILE D C 1
ATOM 12571 O O . ILE D 1 281 ? 215.43 200.285 150.898 1 29.28 233 ILE D O 1
ATOM 12576 N N . HIS D 1 282 ? 217.041 201.165 149.583 1 26.56 234 HIS D N 1
ATOM 12577 C CA . HIS D 1 282 ? 217.275 202.347 150.404 1 26.37 234 HIS D CA 1
ATOM 12578 C C . HIS D 1 282 ? 217.006 203.596 149.581 1 26.18 234 HIS D C 1
ATOM 12579 O O . HIS D 1 282 ? 217.526 203.727 148.468 1 24.51 234 HIS D O 1
ATOM 12586 N N . PHE D 1 283 ? 216.207 204.514 150.127 1 26.28 235 PHE D N 1
ATOM 12587 C CA . PHE D 1 283 ? 216.081 205.823 149.49 1 22.86 235 PHE D CA 1
ATOM 12588 C C . PHE D 1 283 ? 215.554 206.84 150.493 1 23.6 235 PHE D C 1
ATOM 12589 O O . PHE D 1 283 ? 214.957 206.486 151.505 1 27.34 235 PHE D O 1
ATOM 12597 N N . ARG D 1 284 ? 215.769 208.116 150.188 1 28.21 236 ARG D N 1
ATOM 12598 C CA . ARG D 1 284 ? 215.362 209.21 151.061 1 26.87 236 ARG D CA 1
ATOM 12599 C C . ARG D 1 284 ? 214.403 210.14 150.331 1 24.43 236 ARG D C 1
ATOM 12600 O O . ARG D 1 284 ? 214.553 210.386 149.132 1 31.36 236 ARG D O 1
ATOM 12608 N N . LEU D 1 285 ? 213.418 210.652 151.064 1 26.4 237 LEU D N 1
ATOM 12609 C CA . LEU D 1 285 ? 212.43 211.578 150.526 1 28.45 237 LEU D CA 1
ATOM 12610 C C . LEU D 1 285 ? 212.285 212.777 151.451 1 27.49 237 LEU D C 1
ATOM 12611 O O . LEU D 1 285 ? 212.285 212.629 152.671 1 31.02 237 LEU D O 1
ATOM 12616 N N . LYS D 1 286 ? 212.144 213.964 150.873 1 30.03 238 LYS D N 1
ATOM 12617 C CA . LYS D 1 286 ? 211.979 215.189 151.642 1 29.4 238 LYS D CA 1
ATOM 12618 C C . LYS D 1 286 ? 210.556 215.709 151.5 1 29.13 238 LYS D C 1
ATOM 12619 O O . LYS D 1 286 ? 209.982 215.684 150.409 1 32.12 238 LYS D O 1
ATOM 12625 N N . THR D 1 287 ? 209.991 216.181 152.609 1 31.62 239 THR D N 1
ATOM 12626 C CA . THR D 1 287 ? 208.627 216.691 152.614 1 29.44 239 THR D CA 1
ATOM 12627 C C . THR D 1 287 ? 208.501 217.743 153.708 1 30.99 239 THR D C 1
ATOM 12628 O O . THR D 1 287 ? 209.422 217.959 154.495 1 37.97 239 THR D O 1
ATOM 12632 N N . ILE D 1 288 ? 207.362 218.428 153.731 1 34.8 240 ILE D N 1
ATOM 12633 C CA . ILE D 1 288 ? 207.121 219.536 154.65 1 31.36 240 ILE D CA 1
ATOM 12634 C C . ILE D 1 288 ? 205.852 219.249 155.441 1 31.57 240 ILE D C 1
ATOM 12635 O O . ILE D 1 288 ? 204.829 218.867 154.864 1 38.37 240 ILE D O 1
ATOM 12640 N N . ASN D 1 289 ? 205.921 219.436 156.76 1 29.01 241 ASN D N 1
ATOM 12641 C CA . ASN D 1 289 ? 204.796 219.16 157.656 1 31.61 241 ASN D CA 1
ATOM 12642 C C . ASN D 1 289 ? 203.899 220.396 157.729 1 34.67 241 ASN D C 1
ATOM 12643 O O . ASN D 1 289 ? 203.943 221.189 158.67 1 36.27 241 ASN D O 1
ATOM 12648 N N . LEU D 1 290 ? 203.043 220.538 156.713 1 33.86 242 LEU D N 1
ATOM 12649 C CA . LEU D 1 290 ? 202.216 221.736 156.586 1 35.48 242 LEU D CA 1
ATOM 12650 C C . LEU D 1 290 ? 201.181 221.851 157.701 1 35.53 242 LEU D C 1
ATOM 12651 O O . LEU D 1 290 ? 200.779 222.966 158.052 1 38.18 242 LEU D O 1
ATOM 12656 N N . GLN D 1 291 ? 200.748 220.73 158.278 1 34.05 243 GLN D N 1
ATOM 12657 C CA . GLN D 1 291 ? 199.68 220.781 159.269 1 35.11 243 GLN D CA 1
ATOM 12658 C C . GLN D 1 291 ? 200.043 221.654 160.462 1 39.13 243 GLN D C 1
ATOM 12659 O O . GLN D 1 291 ? 199.144 222.141 161.154 1 43.17 243 GLN D O 1
ATOM 12665 N N . SER D 1 292 ? 201.335 221.888 160.7 1 39.29 244 SER D N 1
ATOM 12666 C CA . SER D 1 292 ? 201.739 222.753 161.802 1 41.04 244 SER D CA 1
ATOM 12667 C C . SER D 1 292 ? 201.057 224.11 161.728 1 44.18 244 SER D C 1
ATOM 12668 O O . SER D 1 292 ? 200.871 224.767 162.758 1 44.85 244 SER D O 1
ATOM 12671 N N . LEU D 1 293 ? 200.668 224.542 160.525 1 41.97 245 LEU D N 1
ATOM 12672 C CA . LEU D 1 293 ? 200.018 225.84 160.383 1 38.62 245 LEU D CA 1
ATOM 12673 C C . LEU D 1 293 ? 198.775 225.953 161.257 1 40.47 245 LEU D C 1
ATOM 12674 O O . LEU D 1 293 ? 198.449 227.05 161.72 1 45.59 245 LEU D O 1
ATOM 12679 N N . ILE D 1 294 ? 198.068 224.846 161.497 1 45.26 246 ILE D N 1
ATOM 12680 C CA . ILE D 1 294 ? 196.852 224.931 162.298 1 46.08 246 ILE D CA 1
ATOM 12681 C C . ILE D 1 294 ? 197.155 225.289 163.746 1 47.28 246 ILE D C 1
ATOM 12682 O O . ILE D 1 294 ? 196.285 225.824 164.44 1 51.22 246 ILE D O 1
ATOM 12687 N N . ASN D 1 295 ? 198.367 225.011 164.224 1 49.73 247 ASN D N 1
ATOM 12688 C CA . ASN D 1 295 ? 198.775 225.35 165.579 1 45.43 247 ASN D CA 1
ATOM 12689 C C . ASN D 1 295 ? 199.561 226.656 165.632 1 48.25 247 ASN D C 1
ATOM 12690 O O . ASN D 1 295 ? 200.233 226.928 166.63 1 52.41 247 ASN D O 1
ATOM 12695 N N . ASN D 1 296 ? 199.489 227.465 164.575 1 49.74 248 ASN D N 1
ATOM 12696 C CA . ASN D 1 296 ? 200.204 228.74 164.5 1 51.26 248 ASN D CA 1
ATOM 12697 C C . ASN D 1 296 ? 201.709 228.541 164.657 1 48.75 248 ASN D C 1
ATOM 12698 O O . ASN D 1 296 ? 202.394 229.326 165.313 1 53.62 248 ASN D O 1
ATOM 12703 N N . GLU D 1 297 ? 202.229 227.486 164.04 1 50.08 249 GLU D N 1
ATOM 12704 C CA . GLU D 1 297 ? 203.649 227.177 164.064 1 47.8 249 GLU D CA 1
ATOM 12705 C C . GLU D 1 297 ? 204.175 227.108 162.638 1 43.48 249 GLU D C 1
ATOM 12706 O O . GLU D 1 297 ? 203.437 226.787 161.703 1 48.95 249 GLU D O 1
ATOM 12712 N N . ILE D 1 298 ? 205.451 227.429 162.474 1 40.68 250 ILE D N 1
ATOM 12713 C CA . ILE D 1 298 ? 206.077 227.344 161.149 1 41.78 250 ILE D CA 1
ATOM 12714 C C . ILE D 1 298 ? 206.326 225.876 160.809 1 40.69 250 ILE D C 1
ATOM 12715 O O . ILE D 1 298 ? 206.882 225.14 161.641 1 43.75 250 ILE D O 1
ATOM 12720 N N . PRO D 1 299 ? 205.924 225.399 159.63 1 42 251 PRO D N 1
ATOM 12721 C CA . PRO D 1 299 ? 206.187 223.999 159.276 1 39.08 251 PRO D CA 1
ATOM 12722 C C . PRO D 1 299 ? 207.672 223.663 159.27 1 37.92 251 PRO D C 1
ATOM 12723 O O . PRO D 1 299 ? 208.519 224.483 158.913 1 39.91 251 PRO D O 1
ATOM 12727 N N . ASP D 1 300 ? 207.975 222.432 159.668 1 39.98 252 ASP D N 1
ATOM 12728 C CA . ASP D 1 300 ? 209.327 221.897 159.631 1 39.32 252 ASP D CA 1
ATOM 12729 C C . ASP D 1 300 ? 209.573 221.138 158.33 1 38.71 252 ASP D C 1
ATOM 12730 O O . ASP D 1 300 ? 208.644 220.754 157.618 1 38.84 252 ASP D O 1
ATOM 12735 N N . CYS D 1 301 ? 210.849 220.915 158.033 1 40.17 253 CYS D N 1
ATOM 12736 C CA . CYS D 1 301 ? 211.267 220.129 156.879 1 36.88 253 CYS D CA 1
ATOM 12737 C C . CYS D 1 301 ? 211.701 218.745 157.356 1 35.94 253 CYS D C 1
ATOM 12738 O O . CYS D 1 301 ? 212.594 218.627 158.2 1 39.99 253 CYS D O 1
ATOM 12741 N N . TYR D 1 302 ? 211.068 217.705 156.821 1 34.98 254 TYR D N 1
ATOM 12742 C CA . TYR D 1 302 ? 211.336 216.325 157.196 1 32 254 TYR D CA 1
ATOM 12743 C C . TYR D 1 302 ? 212.086 215.613 156.081 1 28.75 254 TYR D C 1
ATOM 12744 O O . TYR D 1 302 ? 211.778 215.791 154.9 1 29.86 254 TYR D O 1
ATOM 12753 N N . THR D 1 303 ? 213.065 214.801 156.464 1 33.62 255 THR D N 1
ATOM 12754 C CA . THR D 1 303 ? 213.682 213.826 155.575 1 30.66 255 THR D CA 1
ATOM 12755 C C . THR D 1 303 ? 213.365 212.436 156.108 1 28.51 255 THR D C 1
ATOM 12756 O O . THR D 1 303 ? 213.689 212.119 157.255 1 34.65 255 THR D O 1
ATOM 12760 N N . PHE D 1 304 ? 212.725 211.622 155.28 1 24.54 256 PHE D N 1
ATOM 12761 C CA . PHE D 1 304 ? 212.404 210.243 155.606 1 27.45 256 PHE D CA 1
ATOM 12762 C C . PHE D 1 304 ? 213.416 209.339 154.915 1 26.48 256 PHE D C 1
ATOM 12763 O O . PHE D 1 304 ? 213.544 209.37 153.687 1 29.07 256 PHE D O 1
ATOM 12771 N N . SER D 1 305 ? 214.137 208.554 155.704 1 30.48 257 SER D N 1
ATOM 12772 C CA . SER D 1 305 ? 215 207.502 155.192 1 30.91 257 SER D CA 1
ATOM 12773 C C . SER D 1 305 ? 214.207 206.203 155.197 1 27.76 257 SER D C 1
ATOM 12774 O O . SER D 1 305 ? 213.791 205.734 156.261 1 33.28 257 SER D O 1
ATOM 12777 N N . VAL D 1 306 ? 213.991 205.636 154.015 1 25.82 258 VAL D N 1
ATOM 12778 C CA . VAL D 1 306 ? 213.118 204.49 153.81 1 27.8 258 VAL D CA 1
ATOM 12779 C C . VAL D 1 306 ? 213.98 203.281 153.486 1 27.01 258 VAL D C 1
ATOM 12780 O O . VAL D 1 306 ? 214.81 203.324 152.562 1 31.07 258 VAL D O 1
ATOM 12784 N N . LEU D 1 307 ? 213.767 202.203 154.24 1 26.33 259 LEU D N 1
ATOM 12785 C CA . LEU D 1 307 ? 214.431 200.924 154.034 1 28.59 259 LEU D CA 1
ATOM 12786 C C . LEU D 1 307 ? 213.368 199.855 153.827 1 26.12 259 LEU D C 1
ATOM 12787 O O . LEU D 1 307 ? 212.501 199.663 154.685 1 31.2 259 LEU D O 1
ATOM 12792 N N . ILE D 1 308 ? 213.438 199.159 152.698 1 24.6 260 ILE D N 1
ATOM 12793 C CA . ILE D 1 308 ? 212.569 198.022 152.414 1 26.68 260 ILE D CA 1
ATOM 12794 C C . ILE D 1 308 ? 213.435 196.773 152.426 1 24.15 260 ILE D C 1
ATOM 12795 O O . ILE D 1 308 ? 214.423 196.692 151.69 1 27.24 260 ILE D O 1
ATOM 12800 N N . THR D 1 309 ? 213.067 195.801 153.253 1 26.67 261 THR D N 1
ATOM 12801 C CA . THR D 1 309 ? 213.85 194.587 153.435 1 28.13 261 THR D CA 1
ATOM 12802 C C . THR D 1 309 ? 213.051 193.37 152.995 1 28.05 261 THR D C 1
ATOM 12803 O O . THR D 1 309 ? 211.905 193.183 153.419 1 29.87 261 THR D O 1
ATOM 12807 N N . PHE D 1 310 ? 213.667 192.553 152.145 1 25.64 262 PHE D N 1
ATOM 12808 C CA . PHE D 1 310 ? 213.215 191.21 151.81 1 25.45 262 PHE D CA 1
ATOM 12809 C C . PHE D 1 310 ? 214.2 190.256 152.475 1 25.17 262 PHE D C 1
ATOM 12810 O O . PHE D 1 310 ? 215.348 190.135 152.028 1 29.98 262 PHE D O 1
ATOM 12818 N N . ASP D 1 311 ? 213.76 189.596 153.544 1 27.95 263 ASP D N 1
ATOM 12819 C CA . ASP D 1 311 ? 214.655 188.885 154.45 1 27.46 263 ASP D CA 1
ATOM 12820 C C . ASP D 1 311 ? 214.63 187.388 154.156 1 27.58 263 ASP D C 1
ATOM 12821 O O . ASP D 1 311 ? 213.574 186.755 154.233 1 33.39 263 ASP D O 1
ATOM 12826 N N . ASN D 1 312 ? 215.797 186.825 153.842 1 26.01 264 ASN D N 1
ATOM 12827 C CA . ASN D 1 312 ? 215.944 185.401 153.563 1 28.34 264 ASN D CA 1
ATOM 12828 C C . ASN D 1 312 ? 216.923 184.732 154.525 1 28.82 264 ASN D C 1
ATOM 12829 O O . ASN D 1 312 ? 217.516 183.706 154.198 1 30.76 264 ASN D O 1
ATOM 12834 N N . LYS D 1 313 ? 217.104 185.296 155.72 1 31.42 265 LYS D N 1
ATOM 12835 C CA . LYS D 1 313 ? 218.112 184.755 156.626 1 33.38 265 LYS D CA 1
ATOM 12836 C C . LYS D 1 313 ? 217.755 183.351 157.103 1 33.03 265 LYS D C 1
ATOM 12837 O O . LYS D 1 313 ? 218.65 182.577 157.457 1 36.38 265 LYS D O 1
ATOM 12843 N N . ALA D 1 314 ? 216.469 183.001 157.115 1 34.36 266 ALA D N 1
ATOM 12844 C CA . ALA D 1 314 ? 216.055 181.67 157.539 1 30.15 266 ALA D CA 1
ATOM 12845 C C . ALA D 1 314 ? 216.186 180.62 156.442 1 30.37 266 ALA D C 1
ATOM 12846 O O . ALA D 1 314 ? 216.201 179.427 156.755 1 35.15 266 ALA D O 1
ATOM 12848 N N . HIS D 1 315 ? 216.286 181.026 155.177 1 31.11 267 HIS D N 1
ATOM 12849 C CA . HIS D 1 315 ? 216.419 180.094 154.056 1 30.98 267 HIS D CA 1
ATOM 12850 C C . HIS D 1 315 ? 215.331 179.021 154.1 1 29.47 267 HIS D C 1
ATOM 12851 O O . HIS D 1 315 ? 215.586 177.834 153.894 1 39.2 267 HIS D O 1
ATOM 12858 N N . SER D 1 316 ? 214.101 179.451 154.366 1 30.45 268 SER D N 1
ATOM 12859 C CA . SER D 1 316 ? 212.998 178.539 154.632 1 26.63 268 SER D CA 1
ATOM 12860 C C . SER D 1 316 ? 211.967 178.477 153.514 1 28.43 268 SER D C 1
ATOM 12861 O O . SER D 1 316 ? 210.943 177.809 153.679 1 32.55 268 SER D O 1
ATOM 12864 N N . GLY D 1 317 ? 212.198 179.151 152.391 1 28.46 269 GLY D N 1
ATOM 12865 C CA . GLY D 1 317 ? 211.203 179.254 151.348 1 27.15 269 GLY D CA 1
ATOM 12866 C C . GLY D 1 317 ? 210.178 180.346 151.558 1 27.4 269 GLY D C 1
ATOM 12867 O O . GLY D 1 317 ? 209.338 180.56 150.677 1 30.94 269 GLY D O 1
ATOM 12868 N N . ARG D 1 318 ? 210.217 181.044 152.69 1 26.06 270 ARG D N 1
ATOM 12869 C CA . ARG D 1 318 ? 209.335 182.169 152.973 1 27.28 270 ARG D CA 1
ATOM 12870 C C . ARG D 1 318 ? 210.2 183.389 153.252 1 27.09 270 ARG D C 1
ATOM 12871 O O . ARG D 1 318 ? 211.023 183.37 154.171 1 31.47 270 ARG D O 1
ATOM 12879 N N . ILE D 1 319 ? 210.008 184.446 152.47 1 27.06 271 ILE D N 1
ATOM 12880 C CA . ILE D 1 319 ? 210.813 185.657 152.6 1 25.97 271 ILE D CA 1
ATOM 12881 C C . ILE D 1 319 ? 209.921 186.792 153.089 1 24.08 271 ILE D C 1
ATOM 12882 O O . ILE D 1 319 ? 209.178 187.378 152.291 1 25.74 271 ILE D O 1
ATOM 12887 N N . PRO D 1 320 ? 209.946 187.13 154.377 1 27.62 272 PRO D N 1
ATOM 12888 C CA . PRO D 1 320 ? 209.152 188.268 154.849 1 26.13 272 PRO D CA 1
ATOM 12889 C C . PRO D 1 320 ? 209.654 189.591 154.293 1 26.19 272 PRO D C 1
ATOM 12890 O O . PRO D 1 320 ? 210.854 189.804 154.09 1 30.11 272 PRO D O 1
ATOM 12894 N N . ILE D 1 321 ? 208.702 190.49 154.059 1 27.98 273 ILE D N 1
ATOM 12895 C CA . ILE D 1 321 ? 208.945 191.79 153.447 1 26.87 273 ILE D CA 1
ATOM 12896 C C . ILE D 1 321 ? 208.473 192.861 154.418 1 28.7 273 ILE D C 1
ATOM 12897 O O . ILE D 1 321 ? 207.351 192.785 154.931 1 32.26 273 ILE D O 1
ATOM 12902 N N . SER D 1 322 ? 209.323 193.852 154.673 1 30.36 274 SER D N 1
ATOM 12903 C CA . SER D 1 322 ? 208.975 194.919 155.601 1 30.84 274 SER D CA 1
ATOM 12904 C C . SER D 1 322 ? 209.489 196.254 155.083 1 28.22 274 SER D C 1
ATOM 12905 O O . SER D 1 322 ? 210.41 196.317 154.269 1 29.59 274 SER D O 1
ATOM 12908 N N . LEU D 1 323 ? 208.868 197.326 155.57 1 32.56 275 LEU D N 1
ATOM 12909 C CA . LEU D 1 323 ? 209.269 198.694 155.269 1 28.17 275 LEU D CA 1
ATOM 12910 C C . LEU D 1 323 ? 209.398 199.458 156.577 1 30.35 275 LEU D C 1
ATOM 12911 O O . LEU D 1 323 ? 208.5 199.401 157.421 1 35.55 275 LEU D O 1
ATOM 12916 N N . GLU D 1 324 ? 210.51 200.171 156.743 1 32.54 276 GLU D N 1
ATOM 12917 C CA . GLU D 1 324 ? 210.738 200.992 157.923 1 32.33 276 GLU D CA 1
ATOM 12918 C C . GLU D 1 324 ? 211.248 202.362 157.503 1 32.52 276 GLU D C 1
ATOM 12919 O O . GLU D 1 324 ? 211.859 202.521 156.442 1 35.18 276 GLU D O 1
ATOM 12925 N N . THR D 1 325 ? 210.979 203.357 158.344 1 33.78 277 THR D N 1
ATOM 12926 C CA . THR D 1 325 ? 211.377 204.73 158.078 1 35.27 277 THR D CA 1
ATOM 12927 C C . THR D 1 325 ? 212.058 205.326 159.3 1 33.83 277 THR D C 1
ATOM 12928 O O . THR D 1 325 ? 211.752 204.975 160.44 1 32.88 277 THR D O 1
ATOM 12932 N N . GLN D 1 326 ? 212.993 206.233 159.039 1 37.7 278 GLN D N 1
ATOM 12933 C CA . GLN D 1 326 ? 213.586 207.076 160.069 1 37.59 278 GLN D CA 1
ATOM 12934 C C . GLN D 1 326 ? 213.425 208.528 159.65 1 34.49 278 GLN D C 1
ATOM 12935 O O . GLN D 1 326 ? 213.757 208.888 158.52 1 37.8 278 GLN D O 1
ATOM 12941 N N . ALA D 1 327 ? 212.923 209.359 160.555 1 35.45 279 ALA D N 1
ATOM 12942 C CA . ALA D 1 327 ? 212.604 210.747 160.251 1 35.64 279 ALA D CA 1
ATOM 12943 C C . ALA D 1 327 ? 213.646 211.669 160.867 1 35.89 279 ALA D C 1
ATOM 12944 O O . ALA D 1 327 ? 213.99 211.525 162.043 1 45.87 279 ALA D O 1
ATOM 12946 N N . HIS D 1 328 ? 214.145 212.606 160.07 1 38.91 280 HIS D N 1
ATOM 12947 C CA . HIS D 1 328 ? 215.045 213.65 160.534 1 37.51 280 HIS D CA 1
ATOM 12948 C C . HIS D 1 328 ? 214.386 214.999 160.291 1 41.38 280 HIS D C 1
ATOM 12949 O O . HIS D 1 328 ? 213.984 215.303 159.165 1 43.17 280 HIS D O 1
ATOM 12956 N N . ILE D 1 329 ? 214.279 215.799 161.344 1 44.11 281 ILE D N 1
ATOM 12957 C CA . ILE D 1 329 ? 213.589 217.083 161.301 1 42.1 281 ILE D CA 1
ATOM 12958 C C . ILE D 1 329 ? 214.622 218.196 161.262 1 42.77 281 ILE D C 1
ATOM 12959 O O . ILE D 1 329 ? 215.621 218.157 161.989 1 50.24 281 ILE D O 1
ATOM 12964 N N . GLN D 1 330 ? 214.387 219.191 160.411 1 48.23 282 GLN D N 1
ATOM 12965 C CA . GLN D 1 330 ? 215.262 220.349 160.344 1 49.92 282 GLN D CA 1
ATOM 12966 C C . GLN D 1 330 ? 214.437 221.577 159.992 1 50.77 282 GLN D C 1
ATOM 12967 O O . GLN D 1 330 ? 213.336 221.479 159.444 1 51.57 282 GLN D O 1
ATOM 12973 N N . GLU D 1 331 ? 214.984 222.739 160.33 1 57.29 283 GLU D N 1
ATOM 12974 C CA . GLU D 1 331 ? 214.357 223.997 159.959 1 56.63 283 GLU D CA 1
ATOM 12975 C C . GLU D 1 331 ? 214.528 224.245 158.467 1 56.63 283 GLU D C 1
ATOM 12976 O O . GLU D 1 331 ? 215.578 223.954 157.887 1 55.65 283 GLU D O 1
ATOM 12982 N N . CYS D 1 332 ? 213.486 224.779 157.843 1 54.58 284 CYS D N 1
ATOM 12983 C CA . CYS D 1 332 ? 213.537 225.087 156.426 1 54.62 284 CYS D CA 1
ATOM 12984 C C . CYS D 1 332 ? 214.247 226.421 156.202 1 56.2 284 CYS D C 1
ATOM 12985 O O . CYS D 1 332 ? 214.417 227.225 157.122 1 58.7 284 CYS D O 1
ATOM 12988 N N . LYS D 1 333 ? 214.671 226.648 154.962 1 56.52 285 LYS D N 1
ATOM 12989 C CA . LYS D 1 333 ? 215.431 227.84 154.605 1 56.64 285 LYS D CA 1
ATOM 12990 C C . LYS D 1 333 ? 214.48 228.985 154.277 1 57.9 285 LYS D C 1
ATOM 12991 O O . LYS D 1 333 ? 213.643 228.864 153.377 1 59.52 285 LYS D O 1
ATOM 12997 N N . HIS D 1 334 ? 214.626 230.099 154.998 1 63.32 286 HIS D N 1
ATOM 12998 C CA . HIS D 1 334 ? 213.859 231.329 154.809 1 65.45 286 HIS D CA 1
ATOM 12999 C C . HIS D 1 334 ? 212.426 231.05 154.368 1 63.33 286 HIS D C 1
ATOM 13000 O O . HIS D 1 334 ? 212.034 231.428 153.257 1 62.51 286 HIS D O 1
ATOM 13007 N N . PRO D 1 335 ? 211.615 230.402 155.2 1 58.17 287 PRO D N 1
ATOM 13008 C CA . PRO D 1 335 ? 210.214 230.177 154.837 1 54.02 287 PRO D CA 1
ATOM 13009 C C . PRO D 1 335 ? 209.392 231.449 154.977 1 53.3 287 PRO D C 1
ATOM 13010 O O . PRO D 1 335 ? 209.791 232.413 155.631 1 57.09 287 PRO D O 1
ATOM 13014 N N . SER D 1 336 ? 208.22 231.436 154.348 1 50.81 288 SER D N 1
ATOM 13015 C CA . SER D 1 336 ? 207.303 232.569 154.375 1 47.18 288 SER D CA 1
ATOM 13016 C C . SER D 1 336 ? 205.899 232.073 154.677 1 46.96 288 SER D C 1
ATOM 13017 O O . SER D 1 336 ? 205.345 231.272 153.919 1 49.36 288 SER D O 1
ATOM 13020 N N . VAL D 1 337 ? 205.33 232.546 155.781 1 50.34 289 VAL D N 1
ATOM 13021 C CA . VAL D 1 337 ? 203.929 232.327 156.113 1 50.03 289 VAL D CA 1
ATOM 13022 C C . VAL D 1 337 ? 203.282 233.692 156.284 1 51.81 289 VAL D C 1
ATOM 13023 O O . VAL D 1 337 ? 203.707 234.482 157.134 1 57.02 289 VAL D O 1
ATOM 13027 N N . PHE D 1 338 ? 202.261 233.968 155.48 1 54.57 290 PHE D N 1
ATOM 13028 C CA . PHE D 1 338 ? 201.533 235.224 155.593 1 55.43 290 PHE D CA 1
ATOM 13029 C C . PHE D 1 338 ? 200.907 235.333 156.976 1 62.67 290 PHE D C 1
ATOM 13030 O O . PHE D 1 338 ? 200.052 234.523 157.345 1 62.64 290 PHE D O 1
ATOM 13038 N N . GLN D 1 339 ? 201.336 236.336 157.745 1 69.79 291 GLN D N 1
ATOM 13039 C CA . GLN D 1 339 ? 200.939 236.479 159.145 1 71.51 291 GLN D CA 1
ATOM 13040 C C . GLN D 1 339 ? 201.314 235.223 159.936 1 70.64 291 GLN D C 1
ATOM 13041 O O . GLN D 1 339 ? 200.461 234.488 160.435 1 70.16 291 GLN D O 1
ATOM 13047 N N . HIS D 1 340 ? 202.623 234.991 160.023 1 68.86 292 HIS D N 1
ATOM 13048 C CA . HIS D 1 340 ? 203.204 233.797 160.644 1 68.31 292 HIS D CA 1
ATOM 13049 C C . HIS D 1 340 ? 202.349 233.198 161.754 1 68.08 292 HIS D C 1
ATOM 13050 O O . HIS D 1 340 ? 202.722 232.194 162.359 1 70.42 292 HIS D O 1
ATOM 13057 N N . PHE D 1 345 ? 202.534 234.358 173.257 1 66.5 297 PHE D N 1
ATOM 13058 C CA . PHE D 1 345 ? 201.772 233.852 174.391 1 69.18 297 PHE D CA 1
ATOM 13059 C C . PHE D 1 345 ? 202.453 232.641 175.016 1 73.2 297 PHE D C 1
ATOM 13060 O O . PHE D 1 345 ? 202.722 232.616 176.216 1 73 297 PHE D O 1
ATOM 13068 N N . ARG D 1 346 ? 202.729 231.635 174.186 1 72.46 298 ARG D N 1
ATOM 13069 C CA . ARG D 1 346 ? 203.318 230.4 174.692 1 69.24 298 ARG D CA 1
ATOM 13070 C C . ARG D 1 346 ? 204.655 230.664 175.368 1 69.14 298 ARG D C 1
ATOM 13071 O O . ARG D 1 346 ? 204.978 230.038 176.384 1 72.77 298 ARG D O 1
ATOM 13079 N N . LEU D 1 347 ? 205.452 231.582 174.818 1 68.06 299 LEU D N 1
ATOM 13080 C CA . LEU D 1 347 ? 206.718 231.928 175.455 1 68.77 299 LEU D CA 1
ATOM 13081 C C . LEU D 1 347 ? 206.486 232.539 176.831 1 71.26 299 LEU D C 1
ATOM 13082 O O . LEU D 1 347 ? 207.157 232.173 177.804 1 72.13 299 LEU D O 1
ATOM 13087 N N . LEU D 1 348 ? 205.527 233.46 176.938 1 70.11 300 LEU D N 1
ATOM 13088 C CA . LEU D 1 348 ? 205.236 234.068 178.232 1 70.76 300 LEU D CA 1
ATOM 13089 C C . LEU D 1 348 ? 204.691 233.038 179.213 1 67.48 300 LEU D C 1
ATOM 13090 O O . LEU D 1 348 ? 205.006 233.086 180.406 1 67.07 300 LEU D O 1
ATOM 13095 N N . PHE D 1 349 ? 203.868 232.104 178.734 1 63.8 301 PHE D N 1
ATOM 13096 C CA . PHE D 1 349 ? 203.358 231.059 179.616 1 63.99 301 PHE D CA 1
ATOM 13097 C C . PHE D 1 349 ? 204.487 230.167 180.12 1 64.06 301 PHE D C 1
ATOM 13098 O O . PHE D 1 349 ? 204.501 229.768 181.291 1 63.46 301 PHE D O 1
ATOM 13106 N N . ASP D 1 350 ? 205.441 229.837 179.25 1 62.25 302 ASP D N 1
ATOM 13107 C CA . ASP D 1 350 ? 206.595 229.062 179.689 1 61.44 302 ASP D CA 1
ATOM 13108 C C . ASP D 1 350 ? 207.407 229.829 180.726 1 61.47 302 ASP D C 1
ATOM 13109 O O . ASP D 1 350 ? 207.87 229.251 181.717 1 61.17 302 ASP D O 1
ATOM 13114 N N . VAL D 1 351 ? 207.591 231.133 180.516 1 64.48 303 VAL D N 1
ATOM 13115 C CA . VAL D 1 351 ? 208.317 231.938 181.497 1 66.4 303 VAL D CA 1
ATOM 13116 C C . VAL D 1 351 ? 207.57 231.961 182.826 1 62.46 303 VAL D C 1
ATOM 13117 O O . VAL D 1 351 ? 208.183 231.926 183.898 1 61.47 303 VAL D O 1
ATOM 13121 N N . VAL D 1 352 ? 206.238 232.02 182.78 1 59.35 304 VAL D N 1
ATOM 13122 C CA . VAL D 1 352 ? 205.45 232.002 184.01 1 59.29 304 VAL D CA 1
ATOM 13123 C C . VAL D 1 352 ? 205.631 230.677 184.74 1 60.89 304 VAL D C 1
ATOM 13124 O O . VAL D 1 352 ? 205.782 230.642 185.968 1 62.92 304 VAL D O 1
ATOM 13128 N N . VAL D 1 353 ? 205.593 229.567 184.001 1 57.93 305 VAL D N 1
ATOM 13129 C CA . VAL D 1 353 ? 205.822 228.264 184.617 1 54.59 305 VAL D CA 1
ATOM 13130 C C . VAL D 1 353 ? 207.197 228.23 185.268 1 54.9 305 VAL D C 1
ATOM 13131 O O . VAL D 1 353 ? 207.362 227.729 186.389 1 54.64 305 VAL D O 1
ATOM 13135 N N . ILE D 1 354 ? 208.203 228.767 184.578 1 55.83 306 ILE D N 1
ATOM 13136 C CA . ILE D 1 354 ? 209.56 228.77 185.114 1 55.96 306 ILE D CA 1
ATOM 13137 C C . ILE D 1 354 ? 209.627 229.588 186.398 1 58.09 306 ILE D C 1
ATOM 13138 O O . ILE D 1 354 ? 210.259 229.179 187.375 1 60.13 306 ILE D O 1
ATOM 13143 N N . LEU D 1 355 ? 208.985 230.757 186.415 1 58.93 307 LEU D N 1
ATOM 13144 C CA . LEU D 1 355 ? 209 231.588 187.616 1 58.98 307 LEU D CA 1
ATOM 13145 C C . LEU D 1 355 ? 208.316 230.887 188.783 1 57.93 307 LEU D C 1
ATOM 13146 O O . LEU D 1 355 ? 208.824 230.897 189.912 1 59.62 307 LEU D O 1
ATOM 13151 N N . THR D 1 356 ? 207.156 230.278 188.531 1 59.42 308 THR D N 1
ATOM 13152 C CA . THR D 1 356 ? 206.438 229.585 189.595 1 55.52 308 THR D CA 1
ATOM 13153 C C . THR D 1 356 ? 207.277 228.449 190.162 1 55.56 308 THR D C 1
ATOM 13154 O O . THR D 1 356 ? 207.39 228.288 191.385 1 58.94 308 THR D O 1
ATOM 13158 N N . CYS D 1 357 ? 207.894 227.659 189.282 1 56.4 309 CYS D N 1
ATOM 13159 C CA . CYS D 1 357 ? 208.695 226.535 189.745 1 55.64 309 CYS D CA 1
ATOM 13160 C C . CYS D 1 357 ? 209.944 227.011 190.473 1 57.77 309 CYS D C 1
ATOM 13161 O O . CYS D 1 357 ? 210.372 226.387 191.447 1 60.63 309 CYS D O 1
ATOM 13164 N N . SER D 1 358 ? 210.537 228.118 190.025 1 59.29 310 SER D N 1
ATOM 13165 C CA . SER D 1 358 ? 211.708 228.658 190.705 1 57.32 310 SER D CA 1
ATOM 13166 C C . SER D 1 358 ? 211.362 229.125 192.112 1 57.06 310 SER D C 1
ATOM 13167 O O . SER D 1 358 ? 212.104 228.855 193.063 1 59.8 310 SER D O 1
ATOM 13170 N N . LEU D 1 359 ? 210.24 229.83 192.264 1 56.11 311 LEU D N 1
ATOM 13171 C CA . LEU D 1 359 ? 209.831 230.267 193.595 1 58.03 311 LEU D CA 1
ATOM 13172 C C . LEU D 1 359 ? 209.529 229.076 194.495 1 59.44 311 LEU D C 1
ATOM 13173 O O . LEU D 1 359 ? 209.914 229.061 195.673 1 61.95 311 LEU D O 1
ATOM 13178 N N . SER D 1 360 ? 208.838 228.065 193.961 1 57.73 312 SER D N 1
ATOM 13179 C CA . SER D 1 360 ? 208.564 226.871 194.753 1 57.44 312 SER D CA 1
ATOM 13180 C C . SER D 1 360 ? 209.859 226.192 195.181 1 56.16 312 SER D C 1
ATOM 13181 O O . SER D 1 360 ? 209.998 225.766 196.333 1 58.05 312 SER D O 1
ATOM 13184 N N . PHE D 1 361 ? 210.82 226.09 194.262 1 56.2 313 PHE D N 1
ATOM 13185 C CA . PHE D 1 361 ? 212.108 225.492 194.584 1 57.81 313 PHE D CA 1
ATOM 13186 C C . PHE D 1 361 ? 212.809 226.268 195.688 1 62.24 313 PHE D C 1
ATOM 13187 O O . PHE D 1 361 ? 213.372 225.673 196.614 1 64.01 313 PHE D O 1
ATOM 13195 N N . LEU D 1 362 ? 212.797 227.598 195.604 1 60.34 314 LEU D N 1
ATOM 13196 C CA . LEU D 1 362 ? 213.467 228.405 196.618 1 60.76 314 LEU D CA 1
ATOM 13197 C C . LEU D 1 362 ? 212.83 228.202 197.987 1 61.01 314 LEU D C 1
ATOM 13198 O O . LEU D 1 362 ? 213.53 228.022 198.991 1 63.7 314 LEU D O 1
ATOM 13203 N N . LEU D 1 363 ? 211.497 228.222 198.047 1 61.56 315 LEU D N 1
ATOM 13204 C CA . LEU D 1 363 ? 210.828 228.031 199.33 1 63.57 315 LEU D CA 1
ATOM 13205 C C . LEU D 1 363 ? 211.109 226.645 199.901 1 63.02 315 LEU D C 1
ATOM 13206 O O . LEU D 1 363 ? 211.359 226.499 201.105 1 63.97 315 LEU D O 1
ATOM 13211 N N . CYS D 1 364 ? 211.081 225.613 199.056 1 61.55 316 CYS D N 1
ATOM 13212 C CA . CYS D 1 364 ? 211.334 224.263 199.549 1 61.16 316 CYS D CA 1
ATOM 13213 C C . CYS D 1 364 ? 212.773 224.106 200.022 1 62.74 316 CYS D C 1
ATOM 13214 O O . CYS D 1 364 ? 213.03 223.435 201.027 1 67.31 316 CYS D O 1
ATOM 13217 N N . ALA D 1 365 ? 213.728 224.709 199.31 1 64.83 317 ALA D N 1
ATOM 13218 C CA . ALA D 1 365 ? 215.118 224.649 199.746 1 63.71 317 ALA D CA 1
ATOM 13219 C C . ALA D 1 365 ? 215.303 225.366 201.075 1 65.88 317 ALA D C 1
ATOM 13220 O O . ALA D 1 365 ? 216.045 224.896 201.946 1 70.76 317 ALA D O 1
ATOM 13222 N N . ARG D 1 366 ? 214.643 226.512 201.248 1 66.2 318 ARG D N 1
ATOM 13223 C CA . ARG D 1 366 ? 214.713 227.208 202.527 1 67.5 318 ARG D CA 1
ATOM 13224 C C . ARG D 1 366 ? 214.153 226.342 203.648 1 70.18 318 ARG D C 1
ATOM 13225 O O . ARG D 1 366 ? 214.733 226.268 204.739 1 74.19 318 ARG D O 1
ATOM 13233 N N . SER D 1 367 ? 213.024 225.675 203.396 1 69.83 319 SER D N 1
ATOM 13234 C CA . SER D 1 367 ? 212.449 224.796 204.409 1 66.22 319 SER D CA 1
ATOM 13235 C C . SER D 1 367 ? 213.394 223.649 204.747 1 66.68 319 SER D C 1
ATOM 13236 O O . SER D 1 367 ? 213.556 223.292 205.919 1 70.63 319 SER D O 1
ATOM 13239 N N . LEU D 1 368 ? 214.019 223.052 203.73 1 66.05 320 LEU D N 1
ATOM 13240 C CA . LEU D 1 368 ? 214.946 221.954 203.981 1 67.96 320 LEU D CA 1
ATOM 13241 C C . LEU D 1 368 ? 216.146 222.421 204.795 1 74.07 320 LEU D C 1
ATOM 13242 O O . LEU D 1 368 ? 216.604 221.716 205.701 1 76.64 320 LEU D O 1
ATOM 13247 N N . LEU D 1 369 ? 216.673 223.607 204.484 1 74.17 321 LEU D N 1
ATOM 13248 C CA . LEU D 1 369 ? 217.79 224.139 205.258 1 74.98 321 LEU D CA 1
ATOM 13249 C C . LEU D 1 369 ? 217.386 224.386 206.706 1 76.31 321 LEU D C 1
ATOM 13250 O O . LEU D 1 369 ? 218.15 224.089 207.634 1 78.45 321 LEU D O 1
ATOM 13255 N N . ARG D 1 370 ? 216.195 224.948 206.919 1 75.61 322 ARG D N 1
ATOM 13256 C CA . ARG D 1 370 ? 215.726 225.177 208.281 1 77.78 322 ARG D CA 1
ATOM 13257 C C . ARG D 1 370 ? 215.601 223.862 209.037 1 79.24 322 ARG D C 1
ATOM 13258 O O . ARG D 1 370 ? 215.998 223.763 210.207 1 82.99 322 ARG D O 1
ATOM 13266 N N . GLY D 1 371 ? 215.053 222.838 208.382 1 77.41 323 GLY D N 1
ATOM 13267 C CA . GLY D 1 371 ? 214.964 221.534 209.014 1 79.2 323 GLY D CA 1
ATOM 13268 C C . GLY D 1 371 ? 216.325 220.966 209.362 1 82.09 323 GLY D C 1
ATOM 13269 O O . GLY D 1 371 ? 216.508 220.383 210.43 1 87.63 323 GLY D O 1
ATOM 13270 N N . PHE D 1 372 ? 217.298 221.125 208.462 1 82.48 324 PHE D N 1
ATOM 13271 C CA . PHE D 1 372 ? 218.643 220.624 208.729 1 80.89 324 PHE D CA 1
ATOM 13272 C C . PHE D 1 372 ? 219.269 221.332 209.926 1 83.68 324 PHE D C 1
ATOM 13273 O O . PHE D 1 372 ? 219.894 220.692 210.782 1 85.74 324 PHE D O 1
ATOM 13281 N N . LEU D 1 373 ? 219.114 222.655 210.003 1 83.49 325 LEU D N 1
ATOM 13282 C CA . LEU D 1 373 ? 219.661 223.39 211.139 1 83.55 325 LEU D CA 1
ATOM 13283 C C . LEU D 1 373 ? 219.002 222.957 212.443 1 86.81 325 LEU D C 1
ATOM 13284 O O . LEU D 1 373 ? 219.681 222.767 213.462 1 89.26 325 LEU D O 1
ATOM 13289 N N . LEU D 1 374 ? 217.677 222.795 212.431 1 85.85 326 LEU D N 1
ATOM 13290 C CA . LEU D 1 374 ? 216.983 222.347 213.632 1 86.33 326 LEU D CA 1
ATOM 13291 C C . LEU D 1 374 ? 217.435 220.949 214.033 1 88.93 326 LEU D C 1
ATOM 13292 O O . LEU D 1 374 ? 217.595 220.653 215.223 1 92.57 326 LEU D O 1
ATOM 13297 N N . GLN D 1 375 ? 217.645 220.074 213.049 1 88.21 327 GLN D N 1
ATOM 13298 C CA . GLN D 1 375 ? 218.14 218.732 213.328 1 88.85 327 GLN D CA 1
ATOM 13299 C C . GLN D 1 375 ? 219.506 218.785 213.993 1 93.65 327 GLN D C 1
ATOM 13300 O O . GLN D 1 375 ? 219.772 218.057 214.957 1 96.62 327 GLN D O 1
ATOM 13306 N N . ASN D 1 376 ? 220.398 219.629 213.474 1 93.5 328 ASN D N 1
ATOM 13307 C CA . ASN D 1 376 ? 221.725 219.742 214.067 1 93.56 328 ASN D CA 1
ATOM 13308 C C . ASN D 1 376 ? 221.64 220.248 215.5 1 95.56 328 ASN D C 1
ATOM 13309 O O . ASN D 1 376 ? 222.333 219.74 216.39 1 97.56 328 ASN D O 1
ATOM 13314 N N . GLU D 1 377 ? 220.791 221.248 215.743 1 95.83 329 GLU D N 1
ATOM 13315 C CA . GLU D 1 377 ? 220.638 221.757 217.102 1 96.65 329 GLU D CA 1
ATOM 13316 C C . GLU D 1 377 ? 220.118 220.671 218.037 1 99.38 329 GLU D C 1
ATOM 13317 O O . GLU D 1 377 ? 220.604 220.525 219.165 1 102 329 GLU D O 1
ATOM 13323 N N . PHE D 1 378 ? 219.129 219.896 217.588 1 99.45 330 PHE D N 1
ATOM 13324 C CA . PHE D 1 378 ? 218.578 218.844 218.437 1 99.57 330 PHE D CA 1
ATOM 13325 C C . PHE D 1 378 ? 219.612 217.762 218.72 1 101.65 330 PHE D C 1
ATOM 13326 O O . PHE D 1 378 ? 219.689 217.249 219.843 1 105.14 330 PHE D O 1
ATOM 13334 N N . VAL D 1 379 ? 220.403 217.386 217.714 1 101.65 331 VAL D N 1
ATOM 13335 C CA . VAL D 1 379 ? 221.437 216.378 217.933 1 103.94 331 VAL D CA 1
ATOM 13336 C C . VAL D 1 379 ? 222.466 216.888 218.931 1 106.17 331 VAL D C 1
ATOM 13337 O O . VAL D 1 379 ? 222.9 216.156 219.83 1 108.7 331 VAL D O 1
ATOM 13341 N N . GLY D 1 380 ? 222.88 218.149 218.788 1 104.86 332 GLY D N 1
ATOM 13342 C CA . GLY D 1 380 ? 223.798 218.722 219.758 1 105.99 332 GLY D CA 1
ATOM 13343 C C . GLY D 1 380 ? 223.226 218.719 221.161 1 109.69 332 GLY D C 1
ATOM 13344 O O . GLY D 1 380 ? 223.93 218.426 222.13 1 111.21 332 GLY D O 1
ATOM 13345 N N . PHE D 1 381 ? 221.938 219.044 221.29 1 109.89 333 PHE D N 1
ATOM 13346 C CA . PHE D 1 381 ? 221.293 219.004 222.598 1 109.37 333 PHE D CA 1
ATOM 13347 C C . PHE D 1 381 ? 221.313 217.597 223.18 1 110.43 333 PHE D C 1
ATOM 13348 O O . PHE D 1 381 ? 221.61 217.411 224.366 1 111.42 333 PHE D O 1
ATOM 13356 N N . MET D 1 382 ? 220.992 216.593 222.363 1 110.64 334 MET D N 1
ATOM 13357 C CA . MET D 1 382 ? 220.961 215.221 222.86 1 110.86 334 MET D CA 1
ATOM 13358 C C . MET D 1 382 ? 222.348 214.748 223.278 1 112.49 334 MET D C 1
ATOM 13359 O O . MET D 1 382 ? 222.493 214.076 224.306 1 114.35 334 MET D O 1
ATOM 13364 N N . TRP D 1 383 ? 223.379 215.085 222.501 1 113.02 335 TRP D N 1
ATOM 13365 C CA . TRP D 1 383 ? 224.712 214.571 222.801 1 115.51 335 TRP D CA 1
ATOM 13366 C C . TRP D 1 383 ? 225.177 215.02 224.18 1 117.24 335 TRP D C 1
ATOM 13367 O O . TRP D 1 383 ? 225.751 214.228 224.938 1 115.52 335 TRP D O 1
ATOM 13378 N N . ARG D 1 384 ? 224.943 216.282 224.522 1 116.81 336 ARG D N 1
ATOM 13379 C CA . ARG D 1 384 ? 225.302 216.796 225.837 1 115.1 336 ARG D CA 1
ATOM 13380 C C . ARG D 1 384 ? 224.565 216.031 226.932 1 110.99 336 ARG D C 1
ATOM 13381 O O . ARG D 1 384 ? 223.389 215.7 226.788 1 106.72 336 ARG D O 1
ATOM 13389 N N . SER D 1 391 ? 221.456 208.232 216.242 1 98.67 343 SER D N 1
ATOM 13390 C CA . SER D 1 391 ? 220.593 207.328 215.491 1 102.68 343 SER D CA 1
ATOM 13391 C C . SER D 1 391 ? 220.215 207.95 214.154 1 105.23 343 SER D C 1
ATOM 13392 O O . SER D 1 391 ? 219.61 209.018 214.112 1 105.84 343 SER D O 1
ATOM 13395 N N . LEU D 1 392 ? 220.565 207.266 213.061 1 105.45 344 LEU D N 1
ATOM 13396 C CA . LEU D 1 392 ? 220.357 207.838 211.734 1 105.3 344 LEU D CA 1
ATOM 13397 C C . LEU D 1 392 ? 218.881 208.112 211.472 1 104.86 344 LEU D C 1
ATOM 13398 O O . LEU D 1 392 ? 218.529 209.145 210.892 1 103.28 344 LEU D O 1
ATOM 13403 N N . TRP D 1 393 ? 218.004 207.192 211.877 1 104.66 345 TRP D N 1
ATOM 13404 C CA . TRP D 1 393 ? 216.572 207.411 211.701 1 104.07 345 TRP D CA 1
ATOM 13405 C C . TRP D 1 393 ? 216.107 208.633 212.481 1 104.63 345 TRP D C 1
ATOM 13406 O O . TRP D 1 393 ? 215.272 209.41 212.001 1 105.03 345 TRP D O 1
ATOM 13417 N N . GLU D 1 394 ? 216.628 208.812 213.695 1 104.77 346 GLU D N 1
ATOM 13418 C CA . GLU D 1 394 ? 216.247 209.959 214.507 1 105.17 346 GLU D CA 1
ATOM 13419 C C . GLU D 1 394 ? 216.682 211.273 213.874 1 103.44 346 GLU D C 1
ATOM 13420 O O . GLU D 1 394 ? 216.162 212.33 214.247 1 103.7 346 GLU D O 1
ATOM 13426 N N . ARG D 1 395 ? 217.618 211.234 212.926 1 100.73 347 ARG D N 1
ATOM 13427 C CA . ARG D 1 395 ? 217.995 212.424 212.175 1 99.52 347 ARG D CA 1
ATOM 13428 C C . ARG D 1 395 ? 217.172 212.569 210.902 1 97.74 347 ARG D C 1
ATOM 13429 O O . ARG D 1 395 ? 216.719 213.671 210.579 1 95.22 347 ARG D O 1
ATOM 13437 N N . LEU D 1 396 ? 216.967 211.467 210.176 1 97.33 348 LEU D N 1
ATOM 13438 C CA . LEU D 1 396 ? 216.129 211.501 208.985 1 94.2 348 LEU D CA 1
ATOM 13439 C C . LEU D 1 396 ? 214.699 211.899 209.311 1 92.1 348 LEU D C 1
ATOM 13440 O O . LEU D 1 396 ? 213.958 212.305 208.409 1 89.27 348 LEU D O 1
ATOM 13445 N N . GLU D 1 397 ? 214.293 211.786 210.575 1 94.51 349 GLU D N 1
ATOM 13446 C CA . GLU D 1 397 ? 212.971 212.257 210.965 1 93.34 349 GLU D CA 1
ATOM 13447 C C . GLU D 1 397 ? 212.797 213.748 210.709 1 91.17 349 GLU D C 1
ATOM 13448 O O . GLU D 1 397 ? 211.659 214.225 210.637 1 89.98 349 GLU D O 1
ATOM 13454 N N . PHE D 1 398 ? 213.89 214.494 210.573 1 90.51 350 PHE D N 1
ATOM 13455 C CA . PHE D 1 398 ? 213.833 215.924 210.3 1 86.27 350 PHE D CA 1
ATOM 13456 C C . PHE D 1 398 ? 213.79 216.245 208.812 1 81.13 350 PHE D C 1
ATOM 13457 O O . PHE D 1 398 ? 213.67 217.42 208.453 1 74.98 350 PHE D O 1
ATOM 13465 N N . VAL D 1 399 ? 213.881 215.244 207.944 1 80.26 351 VAL D N 1
ATOM 13466 C CA . VAL D 1 399 ? 213.9 215.462 206.502 1 74.82 351 VAL D CA 1
ATOM 13467 C C . VAL D 1 399 ? 212.481 215.321 205.97 1 71.66 351 VAL D C 1
ATOM 13468 O O . VAL D 1 399 ? 211.849 214.271 206.128 1 74.73 351 VAL D O 1
ATOM 13472 N N . ASN D 1 400 ? 211.983 216.375 205.333 1 64.56 352 ASN D N 1
ATOM 13473 C CA . ASN D 1 400 ? 210.657 216.36 204.723 1 60.1 352 ASN D CA 1
ATOM 13474 C C . ASN D 1 400 ? 210.789 215.762 203.328 1 61.55 352 ASN D C 1
ATOM 13475 O O . ASN D 1 400 ? 211.241 216.427 202.394 1 63.57 352 ASN D O 1
ATOM 13480 N N . GLY D 1 401 ? 210.396 214.496 203.182 1 60.7 353 GLY D N 1
ATOM 13481 C CA . GLY D 1 401 ? 210.484 213.848 201.886 1 57.51 353 GLY D CA 1
ATOM 13482 C C . GLY D 1 401 ? 209.607 214.5 200.837 1 58.38 353 GLY D C 1
ATOM 13483 O O . GLY D 1 401 ? 209.939 214.489 199.647 1 59.83 353 GLY D O 1
ATOM 13484 N N . TRP D 1 402 ? 208.479 215.073 201.258 1 58.48 354 TRP D N 1
ATOM 13485 C CA . TRP D 1 402 ? 207.604 215.755 200.314 1 54.48 354 TRP D CA 1
ATOM 13486 C C . TRP D 1 402 ? 208.326 216.911 199.637 1 54.23 354 TRP D C 1
ATOM 13487 O O . TRP D 1 402 ? 208.139 217.153 198.442 1 54.29 354 TRP D O 1
ATOM 13498 N N . TYR D 1 403 ? 209.159 217.636 200.383 1 56.72 355 TYR D N 1
ATOM 13499 C CA . TYR D 1 403 ? 209.876 218.76 199.791 1 56.7 355 TYR D CA 1
ATOM 13500 C C . TYR D 1 403 ? 210.989 218.293 198.863 1 55.07 355 TYR D C 1
ATOM 13501 O O . TYR D 1 403 ? 211.278 218.961 197.865 1 57.02 355 TYR D O 1
ATOM 13510 N N . ILE D 1 404 ? 211.613 217.153 199.156 1 56.51 356 ILE D N 1
ATOM 13511 C CA . ILE D 1 404 ? 212.548 216.569 198.2 1 56.79 356 ILE D CA 1
ATOM 13512 C C . ILE D 1 404 ? 211.822 216.226 196.906 1 54.79 356 ILE D C 1
ATOM 13513 O O . ILE D 1 404 ? 212.312 216.507 195.802 1 57.3 356 ILE D O 1
ATOM 13518 N N . LEU D 1 405 ? 210.637 215.625 197.019 1 52.54 357 LEU D N 1
ATOM 13519 C CA . LEU D 1 405 ? 209.838 215.348 195.831 1 50.84 357 LEU D CA 1
ATOM 13520 C C . LEU D 1 405 ? 209.504 216.634 195.085 1 52.9 357 LEU D C 1
ATOM 13521 O O . LEU D 1 405 ? 209.542 216.673 193.851 1 56.09 357 LEU D O 1
ATOM 13526 N N . LEU D 1 406 ? 209.17 217.694 195.819 1 52.22 358 LEU D N 1
ATOM 13527 C CA . LEU D 1 406 ? 208.786 218.948 195.181 1 53.24 358 LEU D CA 1
ATOM 13528 C C . LEU D 1 406 ? 209.955 219.579 194.437 1 54.41 358 LEU D C 1
ATOM 13529 O O . LEU D 1 406 ? 209.779 220.1 193.332 1 56.58 358 LEU D O 1
ATOM 13534 N N . VAL D 1 407 ? 211.154 219.556 195.022 1 54.28 359 VAL D N 1
ATOM 13535 C CA . VAL D 1 407 ? 212.306 220.128 194.329 1 55.45 359 VAL D CA 1
ATOM 13536 C C . VAL D 1 407 ? 212.668 219.283 193.114 1 54.75 359 VAL D C 1
ATOM 13537 O O . VAL D 1 407 ? 213.059 219.814 192.067 1 57.52 359 VAL D O 1
ATOM 13541 N N . THR D 1 408 ? 212.537 217.958 193.223 1 52.45 360 THR D N 1
ATOM 13542 C CA . THR D 1 408 ? 212.748 217.113 192.052 1 51.89 360 THR D CA 1
ATOM 13543 C C . THR D 1 408 ? 211.763 217.466 190.944 1 52.48 360 THR D C 1
ATOM 13544 O O . THR D 1 408 ? 212.139 217.57 189.769 1 53.77 360 THR D O 1
ATOM 13548 N N . SER D 1 409 ? 210.496 217.665 191.308 1 53.26 361 SER D N 1
ATOM 13549 C CA . SER D 1 409 ? 209.483 218.036 190.328 1 50.83 361 SER D CA 1
ATOM 13550 C C . SER D 1 409 ? 209.786 219.393 189.707 1 51.89 361 SER D C 1
ATOM 13551 O O . SER D 1 409 ? 209.578 219.592 188.508 1 53.03 361 SER D O 1
ATOM 13554 N N . ASP D 1 410 ? 210.262 220.345 190.511 1 52.39 362 ASP D N 1
ATOM 13555 C CA . ASP D 1 410 ? 210.601 221.662 189.98 1 52.6 362 ASP D CA 1
ATOM 13556 C C . ASP D 1 410 ? 211.754 221.577 188.99 1 51.05 362 ASP D C 1
ATOM 13557 O O . ASP D 1 410 ? 211.723 222.215 187.931 1 54.53 362 ASP D O 1
ATOM 13562 N N . VAL D 1 411 ? 212.784 220.797 189.319 1 49.65 363 VAL D N 1
ATOM 13563 C CA . VAL D 1 411 ? 213.904 220.624 188.398 1 50.55 363 VAL D CA 1
ATOM 13564 C C . VAL D 1 411 ? 213.42 219.994 187.097 1 50.26 363 VAL D C 1
ATOM 13565 O O . VAL D 1 411 ? 213.774 220.441 185.997 1 49.13 363 VAL D O 1
ATOM 13569 N N . LEU D 1 412 ? 212.592 218.951 187.205 1 48.52 364 LEU D N 1
ATOM 13570 C CA . LEU D 1 412 ? 212.068 218.304 186.007 1 46.72 364 LEU D CA 1
ATOM 13571 C C . LEU D 1 412 ? 211.253 219.277 185.167 1 44.87 364 LEU D C 1
ATOM 13572 O O . LEU D 1 412 ? 211.391 219.315 183.94 1 48.41 364 LEU D O 1
ATOM 13577 N N . THR D 1 413 ? 210.395 220.069 185.81 1 44.44 365 THR D N 1
ATOM 13578 C CA . THR D 1 413 ? 209.542 220.992 185.073 1 46.71 365 THR D CA 1
ATOM 13579 C C . THR D 1 413 ? 210.362 222.069 184.378 1 45.63 365 THR D C 1
ATOM 13580 O O . THR D 1 413 ? 210.085 222.415 183.227 1 46.27 365 THR D O 1
ATOM 13584 N N . ILE D 1 414 ? 211.367 222.62 185.061 1 45.89 366 ILE D N 1
ATOM 13585 C CA . ILE D 1 414 ? 212.192 223.652 184.441 1 46.61 366 ILE D CA 1
ATOM 13586 C C . ILE D 1 414 ? 212.968 223.078 183.262 1 46.23 366 ILE D C 1
ATOM 13587 O O . ILE D 1 414 ? 213.066 223.71 182.203 1 48.15 366 ILE D O 1
ATOM 13592 N N . SER D 1 415 ? 213.536 221.88 183.421 1 44.82 367 SER D N 1
ATOM 13593 C CA . SER D 1 415 ? 214.246 221.26 182.307 1 43.72 367 SER D CA 1
ATOM 13594 C C . SER D 1 415 ? 213.311 221.024 181.128 1 43.36 367 SER D C 1
ATOM 13595 O O . SER D 1 415 ? 213.666 221.305 179.975 1 43.26 367 SER D O 1
ATOM 13598 N N . GLY D 1 416 ? 212.108 220.516 181.399 1 42.57 368 GLY D N 1
ATOM 13599 C CA . GLY D 1 416 ? 211.155 220.29 180.33 1 42.08 368 GLY D CA 1
ATOM 13600 C C . GLY D 1 416 ? 210.74 221.571 179.638 1 41.42 368 GLY D C 1
ATOM 13601 O O . GLY D 1 416 ? 210.579 221.602 178.419 1 41.82 368 GLY D O 1
ATOM 13602 N N . THR D 1 417 ? 210.556 222.646 180.405 1 40.41 369 THR D N 1
ATOM 13603 C CA . THR D 1 417 ? 210.17 223.922 179.813 1 43.29 369 THR D CA 1
ATOM 13604 C C . THR D 1 417 ? 211.285 224.489 178.946 1 43.63 369 THR D C 1
ATOM 13605 O O . THR D 1 417 ? 211.023 225.04 177.872 1 46.26 369 THR D O 1
ATOM 13609 N N . ILE D 1 418 ? 212.534 224.376 179.397 1 43.09 370 ILE D N 1
ATOM 13610 C CA . ILE D 1 418 ? 213.651 224.842 178.581 1 43.16 370 ILE D CA 1
ATOM 13611 C C . ILE D 1 418 ? 213.73 224.039 177.29 1 42.03 370 ILE D C 1
ATOM 13612 O O . ILE D 1 418 ? 213.935 224.596 176.204 1 42.81 370 ILE D O 1
ATOM 13617 N N . MET D 1 419 ? 213.557 222.719 177.384 1 41.34 371 MET D N 1
ATOM 13618 C CA . MET D 1 419 ? 213.547 221.894 176.181 1 41.69 371 MET D CA 1
ATOM 13619 C C . MET D 1 419 ? 212.405 222.287 175.25 1 42.37 371 MET D C 1
ATOM 13620 O O . MET D 1 419 ? 212.577 222.328 174.028 1 44.46 371 MET D O 1
ATOM 13625 N N . LYS D 1 420 ? 211.228 222.565 175.81 1 40.7 372 LYS D N 1
ATOM 13626 C CA . LYS D 1 420 ? 210.081 222.956 174.999 1 43.01 372 LYS D CA 1
ATOM 13627 C C . LYS D 1 420 ? 210.337 224.277 174.283 1 45.39 372 LYS D C 1
ATOM 13628 O O . LYS D 1 420 ? 210.008 224.427 173.1 1 44.25 372 LYS D O 1
ATOM 13634 N N . ILE D 1 421 ? 210.926 225.245 174.985 1 44.67 373 ILE D N 1
ATOM 13635 C CA . ILE D 1 421 ? 211.265 226.519 174.358 1 45.37 373 ILE D CA 1
ATOM 13636 C C . ILE D 1 421 ? 212.275 226.303 173.24 1 42.63 373 ILE D C 1
ATOM 13637 O O . ILE D 1 421 ? 212.165 226.896 172.162 1 46.94 373 ILE D O 1
ATOM 13642 N N . GLY D 1 422 ? 213.275 225.454 173.478 1 43.06 374 GLY D N 1
ATOM 13643 C CA . GLY D 1 422 ? 214.248 225.169 172.437 1 42.13 374 GLY D CA 1
ATOM 13644 C C . GLY D 1 422 ? 213.627 224.518 171.216 1 43.03 374 GLY D C 1
ATOM 13645 O O . GLY D 1 422 ? 213.984 224.838 170.082 1 43.64 374 GLY D O 1
ATOM 13646 N N . ILE D 1 423 ? 212.697 223.587 171.432 1 44.64 375 ILE D N 1
ATOM 13647 C CA . ILE D 1 423 ? 212.019 222.939 170.314 1 43.14 375 ILE D CA 1
ATOM 13648 C C . ILE D 1 423 ? 211.182 223.949 169.54 1 41.88 375 ILE D C 1
ATOM 13649 O O . ILE D 1 423 ? 211.172 223.948 168.305 1 42.66 375 ILE D O 1
ATOM 13654 N N . GLU D 1 424 ? 210.467 224.825 170.248 1 44.18 376 GLU D N 1
ATOM 13655 C CA . GLU D 1 424 ? 209.656 225.83 169.57 1 43.18 376 GLU D CA 1
ATOM 13656 C C . GLU D 1 424 ? 210.525 226.796 168.775 1 45.02 376 GLU D C 1
ATOM 13657 O O . GLU D 1 424 ? 210.123 227.266 167.705 1 44.04 376 GLU D O 1
ATOM 13663 N N . ALA D 1 425 ? 211.716 227.105 169.282 1 44.42 377 ALA D N 1
ATOM 13664 C CA . ALA D 1 425 ? 212.653 227.956 168.563 1 43.34 377 ALA D CA 1
ATOM 13665 C C . ALA D 1 425 ? 213.374 227.221 167.441 1 47.64 377 ALA D C 1
ATOM 13666 O O . ALA D 1 425 ? 214.12 227.855 166.69 1 52.14 377 ALA D O 1
ATOM 13668 N N . LYS D 1 426 ? 213.169 225.91 167.311 1 48.89 378 LYS D N 1
ATOM 13669 C CA . LYS D 1 426 ? 213.767 225.068 166.278 1 48.18 378 LYS D CA 1
ATOM 13670 C C . LYS D 1 426 ? 215.231 224.756 166.55 1 47.29 378 LYS D C 1
ATOM 13671 O O . LYS D 1 426 ? 215.951 224.351 165.637 1 52.74 378 LYS D O 1
ATOM 13677 N N . ASN D 1 427 ? 215.698 224.941 167.784 1 48.81 379 ASN D N 1
ATOM 13678 C CA . ASN D 1 427 ? 217.039 224.507 168.15 1 47.81 379 ASN D CA 1
ATOM 13679 C C . ASN D 1 427 ? 217.101 223.022 168.47 1 46.71 379 ASN D C 1
ATOM 13680 O O . ASN D 1 427 ? 218.179 222.428 168.376 1 51.52 379 ASN D O 1
ATOM 13685 N N . LEU D 1 428 ? 215.977 222.414 168.841 1 48.82 380 LEU D N 1
ATOM 13686 C CA . LEU D 1 428 ? 215.924 221.004 169.195 1 45.27 380 LEU D CA 1
ATOM 13687 C C . LEU D 1 428 ? 214.708 220.368 168.54 1 47.66 380 LEU D C 1
ATOM 13688 O O . LEU D 1 428 ? 213.766 221.052 168.133 1 48.54 380 LEU D O 1
ATOM 13693 N N . ALA D 1 429 ? 214.741 219.036 168.442 1 45.51 381 ALA D N 1
ATOM 13694 C CA . ALA D 1 429 ? 213.595 218.287 167.94 1 44.04 381 ALA D CA 1
ATOM 13695 C C . ALA D 1 429 ? 213.332 217.024 168.757 1 45.62 381 ALA D C 1
ATOM 13696 O O . ALA D 1 429 ? 212.732 216.078 168.237 1 48.34 381 ALA D O 1
ATOM 13698 N N . SER D 1 430 ? 213.76 216.984 170.019 1 43.89 382 SER D N 1
ATOM 13699 C CA . SER D 1 430 ? 213.595 215.797 170.859 1 44.33 382 SER D CA 1
ATOM 13700 C C . SER D 1 430 ? 212.242 215.875 171.56 1 42.27 382 SER D C 1
ATOM 13701 O O . SER D 1 430 ? 212.13 216.177 172.749 1 43.04 382 SER D O 1
ATOM 13704 N N . TYR D 1 431 ? 211.191 215.589 170.79 1 42.14 383 TYR D N 1
ATOM 13705 C CA . TYR D 1 431 ? 209.837 215.649 171.33 1 37.21 383 TYR D CA 1
ATOM 13706 C C . TYR D 1 431 ? 209.622 214.609 172.422 1 38.55 383 TYR D C 1
ATOM 13707 O O . TYR D 1 431 ? 208.942 214.878 173.417 1 41.06 383 TYR D O 1
ATOM 13716 N N . ASP D 1 432 ? 210.178 213.409 172.249 1 38.32 384 ASP D N 1
ATOM 13717 C CA . ASP D 1 432 ? 209.919 212.331 173.2 1 39.12 384 ASP D CA 1
ATOM 13718 C C . ASP D 1 432 ? 210.504 212.638 174.576 1 37.09 384 ASP D C 1
ATOM 13719 O O . ASP D 1 432 ? 209.837 212.436 175.597 1 38.39 384 ASP D O 1
ATOM 13724 N N . VAL D 1 433 ? 211.744 213.13 174.626 1 37.61 385 VAL D N 1
ATOM 13725 C CA . VAL D 1 433 ? 212.36 213.456 175.91 1 39.03 385 VAL D CA 1
ATOM 13726 C C . VAL D 1 433 ? 211.586 214.569 176.602 1 36.25 385 VAL D C 1
ATOM 13727 O O . VAL D 1 433 ? 211.324 214.507 177.81 1 38.31 385 VAL D O 1
ATOM 13731 N N . CYS D 1 434 ? 211.221 215.61 175.852 1 35.03 386 CYS D N 1
ATOM 13732 C CA . CYS D 1 434 ? 210.462 216.709 176.434 1 37.01 386 CYS D CA 1
ATOM 13733 C C . CYS D 1 434 ? 209.127 216.223 176.977 1 36.83 386 CYS D C 1
ATOM 13734 O O . CYS D 1 434 ? 208.717 216.607 178.08 1 37.64 386 CYS D O 1
ATOM 13737 N N . SER D 1 435 ? 208.435 215.376 176.214 1 34.93 387 SER D N 1
ATOM 13738 C CA . SER D 1 435 ? 207.149 214.862 176.66 1 35.06 387 SER D CA 1
ATOM 13739 C C . SER D 1 435 ? 207.302 214.041 177.931 1 33.94 387 SER D C 1
ATOM 13740 O O . SER D 1 435 ? 206.491 214.162 178.852 1 35.28 387 SER D O 1
ATOM 13743 N N . ILE D 1 436 ? 208.341 213.21 178.007 1 33.21 388 ILE D N 1
ATOM 13744 C CA . ILE D 1 436 ? 208.541 212.398 179.204 1 33.13 388 ILE D CA 1
ATOM 13745 C C . ILE D 1 436 ? 208.817 213.29 180.409 1 32.98 388 ILE D C 1
ATOM 13746 O O . ILE D 1 436 ? 208.234 213.107 181.486 1 37.01 388 ILE D O 1
ATOM 13751 N N . LEU D 1 437 ? 209.694 214.282 180.242 1 33.99 389 LEU D N 1
ATOM 13752 C CA . LEU D 1 437 ? 210.002 215.18 181.35 1 36.07 389 LEU D CA 1
ATOM 13753 C C . LEU D 1 437 ? 208.746 215.887 181.843 1 36.62 389 LEU D C 1
ATOM 13754 O O . LEU D 1 437 ? 208.446 215.885 183.044 1 39.36 389 LEU D O 1
ATOM 13759 N N . LEU D 1 438 ? 207.987 216.484 180.921 1 35.81 390 LEU D N 1
ATOM 13760 C CA . LEU D 1 438 ? 206.82 217.26 181.32 1 34.04 390 LEU D CA 1
ATOM 13761 C C . LEU D 1 438 ? 205.732 216.373 181.916 1 37.06 390 LEU D C 1
ATOM 13762 O O . LEU D 1 438 ? 205.092 216.756 182.899 1 38.6 390 LEU D O 1
ATOM 13767 N N . GLY D 1 439 ? 205.505 215.186 181.347 1 34.25 391 GLY D N 1
ATOM 13768 C CA . GLY D 1 439 ? 204.494 214.298 181.896 1 34.19 391 GLY D CA 1
ATOM 13769 C C . GLY D 1 439 ? 204.839 213.81 183.289 1 36.46 391 GLY D C 1
ATOM 13770 O O . GLY D 1 439 ? 203.986 213.795 184.184 1 40.37 391 GLY D O 1
ATOM 13771 N N . THR D 1 440 ? 206.096 213.41 183.499 1 37.15 392 THR D N 1
ATOM 13772 C CA . THR D 1 440 ? 206.515 213.002 184.833 1 38.16 392 THR D CA 1
ATOM 13773 C C . THR D 1 440 ? 206.372 214.149 185.823 1 37.84 392 THR D C 1
ATOM 13774 O O . THR D 1 440 ? 205.903 213.953 186.951 1 39.32 392 THR D O 1
ATOM 13778 N N . SER D 1 441 ? 206.771 215.358 185.42 1 36.84 393 SER D N 1
ATOM 13779 C CA . SER D 1 441 ? 206.661 216.495 186.324 1 40.28 393 SER D CA 1
ATOM 13780 C C . SER D 1 441 ? 205.203 216.797 186.65 1 37.84 393 SER D C 1
ATOM 13781 O O . SER D 1 441 ? 204.88 217.15 187.787 1 40.05 393 SER D O 1
ATOM 13784 N N . THR D 1 442 ? 204.308 216.662 185.67 1 34.29 394 THR D N 1
ATOM 13785 C CA . THR D 1 442 ? 202.887 216.868 185.936 1 36.03 394 THR D CA 1
ATOM 13786 C C . THR D 1 442 ? 202.363 215.851 186.942 1 35.66 394 THR D C 1
ATOM 13787 O O . THR D 1 442 ? 201.628 216.206 187.873 1 37.17 394 THR D O 1
ATOM 13791 N N . LEU D 1 443 ? 202.733 214.58 186.771 1 37.24 395 LEU D N 1
ATOM 13792 C CA . LEU D 1 443 ? 202.304 213.561 187.724 1 33.72 395 LEU D CA 1
ATOM 13793 C C . LEU D 1 443 ? 202.811 213.877 189.128 1 35.93 395 LEU D C 1
ATOM 13794 O O . LEU D 1 443 ? 202.057 213.793 190.106 1 37.74 395 LEU D O 1
ATOM 13799 N N . LEU D 1 444 ? 204.084 214.26 189.246 1 36.66 396 LEU D N 1
ATOM 13800 C CA . LEU D 1 444 ? 204.639 214.573 190.559 1 39.52 396 LEU D CA 1
ATOM 13801 C C . LEU D 1 444 ? 203.971 215.799 191.171 1 38.63 396 LEU D C 1
ATOM 13802 O O . LEU D 1 444 ? 203.73 215.837 192.381 1 43.48 396 LEU D O 1
ATOM 13807 N N . VAL D 1 445 ? 203.67 216.811 190.358 1 39.35 397 VAL D N 1
ATOM 13808 C CA . VAL D 1 445 ? 202.997 218.001 190.868 1 37.43 397 VAL D CA 1
ATOM 13809 C C . VAL D 1 445 ? 201.62 217.64 191.406 1 38.7 397 VAL D C 1
ATOM 13810 O O . VAL D 1 445 ? 201.213 218.111 192.474 1 41.74 397 VAL D O 1
ATOM 13814 N N . TRP D 1 446 ? 200.879 216.803 190.678 1 40.2 398 TRP D N 1
ATOM 13815 C CA . TRP D 1 446 ? 199.573 216.38 191.17 1 40.2 398 TRP D CA 1
ATOM 13816 C C . TRP D 1 446 ? 199.703 215.592 192.467 1 40.57 398 TRP D C 1
ATOM 13817 O O . TRP D 1 446 ? 198.892 215.755 193.385 1 44.43 398 TRP D O 1
ATOM 13828 N N . VAL D 1 447 ? 200.718 214.732 192.564 1 40.26 399 VAL D N 1
ATOM 13829 C CA . VAL D 1 447 ? 200.881 213.921 193.768 1 40.34 399 VAL D CA 1
ATOM 13830 C C . VAL D 1 447 ? 201.329 214.772 194.953 1 43.05 399 VAL D C 1
ATOM 13831 O O . VAL D 1 447 ? 201.064 214.424 196.109 1 46.5 399 VAL D O 1
ATOM 13835 N N . GLY D 1 448 ? 202.007 215.89 194.695 1 47.5 400 GLY D N 1
ATOM 13836 C CA . GLY D 1 448 ? 202.63 216.652 195.762 1 43.42 400 GLY D CA 1
ATOM 13837 C C . GLY D 1 448 ? 201.672 217.239 196.78 1 48.97 400 GLY D C 1
ATOM 13838 O O . GLY D 1 448 ? 202.082 217.502 197.914 1 54.59 400 GLY D O 1
ATOM 13839 N N . VAL D 1 449 ? 200.407 217.456 196.411 1 47.88 401 VAL D N 1
ATOM 13840 C CA . VAL D 1 449 ? 199.479 218.109 197.33 1 50.23 401 VAL D CA 1
ATOM 13841 C C . VAL D 1 449 ? 199.024 217.208 198.467 1 52.03 401 VAL D C 1
ATOM 13842 O O . VAL D 1 449 ? 198.429 217.703 199.429 1 55.41 401 VAL D O 1
ATOM 13846 N N . ILE D 1 450 ? 199.284 215.901 198.388 1 52.44 402 ILE D N 1
ATOM 13847 C CA . ILE D 1 450 ? 198.966 215.001 199.491 1 50.82 402 ILE D CA 1
ATOM 13848 C C . ILE D 1 450 ? 199.768 215.354 200.738 1 53.34 402 ILE D C 1
ATOM 13849 O O . ILE D 1 450 ? 199.408 214.947 201.851 1 55.81 402 ILE D O 1
ATOM 13854 N N . ARG D 1 451 ? 200.862 216.101 200.572 1 54.88 403 ARG D N 1
ATOM 13855 C CA . ARG D 1 451 ? 201.649 216.549 201.714 1 55.18 403 ARG D CA 1
ATOM 13856 C C . ARG D 1 451 ? 200.781 217.283 202.724 1 58.13 403 ARG D C 1
ATOM 13857 O O . ARG D 1 451 ? 200.987 217.164 203.936 1 62.12 403 ARG D O 1
ATOM 13865 N N . TYR D 1 452 ? 199.808 218.054 202.244 1 56.7 404 TYR D N 1
ATOM 13866 C CA . TYR D 1 452 ? 198.961 218.833 203.135 1 60.1 404 TYR D CA 1
ATOM 13867 C C . TYR D 1 452 ? 197.81 218.021 203.705 1 62.46 404 TYR D C 1
ATOM 13868 O O . TYR D 1 452 ? 197.282 218.379 204.762 1 65.66 404 TYR D O 1
ATOM 13877 N N . LEU D 1 453 ? 197.415 216.939 203.038 1 62.08 405 LEU D N 1
ATOM 13878 C CA . LEU D 1 453 ? 196.455 216.016 203.622 1 63.12 405 LEU D CA 1
ATOM 13879 C C . LEU D 1 453 ? 197.087 215.123 204.678 1 62.89 405 LEU D C 1
ATOM 13880 O O . LEU D 1 453 ? 196.364 214.555 205.502 1 63.56 405 LEU D O 1
ATOM 13885 N N . THR D 1 454 ? 198.415 214.988 204.673 1 62.16 406 THR D N 1
ATOM 13886 C CA . THR D 1 454 ? 199.064 214.135 205.667 1 63.75 406 THR D CA 1
ATOM 13887 C C . THR D 1 454 ? 198.807 214.594 207.099 1 65.43 406 THR D C 1
ATOM 13888 O O . THR D 1 454 ? 198.975 213.799 208.028 1 65.96 406 THR D O 1
ATOM 13892 N N . PHE D 1 455 ? 198.413 215.852 207.306 1 66.53 407 PHE D N 1
ATOM 13893 C CA . PHE D 1 455 ? 198.249 216.355 208.666 1 66.12 407 PHE D CA 1
ATOM 13894 C C . PHE D 1 455 ? 196.997 215.819 209.346 1 67.91 407 PHE D C 1
ATOM 13895 O O . PHE D 1 455 ? 196.915 215.858 210.578 1 67.61 407 PHE D O 1
ATOM 13903 N N . PHE D 1 456 ? 196.03 215.317 208.585 1 67.88 408 PHE D N 1
ATOM 13904 C CA . PHE D 1 456 ? 194.73 214.924 209.111 1 64.17 408 PHE D CA 1
ATOM 13905 C C . PHE D 1 456 ? 194.561 213.419 208.96 1 66.59 408 PHE D C 1
ATOM 13906 O O . PHE D 1 456 ? 194.594 212.895 207.841 1 69.17 408 PHE D O 1
ATOM 13914 N N . HIS D 1 457 ? 194.366 212.732 210.088 1 63.89 409 HIS D N 1
ATOM 13915 C CA . HIS D 1 457 ? 194.354 211.272 210.085 1 67.51 409 HIS D CA 1
ATOM 13916 C C . HIS D 1 457 ? 193.243 210.724 209.2 1 67.44 409 HIS D C 1
ATOM 13917 O O . HIS D 1 457 ? 193.449 209.758 208.456 1 64.74 409 HIS D O 1
ATOM 13924 N N . ASN D 1 458 ? 192.055 211.324 209.267 1 66.38 410 ASN D N 1
ATOM 13925 C CA . ASN D 1 458 ? 190.934 210.831 208.48 1 64.6 410 ASN D CA 1
ATOM 13926 C C . ASN D 1 458 ? 191.202 210.903 206.983 1 64.05 410 ASN D C 1
ATOM 13927 O O . ASN D 1 458 ? 190.533 210.206 206.213 1 62.66 410 ASN D O 1
ATOM 13932 N N . TYR D 1 459 ? 192.16 211.723 206.552 1 62.23 411 TYR D N 1
ATOM 13933 C CA . TYR D 1 459 ? 192.517 211.845 205.146 1 61 411 TYR D CA 1
ATOM 13934 C C . TYR D 1 459 ? 193.87 211.232 204.815 1 61.51 411 TYR D C 1
ATOM 13935 O O . TYR D 1 459 ? 194.303 211.316 203.663 1 63.49 411 TYR D O 1
ATOM 13944 N N . ASN D 1 460 ? 194.545 210.616 205.784 1 63.83 412 ASN D N 1
ATOM 13945 C CA . ASN D 1 460 ? 195.919 210.159 205.621 1 64.13 412 ASN D CA 1
ATOM 13946 C C . ASN D 1 460 ? 196.041 208.637 205.697 1 62.01 412 ASN D C 1
ATOM 13947 O O . ASN D 1 460 ? 197.099 208.112 206.045 1 61.51 412 ASN D O 1
ATOM 13952 N N . ILE D 1 461 ? 194.968 207.915 205.367 1 61.02 413 ILE D N 1
ATOM 13953 C CA . ILE D 1 461 ? 194.974 206.461 205.526 1 57.89 413 ILE D CA 1
ATOM 13954 C C . ILE D 1 461 ? 196.003 205.826 204.598 1 55.27 413 ILE D C 1
ATOM 13955 O O . ILE D 1 461 ? 196.776 204.954 205.006 1 54.34 413 ILE D O 1
ATOM 13960 N N . LEU D 1 462 ? 196.034 206.261 203.337 1 56.43 414 LEU D N 1
ATOM 13961 C CA . LEU D 1 462 ? 196.897 205.618 202.35 1 53.33 414 LEU D CA 1
ATOM 13962 C C . LEU D 1 462 ? 198.369 205.751 202.727 1 53.9 414 LEU D C 1
ATOM 13963 O O . LEU D 1 462 ? 199.1 204.755 202.784 1 54.47 414 LEU D O 1
ATOM 13968 N N . ILE D 1 463 ? 198.821 206.978 202.989 1 54.05 415 ILE D N 1
ATOM 13969 C CA . ILE D 1 463 ? 200.229 207.199 203.304 1 56.12 415 ILE D CA 1
ATOM 13970 C C . ILE D 1 463 ? 200.585 206.567 204.642 1 55.29 415 ILE D C 1
ATOM 13971 O O . ILE D 1 463 ? 201.644 205.944 204.788 1 57.24 415 ILE D O 1
ATOM 13976 N N . ALA D 1 464 ? 199.715 206.727 205.641 1 52.3 416 ALA D N 1
ATOM 13977 C CA . ALA D 1 464 ? 199.996 206.167 206.957 1 51.7 416 ALA D CA 1
ATOM 13978 C C . ALA D 1 464 ? 200.132 204.654 206.888 1 54.66 416 ALA D C 1
ATOM 13979 O O . ALA D 1 464 ? 200.999 204.072 207.549 1 55.8 416 ALA D O 1
ATOM 13981 N N . THR D 1 465 ? 199.282 203.998 206.096 1 54.7 417 THR D N 1
ATOM 13982 C CA . THR D 1 465 ? 199.364 202.548 205.97 1 55.36 417 THR D CA 1
ATOM 13983 C C . THR D 1 465 ? 200.588 202.13 205.168 1 52.69 417 THR D C 1
ATOM 13984 O O . THR D 1 465 ? 201.255 201.149 205.515 1 53.31 417 THR D O 1
ATOM 13988 N N . LEU D 1 466 ? 200.894 202.852 204.088 1 49.28 418 LEU D N 1
ATOM 13989 C CA . LEU D 1 466 ? 202.055 202.5 203.281 1 49.67 418 LEU D CA 1
ATOM 13990 C C . LEU D 1 466 ? 203.338 202.604 204.095 1 53.93 418 LEU D C 1
ATOM 13991 O O . LEU D 1 466 ? 204.232 201.761 203.967 1 55.39 418 LEU D O 1
ATOM 13996 N N . ARG D 1 467 ? 203.444 203.628 204.947 1 55.33 419 ARG D N 1
ATOM 13997 C CA . ARG D 1 467 ? 204.643 203.774 205.766 1 52.66 419 ARG D CA 1
ATOM 13998 C C . ARG D 1 467 ? 204.878 202.545 206.634 1 51.47 419 ARG D C 1
ATOM 13999 O O . ARG D 1 467 ? 206.025 202.127 206.82 1 55.64 419 ARG D O 1
ATOM 14007 N N . VAL D 1 468 ? 203.814 201.961 207.181 1 50.88 420 VAL D N 1
ATOM 14008 C CA . VAL D 1 468 ? 203.975 200.801 208.049 1 51.09 420 VAL D CA 1
ATOM 14009 C C . VAL D 1 468 ? 204.145 199.52 207.24 1 51.28 420 VAL D C 1
ATOM 14010 O O . VAL D 1 468 ? 204.81 198.582 207.692 1 51.59 420 VAL D O 1
ATOM 14014 N N . ALA D 1 469 ? 203.556 199.451 206.046 1 51.21 421 ALA D N 1
ATOM 14015 C CA . ALA D 1 469 ? 203.554 198.204 205.291 1 45.86 421 ALA D CA 1
ATOM 14016 C C . ALA D 1 469 ? 204.814 198.013 204.457 1 48.16 421 ALA D C 1
ATOM 14017 O O . ALA D 1 469 ? 205.234 196.873 204.241 1 49.03 421 ALA D O 1
ATOM 14019 N N . LEU D 1 470 ? 205.433 199.099 203.995 1 50.99 422 LEU D N 1
ATOM 14020 C CA . LEU D 1 470 ? 206.456 198.978 202.96 1 52.84 422 LEU D CA 1
ATOM 14021 C C . LEU D 1 470 ? 207.623 198.07 203.334 1 50.33 422 LEU D C 1
ATOM 14022 O O . LEU D 1 470 ? 208.044 197.276 202.476 1 52.69 422 LEU D O 1
ATOM 14027 N N . PRO D 1 471 ? 208.203 198.14 204.535 1 49.2 423 PRO D N 1
ATOM 14028 C CA . PRO D 1 471 ? 209.368 197.276 204.822 1 50.49 423 PRO D CA 1
ATOM 14029 C C . PRO D 1 471 ? 209.064 195.789 204.719 1 49.08 423 PRO D C 1
ATOM 14030 O O . PRO D 1 471 ? 209.83 195.032 204.1 1 51.46 423 PRO D O 1
ATOM 14034 N N . SER D 1 472 ? 207.959 195.344 205.318 1 50.6 424 SER D N 1
ATOM 14035 C CA . SER D 1 472 ? 207.597 193.936 205.231 1 49.65 424 SER D CA 1
ATOM 14036 C C . SER D 1 472 ? 207.249 193.543 203.802 1 46 424 SER D C 1
ATOM 14037 O O . SER D 1 472 ? 207.541 192.419 203.382 1 51.54 424 SER D O 1
ATOM 14040 N N . VAL D 1 473 ? 206.662 194.461 203.033 1 44.74 425 VAL D N 1
ATOM 14041 C CA . VAL D 1 473 ? 206.389 194.187 201.626 1 47.11 425 VAL D CA 1
ATOM 14042 C C . VAL D 1 473 ? 207.692 193.969 200.864 1 47.29 425 VAL D C 1
ATOM 14043 O O . VAL D 1 473 ? 207.793 193.066 200.027 1 47.8 425 VAL D O 1
ATOM 14047 N N . MET D 1 474 ? 208.702 194.799 201.129 1 48.69 426 MET D N 1
ATOM 14048 C CA . MET D 1 474 ? 209.987 194.64 200.454 1 51.9 426 MET D CA 1
ATOM 14049 C C . MET D 1 474 ? 210.64 193.312 200.819 1 49.31 426 MET D C 1
ATOM 14050 O O . MET D 1 474 ? 211.18 192.609 199.953 1 53.27 426 MET D O 1
ATOM 14055 N N . ARG D 1 475 ? 210.59 192.946 202.1 1 47.56 427 ARG D N 1
ATOM 14056 C CA . ARG D 1 475 ? 211.156 191.666 202.512 1 49.4 427 ARG D CA 1
ATOM 14057 C C . ARG D 1 475 ? 210.427 190.499 201.849 1 50.22 427 ARG D C 1
ATOM 14058 O O . ARG D 1 475 ? 211.055 189.512 201.451 1 53.75 427 ARG D O 1
ATOM 14066 N N . PHE D 1 476 ? 209.102 190.593 201.728 1 46.61 428 PHE D N 1
ATOM 14067 C CA . PHE D 1 476 ? 208.327 189.57 201.028 1 44.67 428 PHE D CA 1
ATOM 14068 C C . PHE D 1 476 ? 208.726 189.485 199.556 1 45.46 428 PHE D C 1
ATOM 14069 O O . PHE D 1 476 ? 208.875 188.387 198.995 1 47.12 428 PHE D O 1
ATOM 14077 N N . CYS D 1 477 ? 208.907 190.64 198.917 1 47.58 429 CYS D N 1
ATOM 14078 C CA . CYS D 1 477 ? 209.31 190.66 197.519 1 49.27 429 CYS D CA 1
ATOM 14079 C C . CYS D 1 477 ? 210.676 190.021 197.325 1 51.06 429 CYS D C 1
ATOM 14080 O O . CYS D 1 477 ? 210.934 189.424 196.277 1 50.62 429 CYS D O 1
ATOM 14083 N N . CYS D 1 478 ? 211.562 190.136 198.317 1 54.76 430 CYS D N 1
ATOM 14084 C CA . CYS D 1 478 ? 212.864 189.48 198.208 1 51.53 430 CYS D CA 1
ATOM 14085 C C . CYS D 1 478 ? 212.704 187.999 197.884 1 51.69 430 CYS D C 1
ATOM 14086 O O . CYS D 1 478 ? 213.376 187.467 196.993 1 52.03 430 CYS D O 1
ATOM 14089 N N . CYS D 1 479 ? 211.815 187.315 198.603 1 51.09 431 CYS D N 1
ATOM 14090 C CA . CYS D 1 479 ? 211.617 185.889 198.378 1 45.99 431 CYS D CA 1
ATOM 14091 C C . CYS D 1 479 ? 210.797 185.621 197.12 1 43.41 431 CYS D C 1
ATOM 14092 O O . CYS D 1 479 ? 211.053 184.644 196.411 1 43.92 431 CYS D O 1
ATOM 14095 N N . VAL D 1 480 ? 209.808 186.468 196.827 1 42.85 432 VAL D N 1
ATOM 14096 C CA . VAL D 1 480 ? 208.951 186.193 195.673 1 39.34 432 VAL D CA 1
ATOM 14097 C C . VAL D 1 480 ? 209.698 186.397 194.353 1 38.22 432 VAL D C 1
ATOM 14098 O O . VAL D 1 480 ? 209.396 185.73 193.349 1 38.48 432 VAL D O 1
ATOM 14102 N N . ALA D 1 481 ? 210.667 187.315 194.323 1 38.22 433 ALA D N 1
ATOM 14103 C CA . ALA D 1 481 ? 211.28 187.713 193.06 1 37.48 433 ALA D CA 1
ATOM 14104 C C . ALA D 1 481 ? 212.081 186.58 192.431 1 37.11 433 ALA D C 1
ATOM 14105 O O . ALA D 1 481 ? 212.121 186.46 191.204 1 35.52 433 ALA D O 1
ATOM 14107 N N . VAL D 1 482 ? 212.743 185.749 193.238 1 38.01 434 VAL D N 1
ATOM 14108 C CA . VAL D 1 482 ? 213.545 184.676 192.657 1 36.93 434 VAL D CA 1
ATOM 14109 C C . VAL D 1 482 ? 212.647 183.64 191.991 1 35.8 434 VAL D C 1
ATOM 14110 O O . VAL D 1 482 ? 212.963 183.133 190.909 1 36.47 434 VAL D O 1
ATOM 14114 N N . ILE D 1 483 ? 211.507 183.325 192.611 1 32.76 435 ILE D N 1
ATOM 14115 C CA . ILE D 1 483 ? 210.544 182.425 191.981 1 33.26 435 ILE D CA 1
ATOM 14116 C C . ILE D 1 483 ? 210.035 183.031 190.681 1 30.65 435 ILE D C 1
ATOM 14117 O O . ILE D 1 483 ? 209.948 182.357 189.644 1 30.4 435 ILE D O 1
ATOM 14122 N N . TYR D 1 484 ? 209.689 184.32 190.721 1 31.99 436 TYR D N 1
ATOM 14123 C CA . TYR D 1 484 ? 209.17 184.976 189.527 1 30.54 436 TYR D CA 1
ATOM 14124 C C . TYR D 1 484 ? 210.192 184.947 188.395 1 32.08 436 TYR D C 1
ATOM 14125 O O . TYR D 1 484 ? 209.845 184.671 187.243 1 31.8 436 TYR D O 1
ATOM 14134 N N . LEU D 1 485 ? 211.46 185.213 188.709 1 31.79 437 LEU D N 1
ATOM 14135 C CA . LEU D 1 485 ? 212.498 185.222 187.683 1 33.54 437 LEU D CA 1
ATOM 14136 C C . LEU D 1 485 ? 212.764 183.822 187.146 1 34.07 437 LEU D C 1
ATOM 14137 O O . LEU D 1 485 ? 213.014 183.65 185.946 1 34.11 437 LEU D O 1
ATOM 14142 N N . GLY D 1 486 ? 212.743 182.812 188.017 1 30.13 438 GLY D N 1
ATOM 14143 C CA . GLY D 1 486 ? 212.873 181.448 187.536 1 32.73 438 GLY D CA 1
ATOM 14144 C C . GLY D 1 486 ? 211.794 181.102 186.532 1 29.76 438 GLY D C 1
ATOM 14145 O O . GLY D 1 486 ? 212.071 180.554 185.46 1 36.03 438 GLY D O 1
ATOM 14146 N N . TYR D 1 487 ? 210.546 181.448 186.856 1 30.74 439 TYR D N 1
ATOM 14147 C CA . TYR D 1 487 ? 209.459 181.205 185.914 1 29.64 439 TYR D CA 1
ATOM 14148 C C . TYR D 1 487 ? 209.659 181.996 184.627 1 28.43 439 TYR D C 1
ATOM 14149 O O . TYR D 1 487 ? 209.414 181.479 183.533 1 30.66 439 TYR D O 1
ATOM 14158 N N . CYS D 1 488 ? 210.105 183.248 184.735 1 29.31 440 CYS D N 1
ATOM 14159 C CA . CYS D 1 488 ? 210.317 184.063 183.543 1 28.66 440 CYS D CA 1
ATOM 14160 C C . CYS D 1 488 ? 211.324 183.411 182.603 1 30.32 440 CYS D C 1
ATOM 14161 O O . CYS D 1 488 ? 211.056 183.25 181.408 1 32.04 440 CYS D O 1
ATOM 14164 N N . PHE D 1 489 ? 212.489 183.027 183.126 1 32.28 441 PHE D N 1
ATOM 14165 C CA . PHE D 1 489 ? 213.521 182.439 182.275 1 32.37 441 PHE D CA 1
ATOM 14166 C C . PHE D 1 489 ? 213.062 181.108 181.69 1 32.14 441 PHE D C 1
ATOM 14167 O O . PHE D 1 489 ? 213.233 180.852 180.488 1 31.63 441 PHE D O 1
ATOM 14175 N N . CYS D 1 490 ? 212.467 180.249 182.523 1 30.95 442 CYS D N 1
ATOM 14176 C CA . CYS D 1 490 ? 212.004 178.957 182.035 1 31.03 442 CYS D CA 1
ATOM 14177 C C . CYS D 1 490 ? 210.988 179.129 180.913 1 32.81 442 CYS D C 1
ATOM 14178 O O . CYS D 1 490 ? 211.106 178.502 179.855 1 37.45 442 CYS D O 1
ATOM 14181 N N . GLY D 1 491 ? 209.979 179.975 181.125 1 33.04 443 GLY D N 1
ATOM 14182 C CA . GLY D 1 491 ? 208.976 180.179 180.097 1 31.06 443 GLY D CA 1
ATOM 14183 C C . GLY D 1 491 ? 209.555 180.786 178.837 1 31.28 443 GLY D C 1
ATOM 14184 O O . GLY D 1 491 ? 209.255 180.338 177.729 1 35.81 443 GLY D O 1
ATOM 14185 N N . TRP D 1 492 ? 210.422 181.787 178.99 1 32.46 444 TRP D N 1
ATOM 14186 C CA . TRP D 1 492 ? 211.011 182.442 177.831 1 30.57 444 TRP D CA 1
ATOM 14187 C C . TRP D 1 492 ? 211.76 181.448 176.956 1 32.87 444 TRP D C 1
ATOM 14188 O O . TRP D 1 492 ? 211.618 181.464 175.729 1 36.05 444 TRP D O 1
ATOM 14199 N N . ILE D 1 493 ? 212.556 180.568 177.562 1 33.29 445 ILE D N 1
ATOM 14200 C CA . ILE D 1 493 ? 213.39 179.701 176.736 1 32.43 445 ILE D CA 1
ATOM 14201 C C . ILE D 1 493 ? 212.615 178.478 176.252 1 32.8 445 ILE D C 1
ATOM 14202 O O . ILE D 1 493 ? 212.753 178.072 175.094 1 35.11 445 ILE D O 1
ATOM 14207 N N . VAL D 1 494 ? 211.787 177.87 177.102 1 32.31 446 VAL D N 1
ATOM 14208 C CA . VAL D 1 494 ? 211.12 176.635 176.704 1 33.88 446 VAL D CA 1
ATOM 14209 C C . VAL D 1 494 ? 209.911 176.917 175.816 1 33.68 446 VAL D C 1
ATOM 14210 O O . VAL D 1 494 ? 209.721 176.257 174.792 1 35.04 446 VAL D O 1
ATOM 14214 N N . LEU D 1 495 ? 209.074 177.89 176.183 1 34.58 447 LEU D N 1
ATOM 14215 C CA . LEU D 1 495 ? 207.826 178.128 175.468 1 35.76 447 LEU D CA 1
ATOM 14216 C C . LEU D 1 495 ? 207.926 179.198 174.391 1 35.71 447 LEU D C 1
ATOM 14217 O O . LEU D 1 495 ? 207.057 179.25 173.518 1 35.53 447 LEU D O 1
ATOM 14222 N N . GLY D 1 496 ? 208.969 180.04 174.416 1 36.46 448 GLY D N 1
ATOM 14223 C CA . GLY D 1 496 ? 209.082 181.138 173.486 1 35.27 448 GLY D CA 1
ATOM 14224 C C . GLY D 1 496 ? 209.011 180.76 172.024 1 37.41 448 GLY D C 1
ATOM 14225 O O . GLY D 1 496 ? 208.326 181.44 171.252 1 40.15 448 GLY D O 1
ATOM 14226 N N . PRO D 1 497 ? 209.692 179.698 171.588 1 39.22 449 PRO D N 1
ATOM 14227 C CA . PRO D 1 497 ? 209.586 179.296 170.176 1 38.11 449 PRO D CA 1
ATOM 14228 C C . PRO D 1 497 ? 208.186 178.871 169.76 1 38.32 449 PRO D C 1
ATOM 14229 O O . PRO D 1 497 ? 207.88 178.906 168.564 1 40.36 449 PRO D O 1
ATOM 14233 N N . TYR D 1 498 ? 207.324 178.482 170.702 1 37.42 450 TYR D N 1
ATOM 14234 C CA . TYR D 1 498 ? 206.001 177.968 170.379 1 38.55 450 TYR D CA 1
ATOM 14235 C C . TYR D 1 498 ? 204.861 178.921 170.703 1 38.67 450 TYR D C 1
ATOM 14236 O O . TYR D 1 498 ? 203.779 178.771 170.13 1 46.63 450 TYR D O 1
ATOM 14245 N N . HIS D 1 499 ? 205.067 179.883 171.596 1 37.15 451 HIS D N 1
ATOM 14246 C CA . HIS D 1 499 ? 203.988 180.683 172.162 1 36.53 451 HIS D CA 1
ATOM 14247 C C . HIS D 1 499 ? 204.229 182.147 171.824 1 36.7 451 HIS D C 1
ATOM 14248 O O . HIS D 1 499 ? 205.281 182.699 172.162 1 39.02 451 HIS D O 1
ATOM 14255 N N . VAL D 1 500 ? 203.246 182.777 171.175 1 36.32 452 VAL D N 1
ATOM 14256 C CA . VAL D 1 500 ? 203.41 184.153 170.708 1 37.26 452 VAL D CA 1
ATOM 14257 C C . VAL D 1 500 ? 203.611 185.119 171.869 1 36.59 452 VAL D C 1
ATOM 14258 O O . VAL D 1 500 ? 204.203 186.19 171.694 1 38.66 452 VAL D O 1
ATOM 14262 N N . LYS D 1 501 ? 203.124 184.778 173.058 1 35.32 453 LYS D N 1
ATOM 14263 C CA . LYS D 1 501 ? 203.23 185.655 174.216 1 33.84 453 LYS D CA 1
ATOM 14264 C C . LYS D 1 501 ? 204.507 185.44 175.017 1 34.84 453 LYS D C 1
ATOM 14265 O O . LYS D 1 501 ? 204.675 186.071 176.063 1 37.68 453 LYS D O 1
ATOM 14271 N N . PHE D 1 502 ? 205.402 184.563 174.565 1 38.44 454 PHE D N 1
ATOM 14272 C CA . PHE D 1 502 ? 206.641 184.272 175.277 1 34.7 454 PHE D CA 1
ATOM 14273 C C . PHE D 1 502 ? 207.873 184.555 174.422 1 36.78 454 PHE D C 1
ATOM 14274 O O . PHE D 1 502 ? 208.957 184.046 174.716 1 37.83 454 PHE D O 1
ATOM 14282 N N . ARG D 1 503 ? 207.731 185.37 173.375 1 37.31 455 ARG D N 1
ATOM 14283 C CA . ARG D 1 503 ? 208.825 185.556 172.427 1 39.64 455 ARG D CA 1
ATOM 14284 C C . ARG D 1 503 ? 210.044 186.184 173.091 1 39.66 455 ARG D C 1
ATOM 14285 O O . ARG D 1 503 ? 211.18 185.78 172.823 1 45.89 455 ARG D O 1
ATOM 14293 N N . SER D 1 504 ? 209.832 187.171 173.955 1 41.69 456 SER D N 1
ATOM 14294 C CA . SER D 1 504 ? 210.914 187.939 174.546 1 40 456 SER D CA 1
ATOM 14295 C C . SER D 1 504 ? 210.732 188.003 176.05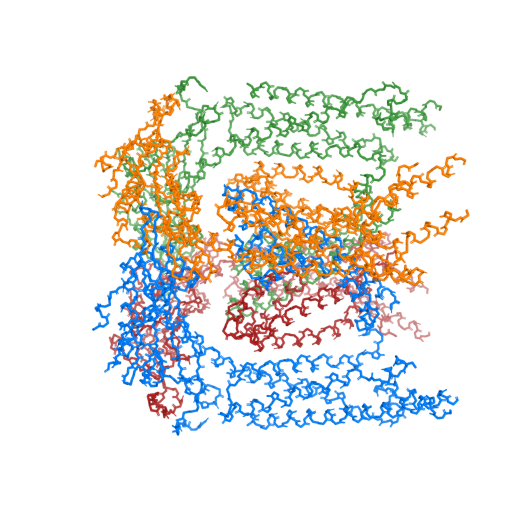4 1 38.48 456 SER D C 1
ATOM 14296 O O . SER D 1 504 ? 209.64 187.782 176.58 1 42.79 456 SER D O 1
ATOM 14299 N N . LEU D 1 505 ? 211.83 188.302 176.75 1 36.71 457 LEU D N 1
ATOM 14300 C CA . LEU D 1 505 ? 211.799 188.325 178.208 1 39.61 457 LEU D CA 1
ATOM 14301 C C . LEU D 1 505 ? 210.836 189.386 178.734 1 39.53 457 LEU D C 1
ATOM 14302 O O . LEU D 1 505 ? 210.088 189.135 179.685 1 39.59 457 LEU D O 1
ATOM 14307 N N . SER D 1 506 ? 210.847 190.581 178.139 1 39.11 458 SER D N 1
ATOM 14308 C CA . SER D 1 506 ? 209.91 191.617 178.563 1 40.82 458 SER D CA 1
ATOM 14309 C C . SER D 1 506 ? 208.47 191.188 178.304 1 36.85 458 SER D C 1
ATOM 14310 O O . SER D 1 506 ? 207.583 191.407 179.138 1 35.79 458 SER D O 1
ATOM 14313 N N . MET D 1 507 ? 208.225 190.557 177.157 1 32.95 459 MET D N 1
ATOM 14314 C CA . MET D 1 507 ? 206.889 190.065 176.85 1 35.19 459 MET D CA 1
ATOM 14315 C C . MET D 1 507 ? 206.486 188.946 177.807 1 33.79 459 MET D C 1
ATOM 14316 O O . MET D 1 507 ? 205.322 188.859 178.21 1 34.06 459 MET D O 1
ATOM 14321 N N . VAL D 1 508 ? 207.436 188.09 178.193 1 30.63 460 VAL D N 1
ATOM 14322 C CA . VAL D 1 508 ? 207.147 187.045 179.173 1 30.6 460 VAL D CA 1
ATOM 14323 C C . VAL D 1 508 ? 206.764 187.665 180.51 1 31.81 460 VAL D C 1
ATOM 14324 O O . VAL D 1 508 ? 205.828 187.211 181.178 1 32.13 460 VAL D O 1
ATOM 14328 N N . SER D 1 509 ? 207.499 188.693 180.935 1 35.39 461 SER D N 1
ATOM 14329 C CA . SER D 1 509 ? 207.165 189.363 182.185 1 35.73 461 SER D CA 1
ATOM 14330 C C . SER D 1 509 ? 205.771 189.969 182.119 1 31.64 461 SER D C 1
ATOM 14331 O O . SER D 1 509 ? 204.995 189.862 183.074 1 33.71 461 SER D O 1
ATOM 14334 N N . GLU D 1 510 ? 205.433 190.601 180.994 1 29.7 462 GLU D N 1
ATOM 14335 C CA . GLU D 1 510 ? 204.09 191.149 180.838 1 31.04 462 GLU D CA 1
ATOM 14336 C C . GLU D 1 510 ? 203.034 190.053 180.93 1 30.32 462 GLU D C 1
ATOM 14337 O O . GLU D 1 510 ? 202.018 190.215 181.614 1 31.82 462 GLU D O 1
ATOM 14343 N N . CYS D 1 511 ? 203.265 188.924 180.256 1 32.2 463 CYS D N 1
ATOM 14344 C CA . CYS D 1 511 ? 202.287 187.842 180.26 1 28.56 463 CYS D CA 1
ATOM 14345 C C . CYS D 1 511 ? 202.085 187.288 181.666 1 30.94 463 CYS D C 1
ATOM 14346 O O . CYS D 1 511 ? 200.95 187.082 182.105 1 31.14 463 CYS D O 1
ATOM 14349 N N . LEU D 1 512 ? 203.178 187.047 182.39 1 29.7 464 LEU D N 1
ATOM 14350 C CA . LEU D 1 512 ? 203.057 186.486 183.732 1 29.74 464 LEU D CA 1
ATOM 14351 C C . LEU D 1 512 ? 202.408 187.478 184.692 1 29.94 464 LEU D C 1
ATOM 14352 O O . LEU D 1 512 ? 201.56 187.098 185.508 1 30.28 464 LEU D O 1
ATOM 14357 N N . PHE D 1 513 ? 202.785 188.756 184.602 1 30.4 465 PHE D N 1
ATOM 14358 C CA . PHE D 1 513 ? 202.173 189.77 185.45 1 30.69 465 PHE D CA 1
ATOM 14359 C C . PHE D 1 513 ? 200.675 189.865 185.191 1 29.91 465 PHE D C 1
ATOM 14360 O O . PHE D 1 513 ? 199.882 189.972 186.132 1 32.06 465 PHE D O 1
ATOM 14368 N N . SER D 1 514 ? 200.266 189.821 183.921 1 28.92 466 SER D N 1
ATOM 14369 C CA . SER D 1 514 ? 198.843 189.841 183.603 1 29.21 466 SER D CA 1
ATOM 14370 C C . SER D 1 514 ? 198.141 188.587 184.114 1 30.03 466 SER D C 1
ATOM 14371 O O . SER D 1 514 ? 197.014 188.663 184.613 1 35.3 466 SER D O 1
ATOM 14374 N N . LEU D 1 515 ? 198.79 187.425 183.998 1 29.51 467 LEU D N 1
ATOM 14375 C CA . LEU D 1 515 ? 198.19 186.189 184.492 1 30.18 467 LEU D CA 1
ATOM 14376 C C . LEU D 1 515 ? 197.959 186.252 185.995 1 29.88 467 LEU D C 1
ATOM 14377 O O . LEU D 1 515 ? 196.938 185.766 186.493 1 29.79 467 LEU D O 1
ATOM 14382 N N . ILE D 1 516 ? 198.899 186.841 186.736 1 31.02 468 ILE D N 1
ATOM 14383 C CA . ILE D 1 516 ? 198.72 186.981 188.179 1 29.38 468 ILE D CA 1
ATOM 14384 C C . ILE D 1 516 ? 197.441 187.75 188.478 1 31.66 468 ILE D C 1
ATOM 14385 O O . ILE D 1 516 ? 196.729 187.452 189.443 1 36.93 468 ILE D O 1
ATOM 14390 N N . ASN D 1 517 ? 197.131 188.748 187.66 1 32.69 469 ASN D N 1
ATOM 14391 C CA . ASN D 1 517 ? 195.946 189.569 187.839 1 31.27 469 ASN D CA 1
ATOM 14392 C C . ASN D 1 517 ? 194.714 188.973 187.171 1 33.55 469 ASN D C 1
ATOM 14393 O O . ASN D 1 517 ? 193.689 189.652 187.075 1 39.84 469 ASN D O 1
ATOM 14398 N N . GLY D 1 518 ? 194.794 187.728 186.705 1 34.75 470 GLY D N 1
ATOM 14399 C CA . GLY D 1 518 ? 193.657 187.041 186.134 1 30.11 470 GLY D CA 1
ATOM 14400 C C . GLY D 1 518 ? 193.361 187.359 184.687 1 33.7 470 GLY D C 1
ATOM 14401 O O . GLY D 1 518 ? 192.315 186.938 184.184 1 42 470 GLY D O 1
ATOM 14402 N N . ASP D 1 519 ? 194.247 188.066 183.995 1 32.59 471 ASP D N 1
ATOM 14403 C CA . ASP D 1 519 ? 193.958 188.61 182.675 1 31.13 471 ASP D CA 1
ATOM 14404 C C . ASP D 1 519 ? 194.511 187.709 181.577 1 33.82 471 ASP D C 1
ATOM 14405 O O . ASP D 1 519 ? 195.666 187.278 181.642 1 34.78 471 ASP D O 1
ATOM 14410 N N . ASP D 1 520 ? 193.679 187.432 180.572 1 33.1 472 ASP D N 1
ATOM 14411 C CA . ASP D 1 520 ? 194.103 186.787 179.331 1 34.97 472 ASP D CA 1
ATOM 14412 C C . ASP D 1 520 ? 194.463 185.315 179.538 1 32.5 472 ASP D C 1
ATOM 14413 O O . ASP D 1 520 ? 195.304 184.77 178.824 1 36.11 472 ASP D O 1
ATOM 14418 N N . MET D 1 521 ? 193.823 184.662 180.509 1 31.58 473 MET D N 1
ATOM 14419 C CA . MET D 1 521 ? 194.22 183.312 180.902 1 31.19 473 MET D CA 1
ATOM 14420 C C . MET D 1 521 ? 193.891 182.284 179.823 1 30.71 473 MET D C 1
ATOM 14421 O O . MET D 1 521 ? 194.759 181.502 179.405 1 34.44 473 MET D O 1
ATOM 14426 N N . PHE D 1 522 ? 192.638 182.261 179.363 1 30.76 474 PHE D N 1
ATOM 14427 C CA . PHE D 1 522 ? 192.226 181.199 178.454 1 31.43 474 PHE D CA 1
ATOM 14428 C C . PHE D 1 522 ? 192.97 181.283 177.132 1 32.94 474 PHE D C 1
ATOM 14429 O O . PHE D 1 522 ? 193.3 180.252 176.545 1 35.25 474 PHE D O 1
ATOM 14437 N N . VAL D 1 523 ? 193.221 182.493 176.631 1 33.94 475 VAL D N 1
ATOM 14438 C CA . VAL D 1 523 ? 193.958 182.614 175.377 1 35.71 475 VAL D CA 1
ATOM 14439 C C . VAL D 1 523 ? 195.392 182.134 175.556 1 34.14 475 VAL D C 1
ATOM 14440 O O . VAL D 1 523 ? 195.976 181.544 174.639 1 34.65 475 VAL D O 1
ATOM 14444 N N . THR D 1 524 ? 195.982 182.369 176.731 1 33.58 476 THR D N 1
ATOM 14445 C CA . THR D 1 524 ? 197.308 181.832 177.011 1 32.66 476 THR D CA 1
ATOM 14446 C C . THR D 1 524 ? 197.296 180.311 176.948 1 33.45 476 THR D C 1
ATOM 14447 O O . THR D 1 524 ? 198.183 179.696 176.348 1 37.83 476 THR D O 1
ATOM 14451 N N . PHE D 1 525 ? 196.287 179.684 177.557 1 34.36 477 PHE D N 1
ATOM 14452 C CA . PHE D 1 525 ? 196.171 178.229 177.461 1 34 477 PHE D CA 1
ATOM 14453 C C . PHE D 1 525 ? 195.947 177.781 176.019 1 37.25 477 PHE D C 1
ATOM 14454 O O . PHE D 1 525 ? 196.5 176.766 175.583 1 40.52 477 PHE D O 1
ATOM 14462 N N . ALA D 1 526 ? 195.137 178.525 175.268 1 39.08 478 ALA D N 1
ATOM 14463 C CA . ALA D 1 526 ? 194.705 178.095 173.944 1 37.11 478 ALA D CA 1
ATOM 14464 C C . ALA D 1 526 ? 195.802 178.226 172.902 1 39.51 478 ALA D C 1
ATOM 14465 O O . ALA D 1 526 ? 195.807 177.477 171.921 1 45.1 478 ALA D O 1
ATOM 14467 N N . ALA D 1 527 ? 196.728 179.167 173.084 1 39.26 479 ALA D N 1
ATOM 14468 C CA . ALA D 1 527 ? 197.825 179.299 172.136 1 39.39 479 ALA D CA 1
ATOM 14469 C C . ALA D 1 527 ? 198.647 178.021 172.035 1 42.61 479 ALA D C 1
ATOM 14470 O O . ALA D 1 527 ? 199.318 177.807 171.021 1 46.13 479 ALA D O 1
ATOM 14472 N N . MET D 1 528 ? 198.601 177.165 173.052 1 44.33 480 MET D N 1
ATOM 14473 C CA . MET D 1 528 ? 199.348 175.916 173.059 1 46.01 480 MET D CA 1
ATOM 14474 C C . MET D 1 528 ? 198.572 174.742 172.473 1 49.03 480 MET D C 1
ATOM 14475 O O . MET D 1 528 ? 199.178 173.702 172.198 1 53.44 480 MET D O 1
ATOM 14480 N N . GLN D 1 529 ? 197.26 174.878 172.265 1 48.92 481 GLN D N 1
ATOM 14481 C CA . GLN D 1 529 ? 196.464 173.742 171.808 1 51.36 481 GLN D CA 1
ATOM 14482 C C . GLN D 1 529 ? 196.935 173.227 170.453 1 55.51 481 GLN D C 1
ATOM 14483 O O . GLN D 1 529 ? 196.722 172.055 170.129 1 58.84 481 GLN D O 1
ATOM 14489 N N . ALA D 1 530 ? 197.575 174.079 169.651 1 56.95 482 ALA D N 1
ATOM 14490 C CA . ALA D 1 530 ? 198.079 173.631 168.357 1 59.2 482 ALA D CA 1
ATOM 14491 C C . ALA D 1 530 ? 199.203 172.614 168.509 1 60.69 482 ALA D C 1
ATOM 14492 O O . ALA D 1 530 ? 199.397 171.771 167.626 1 64.08 482 ALA D O 1
ATOM 14494 N N . GLN D 1 531 ? 199.951 172.673 169.611 1 58.18 483 GLN D N 1
ATOM 14495 C CA . GLN D 1 531 ? 201.062 171.756 169.827 1 56.82 483 GLN D CA 1
ATOM 14496 C C . GLN D 1 531 ? 200.635 170.43 170.441 1 57.61 483 GLN D C 1
ATOM 14497 O O . GLN D 1 531 ? 201.457 169.513 170.513 1 58.33 483 GLN D O 1
ATOM 14503 N N . GLN D 1 532 ? 199.383 170.3 170.881 1 57.31 484 GLN D N 1
ATOM 14504 C CA . GLN D 1 532 ? 198.961 169.055 171.512 1 57.77 484 GLN D CA 1
ATOM 14505 C C . GLN D 1 532 ? 199.08 167.874 170.559 1 62.77 484 GLN D C 1
ATOM 14506 O O . GLN D 1 532 ? 199.225 166.73 171.005 1 63.85 484 GLN D O 1
ATOM 14512 N N . GLY D 1 533 ? 199.023 168.124 169.254 1 64.92 485 GLY D N 1
ATOM 14513 C CA . GLY D 1 533 ? 199.165 167.067 168.274 1 66.4 485 GLY D CA 1
ATOM 14514 C C . GLY D 1 533 ? 200.557 166.997 167.681 1 68.71 485 GLY D C 1
ATOM 14515 O O . GLY D 1 533 ? 201.009 165.925 167.271 1 70.98 485 GLY D O 1
ATOM 14516 N N . ARG D 1 534 ? 201.249 168.136 167.633 1 66.74 486 ARG D N 1
ATOM 14517 C CA . ARG D 1 534 ? 202.574 168.183 167.025 1 66.51 486 ARG D CA 1
ATOM 14518 C C . ARG D 1 534 ? 203.663 167.843 168.037 1 67.3 486 ARG D C 1
ATOM 14519 O O . ARG D 1 534 ? 204.436 166.9 167.84 1 71.45 486 ARG D O 1
ATOM 14527 N N . SER D 1 535 ? 203.741 168.605 169.127 1 64.1 487 SER D N 1
ATOM 14528 C CA . SER D 1 535 ? 204.754 168.425 170.165 1 55.15 487 SER D CA 1
ATOM 14529 C C . SER D 1 535 ? 204.029 168.163 171.482 1 49.6 487 SER D C 1
ATOM 14530 O O . SER D 1 535 ? 203.766 169.085 172.257 1 51.15 487 SER D O 1
ATOM 14533 N N . SER D 1 536 ? 203.713 166.893 171.736 1 49.14 488 SER D N 1
ATOM 14534 C CA . SER D 1 536 ? 202.919 166.549 172.91 1 48.97 488 SER D CA 1
ATOM 14535 C C . SER D 1 536 ? 203.677 166.821 174.202 1 41.68 488 SER D C 1
ATOM 14536 O O . SER D 1 536 ? 203.081 167.251 175.196 1 41.03 488 SER D O 1
ATOM 14539 N N . LEU D 1 537 ? 204.984 166.559 174.219 1 42.71 489 LEU D N 1
ATOM 14540 C CA . LEU D 1 537 ? 205.76 166.776 175.435 1 38.78 489 LEU D CA 1
ATOM 14541 C C . LEU D 1 537 ? 205.799 168.253 175.808 1 37.95 489 LEU D C 1
ATOM 14542 O O . LEU D 1 537 ? 205.628 168.61 176.98 1 37.58 489 LEU D O 1
ATOM 14547 N N . VAL D 1 538 ? 206.012 169.124 174.821 1 37.65 490 VAL D N 1
ATOM 14548 C CA . VAL D 1 538 ? 206.011 170.56 175.079 1 36.26 490 VAL D CA 1
ATOM 14549 C C . VAL D 1 538 ? 204.64 171.01 175.564 1 37.85 490 VAL D C 1
ATOM 14550 O O . VAL D 1 538 ? 204.529 171.85 176.462 1 38.11 490 VAL D O 1
ATOM 14554 N N . TRP D 1 539 ? 203.574 170.469 174.97 1 39.85 491 TRP D N 1
ATOM 14555 C CA . TRP D 1 539 ? 202.226 170.839 175.392 1 35.91 491 TRP D CA 1
ATOM 14556 C C . TRP D 1 539 ? 201.963 170.428 176.837 1 34.23 491 TRP D C 1
ATOM 14557 O O . TRP D 1 539 ? 201.395 171.201 177.619 1 38.19 491 TRP D O 1
ATOM 14568 N N . LEU D 1 540 ? 202.369 169.215 177.21 1 33.79 492 LEU D N 1
ATOM 14569 C CA . LEU D 1 540 ? 202.2 168.772 178.588 1 35.66 492 LEU D CA 1
ATOM 14570 C C . LEU D 1 540 ? 202.994 169.65 179.546 1 37.25 492 LEU D C 1
ATOM 14571 O O . LEU D 1 540 ? 202.501 170.03 180.62 1 39.56 492 LEU D O 1
ATOM 14576 N N . PHE D 1 541 ? 204.232 169.983 179.173 1 35.37 493 PHE D N 1
ATOM 14577 C CA . PHE D 1 541 ? 205.026 170.865 180.014 1 33.5 493 PHE D CA 1
ATOM 14578 C C . PHE D 1 541 ? 204.348 172.215 180.177 1 32.7 493 PHE D C 1
ATOM 14579 O O . PHE D 1 541 ? 204.346 172.781 181.271 1 33.36 493 PHE D O 1
ATOM 14587 N N . SER D 1 542 ? 203.794 172.759 179.093 1 32.26 494 SER D N 1
ATOM 14588 C CA . SER D 1 542 ? 203.127 174.052 179.179 1 32.58 494 SER D CA 1
ATOM 14589 C C . SER D 1 542 ? 201.917 173.978 180.099 1 34.96 494 SER D C 1
ATOM 14590 O O . SER D 1 542 ? 201.647 174.914 180.859 1 36.38 494 SER D O 1
ATOM 14593 N N . GLN D 1 543 ? 201.174 172.871 180.042 1 33.91 495 GLN D N 1
ATOM 14594 C CA . GLN D 1 543 ? 200.064 172.682 180.968 1 34.7 495 GLN D CA 1
ATOM 14595 C C . GLN D 1 543 ? 200.542 172.755 182.413 1 34.32 495 GLN D C 1
ATOM 14596 O O . GLN D 1 543 ? 200.006 173.525 183.223 1 37.37 495 GLN D O 1
ATOM 14602 N N . LEU D 1 544 ? 201.562 171.965 182.75 1 35.1 496 LEU D N 1
ATOM 14603 C CA . LEU D 1 544 ? 202.055 171.97 184.126 1 35.13 496 LEU D CA 1
ATOM 14604 C C . LEU D 1 544 ? 202.573 173.349 184.518 1 33.04 496 LEU D C 1
ATOM 14605 O O . LEU D 1 544 ? 202.277 173.847 185.61 1 37.01 496 LEU D O 1
ATOM 14610 N N . TYR D 1 545 ? 203.32 173.989 183.619 1 29.92 497 TYR D N 1
ATOM 14611 C CA . TYR D 1 545 ? 203.897 175.3 183.886 1 28.38 497 TYR D CA 1
ATOM 14612 C C . TYR D 1 545 ? 202.814 176.326 184.203 1 29.92 497 TYR D C 1
ATOM 14613 O O . TYR D 1 545 ? 202.863 176.999 185.239 1 32.06 497 TYR D O 1
ATOM 14622 N N . LEU D 1 546 ? 201.811 176.442 183.329 1 29.27 498 LEU D N 1
ATOM 14623 C CA . LEU D 1 546 ? 200.789 177.465 183.513 1 29.12 498 LEU D CA 1
ATOM 14624 C C . LEU D 1 546 ? 199.942 177.185 184.747 1 29.32 498 LEU D C 1
ATOM 14625 O O . LEU D 1 546 ? 199.678 178.093 185.545 1 31.45 498 LEU D O 1
ATOM 14630 N N . TYR D 1 547 ? 199.507 175.933 184.931 1 32.71 499 TYR D N 1
ATOM 14631 C CA . TYR D 1 547 ? 198.679 175.628 186.093 1 32.53 499 TYR D CA 1
ATOM 14632 C C . TYR D 1 547 ? 199.43 175.913 187.388 1 31.7 499 TYR D C 1
ATOM 14633 O O . TYR D 1 547 ? 198.894 176.556 188.299 1 36.17 499 TYR D O 1
ATOM 14642 N N . SER D 1 548 ? 200.685 175.459 187.484 1 29.99 500 SER D N 1
ATOM 14643 C CA . SER D 1 548 ? 201.44 175.673 188.712 1 33.66 500 SER D CA 1
ATOM 14644 C C . SER D 1 548 ? 201.678 177.157 188.964 1 30.41 500 SER D C 1
ATOM 14645 O O . SER D 1 548 ? 201.491 177.633 190.09 1 34.61 500 SER D O 1
ATOM 14648 N N . PHE D 1 549 ? 202.063 177.914 187.931 1 27.03 501 PHE D N 1
ATOM 14649 C CA . PHE D 1 549 ? 202.307 179.337 188.137 1 28.69 501 PHE D CA 1
ATOM 14650 C C . PHE D 1 549 ? 201.048 180.041 188.621 1 30.87 501 PHE D C 1
ATOM 14651 O O . PHE D 1 549 ? 201.079 180.779 189.615 1 29.26 501 PHE D O 1
ATOM 14659 N N . ILE D 1 550 ? 199.928 179.831 187.926 1 30.91 502 ILE D N 1
ATOM 14660 C CA . ILE D 1 550 ? 198.703 180.54 188.28 1 29.14 502 ILE D CA 1
ATOM 14661 C C . ILE D 1 550 ? 198.282 180.184 189.698 1 32.5 502 ILE D C 1
ATOM 14662 O O . ILE D 1 550 ? 198.011 181.066 190.521 1 33.78 502 ILE D O 1
ATOM 14667 N N . SER D 1 551 ? 198.243 178.888 190.018 1 32.48 503 SER D N 1
ATOM 14668 C CA . SER D 1 551 ? 197.807 178.489 191.351 1 32.54 503 SER D CA 1
ATOM 14669 C C . SER D 1 551 ? 198.694 179.112 192.42 1 34.98 503 SER D C 1
ATOM 14670 O O . SER D 1 551 ? 198.206 179.81 193.322 1 38.11 503 SER D O 1
ATOM 14673 N N . LEU D 1 552 ? 200.011 178.918 192.3 1 32.89 504 LEU D N 1
ATOM 14674 C CA . LEU D 1 552 ? 200.933 179.423 193.308 1 33.1 504 LEU D CA 1
ATOM 14675 C C . LEU D 1 552 ? 200.772 180.924 193.499 1 32.82 504 LEU D C 1
ATOM 14676 O O . LEU D 1 552 ? 200.639 181.403 194.63 1 36.05 504 LEU D O 1
ATOM 14681 N N . PHE D 1 553 ? 200.777 181.686 192.406 1 30.34 505 PHE D N 1
ATOM 14682 C CA . PHE D 1 553 ? 200.885 183.129 192.561 1 30.34 505 PHE D CA 1
ATOM 14683 C C . PHE D 1 553 ? 199.55 183.771 192.918 1 31.58 505 PHE D C 1
ATOM 14684 O O . PHE D 1 553 ? 199.508 184.654 193.779 1 36.3 505 PHE D O 1
ATOM 14692 N N . ILE D 1 554 ? 198.448 183.349 192.296 1 34.08 506 ILE D N 1
ATOM 14693 C CA . ILE D 1 554 ? 197.169 183.967 192.622 1 32.77 506 ILE D CA 1
ATOM 14694 C C . ILE D 1 554 ? 196.714 183.562 194.019 1 33.34 506 ILE D C 1
ATOM 14695 O O . ILE D 1 554 ? 196.266 184.408 194.8 1 38.13 506 ILE D O 1
ATOM 14700 N N . TYR D 1 555 ? 196.816 182.277 194.368 1 33.29 507 TYR D N 1
ATOM 14701 C CA . TYR D 1 555 ? 196.151 181.838 195.589 1 37.56 507 TYR D CA 1
ATOM 14702 C C . TYR D 1 555 ? 197.037 181.901 196.826 1 37 507 TYR D C 1
ATOM 14703 O O . TYR D 1 555 ? 196.516 182.076 197.93 1 40.68 507 TYR D O 1
ATOM 14712 N N . MET D 1 556 ? 198.357 181.788 196.685 1 39.03 508 MET D N 1
ATOM 14713 C CA . MET D 1 556 ? 199.251 181.842 197.838 1 40.32 508 MET D CA 1
ATOM 14714 C C . MET D 1 556 ? 199.969 183.183 197.955 1 38.27 508 MET D C 1
ATOM 14715 O O . MET D 1 556 ? 199.854 183.858 198.979 1 44.21 508 MET D O 1
ATOM 14720 N N . VAL D 1 557 ? 200.694 183.593 196.915 1 36.44 509 VAL D N 1
ATOM 14721 C CA . VAL D 1 557 ? 201.56 184.764 197.028 1 37.54 509 VAL D CA 1
ATOM 14722 C C . VAL D 1 557 ? 200.732 186.037 197.171 1 35.85 509 VAL D C 1
ATOM 14723 O O . VAL D 1 557 ? 200.914 186.816 198.115 1 39.51 509 VAL D O 1
ATOM 14727 N N . LEU D 1 558 ? 199.81 186.264 196.235 1 38.2 510 LEU D N 1
ATOM 14728 C CA . LEU D 1 558 ? 199.034 187.499 196.239 1 37.76 510 LEU D CA 1
ATOM 14729 C C . LEU D 1 558 ? 198.187 187.612 197.5 1 36.97 510 LEU D C 1
ATOM 14730 O O . LEU D 1 558 ? 198.025 188.707 198.053 1 41.07 510 LEU D O 1
ATOM 14735 N N . SER D 1 559 ? 197.639 186.491 197.969 1 35.72 511 SER D N 1
ATOM 14736 C CA . SER D 1 559 ? 196.843 186.51 199.19 1 39.43 511 SER D CA 1
ATOM 14737 C C . SER D 1 559 ? 197.663 187.02 200.368 1 40.37 511 SER D C 1
ATOM 14738 O O . SER D 1 559 ? 197.2 187.863 201.142 1 40.22 511 SER D O 1
ATOM 14741 N N . LEU D 1 560 ? 198.895 186.528 200.511 1 38.76 512 LEU D N 1
ATOM 14742 C CA . LEU D 1 560 ? 199.741 186.973 201.614 1 40.08 512 LEU D CA 1
ATOM 14743 C C . LEU D 1 560 ? 200.183 188.42 201.44 1 39.79 512 LEU D C 1
ATOM 14744 O O . LEU D 1 560 ? 200.317 189.147 202.429 1 42.78 512 LEU D O 1
ATOM 14749 N N . PHE D 1 561 ? 200.414 188.857 200.203 1 37.83 513 PHE D N 1
ATOM 14750 C CA . PHE D 1 561 ? 200.724 190.264 199.962 1 41.12 513 PHE D CA 1
ATOM 14751 C C . PHE D 1 561 ? 199.594 191.166 200.46 1 40.09 513 PHE D C 1
ATOM 14752 O O . PHE D 1 561 ? 199.817 192.125 201.222 1 41.32 513 PHE D O 1
ATOM 14760 N N . ILE D 1 562 ? 198.363 190.855 200.051 1 40.34 514 ILE D N 1
ATOM 14761 C CA . ILE D 1 562 ? 197.216 191.643 200.489 1 41.63 514 ILE D CA 1
ATOM 14762 C C . ILE D 1 562 ? 197.054 191.545 201.999 1 40.17 514 ILE D C 1
ATOM 14763 O O . ILE D 1 562 ? 196.653 192.511 202.656 1 43.27 514 ILE D O 1
ATOM 14768 N N . ALA D 1 563 ? 197.339 190.373 202.571 1 38.97 515 ALA D N 1
ATOM 14769 C CA . ALA D 1 563 ? 197.243 190.219 204.017 1 38.9 515 ALA D CA 1
ATOM 14770 C C . ALA D 1 563 ? 198.227 191.134 204.731 1 41.97 515 ALA D C 1
ATOM 14771 O O . ALA D 1 563 ? 197.894 191.73 205.757 1 41.62 515 ALA D O 1
ATOM 14773 N N . LEU D 1 564 ? 199.444 191.258 204.204 1 43.96 516 LEU D N 1
ATOM 14774 C CA . LEU D 1 564 ? 200.411 192.18 204.791 1 41.53 516 LEU D CA 1
ATOM 14775 C C . LEU D 1 564 ? 199.884 193.608 204.76 1 42.5 516 LEU D C 1
ATOM 14776 O O . LEU D 1 564 ? 199.945 194.332 205.764 1 43.1 516 LEU D O 1
ATOM 14781 N N . ILE D 1 565 ? 199.347 194.029 203.614 1 42.13 517 ILE D N 1
ATOM 14782 C CA . ILE D 1 565 ? 198.871 195.408 203.513 1 42.99 517 ILE D CA 1
ATOM 14783 C C . ILE D 1 565 ? 197.698 195.654 204.463 1 43.38 517 ILE D C 1
ATOM 14784 O O . ILE D 1 565 ? 197.652 196.672 205.171 1 45.06 517 ILE D O 1
ATOM 14789 N N . THR D 1 566 ? 196.738 194.728 204.509 1 43.49 518 THR D N 1
ATOM 14790 C CA . THR D 1 566 ? 195.575 194.929 205.365 1 44.51 518 THR D CA 1
ATOM 14791 C C . THR D 1 566 ? 195.934 194.812 206.841 1 47.36 518 THR D C 1
ATOM 14792 O O . THR D 1 566 ? 195.309 195.469 207.677 1 51.42 518 THR D O 1
ATOM 14796 N N . GLY D 1 567 ? 196.938 194.004 207.186 1 44.53 519 GLY D N 1
ATOM 14797 C CA . GLY D 1 567 ? 197.406 193.974 208.561 1 43.26 519 GLY D CA 1
ATOM 14798 C C . GLY D 1 567 ? 198.068 195.274 208.968 1 46.29 519 GLY D C 1
ATOM 14799 O O . GLY D 1 567 ? 197.875 195.758 210.087 1 51.69 519 GLY D O 1
ATOM 14800 N N . ALA D 1 568 ? 198.847 195.869 208.063 1 47.24 520 ALA D N 1
ATOM 14801 C CA . ALA D 1 568 ? 199.399 197.188 208.346 1 47.54 520 ALA D CA 1
ATOM 14802 C C . ALA D 1 568 ? 198.285 198.205 208.565 1 54.14 520 ALA D C 1
ATOM 14803 O O . ALA D 1 568 ? 198.35 199.023 209.493 1 58.04 520 ALA D O 1
ATOM 14805 N N . TYR D 1 569 ? 197.248 198.165 207.724 1 51.47 521 TYR D N 1
ATOM 14806 C CA . TYR D 1 569 ? 196.118 199.067 207.932 1 52.72 521 TYR D CA 1
ATOM 14807 C C . TYR D 1 569 ? 195.461 198.823 209.285 1 53.41 521 TYR D C 1
ATOM 14808 O O . TYR D 1 569 ? 195.136 199.773 210.005 1 56.93 521 TYR D O 1
ATOM 14817 N N . ASP D 1 570 ? 195.249 197.556 209.645 1 54.6 522 ASP D N 1
ATOM 14818 C CA . ASP D 1 570 ? 194.687 197.243 210.954 1 55.71 522 ASP D CA 1
ATOM 14819 C C . ASP D 1 570 ? 195.541 197.832 212.065 1 59.06 522 ASP D C 1
ATOM 14820 O O . ASP D 1 570 ? 195.021 198.263 213.1 1 62.61 522 ASP D O 1
ATOM 14825 N N . THR D 1 571 ? 196.859 197.845 211.873 1 60.28 523 THR D N 1
ATOM 14826 C CA . THR D 1 571 ? 197.743 198.436 212.872 1 59.06 523 THR D CA 1
ATOM 14827 C C . THR D 1 571 ? 197.534 199.944 212.971 1 59.95 523 THR D C 1
ATOM 14828 O O . THR D 1 571 ? 197.351 200.481 214.069 1 60.52 523 THR D O 1
ATOM 14832 N N . ILE D 1 572 ? 197.55 200.649 211.834 1 61.61 524 ILE D N 1
ATOM 14833 C CA . ILE D 1 572 ? 197.443 202.109 211.87 1 59.36 524 ILE D CA 1
ATOM 14834 C C . ILE D 1 572 ? 196.028 202.591 212.138 1 62.5 524 ILE D C 1
ATOM 14835 O O . ILE D 1 572 ? 195.811 203.805 212.24 1 66.02 524 ILE D O 1
ATOM 14840 N N . LYS D 1 573 ? 195.062 201.688 212.251 1 66.25 525 LYS D N 1
ATOM 14841 C CA . LYS D 1 573 ? 193.68 202.066 212.518 1 67.63 525 LYS D CA 1
ATOM 14842 C C . LYS D 1 573 ? 193.262 201.55 213.892 1 69.33 525 LYS D C 1
ATOM 14843 O O . LYS D 1 573 ? 192.551 202.231 214.63 1 70.7 525 LYS D O 1
#

InterPro domains:
  IPR013122 Polycystin cation channel, PKD1/PKD2 [PF08016] (385-524)
  IPR039031 Mucolipin [PTHR12127] (12-572)
  IPR047316 Mucolipin-1, extracytosolic/lumenal domain [cd21070] (112-292)
  IPR049134 Mucolipin, extracytosolic domain [PF21381] (91-285)